Protein AF-0000000074163434 (afdb_homodimer)

Sequence (1754 aa):
MLLLLCVSVALCVSASDHQNKAKYEFKAETTNLLDIIVHSLYSDREIFLRELISNAVDALEKLRYISLTDAKVLGEGDTPMEINISVDTQKKLIIIEDTGIGMNKEEMITNLGTIAESGTSRFRQTKKVGLNSQDEDSAKPTSASGLIGMFGVGFFSSYLVAEKVDFYSRRAHDKADNYSTPHVVKWSSDASSYYTVEDVDEALEPEACPHRGSRVVLHLRENSEEFLDTALLKHVILKYSGFVGFPVNLEMVNKRREEYTPSADEEDDDVFDAPLVVEDGATGEKKASTASGPKVYDDVDADGKKDPQSFQDAEKAVKKRYRYVESREWLDVTKEATSIWLRNPQTITKEEYVDFYLGTLYKPDPALSFDSSIASLAKEMAPPLTWIHFRGEGGEADFRALIFVPGFPSLNYYEKYHDERATLNLYINRVFVTNETGSILPQWMQFVKGIVDSDSIRINLSREFIQESKLLKKIGERIARAMVRKLTDLYKQAKDSEKEYDNYVSELIKDGITEPTKEQIEKAPSKDATFYKIHHWYKRSFFMGAIEDKKNKEEIMHLLLFPTTRTMVNSPEVQEKFRLHQVSHEELPHFYTLQEYVDAMPSYQKDIYMISCTFIDECLASPYTEAANTRGLEVIFLTDVNEDLLLSTYLNEFRANSGKVYKIKNIAKLETKLPDKPKDDVSNEEEKEKERPDTDIPDRTEDKLLARYHLKLLRAYMRQATPTVHGVERSTKLPASTPALAASNKHSHTPLQEKAMQHSKNAGEADYHRKQRTLEVNFEHNLIKKFIAELVNLNPPMKPANSTDPNDDYVIPKPVVSTPEMDERAVLLADIATYFAGYEIENKKSFAKALFMVLDTQLEGTSSQESSNSTAFKDELMLLLLCVSVALCVSASDHQNKAKYEFKAETTNLLDIIVHSLYSDREIFLRELISNAVDALEKLRYISLTDAKVLGEGDTPMEINISVDTQKKLIIIEDTGIGMNKEEMITNLGTIAESGTSRFRQTKKVGLNSQDEDSAKPTSASGLIGMFGVGFFSSYLVAEKVDFYSRRAHDKADNYSTPHVVKWSSDASSYYTVEDVDEALEPEACPHRGSRVVLHLRENSEEFLDTALLKHVILKYSGFVGFPVNLEMVNKRREEYTPSADEEDDDVFDAPLVVEDGATGEKKASTASGPKVYDDVDADGKKDPQSFQDAEKAVKKRYRYVESREWLDVTKEATSIWLRNPQTITKEEYVDFYLGTLYKPDPALSFDSSIASLAKEMAPPLTWIHFRGEGGEADFRALIFVPGFPSLNYYEKYHDERATLNLYINRVFVTNETGSILPQWMQFVKGIVDSDSIRINLSREFIQESKLLKKIGERIARAMVRKLTDLYKQAKDSEKEYDNYVSELIKDGITEPTKEQIEKAPSKDATFYKIHHWYKRSFFMGAIEDKKNKEEIMHLLLFPTTRTMVNSPEVQEKFRLHQVSHEELPHFYTLQEYVDAMPSYQKDIYMISCTFIDECLASPYTEAANTRGLEVIFLTDVNEDLLLSTYLNEFRANSGKVYKIKNIAKLETKLPDKPKDDVSNEEEKEKERPDTDIPDRTEDKLLARYHLKLLRAYMRQATPTVHGVERSTKLPASTPALAASNKHSHTPLQEKAMQHSKNAGEADYHRKQRTLEVNFEHNLIKKFIAELVNLNPPMKPANSTDPNDDYVIPKPVVSTPEMDERAVLLADIATYFAGYEIENKKSFAKALFMVLDTQLEGTSSQESSNSTAFKDEL

Secondary structure (DSSP, 8-state):
---------------SSSS-EEEEE-EE-HHHHHHHHHHHS-S-TTHHHHHHHHHHHHHHHHHHHHHTT-GGGG-SS-----EEEEEETTTTEEEEEE-SS---HHHIIIIISEET--HHHHHHHHHHHHTT-------S--S-TT----SS-GGGGGGGTEEEEEEEEE----GGGTT--PPPEEEEE-SSSEEEEEE--TTT-TTS-SSSEEEEEEEE-GGGGGGG-HHHHHHHHHHHHTT-SS-EEEEEEEEEEEEE---TT----S----------SSS------------------------SGGGG--------EEEEEEEEEEEEGGGG---GGGS-GGG--HHHHHHHIIIII----GGGGGSHHHHHHHHHT-S-SEEEEEEE-STT--EEEEEEE-SSPPTTTTTTTTS----EEEEETTEEEES--TTTS-GGGTT-EEEEEESSS-S---HHHHHH-HHHHHHHHHHHHHHHHHHHHHHHHHHHHHHHHHHHHHHHHHTT-SS--HHHHHTSPPPP-HHHHHHHHHHHHHHHHHHH-GGGHHHHHTT-EE-BHHHHHH-HHHHHHHHTT---GGGGGGSEEHHHHHHHS-TT--SEEEEE-SSHHHHHH-HHHHHHHHTT--EEEE--HHHHHHHHHT--EEE-TTS-EEEEEETTBTTPPPPPPPPS--S-SSSGGG--TT-------HHHHHHHHHHHHHHHHHHHH-SSEEEEEE-SS--TT--EEEEB-TTS--HHHHHHHHTSTTHHHHHHHHTSEEEEE-TTSHHHHHHHHHHHHHS-----TT---TTSPPPPPSSPP--HHHHHHHHHHHHHHHHHHTPPPS-HHHHHHHHHHHHHHHHHHHHHHHHHHGGGTTS--/---------------SSSS-EEEEE-EE-HHHHHHHHHHHS-S-TTHHHHHHHHHHHHHHHHHHHHHHH-GGGG-SS-----EEEEEETTTTEEEEEE-SS---HHHIIIIISEET--HHHHHHHHHHHHTT-------S--S-TT----SS-GGGGGGGTEEEEEEEEE----GGGTT--PPEEEEEE-SSSEEEEEE--TTT-TTS-SSSEEEEEEEE-GGGGGGG-HHHHHHHHHHHHTT-SS-EEEEEEEEEEEEE---TT---------------SSS------------------------SGGGG--------EEEEEEEEEEEEGGGG---GGGS-GGG--HHHHHHHIIIII----GGGGGSHHHHHHHHHT-S-SEEEEEEE-STT--EEEEEEE-SSPPTTTTTTTTS----EEEEETTEEEES--TTTS-GGGTT-EEEEEESSS-S---HHHHHH-HHHHHHHHHHHHHHHHHHHHHHHHHHHHHHHHHHHHHHHHHTT-SS--HHHHHTSPPPP-HHHHHHHHHHHHHHHHHHH-GGGHHHHHTT-EE-BHHHHHH-HHHHHHHHTT---TTTGGGSEEHHHHHHHS-TT--SEEEEE-SSHHHHHH-HHHHHHHHTT--EEEE--HHHHHHHHHT--EEE-TTS-EEEEEETTBTTPPPPPPPPS--S-SSSGGG--TT-------HHHHHHHHHHHHHHHHHHHH-SSEEEEEE-SS--TT--EEEEB-TTS--HHHHHHHHTSTTHHHHHHHHTSEEEEE-TTSHHHHHHHHHHHHHS-----TT---TTSPPPPPSSPP--HHHHHHHHHHHHHHHHHHTPPPS-HHHHHHHHHHHHHHHHHHHHHHHHHHGGGGGTT-

Foldseek 3Di:
DPPPPPPPPFPQPPDDDDDPDTDGDDDDDQLVVLVCLQPPVDPDLLLLLLLVVLVLLLQALVQVLVCVVPVCLLPDDDDAFAWEWEADLVQLKIKIWGQGQWDDPVCCCQQVVDAFDHPSQVVQVVVVVVPVPPPPDDPPPNHSLLRDDHGSHSNSNLLNFAQKKKKKFWGGQDVVVPRPGGFIKIWMDSSHSDIDIDTDDCVVVVPQHVHGTMMMMGRGDPVRSVVNQQVVVLVSCCQFPLERPHWYKYKHKDKDWDFDDDDPPDDPDDDPPPPPPPPPPPDPDPPPPPPVPPPPPPPPVPPDPPPPPDPPCPDPPPRGDIDIDIDIDMDRSSVQAHPCLPPDPVPDDPVNLQSNCVVHWFDDDPVQVVDPVSVVVCVVLAGFLDWDWDWDDDDQWTKIKIKTQGSAFDVCCVVCLPDQDQAEFEAASSGTQDSRQSQLAPSLPSRMHIYMYTPRDDRPDDPVNNNPPPVSNVVRVVVVVRVLVVLLVLVVQLVVQVVQQVVLVVVCVVVVNPDDDPVSVVPGRDGRLSNLSSCQRRVVSLLVCLQRPVVCNQSSLQSHWFDKPCLCVVCVVQLVCQQVVNDHSVSRVSTDRPQRLVVPFDPPDQAAEEAEALGPVLVCPALLVVLCVVQPGMYTYHNDLVVVCSCLPPVQWHQYPVRDIHGYYYSLAQPDDDDHHDDPPPPDPPPPVVPPVPPPPQPLPPVSLVVVVLQVQVQLQLVVLAQAENAEDEDPRGDQVDFKAWGHYPPDDQQSNLVVCCPPPNVVVSVVNRRHTYMHGHCNHPVNVVLSVVQCVQPPWDCDPPDPDSSGHTDHDVVRDDDPVSSVVSHLSHQCNHVSSNHDDPDPPVNVVVVVVVVVVVVVVVVVVVVVVPVVPVPDD/DCPPPPPPPFPFPPDDDDDPDTDGDDDDDQLVVLVCLQPPVDPDLLLLLLLVVLVLLLQALVQVLVCVVPVCLLPDDDDAFAWEWEADLVQLKIKIWGQGQWDDPVRCCQQVVDAFDDPSQVVQVVVVVVPVPPPPDDPDPNHSLLRDDHGSHSNSNLLNFAQKKKKKFWGTQDVVVVRPGGFIKIWMDSSHSDIDIDTDDCVVVVPQDVHGTMMMMGRGDPVRSVVSQQVVVLVSCCQFPLERPHWYKYKHKDKDWDFDDDDPPDPPPFPQCPPPPPPPPPDPDPPPPPPVDPPPPPPPVPPDDPPPPDPPCPDPPPRGTIDIDIDIDMDRSSVQAHPCLPDDPVPDDPVNLQSNCVVHWFDDDPVQVPDPVSVVVCVVLAGFLDWDWDWDDDDQWTKIKIKTQGSAFDVCCVVCLPDQDQAEFEAASSGTQDSRQSQLADSLPSRMHIYMYTPRDDRPQDPVNSNPPPVSNVVRVVVVVSVLVVLLVLVVQLVVQVVQQVVLVVVCVVVVCPDDDPVSVVPGRDGRLSNLSSCQRRVVSLLVCLQRPVVCNQSSLQSHWFDKPCLCVVCVVQLVCQQVVNDHSVSRVSTDRPQRLVVPFDPPDQAAEEAEALGPVLVCPALLVVLCVVQPGMYTYHNDLVVVCSCLPPVQWHQYPVRDIHGYYYSLAQPDDDDHHDDPPPPDPPPPVVPPVPPPPQPLPPVSLVVVVLQVQVQLQLVVLAQAENAEDEDPRGDQVDFKAWGHYPPGDQQSNLVVCCPPPNVVVSVVNRRHIYMHGHCNHPVNVVLSVVQCVQPPWDDDPPDPDSSDHTDHDVVRDDDPVSSVVSHLSHQVNHVSSRHDDPDVPVNVVVVVVVVVVVVVVVVVVVVVVPVVPPPPD

InterPro domains:
  IPR001404 Heat shock protein Hsp90 family [NF003555] (23-852)
  IPR001404 Heat shock protein Hsp90 family [PF00183] (226-871)
  IPR001404 Heat shock protein Hsp90 family [PIRSF002583] (18-868)
  IPR001404 Heat shock protein Hsp90 family [PTHR11528] (18-860)
  IPR019805 Heat shock protein Hsp90, conserved site [PS00298] (42-51)
  IPR020568 Ribosomal protein uS5 domain 2-type superfamily [SSF54211] (338-649)
  IPR020575 Heat shock protein Hsp90, N-terminal [PR00775] (22-42)
  IPR020575 Heat shock protein Hsp90, N-terminal [PR00775] (43-65)
  IPR020575 Heat shock protein Hsp90, N-terminal [PR00775] (148-170)
  IPR020575 Heat shock protein Hsp90, N-terminal [PR00775] (212-229)
  IPR020575 Heat shock protein Hsp90, N-terminal [PR00775] (230-248)
  IPR020575 Heat shock protein Hsp90, N-terminal [cd16927] (32-244)
  IPR036890 Histidine kinase/HSP90-like ATPase superfamily [G3DSA:3.30.565.10] (15-266)
  IPR036890 Histidine kinase/HSP90-like ATPase superfamily [SSF55874] (23-250)
  IPR037196 HSP90, C-terminal domain [G3DSA:1.20.120.790] (707-864)
  IPR037196 HSP90, C-terminal domain [SSF110942] (723-852)

Organism: Giardia intestinalis (strain ATCC 50803 / WB clone C6) (NCBI:txid184922)

pLDDT: mean 77.53, std 21.91, range [19.53, 98.19]

Structure (mmCIF, N/CA/C/O backbone):
data_AF-0000000074163434-model_v1
#
loop_
_entity.id
_entity.type
_entity.pdbx_description
1 polymer 'Glucose regulated protein 94 / Heat shock protein 90'
#
loop_
_atom_site.group_PDB
_atom_site.id
_atom_site.type_symbol
_atom_site.label_atom_id
_atom_site.label_alt_id
_atom_site.label_comp_id
_atom_site.label_asym_id
_atom_site.label_entity_id
_atom_site.label_seq_id
_atom_site.pdbx_PDB_ins_code
_atom_site.Cartn_x
_atom_site.Cartn_y
_atom_site.Cartn_z
_atom_site.occupancy
_atom_site.B_iso_or_equiv
_atom_site.auth_seq_id
_atom_site.auth_comp_id
_atom_site.auth_asym_id
_atom_site.auth_atom_id
_atom_site.pdbx_PDB_model_num
ATOM 1 N N . MET A 1 1 ? -17.047 -47.406 -35.25 1 20.03 1 MET A N 1
ATOM 2 C CA . MET A 1 1 ? -16.844 -47.062 -33.844 1 20.03 1 MET A CA 1
ATOM 3 C C . MET A 1 1 ? -15.844 -48.031 -33.188 1 20.03 1 MET A C 1
ATOM 5 O O . MET A 1 1 ? -16.219 -48.906 -32.406 1 20.03 1 MET A O 1
ATOM 9 N N . LEU A 1 2 ? -14.859 -48.438 -34 1 21.28 2 LEU A N 1
ATOM 10 C CA . LEU A 1 2 ? -13.852 -49.469 -33.875 1 21.28 2 LEU A CA 1
ATOM 11 C C . LEU A 1 2 ? -12.867 -49.188 -32.75 1 21.28 2 LEU A C 1
ATOM 13 O O . LEU A 1 2 ? -12.125 -48.188 -32.812 1 21.28 2 LEU A O 1
ATOM 17 N N . LEU A 1 3 ? -13.344 -49.5 -31.484 1 22.08 3 LEU A N 1
ATOM 18 C CA . LEU A 1 3 ? -12.633 -49.438 -30.219 1 22.08 3 LEU A CA 1
ATOM 19 C C . LEU A 1 3 ? -11.297 -50.188 -30.312 1 22.08 3 LEU A C 1
ATOM 21 O O . LEU A 1 3 ? -11.266 -51.406 -30.453 1 22.08 3 LEU A O 1
ATOM 25 N N . LEU A 1 4 ? -10.422 -49.594 -31.094 1 21.14 4 LEU A N 1
ATOM 26 C CA . LEU A 1 4 ? -9.102 -50.188 -31.234 1 21.14 4 LEU A CA 1
ATOM 27 C C . LEU A 1 4 ? -8.422 -50.312 -29.875 1 21.14 4 LEU A C 1
ATOM 29 O O . LEU A 1 4 ? -8.109 -49.312 -29.234 1 21.14 4 LEU A O 1
ATOM 33 N N . LEU A 1 5 ? -8.781 -51.406 -29.109 1 22.44 5 LEU A N 1
ATOM 34 C CA . LEU A 1 5 ? -8.227 -51.906 -27.859 1 22.44 5 LEU A CA 1
ATOM 35 C C . LEU A 1 5 ? -6.75 -52.25 -28.016 1 22.44 5 LEU A C 1
ATOM 37 O O . LEU A 1 5 ? -6.395 -53.188 -28.734 1 22.44 5 LEU A O 1
ATOM 41 N N . CYS A 1 6 ? -5.93 -51.281 -28.172 1 23.03 6 CYS A N 1
ATOM 42 C CA . CYS A 1 6 ? -4.508 -51.594 -28.219 1 23.03 6 CYS A CA 1
ATOM 43 C C . CYS A 1 6 ? -4.062 -52.25 -26.906 1 23.03 6 CYS A C 1
ATOM 45 O O . CYS A 1 6 ? -4.105 -51.594 -25.844 1 23.03 6 CYS A O 1
ATOM 47 N N . VAL A 1 7 ? -4.234 -53.594 -26.75 1 23.91 7 VAL A N 1
ATOM 48 C CA . VAL A 1 7 ? -3.887 -54.469 -25.625 1 23.91 7 VAL A CA 1
ATOM 49 C C . VAL A 1 7 ? -2.369 -54.562 -25.516 1 23.91 7 VAL A C 1
ATOM 51 O O . VAL A 1 7 ? -1.716 -55.094 -26.422 1 23.91 7 VAL A O 1
ATOM 54 N N . SER A 1 8 ? -1.684 -53.594 -25.094 1 26.19 8 SER A N 1
ATOM 55 C CA . SER A 1 8 ? -0.266 -53.812 -24.844 1 26.19 8 SER A CA 1
ATOM 56 C C . SER A 1 8 ? -0.062 -54.938 -23.812 1 26.19 8 SER A C 1
ATOM 58 O O . SER A 1 8 ? -0.73 -54.969 -22.781 1 26.19 8 SER A O 1
ATOM 60 N N . VAL A 1 9 ? 0.406 -56.031 -24.266 1 26.23 9 VAL A N 1
ATOM 61 C CA . VAL A 1 9 ? 0.74 -57.25 -23.5 1 26.23 9 VAL A CA 1
ATOM 62 C C . VAL A 1 9 ? 1.844 -56.906 -22.5 1 26.23 9 VAL A C 1
ATOM 64 O O . VAL A 1 9 ? 2.949 -56.531 -22.891 1 26.23 9 VAL A O 1
ATOM 67 N N . ALA A 1 10 ? 1.507 -56.469 -21.297 1 31.03 10 ALA A N 1
ATOM 68 C CA . ALA A 1 10 ? 2.398 -56.375 -20.141 1 31.03 10 ALA A CA 1
ATOM 69 C C . ALA A 1 10 ? 3.08 -57.719 -19.875 1 31.03 10 ALA A C 1
ATOM 71 O O . ALA A 1 10 ? 2.412 -58.75 -19.703 1 31.03 10 ALA A O 1
ATOM 72 N N . LEU A 1 11 ? 4.242 -57.844 -20.406 1 29.22 11 LEU A N 1
ATOM 73 C CA . LEU A 1 11 ? 5.043 -59 -20.031 1 29.22 11 LEU A CA 1
ATOM 74 C C . LEU A 1 11 ? 5.168 -59.094 -18.516 1 29.22 11 LEU A C 1
ATOM 76 O O . LEU A 1 11 ? 5.699 -58.219 -17.859 1 29.22 11 LEU A O 1
ATOM 80 N N . CYS A 1 12 ? 4.277 -59.844 -17.906 1 30.7 12 CYS A N 1
ATOM 81 C CA . CYS A 1 12 ? 4.344 -60.312 -16.531 1 30.7 12 CYS A CA 1
ATOM 82 C C . CYS A 1 12 ? 5.598 -61.156 -16.297 1 30.7 12 CYS A C 1
ATOM 84 O O . CYS A 1 12 ? 5.781 -62.188 -16.906 1 30.7 12 CYS A O 1
ATOM 86 N N . VAL A 1 13 ? 6.719 -60.5 -16.125 1 32.97 13 VAL A N 1
ATOM 87 C CA . VAL A 1 13 ? 7.812 -61.375 -15.727 1 32.97 13 VAL A CA 1
ATOM 88 C C . VAL A 1 13 ? 7.48 -62.062 -14.398 1 32.97 13 VAL A C 1
ATOM 90 O O . VAL A 1 13 ? 7.316 -61.375 -13.383 1 32.97 13 VAL A O 1
ATOM 93 N N . SER A 1 14 ? 6.879 -63.219 -14.461 1 32.03 14 SER A N 1
ATOM 94 C CA . SER A 1 14 ? 6.582 -64.062 -13.328 1 32.03 14 SER A CA 1
ATOM 95 C C . SER A 1 14 ? 7.855 -64.5 -12.594 1 32.03 14 SER A C 1
ATOM 97 O O . SER A 1 14 ? 8.68 -65.25 -13.125 1 32.03 14 SER A O 1
ATOM 99 N N . ALA A 1 15 ? 8.539 -63.719 -11.797 1 33.28 15 ALA A N 1
ATOM 100 C CA . ALA A 1 15 ? 9.547 -64.375 -11 1 33.28 15 ALA A CA 1
ATOM 101 C C . ALA A 1 15 ? 8.914 -65.5 -10.164 1 33.28 15 ALA A C 1
ATOM 103 O O . ALA A 1 15 ? 7.727 -65.438 -9.852 1 33.28 15 ALA A O 1
ATOM 104 N N . SER A 1 16 ? 9.609 -66.625 -9.742 1 32 16 SER A N 1
ATOM 105 C CA . SER A 1 16 ? 9.305 -67.938 -9.172 1 32 16 SER A CA 1
ATOM 106 C C . SER A 1 16 ? 8.43 -67.812 -7.93 1 32 16 SER A C 1
ATOM 108 O O . SER A 1 16 ? 7.555 -68.625 -7.688 1 32 16 SER A O 1
ATOM 110 N N . ASP A 1 17 ? 8.914 -67.312 -6.715 1 36.31 17 ASP A N 1
ATOM 111 C CA . ASP A 1 17 ? 8.438 -67.812 -5.445 1 36.31 17 ASP A CA 1
ATOM 112 C C . ASP A 1 17 ? 6.977 -67.438 -5.203 1 36.31 17 ASP A C 1
ATOM 114 O O . ASP A 1 17 ? 6.461 -66.5 -5.816 1 36.31 17 ASP A O 1
ATOM 118 N N . HIS A 1 18 ? 6.16 -67.938 -4 1 39 18 HIS A N 1
ATOM 119 C CA . HIS A 1 18 ? 4.75 -68.062 -3.633 1 39 18 HIS A CA 1
ATOM 120 C C . HIS A 1 18 ? 4.047 -66.688 -3.803 1 39 18 HIS A C 1
ATOM 122 O O . HIS A 1 18 ? 2.816 -66.625 -3.795 1 39 18 HIS A O 1
ATOM 128 N N . GLN A 1 19 ? 4.406 -65.625 -3.021 1 48.75 19 GLN A N 1
ATOM 129 C CA . GLN A 1 19 ? 3.521 -64.438 -2.863 1 48.75 19 GLN A CA 1
ATOM 130 C C . GLN A 1 19 ? 3.328 -63.75 -4.191 1 48.75 19 GLN A C 1
ATOM 132 O O . GLN A 1 19 ? 4.301 -63.344 -4.836 1 48.75 19 GLN A O 1
ATOM 137 N N . ASN A 1 20 ? 2.186 -63.906 -4.938 1 65.31 20 ASN A N 1
ATOM 138 C CA . ASN A 1 20 ? 1.746 -63.469 -6.25 1 65.31 20 ASN A CA 1
ATOM 139 C C . ASN A 1 20 ? 1.901 -61.938 -6.402 1 65.31 20 ASN A C 1
ATOM 141 O O . ASN A 1 20 ? 0.934 -61.188 -6.25 1 65.31 20 ASN A O 1
ATOM 145 N N . LYS A 1 21 ? 2.867 -61.438 -6.035 1 81.81 21 LYS A N 1
ATOM 146 C CA . LYS A 1 21 ? 3.244 -60.062 -6.281 1 81.81 21 LYS A CA 1
ATOM 147 C C . LYS A 1 21 ? 3.727 -59.875 -7.715 1 81.81 21 LYS A C 1
ATOM 149 O O . LYS A 1 21 ? 4.656 -60.531 -8.164 1 81.81 21 LYS A O 1
ATOM 154 N N . ALA A 1 22 ? 2.912 -59.125 -8.461 1 89.19 22 ALA A N 1
ATOM 155 C CA . ALA A 1 22 ? 3.281 -58.844 -9.844 1 89.19 22 ALA A CA 1
ATOM 156 C C . ALA A 1 22 ? 3.803 -57.406 -9.977 1 89.19 22 ALA A C 1
ATOM 158 O O . ALA A 1 22 ? 3.281 -56.5 -9.344 1 89.19 22 ALA A O 1
ATOM 159 N N . LYS A 1 23 ? 4.891 -57.219 -10.602 1 91.06 23 LYS A N 1
ATOM 160 C CA . LYS A 1 23 ? 5.516 -55.938 -10.852 1 91.06 23 LYS A CA 1
ATOM 161 C C . LYS A 1 23 ? 5.109 -55.375 -12.219 1 91.06 23 LYS A C 1
ATOM 163 O O . LYS A 1 23 ? 5.113 -56.125 -13.211 1 91.06 23 LYS A O 1
ATOM 168 N N . TYR A 1 24 ? 4.645 -54.156 -12.148 1 92.31 24 TYR A N 1
ATOM 169 C CA . TYR A 1 24 ? 4.195 -53.5 -13.375 1 92.31 24 TYR A CA 1
ATOM 170 C C . TYR A 1 24 ? 4.93 -52.156 -13.586 1 92.31 24 TYR A C 1
ATOM 172 O O . TYR A 1 24 ? 5.387 -51.531 -12.625 1 92.31 24 TYR A O 1
ATOM 180 N N . GLU A 1 25 ? 5.039 -51.781 -14.844 1 89.81 25 GLU A N 1
ATOM 181 C CA . GLU A 1 25 ? 5.543 -50.438 -15.18 1 89.81 25 GLU A CA 1
ATOM 182 C C . GLU A 1 25 ? 4.402 -49.438 -15.344 1 89.81 25 GLU A C 1
ATOM 184 O O . GLU A 1 25 ? 3.332 -49.812 -15.844 1 89.81 25 GLU A O 1
ATOM 189 N N . PHE A 1 26 ? 4.648 -48.25 -14.945 1 90.75 26 PHE A N 1
ATOM 190 C CA . PHE A 1 26 ? 3.639 -47.219 -15.133 1 90.75 26 PHE A CA 1
ATOM 191 C C . PHE A 1 26 ? 3.396 -46.969 -16.625 1 90.75 26 PHE A C 1
ATOM 193 O O . PHE A 1 26 ? 4.328 -47.031 -17.422 1 90.75 26 PHE A O 1
ATOM 200 N N . LYS A 1 27 ? 2.09 -46.656 -16.906 1 87.44 27 LYS A N 1
ATOM 201 C CA . LYS A 1 27 ? 1.688 -46.219 -18.234 1 87.44 27 LYS A CA 1
ATOM 202 C C . LYS A 1 27 ? 1.156 -44.781 -18.188 1 87.44 27 LYS A C 1
ATOM 204 O O . LYS A 1 27 ? 1.026 -44.188 -17.109 1 87.44 27 LYS A O 1
ATOM 209 N N . ALA A 1 28 ? 1.099 -44.188 -19.297 1 87.81 28 ALA A N 1
ATOM 210 C CA . ALA A 1 28 ? 0.561 -42.812 -19.359 1 87.81 28 ALA A CA 1
ATOM 211 C C . ALA A 1 28 ? -0.448 -42.688 -20.5 1 87.81 28 ALA A C 1
ATOM 213 O O . ALA A 1 28 ? -0.251 -43.25 -21.578 1 87.81 28 ALA A O 1
ATOM 214 N N . GLU A 1 29 ? -1.575 -42.062 -20.156 1 85.38 29 GLU A N 1
ATOM 215 C CA . GLU A 1 29 ? -2.486 -41.656 -21.219 1 85.38 29 GLU A CA 1
ATOM 216 C C . GLU A 1 29 ? -2.014 -40.344 -21.859 1 85.38 29 GLU A C 1
ATOM 218 O O . GLU A 1 29 ? -2.215 -39.25 -21.312 1 85.38 29 GLU A O 1
ATOM 223 N N . THR A 1 30 ? -1.563 -40.469 -22.953 1 85.19 30 THR A N 1
ATOM 224 C CA . THR A 1 30 ? -0.729 -39.438 -23.531 1 85.19 30 THR A CA 1
ATOM 225 C C . THR A 1 30 ? -1.575 -38.219 -23.953 1 85.19 30 THR A C 1
ATOM 227 O O . THR A 1 30 ? -1.13 -37.094 -23.859 1 85.19 30 THR A O 1
ATOM 230 N N . THR A 1 31 ? -2.814 -38.469 -24.406 1 82.5 31 THR A N 1
ATOM 231 C CA . THR A 1 31 ? -3.646 -37.344 -24.844 1 82.5 31 THR A CA 1
ATOM 232 C C . THR A 1 31 ? -3.984 -36.438 -23.656 1 82.5 31 THR A C 1
ATOM 234 O O . THR A 1 31 ? -3.842 -35.219 -23.734 1 82.5 31 THR A O 1
ATOM 237 N N . ASN A 1 32 ? -4.383 -37.031 -22.641 1 83 32 ASN A N 1
ATOM 238 C CA . ASN A 1 32 ? -4.711 -36.281 -21.438 1 83 32 ASN A CA 1
ATOM 239 C C . ASN A 1 32 ? -3.475 -35.625 -20.828 1 83 32 ASN A C 1
ATOM 241 O O . ASN A 1 32 ? -3.547 -34.5 -20.328 1 83 32 ASN A O 1
ATOM 245 N N . LEU A 1 33 ? -2.475 -36.375 -20.922 1 85.38 33 LEU A N 1
ATOM 246 C CA . LEU A 1 33 ? -1.217 -35.875 -20.375 1 85.38 33 LEU A CA 1
ATOM 247 C C . LEU A 1 33 ? -0.779 -34.594 -21.109 1 85.38 33 LEU A C 1
ATOM 249 O O . LEU A 1 33 ? -0.35 -33.625 -20.469 1 85.38 33 LEU A O 1
ATOM 253 N N . LEU A 1 34 ? -0.859 -34.656 -22.359 1 85 34 LEU A N 1
ATOM 254 C CA . LEU A 1 34 ? -0.468 -33.469 -23.141 1 85 34 LEU A CA 1
ATOM 255 C C . LEU A 1 34 ? -1.354 -32.281 -22.797 1 85 34 LEU A C 1
ATOM 257 O O . LEU A 1 34 ? -0.87 -31.156 -22.719 1 85 34 LEU A O 1
ATOM 261 N N . ASP A 1 35 ? -2.541 -32.594 -22.594 1 81.44 35 ASP A N 1
ATOM 262 C CA . ASP A 1 35 ? -3.479 -31.516 -22.234 1 81.44 35 ASP A CA 1
ATOM 263 C C . ASP A 1 35 ? -3.107 -30.906 -20.891 1 81.44 35 ASP A C 1
ATOM 265 O O . ASP A 1 35 ? -3.17 -29.688 -20.719 1 81.44 35 ASP A O 1
ATOM 269 N N . ILE A 1 36 ? -2.686 -31.656 -20 1 78.75 36 ILE A N 1
ATOM 270 C CA . ILE A 1 36 ? -2.307 -31.188 -18.656 1 78.75 36 ILE A CA 1
ATOM 271 C C . ILE A 1 36 ? -1.014 -30.391 -18.75 1 78.75 36 ILE A C 1
ATOM 273 O O . ILE A 1 36 ? -0.902 -29.312 -18.141 1 78.75 36 ILE A O 1
ATOM 277 N N . ILE A 1 37 ? -0.104 -30.922 -19.406 1 79.06 37 ILE A N 1
ATOM 278 C CA . ILE A 1 37 ? 1.195 -30.266 -19.516 1 79.06 37 ILE A CA 1
ATOM 279 C C . ILE A 1 37 ? 1.023 -28.891 -20.156 1 79.06 37 ILE A C 1
ATOM 281 O O . ILE A 1 37 ? 1.604 -27.906 -19.688 1 79.06 37 ILE A O 1
ATOM 285 N N . VAL A 1 38 ? 0.182 -28.812 -21.078 1 76.94 38 VAL A N 1
ATOM 286 C CA . VAL A 1 38 ? 0.034 -27.578 -21.844 1 76.94 38 VAL A CA 1
ATOM 287 C C . VAL A 1 38 ? -0.789 -26.578 -21.047 1 76.94 38 VAL A C 1
ATOM 289 O O . VAL A 1 38 ? -0.452 -25.391 -21 1 76.94 38 VAL A O 1
ATOM 292 N N . HIS A 1 39 ? -1.722 -27 -20.391 1 73 39 HIS A N 1
ATOM 293 C CA . HIS A 1 39 ? -2.678 -26.031 -19.875 1 73 39 HIS A CA 1
ATOM 294 C C . HIS A 1 39 ? -2.531 -25.891 -18.359 1 73 39 HIS A C 1
ATOM 296 O O . HIS A 1 39 ? -3.09 -24.953 -17.766 1 73 39 HIS A O 1
ATOM 302 N N . SER A 1 40 ? -1.809 -26.688 -17.781 1 72.88 40 SER A N 1
ATOM 303 C CA . SER A 1 40 ? -1.741 -26.609 -16.328 1 72.88 40 SER A CA 1
ATOM 304 C C . SER A 1 40 ? -0.327 -26.297 -15.852 1 72.88 40 SER A C 1
ATOM 306 O O . SER A 1 40 ? -0.141 -25.719 -14.773 1 72.88 40 SER A O 1
ATOM 308 N N . LEU A 1 41 ? 0.537 -26.719 -16.594 1 73.12 41 LEU A N 1
ATOM 309 C CA . LEU A 1 41 ? 1.927 -26.547 -16.188 1 73.12 41 LEU A CA 1
ATOM 310 C C . LEU A 1 41 ? 2.369 -25.094 -16.406 1 73.12 41 LEU A C 1
ATOM 312 O O . LEU A 1 41 ? 3.184 -24.578 -15.648 1 73.12 41 LEU A O 1
ATOM 316 N N . TYR A 1 42 ? 1.822 -24.516 -17.453 1 73 42 TYR A N 1
ATOM 317 C CA . TYR A 1 42 ? 2.275 -23.172 -17.812 1 73 42 TYR A CA 1
ATOM 318 C C . TYR A 1 42 ? 1.19 -22.141 -17.547 1 73 42 TYR A C 1
ATOM 320 O O . TYR A 1 42 ? 0.032 -22.328 -17.922 1 73 42 TYR A O 1
ATOM 328 N N . SER A 1 43 ? 1.589 -21.047 -16.844 1 68.56 43 SER A N 1
ATOM 329 C CA . SER A 1 43 ? 0.624 -20.016 -16.469 1 68.56 43 SER A CA 1
ATOM 330 C C . SER A 1 43 ? 0.542 -18.922 -17.531 1 68.56 43 SER A C 1
ATOM 332 O O . SER A 1 43 ? -0.429 -18.156 -17.578 1 68.56 43 SER A O 1
ATOM 334 N N . ASP A 1 44 ? 1.527 -18.797 -18.422 1 76.31 44 ASP A N 1
ATOM 335 C CA . ASP A 1 44 ? 1.607 -17.75 -19.438 1 76.31 44 ASP A CA 1
ATOM 336 C C . ASP A 1 44 ? 1.873 -18.344 -20.812 1 76.31 44 ASP A C 1
ATOM 338 O O . ASP A 1 44 ? 2.775 -19.172 -20.984 1 76.31 44 ASP A O 1
ATOM 342 N N . ARG A 1 45 ? 1.118 -17.953 -21.797 1 85.56 45 ARG A N 1
ATOM 343 C CA . ARG A 1 45 ? 1.232 -18.516 -23.141 1 85.56 45 ARG A CA 1
ATOM 344 C C . ARG A 1 45 ? 2.545 -18.094 -23.797 1 85.56 45 ARG A C 1
ATOM 346 O O . ARG A 1 45 ? 3.021 -18.75 -24.719 1 85.56 45 ARG A O 1
ATOM 353 N N . GLU A 1 46 ? 3.125 -16.984 -23.297 1 88.88 46 GLU A N 1
ATOM 354 C CA . GLU A 1 46 ? 4.371 -16.5 -23.875 1 88.88 46 GLU A CA 1
ATOM 355 C C . GLU A 1 46 ? 5.496 -17.516 -23.703 1 88.88 46 GLU A C 1
ATOM 357 O O . GLU A 1 46 ? 6.488 -17.469 -24.438 1 88.88 46 GLU A O 1
ATOM 362 N N . ILE A 1 47 ? 5.27 -18.469 -22.844 1 88.5 47 ILE A N 1
ATOM 363 C CA . ILE A 1 47 ? 6.336 -19.391 -22.438 1 88.5 47 ILE A CA 1
ATOM 364 C C . ILE A 1 47 ? 6.664 -20.328 -23.594 1 88.5 47 ILE A C 1
ATOM 366 O O . ILE A 1 47 ? 7.754 -20.906 -23.641 1 88.5 47 ILE A O 1
ATOM 370 N N . PHE A 1 48 ? 5.777 -20.5 -24.562 1 93.44 48 PHE A N 1
ATOM 371 C CA . PHE A 1 48 ? 6.051 -21.406 -25.672 1 93.44 48 PHE A CA 1
ATOM 372 C C . PHE A 1 48 ? 7.332 -21.016 -26.406 1 93.44 48 PHE A C 1
ATOM 374 O O . PHE A 1 48 ? 8.133 -21.859 -26.781 1 93.44 48 PHE A O 1
ATOM 381 N N . LEU A 1 49 ? 7.473 -19.734 -26.5 1 95 49 LEU A N 1
ATOM 382 C CA . LEU A 1 49 ? 8.625 -19.219 -27.25 1 95 49 LEU A CA 1
ATOM 383 C C . LEU A 1 49 ? 9.906 -19.391 -26.438 1 95 49 LEU A C 1
ATOM 385 O O . LEU A 1 49 ? 10.953 -19.719 -26.984 1 95 49 LEU A O 1
ATOM 389 N N . ARG A 1 50 ? 9.805 -19.172 -25.156 1 91.19 50 ARG A N 1
ATOM 390 C CA . ARG A 1 50 ? 10.938 -19.422 -24.281 1 91.19 50 ARG A CA 1
ATOM 391 C C . ARG A 1 50 ? 11.438 -20.844 -24.406 1 91.19 50 ARG A C 1
ATOM 393 O O . ARG A 1 50 ? 12.633 -21.094 -24.578 1 91.19 50 ARG A O 1
ATOM 400 N N . GLU A 1 51 ? 10.492 -21.781 -24.344 1 91.31 51 GLU A N 1
ATOM 401 C CA . GLU A 1 51 ? 10.82 -23.203 -24.375 1 91.31 51 GLU A CA 1
ATOM 402 C C . GLU A 1 51 ? 11.414 -23.609 -25.719 1 91.31 51 GLU A C 1
ATOM 404 O O . GLU A 1 51 ? 12.383 -24.359 -25.781 1 91.31 51 GLU A O 1
ATOM 409 N N . LEU A 1 52 ? 10.875 -23.109 -26.766 1 95.88 52 LEU A N 1
ATOM 410 C CA . LEU A 1 52 ? 11.328 -23.516 -28.109 1 95.88 52 LEU A CA 1
ATOM 411 C C . LEU A 1 52 ? 12.703 -22.922 -28.406 1 95.88 52 LEU A C 1
ATOM 413 O O . LEU A 1 52 ? 13.539 -23.578 -29.016 1 95.88 52 LEU A O 1
ATOM 417 N N . ILE A 1 53 ? 12.867 -21.703 -27.984 1 95 53 ILE A N 1
ATOM 418 C CA . ILE A 1 53 ? 14.188 -21.094 -28.156 1 95 53 ILE A CA 1
ATOM 419 C C . ILE A 1 53 ? 15.211 -21.828 -27.297 1 95 53 ILE A C 1
ATOM 421 O O . ILE A 1 53 ? 16.328 -22.078 -27.734 1 95 53 ILE A O 1
ATOM 425 N N . SER A 1 54 ? 14.836 -22.156 -26.078 1 91.62 54 SER A N 1
ATOM 426 C CA . SER A 1 54 ? 15.727 -22.938 -25.219 1 91.62 54 SER A CA 1
ATOM 427 C C . SER A 1 54 ? 16.125 -24.25 -25.875 1 91.62 54 SER A C 1
ATOM 429 O O . SER A 1 54 ? 17.281 -24.656 -25.812 1 91.62 54 SER A O 1
ATOM 431 N N . ASN A 1 55 ? 15.188 -24.938 -26.516 1 93.75 55 ASN A N 1
ATOM 432 C CA . ASN A 1 55 ? 15.477 -26.188 -27.234 1 93.75 55 ASN A CA 1
ATOM 433 C C . ASN A 1 55 ? 16.469 -25.953 -28.359 1 93.75 55 ASN A C 1
ATOM 435 O O . ASN A 1 55 ? 17.359 -26.766 -28.594 1 93.75 55 ASN A O 1
ATOM 439 N N . ALA A 1 56 ? 16.234 -24.875 -29.047 1 95.62 56 ALA A N 1
ATOM 440 C CA . ALA A 1 56 ? 17.156 -24.516 -30.125 1 95.62 56 ALA A CA 1
ATOM 441 C C . ALA A 1 56 ? 18.562 -24.266 -29.594 1 95.62 56 ALA A C 1
ATOM 443 O O . ALA A 1 56 ? 19.547 -24.703 -30.203 1 95.62 56 ALA A O 1
ATOM 444 N N . VAL A 1 57 ? 18.641 -23.562 -28.531 1 92.81 57 VAL A N 1
ATOM 445 C CA . VAL A 1 57 ? 19.922 -23.266 -27.906 1 92.81 57 VAL A CA 1
ATOM 446 C C . VAL A 1 57 ? 20.609 -24.562 -27.516 1 92.81 57 VAL A C 1
ATOM 448 O O . VAL A 1 57 ? 21.812 -24.719 -27.734 1 92.81 57 VAL A O 1
ATOM 451 N N . ASP A 1 58 ? 19.891 -25.484 -26.953 1 92.44 58 ASP A N 1
ATOM 452 C CA . ASP A 1 58 ? 20.453 -26.781 -26.578 1 92.44 58 ASP A CA 1
ATOM 453 C C . ASP A 1 58 ? 21.031 -27.5 -27.797 1 92.44 58 ASP A C 1
ATOM 455 O O . ASP A 1 58 ? 22.094 -28.125 -27.703 1 92.44 58 ASP A O 1
ATOM 459 N N . ALA A 1 59 ? 20.312 -27.484 -28.891 1 94.19 59 ALA A N 1
ATOM 460 C CA . ALA A 1 59 ? 20.766 -28.125 -30.125 1 94.19 59 ALA A CA 1
ATOM 461 C C . ALA A 1 59 ? 22.078 -27.5 -30.609 1 94.19 59 ALA A C 1
ATOM 463 O O . ALA A 1 59 ? 22.984 -28.219 -31.047 1 94.19 59 ALA A O 1
ATOM 464 N N . LEU A 1 60 ? 22.172 -26.234 -30.531 1 93.75 60 LEU A N 1
ATOM 465 C CA . LEU A 1 60 ? 23.375 -25.516 -30.953 1 93.75 60 LEU A CA 1
ATOM 466 C C . LEU A 1 60 ? 24.547 -25.828 -30 1 93.75 60 LEU A C 1
ATOM 468 O O . LEU A 1 60 ? 25.672 -26.016 -30.453 1 93.75 60 LEU A O 1
ATOM 472 N N . GLU A 1 61 ? 24.203 -25.844 -28.781 1 90.62 61 GLU A N 1
ATOM 473 C CA . GLU A 1 61 ? 25.234 -26.156 -27.781 1 90.62 61 GLU A CA 1
ATOM 474 C C . GLU A 1 61 ? 25.797 -27.562 -27.984 1 90.62 61 GLU A C 1
ATOM 476 O O . GLU A 1 61 ? 26.984 -27.781 -27.812 1 90.62 61 GLU A O 1
ATOM 481 N N . LYS A 1 62 ? 24.953 -28.5 -28.234 1 89.56 62 LYS A N 1
ATOM 482 C CA . LYS A 1 62 ? 25.391 -29.875 -28.5 1 89.56 62 LYS A CA 1
ATOM 483 C C . LYS A 1 62 ? 26.328 -29.922 -29.703 1 89.56 62 LYS A C 1
ATOM 485 O O . LYS A 1 62 ? 27.359 -30.594 -29.672 1 89.56 62 LYS A O 1
ATOM 490 N N . LEU A 1 63 ? 25.906 -29.25 -30.75 1 91 63 LEU A N 1
ATOM 491 C CA . LEU A 1 63 ? 26.734 -29.188 -31.938 1 91 63 LEU A CA 1
ATOM 492 C C . LEU A 1 63 ? 28.109 -28.594 -31.609 1 91 63 LEU A C 1
ATOM 494 O O . LEU A 1 63 ? 29.141 -29.125 -32.031 1 91 63 LEU A O 1
ATOM 498 N N . ARG A 1 64 ? 28.078 -27.5 -30.922 1 89.81 64 ARG A N 1
ATOM 499 C CA . ARG A 1 64 ? 29.312 -26.828 -30.531 1 89.81 64 ARG A CA 1
ATOM 500 C C . ARG A 1 64 ? 30.219 -27.75 -29.734 1 89.81 64 ARG A C 1
ATOM 502 O O . ARG A 1 64 ? 31.422 -27.844 -30 1 89.81 64 ARG A O 1
ATOM 509 N N . TYR A 1 65 ? 29.641 -28.422 -28.859 1 86.38 65 TYR A N 1
ATOM 510 C CA . TYR A 1 65 ? 30.391 -29.328 -28 1 86.38 65 TYR A CA 1
ATOM 511 C C . TYR A 1 65 ? 31.047 -30.438 -28.828 1 86.38 65 TYR A C 1
ATOM 513 O O . TYR A 1 65 ? 32.219 -30.719 -28.672 1 86.38 65 TYR A O 1
ATOM 521 N N . ILE A 1 66 ? 30.266 -31.047 -29.672 1 85.44 66 ILE A N 1
ATOM 522 C CA . ILE A 1 66 ? 30.75 -32.156 -30.469 1 85.44 66 ILE A CA 1
ATOM 523 C C . ILE A 1 66 ? 31.812 -31.656 -31.453 1 85.44 66 ILE A C 1
ATOM 525 O O . ILE A 1 66 ? 32.781 -32.375 -31.734 1 85.44 66 ILE A O 1
ATOM 529 N N . SER A 1 67 ? 31.672 -30.469 -31.938 1 87.88 67 SER A N 1
ATOM 530 C CA . SER A 1 67 ? 32.562 -29.906 -32.938 1 87.88 67 SER A CA 1
ATOM 531 C C . SER A 1 67 ? 33.969 -29.656 -32.344 1 87.88 67 SER A C 1
ATOM 533 O O . SER A 1 67 ? 34.938 -29.547 -33.062 1 87.88 67 SER A O 1
ATOM 535 N N . LEU A 1 68 ? 33.969 -29.547 -31.078 1 84.5 68 LEU A N 1
ATOM 536 C CA . LEU A 1 68 ? 35.25 -29.328 -30.422 1 84.5 68 LEU A CA 1
ATOM 537 C C . LEU A 1 68 ? 36.156 -30.547 -30.594 1 84.5 68 LEU A C 1
ATOM 539 O O . LEU A 1 68 ? 37.375 -30.406 -30.641 1 84.5 68 LEU A O 1
ATOM 543 N N . THR A 1 69 ? 35.562 -31.734 -30.719 1 81.5 69 THR A N 1
ATOM 544 C CA . THR A 1 69 ? 36.375 -32.938 -30.891 1 81.5 69 THR A CA 1
ATOM 545 C C . THR A 1 69 ? 36.281 -33.469 -32.312 1 81.5 69 THR A C 1
ATOM 547 O O . THR A 1 69 ? 37.125 -34.25 -32.75 1 81.5 69 THR A O 1
ATOM 550 N N . ASP A 1 70 ? 35.219 -33.062 -32.969 1 85.44 70 ASP A N 1
ATOM 551 C CA . ASP A 1 70 ? 35.031 -33.5 -34.344 1 85.44 70 ASP A CA 1
ATOM 552 C C . ASP A 1 70 ? 34.531 -32.344 -35.219 1 85.44 70 ASP A C 1
ATOM 554 O O . ASP A 1 70 ? 33.312 -32.156 -35.375 1 85.44 70 ASP A O 1
ATOM 558 N N . ALA A 1 71 ? 35.281 -31.688 -35.844 1 83.25 71 ALA A N 1
ATOM 559 C CA . ALA A 1 71 ? 34.969 -30.5 -36.594 1 83.25 71 ALA A CA 1
ATOM 560 C C . ALA A 1 71 ? 34.156 -30.844 -37.844 1 83.25 71 ALA A C 1
ATOM 562 O O . ALA A 1 71 ? 33.438 -29.984 -38.375 1 83.25 71 ALA A O 1
ATOM 563 N N . LYS A 1 72 ? 34.219 -32.031 -38.312 1 81.75 72 LYS A N 1
ATOM 564 C CA . LYS A 1 72 ? 33.531 -32.438 -39.531 1 81.75 72 LYS A CA 1
ATOM 565 C C . LYS A 1 72 ? 32.031 -32.375 -39.344 1 81.75 72 LYS A C 1
ATOM 567 O O . LYS A 1 72 ? 31.281 -32.344 -40.344 1 81.75 72 LYS A O 1
ATOM 572 N N . VAL A 1 73 ? 31.625 -32.375 -38.125 1 85.19 73 VAL A N 1
ATOM 573 C CA . VAL A 1 73 ? 30.188 -32.375 -37.844 1 85.19 73 VAL A CA 1
ATOM 574 C C . VAL A 1 73 ? 29.578 -31.047 -38.281 1 85.19 73 VAL A C 1
ATOM 576 O O . VAL A 1 73 ? 28.359 -30.969 -38.531 1 85.19 73 VAL A O 1
ATOM 579 N N . LEU A 1 74 ? 30.359 -30.031 -38.438 1 86.81 74 LEU A N 1
ATOM 580 C CA . LEU A 1 74 ? 29.891 -28.719 -38.875 1 86.81 74 LEU A CA 1
ATOM 581 C C . LEU A 1 74 ? 29.531 -28.703 -40.344 1 86.81 74 LEU A C 1
ATOM 583 O O . LEU A 1 74 ? 28.812 -27.812 -40.812 1 86.81 74 LEU A O 1
ATOM 587 N N . GLY A 1 75 ? 29.797 -29.844 -41.062 1 76.56 75 GLY A N 1
ATOM 588 C CA . GLY A 1 75 ? 29.5 -29.969 -42.469 1 76.56 75 GLY A CA 1
ATOM 589 C C . GLY A 1 75 ? 30.344 -29.047 -43.344 1 76.56 75 GLY A C 1
ATOM 590 O O . GLY A 1 75 ? 31.219 -28.328 -42.812 1 76.56 75 GLY A O 1
ATOM 591 N N . GLU A 1 76 ? 29.969 -29.281 -44.656 1 64.81 76 GLU A N 1
ATOM 592 C CA . GLU A 1 76 ? 30.656 -28.453 -45.656 1 64.81 76 GLU A CA 1
ATOM 593 C C . GLU A 1 76 ? 29.984 -27.094 -45.812 1 64.81 76 GLU A C 1
ATOM 595 O O . GLU A 1 76 ? 28.75 -27.016 -45.844 1 64.81 76 GLU A O 1
ATOM 600 N N . GLY A 1 77 ? 30.625 -25.984 -45.469 1 67.5 77 GLY A N 1
ATOM 601 C CA . GLY A 1 77 ? 30.109 -24.641 -45.656 1 67.5 77 GLY A CA 1
ATOM 602 C C . GLY A 1 77 ? 30.172 -23.812 -44.375 1 67.5 77 GLY A C 1
ATOM 603 O O . GLY A 1 77 ? 30.562 -24.312 -43.312 1 67.5 77 GLY A O 1
ATOM 604 N N . ASP A 1 78 ? 29.922 -22.609 -44.438 1 77.94 78 ASP A N 1
ATOM 605 C CA . ASP A 1 78 ? 30.016 -21.625 -43.344 1 77.94 78 ASP A CA 1
ATOM 606 C C . ASP A 1 78 ? 28.641 -21.281 -42.781 1 77.94 78 ASP A C 1
ATOM 608 O O . ASP A 1 78 ? 28.25 -20.125 -42.75 1 77.94 78 ASP A O 1
ATOM 612 N N . THR A 1 79 ? 27.828 -22.5 -42.375 1 87.31 79 THR A N 1
ATOM 613 C CA . THR A 1 79 ? 26.531 -22.234 -41.75 1 87.31 79 THR A CA 1
ATOM 614 C C . THR A 1 79 ? 26.688 -21.688 -40.344 1 87.31 79 THR A C 1
ATOM 616 O O . THR A 1 79 ? 27.219 -22.375 -39.469 1 87.31 79 THR A O 1
ATOM 619 N N . PRO A 1 80 ? 26.266 -20.5 -40.125 1 91.75 80 PRO A N 1
ATOM 620 C CA . PRO A 1 80 ? 26.406 -19.906 -38.781 1 91.75 80 PRO A CA 1
ATOM 621 C C . PRO A 1 80 ? 25.547 -20.609 -37.75 1 91.75 80 PRO A C 1
ATOM 623 O O . PRO A 1 80 ? 24.484 -21.141 -38.062 1 91.75 80 PRO A O 1
ATOM 626 N N . MET A 1 81 ? 25.969 -20.688 -36.531 1 94.12 81 MET A N 1
ATOM 627 C CA . MET A 1 81 ? 25.172 -21.188 -35.406 1 94.12 81 MET A CA 1
ATOM 628 C C . MET A 1 81 ? 24.203 -20.109 -34.938 1 94.12 81 MET A C 1
ATOM 630 O O . MET A 1 81 ? 24.594 -19.203 -34.188 1 94.12 81 MET A O 1
ATOM 634 N N . GLU A 1 82 ? 22.938 -20.266 -35.281 1 96.31 82 GLU A N 1
ATOM 635 C CA . GLU A 1 82 ? 21.953 -19.234 -34.969 1 96.31 82 GLU A CA 1
ATOM 636 C C . GLU A 1 82 ? 20.547 -19.781 -34.969 1 96.31 82 GLU A C 1
ATOM 638 O O . GLU A 1 82 ? 20.312 -20.938 -35.344 1 96.31 82 GLU A O 1
ATOM 643 N N . ILE A 1 83 ? 19.625 -19.062 -34.5 1 97.19 83 ILE A N 1
ATOM 644 C CA . ILE A 1 83 ? 18.188 -19.344 -34.469 1 97.19 83 ILE A CA 1
ATOM 645 C C . ILE A 1 83 ? 17.438 -18.297 -35.281 1 97.19 83 ILE A C 1
ATOM 647 O O . ILE A 1 83 ? 17.625 -17.094 -35.094 1 97.19 83 ILE A O 1
ATOM 651 N N . ASN A 1 84 ? 16.641 -18.703 -36.25 1 97.06 84 ASN A N 1
ATOM 652 C CA . ASN A 1 84 ? 15.852 -17.812 -37.094 1 97.06 84 ASN A CA 1
ATOM 653 C C . ASN A 1 84 ? 14.352 -18 -36.844 1 97.06 84 ASN A C 1
ATOM 655 O O . ASN A 1 84 ? 13.852 -19.125 -36.875 1 97.06 84 ASN A O 1
ATOM 659 N N . ILE A 1 85 ? 13.633 -16.938 -36.562 1 97.88 85 ILE A N 1
ATOM 660 C CA . ILE A 1 85 ? 12.203 -16.969 -36.312 1 97.88 85 ILE A CA 1
ATOM 661 C C . ILE A 1 85 ? 11.477 -16.094 -37.344 1 97.88 85 ILE A C 1
ATOM 663 O O . ILE A 1 85 ? 11.883 -14.953 -37.594 1 97.88 85 ILE A O 1
ATOM 667 N N . SER A 1 86 ? 10.445 -16.562 -38 1 96.75 86 SER A N 1
ATOM 668 C CA . SER A 1 86 ? 9.633 -15.812 -38.969 1 96.75 86 SER A CA 1
ATOM 669 C C . SER A 1 86 ? 8.156 -16.141 -38.812 1 96.75 86 SER A C 1
ATOM 671 O O . SER A 1 86 ? 7.789 -17.094 -38.125 1 96.75 86 SER A O 1
ATOM 673 N N . VAL A 1 87 ? 7.289 -15.258 -39.406 1 96.19 87 VAL A N 1
ATOM 674 C CA . VAL A 1 87 ? 5.848 -15.477 -39.375 1 96.19 87 VAL A CA 1
ATOM 675 C C . VAL A 1 87 ? 5.262 -15.445 -40.781 1 96.19 87 VAL A C 1
ATOM 677 O O . VAL A 1 87 ? 5.801 -14.781 -41.656 1 96.19 87 VAL A O 1
ATOM 680 N N . ASP A 1 88 ? 4.289 -16.297 -41.062 1 94.69 88 ASP A N 1
ATOM 681 C CA . ASP A 1 88 ? 3.426 -16.234 -42.25 1 94.69 88 ASP A CA 1
ATOM 682 C C . ASP A 1 88 ? 2.01 -15.805 -41.844 1 94.69 88 ASP A C 1
ATOM 684 O O . ASP A 1 88 ? 1.193 -16.641 -41.438 1 94.69 88 ASP A O 1
ATOM 688 N N . THR A 1 89 ? 1.716 -14.594 -42.062 1 90.5 89 THR A N 1
ATOM 689 C CA . THR A 1 89 ? 0.462 -14.023 -41.562 1 90.5 89 THR A CA 1
ATOM 690 C C . THR A 1 89 ? -0.723 -14.594 -42.344 1 90.5 89 THR A C 1
ATOM 692 O O . THR A 1 89 ? -1.818 -14.734 -41.781 1 90.5 89 THR A O 1
ATOM 695 N N . GLN A 1 90 ? -0.491 -14.898 -43.625 1 89.38 90 GLN A N 1
ATOM 696 C CA . GLN A 1 90 ? -1.574 -15.43 -44.438 1 89.38 90 GLN A CA 1
ATOM 697 C C . GLN A 1 90 ? -1.941 -16.844 -44 1 89.38 90 GLN A C 1
ATOM 699 O O . GLN A 1 90 ? -3.119 -17.156 -43.812 1 89.38 90 GLN A O 1
ATOM 704 N N . LYS A 1 91 ? -0.934 -17.641 -43.812 1 94.31 91 LYS A N 1
ATOM 705 C CA . LYS A 1 91 ? -1.175 -19.031 -43.406 1 94.31 91 LYS A CA 1
ATOM 706 C C . LYS A 1 91 ? -1.279 -19.172 -41.906 1 94.31 91 LYS A C 1
ATOM 708 O O . LYS A 1 91 ? -1.555 -20.25 -41.375 1 94.31 91 LYS A O 1
ATOM 713 N N . LYS A 1 92 ? -1.034 -18.078 -41.125 1 96 92 LYS A N 1
ATOM 714 C CA . LYS A 1 92 ? -1.08 -18.031 -39.688 1 96 92 LYS A CA 1
ATOM 715 C C . LYS A 1 92 ? -0.075 -19 -39.062 1 96 92 LYS A C 1
ATOM 717 O O . LYS A 1 92 ? -0.433 -19.828 -38.219 1 96 92 LYS A O 1
ATOM 722 N N . LEU A 1 93 ? 1.226 -18.859 -39.531 1 97.31 93 LEU A N 1
ATOM 723 C CA . LEU A 1 93 ? 2.311 -19.719 -39.094 1 97.31 93 LEU A CA 1
ATOM 724 C C . LEU A 1 93 ? 3.373 -18.922 -38.344 1 97.31 93 LEU A C 1
ATOM 726 O O . LEU A 1 93 ? 3.631 -17.766 -38.688 1 97.31 93 LEU A O 1
ATOM 730 N N . ILE A 1 94 ? 3.949 -19.484 -37.312 1 97.88 94 ILE A N 1
ATOM 731 C CA . ILE A 1 94 ? 5.23 -19.062 -36.75 1 97.88 94 ILE A CA 1
ATOM 732 C C . ILE A 1 94 ? 6.281 -20.141 -37.031 1 97.88 94 ILE A C 1
ATOM 734 O O . ILE A 1 94 ? 6.035 -21.328 -36.812 1 97.88 94 ILE A O 1
ATOM 738 N N . ILE A 1 95 ? 7.414 -19.812 -37.531 1 97.44 95 ILE A N 1
ATOM 739 C CA . ILE A 1 95 ? 8.461 -20.75 -37.906 1 97.44 95 ILE A CA 1
ATOM 740 C C . ILE A 1 95 ? 9.727 -20.469 -37.094 1 97.44 95 ILE A C 1
ATOM 742 O O . ILE A 1 95 ? 10.211 -19.328 -37.062 1 97.44 95 ILE A O 1
ATOM 746 N N . ILE A 1 96 ? 10.227 -21.406 -36.344 1 97.88 96 ILE A N 1
ATOM 747 C CA . ILE A 1 96 ? 11.461 -21.312 -35.594 1 97.88 96 ILE A CA 1
ATOM 748 C C . ILE A 1 96 ? 12.484 -22.312 -36.125 1 97.88 96 ILE A C 1
ATOM 750 O O . ILE A 1 96 ? 12.234 -23.516 -36.156 1 97.88 96 ILE A O 1
ATOM 754 N N . GLU A 1 97 ? 13.641 -21.828 -36.562 1 97 97 GLU A N 1
ATOM 755 C CA . GLU A 1 97 ? 14.656 -22.672 -37.219 1 97 97 GLU A CA 1
ATOM 756 C C . GLU A 1 97 ? 16 -22.516 -36.5 1 97 97 GLU A C 1
ATOM 758 O O . GLU A 1 97 ? 16.453 -21.391 -36.25 1 97 97 GLU A O 1
ATOM 763 N N . ASP A 1 98 ? 16.625 -23.609 -36.188 1 97 98 ASP A N 1
ATOM 764 C CA . ASP A 1 98 ? 18 -23.562 -35.656 1 97 98 ASP A CA 1
ATOM 765 C C . ASP A 1 98 ? 18.953 -24.297 -36.594 1 97 98 ASP A C 1
ATOM 767 O O . ASP A 1 98 ? 18.531 -25.109 -37.406 1 97 98 ASP A O 1
ATOM 771 N N . THR A 1 99 ? 20.219 -23.984 -36.531 1 95.31 99 THR A N 1
ATOM 772 C CA . THR A 1 99 ? 21.25 -24.656 -37.312 1 95.31 99 THR A CA 1
ATOM 773 C C . THR A 1 99 ? 22.094 -25.578 -36.438 1 95.31 99 THR A C 1
ATOM 775 O O . THR A 1 99 ? 23.328 -25.625 -36.562 1 95.31 99 THR A O 1
ATOM 778 N N . GLY A 1 100 ? 21.469 -26.172 -35.5 1 94.25 100 GLY A N 1
ATOM 779 C CA . GLY A 1 100 ? 22.172 -27.016 -34.562 1 94.25 100 GLY A CA 1
ATOM 780 C C . GLY A 1 100 ? 22.391 -28.438 -35.062 1 94.25 100 GLY A C 1
ATOM 781 O O . GLY A 1 100 ? 22.547 -28.641 -36.25 1 94.25 100 GLY A O 1
ATOM 782 N N . ILE A 1 101 ? 22.422 -29.375 -34.156 1 91.44 101 ILE A N 1
ATOM 783 C CA . ILE A 1 101 ? 22.859 -30.734 -34.406 1 91.44 101 ILE A CA 1
ATOM 784 C C . ILE A 1 101 ? 21.781 -31.484 -35.188 1 91.44 101 ILE A C 1
ATOM 786 O O . ILE A 1 101 ? 22.078 -32.469 -35.906 1 91.44 101 ILE A O 1
ATOM 790 N N . GLY A 1 102 ? 20.516 -31.047 -35.094 1 93 102 GLY A N 1
ATOM 791 C CA . GLY A 1 102 ? 19.422 -31.734 -35.719 1 93 102 GLY A CA 1
ATOM 792 C C . GLY A 1 102 ? 19.141 -33.094 -35.125 1 93 102 GLY A C 1
ATOM 793 O O . GLY A 1 102 ? 19.75 -33.469 -34.125 1 93 102 GLY A O 1
ATOM 794 N N . MET A 1 103 ? 18.094 -33.75 -35.781 1 91.94 103 MET A N 1
ATOM 795 C CA . MET A 1 103 ? 17.688 -35.094 -35.344 1 91.94 103 MET A CA 1
ATOM 796 C C . MET A 1 103 ? 17.438 -36.031 -36.5 1 91.94 103 MET A C 1
ATOM 798 O O . MET A 1 103 ? 16.969 -35.594 -37.562 1 91.94 103 MET A O 1
ATOM 802 N N . ASN A 1 104 ? 17.734 -37.219 -36.312 1 89.5 104 ASN A N 1
ATOM 803 C CA . ASN A 1 104 ? 17.328 -38.25 -37.281 1 89.5 104 ASN A CA 1
ATOM 804 C C . ASN A 1 104 ? 15.977 -38.875 -36.906 1 89.5 104 ASN A C 1
ATOM 806 O O . ASN A 1 104 ? 15.367 -38.469 -35.906 1 89.5 104 ASN A O 1
ATOM 810 N N . LYS A 1 105 ? 15.508 -39.719 -37.719 1 89.94 105 LYS A N 1
ATOM 811 C CA . LYS A 1 105 ? 14.188 -40.312 -37.531 1 89.94 105 LYS A CA 1
ATOM 812 C C . LYS A 1 105 ? 14.07 -41 -36.188 1 89.94 105 LYS A C 1
ATOM 814 O O . LYS A 1 105 ? 13.086 -40.781 -35.469 1 89.94 105 LYS A O 1
ATOM 819 N N . GLU A 1 106 ? 15.062 -41.719 -35.781 1 88.19 106 GLU A N 1
ATOM 820 C CA . GLU A 1 106 ? 15.047 -42.438 -34.531 1 88.19 106 GLU A CA 1
ATOM 821 C C . GLU A 1 106 ? 15.031 -41.5 -33.344 1 88.19 106 GLU A C 1
ATOM 823 O O . GLU A 1 106 ? 14.312 -41.688 -32.375 1 88.19 106 GLU A O 1
ATOM 828 N N . GLU A 1 107 ? 15.781 -40.469 -33.469 1 89.81 107 GLU A N 1
ATOM 829 C CA . GLU A 1 107 ? 15.844 -39.469 -32.406 1 89.81 107 GLU A CA 1
ATOM 830 C C . GLU A 1 107 ? 14.516 -38.75 -32.281 1 89.81 107 GLU A C 1
ATOM 832 O O . GLU A 1 107 ? 14.109 -38.375 -31.156 1 89.81 107 GLU A O 1
ATOM 837 N N . MET A 1 108 ? 13.883 -38.469 -33.344 1 92.38 108 MET A N 1
ATOM 838 C CA . MET A 1 108 ? 12.586 -37.781 -33.312 1 92.38 108 MET A CA 1
ATOM 839 C C . MET A 1 108 ? 11.555 -38.656 -32.594 1 92.38 108 MET A C 1
ATOM 841 O O . MET A 1 108 ? 10.766 -38.125 -31.797 1 92.38 108 MET A O 1
ATOM 845 N N . ILE A 1 109 ? 11.617 -39.875 -32.906 1 91.75 109 ILE A N 1
ATOM 846 C CA . ILE A 1 109 ? 10.68 -40.781 -32.281 1 91.75 109 ILE A CA 1
ATOM 847 C C . ILE A 1 109 ? 10.961 -40.875 -30.781 1 91.75 109 ILE A C 1
ATOM 849 O O . ILE A 1 109 ? 10.039 -40.875 -29.969 1 91.75 109 ILE A O 1
ATOM 853 N N . THR A 1 110 ? 12.188 -40.812 -30.438 1 89.94 110 THR A N 1
ATOM 854 C CA . THR A 1 110 ? 12.586 -41 -29.047 1 89.94 110 THR A CA 1
ATOM 855 C C . THR A 1 110 ? 12.383 -39.719 -28.25 1 89.94 110 THR A C 1
ATOM 857 O O . THR A 1 110 ? 11.914 -39.75 -27.109 1 89.94 110 THR A O 1
ATOM 860 N N . ASN A 1 111 ? 12.719 -38.594 -28.844 1 90.25 111 ASN A N 1
ATOM 861 C CA . ASN A 1 111 ? 12.742 -37.344 -28.109 1 90.25 111 ASN A CA 1
ATOM 862 C C . ASN A 1 111 ? 11.422 -36.594 -28.234 1 90.25 111 ASN A C 1
ATOM 864 O O . ASN A 1 111 ? 10.914 -36.062 -27.25 1 90.25 111 ASN A O 1
ATOM 868 N N . LEU A 1 112 ? 10.844 -36.531 -29.438 1 92.56 112 LEU A N 1
ATOM 869 C CA . LEU A 1 112 ? 9.609 -35.781 -29.656 1 92.56 112 LEU A CA 1
ATOM 870 C C . LEU A 1 112 ? 8.398 -36.688 -29.484 1 92.56 112 LEU A C 1
ATOM 872 O O . LEU A 1 112 ? 7.285 -36.219 -29.266 1 92.56 112 LEU A O 1
ATOM 876 N N . GLY A 1 113 ? 8.656 -37.938 -29.641 1 91.62 113 GLY A N 1
ATOM 877 C CA . GLY A 1 113 ? 7.562 -38.875 -29.531 1 91.62 113 GLY A CA 1
ATOM 878 C C . GLY A 1 113 ? 7.34 -39.406 -28.125 1 91.62 113 GLY A C 1
ATOM 879 O O . GLY A 1 113 ? 6.363 -40.094 -27.844 1 91.62 113 GLY A O 1
ATOM 880 N N . THR A 1 114 ? 8.219 -39.031 -27.281 1 89.12 114 THR A N 1
ATOM 881 C CA . THR A 1 114 ? 8.117 -39.5 -25.891 1 89.12 114 THR A CA 1
ATOM 882 C C . THR A 1 114 ? 8.031 -38.312 -24.938 1 89.12 114 THR A C 1
ATOM 884 O O . THR A 1 114 ? 8.953 -37.5 -24.875 1 89.12 114 THR A O 1
ATOM 887 N N . ILE A 1 115 ? 6.961 -38.219 -24.234 1 88.25 115 ILE A N 1
ATOM 888 C CA . ILE A 1 115 ? 6.734 -37.125 -23.281 1 88.25 115 ILE A CA 1
ATOM 889 C C . ILE A 1 115 ? 7.637 -37.312 -22.062 1 88.25 115 ILE A C 1
ATOM 891 O O . ILE A 1 115 ? 7.773 -38.438 -21.562 1 88.25 115 ILE A O 1
ATOM 895 N N . ALA A 1 116 ? 8.344 -36.25 -21.609 1 85.5 116 ALA A N 1
ATOM 896 C CA . ALA A 1 116 ? 9.203 -36.188 -20.438 1 85.5 116 ALA A CA 1
ATOM 897 C C . ALA A 1 116 ? 10.523 -36.906 -20.688 1 85.5 116 ALA A C 1
ATOM 899 O O . ALA A 1 116 ? 11.086 -37.531 -19.781 1 85.5 116 ALA A O 1
ATOM 900 N N . GLU A 1 117 ? 10.828 -37.031 -21.844 1 83.88 117 GLU A N 1
ATOM 901 C CA . GLU A 1 117 ? 12.156 -37.531 -22.234 1 83.88 117 GLU A CA 1
ATOM 902 C C . GLU A 1 117 ? 12.992 -36.375 -22.828 1 83.88 117 GLU A C 1
ATOM 904 O O . GLU A 1 117 ? 12.602 -35.75 -23.797 1 83.88 117 GLU A O 1
ATOM 909 N N . SER A 1 118 ? 14.102 -36.219 -22.109 1 79.38 118 SER A N 1
ATOM 910 C CA . SER A 1 118 ? 14.938 -35.094 -22.562 1 79.38 118 SER A CA 1
ATOM 911 C C . SER A 1 118 ? 16.234 -35.594 -23.188 1 79.38 118 SER A C 1
ATOM 913 O O . SER A 1 118 ? 17.078 -36.156 -22.484 1 79.38 118 SER A O 1
ATOM 915 N N . GLY A 1 119 ? 16.359 -35.438 -24.422 1 78.62 119 GLY A N 1
ATOM 916 C CA . GLY A 1 119 ? 17.625 -35.719 -25.078 1 78.62 119 GLY A CA 1
ATOM 917 C C . GLY A 1 119 ? 18.781 -34.906 -24.516 1 78.62 119 GLY A C 1
ATOM 918 O O . GLY A 1 119 ? 19.891 -35.438 -24.406 1 78.62 119 GLY A O 1
ATOM 919 N N . THR A 1 120 ? 18.484 -33.75 -24.062 1 81.5 120 THR A N 1
ATOM 920 C CA . THR A 1 120 ? 19.5 -32.875 -23.469 1 81.5 120 THR A CA 1
ATOM 921 C C . THR A 1 120 ? 19.969 -33.406 -22.125 1 81.5 120 THR A C 1
ATOM 923 O O . THR A 1 120 ? 21.172 -33.438 -21.844 1 81.5 120 THR A O 1
ATOM 926 N N . SER A 1 121 ? 19.062 -33.781 -21.344 1 79.44 121 SER A N 1
ATOM 927 C CA . SER A 1 121 ? 19.422 -34.375 -20.062 1 79.44 121 SER A CA 1
ATOM 928 C C . SER A 1 121 ? 20.312 -35.594 -20.25 1 79.44 121 SER A C 1
ATOM 930 O O . SER A 1 121 ? 21.297 -35.781 -19.547 1 79.44 121 SER A O 1
ATOM 932 N N . ARG A 1 122 ? 20 -36.375 -21.172 1 79.5 122 ARG A N 1
ATOM 933 C CA . ARG A 1 122 ? 20.781 -37.594 -21.469 1 79.5 122 ARG A CA 1
ATOM 934 C C . ARG A 1 122 ? 22.188 -37.219 -21.938 1 79.5 122 ARG A C 1
ATOM 936 O O . ARG A 1 122 ? 23.156 -37.844 -21.547 1 79.5 122 ARG A O 1
ATOM 943 N N . PHE A 1 123 ? 22.219 -36.281 -22.75 1 79.12 123 PHE A N 1
ATOM 944 C CA . PHE A 1 123 ? 23.5 -35.812 -23.25 1 79.12 123 PHE A CA 1
ATOM 945 C C . PHE A 1 123 ? 24.375 -35.312 -22.109 1 79.12 123 PHE A C 1
ATOM 947 O O . PHE A 1 123 ? 25.578 -35.625 -22.062 1 79.12 123 PHE A O 1
ATOM 954 N N . ARG A 1 124 ? 23.781 -34.594 -21.219 1 77.19 124 ARG A N 1
ATOM 955 C CA . ARG A 1 124 ? 24.5 -34.062 -20.062 1 77.19 124 ARG A CA 1
ATOM 956 C C . ARG A 1 124 ? 25.062 -35.188 -19.188 1 77.19 124 ARG A C 1
ATOM 958 O O . ARG A 1 124 ? 26.188 -35.094 -18.703 1 77.19 124 ARG A O 1
ATOM 965 N N . GLN A 1 125 ? 24.266 -36.188 -18.969 1 72.62 125 GLN A N 1
ATOM 966 C CA . GLN A 1 125 ? 24.672 -37.312 -18.109 1 72.62 125 GLN A CA 1
ATOM 967 C C . GLN A 1 125 ? 25.797 -38.094 -18.75 1 72.62 125 GLN A C 1
ATOM 969 O O . GLN A 1 125 ? 26.703 -38.562 -18.062 1 72.62 125 GLN A O 1
ATOM 974 N N . THR A 1 126 ? 25.688 -38.188 -19.984 1 66.88 126 THR A N 1
ATOM 975 C CA . THR A 1 126 ? 26.688 -39 -20.688 1 66.88 126 THR A CA 1
ATOM 976 C C . THR A 1 126 ? 28.031 -38.25 -20.719 1 66.88 126 THR A C 1
ATOM 978 O O . THR A 1 126 ? 29.078 -38.875 -20.609 1 66.88 126 THR A O 1
ATOM 981 N N . LYS A 1 127 ? 27.984 -37 -20.766 1 62.03 127 LYS A N 1
ATOM 982 C CA . LYS A 1 127 ? 29.219 -36.25 -20.906 1 62.03 127 LYS A CA 1
ATOM 983 C C . LYS A 1 127 ? 29.781 -35.875 -19.531 1 62.03 127 LYS A C 1
ATOM 985 O O . LYS A 1 127 ? 30.969 -35.562 -19.406 1 62.03 127 LYS A O 1
ATOM 990 N N . LYS A 1 128 ? 28.922 -35.531 -18.625 1 53.62 128 LYS A N 1
ATOM 991 C CA . LYS A 1 128 ? 29.484 -35.375 -17.281 1 53.62 128 LYS A CA 1
ATOM 992 C C . LYS A 1 128 ? 30.359 -36.562 -16.922 1 53.62 128 LYS A C 1
ATOM 994 O O . LYS A 1 128 ? 31.375 -36.406 -16.219 1 53.62 128 LYS A O 1
ATOM 999 N N . VAL A 1 129 ? 30.141 -37.844 -17.219 1 42.81 129 VAL A N 1
ATOM 1000 C CA . VAL A 1 129 ? 30.891 -39.062 -16.938 1 42.81 129 VAL A CA 1
ATOM 1001 C C . VAL A 1 129 ? 32.188 -39.062 -17.719 1 42.81 129 VAL A C 1
ATOM 1003 O O . VAL A 1 129 ? 33.219 -39.531 -17.234 1 42.81 129 VAL A O 1
ATOM 1006 N N . GLY A 1 130 ? 32.25 -38.5 -18.859 1 36.88 130 GLY A N 1
ATOM 1007 C CA . GLY A 1 130 ? 33.5 -38.531 -19.578 1 36.88 130 GLY A CA 1
ATOM 1008 C C . GLY A 1 130 ? 34.5 -37.531 -19.047 1 36.88 130 GLY A C 1
ATOM 1009 O O . GLY A 1 130 ? 35.688 -37.531 -19.438 1 36.88 130 GLY A O 1
ATOM 1010 N N . LEU A 1 131 ? 34 -36.438 -18.562 1 37.75 131 LEU A N 1
ATOM 1011 C CA . LEU A 1 131 ? 34.969 -35.438 -18.188 1 37.75 131 LEU A CA 1
ATOM 1012 C C . LEU A 1 131 ? 35.594 -35.781 -16.844 1 37.75 131 LEU A C 1
ATOM 1014 O O . LEU A 1 131 ? 36.219 -34.906 -16.203 1 37.75 131 LEU A O 1
ATOM 1018 N N . ASN A 1 132 ? 35.375 -36.875 -16.25 1 32.59 132 ASN A N 1
ATOM 1019 C CA . ASN A 1 132 ? 36.312 -37.094 -15.141 1 32.59 132 ASN A CA 1
ATOM 1020 C C . ASN A 1 132 ? 37.75 -37.031 -15.609 1 32.59 132 ASN A C 1
ATOM 1022 O O . ASN A 1 132 ? 38.656 -37.562 -14.953 1 32.59 132 ASN A O 1
ATOM 1026 N N . SER A 1 133 ? 38.031 -36.844 -16.922 1 30.28 133 SER A N 1
ATOM 1027 C CA . SER A 1 133 ? 39.5 -36.75 -17.031 1 30.28 133 SER A CA 1
ATOM 1028 C C . SER A 1 133 ? 40.031 -35.5 -16.344 1 30.28 133 SER A C 1
ATOM 1030 O O . SER A 1 133 ? 39.344 -34.469 -16.312 1 30.28 133 SER A O 1
ATOM 1032 N N . GLN A 1 134 ? 41.062 -35.562 -15.438 1 31.25 134 GLN A N 1
ATOM 1033 C CA . GLN A 1 134 ? 42 -34.781 -14.609 1 31.25 134 GLN A CA 1
ATOM 1034 C C . GLN A 1 134 ? 42.438 -33.531 -15.328 1 31.25 134 GLN A C 1
ATOM 1036 O O . GLN A 1 134 ? 43.312 -32.812 -14.828 1 31.25 134 GLN A O 1
ATOM 1041 N N . ASP A 1 135 ? 42.5 -33.438 -16.719 1 31.31 135 ASP A N 1
ATOM 1042 C CA . ASP A 1 135 ? 43.406 -32.344 -17.094 1 31.31 135 ASP A CA 1
ATOM 1043 C C . ASP A 1 135 ? 42.875 -31 -16.672 1 31.31 135 ASP A C 1
ATOM 1045 O O . ASP A 1 135 ? 41.812 -30.562 -17.156 1 31.31 135 ASP A O 1
ATOM 1049 N N . GLU A 1 136 ? 43.125 -30.391 -15.484 1 33.31 136 GLU A N 1
ATOM 1050 C CA . GLU A 1 136 ? 43.094 -29.109 -14.773 1 33.31 136 GLU A CA 1
ATOM 1051 C C . GLU A 1 136 ? 43.25 -27.938 -15.727 1 33.31 136 GLU A C 1
ATOM 1053 O O . GLU A 1 136 ? 42.844 -26.812 -15.422 1 33.31 136 GLU A O 1
ATOM 1058 N N . ASP A 1 137 ? 44.312 -27.938 -16.672 1 31.14 137 ASP A N 1
ATOM 1059 C CA . ASP A 1 137 ? 45.031 -26.781 -17.25 1 31.14 137 ASP A CA 1
ATOM 1060 C C . ASP A 1 137 ? 44.156 -26.078 -18.281 1 31.14 137 ASP A C 1
ATOM 1062 O O . ASP A 1 137 ? 44.5 -25.016 -18.781 1 31.14 137 ASP A O 1
ATOM 1066 N N . SER A 1 138 ? 43.562 -26.75 -19.344 1 33.72 138 SER A N 1
ATOM 1067 C CA . SER A 1 138 ? 43.25 -25.906 -20.5 1 33.72 138 SER A CA 1
ATOM 1068 C C . SER A 1 138 ? 42.031 -25.062 -20.234 1 33.72 138 SER A C 1
ATOM 1070 O O . SER A 1 138 ? 41.062 -25.516 -19.594 1 33.72 138 SER A O 1
ATOM 1072 N N . ALA A 1 139 ? 42.094 -23.766 -20.297 1 34.97 139 ALA A N 1
ATOM 1073 C CA . ALA A 1 139 ? 41.312 -22.531 -20.281 1 34.97 139 ALA A CA 1
ATOM 1074 C C . ALA A 1 139 ? 40.031 -22.656 -21.094 1 34.97 139 ALA A C 1
ATOM 1076 O O . ALA A 1 139 ? 39.312 -21.672 -21.297 1 34.97 139 ALA A O 1
ATOM 1077 N N . LYS A 1 140 ? 39.906 -23.688 -21.984 1 38.47 140 LYS A N 1
ATOM 1078 C CA . LYS A 1 140 ? 38.719 -23.688 -22.812 1 38.47 140 LYS A CA 1
ATOM 1079 C C . LYS A 1 140 ? 37.5 -24.156 -22.031 1 38.47 140 LYS A C 1
ATOM 1081 O O . LYS A 1 140 ? 37.531 -25.188 -21.375 1 38.47 140 LYS A O 1
ATOM 1086 N N . PRO A 1 141 ? 36.5 -23.328 -21.766 1 40.44 141 PRO A N 1
ATOM 1087 C CA . PRO A 1 141 ? 35.25 -23.703 -21.078 1 40.44 141 PRO A CA 1
ATOM 1088 C C . PRO A 1 141 ? 34.656 -25.016 -21.562 1 40.44 141 PRO A C 1
ATOM 1090 O O . PRO A 1 141 ? 34.188 -25.109 -22.703 1 40.44 141 PRO A O 1
ATOM 1093 N N . THR A 1 142 ? 35.25 -26.203 -21.469 1 43.75 142 THR A N 1
ATOM 1094 C CA . THR A 1 142 ? 34.906 -27.562 -21.844 1 43.75 142 THR A CA 1
ATOM 1095 C C . THR A 1 142 ? 33.562 -27.969 -21.25 1 43.75 142 THR A C 1
ATOM 1097 O O . THR A 1 142 ? 33.094 -29.109 -21.422 1 43.75 142 THR A O 1
ATOM 1100 N N . SER A 1 143 ? 32.906 -27.344 -20.297 1 50.81 143 SER A N 1
ATOM 1101 C CA . SER A 1 143 ? 31.781 -27.969 -19.625 1 50.81 143 SER A CA 1
ATOM 1102 C C . SER A 1 143 ? 30.469 -27.641 -20.344 1 50.81 143 SER A C 1
ATOM 1104 O O . SER A 1 143 ? 30.359 -26.594 -20.969 1 50.81 143 SER A O 1
ATOM 1106 N N . ALA A 1 144 ? 29.719 -28.703 -20.734 1 57.56 144 ALA A N 1
ATOM 1107 C CA . ALA A 1 144 ? 28.344 -28.609 -21.234 1 57.56 144 ALA A CA 1
ATOM 1108 C C . ALA A 1 144 ? 27.484 -27.75 -20.312 1 57.56 144 ALA A C 1
ATOM 1110 O O . ALA A 1 144 ? 26.312 -28.078 -20.078 1 57.56 144 ALA A O 1
ATOM 1111 N N . SER A 1 145 ? 28.031 -26.688 -19.828 1 62.03 145 SER A N 1
ATOM 1112 C CA . SER A 1 145 ? 27.391 -25.875 -18.812 1 62.03 145 SER A CA 1
ATOM 1113 C C . SER A 1 145 ? 26.281 -25.016 -19.406 1 62.03 145 SER A C 1
ATOM 1115 O O . SER A 1 145 ? 25.391 -24.578 -18.688 1 62.03 145 SER A O 1
ATOM 1117 N N . GLY A 1 146 ? 26.078 -25.016 -20.781 1 66.06 146 GLY A N 1
ATOM 1118 C CA . GLY A 1 146 ? 25.109 -24.109 -21.375 1 66.06 146 GLY A CA 1
ATOM 1119 C C . GLY A 1 146 ? 23.781 -24.766 -21.656 1 66.06 146 GLY A C 1
ATOM 1120 O O . GLY A 1 146 ? 22.859 -24.109 -22.172 1 66.06 146 GLY A O 1
ATOM 1121 N N . LEU A 1 147 ? 23.719 -26.016 -21.344 1 75.56 147 LEU A N 1
ATOM 1122 C CA . LEU A 1 147 ? 22.484 -26.734 -21.609 1 75.56 147 LEU A CA 1
ATOM 1123 C C . LEU A 1 147 ? 21.375 -26.281 -20.672 1 75.56 147 LEU A C 1
ATOM 1125 O O . LEU A 1 147 ? 21.609 -26.062 -19.484 1 75.56 147 LEU A O 1
ATOM 1129 N N . ILE A 1 148 ? 20.125 -26.078 -21.203 1 73.69 148 ILE A N 1
ATOM 1130 C CA . ILE A 1 148 ? 19.031 -25.453 -20.469 1 73.69 148 ILE A CA 1
ATOM 1131 C C . ILE A 1 148 ? 17.984 -26.516 -20.125 1 73.69 148 ILE A C 1
ATOM 1133 O O . ILE A 1 148 ? 17.594 -26.656 -18.969 1 73.69 148 ILE A O 1
ATOM 1137 N N . GLY A 1 149 ? 17.531 -27.297 -21.141 1 76.25 149 GLY A N 1
ATOM 1138 C CA . GLY A 1 149 ? 16.391 -28.172 -21.016 1 76.25 149 GLY A CA 1
ATOM 1139 C C . GLY A 1 149 ? 16.672 -29.406 -20.156 1 76.25 149 GLY A C 1
ATOM 1140 O O . GLY A 1 149 ? 17.703 -30.047 -20.328 1 76.25 149 GLY A O 1
ATOM 1141 N N . MET A 1 150 ? 15.766 -29.641 -19.219 1 73.5 150 MET A N 1
ATOM 1142 C CA . MET A 1 150 ? 16.047 -30.766 -18.328 1 73.5 150 MET A CA 1
ATOM 1143 C C . MET A 1 150 ? 14.852 -31.703 -18.234 1 73.5 150 MET A C 1
ATOM 1145 O O . MET A 1 150 ? 15.008 -32.906 -18.047 1 73.5 150 MET A O 1
ATOM 1149 N N . PHE A 1 151 ? 13.617 -31.25 -18.688 1 74.62 151 PHE A N 1
ATOM 1150 C CA . PHE A 1 151 ? 12.453 -31.984 -18.203 1 74.62 151 PHE A CA 1
ATOM 1151 C C . PHE A 1 151 ? 11.773 -32.719 -19.359 1 74.62 151 PHE A C 1
ATOM 1153 O O . PHE A 1 151 ? 11.008 -33.656 -19.125 1 74.62 151 PHE A O 1
ATOM 1160 N N . GLY A 1 152 ? 12.023 -32.312 -20.594 1 83.81 152 GLY A N 1
ATOM 1161 C CA . GLY A 1 152 ? 11.469 -33 -21.734 1 83.81 152 GLY A CA 1
ATOM 1162 C C . GLY A 1 152 ? 10 -32.688 -21.969 1 83.81 152 GLY A C 1
ATOM 1163 O O . GLY A 1 152 ? 9.25 -33.531 -22.469 1 83.81 152 GLY A O 1
ATOM 1164 N N . VAL A 1 153 ? 9.57 -31.625 -21.516 1 86.31 153 VAL A N 1
ATOM 1165 C CA . VAL A 1 153 ? 8.172 -31.266 -21.719 1 86.31 153 VAL A CA 1
ATOM 1166 C C . VAL A 1 153 ? 8.078 -29.906 -22.422 1 86.31 153 VAL A C 1
ATOM 1168 O O . VAL A 1 153 ? 7.02 -29.531 -22.922 1 86.31 153 VAL A O 1
ATOM 1171 N N . GLY A 1 154 ? 9.164 -29.219 -22.562 1 88.81 154 GLY A N 1
ATOM 1172 C CA . GLY A 1 154 ? 9.188 -27.859 -23.078 1 88.81 154 GLY A CA 1
ATOM 1173 C C . GLY A 1 154 ? 8.664 -27.75 -24.5 1 88.81 154 GLY A C 1
ATOM 1174 O O . GLY A 1 154 ? 7.945 -26.797 -24.828 1 88.81 154 GLY A O 1
ATOM 1175 N N . PHE A 1 155 ? 8.914 -28.781 -25.359 1 92 155 PHE A N 1
ATOM 1176 C CA . PHE A 1 155 ? 8.492 -28.766 -26.75 1 92 155 PHE A CA 1
ATOM 1177 C C . PHE A 1 155 ? 6.973 -28.656 -26.859 1 92 155 PHE A C 1
ATOM 1179 O O . PHE A 1 155 ? 6.453 -27.984 -27.734 1 92 155 PHE A O 1
ATOM 1186 N N . PHE A 1 156 ? 6.352 -29.25 -25.984 1 90.88 156 PHE A N 1
ATOM 1187 C CA . PHE A 1 156 ? 4.902 -29.359 -26.078 1 90.88 156 PHE A CA 1
ATOM 1188 C C . PHE A 1 156 ? 4.227 -28.078 -25.625 1 90.88 156 PHE A C 1
ATOM 1190 O O . PHE A 1 156 ? 3.02 -27.906 -25.812 1 90.88 156 PHE A O 1
ATOM 1197 N N . SER A 1 157 ? 5.004 -27.156 -25.047 1 90.5 157 SER A N 1
ATOM 1198 C CA . SER A 1 157 ? 4.461 -25.828 -24.781 1 90.5 157 SER A CA 1
ATOM 1199 C C . SER A 1 157 ? 4.008 -25.141 -26.062 1 90.5 157 SER A C 1
ATOM 1201 O O . SER A 1 157 ? 3.26 -24.172 -26.031 1 90.5 157 SER A O 1
ATOM 1203 N N . SER A 1 158 ? 4.426 -25.641 -27.219 1 95 158 SER A N 1
ATOM 1204 C CA . SER A 1 158 ? 4.02 -25.109 -28.516 1 95 158 SER A CA 1
ATOM 1205 C C . SER A 1 158 ? 2.5 -25.141 -28.672 1 95 158 SER A C 1
ATOM 1207 O O . SER A 1 158 ? 1.923 -24.266 -29.312 1 95 158 SER A O 1
ATOM 1209 N N . TYR A 1 159 ? 1.868 -26.078 -28.062 1 92.75 159 TYR A N 1
ATOM 1210 C CA . TYR A 1 159 ? 0.434 -26.266 -28.234 1 92.75 159 TYR A CA 1
ATOM 1211 C C . TYR A 1 159 ? -0.36 -25.281 -27.406 1 92.75 159 TYR A C 1
ATOM 1213 O O . TYR A 1 159 ? -1.59 -25.234 -27.484 1 92.75 159 TYR A O 1
ATOM 1221 N N . LEU A 1 160 ? 0.361 -24.484 -26.578 1 88.62 160 LEU A N 1
ATOM 1222 C CA . LEU A 1 160 ? -0.291 -23.359 -25.922 1 88.62 160 LEU A CA 1
ATOM 1223 C C . LEU A 1 160 ? -0.884 -22.391 -26.938 1 88.62 160 LEU A C 1
ATOM 1225 O O . LEU A 1 160 ? -1.907 -21.75 -26.688 1 88.62 160 LEU A O 1
ATOM 1229 N N . VAL A 1 161 ? -0.224 -22.344 -28.125 1 93.62 161 VAL A N 1
ATOM 1230 C CA . VAL A 1 161 ? -0.636 -21.328 -29.094 1 93.62 161 VAL A CA 1
ATOM 1231 C C . VAL A 1 161 ? -0.961 -22 -30.438 1 93.62 161 VAL A C 1
ATOM 1233 O O . VAL A 1 161 ? -1.563 -21.375 -31.312 1 93.62 161 VAL A O 1
ATOM 1236 N N . ALA A 1 162 ? -0.585 -23.297 -30.641 1 95.88 162 ALA A N 1
ATOM 1237 C CA . ALA A 1 162 ? -0.701 -23.938 -31.938 1 95.88 162 ALA A CA 1
ATOM 1238 C C . ALA A 1 162 ? -1.719 -25.078 -31.906 1 95.88 162 ALA A C 1
ATOM 1240 O O . ALA A 1 162 ? -1.8 -25.812 -30.922 1 95.88 162 ALA A O 1
ATOM 1241 N N . GLU A 1 163 ? -2.434 -25.266 -32.969 1 94.38 163 GLU A N 1
ATOM 1242 C CA . GLU A 1 163 ? -3.332 -26.406 -33.125 1 94.38 163 GLU A CA 1
ATOM 1243 C C . GLU A 1 163 ? -2.605 -27.609 -33.75 1 94.38 163 GLU A C 1
ATOM 1245 O O . GLU A 1 163 ? -2.994 -28.75 -33.531 1 94.38 163 GLU A O 1
ATOM 1250 N N . LYS A 1 164 ? -1.575 -27.312 -34.531 1 96.38 164 LYS A N 1
ATOM 1251 C CA . LYS A 1 164 ? -0.738 -28.312 -35.156 1 96.38 164 LYS A CA 1
ATOM 1252 C C . LYS A 1 164 ? 0.718 -27.859 -35.219 1 96.38 164 LYS A C 1
ATOM 1254 O O . LYS A 1 164 ? 0.996 -26.672 -35.406 1 96.38 164 LYS A O 1
ATOM 1259 N N . VAL A 1 165 ? 1.627 -28.844 -35.062 1 97.12 165 VAL A N 1
ATOM 1260 C CA . VAL A 1 165 ? 3.055 -28.531 -35.125 1 97.12 165 VAL A CA 1
ATOM 1261 C C . VAL A 1 165 ? 3.748 -29.469 -36.094 1 97.12 165 VAL A C 1
ATOM 1263 O O . VAL A 1 165 ? 3.531 -30.688 -36.094 1 97.12 165 VAL A O 1
ATOM 1266 N N . ASP A 1 166 ? 4.496 -28.875 -37.031 1 96.62 166 ASP A N 1
ATOM 1267 C CA . ASP A 1 166 ? 5.391 -29.625 -37.938 1 96.62 166 ASP A CA 1
ATOM 1268 C C . ASP A 1 166 ? 6.852 -29.375 -37.562 1 96.62 166 ASP A C 1
ATOM 1270 O O . ASP A 1 166 ? 7.266 -28.234 -37.344 1 96.62 166 ASP A O 1
ATOM 1274 N N . PHE A 1 167 ? 7.578 -30.469 -37.375 1 97.25 167 PHE A N 1
ATOM 1275 C CA . PHE A 1 167 ? 8.992 -30.406 -37.031 1 97.25 167 PHE A CA 1
ATOM 1276 C C . PHE A 1 167 ? 9.844 -31.062 -38.125 1 97.25 167 PHE A C 1
ATOM 1278 O O . PHE A 1 167 ? 9.719 -32.25 -38.375 1 97.25 167 PHE A O 1
ATOM 1285 N N . TYR A 1 168 ? 10.672 -30.266 -38.781 1 95.69 168 TYR A N 1
ATOM 1286 C CA . TYR A 1 168 ? 11.625 -30.734 -39.781 1 95.69 168 TYR A CA 1
ATOM 1287 C C . TYR A 1 168 ? 13.047 -30.75 -39.219 1 95.69 168 TYR A C 1
ATOM 1289 O O . TYR A 1 168 ? 13.43 -29.844 -38.469 1 95.69 168 TYR A O 1
ATOM 1297 N N . SER A 1 169 ? 13.773 -31.75 -39.562 1 94.88 169 SER A N 1
ATOM 1298 C CA . SER A 1 169 ? 15.141 -31.734 -39.031 1 94.88 169 SER A CA 1
ATOM 1299 C C . SER A 1 169 ? 16.094 -32.469 -40 1 94.88 169 SER A C 1
ATOM 1301 O O . SER A 1 169 ? 15.695 -33.438 -40.656 1 94.88 169 SER A O 1
ATOM 1303 N N . ARG A 1 170 ? 17.234 -31.969 -40.094 1 91.25 170 ARG A N 1
ATOM 1304 C CA . ARG A 1 170 ? 18.375 -32.594 -40.781 1 91.25 170 ARG A CA 1
ATOM 1305 C C . ARG A 1 170 ? 19.547 -32.781 -39.812 1 91.25 170 ARG A C 1
ATOM 1307 O O . ARG A 1 170 ? 20.109 -31.812 -39.312 1 91.25 170 ARG A O 1
ATOM 1314 N N . ARG A 1 171 ? 19.828 -34.031 -39.531 1 91 171 ARG A N 1
ATOM 1315 C CA . ARG A 1 171 ? 20.891 -34.344 -38.594 1 91 171 ARG A CA 1
ATOM 1316 C C . ARG A 1 171 ? 22.266 -33.969 -39.156 1 91 171 ARG A C 1
ATOM 1318 O O . ARG A 1 171 ? 22.5 -34.156 -40.375 1 91 171 ARG A O 1
ATOM 1325 N N . ALA A 1 172 ? 23.125 -33.438 -38.312 1 88.06 172 ALA A N 1
ATOM 1326 C CA . ALA A 1 172 ? 24.5 -33.156 -38.719 1 88.06 172 ALA A CA 1
ATOM 1327 C C . ALA A 1 172 ? 25.25 -34.406 -39.094 1 88.06 172 ALA A C 1
ATOM 1329 O O . ALA A 1 172 ? 24.922 -35.5 -38.625 1 88.06 172 ALA A O 1
ATOM 1330 N N . HIS A 1 173 ? 26.234 -34.188 -39.969 1 76.06 173 HIS A N 1
ATOM 1331 C CA . HIS A 1 173 ? 27.062 -35.281 -40.469 1 76.06 173 HIS A CA 1
ATOM 1332 C C . HIS A 1 173 ? 27.875 -35.906 -39.344 1 76.06 173 HIS A C 1
ATOM 1334 O O . HIS A 1 173 ? 28.578 -35.219 -38.594 1 76.06 173 HIS A O 1
ATOM 1340 N N . ASP A 1 174 ? 27.391 -37.125 -38.969 1 65.06 174 ASP A N 1
ATOM 1341 C CA . ASP A 1 174 ? 28.281 -37.625 -37.938 1 65.06 174 ASP A CA 1
ATOM 1342 C C . ASP A 1 174 ? 29.016 -38.875 -38.438 1 65.06 174 ASP A C 1
ATOM 1344 O O . ASP A 1 174 ? 28.766 -39.375 -39.531 1 65.06 174 ASP A O 1
ATOM 1348 N N . LYS A 1 175 ? 29.938 -39.188 -37.719 1 61.41 175 LYS A N 1
ATOM 1349 C CA . LYS A 1 175 ? 30.859 -40.281 -38.062 1 61.41 175 LYS A CA 1
ATOM 1350 C C . LYS A 1 175 ? 30.094 -41.562 -38.281 1 61.41 175 LYS A C 1
ATOM 1352 O O . LYS A 1 175 ? 30.516 -42.406 -39.094 1 61.41 175 LYS A O 1
ATOM 1357 N N . ALA A 1 176 ? 29.016 -41.594 -37.594 1 57.88 176 ALA A N 1
ATOM 1358 C CA . ALA A 1 176 ? 28.281 -42.875 -37.625 1 57.88 176 ALA A CA 1
ATOM 1359 C C . ALA A 1 176 ? 27.719 -43.156 -39 1 57.88 176 ALA A C 1
ATOM 1361 O O . ALA A 1 176 ? 27.594 -44.312 -39.406 1 57.88 176 ALA A O 1
ATOM 1362 N N . ASP A 1 177 ? 27.438 -42.156 -39.75 1 60.16 177 ASP A N 1
ATOM 1363 C CA . ASP A 1 177 ? 26.922 -42.344 -41.094 1 60.16 177 ASP A CA 1
ATOM 1364 C C . ASP A 1 177 ? 27.938 -41.938 -42.156 1 60.16 177 ASP A C 1
ATOM 1366 O O . ASP A 1 177 ? 27.578 -41.5 -43.25 1 60.16 177 ASP A O 1
ATOM 1370 N N . ASN A 1 178 ? 29.266 -42.125 -41.719 1 57.44 178 ASN A N 1
ATOM 1371 C CA . ASN A 1 178 ? 30.375 -41.781 -42.594 1 57.44 178 ASN A CA 1
ATOM 1372 C C . ASN A 1 178 ? 30.219 -40.406 -43.219 1 57.44 178 ASN A C 1
ATOM 1374 O O . ASN A 1 178 ? 30.562 -40.188 -44.375 1 57.44 178 ASN A O 1
ATOM 1378 N N . TYR A 1 179 ? 29.547 -39.531 -42.438 1 57.81 179 TYR A N 1
ATOM 1379 C CA . TYR A 1 179 ? 29.375 -38.125 -42.688 1 57.81 179 TYR A CA 1
ATOM 1380 C C . TYR A 1 179 ? 28.562 -37.906 -43.969 1 57.81 179 TYR A C 1
ATOM 1382 O O . TYR A 1 179 ? 28.781 -36.906 -44.688 1 57.81 179 TYR A O 1
ATOM 1390 N N . SER A 1 180 ? 27.703 -38.969 -44.406 1 62.22 180 SER A N 1
ATOM 1391 C CA . SER A 1 180 ? 26.781 -38.781 -45.531 1 62.22 180 SER A CA 1
ATOM 1392 C C . SER A 1 180 ? 25.688 -37.781 -45.188 1 62.22 180 SER A C 1
ATOM 1394 O O . SER A 1 180 ? 25.391 -37.562 -44 1 62.22 180 SER A O 1
ATOM 1396 N N . THR A 1 181 ? 25.266 -36.969 -46.281 1 61.84 181 THR A N 1
ATOM 1397 C CA . THR A 1 181 ? 24.25 -35.938 -46.062 1 61.84 181 THR A CA 1
ATOM 1398 C C . THR A 1 181 ? 22.953 -36.594 -45.594 1 61.84 181 THR A C 1
ATOM 1400 O O . THR A 1 181 ? 22.344 -37.375 -46.312 1 61.84 181 THR A O 1
ATOM 1403 N N . PRO A 1 182 ? 22.609 -36.312 -44.312 1 67.19 182 PRO A N 1
ATOM 1404 C CA . PRO A 1 182 ? 21.406 -36.969 -43.812 1 67.19 182 PRO A CA 1
ATOM 1405 C C . PRO A 1 182 ? 20.125 -36.438 -44.438 1 67.19 182 PRO A C 1
ATOM 1407 O O . PRO A 1 182 ? 20.062 -35.281 -44.812 1 67.19 182 PRO A O 1
ATOM 1410 N N . HIS A 1 183 ? 19.125 -37.188 -44.719 1 81.38 183 HIS A N 1
ATOM 1411 C CA . HIS A 1 183 ? 17.812 -36.844 -45.25 1 81.38 183 HIS A CA 1
ATOM 1412 C C . HIS A 1 183 ? 17 -36.031 -44.219 1 81.38 183 HIS A C 1
ATOM 1414 O O . HIS A 1 183 ? 17.234 -36.156 -43.031 1 81.38 183 HIS A O 1
ATOM 1420 N N . VAL A 1 184 ? 16.203 -35.125 -44.781 1 91.44 184 VAL A N 1
ATOM 1421 C CA . VAL A 1 184 ? 15.281 -34.375 -43.969 1 91.44 184 VAL A CA 1
ATOM 1422 C C . VAL A 1 184 ? 14.117 -35.25 -43.531 1 91.44 184 VAL A C 1
ATOM 1424 O O . VAL A 1 184 ? 13.555 -36 -44.312 1 91.44 184 VAL A O 1
ATOM 1427 N N . VAL A 1 185 ? 13.852 -35.219 -42.281 1 93.38 185 VAL A N 1
ATOM 1428 C CA . VAL A 1 185 ? 12.734 -35.969 -41.688 1 93.38 185 VAL A CA 1
ATOM 1429 C C . VAL A 1 185 ? 11.695 -35 -41.156 1 93.38 185 VAL A C 1
ATOM 1431 O O . VAL A 1 185 ? 12.039 -33.938 -40.625 1 93.38 185 VAL A O 1
ATOM 1434 N N . LYS A 1 186 ? 10.414 -35.312 -41.344 1 94.81 186 LYS A N 1
ATOM 1435 C CA . LYS A 1 186 ? 9.312 -34.469 -40.875 1 94.81 186 LYS A CA 1
ATOM 1436 C C . LYS A 1 186 ? 8.516 -35.188 -39.781 1 94.81 186 LYS A C 1
ATOM 1438 O O . LYS A 1 186 ? 8.109 -36.344 -39.969 1 94.81 186 LYS A O 1
ATOM 1443 N N . TRP A 1 187 ? 8.383 -34.594 -38.656 1 95.75 187 TRP A N 1
ATOM 1444 C CA . TRP A 1 187 ? 7.488 -34.969 -37.594 1 95.75 187 TRP A CA 1
ATOM 1445 C C . TRP A 1 187 ? 6.281 -34.031 -37.5 1 95.75 187 TRP A C 1
ATOM 1447 O O . TRP A 1 187 ? 6.422 -32.812 -37.656 1 95.75 187 TRP A O 1
ATOM 1457 N N . SER A 1 188 ? 4.996 -34.594 -37.406 1 96.06 188 SER A N 1
ATOM 1458 C CA . SER A 1 188 ? 3.803 -33.75 -37.375 1 96.06 188 SER A CA 1
ATOM 1459 C C . SER A 1 188 ? 2.766 -34.281 -36.406 1 96.06 188 SER A C 1
ATOM 1461 O O . SER A 1 188 ? 2.568 -35.5 -36.281 1 96.06 188 SER A O 1
ATOM 1463 N N . SER A 1 189 ? 2.17 -33.312 -35.656 1 95.06 189 SER A N 1
ATOM 1464 C CA . SER A 1 189 ? 1.122 -33.719 -34.719 1 95.06 189 SER A CA 1
ATOM 1465 C C . SER A 1 189 ? 0.203 -32.531 -34.406 1 95.06 189 SER A C 1
ATOM 1467 O O . SER A 1 189 ? 0.636 -31.375 -34.406 1 95.06 189 SER A O 1
ATOM 1469 N N . ASP A 1 190 ? -1.097 -32.781 -34.156 1 92.06 190 ASP A N 1
ATOM 1470 C CA . ASP A 1 190 ? -2.061 -31.812 -33.656 1 92.06 190 ASP A CA 1
ATOM 1471 C C . ASP A 1 190 ? -2.324 -32 -32.156 1 92.06 190 ASP A C 1
ATOM 1473 O O . ASP A 1 190 ? -3.396 -31.641 -31.672 1 92.06 190 ASP A O 1
ATOM 1477 N N . ALA A 1 191 ? -1.326 -32.5 -31.562 1 81.69 191 ALA A N 1
ATOM 1478 C CA . ALA A 1 191 ? -1.383 -32.812 -30.141 1 81.69 191 ALA A CA 1
ATOM 1479 C C . ALA A 1 191 ? -2.471 -33.812 -29.828 1 81.69 191 ALA A C 1
ATOM 1481 O O . ALA A 1 191 ? -3.018 -33.844 -28.719 1 81.69 191 ALA A O 1
ATOM 1482 N N . SER A 1 192 ? -2.773 -34.531 -30.859 1 81.62 192 SER A N 1
ATOM 1483 C CA . SER A 1 192 ? -3.621 -35.719 -30.641 1 81.62 192 SER A CA 1
ATOM 1484 C C . SER A 1 192 ? -2.82 -36.875 -30.062 1 81.62 192 SER A C 1
ATOM 1486 O O . SER A 1 192 ? -1.666 -36.688 -29.656 1 81.62 192 SER A O 1
ATOM 1488 N N . SER A 1 193 ? -3.34 -38.031 -30.016 1 80.19 193 SER A N 1
ATOM 1489 C CA . SER A 1 193 ? -2.662 -39.188 -29.438 1 80.19 193 SER A CA 1
ATOM 1490 C C . SER A 1 193 ? -1.598 -39.719 -30.391 1 80.19 193 SER A C 1
ATOM 1492 O O . SER A 1 193 ? -0.792 -40.562 -30 1 80.19 193 SER A O 1
ATOM 1494 N N . TYR A 1 194 ? -1.581 -39.094 -31.594 1 89.88 194 TYR A N 1
ATOM 1495 C CA . TYR A 1 194 ? -0.669 -39.656 -32.594 1 89.88 194 TYR A CA 1
ATOM 1496 C C . TYR A 1 194 ? 0.15 -38.562 -33.25 1 89.88 194 TYR A C 1
ATOM 1498 O O . TYR A 1 194 ? -0.182 -37.375 -33.156 1 89.88 194 TYR A O 1
ATOM 1506 N N . TYR A 1 195 ? 1.287 -38.969 -33.75 1 93.56 195 TYR A N 1
ATOM 1507 C CA . TYR A 1 195 ? 2.113 -38.125 -34.625 1 93.56 195 TYR A CA 1
ATOM 1508 C C . TYR A 1 195 ? 2.605 -38.906 -35.844 1 93.56 195 TYR A C 1
ATOM 1510 O O . TYR A 1 195 ? 2.492 -40.125 -35.875 1 93.56 195 TYR A O 1
ATOM 1518 N N . THR A 1 196 ? 3.068 -38.25 -36.812 1 94.5 196 THR A N 1
ATOM 1519 C CA . THR A 1 196 ? 3.59 -38.875 -38.031 1 94.5 196 THR A CA 1
ATOM 1520 C C . THR A 1 196 ? 5.047 -38.5 -38.25 1 94.5 196 THR A C 1
ATOM 1522 O O . THR A 1 196 ? 5.473 -37.406 -37.844 1 94.5 196 THR A O 1
ATOM 1525 N N . VAL A 1 197 ? 5.785 -39.469 -38.75 1 94.81 197 VAL A N 1
ATOM 1526 C CA . VAL A 1 197 ? 7.156 -39.219 -39.156 1 94.81 197 VAL A CA 1
ATOM 1527 C C . VAL A 1 197 ? 7.32 -39.656 -40.625 1 94.81 197 VAL A C 1
ATOM 1529 O O . VAL A 1 197 ? 6.883 -40.719 -41.031 1 94.81 197 VAL A O 1
ATOM 1532 N N . GLU A 1 198 ? 7.914 -38.781 -41.438 1 92.25 198 GLU A N 1
ATOM 1533 C CA . GLU A 1 198 ? 8.094 -39.094 -42.844 1 92.25 198 GLU A CA 1
ATOM 1534 C C . GLU A 1 198 ? 9.398 -38.531 -43.406 1 92.25 198 GLU A C 1
ATOM 1536 O O . GLU A 1 198 ? 9.875 -37.5 -42.906 1 92.25 198 GLU A O 1
ATOM 1541 N N . ASP A 1 199 ? 9.945 -39.25 -44.344 1 89.56 199 ASP A N 1
ATOM 1542 C CA . ASP A 1 199 ? 11.062 -38.688 -45.094 1 89.56 199 ASP A CA 1
ATOM 1543 C C . ASP A 1 199 ? 10.586 -37.625 -46.094 1 89.56 199 ASP A C 1
ATOM 1545 O O . ASP A 1 199 ? 9.602 -37.844 -46.812 1 89.56 199 ASP A O 1
ATOM 1549 N N . VAL A 1 200 ? 11.297 -36.594 -46.031 1 90.56 200 VAL A N 1
ATOM 1550 C CA . VAL A 1 200 ? 10.883 -35.5 -46.875 1 90.56 200 VAL A CA 1
ATOM 1551 C C . VAL A 1 200 ? 11.578 -35.594 -48.25 1 90.56 200 VAL A C 1
ATOM 1553 O O . VAL A 1 200 ? 12.781 -35.844 -48.312 1 90.56 200 VAL A O 1
ATOM 1556 N N . ASP A 1 201 ? 10.727 -35.531 -49.25 1 82.31 201 ASP A N 1
ATOM 1557 C CA . ASP A 1 201 ? 11.297 -35.375 -50.594 1 82.31 201 ASP A CA 1
ATOM 1558 C C . ASP A 1 201 ? 11.82 -33.969 -50.812 1 82.31 201 ASP A C 1
ATOM 1560 O O . ASP A 1 201 ? 11.039 -33.031 -51.031 1 82.31 201 ASP A O 1
ATOM 1564 N N . GLU A 1 202 ? 13.102 -33.875 -50.75 1 80.5 202 GLU A N 1
ATOM 1565 C CA . GLU A 1 202 ? 13.742 -32.562 -50.781 1 80.5 202 GLU A CA 1
ATOM 1566 C C . GLU A 1 202 ? 13.516 -31.859 -52.125 1 80.5 202 GLU A C 1
ATOM 1568 O O . GLU A 1 202 ? 13.602 -30.641 -52.25 1 80.5 202 GLU A O 1
ATOM 1573 N N . ALA A 1 203 ? 13.219 -32.656 -53.156 1 74.5 203 ALA A N 1
ATOM 1574 C CA . ALA A 1 203 ? 12.906 -32.062 -54.438 1 74.5 203 ALA A CA 1
ATOM 1575 C C . ALA A 1 203 ? 11.547 -31.375 -54.438 1 74.5 203 ALA A C 1
ATOM 1577 O O . ALA A 1 203 ? 11.367 -30.328 -55.062 1 74.5 203 ALA A O 1
ATOM 1578 N N . LEU A 1 204 ? 10.711 -31.891 -53.656 1 73.62 204 LEU A N 1
ATOM 1579 C CA . LEU A 1 204 ? 9.352 -31.375 -53.562 1 73.62 204 LEU A CA 1
ATOM 1580 C C . LEU A 1 204 ? 9.258 -30.266 -52.531 1 73.62 204 LEU A C 1
ATOM 1582 O O . LEU A 1 204 ? 8.422 -29.375 -52.625 1 73.62 204 LEU A O 1
ATOM 1586 N N . GLU A 1 205 ? 10.148 -30.359 -51.469 1 81.38 205 GLU A N 1
ATOM 1587 C CA . GLU A 1 205 ? 10.117 -29.391 -50.375 1 81.38 205 GLU A CA 1
ATOM 1588 C C . GLU A 1 205 ? 11.516 -28.859 -50.062 1 81.38 205 GLU A C 1
ATOM 1590 O O . GLU A 1 205 ? 12.039 -29.078 -48.969 1 81.38 205 GLU A O 1
ATOM 1595 N N . PRO A 1 206 ? 11.961 -28.141 -50.969 1 73.62 206 PRO A N 1
ATOM 1596 C CA . PRO A 1 206 ? 13.344 -27.688 -50.781 1 73.62 206 PRO A CA 1
ATOM 1597 C C . PRO A 1 206 ? 13.523 -26.781 -49.562 1 73.62 206 PRO A C 1
ATOM 1599 O O . PRO A 1 206 ? 14.625 -26.703 -49 1 73.62 206 PRO A O 1
ATOM 1602 N N . GLU A 1 207 ? 12.406 -26.234 -49.125 1 77.56 207 GLU A N 1
ATOM 1603 C CA . GLU A 1 207 ? 12.508 -25.281 -48 1 77.56 207 GLU A CA 1
ATOM 1604 C C . GLU A 1 207 ? 12.32 -25.969 -46.656 1 77.56 207 GLU A C 1
ATOM 1606 O O . GLU A 1 207 ? 12.367 -25.328 -45.625 1 77.56 207 GLU A O 1
ATOM 1611 N N . ALA A 1 208 ? 12.234 -27.188 -46.625 1 81.25 208 ALA A N 1
ATOM 1612 C CA . ALA A 1 208 ? 11.914 -27.906 -45.375 1 81.25 208 ALA A CA 1
ATOM 1613 C C . ALA A 1 208 ? 13.047 -27.781 -44.375 1 81.25 208 ALA A C 1
ATOM 1615 O O . ALA A 1 208 ? 12.812 -27.422 -43.219 1 81.25 208 ALA A O 1
ATOM 1616 N N . CYS A 1 209 ? 14.281 -28.047 -44.688 1 84.62 209 CYS A N 1
ATOM 1617 C CA . CYS A 1 209 ? 15.461 -27.906 -43.844 1 84.62 209 CYS A CA 1
ATOM 1618 C C . CYS A 1 209 ? 16.734 -27.922 -44.688 1 84.62 209 CYS A C 1
ATOM 1620 O O . CYS A 1 209 ? 17.438 -28.938 -44.719 1 84.62 209 CYS A O 1
ATOM 1622 N N . PRO A 1 210 ? 17.094 -26.781 -45.25 1 80.38 210 PRO A N 1
ATOM 1623 C CA . PRO A 1 210 ? 18.172 -26.75 -46.25 1 80.38 210 PRO A CA 1
ATOM 1624 C C . PRO A 1 210 ? 19.547 -27 -45.625 1 80.38 210 PRO A C 1
ATOM 1626 O O . PRO A 1 210 ? 20.484 -27.359 -46.344 1 80.38 210 PRO A O 1
ATOM 1629 N N . HIS A 1 211 ? 19.734 -26.766 -44.406 1 84.5 211 HIS A N 1
ATOM 1630 C CA . HIS A 1 211 ? 20.984 -26.984 -43.688 1 84.5 211 HIS A CA 1
ATOM 1631 C C . HIS A 1 211 ? 20.75 -27.891 -42.469 1 84.5 211 HIS A C 1
ATOM 1633 O O . HIS A 1 211 ? 19.609 -28.234 -42.156 1 84.5 211 HIS A O 1
ATOM 1639 N N . ARG A 1 212 ? 21.906 -28.297 -41.812 1 89.69 212 ARG A N 1
ATOM 1640 C CA . ARG A 1 212 ? 21.766 -29.031 -40.562 1 89.69 212 ARG A CA 1
ATOM 1641 C C . ARG A 1 212 ? 20.938 -28.25 -39.562 1 89.69 212 ARG A C 1
ATOM 1643 O O . ARG A 1 212 ? 21.016 -27.016 -39.531 1 89.69 212 ARG A O 1
ATOM 1650 N N . GLY A 1 213 ? 20.203 -28.891 -38.781 1 93.94 213 GLY A N 1
ATOM 1651 C CA . GLY A 1 213 ? 19.406 -28.234 -37.781 1 93.94 213 GLY A CA 1
ATOM 1652 C C . GLY A 1 213 ? 17.938 -28.672 -37.812 1 93.94 213 GLY A C 1
ATOM 1653 O O . GLY A 1 213 ? 17.625 -29.781 -38.219 1 93.94 213 GLY A O 1
ATOM 1654 N N . SER A 1 214 ? 17.094 -27.859 -37.25 1 96.06 214 SER A N 1
ATOM 1655 C CA . SER A 1 214 ? 15.672 -28.188 -37.125 1 96.06 214 SER A CA 1
ATOM 1656 C C . SER A 1 214 ? 14.805 -26.969 -37.438 1 96.06 214 SER A C 1
ATOM 1658 O O . SER A 1 214 ? 15.234 -25.828 -37.25 1 96.06 214 SER A O 1
ATOM 1660 N N . ARG A 1 215 ? 13.617 -27.234 -37.938 1 96.31 215 ARG A N 1
ATOM 1661 C CA . ARG A 1 215 ? 12.602 -26.234 -38.281 1 96.31 215 ARG A CA 1
ATOM 1662 C C . ARG A 1 215 ? 11.258 -26.609 -37.656 1 96.31 215 ARG A C 1
ATOM 1664 O O . ARG A 1 215 ? 10.688 -27.656 -38 1 96.31 215 ARG A O 1
ATOM 1671 N N . VAL A 1 216 ? 10.789 -25.766 -36.719 1 97.62 216 VAL A N 1
ATOM 1672 C CA . VAL A 1 216 ? 9.484 -25.969 -36.094 1 97.62 216 VAL A CA 1
ATOM 1673 C C . VAL A 1 216 ? 8.453 -25.031 -36.719 1 97.62 216 VAL A C 1
ATOM 1675 O O . VAL A 1 216 ? 8.648 -23.812 -36.75 1 97.62 216 VAL A O 1
ATOM 1678 N N . VAL A 1 217 ? 7.383 -25.547 -37.25 1 97.44 217 VAL A N 1
ATOM 1679 C CA . VAL A 1 217 ? 6.301 -24.766 -37.844 1 97.44 217 VAL A CA 1
ATOM 1680 C C . VAL A 1 217 ? 5.051 -24.875 -36.969 1 97.44 217 VAL A C 1
ATOM 1682 O O . VAL A 1 217 ? 4.477 -25.953 -36.812 1 97.44 217 VAL A O 1
ATOM 1685 N N . LEU A 1 218 ? 4.625 -23.797 -36.406 1 98.19 218 LEU A N 1
ATOM 1686 C CA . LEU A 1 218 ? 3.445 -23.734 -35.562 1 98.19 218 LEU A CA 1
ATOM 1687 C C . LEU A 1 218 ? 2.232 -23.234 -36.344 1 98.19 218 LEU A C 1
ATOM 1689 O O . LEU A 1 218 ? 2.223 -22.109 -36.844 1 98.19 218 LEU A O 1
ATOM 1693 N N . HIS A 1 219 ? 1.229 -24.078 -36.469 1 97.44 219 HIS A N 1
ATOM 1694 C CA . HIS A 1 219 ? -0.063 -23.656 -37 1 97.44 219 HIS A CA 1
ATOM 1695 C C . HIS A 1 219 ? -0.942 -23.078 -35.875 1 97.44 219 HIS A C 1
ATOM 1697 O O . HIS A 1 219 ? -1.534 -23.812 -35.094 1 97.44 219 HIS A O 1
ATOM 1703 N N . LEU A 1 220 ? -1.113 -21.75 -35.906 1 96.81 220 LEU A N 1
ATOM 1704 C CA . LEU A 1 220 ? -1.672 -21.047 -34.75 1 96.81 220 LEU A CA 1
ATOM 1705 C C . LEU A 1 220 ? -3.164 -21.328 -34.625 1 96.81 220 LEU A C 1
ATOM 1707 O O . LEU A 1 220 ? -3.869 -21.453 -35.625 1 96.81 220 LEU A O 1
ATOM 1711 N N . ARG A 1 221 ? -3.555 -21.406 -33.375 1 92.38 221 ARG A N 1
ATOM 1712 C CA . ARG A 1 221 ? -4.977 -21.453 -33.062 1 92.38 221 ARG A CA 1
ATOM 1713 C C . ARG A 1 221 ? -5.641 -20.109 -33.344 1 92.38 221 ARG A C 1
ATOM 1715 O O . ARG A 1 221 ? -4.965 -19.078 -33.438 1 92.38 221 ARG A O 1
ATOM 1722 N N . GLU A 1 222 ? -6.902 -20.109 -33.406 1 86.38 222 GLU A N 1
ATOM 1723 C CA . GLU A 1 222 ? -7.664 -18.922 -33.719 1 86.38 222 GLU A CA 1
ATOM 1724 C C . GLU A 1 222 ? -7.473 -17.828 -32.656 1 86.38 222 GLU A C 1
ATOM 1726 O O . GLU A 1 222 ? -7.352 -16.656 -33 1 86.38 222 GLU A O 1
ATOM 1731 N N . ASN A 1 223 ? -7.32 -18.219 -31.5 1 82.94 223 ASN A N 1
ATOM 1732 C CA . ASN A 1 223 ? -7.23 -17.234 -30.422 1 82.94 223 ASN A CA 1
ATOM 1733 C C . ASN A 1 223 ? -5.781 -16.859 -30.125 1 82.94 223 ASN A C 1
ATOM 1735 O O . ASN A 1 223 ? -5.5 -16.188 -29.125 1 82.94 223 ASN A O 1
ATOM 1739 N N . SER A 1 224 ? -4.828 -17.219 -30.922 1 91.31 224 SER A N 1
ATOM 1740 C CA . SER A 1 224 ? -3.42 -16.953 -30.656 1 91.31 224 SER A CA 1
ATOM 1741 C C . SER A 1 224 ? -2.787 -16.141 -31.781 1 91.31 224 SER A C 1
ATOM 1743 O O . SER A 1 224 ? -1.563 -16.109 -31.922 1 91.31 224 SER A O 1
ATOM 1745 N N . GLU A 1 225 ? -3.617 -15.461 -32.469 1 92.75 225 GLU A N 1
ATOM 1746 C CA . GLU A 1 225 ? -3.139 -14.734 -33.656 1 92.75 225 GLU A CA 1
ATOM 1747 C C . GLU A 1 225 ? -2.383 -13.477 -33.25 1 92.75 225 GLU A C 1
ATOM 1749 O O . GLU A 1 225 ? -1.677 -12.883 -34.062 1 92.75 225 GLU A O 1
ATOM 1754 N N . GLU A 1 226 ? -2.434 -13.117 -31.984 1 91.38 226 GLU A N 1
ATOM 1755 C CA . GLU A 1 226 ? -1.683 -11.961 -31.5 1 91.38 226 GLU A CA 1
ATOM 1756 C C . GLU A 1 226 ? -0.179 -12.18 -31.656 1 91.38 226 GLU A C 1
ATOM 1758 O O . GLU A 1 226 ? 0.58 -11.219 -31.797 1 91.38 226 GLU A O 1
ATOM 1763 N N . PHE A 1 227 ? 0.186 -13.398 -31.719 1 94.75 227 PHE A N 1
ATOM 1764 C CA . PHE A 1 227 ? 1.609 -13.711 -31.781 1 94.75 227 PHE A CA 1
ATOM 1765 C C . PHE A 1 227 ? 2.135 -13.578 -33.219 1 94.75 227 PHE A C 1
ATOM 1767 O O . PHE A 1 227 ? 3.332 -13.742 -33.438 1 94.75 227 PHE A O 1
ATOM 1774 N N . LEU A 1 228 ? 1.237 -13.25 -34.125 1 94.31 228 LEU A N 1
ATOM 1775 C CA . LEU A 1 228 ? 1.689 -12.938 -35.469 1 94.31 228 LEU A CA 1
ATOM 1776 C C . LEU A 1 228 ? 2.26 -11.531 -35.562 1 94.31 228 LEU A C 1
ATOM 1778 O O . LEU A 1 228 ? 2.916 -11.164 -36.531 1 94.31 228 LEU A O 1
ATOM 1782 N N . ASP A 1 229 ? 2.045 -10.836 -34.5 1 92.88 229 ASP A N 1
ATOM 1783 C CA . ASP A 1 229 ? 2.662 -9.523 -34.344 1 92.88 229 ASP A CA 1
ATOM 1784 C C . ASP A 1 229 ? 4.137 -9.648 -33.969 1 92.88 229 ASP A C 1
ATOM 1786 O O . ASP A 1 229 ? 4.461 -10.016 -32.844 1 92.88 229 ASP A O 1
ATOM 1790 N N . THR A 1 230 ? 5 -9.273 -34.906 1 94.38 230 THR A N 1
ATOM 1791 C CA . THR A 1 230 ? 6.43 -9.492 -34.688 1 94.38 230 THR A CA 1
ATOM 1792 C C . THR A 1 230 ? 6.961 -8.555 -33.594 1 94.38 230 THR A C 1
ATOM 1794 O O . THR A 1 230 ? 7.992 -8.836 -32.969 1 94.38 230 THR A O 1
ATOM 1797 N N . ALA A 1 231 ? 6.289 -7.5 -33.344 1 90.56 231 ALA A N 1
ATOM 1798 C CA . ALA A 1 231 ? 6.68 -6.656 -32.219 1 90.56 231 ALA A CA 1
ATOM 1799 C C . ALA A 1 231 ? 6.477 -7.387 -30.891 1 90.56 231 ALA A C 1
ATOM 1801 O O . ALA A 1 231 ? 7.309 -7.285 -30 1 90.56 231 ALA A O 1
ATOM 1802 N N . LEU A 1 232 ? 5.379 -8.062 -30.844 1 92.69 232 LEU A N 1
ATOM 1803 C CA . LEU A 1 232 ? 5.113 -8.859 -29.656 1 92.69 232 LEU A CA 1
ATOM 1804 C C . LEU A 1 232 ? 6.148 -9.969 -29.5 1 92.69 232 LEU A C 1
ATOM 1806 O O . LEU A 1 232 ? 6.652 -10.203 -28.391 1 92.69 232 LEU A O 1
ATOM 1810 N N . LEU A 1 233 ? 6.453 -10.648 -30.578 1 95.56 233 LEU A N 1
ATOM 1811 C CA . LEU A 1 233 ? 7.445 -11.711 -30.531 1 95.56 233 LEU A CA 1
ATOM 1812 C C . LEU A 1 233 ? 8.805 -11.172 -30.078 1 95.56 233 LEU A C 1
ATOM 1814 O O . LEU A 1 233 ? 9.508 -11.82 -29.297 1 95.56 233 LEU A O 1
ATOM 1818 N N . LYS A 1 234 ? 9.125 -10.062 -30.609 1 93.19 234 LYS A N 1
ATOM 1819 C CA . LYS A 1 234 ? 10.375 -9.438 -30.203 1 93.19 234 LYS A CA 1
ATOM 1820 C C . LYS A 1 234 ? 10.414 -9.211 -28.703 1 93.19 234 LYS A C 1
ATOM 1822 O O . LYS A 1 234 ? 11.414 -9.523 -28.047 1 93.19 234 LYS A O 1
ATOM 1827 N N . HIS A 1 235 ? 9.297 -8.727 -28.234 1 89.75 235 HIS A N 1
ATOM 1828 C CA . HIS A 1 235 ? 9.188 -8.477 -26.812 1 89.75 235 HIS A CA 1
ATOM 1829 C C . HIS A 1 235 ? 9.352 -9.766 -26.016 1 89.75 235 HIS A C 1
ATOM 1831 O O . HIS A 1 235 ? 10.07 -9.789 -25 1 89.75 235 HIS A O 1
ATOM 1837 N N . VAL A 1 236 ? 8.742 -10.773 -26.422 1 91.88 236 VAL A N 1
ATOM 1838 C CA . VAL A 1 236 ? 8.766 -12.055 -25.719 1 91.88 236 VAL A CA 1
ATOM 1839 C C . VAL A 1 236 ? 10.18 -12.633 -25.75 1 91.88 236 VAL A C 1
ATOM 1841 O O . VAL A 1 236 ? 10.68 -13.133 -24.734 1 91.88 236 VAL A O 1
ATOM 1844 N N . ILE A 1 237 ? 10.828 -12.578 -26.844 1 93.56 237 ILE A N 1
ATOM 1845 C CA . ILE A 1 237 ? 12.188 -13.086 -26.984 1 93.56 237 ILE A CA 1
ATOM 1846 C C . ILE A 1 237 ? 13.125 -12.32 -26.047 1 93.56 237 ILE A C 1
ATOM 1848 O O . ILE A 1 237 ? 13.914 -12.93 -25.328 1 93.56 237 ILE A O 1
ATOM 1852 N N . LEU A 1 238 ? 12.984 -11.086 -26.062 1 87.5 238 LEU A N 1
ATOM 1853 C CA . LEU A 1 238 ? 13.844 -10.266 -25.219 1 87.5 238 LEU A CA 1
ATOM 1854 C C . LEU A 1 238 ? 13.617 -10.586 -23.734 1 87.5 238 LEU A C 1
ATOM 1856 O O . LEU A 1 238 ? 14.57 -10.648 -22.953 1 87.5 238 LEU A O 1
ATOM 1860 N N . LYS A 1 239 ? 12.383 -10.766 -23.438 1 84.38 239 LYS A N 1
ATOM 1861 C CA . LYS A 1 239 ? 12.008 -11.039 -22.047 1 84.38 239 LYS A CA 1
ATOM 1862 C C . LYS A 1 239 ? 12.594 -12.359 -21.562 1 84.38 239 LYS A C 1
ATOM 1864 O O . LYS A 1 239 ? 13.18 -12.43 -20.484 1 84.38 239 LYS A O 1
ATOM 1869 N N . TYR A 1 240 ? 12.539 -13.398 -22.359 1 86.44 240 TYR A N 1
ATOM 1870 C CA . TYR A 1 240 ? 12.828 -14.75 -21.875 1 86.44 240 TYR A CA 1
ATOM 1871 C C . TYR A 1 240 ? 14.195 -15.219 -22.359 1 86.44 240 TYR A C 1
ATOM 1873 O O . TYR A 1 240 ? 14.844 -16.031 -21.688 1 86.44 240 TYR A O 1
ATOM 1881 N N . SER A 1 241 ? 14.625 -14.75 -23.547 1 87.94 241 SER A N 1
ATOM 1882 C CA . SER A 1 241 ? 15.766 -15.375 -24.203 1 87.94 241 SER A CA 1
ATOM 1883 C C . SER A 1 241 ? 16.734 -14.32 -24.75 1 87.94 241 SER A C 1
ATOM 1885 O O . SER A 1 241 ? 17.516 -14.602 -25.656 1 87.94 241 SER A O 1
ATOM 1887 N N . GLY A 1 242 ? 16.609 -13.211 -24.25 1 83.44 242 GLY A N 1
ATOM 1888 C CA . GLY A 1 242 ? 17.422 -12.125 -24.75 1 83.44 242 GLY A CA 1
ATOM 1889 C C . GLY A 1 242 ? 18.906 -12.336 -24.5 1 83.44 242 GLY A C 1
ATOM 1890 O O . GLY A 1 242 ? 19.75 -11.781 -25.203 1 83.44 242 GLY A O 1
ATOM 1891 N N . PHE A 1 243 ? 19.234 -13.266 -23.656 1 82.69 243 PHE A N 1
ATOM 1892 C CA . PHE A 1 243 ? 20.625 -13.359 -23.234 1 82.69 243 PHE A CA 1
ATOM 1893 C C . PHE A 1 243 ? 21.188 -14.742 -23.516 1 82.69 243 PHE A C 1
ATOM 1895 O O . PHE A 1 243 ? 22.25 -15.109 -23 1 82.69 243 PHE A O 1
ATOM 1902 N N . VAL A 1 244 ? 20.547 -15.469 -24.344 1 85.94 244 VAL A N 1
ATOM 1903 C CA . VAL A 1 244 ? 21.016 -16.812 -24.641 1 85.94 244 VAL A CA 1
ATOM 1904 C C . VAL A 1 244 ? 22.312 -16.734 -25.438 1 85.94 244 VAL A C 1
ATOM 1906 O O . VAL A 1 244 ? 22.641 -15.695 -26.016 1 85.94 244 VAL A O 1
ATOM 1909 N N . GLY A 1 245 ? 23.125 -17.766 -25.453 1 82.62 245 GLY A N 1
ATOM 1910 C CA . GLY A 1 245 ? 24.5 -17.781 -25.922 1 82.62 245 GLY A CA 1
ATOM 1911 C C . GLY A 1 245 ? 24.609 -17.812 -27.438 1 82.62 245 GLY A C 1
ATOM 1912 O O . GLY A 1 245 ? 25.719 -17.906 -27.984 1 82.62 245 GLY A O 1
ATOM 1913 N N . PHE A 1 246 ? 23.516 -17.734 -28.234 1 91.44 246 PHE A N 1
ATOM 1914 C CA . PHE A 1 246 ? 23.531 -17.781 -29.688 1 91.44 246 PHE A CA 1
ATOM 1915 C C . PHE A 1 246 ? 22.609 -16.719 -30.266 1 91.44 246 PHE A C 1
ATOM 1917 O O . PHE A 1 246 ? 21.625 -16.312 -29.641 1 91.44 246 PHE A O 1
ATOM 1924 N N . PRO A 1 247 ? 22.891 -16.188 -31.453 1 93.94 247 PRO A N 1
ATOM 1925 C CA . PRO A 1 247 ? 22.016 -15.188 -32.062 1 93.94 247 PRO A CA 1
ATOM 1926 C C . PRO A 1 247 ? 20.594 -15.695 -32.312 1 93.94 247 PRO A C 1
ATOM 1928 O O . PRO A 1 247 ? 20.422 -16.812 -32.781 1 93.94 247 PRO A O 1
ATOM 1931 N N . VAL A 1 248 ? 19.641 -14.961 -31.922 1 95.56 248 VAL A N 1
ATOM 1932 C CA . VAL A 1 248 ? 18.234 -15.203 -32.25 1 95.56 248 VAL A CA 1
ATOM 1933 C C . VAL A 1 248 ? 17.75 -14.133 -33.219 1 95.56 248 VAL A C 1
ATOM 1935 O O . VAL A 1 248 ? 17.516 -12.984 -32.812 1 95.56 248 VAL A O 1
ATOM 1938 N N . ASN A 1 249 ? 17.5 -14.523 -34.469 1 96.62 249 ASN A N 1
ATOM 1939 C CA . ASN A 1 249 ? 17.062 -13.609 -35.531 1 96.62 249 ASN A CA 1
ATOM 1940 C C . ASN A 1 249 ? 15.555 -13.672 -35.75 1 96.62 249 ASN A C 1
ATOM 1942 O O . ASN A 1 249 ? 14.992 -14.758 -35.906 1 96.62 249 ASN A O 1
ATOM 1946 N N . LEU A 1 250 ? 14.867 -12.531 -35.688 1 96.94 250 LEU A N 1
ATOM 1947 C CA . LEU A 1 250 ? 13.438 -12.422 -35.938 1 96.94 250 LEU A CA 1
ATOM 1948 C C . LEU A 1 250 ? 13.164 -11.641 -37.219 1 96.94 250 LEU A C 1
ATOM 1950 O O . LEU A 1 250 ? 13.695 -10.547 -37.406 1 96.94 250 LEU A O 1
ATOM 1954 N N . GLU A 1 251 ? 12.422 -12.242 -38.125 1 96.12 251 GLU A N 1
ATOM 1955 C CA . GLU A 1 251 ? 12 -11.516 -39.312 1 96.12 251 GLU A CA 1
ATOM 1956 C C . GLU A 1 251 ? 10.883 -10.523 -39 1 96.12 251 GLU A C 1
ATOM 1958 O O . GLU A 1 251 ? 9.719 -10.898 -38.906 1 96.12 251 GLU A O 1
ATOM 1963 N N . MET A 1 252 ? 11.227 -9.32 -38.938 1 93.88 252 MET A N 1
ATOM 1964 C CA . MET A 1 252 ? 10.273 -8.273 -38.562 1 93.88 252 MET A CA 1
ATOM 1965 C C . MET A 1 252 ? 9.352 -7.953 -39.75 1 93.88 252 MET A C 1
ATOM 1967 O O . MET A 1 252 ? 9.812 -7.773 -40.875 1 93.88 252 MET A O 1
ATOM 1971 N N . VAL A 1 253 ? 8.062 -7.961 -39.5 1 90.56 253 VAL A N 1
ATOM 1972 C CA . VAL A 1 253 ? 7.074 -7.59 -40.5 1 90.56 253 VAL A CA 1
ATOM 1973 C C . VAL A 1 253 ? 6.52 -6.203 -40.188 1 90.56 253 VAL A C 1
ATOM 1975 O O . VAL A 1 253 ? 5.883 -5.996 -39.156 1 90.56 253 VAL A O 1
ATOM 1978 N N . ASN A 1 254 ? 6.852 -5.266 -40.938 1 83 254 ASN A N 1
ATOM 1979 C CA . ASN A 1 254 ? 6.355 -3.904 -40.75 1 83 254 ASN A CA 1
ATOM 1980 C C . ASN A 1 254 ? 5.305 -3.547 -41.812 1 83 254 ASN A C 1
ATOM 1982 O O . ASN A 1 254 ? 5.465 -3.865 -43 1 83 254 ASN A O 1
ATOM 1986 N N . LYS A 1 255 ? 4.121 -3.102 -41.406 1 75.38 255 LYS A N 1
ATOM 1987 C CA . LYS A 1 255 ? 3.053 -2.68 -42.312 1 75.38 255 LYS A CA 1
ATOM 1988 C C . LYS A 1 255 ? 2.988 -1.159 -42.438 1 75.38 255 LYS A C 1
ATOM 1990 O O . LYS A 1 255 ? 2.971 -0.463 -41.406 1 75.38 255 LYS A O 1
ATOM 1995 N N . ARG A 1 256 ? 3.246 -0.652 -43.562 1 71.5 256 ARG A N 1
ATOM 1996 C CA . ARG A 1 256 ? 3.129 0.784 -43.781 1 71.5 256 ARG A CA 1
ATOM 1997 C C . ARG A 1 256 ? 1.979 1.092 -44.75 1 71.5 256 ARG A C 1
ATOM 1999 O O . ARG A 1 256 ? 1.7 0.316 -45.656 1 71.5 256 ARG A O 1
ATOM 2006 N N . ARG A 1 257 ? 1.181 2.16 -44.406 1 70.25 257 ARG A N 1
ATOM 2007 C CA . ARG A 1 257 ? 0.116 2.658 -45.281 1 70.25 257 ARG A CA 1
ATOM 2008 C C . ARG A 1 257 ? 0.686 3.473 -46.438 1 70.25 257 ARG A C 1
ATOM 2010 O O . ARG A 1 257 ? 1.497 4.375 -46.219 1 70.25 257 ARG A O 1
ATOM 2017 N N . GLU A 1 258 ? 0.541 2.932 -47.594 1 65.44 258 GLU A N 1
ATOM 2018 C CA . GLU A 1 258 ? 0.96 3.703 -48.75 1 65.44 258 GLU A CA 1
ATOM 2019 C C . GLU A 1 258 ? -0.242 4.176 -49.562 1 65.44 258 GLU A C 1
ATOM 2021 O O . GLU A 1 258 ? -1.233 3.453 -49.688 1 65.44 258 GLU A O 1
ATOM 2026 N N . GLU A 1 259 ? -0.338 5.438 -49.938 1 67.25 259 GLU A N 1
ATOM 2027 C CA . GLU A 1 259 ? -1.365 6.027 -50.781 1 67.25 259 GLU A CA 1
ATOM 2028 C C . GLU A 1 259 ? -1.346 5.406 -52.156 1 67.25 259 GLU A C 1
ATOM 2030 O O . GLU A 1 259 ? -0.276 5.16 -52.719 1 67.25 259 GLU A O 1
ATOM 2035 N N . TYR A 1 260 ? -2.506 4.746 -52.438 1 63.19 260 TYR A N 1
ATOM 2036 C CA . TYR A 1 260 ? -2.508 4.234 -53.812 1 63.19 260 TYR A CA 1
ATOM 2037 C C . TYR A 1 260 ? -3.676 4.812 -54.594 1 63.19 260 TYR A C 1
ATOM 2039 O O . TYR A 1 260 ? -4.676 5.238 -54.031 1 63.19 260 TYR A O 1
ATOM 2047 N N . THR A 1 261 ? -3.68 5.227 -55.938 1 59.62 261 THR A N 1
ATOM 2048 C CA . THR A 1 261 ? -4.711 5.66 -56.875 1 59.62 261 THR A CA 1
ATOM 2049 C C . THR A 1 261 ? -5.375 4.457 -57.531 1 59.62 261 THR A C 1
ATOM 2051 O O . THR A 1 261 ? -4.719 3.684 -58.219 1 59.62 261 THR A O 1
ATOM 2054 N N . PRO A 1 262 ? -6.68 4.191 -57.062 1 53.78 262 PRO A N 1
ATOM 2055 C CA . PRO A 1 262 ? -7.316 3.006 -57.625 1 53.78 262 PRO A CA 1
ATOM 2056 C C . PRO A 1 262 ? -7.422 3.07 -59.156 1 53.78 262 PRO A C 1
ATOM 2058 O O . PRO A 1 262 ? -7.547 4.156 -59.719 1 53.78 262 PRO A O 1
ATOM 2061 N N . SER A 1 263 ? -7.082 1.92 -59.781 1 48.16 263 SER A N 1
ATOM 2062 C CA . SER A 1 263 ? -7.406 1.861 -61.188 1 48.16 263 SER A CA 1
ATOM 2063 C C . SER A 1 263 ? -8.914 1.762 -61.406 1 48.16 263 SER A C 1
ATOM 2065 O O . SER A 1 263 ? -9.656 1.374 -60.5 1 48.16 263 SER A O 1
ATOM 2067 N N . ALA A 1 264 ? -9.484 2.168 -62.562 1 48.72 264 ALA A N 1
ATOM 2068 C CA . ALA A 1 264 ? -10.891 2.236 -62.938 1 48.72 264 ALA A CA 1
ATOM 2069 C C . ALA A 1 264 ? -11.648 1.003 -62.469 1 48.72 264 ALA A C 1
ATOM 2071 O O . ALA A 1 264 ? -12.82 1.093 -62.094 1 48.72 264 ALA A O 1
ATOM 2072 N N . ASP A 1 265 ? -11.273 -0.211 -62.75 1 42.34 265 ASP A N 1
ATOM 2073 C CA . ASP A 1 265 ? -12.016 -1.455 -62.594 1 42.34 265 ASP A CA 1
ATOM 2074 C C . ASP A 1 265 ? -11.867 -2.002 -61.156 1 42.34 265 ASP A C 1
ATOM 2076 O O . ASP A 1 265 ? -12.328 -3.107 -60.875 1 42.34 265 ASP A O 1
ATOM 2080 N N . GLU A 1 266 ? -11.094 -1.468 -60.375 1 43.34 266 GLU A N 1
ATOM 2081 C CA . GLU A 1 266 ? -10.844 -2.133 -59.094 1 43.34 266 GLU A CA 1
ATOM 2082 C C . GLU A 1 266 ? -11.977 -1.871 -58.094 1 43.34 266 GLU A C 1
ATOM 2084 O O . GLU A 1 266 ? -12.344 -0.719 -57.875 1 43.34 266 GLU A O 1
ATOM 2089 N N . GLU A 1 267 ? -12.93 -2.846 -58 1 40.84 267 GLU A N 1
ATOM 2090 C CA . GLU A 1 267 ? -14 -2.928 -57 1 40.84 267 GLU A CA 1
ATOM 2091 C C . GLU A 1 267 ? -13.5 -2.559 -55.625 1 40.84 267 GLU A C 1
ATOM 2093 O O . GLU A 1 267 ? -12.367 -2.891 -55.25 1 40.84 267 GLU A O 1
ATOM 2098 N N . ASP A 1 268 ? -14.156 -1.653 -54.875 1 38.84 268 ASP A N 1
ATOM 2099 C CA . ASP A 1 268 ? -14.016 -0.768 -53.75 1 38.84 268 ASP A CA 1
ATOM 2100 C C . ASP A 1 268 ? -13.914 -1.567 -52.438 1 38.84 268 ASP A C 1
ATOM 2102 O O . ASP A 1 268 ? -14.656 -1.321 -51.5 1 38.84 268 ASP A O 1
ATOM 2106 N N . ASP A 1 269 ? -13.578 -2.828 -52.375 1 34.91 269 ASP A N 1
ATOM 2107 C CA . ASP A 1 269 ? -13.969 -3.299 -51.031 1 34.91 269 ASP A CA 1
ATOM 2108 C C . ASP A 1 269 ? -13.25 -2.512 -49.938 1 34.91 269 ASP A C 1
ATOM 2110 O O . ASP A 1 269 ? -13.75 -2.404 -48.812 1 34.91 269 ASP A O 1
ATOM 2114 N N . ASP A 1 270 ? -11.977 -2.697 -49.938 1 35.22 270 ASP A N 1
ATOM 2115 C CA . ASP A 1 270 ? -11.492 -2.762 -48.562 1 35.22 270 ASP A CA 1
ATOM 2116 C C . ASP A 1 270 ? -11.641 -1.412 -47.844 1 35.22 270 ASP A C 1
ATOM 2118 O O . ASP A 1 270 ? -12.367 -1.298 -46.875 1 35.22 270 ASP A O 1
ATOM 2122 N N . VAL A 1 271 ? -10.445 -0.99 -47.25 1 36.69 271 VAL A N 1
ATOM 2123 C CA . VAL A 1 271 ? -10.258 -0.313 -45.969 1 36.69 271 VAL A CA 1
ATOM 2124 C C . VAL A 1 271 ? -10.523 1.182 -46.125 1 36.69 271 VAL A C 1
ATOM 2126 O O . VAL A 1 271 ? -9.859 1.854 -46.906 1 36.69 271 VAL A O 1
ATOM 2129 N N . PHE A 1 272 ? -11.781 1.561 -46.062 1 33.22 272 PHE A N 1
ATOM 2130 C CA . PHE A 1 272 ? -12.125 2.959 -45.844 1 33.22 272 PHE A CA 1
ATOM 2131 C C . PHE A 1 272 ? -11.172 3.6 -44.844 1 33.22 272 PHE A C 1
ATOM 2133 O O . PHE A 1 272 ? -10.594 2.91 -44 1 33.22 272 PHE A O 1
ATOM 2140 N N . ASP A 1 273 ? -10.93 4.895 -45 1 34.97 273 ASP A N 1
ATOM 2141 C CA . ASP A 1 273 ? -10.117 5.93 -44.375 1 34.97 273 ASP A CA 1
ATOM 2142 C C . ASP A 1 273 ? -10.508 6.129 -42.906 1 34.97 273 ASP A C 1
ATOM 2144 O O . ASP A 1 273 ? -11.281 7.035 -42.594 1 34.97 273 ASP A O 1
ATOM 2148 N N . ALA A 1 274 ? -11.211 5.164 -42.25 1 31.58 274 ALA A N 1
ATOM 2149 C CA . ALA A 1 274 ? -11.359 5.852 -40.969 1 31.58 274 ALA A CA 1
ATOM 2150 C C . ALA A 1 274 ? -10.016 6.391 -40.5 1 31.58 274 ALA A C 1
ATOM 2152 O O . ALA A 1 274 ? -8.984 5.742 -40.656 1 31.58 274 ALA A O 1
ATOM 2153 N N . PRO A 1 275 ? -9.906 7.684 -40.438 1 28.77 275 PRO A N 1
ATOM 2154 C CA . PRO A 1 275 ? -8.672 8.242 -39.875 1 28.77 275 PRO A CA 1
ATOM 2155 C C . PRO A 1 275 ? -8.086 7.371 -38.75 1 28.77 275 PRO A C 1
ATOM 2157 O O . PRO A 1 275 ? -8.82 6.914 -37.875 1 28.77 275 PRO A O 1
ATOM 2160 N N . LEU A 1 276 ? -7.164 6.57 -39.156 1 28.61 276 LEU A N 1
ATOM 2161 C CA . LEU A 1 276 ? -6.379 5.859 -38.156 1 28.61 276 LEU A CA 1
ATOM 2162 C C . LEU A 1 276 ? -6 6.789 -37 1 28.61 276 LEU A C 1
ATOM 2164 O O . LEU A 1 276 ? -5.363 7.824 -37.219 1 28.61 276 LEU A O 1
ATOM 2168 N N . VAL A 1 277 ? -6.969 7.039 -36.094 1 26.62 277 VAL A N 1
ATOM 2169 C CA . VAL A 1 277 ? -6.422 7.531 -34.812 1 26.62 277 VAL A CA 1
ATOM 2170 C C . VAL A 1 277 ? -5.113 6.809 -34.5 1 26.62 277 VAL A C 1
ATOM 2172 O O . VAL A 1 277 ? -5.09 5.582 -34.375 1 26.62 277 VAL A O 1
ATOM 2175 N N . VAL A 1 278 ? -4.117 7.227 -35.156 1 25.27 278 VAL A N 1
ATOM 2176 C CA . VAL A 1 278 ? -2.766 6.824 -34.781 1 25.27 278 VAL A CA 1
ATOM 2177 C C . VAL A 1 278 ? -2.656 6.727 -33.25 1 25.27 278 VAL A C 1
ATOM 2179 O O . VAL A 1 278 ? -2.861 7.715 -32.562 1 25.27 278 VAL A O 1
ATOM 2182 N N . GLU A 1 279 ? -3.174 5.578 -32.812 1 23.67 279 GLU A N 1
ATOM 2183 C CA . GLU A 1 279 ? -2.826 5.246 -31.422 1 23.67 279 GLU A CA 1
ATOM 2184 C C . GLU A 1 279 ? -1.342 5.473 -31.156 1 23.67 279 GLU A C 1
ATOM 2186 O O . GLU A 1 279 ? -0.489 4.938 -31.875 1 23.67 279 GLU A O 1
ATOM 2191 N N . ASP A 1 280 ? -1.021 6.684 -30.859 1 24.2 280 ASP A N 1
ATOM 2192 C CA . ASP A 1 280 ? 0.329 6.832 -30.328 1 24.2 280 ASP A CA 1
ATOM 2193 C C . ASP A 1 280 ? 0.693 5.664 -29.422 1 24.2 280 ASP A C 1
ATOM 2195 O O . ASP A 1 280 ? -0.142 5.188 -28.656 1 24.2 280 ASP A O 1
ATOM 2199 N N . GLY A 1 281 ? 1.603 4.836 -29.938 1 23.23 281 GLY A N 1
ATOM 2200 C CA . GLY A 1 281 ? 2.131 3.607 -29.359 1 23.23 281 GLY A CA 1
ATOM 2201 C C . GLY A 1 281 ? 2.219 3.643 -27.844 1 23.23 281 GLY A C 1
ATOM 2202 O O . GLY A 1 281 ? 2.752 2.719 -27.234 1 23.23 281 GLY A O 1
ATOM 2203 N N . ALA A 1 282 ? 2.496 4.852 -27.266 1 23.19 282 ALA A N 1
ATOM 2204 C CA . ALA A 1 282 ? 2.926 4.539 -25.906 1 23.19 282 ALA A CA 1
ATOM 2205 C C . ALA A 1 282 ? 1.805 3.875 -25.125 1 23.19 282 ALA A C 1
ATOM 2207 O O . ALA A 1 282 ? 2.02 2.852 -24.469 1 23.19 282 ALA A O 1
ATOM 2208 N N . THR A 1 283 ? 0.792 4.711 -24.578 1 22.97 283 THR A N 1
ATOM 2209 C CA . THR A 1 283 ? -0.059 4.191 -23.5 1 22.97 283 THR A CA 1
ATOM 2210 C C . THR A 1 283 ? -1.255 3.441 -24.094 1 22.97 283 THR A C 1
ATOM 2212 O O . THR A 1 283 ? -1.761 3.799 -25.156 1 22.97 283 THR A O 1
ATOM 2215 N N . GLY A 1 284 ? -1.338 2.104 -24.031 1 21.55 284 GLY A N 1
ATOM 2216 C CA . GLY A 1 284 ? -2.293 1.086 -24.453 1 21.55 284 GLY A CA 1
ATOM 2217 C C . GLY A 1 284 ? -3.732 1.562 -24.391 1 21.55 284 GLY A C 1
ATOM 2218 O O . GLY A 1 284 ? -4.66 0.758 -24.484 1 21.55 284 GLY A O 1
ATOM 2219 N N . GLU A 1 285 ? -4.113 2.666 -23.688 1 21 285 GLU A N 1
ATOM 2220 C CA . GLU A 1 285 ? -5.562 2.713 -23.5 1 21 285 GLU A CA 1
ATOM 2221 C C . GLU A 1 285 ? -6.266 3.133 -24.781 1 21 285 GLU A C 1
ATOM 2223 O O . GLU A 1 285 ? -5.895 4.133 -25.406 1 21 285 GLU A O 1
ATOM 2228 N N . LYS A 1 286 ? -6.832 2.168 -25.438 1 24.11 286 LYS A N 1
ATOM 2229 C CA . LYS A 1 286 ? -7.766 2.379 -26.547 1 24.11 286 LYS A CA 1
ATOM 2230 C C . LYS A 1 286 ? -8.844 3.387 -26.156 1 24.11 286 LYS A C 1
ATOM 2232 O O . LYS A 1 286 ? -9.68 3.117 -25.297 1 24.11 286 LYS A O 1
ATOM 2237 N N . LYS A 1 287 ? -8.641 4.699 -26.094 1 21.25 287 LYS A N 1
ATOM 2238 C CA . LYS A 1 287 ? -9.805 5.566 -25.938 1 21.25 287 LYS A CA 1
ATOM 2239 C C . LYS A 1 287 ? -10.734 5.445 -27.141 1 21.25 287 LYS A C 1
ATOM 2241 O O . LYS A 1 287 ? -10.336 5.746 -28.281 1 21.25 287 LYS A O 1
ATOM 2246 N N . ALA A 1 288 ? -11.695 4.43 -27.078 1 20.7 288 ALA A N 1
ATOM 2247 C CA . ALA A 1 288 ? -12.828 4.406 -28 1 20.7 288 ALA A CA 1
ATOM 2248 C C . ALA A 1 288 ? -13.492 5.777 -28.078 1 20.7 288 ALA A C 1
ATOM 2250 O O . ALA A 1 288 ? -13.828 6.375 -27.062 1 20.7 288 ALA A O 1
ATOM 2251 N N . SER A 1 289 ? -13.305 6.629 -28.984 1 21.56 289 SER A N 1
ATOM 2252 C CA . SER A 1 289 ? -13.906 7.918 -29.312 1 21.56 289 SER A CA 1
ATOM 2253 C C . SER A 1 289 ? -15.422 7.805 -29.453 1 21.56 289 SER A C 1
ATOM 2255 O O . SER A 1 289 ? -15.93 7.293 -30.453 1 21.56 289 SER A O 1
ATOM 2257 N N . THR A 1 290 ? -16.203 7.199 -28.453 1 20.73 290 THR A N 1
ATOM 2258 C CA . THR A 1 290 ? -17.641 7.234 -28.688 1 20.73 290 THR A CA 1
ATOM 2259 C C . THR A 1 290 ? -18.141 8.672 -28.781 1 20.73 290 THR A C 1
ATOM 2261 O O . THR A 1 290 ? -18.141 9.391 -27.781 1 20.73 290 THR A O 1
ATOM 2264 N N . ALA A 1 291 ? -17.859 9.406 -29.719 1 22.52 291 ALA A N 1
ATOM 2265 C CA . ALA A 1 291 ? -18.391 10.734 -30.016 1 22.52 291 ALA A CA 1
ATOM 2266 C C . ALA A 1 291 ? -19.922 10.703 -30.109 1 22.52 291 ALA A C 1
ATOM 2268 O O . ALA A 1 291 ? -20.531 11.695 -30.516 1 22.52 291 ALA A O 1
ATOM 2269 N N . SER A 1 292 ? -20.656 9.578 -29.922 1 21.72 292 SER A N 1
ATOM 2270 C CA . SER A 1 292 ? -21.984 9.852 -30.469 1 21.72 292 SER A CA 1
ATOM 2271 C C . SER A 1 292 ? -22.75 10.812 -29.562 1 21.72 292 SER A C 1
ATOM 2273 O O . SER A 1 292 ? -23.391 10.391 -28.594 1 21.72 292 SER A O 1
ATOM 2275 N N . GLY A 1 293 ? -22.031 11.68 -28.812 1 20.83 293 GLY A N 1
ATOM 2276 C CA . GLY A 1 293 ? -23 12.531 -28.125 1 20.83 293 GLY A CA 1
ATOM 2277 C C . GLY A 1 293 ? -24.047 13.117 -29.047 1 20.83 293 GLY A C 1
ATOM 2278 O O . GLY A 1 293 ? -23.844 13.188 -30.266 1 20.83 293 GLY A O 1
ATOM 2279 N N . PRO A 1 294 ? -25.328 13.078 -28.641 1 20.98 294 PRO A N 1
ATOM 2280 C CA . PRO A 1 294 ? -26.391 13.664 -29.469 1 20.98 294 PRO A CA 1
ATOM 2281 C C . PRO A 1 294 ? -26.031 15.055 -29.984 1 20.98 294 PRO A C 1
ATOM 2283 O O . PRO A 1 294 ? -25.266 15.781 -29.344 1 20.98 294 PRO A O 1
ATOM 2286 N N . LYS A 1 295 ? -25.859 15.07 -31.266 1 23.84 295 LYS A N 1
ATOM 2287 C CA . LYS A 1 295 ? -25.812 16.328 -32 1 23.84 295 LYS A CA 1
ATOM 2288 C C . LYS A 1 295 ? -26.844 17.312 -31.484 1 23.84 295 LYS A C 1
ATOM 2290 O O . LYS A 1 295 ? -28.047 17.141 -31.703 1 23.84 295 LYS A O 1
ATOM 2295 N N . VAL A 1 296 ? -26.797 17.609 -30.203 1 20.47 296 VAL A N 1
ATOM 2296 C CA . VAL A 1 296 ? -27.75 18.656 -29.859 1 20.47 296 VAL A CA 1
ATOM 2297 C C . VAL A 1 296 ? -27.625 19.812 -30.844 1 20.47 296 VAL A C 1
ATOM 2299 O O . VAL A 1 296 ? -26.562 20.453 -30.922 1 20.47 296 VAL A O 1
ATOM 2302 N N . TYR A 1 297 ? -28.297 19.609 -32.062 1 22.08 297 TYR A N 1
ATOM 2303 C CA . TYR A 1 297 ? -28.703 20.625 -33.031 1 22.08 297 TYR A CA 1
ATOM 2304 C C . TYR A 1 297 ? -29.328 21.828 -32.312 1 22.08 297 TYR A C 1
ATOM 2306 O O . TYR A 1 297 ? -30.391 21.703 -31.719 1 22.08 297 TYR A O 1
ATOM 2314 N N . ASP A 1 298 ? -28.547 22.359 -31.391 1 20.17 298 ASP A N 1
ATOM 2315 C CA . ASP A 1 298 ? -29.094 23.656 -31.031 1 20.17 298 ASP A CA 1
ATOM 2316 C C . ASP A 1 298 ? -29.5 24.453 -32.281 1 20.17 298 ASP A C 1
ATOM 2318 O O . ASP A 1 298 ? -28.688 24.672 -33.156 1 20.17 298 ASP A O 1
ATOM 2322 N N . ASP A 1 299 ? -30.797 24.219 -32.656 1 20.55 299 ASP A N 1
ATOM 2323 C CA . ASP A 1 299 ? -31.656 24.906 -33.594 1 20.55 299 ASP A CA 1
ATOM 2324 C C . ASP A 1 299 ? -31.547 26.422 -33.469 1 20.55 299 ASP A C 1
ATOM 2326 O O . ASP A 1 299 ? -32.188 27.016 -32.562 1 20.55 299 ASP A O 1
ATOM 2330 N N . VAL A 1 300 ? -30.266 26.938 -33.25 1 22.2 300 VAL A N 1
ATOM 2331 C CA . VAL A 1 300 ? -30.25 28.391 -33.375 1 22.2 300 VAL A CA 1
ATOM 2332 C C . VAL A 1 300 ? -30.922 28.812 -34.688 1 22.2 300 VAL A C 1
ATOM 2334 O O . VAL A 1 300 ? -30.516 28.375 -35.75 1 22.2 300 VAL A O 1
ATOM 2337 N N . ASP A 1 301 ? -32.219 29.094 -34.531 1 20.14 301 ASP A N 1
ATOM 2338 C CA . ASP A 1 301 ? -33.219 29.609 -35.469 1 20.14 301 ASP A CA 1
ATOM 2339 C C . ASP A 1 301 ? -32.75 30.906 -36.125 1 20.14 301 ASP A C 1
ATOM 2341 O O . ASP A 1 301 ? -33.469 31.922 -36.062 1 20.14 301 ASP A O 1
ATOM 2345 N N . ALA A 1 302 ? -31.391 31.156 -36.219 1 21.09 302 ALA A N 1
ATOM 2346 C CA . ALA A 1 302 ? -31.203 32.438 -36.906 1 21.09 302 ALA A CA 1
ATOM 2347 C C . ALA A 1 302 ? -31.891 32.406 -38.281 1 21.09 302 ALA A C 1
ATOM 2349 O O . ALA A 1 302 ? -31.766 31.453 -39.031 1 21.09 302 ALA A O 1
ATOM 2350 N N . ASP A 1 303 ? -32.969 33.094 -38.531 1 21.81 303 ASP A N 1
ATOM 2351 C CA . ASP A 1 303 ? -33.906 33.375 -39.594 1 21.81 303 ASP A CA 1
ATOM 2352 C C . ASP A 1 303 ? -33.188 33.812 -40.875 1 21.81 303 ASP A C 1
ATOM 2354 O O . ASP A 1 303 ? -33.844 34.125 -41.875 1 21.81 303 ASP A O 1
ATOM 2358 N N . GLY A 1 304 ? -31.859 34.156 -40.781 1 21.97 304 GLY A N 1
ATOM 2359 C CA . GLY A 1 304 ? -31.641 34.938 -42 1 21.97 304 GLY A CA 1
ATOM 2360 C C . GLY A 1 304 ? -31.812 34.156 -43.281 1 21.97 304 GLY A C 1
ATOM 2361 O O . GLY A 1 304 ? -31.812 32.938 -43.25 1 21.97 304 GLY A O 1
ATOM 2362 N N . LYS A 1 305 ? -32.188 34.812 -44.438 1 22.81 305 LYS A N 1
ATOM 2363 C CA . LYS A 1 305 ? -32.5 34.469 -45.812 1 22.81 305 LYS A CA 1
ATOM 2364 C C . LYS A 1 305 ? -31.344 33.75 -46.5 1 22.81 305 LYS A C 1
ATOM 2366 O O . LYS A 1 305 ? -30.312 34.375 -46.781 1 22.81 305 LYS A O 1
ATOM 2371 N N . LYS A 1 306 ? -30.938 32.562 -45.938 1 23.88 306 LYS A N 1
ATOM 2372 C CA . LYS A 1 306 ? -29.812 31.906 -46.594 1 23.88 306 LYS A CA 1
ATOM 2373 C C . LYS A 1 306 ? -30.125 31.609 -48.062 1 23.88 306 LYS A C 1
ATOM 2375 O O . LYS A 1 306 ? -31.109 30.953 -48.344 1 23.88 306 LYS A O 1
ATOM 2380 N N . ASP A 1 307 ? -29.656 32.5 -48.906 1 22.98 307 ASP A N 1
ATOM 2381 C CA . ASP A 1 307 ? -29.828 32.344 -50.344 1 22.98 307 ASP A CA 1
ATOM 2382 C C . ASP A 1 307 ? -29.281 31.016 -50.812 1 22.98 307 ASP A C 1
ATOM 2384 O O . ASP A 1 307 ? -28.281 30.516 -50.281 1 22.98 307 ASP A O 1
ATOM 2388 N N . PRO A 1 308 ? -30.094 30.031 -51.5 1 25.5 308 PRO A N 1
ATOM 2389 C CA . PRO A 1 308 ? -30.031 28.625 -51.938 1 25.5 308 PRO A CA 1
ATOM 2390 C C . PRO A 1 308 ? -28.781 28.312 -52.75 1 25.5 308 PRO A C 1
ATOM 2392 O O . PRO A 1 308 ? -28.422 27.141 -52.906 1 25.5 308 PRO A O 1
ATOM 2395 N N . GLN A 1 309 ? -28.266 29.266 -53.5 1 23.34 309 GLN A N 1
ATOM 2396 C CA . GLN A 1 309 ? -27.734 28.875 -54.781 1 23.34 309 GLN A CA 1
ATOM 2397 C C . GLN A 1 309 ? -26.406 28.141 -54.656 1 23.34 309 GLN A C 1
ATOM 2399 O O . GLN A 1 309 ? -26.141 27.172 -55.375 1 23.34 309 GLN A O 1
ATOM 2404 N N . SER A 1 310 ? -25.328 28.719 -53.938 1 24.03 310 SER A N 1
ATOM 2405 C CA . SER A 1 310 ? -24 28.516 -54.5 1 24.03 310 SER A CA 1
ATOM 2406 C C . SER A 1 310 ? -23.391 27.219 -54.031 1 24.03 310 SER A C 1
ATOM 2408 O O . SER A 1 310 ? -22.188 27 -54.188 1 24.03 310 SER A O 1
ATOM 2410 N N . PHE A 1 311 ? -24.109 26.297 -53.375 1 26.5 311 PHE A N 1
ATOM 2411 C CA . PHE A 1 311 ? -23.469 25.188 -52.688 1 26.5 311 PHE A CA 1
ATOM 2412 C C . PHE A 1 311 ? -22.906 24.188 -53.688 1 26.5 311 PHE A C 1
ATOM 2414 O O . PHE A 1 311 ? -22.484 23.094 -53.312 1 26.5 311 PHE A O 1
ATOM 2421 N N . GLN A 1 312 ? -23.078 24.391 -54.969 1 23.09 312 GLN A N 1
ATOM 2422 C CA . GLN A 1 312 ? -22.922 23.266 -55.906 1 23.09 312 GLN A CA 1
ATOM 2423 C C . GLN A 1 312 ? -21.469 22.781 -55.938 1 23.09 312 GLN A C 1
ATOM 2425 O O . GLN A 1 312 ? -21.203 21.594 -56.156 1 23.09 312 GLN A O 1
ATOM 2430 N N . ASP A 1 313 ? -20.438 23.625 -56.188 1 24.08 313 ASP A N 1
ATOM 2431 C CA . ASP A 1 313 ? -19.219 23.141 -56.812 1 24.08 313 ASP A CA 1
ATOM 2432 C C . ASP A 1 313 ? -18.328 22.438 -55.781 1 24.08 313 ASP A C 1
ATOM 2434 O O . ASP A 1 313 ? -17.422 23.047 -55.219 1 24.08 313 ASP A O 1
ATOM 2438 N N . ALA A 1 314 ? -18.891 21.812 -54.719 1 27.09 314 ALA A N 1
ATOM 2439 C CA . ALA A 1 314 ? -17.984 21.141 -53.781 1 27.09 314 ALA A CA 1
ATOM 2440 C C . ALA A 1 314 ? -17.094 20.156 -54.531 1 27.09 314 ALA A C 1
ATOM 2442 O O . ALA A 1 314 ? -17.578 19.266 -55.219 1 27.09 314 ALA A O 1
ATOM 2443 N N . GLU A 1 315 ? -15.797 20.547 -54.875 1 27.36 315 GLU A N 1
ATOM 2444 C CA . GLU A 1 315 ? -14.703 19.797 -55.5 1 27.36 315 GLU A CA 1
ATOM 2445 C C . GLU A 1 315 ? -14.602 18.391 -54.938 1 27.36 315 GLU A C 1
ATOM 2447 O O . GLU A 1 315 ? -14.711 18.188 -53.719 1 27.36 315 GLU A O 1
ATOM 2452 N N . LYS A 1 316 ? -14.859 17.328 -55.688 1 31.17 316 LYS A N 1
ATOM 2453 C CA . LYS A 1 316 ? -14.617 15.898 -55.531 1 31.17 316 LYS A CA 1
ATOM 2454 C C . LYS A 1 316 ? -13.25 15.633 -54.906 1 31.17 316 LYS A C 1
ATOM 2456 O O . LYS A 1 316 ? -12.227 15.695 -55.594 1 31.17 316 LYS A O 1
ATOM 2461 N N . ALA A 1 317 ? -12.891 16.156 -53.781 1 32.09 317 ALA A N 1
ATOM 2462 C CA . ALA A 1 317 ? -11.656 15.734 -53.125 1 32.09 317 ALA A CA 1
ATOM 2463 C C . ALA A 1 317 ? -11.438 14.227 -53.281 1 32.09 317 ALA A C 1
ATOM 2465 O O . ALA A 1 317 ? -12.305 13.43 -52.906 1 32.09 317 ALA A O 1
ATOM 2466 N N . VAL A 1 318 ? -10.688 13.836 -54.281 1 33.69 318 VAL A N 1
ATOM 2467 C CA . VAL A 1 318 ? -10.211 12.477 -54.531 1 33.69 318 VAL A CA 1
ATOM 2468 C C . VAL A 1 318 ? -9.758 11.836 -53.219 1 33.69 318 VAL A C 1
ATOM 2470 O O . VAL A 1 318 ? -8.836 12.328 -52.562 1 33.69 318 VAL A O 1
ATOM 2473 N N . LYS A 1 319 ? -10.562 11.203 -52.469 1 40.25 319 LYS A N 1
ATOM 2474 C CA . LYS A 1 319 ? -10.297 10.414 -51.281 1 40.25 319 LYS A CA 1
ATOM 2475 C C . LYS A 1 319 ? -9.078 9.516 -51.469 1 40.25 319 LYS A C 1
ATOM 2477 O O . LYS A 1 319 ? -9.023 8.719 -52.375 1 40.25 319 LYS A O 1
ATOM 2482 N N . LYS A 1 320 ? -7.891 9.938 -51.094 1 48.44 320 LYS A N 1
ATOM 2483 C CA . LYS A 1 320 ? -6.648 9.172 -51.031 1 48.44 320 LYS A CA 1
ATOM 2484 C C . LYS A 1 320 ? -6.887 7.789 -50.438 1 48.44 320 LYS A C 1
ATOM 2486 O O . LYS A 1 320 ? -7.59 7.648 -49.438 1 48.44 320 LYS A O 1
ATOM 2491 N N . ARG A 1 321 ? -6.754 6.812 -51.25 1 54.72 321 ARG A N 1
ATOM 2492 C CA . ARG A 1 321 ? -6.895 5.438 -50.781 1 54.72 321 ARG A CA 1
ATOM 2493 C C . ARG A 1 321 ? -5.566 4.895 -50.281 1 54.72 321 ARG A C 1
ATOM 2495 O O . ARG A 1 321 ? -4.5 5.285 -50.75 1 54.72 321 ARG A O 1
ATOM 2502 N N . TYR A 1 322 ? -5.469 4.344 -49.219 1 61.88 322 TYR A N 1
ATOM 2503 C CA . TYR A 1 322 ? -4.273 3.803 -48.594 1 61.88 322 TYR A CA 1
ATOM 2504 C C . TYR A 1 322 ? -4.297 2.279 -48.594 1 61.88 322 TYR A C 1
ATOM 2506 O O . TYR A 1 322 ? -5.367 1.669 -48.531 1 61.88 322 TYR A O 1
ATOM 2514 N N . ARG A 1 323 ? -3.191 1.64 -49.094 1 65.62 323 ARG A N 1
ATOM 2515 C CA . ARG A 1 323 ? -3.033 0.199 -48.906 1 65.62 323 ARG A CA 1
ATOM 2516 C C . ARG A 1 323 ? -1.883 -0.118 -47.969 1 65.62 323 ARG A C 1
ATOM 2518 O O . ARG A 1 323 ? -0.958 0.682 -47.812 1 65.62 323 ARG A O 1
ATOM 2525 N N . TYR A 1 324 ? -2.016 -1.258 -47.312 1 71.19 324 TYR A N 1
ATOM 2526 C CA . TYR A 1 324 ? -0.938 -1.705 -46.438 1 71.19 324 TYR A CA 1
ATOM 2527 C C . TYR A 1 324 ? 0.113 -2.482 -47.219 1 71.19 324 TYR A C 1
ATOM 2529 O O . TYR A 1 324 ? -0.222 -3.371 -48 1 71.19 324 TYR A O 1
ATOM 2537 N N . VAL A 1 325 ? 1.286 -1.887 -47.281 1 76.69 325 VAL A N 1
ATOM 2538 C CA . VAL A 1 325 ? 2.42 -2.607 -47.875 1 76.69 325 VAL A CA 1
ATOM 2539 C C . VAL A 1 325 ? 3.275 -3.191 -46.75 1 76.69 325 VAL A C 1
ATOM 2541 O O . VAL A 1 325 ? 3.602 -2.498 -45.781 1 76.69 325 VAL A O 1
ATOM 2544 N N . GLU A 1 326 ? 3.531 -4.602 -46.906 1 80.81 326 GLU A N 1
ATOM 2545 C CA . GLU A 1 326 ? 4.316 -5.316 -45.906 1 80.81 326 GLU A CA 1
ATOM 2546 C C . GLU A 1 326 ? 5.793 -5.348 -46.281 1 80.81 326 GLU A C 1
ATOM 2548 O O . GLU A 1 326 ? 6.141 -5.559 -47.469 1 80.81 326 GLU A O 1
ATOM 2553 N N . SER A 1 327 ? 6.66 -4.844 -45.469 1 85.94 327 SER A N 1
ATOM 2554 C CA . SER A 1 327 ? 8.102 -5.016 -45.594 1 85.94 327 SER A CA 1
ATOM 2555 C C . SER A 1 327 ? 8.641 -5.969 -44.531 1 85.94 327 SER A C 1
ATOM 2557 O O . SER A 1 327 ? 8.125 -6.02 -43.406 1 85.94 327 SER A O 1
ATOM 2559 N N . ARG A 1 328 ? 9.688 -6.867 -45 1 91.5 328 ARG A N 1
ATOM 2560 C CA . ARG A 1 328 ? 10.273 -7.867 -44.094 1 91.5 328 ARG A CA 1
ATOM 2561 C C . ARG A 1 328 ? 11.773 -7.641 -43.938 1 91.5 328 ARG A C 1
ATOM 2563 O O . ARG A 1 328 ? 12.469 -7.34 -44.938 1 91.5 328 ARG A O 1
ATOM 2570 N N . GLU A 1 329 ? 12.25 -7.656 -42.719 1 92.06 329 GLU A N 1
ATOM 2571 C CA . GLU A 1 329 ? 13.672 -7.492 -42.406 1 92.06 329 GLU A CA 1
ATOM 2572 C C . GLU A 1 329 ? 14.078 -8.352 -41.219 1 92.06 329 GLU A C 1
ATOM 2574 O O . GLU A 1 329 ? 13.328 -8.469 -40.219 1 92.06 329 GLU A O 1
ATOM 2579 N N . TRP A 1 330 ? 15.234 -9.016 -41.375 1 93.75 330 TRP A N 1
ATOM 2580 C CA . TRP A 1 330 ? 15.75 -9.844 -40.281 1 93.75 330 TRP A CA 1
ATOM 2581 C C . TRP A 1 330 ? 16.438 -8.977 -39.219 1 93.75 330 TRP A C 1
ATOM 2583 O O . TRP A 1 330 ? 17.172 -8.047 -39.531 1 93.75 330 TRP A O 1
ATOM 2593 N N . LEU A 1 331 ? 16.125 -9.25 -37.938 1 92.25 331 LEU A N 1
ATOM 2594 C CA . LEU A 1 331 ? 16.703 -8.562 -36.812 1 92.25 331 LEU A CA 1
ATOM 2595 C C . LEU A 1 331 ? 17.281 -9.57 -35.812 1 92.25 331 LEU A C 1
ATOM 2597 O O . LEU A 1 331 ? 16.578 -10.484 -35.375 1 92.25 331 LEU A O 1
ATOM 2601 N N . ASP A 1 332 ? 18.562 -9.5 -35.5 1 92.75 332 ASP A N 1
ATOM 2602 C CA . ASP A 1 332 ? 19.125 -10.25 -34.375 1 92.75 332 ASP A CA 1
ATOM 2603 C C . ASP A 1 332 ? 18.688 -9.656 -33.031 1 92.75 332 ASP A C 1
ATOM 2605 O O . ASP A 1 332 ? 19.281 -8.688 -32.562 1 92.75 332 ASP A O 1
ATOM 2609 N N . VAL A 1 333 ? 17.766 -10.297 -32.469 1 90.38 333 VAL A N 1
ATOM 2610 C CA . VAL A 1 333 ? 17.125 -9.773 -31.25 1 90.38 333 VAL A CA 1
ATOM 2611 C C . VAL A 1 333 ? 18.109 -9.812 -30.078 1 90.38 333 VAL A C 1
ATOM 2613 O O . VAL A 1 333 ? 18.062 -8.969 -29.188 1 90.38 333 VAL A O 1
ATOM 2616 N N . THR A 1 334 ? 19.047 -10.773 -30.094 1 86.88 334 THR A N 1
ATOM 2617 C CA . THR A 1 334 ? 19.969 -10.945 -28.984 1 86.88 334 THR A CA 1
ATOM 2618 C C . THR A 1 334 ? 20.984 -9.812 -28.953 1 86.88 334 THR A C 1
ATOM 2620 O O . THR A 1 334 ? 21.656 -9.594 -27.938 1 86.88 334 THR A O 1
ATOM 2623 N N . LYS A 1 335 ? 21.156 -9.242 -30.062 1 81 335 LYS A N 1
ATOM 2624 C CA . LYS A 1 335 ? 22.062 -8.102 -30.094 1 81 335 LYS A CA 1
ATOM 2625 C C . LYS A 1 335 ? 21.469 -6.898 -29.375 1 81 335 LYS A C 1
ATOM 2627 O O . LYS A 1 335 ? 22.172 -5.961 -29.016 1 81 335 LYS A O 1
ATOM 2632 N N . GLU A 1 336 ? 20.203 -7.133 -29.219 1 76.62 336 GLU A N 1
ATOM 2633 C CA . GLU A 1 336 ? 19.531 -6.051 -28.516 1 76.62 336 GLU A CA 1
ATOM 2634 C C . GLU A 1 336 ? 19.656 -6.215 -27 1 76.62 336 GLU A C 1
ATOM 2636 O O . GLU A 1 336 ? 19.375 -5.281 -26.25 1 76.62 336 GLU A O 1
ATOM 2641 N N . ALA A 1 337 ? 19.953 -7.449 -26.641 1 74.62 337 ALA A N 1
ATOM 2642 C CA . ALA A 1 337 ? 20.078 -7.707 -25.219 1 74.62 337 ALA A CA 1
ATOM 2643 C C . ALA A 1 337 ? 21.484 -8.172 -24.859 1 74.62 337 ALA A C 1
ATOM 2645 O O . ALA A 1 337 ? 22.047 -9.031 -25.547 1 74.62 337 ALA A O 1
ATOM 2646 N N . THR A 1 338 ? 22.172 -7.488 -24.109 1 76 338 THR A N 1
ATOM 2647 C CA . THR A 1 338 ? 23.531 -7.906 -23.75 1 76 338 THR A CA 1
ATOM 2648 C C . THR A 1 338 ? 23.562 -8.352 -22.281 1 76 338 THR A C 1
ATOM 2650 O O . THR A 1 338 ? 23.109 -7.633 -21.391 1 76 338 THR A O 1
ATOM 2653 N N . SER A 1 339 ? 24.031 -9.664 -22.078 1 81.19 339 SER A N 1
ATOM 2654 C CA . SER A 1 339 ? 24.172 -10.203 -20.719 1 81.19 339 SER A CA 1
ATOM 2655 C C . SER A 1 339 ? 25.422 -9.664 -20.047 1 81.19 339 SER A C 1
ATOM 2657 O O . SER A 1 339 ? 26.344 -10.43 -19.734 1 81.19 339 SER A O 1
ATOM 2659 N N . ILE A 1 340 ? 25.312 -8.539 -19.625 1 86.81 340 ILE A N 1
ATOM 2660 C CA . ILE A 1 340 ? 26.531 -7.887 -19.141 1 86.81 340 ILE A CA 1
ATOM 2661 C C . ILE A 1 340 ? 26.906 -8.461 -17.781 1 86.81 340 ILE A C 1
ATOM 2663 O O . ILE A 1 340 ? 28.062 -8.344 -17.344 1 86.81 340 ILE A O 1
ATOM 2667 N N . TRP A 1 341 ? 25.953 -9.164 -17.062 1 88.31 341 TRP A N 1
ATOM 2668 C CA . TRP A 1 341 ? 26.25 -9.672 -15.727 1 88.31 341 TRP A CA 1
ATOM 2669 C C . TRP A 1 341 ? 27.188 -10.867 -15.797 1 88.31 341 TRP A C 1
ATOM 2671 O O . TRP A 1 341 ? 27.781 -11.266 -14.789 1 88.31 341 TRP A O 1
ATOM 2681 N N . LEU A 1 342 ? 27.375 -11.453 -16.984 1 86.56 342 LEU A N 1
ATOM 2682 C CA . LEU A 1 342 ? 28.266 -12.594 -17.156 1 86.56 342 LEU A CA 1
ATOM 2683 C C . LEU A 1 342 ? 29.688 -12.133 -17.484 1 86.56 342 LEU A C 1
ATOM 2685 O O . LEU A 1 342 ? 30.625 -12.922 -17.422 1 86.56 342 LEU A O 1
ATOM 2689 N N . ARG A 1 343 ? 29.812 -10.906 -17.781 1 87.81 343 ARG A N 1
ATOM 2690 C CA . ARG A 1 343 ? 31.109 -10.359 -18.172 1 87.81 343 ARG A CA 1
ATOM 2691 C C . ARG A 1 343 ? 31.875 -9.828 -16.953 1 87.81 343 ARG A C 1
ATOM 2693 O O . ARG A 1 343 ? 31.281 -9.539 -15.922 1 87.81 343 ARG A O 1
ATOM 2700 N N . ASN A 1 344 ? 33.125 -9.836 -17.109 1 88.5 344 ASN A N 1
ATOM 2701 C CA . ASN A 1 344 ? 33.938 -9.18 -16.094 1 88.5 344 ASN A CA 1
ATOM 2702 C C . ASN A 1 344 ? 33.594 -7.699 -15.977 1 88.5 344 ASN A C 1
ATOM 2704 O O . ASN A 1 344 ? 33.625 -6.969 -16.969 1 88.5 344 ASN A O 1
ATOM 2708 N N . PRO A 1 345 ? 33.281 -7.359 -14.742 1 92.12 345 PRO A N 1
ATOM 2709 C CA . PRO A 1 345 ? 32.875 -5.965 -14.523 1 92.12 345 PRO A CA 1
ATOM 2710 C C . PRO A 1 345 ? 33.875 -4.973 -15.102 1 92.12 345 PRO A C 1
ATOM 2712 O O . PRO A 1 345 ? 33.5 -3.893 -15.555 1 92.12 345 PRO A O 1
ATOM 2715 N N . GLN A 1 346 ? 35.094 -5.301 -15.219 1 90.81 346 GLN A N 1
ATOM 2716 C CA . GLN A 1 346 ? 36.125 -4.402 -15.68 1 90.81 346 GLN A CA 1
ATOM 2717 C C . GLN A 1 346 ? 36 -4.133 -17.172 1 90.81 346 GLN A C 1
ATOM 2719 O O . GLN A 1 346 ? 36.531 -3.15 -17.688 1 90.81 346 GLN A O 1
ATOM 2724 N N . THR A 1 347 ? 35.281 -4.98 -17.844 1 91.81 347 THR A N 1
ATOM 2725 C CA . THR A 1 347 ? 35.156 -4.867 -19.297 1 91.81 347 THR A CA 1
ATOM 2726 C C . THR A 1 347 ? 33.875 -4.172 -19.672 1 91.81 347 THR A C 1
ATOM 2728 O O . THR A 1 347 ? 33.562 -3.996 -20.859 1 91.81 347 THR A O 1
ATOM 2731 N N . ILE A 1 348 ? 33.125 -3.826 -18.75 1 93.75 348 ILE A N 1
ATOM 2732 C CA . ILE A 1 348 ? 31.797 -3.254 -19.016 1 93.75 348 ILE A CA 1
ATOM 2733 C C . ILE A 1 348 ? 31.844 -1.744 -18.781 1 93.75 348 ILE A C 1
ATOM 2735 O O . ILE A 1 348 ? 32.344 -1.28 -17.75 1 93.75 348 ILE A O 1
ATOM 2739 N N . THR A 1 349 ? 31.375 -1.077 -19.734 1 93.5 349 THR A N 1
ATOM 2740 C CA . THR A 1 349 ? 31.359 0.376 -19.609 1 93.5 349 THR A CA 1
ATOM 2741 C C . THR A 1 349 ? 30.125 0.845 -18.828 1 93.5 349 THR A C 1
ATOM 2743 O O . THR A 1 349 ? 29.156 0.102 -18.703 1 93.5 349 THR A O 1
ATOM 2746 N N . LYS A 1 350 ? 30.156 2.043 -18.406 1 93.94 350 LYS A N 1
ATOM 2747 C CA . LYS A 1 350 ? 29.016 2.641 -17.703 1 93.94 350 LYS A CA 1
ATOM 2748 C C . LYS A 1 350 ? 27.781 2.684 -18.594 1 93.94 350 LYS A C 1
ATOM 2750 O O . LYS A 1 350 ? 26.672 2.428 -18.125 1 93.94 350 LYS A O 1
ATOM 2755 N N . GLU A 1 351 ? 28 3.047 -19.781 1 92.81 351 GLU A N 1
ATOM 2756 C CA . GLU A 1 351 ? 26.906 3.143 -20.734 1 92.81 351 GLU A CA 1
ATOM 2757 C C . GLU A 1 351 ? 26.203 1.795 -20.922 1 92.81 351 GLU A C 1
ATOM 2759 O O . GLU A 1 351 ? 24.984 1.729 -21.016 1 92.81 351 GLU A O 1
ATOM 2764 N N . GLU A 1 352 ? 27.031 0.783 -20.906 1 92.31 352 GLU A N 1
ATOM 2765 C CA . GLU A 1 352 ? 26.469 -0.559 -21.047 1 92.31 352 GLU A CA 1
ATOM 2766 C C . GLU A 1 352 ? 25.609 -0.928 -19.844 1 92.31 352 GLU A C 1
ATOM 2768 O O . GLU A 1 352 ? 24.547 -1.541 -19.984 1 92.31 352 GLU A O 1
ATOM 2773 N N . TYR A 1 353 ? 26.062 -0.565 -18.688 1 94.62 353 TYR A N 1
ATOM 2774 C CA . TYR A 1 353 ? 25.281 -0.813 -17.484 1 94.62 353 TYR A CA 1
ATOM 2775 C C . TYR A 1 353 ? 23.938 -0.076 -17.531 1 94.62 353 TYR A C 1
ATOM 2777 O O . TYR A 1 353 ? 22.891 -0.651 -17.234 1 94.62 353 TYR A O 1
ATOM 2785 N N . VAL A 1 354 ? 24 1.134 -17.969 1 93.56 354 VAL A N 1
ATOM 2786 C CA . VAL A 1 354 ? 22.812 1.976 -18.016 1 93.56 354 VAL A CA 1
ATOM 2787 C C . VAL A 1 354 ? 21.828 1.437 -19.062 1 93.56 354 VAL A C 1
ATOM 2789 O O . VAL A 1 354 ? 20.625 1.351 -18.812 1 93.56 354 VAL A O 1
ATOM 2792 N N . ASP A 1 355 ? 22.438 1.083 -20.156 1 89.81 355 ASP A N 1
ATOM 2793 C CA . ASP A 1 355 ? 21.625 0.539 -21.234 1 89.81 355 ASP A CA 1
ATOM 2794 C C . ASP A 1 355 ? 20.938 -0.758 -20.797 1 89.81 355 ASP A C 1
ATOM 2796 O O . ASP A 1 355 ? 19.766 -0.987 -21.109 1 89.81 355 ASP A O 1
ATOM 2800 N N . PHE A 1 356 ? 21.672 -1.525 -20.141 1 91.5 356 PHE A N 1
ATOM 2801 C CA . PHE A 1 356 ? 21.094 -2.777 -19.641 1 91.5 356 PHE A CA 1
ATOM 2802 C C . PHE A 1 356 ? 19.938 -2.514 -18.688 1 91.5 356 PHE A C 1
ATOM 2804 O O . PHE A 1 356 ? 18.875 -3.129 -18.812 1 91.5 356 PHE A O 1
ATOM 2811 N N . TYR A 1 357 ? 20.125 -1.653 -17.75 1 93.44 357 TYR A N 1
ATOM 2812 C CA . TYR A 1 357 ? 19.109 -1.321 -16.766 1 93.44 357 TYR A CA 1
ATOM 2813 C C . TYR A 1 357 ? 17.844 -0.804 -17.438 1 93.44 357 TYR A C 1
ATOM 2815 O O . TYR A 1 357 ? 16.734 -1.277 -17.156 1 93.44 357 TYR A O 1
ATOM 2823 N N . LEU A 1 358 ? 17.984 0.151 -18.328 1 87.44 358 LEU A N 1
ATOM 2824 C CA . LEU A 1 358 ? 16.859 0.813 -18.969 1 87.44 358 LEU A CA 1
ATOM 2825 C C . LEU A 1 358 ? 16.109 -0.155 -19.875 1 87.44 358 LEU A C 1
ATOM 2827 O O . LEU A 1 358 ? 14.883 -0.062 -20.016 1 87.44 358 LEU A O 1
ATOM 2831 N N . GLY A 1 359 ? 16.859 -1.02 -20.453 1 82.25 359 GLY A N 1
ATOM 2832 C CA . GLY A 1 359 ? 16.25 -1.948 -21.391 1 82.25 359 GLY A CA 1
ATOM 2833 C C . GLY A 1 359 ? 15.633 -3.16 -20.719 1 82.25 359 GLY A C 1
ATOM 2834 O O . GLY A 1 359 ? 14.672 -3.734 -21.234 1 82.25 359 GLY A O 1
ATOM 2835 N N . THR A 1 360 ? 16.156 -3.549 -19.547 1 84.94 360 THR A N 1
ATOM 2836 C CA . THR A 1 360 ? 15.797 -4.852 -18.984 1 84.94 360 THR A CA 1
ATOM 2837 C C . THR A 1 360 ? 15.031 -4.688 -17.672 1 84.94 360 THR A C 1
ATOM 2839 O O . THR A 1 360 ? 14.117 -5.461 -17.391 1 84.94 360 THR A O 1
ATOM 2842 N N . LEU A 1 361 ? 15.359 -3.762 -16.875 1 87.44 361 LEU A N 1
ATOM 2843 C CA . LEU A 1 361 ? 14.867 -3.74 -15.5 1 87.44 361 LEU A CA 1
ATOM 2844 C C . LEU A 1 361 ? 13.922 -2.564 -15.281 1 87.44 361 LEU A C 1
ATOM 2846 O O . LEU A 1 361 ? 13.039 -2.627 -14.43 1 87.44 361 LEU A O 1
ATOM 2850 N N . TYR A 1 362 ? 14.125 -1.545 -16 1 86.69 362 TYR A N 1
ATOM 2851 C CA . TYR A 1 362 ? 13.328 -0.342 -15.789 1 86.69 362 TYR A CA 1
ATOM 2852 C C . TYR A 1 362 ? 11.945 -0.483 -16.406 1 86.69 362 TYR A C 1
ATOM 2854 O O . TYR A 1 362 ? 11.82 -0.836 -17.578 1 86.69 362 TYR A O 1
ATOM 2862 N N . LYS A 1 363 ? 10.914 -0.34 -15.609 1 76.06 363 LYS A N 1
ATOM 2863 C CA . LYS A 1 363 ? 9.531 -0.28 -16.078 1 76.06 363 LYS A CA 1
ATOM 2864 C C . LYS A 1 363 ? 8.883 1.054 -15.719 1 76.06 363 LYS A C 1
ATOM 2866 O O . LYS A 1 363 ? 8.695 1.356 -14.539 1 76.06 363 LYS A O 1
ATOM 2871 N N . PRO A 1 364 ? 8.617 1.823 -16.734 1 70.25 364 PRO A N 1
ATOM 2872 C CA . PRO A 1 364 ? 7.988 3.105 -16.406 1 70.25 364 PRO A CA 1
ATOM 2873 C C . PRO A 1 364 ? 6.645 2.939 -15.695 1 70.25 364 PRO A C 1
ATOM 2875 O O . PRO A 1 364 ? 5.871 2.039 -16.031 1 70.25 364 PRO A O 1
ATOM 2878 N N . ASP A 1 365 ? 6.516 3.553 -14.602 1 64.81 365 ASP A N 1
ATOM 2879 C CA . ASP A 1 365 ? 5.227 3.578 -13.922 1 64.81 365 ASP A CA 1
ATOM 2880 C C . ASP A 1 365 ? 4.137 4.152 -14.828 1 64.81 365 ASP A C 1
ATOM 2882 O O . ASP A 1 365 ? 4.281 5.258 -15.352 1 64.81 365 ASP A O 1
ATOM 2886 N N . PRO A 1 366 ? 3.139 3.385 -15.016 1 58.03 366 PRO A N 1
ATOM 2887 C CA . PRO A 1 366 ? 2.074 3.873 -15.898 1 58.03 366 PRO A CA 1
ATOM 2888 C C . PRO A 1 366 ? 1.486 5.203 -15.43 1 58.03 366 PRO A C 1
ATOM 2890 O O . PRO A 1 366 ? 1.025 6 -16.25 1 58.03 366 PRO A O 1
ATOM 2893 N N . ALA A 1 367 ? 1.536 5.426 -14.148 1 52.97 367 ALA A N 1
ATOM 2894 C CA . ALA A 1 367 ? 0.958 6.645 -13.594 1 52.97 367 ALA A CA 1
ATOM 2895 C C . ALA A 1 367 ? 1.729 7.879 -14.055 1 52.97 367 ALA A C 1
ATOM 2897 O O . ALA A 1 367 ? 1.193 8.992 -14.047 1 52.97 367 ALA A O 1
ATOM 2898 N N . LEU A 1 368 ? 2.949 7.688 -14.43 1 57.44 368 LEU A N 1
ATOM 2899 C CA . LEU A 1 368 ? 3.801 8.812 -14.812 1 57.44 368 LEU A CA 1
ATOM 2900 C C . LEU A 1 368 ? 3.605 9.172 -16.281 1 57.44 368 LEU A C 1
ATOM 2902 O O . LEU A 1 368 ? 4.098 10.203 -16.75 1 57.44 368 LEU A O 1
ATOM 2906 N N . SER A 1 369 ? 2.902 8.312 -17.016 1 53.09 369 SER A N 1
ATOM 2907 C CA . SER A 1 369 ? 2.777 8.516 -18.453 1 53.09 369 SER A CA 1
ATOM 2908 C C . SER A 1 369 ? 1.613 9.438 -18.797 1 53.09 369 SER A C 1
ATOM 2910 O O . SER A 1 369 ? 1.422 9.812 -19.953 1 53.09 369 SER A O 1
ATOM 2912 N N . PHE A 1 370 ? 0.904 9.867 -17.75 1 47.16 370 PHE A N 1
ATOM 2913 C CA . PHE A 1 370 ? -0.285 10.672 -18 1 47.16 370 PHE A CA 1
ATOM 2914 C C . PHE A 1 370 ? 0.098 12.078 -18.438 1 47.16 370 PHE A C 1
ATOM 2916 O O . PHE A 1 370 ? -0.671 12.758 -19.109 1 47.16 370 PHE A O 1
ATOM 2923 N N . ASP A 1 371 ? 1.242 12.586 -18 1 49.22 371 ASP A N 1
ATOM 2924 C CA . ASP A 1 371 ? 1.76 13.914 -18.312 1 49.22 371 ASP A CA 1
ATOM 2925 C C . ASP A 1 371 ? 3.121 13.828 -19 1 49.22 371 ASP A C 1
ATOM 2927 O O . ASP A 1 371 ? 4.055 13.227 -18.469 1 49.22 371 ASP A O 1
ATOM 2931 N N . SER A 1 372 ? 3.111 14.266 -20.266 1 57.75 372 SER A N 1
ATOM 2932 C CA . SER A 1 372 ? 4.312 14.195 -21.094 1 57.75 372 SER A CA 1
ATOM 2933 C C . SER A 1 372 ? 5.516 14.789 -20.375 1 57.75 372 SER A C 1
ATOM 2935 O O . SER A 1 372 ? 6.633 14.281 -20.484 1 57.75 372 SER A O 1
ATOM 2937 N N . SER A 1 373 ? 5.305 15.891 -19.625 1 58.88 373 SER A N 1
ATOM 2938 C CA . SER A 1 373 ? 6.406 16.516 -18.891 1 58.88 373 SER A CA 1
ATOM 2939 C C . SER A 1 373 ? 6.934 15.594 -17.797 1 58.88 373 SER A C 1
ATOM 2941 O O . SER A 1 373 ? 8.148 15.461 -17.609 1 58.88 373 SER A O 1
ATOM 2943 N N . ILE A 1 374 ? 5.984 14.938 -17.219 1 61.22 374 ILE A N 1
ATOM 2944 C CA . ILE A 1 374 ? 6.367 14.031 -16.141 1 61.22 374 ILE A CA 1
ATOM 2945 C C . ILE A 1 374 ? 7.023 12.781 -16.734 1 61.22 374 ILE A C 1
ATOM 2947 O O . ILE A 1 374 ? 8.008 12.281 -16.188 1 61.22 374 ILE A O 1
ATOM 2951 N N . ALA A 1 375 ? 6.52 12.445 -17.891 1 62.28 375 ALA A N 1
ATOM 2952 C CA . ALA A 1 375 ? 7.082 11.273 -18.562 1 62.28 375 ALA A CA 1
ATOM 2953 C C . ALA A 1 375 ? 8.516 11.531 -19.016 1 62.28 375 ALA A C 1
ATOM 2955 O O . ALA A 1 375 ? 9.383 10.664 -18.875 1 62.28 375 ALA A O 1
ATOM 2956 N N . SER A 1 376 ? 8.758 12.758 -19.469 1 68.56 376 SER A N 1
ATOM 2957 C CA . SER A 1 376 ? 10.102 13.133 -19.906 1 68.56 376 SER A CA 1
ATOM 2958 C C . SER A 1 376 ? 11.062 13.188 -18.734 1 68.56 376 SER A C 1
ATOM 2960 O O . SER A 1 376 ? 12.203 12.711 -18.828 1 68.56 376 SER A O 1
ATOM 2962 N N . LEU A 1 377 ? 10.617 13.742 -17.672 1 69.56 377 LEU A N 1
ATOM 2963 C CA . LEU A 1 377 ? 11.438 13.82 -16.469 1 69.56 377 LEU A CA 1
ATOM 2964 C C . LEU A 1 377 ? 11.75 12.43 -15.938 1 69.56 377 LEU A C 1
ATOM 2966 O O . LEU A 1 377 ? 12.875 12.156 -15.5 1 69.56 377 LEU A O 1
ATOM 2970 N N . ALA A 1 378 ? 10.719 11.625 -16.016 1 70.75 378 ALA A N 1
ATOM 2971 C CA . ALA A 1 378 ? 10.898 10.258 -15.547 1 70.75 378 ALA A CA 1
ATOM 2972 C C . ALA A 1 378 ? 11.945 9.523 -16.391 1 70.75 378 ALA A C 1
ATOM 2974 O O . ALA A 1 378 ? 12.75 8.766 -15.852 1 70.75 378 ALA A O 1
ATOM 2975 N N . LYS A 1 379 ? 11.961 9.82 -17.641 1 74.88 379 LYS A N 1
ATOM 2976 C CA . LYS A 1 379 ? 12.93 9.195 -18.531 1 74.88 379 LYS A CA 1
ATOM 2977 C C . LYS A 1 379 ? 14.344 9.68 -18.25 1 74.88 379 LYS A C 1
ATOM 2979 O O . LYS A 1 379 ? 15.297 8.898 -18.297 1 74.88 379 LYS A O 1
ATOM 2984 N N . GLU A 1 380 ? 14.406 10.938 -17.938 1 76.88 380 GLU A N 1
ATOM 2985 C CA . GLU A 1 380 ? 15.703 11.523 -17.625 1 76.88 380 GLU A CA 1
ATOM 2986 C C . GLU A 1 380 ? 16.266 10.953 -16.328 1 76.88 380 GLU A C 1
ATOM 2988 O O . GLU A 1 380 ? 17.484 10.812 -16.172 1 76.88 380 GLU A O 1
ATOM 2993 N N . MET A 1 381 ? 15.414 10.602 -15.492 1 81.75 381 MET A N 1
ATOM 2994 C CA . MET A 1 381 ? 15.836 10.133 -14.18 1 81.75 381 MET A CA 1
ATOM 2995 C C . MET A 1 381 ? 15.891 8.609 -14.133 1 81.75 381 MET A C 1
ATOM 2997 O O . MET A 1 381 ? 16.266 8.023 -13.117 1 81.75 381 MET A O 1
ATOM 3001 N N . ALA A 1 382 ? 15.57 8.055 -15.266 1 85.19 382 ALA A N 1
ATOM 3002 C CA . ALA A 1 382 ? 15.391 6.609 -15.328 1 85.19 382 ALA A CA 1
ATOM 3003 C C . ALA A 1 382 ? 16.719 5.879 -15.125 1 85.19 382 ALA A C 1
ATOM 3005 O O . ALA A 1 382 ? 16.75 4.828 -14.477 1 85.19 382 ALA A O 1
ATOM 3006 N N . PRO A 1 383 ? 17.828 6.445 -15.594 1 91.44 383 PRO A N 1
ATOM 3007 C CA . PRO A 1 383 ? 19.078 5.707 -15.414 1 91.44 383 PRO A CA 1
ATOM 3008 C C . PRO A 1 383 ? 19.391 5.43 -13.945 1 91.44 383 PRO A C 1
ATOM 3010 O O . PRO A 1 383 ? 19.078 6.242 -13.078 1 91.44 383 PRO A O 1
ATOM 3013 N N . PRO A 1 384 ? 20.031 4.262 -13.688 1 95.62 384 PRO A N 1
ATOM 3014 C CA . PRO A 1 384 ? 20.375 3.934 -12.305 1 95.62 384 PRO A CA 1
ATOM 3015 C C . PRO A 1 384 ? 21.484 4.828 -11.75 1 95.62 384 PRO A C 1
ATOM 3017 O O . PRO A 1 384 ? 22.297 5.352 -12.508 1 95.62 384 PRO A O 1
ATOM 3020 N N . LEU A 1 385 ? 21.469 4.98 -10.453 1 95.94 385 LEU A N 1
ATOM 3021 C CA . LEU A 1 385 ? 22.453 5.82 -9.789 1 95.94 385 LEU A CA 1
ATOM 3022 C C . LEU A 1 385 ? 23.766 5.07 -9.594 1 95.94 385 LEU A C 1
ATOM 3024 O O . LEU A 1 385 ? 24.844 5.672 -9.609 1 95.94 385 LEU A O 1
ATOM 3028 N N . THR A 1 386 ? 23.719 3.846 -9.32 1 96.69 386 THR A N 1
ATOM 3029 C CA . THR A 1 386 ? 24.875 2.979 -9.125 1 96.69 386 THR A CA 1
ATOM 3030 C C . THR A 1 386 ? 24.469 1.511 -9.234 1 96.69 386 THR A C 1
ATOM 3032 O O . THR A 1 386 ? 23.312 1.197 -9.508 1 96.69 386 THR A O 1
ATOM 3035 N N . TRP A 1 387 ? 25.438 0.643 -9.18 1 97.44 387 TRP A N 1
ATOM 3036 C CA . TRP A 1 387 ? 25.172 -0.791 -9.234 1 97.44 387 TRP A CA 1
ATOM 3037 C C . TRP A 1 387 ? 26.281 -1.575 -8.539 1 97.44 387 TRP A C 1
ATOM 3039 O O . TRP A 1 387 ? 27.359 -1.042 -8.297 1 97.44 387 TRP A O 1
ATOM 3049 N N . ILE A 1 388 ? 25.984 -2.73 -8.094 1 96.56 388 ILE A N 1
ATOM 3050 C CA . ILE A 1 388 ? 26.969 -3.721 -7.688 1 96.56 388 ILE A CA 1
ATOM 3051 C C . ILE A 1 388 ? 26.906 -4.926 -8.625 1 96.56 388 ILE A C 1
ATOM 3053 O O . ILE A 1 388 ? 25.828 -5.309 -9.086 1 96.56 388 ILE A O 1
ATOM 3057 N N . HIS A 1 389 ? 28.047 -5.383 -9.023 1 96.44 389 HIS A N 1
ATOM 3058 C CA . HIS A 1 389 ? 28.234 -6.508 -9.93 1 96.44 389 HIS A CA 1
ATOM 3059 C C . HIS A 1 389 ? 29.312 -7.457 -9.422 1 96.44 389 HIS A C 1
ATOM 3061 O O . HIS A 1 389 ? 30.5 -7.098 -9.391 1 96.44 389 HIS A O 1
ATOM 3067 N N . PHE A 1 390 ? 28.844 -8.648 -8.945 1 93.06 390 PHE A N 1
ATOM 3068 C CA . PHE A 1 390 ? 29.859 -9.555 -8.414 1 93.06 390 PHE A CA 1
ATOM 3069 C C . PHE A 1 390 ? 29.438 -11.008 -8.594 1 93.06 390 PHE A C 1
ATOM 3071 O O . PHE A 1 390 ? 28.281 -11.289 -8.914 1 93.06 390 PHE A O 1
ATOM 3078 N N . ARG A 1 391 ? 30.406 -11.852 -8.57 1 89.88 391 ARG A N 1
ATOM 3079 C CA . ARG A 1 391 ? 30.203 -13.297 -8.594 1 89.88 391 ARG A CA 1
ATOM 3080 C C . ARG A 1 391 ? 30.375 -13.898 -7.199 1 89.88 391 ARG A C 1
ATOM 3082 O O . ARG A 1 391 ? 31.297 -13.539 -6.473 1 89.88 391 ARG A O 1
ATOM 3089 N N . GLY A 1 392 ? 29.328 -14.469 -6.801 1 83.12 392 GLY A N 1
ATOM 3090 C CA . GLY A 1 392 ? 29.422 -15.203 -5.551 1 83.12 392 GLY A CA 1
ATOM 3091 C C . GLY A 1 392 ? 29.844 -16.641 -5.738 1 83.12 392 GLY A C 1
ATOM 3092 O O . GLY A 1 392 ? 29.297 -17.344 -6.605 1 83.12 392 GLY A O 1
ATOM 3093 N N . GLU A 1 393 ? 31.266 -16.797 -5.285 1 72.31 393 GLU A N 1
ATOM 3094 C CA . GLU A 1 393 ? 31.797 -18.156 -5.34 1 72.31 393 GLU A CA 1
ATOM 3095 C C . GLU A 1 393 ? 31.875 -18.781 -3.947 1 72.31 393 GLU A C 1
ATOM 3097 O O . GLU A 1 393 ? 32.031 -18.062 -2.953 1 72.31 393 GLU A O 1
ATOM 3102 N N . GLY A 1 394 ? 31.281 -19.891 -3.758 1 57.84 394 GLY A N 1
ATOM 3103 C CA . GLY A 1 394 ? 31.562 -20.609 -2.521 1 57.84 394 GLY A CA 1
ATOM 3104 C C . GLY A 1 394 ? 30.312 -21.219 -1.899 1 57.84 394 GLY A C 1
ATOM 3105 O O . GLY A 1 394 ? 29.234 -20.625 -1.946 1 57.84 394 GLY A O 1
ATOM 3106 N N . GLY A 1 395 ? 30.453 -22.5 -1.6 1 53.88 395 GLY A N 1
ATOM 3107 C CA . GLY A 1 395 ? 29.562 -23.453 -0.962 1 53.88 395 GLY A CA 1
ATOM 3108 C C . GLY A 1 395 ? 28.672 -24.203 -1.948 1 53.88 395 GLY A C 1
ATOM 3109 O O . GLY A 1 395 ? 29.156 -24.75 -2.934 1 53.88 395 GLY A O 1
ATOM 3110 N N . GLU A 1 396 ? 27.344 -23.984 -1.767 1 57.84 396 GLU A N 1
ATOM 3111 C CA . GLU A 1 396 ? 26.375 -24.844 -2.443 1 57.84 396 GLU A CA 1
ATOM 3112 C C . GLU A 1 396 ? 25.891 -24.203 -3.74 1 57.84 396 GLU A C 1
ATOM 3114 O O . GLU A 1 396 ? 25.25 -24.859 -4.559 1 57.84 396 GLU A O 1
ATOM 3119 N N . ALA A 1 397 ? 26.156 -22.812 -4.035 1 64.88 397 ALA A N 1
ATOM 3120 C CA . ALA A 1 397 ? 25.594 -22.344 -5.297 1 64.88 397 ALA A CA 1
ATOM 3121 C C . ALA A 1 397 ? 26.375 -21.172 -5.859 1 64.88 397 ALA A C 1
ATOM 3123 O O . ALA A 1 397 ? 26.703 -20.234 -5.133 1 64.88 397 ALA A O 1
ATOM 3124 N N . ASP A 1 398 ? 27.016 -21.344 -7.062 1 80.38 398 ASP A N 1
ATOM 3125 C CA . ASP A 1 398 ? 27.578 -20.234 -7.82 1 80.38 398 ASP A CA 1
ATOM 3126 C C . ASP A 1 398 ? 26.484 -19.344 -8.383 1 80.38 398 ASP A C 1
ATOM 3128 O O . ASP A 1 398 ? 25.453 -19.828 -8.875 1 80.38 398 ASP A O 1
ATOM 3132 N N . PHE A 1 399 ? 26.625 -18.047 -8.062 1 87.94 399 PHE A N 1
ATOM 3133 C CA . PHE A 1 399 ? 25.656 -17.125 -8.625 1 87.94 399 PHE A CA 1
ATOM 3134 C C . PHE A 1 399 ? 26.312 -15.82 -9.047 1 87.94 399 PHE A C 1
ATOM 3136 O O . PHE A 1 399 ? 27.453 -15.547 -8.656 1 87.94 399 PHE A O 1
ATOM 3143 N N . ARG A 1 400 ? 25.812 -15.125 -9.891 1 91.56 400 ARG A N 1
ATOM 3144 C CA . ARG A 1 400 ? 26.172 -13.766 -10.289 1 91.56 400 ARG A CA 1
ATOM 3145 C C . ARG A 1 400 ? 25.047 -12.781 -9.961 1 91.56 400 ARG A C 1
ATOM 3147 O O . ARG A 1 400 ? 23.859 -13.109 -10.102 1 91.56 400 ARG A O 1
ATOM 3154 N N . ALA A 1 401 ? 25.469 -11.734 -9.398 1 94.06 401 ALA A N 1
ATOM 3155 C CA . ALA A 1 401 ? 24.484 -10.719 -9.039 1 94.06 401 ALA A CA 1
ATOM 3156 C C . ALA A 1 401 ? 24.844 -9.375 -9.664 1 94.06 401 ALA A C 1
ATOM 3158 O O . ALA A 1 401 ? 26 -8.961 -9.648 1 94.06 401 ALA A O 1
ATOM 3159 N N . LEU A 1 402 ? 23.969 -8.797 -10.32 1 96.38 402 LEU A N 1
ATOM 3160 C CA . LEU A 1 402 ? 24 -7.422 -10.805 1 96.38 402 LEU A CA 1
ATOM 3161 C C . LEU A 1 402 ? 22.812 -6.629 -10.297 1 96.38 402 LEU A C 1
ATOM 3163 O O . LEU A 1 402 ? 21.672 -6.836 -10.75 1 96.38 402 LEU A O 1
ATOM 3167 N N . ILE A 1 403 ? 23.094 -5.777 -9.297 1 96.88 403 ILE A N 1
ATOM 3168 C CA . ILE A 1 403 ? 22.031 -5.066 -8.594 1 96.88 403 ILE A CA 1
ATOM 3169 C C . ILE A 1 403 ? 22.188 -3.562 -8.797 1 96.88 403 ILE A C 1
ATOM 3171 O O . ILE A 1 403 ? 23.281 -3.012 -8.586 1 96.88 403 ILE A O 1
ATOM 3175 N N . PHE A 1 404 ? 21.109 -2.93 -9.203 1 97.25 404 PHE A N 1
ATOM 3176 C CA . PHE A 1 404 ? 21.125 -1.5 -9.492 1 97.25 404 PHE A CA 1
ATOM 3177 C C . PHE A 1 404 ? 20.328 -0.733 -8.445 1 97.25 404 PHE A C 1
ATOM 3179 O O . PHE A 1 404 ? 19.328 -1.247 -7.914 1 97.25 404 PHE A O 1
ATOM 3186 N N . VAL A 1 405 ? 20.688 0.449 -8.133 1 96.75 405 VAL A N 1
ATOM 3187 C CA . VAL A 1 405 ? 19.875 1.418 -7.41 1 96.75 405 VAL A CA 1
ATOM 3188 C C . VAL A 1 405 ? 19.156 2.332 -8.398 1 96.75 405 VAL A C 1
ATOM 3190 O O . VAL A 1 405 ? 19.797 3.145 -9.078 1 96.75 405 VAL A O 1
ATOM 3193 N N . PRO A 1 406 ? 17.859 2.236 -8.461 1 94.06 406 PRO A N 1
ATOM 3194 C CA . PRO A 1 406 ? 17.109 3.037 -9.43 1 94.06 406 PRO A CA 1
ATOM 3195 C C . PRO A 1 406 ? 17.328 4.539 -9.258 1 94.06 406 PRO A C 1
ATOM 3197 O O . PRO A 1 406 ? 17.578 5 -8.141 1 94.06 406 PRO A O 1
ATOM 3200 N N . GLY A 1 407 ? 17.25 5.289 -10.367 1 91.38 407 GLY A N 1
ATOM 3201 C CA . GLY A 1 407 ? 17.438 6.73 -10.359 1 91.38 407 GLY A CA 1
ATOM 3202 C C . GLY A 1 407 ? 16.391 7.461 -9.539 1 91.38 407 GLY A C 1
ATOM 3203 O O . GLY A 1 407 ? 16.625 8.586 -9.086 1 91.38 407 GLY A O 1
ATOM 3204 N N . PHE A 1 408 ? 15.297 6.844 -9.336 1 86.44 408 PHE A N 1
ATOM 3205 C CA . PHE A 1 408 ? 14.211 7.328 -8.484 1 86.44 408 PHE A CA 1
ATOM 3206 C C . PHE A 1 408 ? 13.297 6.184 -8.07 1 86.44 408 PHE A C 1
ATOM 3208 O O . PHE A 1 408 ? 13.203 5.176 -8.773 1 86.44 408 PHE A O 1
ATOM 3215 N N . PRO A 1 409 ? 12.727 6.305 -6.914 1 83.44 409 PRO A N 1
ATOM 3216 C CA . PRO A 1 409 ? 11.852 5.227 -6.445 1 83.44 409 PRO A CA 1
ATOM 3217 C C . PRO A 1 409 ? 10.539 5.156 -7.223 1 83.44 409 PRO A C 1
ATOM 3219 O O . PRO A 1 409 ? 10.086 6.16 -7.777 1 83.44 409 PRO A O 1
ATOM 3222 N N . SER A 1 410 ? 10 3.92 -7.223 1 76.12 410 SER A N 1
ATOM 3223 C CA . SER A 1 410 ? 8.672 3.746 -7.805 1 76.12 410 SER A CA 1
ATOM 3224 C C . SER A 1 410 ? 7.633 4.598 -7.078 1 76.12 410 SER A C 1
ATOM 3226 O O . SER A 1 410 ? 7.785 4.891 -5.891 1 76.12 410 SER A O 1
ATOM 3228 N N . LEU A 1 411 ? 6.641 4.98 -7.836 1 66.62 411 LEU A N 1
ATOM 3229 C CA . LEU A 1 411 ? 5.574 5.762 -7.215 1 66.62 411 LEU A CA 1
ATOM 3230 C C . LEU A 1 411 ? 4.945 4.996 -6.059 1 66.62 411 LEU A C 1
ATOM 3232 O O . LEU A 1 411 ? 4.703 3.791 -6.164 1 66.62 411 LEU A O 1
ATOM 3236 N N . ASN A 1 412 ? 4.812 5.48 -4.949 1 63.03 412 ASN A N 1
ATOM 3237 C CA . ASN A 1 412 ? 4.156 4.941 -3.764 1 63.03 412 ASN A CA 1
ATOM 3238 C C . ASN A 1 412 ? 5.012 3.879 -3.082 1 63.03 412 ASN A C 1
ATOM 3240 O O . ASN A 1 412 ? 4.488 2.982 -2.42 1 63.03 412 ASN A O 1
ATOM 3244 N N . TYR A 1 413 ? 6.297 3.791 -3.385 1 79.69 413 TYR A N 1
ATOM 3245 C CA . TYR A 1 413 ? 7.191 2.793 -2.811 1 79.69 413 TYR A CA 1
ATOM 3246 C C . TYR A 1 413 ? 7.031 2.721 -1.298 1 79.69 413 TYR A C 1
ATOM 3248 O O . TYR A 1 413 ? 6.879 1.635 -0.734 1 79.69 413 TYR A O 1
ATOM 3256 N N . TYR A 1 414 ? 6.938 3.771 -0.638 1 76.12 414 TYR A N 1
ATOM 3257 C CA . TYR A 1 414 ? 6.961 3.752 0.82 1 76.12 414 TYR A CA 1
ATOM 3258 C C . TYR A 1 414 ? 5.559 3.576 1.387 1 76.12 414 TYR A C 1
ATOM 3260 O O . TYR A 1 414 ? 5.391 3.115 2.52 1 76.12 414 TYR A O 1
ATOM 3268 N N . GLU A 1 415 ? 4.629 3.967 0.577 1 65.62 415 GLU A N 1
ATOM 3269 C CA . GLU A 1 415 ? 3.26 3.664 0.984 1 65.62 415 GLU A CA 1
ATOM 3270 C C . GLU A 1 415 ? 2.998 2.16 0.965 1 65.62 415 GLU A C 1
ATOM 3272 O O . GLU A 1 415 ? 2.217 1.651 1.771 1 65.62 415 GLU A O 1
ATOM 3277 N N . LYS A 1 416 ? 3.727 1.515 0.061 1 66.56 416 LYS A N 1
ATOM 3278 C CA . LYS A 1 416 ? 3.6 0.068 -0.091 1 66.56 416 LYS A CA 1
ATOM 3279 C C . LYS A 1 416 ? 4.852 -0.649 0.405 1 66.56 416 LYS A C 1
ATOM 3281 O O . LYS A 1 416 ? 5.312 -1.609 -0.217 1 66.56 416 LYS A O 1
ATOM 3286 N N . TYR A 1 417 ? 5.305 -0.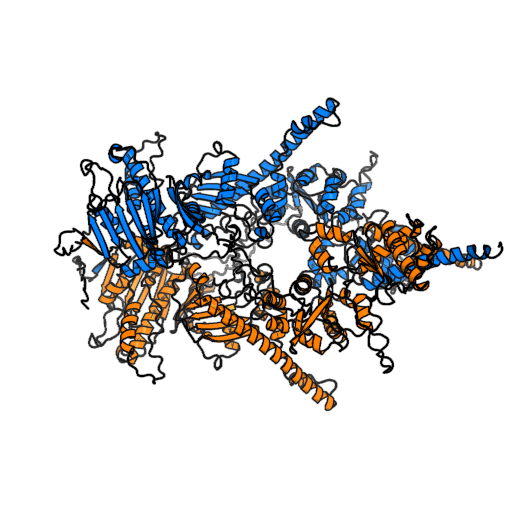215 1.502 1 73.94 417 TYR A N 1
ATOM 3287 C CA . TYR A 1 417 ? 6.605 -0.684 1.971 1 73.94 417 TYR A CA 1
ATOM 3288 C C . TYR A 1 417 ? 6.582 -2.186 2.232 1 73.94 417 TYR A C 1
ATOM 3290 O O . TYR A 1 417 ? 7.562 -2.883 1.966 1 73.94 417 TYR A O 1
ATOM 3298 N N . HIS A 1 418 ? 5.469 -2.795 2.607 1 63.47 418 HIS A N 1
ATOM 3299 C CA . HIS A 1 418 ? 5.453 -4.184 3.047 1 63.47 418 HIS A CA 1
ATOM 3300 C C . HIS A 1 418 ? 4.941 -5.105 1.942 1 63.47 418 HIS A C 1
ATOM 3302 O O . HIS A 1 418 ? 4.906 -6.324 2.113 1 63.47 418 HIS A O 1
ATOM 3308 N N . ASP A 1 419 ? 4.648 -4.555 0.847 1 64.62 419 ASP A N 1
ATOM 3309 C CA . ASP A 1 419 ? 4.191 -5.367 -0.275 1 64.62 419 ASP A CA 1
ATOM 3310 C C . ASP A 1 419 ? 5.355 -6.125 -0.912 1 64.62 419 ASP A C 1
ATOM 3312 O O . ASP A 1 419 ? 6.492 -5.648 -0.908 1 64.62 419 ASP A O 1
ATOM 3316 N N . GLU A 1 420 ? 4.969 -7.383 -1.331 1 64.81 420 GLU A N 1
ATOM 3317 C CA . GLU A 1 420 ? 5.977 -8.117 -2.09 1 64.81 420 GLU A CA 1
ATOM 3318 C C . GLU A 1 420 ? 6.207 -7.484 -3.461 1 64.81 420 GLU A C 1
ATOM 3320 O O . GLU A 1 420 ? 5.25 -7.121 -4.148 1 64.81 420 GLU A O 1
ATOM 3325 N N . ARG A 1 421 ? 7.512 -7.18 -3.691 1 68.56 421 ARG A N 1
ATOM 3326 C CA . ARG A 1 421 ? 7.859 -6.527 -4.949 1 68.56 421 ARG A CA 1
ATOM 3327 C C . ARG A 1 421 ? 8.766 -7.414 -5.793 1 68.56 421 ARG A C 1
ATOM 3329 O O . ARG A 1 421 ? 9.508 -8.234 -5.258 1 68.56 421 ARG A O 1
ATOM 3336 N N . ALA A 1 422 ? 8.539 -7.23 -7.082 1 68.12 422 ALA A N 1
ATOM 3337 C CA . ALA A 1 422 ? 9.445 -7.855 -8.039 1 68.12 422 ALA A CA 1
ATOM 3338 C C . ALA A 1 422 ? 10.758 -7.078 -8.141 1 68.12 422 ALA A C 1
ATOM 3340 O O . ALA A 1 422 ? 10.93 -6.254 -9.039 1 68.12 422 ALA A O 1
ATOM 3341 N N . THR A 1 423 ? 11.625 -7.348 -7.266 1 82.94 423 THR A N 1
ATOM 3342 C CA . THR A 1 423 ? 12.859 -6.586 -7.164 1 82.94 423 THR A CA 1
ATOM 3343 C C . THR A 1 423 ? 13.977 -7.254 -7.965 1 82.94 423 THR A C 1
ATOM 3345 O O . THR A 1 423 ? 14.758 -6.578 -8.641 1 82.94 423 THR A O 1
ATOM 3348 N N . LEU A 1 424 ? 13.953 -8.523 -7.953 1 89.69 424 LEU A N 1
ATOM 3349 C CA . LEU A 1 424 ? 15.031 -9.258 -8.609 1 89.69 424 LEU A CA 1
ATOM 3350 C C . LEU A 1 424 ? 14.477 -10.188 -9.688 1 89.69 424 LEU A C 1
ATOM 3352 O O . LEU A 1 424 ? 13.461 -10.852 -9.477 1 89.69 424 LEU A O 1
ATOM 3356 N N . ASN A 1 425 ? 15.07 -10.102 -10.875 1 89.12 425 ASN A N 1
ATOM 3357 C CA . ASN A 1 425 ? 14.852 -11.156 -11.859 1 89.12 425 ASN A CA 1
ATOM 3358 C C . ASN A 1 425 ? 15.766 -12.359 -11.609 1 89.12 425 ASN A C 1
ATOM 3360 O O . ASN A 1 425 ? 16.984 -12.219 -11.602 1 89.12 425 ASN A O 1
ATOM 3364 N N . LEU A 1 426 ? 15.156 -13.391 -11.391 1 86.94 426 LEU A N 1
ATOM 3365 C CA . LEU A 1 426 ? 15.922 -14.609 -11.172 1 86.94 426 LEU A CA 1
ATOM 3366 C C . LEU A 1 426 ? 16.125 -15.367 -12.484 1 86.94 426 LEU A C 1
ATOM 3368 O O . LEU A 1 426 ? 15.148 -15.672 -13.18 1 86.94 426 LEU A O 1
ATOM 3372 N N . TYR A 1 427 ? 17.328 -15.562 -12.859 1 85.44 427 TYR A N 1
ATOM 3373 C CA . TYR A 1 427 ? 17.703 -16.328 -14.039 1 85.44 427 TYR A CA 1
ATOM 3374 C C . TYR A 1 427 ? 18.422 -17.609 -13.648 1 85.44 427 TYR A C 1
ATOM 3376 O O . TYR A 1 427 ? 19.156 -17.656 -12.664 1 85.44 427 TYR A O 1
ATOM 3384 N N . ILE A 1 428 ? 18.172 -18.625 -14.438 1 79.69 428 ILE A N 1
ATOM 3385 C CA . ILE A 1 428 ? 18.938 -19.859 -14.375 1 79.69 428 ILE A CA 1
ATOM 3386 C C . ILE A 1 428 ? 19.531 -20.188 -15.742 1 79.69 428 ILE A C 1
ATOM 3388 O O . ILE A 1 428 ? 18.797 -20.344 -16.719 1 79.69 428 ILE A O 1
ATOM 3392 N N . ASN A 1 429 ? 20.766 -20.172 -15.875 1 78.94 429 ASN A N 1
ATOM 3393 C CA . ASN A 1 429 ? 21.469 -20.375 -17.141 1 78.94 429 ASN A CA 1
ATOM 3394 C C . ASN A 1 429 ? 20.984 -19.375 -18.203 1 78.94 429 ASN A C 1
ATOM 3396 O O . ASN A 1 429 ? 20.641 -19.766 -19.312 1 78.94 429 ASN A O 1
ATOM 3400 N N . ARG A 1 430 ? 20.797 -18.172 -17.719 1 80.25 430 ARG A N 1
ATOM 3401 C CA . ARG A 1 430 ? 20.516 -17.016 -18.578 1 80.25 430 ARG A CA 1
ATOM 3402 C C . ARG A 1 430 ? 19.062 -17.047 -19.062 1 80.25 430 ARG A C 1
ATOM 3404 O O . ARG A 1 430 ? 18.703 -16.312 -19.969 1 80.25 430 ARG A O 1
ATOM 3411 N N . VAL A 1 431 ? 18.359 -17.969 -18.469 1 80.25 431 VAL A N 1
ATOM 3412 C CA . VAL A 1 431 ? 16.938 -18.031 -18.797 1 80.25 431 VAL A CA 1
ATOM 3413 C C . VAL A 1 431 ? 16.109 -17.453 -17.656 1 80.25 431 VAL A C 1
ATOM 3415 O O . VAL A 1 431 ? 16.312 -17.828 -16.484 1 80.25 431 VAL A O 1
ATOM 3418 N N . PHE A 1 432 ? 15.234 -16.562 -17.953 1 83.56 432 PHE A N 1
ATOM 3419 C CA . PHE A 1 432 ? 14.391 -15.914 -16.953 1 83.56 432 PHE A CA 1
ATOM 3420 C C . PHE A 1 432 ? 13.453 -16.938 -16.312 1 83.56 432 PHE A C 1
ATOM 3422 O O . PHE A 1 432 ? 12.766 -17.688 -17.016 1 83.56 432 PHE A O 1
ATOM 3429 N N . VAL A 1 433 ? 13.391 -16.953 -15.016 1 78.19 433 VAL A N 1
ATOM 3430 C CA . VAL A 1 433 ? 12.531 -17.859 -14.273 1 78.19 433 VAL A CA 1
ATOM 3431 C C . VAL A 1 433 ? 11.359 -17.094 -13.656 1 78.19 433 VAL A C 1
ATOM 3433 O O . VAL A 1 433 ? 10.203 -17.406 -13.938 1 78.19 433 VAL A O 1
ATOM 3436 N N . THR A 1 434 ? 11.703 -16.125 -12.789 1 79 434 THR A N 1
ATOM 3437 C CA . THR A 1 434 ? 10.656 -15.359 -12.125 1 79 434 THR A CA 1
ATOM 3438 C C . THR A 1 434 ? 11.188 -14.031 -11.609 1 79 434 THR A C 1
ATOM 3440 O O . THR A 1 434 ? 12.398 -13.859 -11.461 1 79 434 THR A O 1
ATOM 3443 N N . ASN A 1 435 ? 10.219 -13.172 -11.352 1 82.56 435 ASN A N 1
ATOM 3444 C CA . ASN A 1 435 ? 10.562 -11.93 -10.664 1 82.56 435 ASN A CA 1
ATOM 3445 C C . ASN A 1 435 ? 9.812 -11.805 -9.336 1 82.56 435 ASN A C 1
ATOM 3447 O O . ASN A 1 435 ? 9.898 -10.773 -8.664 1 82.56 435 ASN A O 1
ATOM 3451 N N . GLU A 1 436 ? 9.078 -12.781 -8.969 1 76.19 436 GLU A N 1
ATOM 3452 C CA . GLU A 1 436 ? 8.43 -12.812 -7.664 1 76.19 436 GLU A CA 1
ATOM 3453 C C . GLU A 1 436 ? 9.406 -13.266 -6.578 1 76.19 436 GLU A C 1
ATOM 3455 O O . GLU A 1 436 ? 9.273 -14.367 -6.035 1 76.19 436 GLU A O 1
ATOM 3460 N N . THR A 1 437 ? 10.258 -12.406 -6.18 1 76.69 437 THR A N 1
ATOM 3461 C CA . THR A 1 437 ? 11.406 -12.75 -5.355 1 76.69 437 THR A CA 1
ATOM 3462 C C . THR A 1 437 ? 11.422 -11.93 -4.07 1 76.69 437 THR A C 1
ATOM 3464 O O . THR A 1 437 ? 12.484 -11.664 -3.506 1 76.69 437 THR A O 1
ATOM 3467 N N . GLY A 1 438 ? 10.289 -11.484 -3.641 1 73.12 438 GLY A N 1
ATOM 3468 C CA . GLY A 1 438 ? 10.188 -10.562 -2.523 1 73.12 438 GLY A CA 1
ATOM 3469 C C . GLY A 1 438 ? 10.867 -11.07 -1.265 1 73.12 438 GLY A C 1
ATOM 3470 O O . GLY A 1 438 ? 11.281 -10.281 -0.413 1 73.12 438 GLY A O 1
ATOM 3471 N N . SER A 1 439 ? 11.172 -12.273 -1.119 1 75.56 439 SER A N 1
ATOM 3472 C CA . SER A 1 439 ? 11.688 -12.828 0.131 1 75.56 439 SER A CA 1
ATOM 3473 C C . SER A 1 439 ? 13.203 -12.953 0.099 1 75.56 439 SER A C 1
ATOM 3475 O O . SER A 1 439 ? 13.828 -13.25 1.118 1 75.56 439 SER A O 1
ATOM 3477 N N . ILE A 1 440 ? 13.742 -12.656 -0.978 1 84.56 440 ILE A N 1
ATOM 3478 C CA . ILE A 1 440 ? 15.18 -12.859 -1.097 1 84.56 440 ILE A CA 1
ATOM 3479 C C . ILE A 1 440 ? 15.922 -11.719 -0.394 1 84.56 440 ILE A C 1
ATOM 3481 O O . ILE A 1 440 ? 16.812 -11.969 0.416 1 84.56 440 ILE A O 1
ATOM 3485 N N . LEU A 1 441 ? 15.531 -10.516 -0.57 1 90.5 441 LEU A N 1
ATOM 3486 C CA . LEU A 1 441 ? 16.188 -9.352 0.021 1 90.5 441 LEU A CA 1
ATOM 3487 C C . LEU A 1 441 ? 15.469 -8.898 1.284 1 90.5 441 LEU A C 1
ATOM 3489 O O . LEU A 1 441 ? 14.258 -9.102 1.415 1 90.5 441 LEU A O 1
ATOM 3493 N N . PRO A 1 442 ? 16.281 -8.258 2.221 1 88.81 442 PRO A N 1
ATOM 3494 C CA . PRO A 1 442 ? 15.57 -7.613 3.33 1 88.81 442 PRO A CA 1
ATOM 3495 C C . PRO A 1 442 ? 14.562 -6.566 2.857 1 88.81 442 PRO A C 1
ATOM 3497 O O . PRO A 1 442 ? 14.789 -5.902 1.844 1 88.81 442 PRO A O 1
ATOM 3500 N N . GLN A 1 443 ? 13.578 -6.344 3.65 1 87.44 443 GLN A N 1
ATOM 3501 C CA . GLN A 1 443 ? 12.484 -5.465 3.262 1 87.44 443 GLN A CA 1
ATOM 3502 C C . GLN A 1 443 ? 12.984 -4.055 2.965 1 87.44 443 GLN A C 1
ATOM 3504 O O . GLN A 1 443 ? 12.547 -3.424 2 1 87.44 443 GLN A O 1
ATOM 3509 N N . TRP A 1 444 ? 13.898 -3.508 3.752 1 91.44 444 TRP A N 1
ATOM 3510 C CA . TRP A 1 444 ? 14.359 -2.127 3.625 1 91.44 444 TRP A CA 1
ATOM 3511 C C . TRP A 1 444 ? 15.109 -1.921 2.312 1 91.44 444 TRP A C 1
ATOM 3513 O O . TRP A 1 444 ? 15.242 -0.791 1.838 1 91.44 444 TRP A O 1
ATOM 3523 N N . MET A 1 445 ? 15.539 -2.994 1.682 1 92.38 445 MET A N 1
ATOM 3524 C CA . MET A 1 445 ? 16.375 -2.898 0.488 1 92.38 445 MET A CA 1
ATOM 3525 C C . MET A 1 445 ? 15.562 -3.193 -0.77 1 92.38 445 MET A C 1
ATOM 3527 O O . MET A 1 445 ? 16.125 -3.264 -1.868 1 92.38 445 MET A O 1
ATOM 3531 N N . GLN A 1 446 ? 14.344 -3.301 -0.708 1 90.12 446 GLN A N 1
ATOM 3532 C CA . GLN A 1 446 ? 13.5 -3.705 -1.832 1 90.12 446 GLN A CA 1
ATOM 3533 C C . GLN A 1 446 ? 13.312 -2.559 -2.82 1 90.12 446 GLN A C 1
ATOM 3535 O O . GLN A 1 446 ? 12.555 -2.68 -3.785 1 90.12 446 GLN A O 1
ATOM 3540 N N . PHE A 1 447 ? 14.094 -1.463 -2.605 1 91.44 447 PHE A N 1
ATOM 3541 C CA . PHE A 1 447 ? 14.07 -0.376 -3.578 1 91.44 447 PHE A CA 1
ATOM 3542 C C . PHE A 1 447 ? 15.023 -0.668 -4.734 1 91.44 447 PHE A C 1
ATOM 3544 O O . PHE A 1 447 ? 14.953 -0.016 -5.777 1 91.44 447 PHE A O 1
ATOM 3551 N N . VAL A 1 448 ? 15.844 -1.66 -4.625 1 94.62 448 VAL A N 1
ATOM 3552 C CA . VAL A 1 448 ? 16.812 -1.96 -5.672 1 94.62 448 VAL A CA 1
ATOM 3553 C C . VAL A 1 448 ? 16.156 -2.814 -6.754 1 94.62 448 VAL A C 1
ATOM 3555 O O . VAL A 1 448 ? 15.07 -3.355 -6.555 1 94.62 448 VAL A O 1
ATOM 3558 N N . LYS A 1 449 ? 16.797 -2.891 -7.926 1 93.81 449 LYS A N 1
ATOM 3559 C CA . LYS A 1 449 ? 16.422 -3.775 -9.031 1 93.81 449 LYS A CA 1
ATOM 3560 C C . LYS A 1 449 ? 17.656 -4.508 -9.578 1 93.81 449 LYS A C 1
ATOM 3562 O O . LYS A 1 449 ? 18.75 -3.947 -9.625 1 93.81 449 LYS A O 1
ATOM 3567 N N . GLY A 1 450 ? 17.406 -5.75 -9.922 1 94.81 450 GLY A N 1
ATOM 3568 C CA . GLY A 1 450 ? 18.578 -6.422 -10.477 1 94.81 450 GLY A CA 1
ATOM 3569 C C . GLY A 1 450 ? 18.281 -7.844 -10.914 1 94.81 450 GLY A C 1
ATOM 3570 O O . GLY A 1 450 ? 17.125 -8.211 -11.133 1 94.81 450 GLY A O 1
ATOM 3571 N N . ILE A 1 451 ? 19.438 -8.5 -11.234 1 93.12 451 ILE A N 1
ATOM 3572 C CA . ILE A 1 451 ? 19.406 -9.883 -11.711 1 93.12 451 ILE A CA 1
ATOM 3573 C C . ILE A 1 451 ? 20.281 -10.75 -10.82 1 93.12 451 ILE A C 1
ATOM 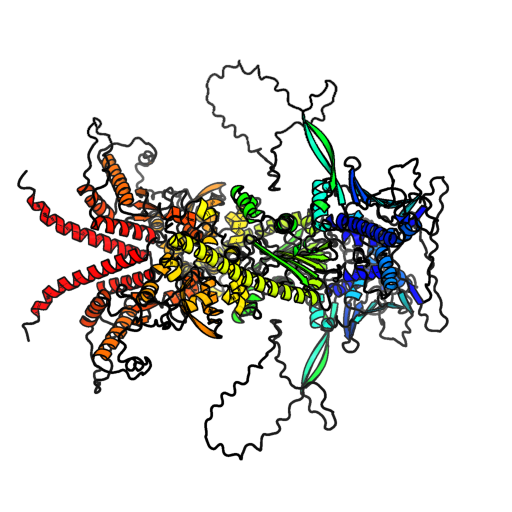3575 O O . ILE A 1 451 ? 21.359 -10.32 -10.375 1 93.12 451 ILE A O 1
ATOM 3579 N N . VAL A 1 452 ? 19.703 -11.852 -10.539 1 90.38 452 VAL A N 1
ATOM 3580 C CA . VAL A 1 452 ? 20.484 -12.93 -9.961 1 90.38 452 VAL A CA 1
ATOM 3581 C C . VAL A 1 452 ? 20.453 -14.148 -10.883 1 90.38 452 VAL A C 1
ATOM 3583 O O . VAL A 1 452 ? 19.375 -14.594 -11.281 1 90.38 452 VAL A O 1
ATOM 3586 N N . ASP A 1 453 ? 21.562 -14.562 -11.352 1 89.12 453 ASP A N 1
ATOM 3587 C CA . ASP A 1 453 ? 21.688 -15.719 -12.242 1 89.12 453 ASP A CA 1
ATOM 3588 C C . ASP A 1 453 ? 22.5 -16.828 -11.594 1 89.12 453 ASP A C 1
ATOM 3590 O O . ASP A 1 453 ? 23.594 -16.594 -11.078 1 89.12 453 ASP A O 1
ATOM 3594 N N . SER A 1 454 ? 21.875 -17.938 -11.586 1 82.62 454 SER A N 1
ATOM 3595 C CA . SER A 1 454 ? 22.578 -19.078 -11.016 1 82.62 454 SER A CA 1
ATOM 3596 C C . SER A 1 454 ? 22.547 -20.281 -11.969 1 82.62 454 SER A C 1
ATOM 3598 O O . SER A 1 454 ? 21.578 -20.469 -12.711 1 82.62 454 SER A O 1
ATOM 3600 N N . ASP A 1 455 ? 23.609 -21 -12.023 1 72.94 455 ASP A N 1
ATOM 3601 C CA . ASP A 1 455 ? 23.688 -22.219 -12.805 1 72.94 455 ASP A CA 1
ATOM 3602 C C . ASP A 1 455 ? 23.406 -23.453 -11.938 1 72.94 455 ASP A C 1
ATOM 3604 O O . ASP A 1 455 ? 23.375 -24.578 -12.438 1 72.94 455 ASP A O 1
ATOM 3608 N N . SER A 1 456 ? 23.156 -23.141 -10.672 1 66.44 456 SER A N 1
ATOM 3609 C CA . SER A 1 456 ? 23.078 -24.25 -9.727 1 66.44 456 SER A CA 1
ATOM 3610 C C . SER A 1 456 ? 21.656 -24.453 -9.227 1 66.44 456 SER A C 1
ATOM 3612 O O . SER A 1 456 ? 21.344 -25.484 -8.617 1 66.44 456 SER A O 1
ATOM 3614 N N . ILE A 1 457 ? 20.812 -23.5 -9.5 1 67.31 457 ILE A N 1
ATOM 3615 C CA . ILE A 1 457 ? 19.469 -23.578 -8.961 1 67.31 457 ILE A CA 1
ATOM 3616 C C . ILE A 1 457 ? 18.562 -24.297 -9.953 1 67.31 457 ILE A C 1
ATOM 3618 O O . ILE A 1 457 ? 18.641 -24.062 -11.164 1 67.31 457 ILE A O 1
ATOM 3622 N N . ARG A 1 458 ? 17.906 -25.328 -9.461 1 61.22 458 ARG A N 1
ATOM 3623 C CA . ARG A 1 458 ? 16.969 -26.047 -10.312 1 61.22 458 ARG A CA 1
ATOM 3624 C C . ARG A 1 458 ? 15.703 -25.219 -10.555 1 61.22 458 ARG A C 1
ATOM 3626 O O . ARG A 1 458 ? 15.266 -24.469 -9.68 1 61.22 458 ARG A O 1
ATOM 3633 N N . ILE A 1 459 ? 15.273 -25.016 -11.742 1 55.06 459 ILE A N 1
ATOM 3634 C CA . ILE A 1 459 ? 14.219 -24.156 -12.273 1 55.06 459 ILE A CA 1
ATOM 3635 C C . ILE A 1 459 ? 12.891 -24.516 -11.602 1 55.06 459 ILE A C 1
ATOM 3637 O O . ILE A 1 459 ? 12 -23.656 -11.484 1 55.06 459 ILE A O 1
ATOM 3641 N N . ASN A 1 460 ? 12.562 -25.781 -11.164 1 50.72 460 ASN A N 1
ATOM 3642 C CA . ASN A 1 460 ? 11.188 -26.031 -10.75 1 50.72 460 ASN A CA 1
ATOM 3643 C C . ASN A 1 460 ? 10.797 -25.188 -9.547 1 50.72 460 ASN A C 1
ATOM 3645 O O . ASN A 1 460 ? 10.891 -25.641 -8.406 1 50.72 460 ASN A O 1
ATOM 3649 N N . LEU A 1 461 ? 10.789 -23.812 -9.844 1 53.38 461 LEU A N 1
ATOM 3650 C CA . LEU A 1 461 ? 10.734 -23.031 -8.609 1 53.38 461 LEU A CA 1
ATOM 3651 C C . LEU A 1 461 ? 9.305 -22.625 -8.289 1 53.38 461 LEU A C 1
ATOM 3653 O O . LEU A 1 461 ? 8.68 -21.891 -9.062 1 53.38 461 LEU A O 1
ATOM 3657 N N . SER A 1 462 ? 8.578 -23.547 -7.5 1 55.66 462 SER A N 1
ATOM 3658 C CA . SER A 1 462 ? 7.359 -23.031 -6.887 1 55.66 462 SER A CA 1
ATOM 3659 C C . SER A 1 462 ? 7.652 -21.812 -6.016 1 55.66 462 SER A C 1
ATOM 3661 O O . SER A 1 462 ? 8.805 -21.547 -5.672 1 55.66 462 SER A O 1
ATOM 3663 N N . ARG A 1 463 ? 6.719 -20.859 -5.953 1 53.88 463 ARG A N 1
ATOM 3664 C CA . ARG A 1 463 ? 6.832 -19.734 -5.035 1 53.88 463 ARG A CA 1
ATOM 3665 C C . ARG A 1 463 ? 7.316 -20.203 -3.664 1 53.88 463 ARG A C 1
ATOM 3667 O O . ARG A 1 463 ? 8.148 -19.531 -3.037 1 53.88 463 ARG A O 1
ATOM 3674 N N . GLU A 1 464 ? 6.82 -21.312 -3.25 1 56.09 464 GLU A N 1
ATOM 3675 C CA . GLU A 1 464 ? 7.176 -21.859 -1.942 1 56.09 464 GLU A CA 1
ATOM 3676 C C . GLU A 1 464 ? 8.656 -22.234 -1.887 1 56.09 464 GLU A C 1
ATOM 3678 O O . GLU A 1 464 ? 9.312 -22.047 -0.862 1 56.09 464 GLU A O 1
ATOM 3683 N N . PHE A 1 465 ? 9.109 -22.672 -3.012 1 60.59 465 PHE A N 1
ATOM 3684 C CA . PHE A 1 465 ? 10.523 -23.031 -3.047 1 60.59 465 PHE A CA 1
ATOM 3685 C C . PHE A 1 465 ? 11.406 -21.797 -2.854 1 60.59 465 PHE A C 1
ATOM 3687 O O . PHE A 1 465 ? 12.383 -21.844 -2.104 1 60.59 465 PHE A O 1
ATOM 3694 N N . ILE A 1 466 ? 10.984 -20.797 -3.455 1 64.38 466 ILE A N 1
ATOM 3695 C CA . ILE A 1 466 ? 11.773 -19.578 -3.381 1 64.38 466 ILE A CA 1
ATOM 3696 C C . ILE A 1 466 ? 11.828 -19.094 -1.938 1 64.38 466 ILE A C 1
ATOM 3698 O O . ILE A 1 466 ? 12.883 -18.688 -1.451 1 64.38 466 ILE A O 1
ATOM 3702 N N . GLN A 1 467 ? 10.711 -19.141 -1.316 1 62.88 467 GLN A N 1
ATOM 3703 C CA . GLN A 1 467 ? 10.617 -18.641 0.052 1 62.88 467 GLN A CA 1
ATOM 3704 C C . GLN A 1 467 ? 11.406 -19.516 1.014 1 62.88 467 GLN A C 1
ATOM 3706 O O . GLN A 1 467 ? 11.969 -19.031 1.996 1 62.88 467 GLN A O 1
ATOM 3711 N N . GLU A 1 468 ? 11.516 -20.75 0.665 1 63.47 468 GLU A N 1
ATOM 3712 C CA . GLU A 1 468 ? 12.078 -21.688 1.642 1 63.47 468 GLU A CA 1
ATOM 3713 C C . GLU A 1 468 ? 13.531 -22.016 1.314 1 63.47 468 GLU A C 1
ATOM 3715 O O . GLU A 1 468 ? 14.234 -22.609 2.131 1 63.47 468 GLU A O 1
ATOM 3720 N N . SER A 1 469 ? 13.914 -21.422 0.309 1 73.06 469 SER A N 1
ATOM 3721 C CA . SER A 1 469 ? 15.258 -21.797 -0.117 1 73.06 469 SER A CA 1
ATOM 3722 C C . SER A 1 469 ? 16.312 -21.141 0.756 1 73.06 469 SER A C 1
ATOM 3724 O O . SER A 1 469 ? 16.438 -19.906 0.782 1 73.06 469 SER A O 1
ATOM 3726 N N . LYS A 1 470 ? 17.031 -21.906 1.51 1 74.94 470 LYS A N 1
ATOM 3727 C CA . LYS A 1 470 ? 18.141 -21.406 2.309 1 74.94 470 LYS A CA 1
ATOM 3728 C C . LYS A 1 470 ? 19.188 -20.75 1.428 1 74.94 470 LYS A C 1
ATOM 3730 O O . LYS A 1 470 ? 19.812 -19.75 1.823 1 74.94 470 LYS A O 1
ATOM 3735 N N . LEU A 1 471 ? 19.312 -21.312 0.346 1 79.44 471 LEU A N 1
ATOM 3736 C CA . LEU A 1 471 ? 20.297 -20.781 -0.59 1 79.44 471 LEU A CA 1
ATOM 3737 C C . LEU A 1 471 ? 19.922 -19.375 -1.021 1 79.44 471 LEU A C 1
ATOM 3739 O O . LEU A 1 471 ? 20.766 -18.469 -1.036 1 79.44 471 LEU A O 1
ATOM 3743 N N . LEU A 1 472 ? 18.75 -19.156 -1.257 1 83.12 472 LEU A N 1
ATOM 3744 C CA . LEU A 1 472 ? 18.312 -17.844 -1.721 1 83.12 472 LEU A CA 1
ATOM 3745 C C . LEU A 1 472 ? 18.391 -16.812 -0.6 1 83.12 472 LEU A C 1
ATOM 3747 O O . LEU A 1 472 ? 18.719 -15.648 -0.846 1 83.12 472 LEU A O 1
ATOM 3751 N N . LYS A 1 473 ? 18.203 -17.156 0.59 1 83.62 473 LYS A N 1
ATOM 3752 C CA . LYS A 1 473 ? 18.328 -16.25 1.732 1 83.62 473 LYS A CA 1
ATOM 3753 C C . LYS A 1 473 ? 19.781 -15.82 1.924 1 83.62 473 LYS A C 1
ATOM 3755 O O . LYS A 1 473 ? 20.047 -14.648 2.205 1 83.62 473 LYS A O 1
ATOM 3760 N N . LYS A 1 474 ? 20.625 -16.75 1.767 1 85.88 474 LYS A N 1
ATOM 3761 C CA . LYS A 1 474 ? 22.047 -16.438 1.889 1 85.88 474 LYS A CA 1
ATOM 3762 C C . LYS A 1 474 ? 22.5 -15.477 0.786 1 85.88 474 LYS A C 1
ATOM 3764 O O . LYS A 1 474 ? 23.328 -14.594 1.024 1 85.88 474 LYS A O 1
ATOM 3769 N N . ILE A 1 475 ? 22.016 -15.727 -0.293 1 88.31 475 ILE A N 1
ATOM 3770 C CA . ILE A 1 475 ? 22.328 -14.844 -1.413 1 88.31 475 ILE A CA 1
ATOM 3771 C C . ILE A 1 475 ? 21.828 -13.43 -1.104 1 88.31 475 ILE A C 1
ATOM 3773 O O . ILE A 1 475 ? 22.547 -12.453 -1.32 1 88.31 475 ILE A O 1
ATOM 3777 N N . GLY A 1 476 ? 20.656 -13.328 -0.516 1 90.31 476 GLY A N 1
ATOM 3778 C CA . GLY A 1 476 ? 20.109 -12.031 -0.137 1 90.31 476 GLY A CA 1
ATOM 3779 C C . GLY A 1 476 ? 20.969 -11.297 0.874 1 90.31 476 GLY A C 1
ATOM 3780 O O . GLY A 1 476 ? 21.188 -10.094 0.746 1 90.31 476 GLY A O 1
ATOM 3781 N N . GLU A 1 477 ? 21.484 -11.945 1.787 1 90.06 477 GLU A N 1
ATOM 3782 C CA . GLU A 1 477 ? 22.328 -11.344 2.811 1 90.06 477 GLU A CA 1
ATOM 3783 C C . GLU A 1 477 ? 23.641 -10.828 2.211 1 90.06 477 GLU A C 1
ATOM 3785 O O . GLU A 1 477 ? 24.125 -9.766 2.605 1 90.06 477 GLU A O 1
ATOM 3790 N N . ARG A 1 478 ? 24.109 -11.602 1.366 1 91 478 ARG A N 1
ATOM 3791 C CA . ARG A 1 478 ? 25.359 -11.195 0.715 1 91 478 ARG A CA 1
ATOM 3792 C C . ARG A 1 478 ? 25.141 -9.945 -0.135 1 91 478 ARG A C 1
ATOM 3794 O O . ARG A 1 478 ? 26 -9.055 -0.161 1 91 478 ARG A O 1
ATOM 3801 N N . ILE A 1 479 ? 24.094 -9.969 -0.758 1 94 479 ILE A N 1
ATOM 3802 C CA . ILE A 1 479 ? 23.766 -8.812 -1.586 1 94 479 ILE A CA 1
ATOM 3803 C C . ILE A 1 479 ? 23.578 -7.578 -0.703 1 94 479 ILE A C 1
ATOM 3805 O O . ILE A 1 479 ? 24.094 -6.5 -1.023 1 94 479 ILE A O 1
ATOM 3809 N N . ALA A 1 480 ? 22.906 -7.727 0.462 1 94.19 480 ALA A N 1
ATOM 3810 C CA . ALA A 1 480 ? 22.688 -6.613 1.381 1 94.19 480 ALA A CA 1
ATOM 3811 C C . ALA A 1 480 ? 24.016 -6.059 1.899 1 94.19 480 ALA A C 1
ATOM 3813 O O . ALA A 1 480 ? 24.219 -4.844 1.923 1 94.19 480 ALA A O 1
ATOM 3814 N N . ARG A 1 481 ? 24.875 -6.895 2.219 1 94.12 481 ARG A N 1
ATOM 3815 C CA . ARG A 1 481 ? 26.188 -6.477 2.719 1 94.12 481 ARG A CA 1
ATOM 3816 C C . ARG A 1 481 ? 26.984 -5.754 1.639 1 94.12 481 ARG A C 1
ATOM 3818 O O . ARG A 1 481 ? 27.625 -4.742 1.911 1 94.12 481 ARG A O 1
ATOM 3825 N N . ALA A 1 482 ? 26.938 -6.316 0.498 1 95.5 482 ALA A N 1
ATOM 3826 C CA . ALA A 1 482 ? 27.641 -5.699 -0.62 1 95.5 482 ALA A CA 1
ATOM 3827 C C . ALA A 1 482 ? 27.094 -4.312 -0.923 1 95.5 482 ALA A C 1
ATOM 3829 O O . ALA A 1 482 ? 27.844 -3.389 -1.236 1 95.5 482 ALA A O 1
ATOM 3830 N N . MET A 1 483 ? 25.844 -4.18 -0.789 1 96.44 483 MET A N 1
ATOM 3831 C CA . MET A 1 483 ? 25.203 -2.898 -1.076 1 96.44 483 MET A CA 1
ATOM 3832 C C . MET A 1 483 ? 25.562 -1.861 -0.018 1 96.44 483 MET A C 1
ATOM 3834 O O . MET A 1 483 ? 25.844 -0.709 -0.344 1 96.44 483 MET A O 1
ATOM 3838 N N . VAL A 1 484 ? 25.547 -2.205 1.246 1 97 484 VAL A N 1
ATOM 3839 C CA . VAL A 1 484 ? 25.906 -1.293 2.326 1 97 484 VAL A CA 1
ATOM 3840 C C . VAL A 1 484 ? 27.344 -0.826 2.148 1 97 484 VAL A C 1
ATOM 3842 O O . VAL A 1 484 ? 27.641 0.358 2.316 1 97 484 VAL A O 1
ATOM 3845 N N . ARG A 1 485 ? 28.188 -1.716 1.741 1 96.44 485 ARG A N 1
ATOM 3846 C CA . ARG A 1 485 ? 29.578 -1.358 1.476 1 96.44 485 ARG A CA 1
ATOM 3847 C C . ARG A 1 485 ? 29.672 -0.372 0.318 1 96.44 485 ARG A C 1
ATOM 3849 O O . ARG A 1 485 ? 30.438 0.598 0.385 1 96.44 485 ARG A O 1
ATOM 3856 N N . LYS A 1 486 ? 28.938 -0.712 -0.696 1 97.31 486 LYS A N 1
ATOM 3857 C CA . LYS A 1 486 ? 28.922 0.18 -1.852 1 97.31 486 LYS A CA 1
ATOM 3858 C C . LYS A 1 486 ? 28.469 1.584 -1.454 1 97.31 486 LYS A C 1
ATOM 3860 O O . LYS A 1 486 ? 29.062 2.574 -1.887 1 97.31 486 LYS A O 1
ATOM 3865 N N . LEU A 1 487 ? 27.469 1.703 -0.643 1 97.44 487 LEU A N 1
ATOM 3866 C CA . LEU A 1 487 ? 26.953 2.992 -0.198 1 97.44 487 LEU A CA 1
ATOM 3867 C C . LEU A 1 487 ? 27.984 3.73 0.646 1 97.44 487 LEU A C 1
ATOM 3869 O O . LEU A 1 487 ? 28.156 4.945 0.509 1 97.44 487 LEU A O 1
ATOM 3873 N N . THR A 1 488 ? 28.656 3.031 1.469 1 97 488 THR A N 1
ATOM 3874 C CA . THR A 1 488 ? 29.719 3.602 2.291 1 97 488 THR A CA 1
ATOM 3875 C C . THR A 1 488 ? 30.844 4.137 1.417 1 97 488 THR A C 1
ATOM 3877 O O . THR A 1 488 ? 31.359 5.234 1.652 1 97 488 THR A O 1
ATOM 3880 N N . ASP A 1 489 ? 31.188 3.377 0.422 1 96.94 489 ASP A N 1
ATOM 3881 C CA . ASP A 1 489 ? 32.25 3.787 -0.496 1 96.94 489 ASP A CA 1
ATOM 3882 C C . ASP A 1 489 ? 31.828 5.023 -1.291 1 96.94 489 ASP A C 1
ATOM 3884 O O . ASP A 1 489 ? 32.656 5.902 -1.552 1 96.94 489 ASP A O 1
ATOM 3888 N N . LEU A 1 490 ? 30.625 5.008 -1.685 1 97.25 490 LEU A N 1
ATOM 3889 C CA . LEU A 1 490 ? 30.109 6.148 -2.438 1 97.25 490 LEU A CA 1
ATOM 3890 C C . LEU A 1 490 ? 30.141 7.418 -1.59 1 97.25 490 LEU A C 1
ATOM 3892 O O . LEU A 1 490 ? 30.422 8.5 -2.1 1 97.25 490 LEU A O 1
ATOM 3896 N N . TYR A 1 491 ? 29.781 7.277 -0.345 1 96.75 491 TYR A N 1
ATOM 3897 C CA . TYR A 1 491 ? 29.859 8.422 0.553 1 96.75 491 TYR A CA 1
ATOM 3898 C C . TYR A 1 491 ? 31.297 8.953 0.647 1 96.75 491 TYR A C 1
ATOM 3900 O O . TYR A 1 491 ? 31.516 10.156 0.542 1 96.75 491 TYR A O 1
ATOM 3908 N N . LYS A 1 492 ? 32.219 8.094 0.792 1 95.94 492 LYS A N 1
ATOM 3909 C CA . LYS A 1 492 ? 33.625 8.469 0.861 1 95.94 492 LYS A CA 1
ATOM 3910 C C . LYS A 1 492 ? 34.094 9.133 -0.434 1 95.94 492 LYS A C 1
ATOM 3912 O O . LYS A 1 492 ? 34.812 10.133 -0.403 1 95.94 492 LYS A O 1
ATOM 3917 N N . GLN A 1 493 ? 33.625 8.578 -1.457 1 95.44 493 GLN A N 1
ATOM 3918 C CA . GLN A 1 493 ? 33.969 9.141 -2.76 1 95.44 493 GLN A CA 1
ATOM 3919 C C . GLN A 1 493 ? 33.406 10.539 -2.93 1 95.44 493 GLN A C 1
ATOM 3921 O O . GLN A 1 493 ? 34.062 11.422 -3.49 1 95.44 493 GLN A O 1
ATOM 3926 N N . ALA A 1 494 ? 32.156 10.68 -2.543 1 95.56 494 ALA A N 1
ATOM 3927 C CA . ALA A 1 494 ? 31.547 12 -2.605 1 95.56 494 ALA A CA 1
ATOM 3928 C C . ALA A 1 494 ? 32.344 13.023 -1.798 1 95.56 494 ALA A C 1
ATOM 3930 O O . ALA A 1 494 ? 32.656 14.109 -2.289 1 95.56 494 ALA A O 1
ATOM 3931 N N . LYS A 1 495 ? 32.781 12.688 -0.634 1 94.19 495 LYS A N 1
ATOM 3932 C CA . LYS A 1 495 ? 33.562 13.57 0.239 1 94.19 495 LYS A CA 1
ATOM 3933 C C . LYS A 1 495 ? 34.938 13.867 -0.348 1 94.19 495 LYS A C 1
ATOM 3935 O O . LYS A 1 495 ? 35.406 15.008 -0.31 1 94.19 495 LYS A O 1
ATOM 3940 N N . ASP A 1 496 ? 35.531 12.867 -0.858 1 94 496 ASP A N 1
ATOM 3941 C CA . ASP A 1 496 ? 36.844 13.039 -1.474 1 94 496 ASP A CA 1
ATOM 3942 C C . ASP A 1 496 ? 36.75 13.961 -2.688 1 94 496 ASP A C 1
ATOM 3944 O O . ASP A 1 496 ? 37.625 14.805 -2.885 1 94 496 ASP A O 1
ATOM 3948 N N . SER A 1 497 ? 35.75 13.789 -3.445 1 93.81 497 SER A N 1
ATOM 3949 C CA . SER A 1 497 ? 35.594 14.633 -4.625 1 93.81 497 SER A CA 1
ATOM 3950 C C . SER A 1 497 ? 35.344 16.078 -4.238 1 93.81 497 SER A C 1
ATOM 3952 O O . SER A 1 497 ? 35.781 17 -4.934 1 93.81 497 SER A O 1
ATOM 3954 N N . GLU A 1 498 ? 34.625 16.297 -3.23 1 90.81 498 GLU A N 1
ATOM 3955 C CA . GLU A 1 498 ? 34.406 17.641 -2.715 1 90.81 498 GLU A CA 1
ATOM 3956 C C . GLU A 1 498 ? 35.719 18.281 -2.268 1 90.81 498 GLU A C 1
ATOM 3958 O O . GLU A 1 498 ? 35.969 19.453 -2.543 1 90.81 498 GLU A O 1
ATOM 3963 N N . LYS A 1 499 ? 36.438 17.5 -1.61 1 90.62 499 LYS A N 1
ATOM 3964 C CA . LYS A 1 499 ? 37.75 17.984 -1.15 1 90.62 499 LYS A CA 1
ATOM 3965 C C . LYS A 1 499 ? 38.625 18.375 -2.328 1 90.62 499 LYS A C 1
ATOM 3967 O O . LYS A 1 499 ? 39.344 19.375 -2.268 1 90.62 499 LYS A O 1
ATOM 3972 N N . GLU A 1 500 ? 38.594 17.625 -3.297 1 91.31 500 GLU A N 1
ATOM 3973 C CA . GLU A 1 500 ? 39.375 17.906 -4.492 1 91.31 500 GLU A CA 1
ATOM 3974 C C . GLU A 1 500 ? 38.906 19.203 -5.156 1 91.31 500 GLU A C 1
ATOM 3976 O O . GLU A 1 500 ? 39.75 20.016 -5.594 1 91.31 500 GLU A O 1
ATOM 3981 N N . TYR A 1 501 ? 37.688 19.297 -5.23 1 89.56 501 TYR A N 1
ATOM 3982 C CA . TYR A 1 501 ? 37.125 20.516 -5.793 1 89.56 501 TYR A CA 1
ATOM 3983 C C . TYR A 1 501 ? 37.5 21.734 -4.969 1 89.56 501 TYR A C 1
ATOM 3985 O O . TYR A 1 501 ? 37.938 22.75 -5.52 1 89.56 501 TYR A O 1
ATOM 3993 N N . ASP A 1 502 ? 37.406 21.672 -3.686 1 86.25 502 ASP A N 1
ATOM 3994 C CA . ASP A 1 502 ? 37.75 22.766 -2.777 1 86.25 502 ASP A CA 1
ATOM 3995 C C . ASP A 1 502 ? 39.219 23.125 -2.879 1 86.25 502 ASP A C 1
ATOM 3997 O O . ASP A 1 502 ? 39.562 24.297 -2.816 1 86.25 502 ASP A O 1
ATOM 4001 N N . ASN A 1 503 ? 39.969 22.109 -2.982 1 89.12 503 ASN A N 1
ATOM 4002 C CA . ASN A 1 503 ? 41.375 22.344 -3.152 1 89.12 503 ASN A CA 1
ATOM 4003 C C . ASN A 1 503 ? 41.688 23.094 -4.445 1 89.12 503 ASN A C 1
ATOM 4005 O O . ASN A 1 503 ? 42.531 24 -4.469 1 89.12 503 ASN A O 1
ATOM 4009 N N . TYR A 1 504 ? 41 22.734 -5.457 1 90.5 504 TYR A N 1
ATOM 4010 C CA . TYR A 1 504 ? 41.156 23.422 -6.734 1 90.5 504 TYR A CA 1
ATOM 4011 C C . TYR A 1 504 ? 40.75 24.891 -6.621 1 90.5 504 TYR A C 1
ATOM 4013 O O . TYR A 1 504 ? 41.5 25.781 -7.074 1 90.5 504 TYR A O 1
ATOM 4021 N N . VAL A 1 505 ? 39.688 25.125 -6.031 1 85.06 505 VAL A N 1
ATOM 4022 C CA . VAL A 1 505 ? 39.188 26.484 -5.867 1 85.06 505 VAL A CA 1
ATOM 4023 C C . VAL A 1 505 ? 40.156 27.281 -4.98 1 85.06 505 VAL A C 1
ATOM 4025 O O . VAL A 1 505 ? 40.406 28.453 -5.25 1 85.06 505 VAL A O 1
ATOM 4028 N N . SER A 1 506 ? 40.562 26.641 -3.928 1 86.69 506 SER A N 1
ATOM 4029 C CA . SER A 1 506 ? 41.5 27.297 -3.021 1 86.69 506 SER A CA 1
ATOM 4030 C C . SER A 1 506 ? 42.781 27.703 -3.752 1 86.69 506 SER A C 1
ATOM 4032 O O . SER A 1 506 ? 43.344 28.766 -3.477 1 86.69 506 SER A O 1
ATOM 4034 N N . GLU A 1 507 ? 43.156 26.906 -4.641 1 87.88 507 GLU A N 1
ATOM 4035 C CA . GLU A 1 507 ? 44.344 27.203 -5.426 1 87.88 507 GLU A CA 1
ATOM 4036 C C . GLU A 1 507 ? 44.125 28.391 -6.352 1 87.88 507 GLU A C 1
ATOM 4038 O O . GLU A 1 507 ? 45 29.234 -6.539 1 87.88 507 GLU A O 1
ATOM 4043 N N . LEU A 1 508 ? 42.969 28.453 -6.844 1 88.06 508 LEU A N 1
ATOM 4044 C CA . LEU A 1 508 ? 42.594 29.594 -7.688 1 88.06 508 LEU A CA 1
ATOM 4045 C C . LEU A 1 508 ? 42.594 30.891 -6.879 1 88.06 508 LEU A C 1
ATOM 4047 O O . LEU A 1 508 ? 43.062 31.922 -7.355 1 88.06 508 LEU A O 1
ATOM 4051 N N . ILE A 1 509 ? 42.031 30.797 -5.734 1 85.56 509 ILE A N 1
ATOM 4052 C CA . ILE A 1 509 ? 41.969 31.969 -4.863 1 85.56 509 ILE A CA 1
ATOM 4053 C C . ILE A 1 509 ? 43.375 32.406 -4.488 1 85.56 509 ILE A C 1
ATOM 4055 O O . ILE A 1 509 ? 43.656 33.625 -4.461 1 85.56 509 ILE A O 1
ATOM 4059 N N . LYS A 1 510 ? 44.219 31.484 -4.219 1 87 510 LYS A N 1
ATOM 4060 C CA . LYS A 1 510 ? 45.594 31.797 -3.896 1 87 510 LYS A CA 1
ATOM 4061 C C . LYS A 1 510 ? 46.281 32.5 -5.062 1 87 510 LYS A C 1
ATOM 4063 O O . LYS A 1 510 ? 47.156 33.344 -4.855 1 87 510 LYS A O 1
ATOM 4068 N N . ASP A 1 511 ? 45.812 32.156 -6.25 1 85.88 511 ASP A N 1
ATOM 4069 C CA . ASP A 1 511 ? 46.406 32.75 -7.453 1 85.88 511 ASP A CA 1
ATOM 4070 C C . ASP A 1 511 ? 45.75 34.094 -7.75 1 85.88 511 ASP A C 1
ATOM 4072 O O . ASP A 1 511 ? 46.031 34.719 -8.773 1 85.88 511 ASP A O 1
ATOM 4076 N N . GLY A 1 512 ? 44.781 34.562 -6.832 1 80.81 512 GLY A N 1
ATOM 4077 C CA . GLY A 1 512 ? 44.219 35.875 -6.922 1 80.81 512 GLY A CA 1
ATOM 4078 C C . GLY A 1 512 ? 42.906 35.906 -7.707 1 80.81 512 GLY A C 1
ATOM 4079 O O . GLY A 1 512 ? 42.406 37 -8.031 1 80.81 512 GLY A O 1
ATOM 4080 N N . ILE A 1 513 ? 42.5 34.688 -8.133 1 82.88 513 ILE A N 1
ATOM 4081 C CA . ILE A 1 513 ? 41.25 34.625 -8.898 1 82.88 513 ILE A CA 1
ATOM 4082 C C . ILE A 1 513 ? 40.062 34.5 -7.957 1 82.88 513 ILE A C 1
ATOM 4084 O O . ILE A 1 513 ? 39.844 33.438 -7.359 1 82.88 513 ILE A O 1
ATOM 4088 N N . THR A 1 514 ? 39.25 35.531 -7.629 1 76.81 514 THR A N 1
ATOM 4089 C CA . THR A 1 514 ? 38.156 35.5 -6.695 1 76.81 514 THR A CA 1
ATOM 4090 C C . THR A 1 514 ? 36.875 35.094 -7.402 1 76.81 514 THR A C 1
ATOM 4092 O O . THR A 1 514 ? 35.938 34.562 -6.773 1 76.81 514 THR A O 1
ATOM 4095 N N . GLU A 1 515 ? 36.781 35.344 -8.664 1 78 515 GLU A N 1
ATOM 4096 C CA . GLU A 1 515 ? 35.656 34.938 -9.492 1 78 515 GLU A CA 1
ATOM 4097 C C . GLU A 1 515 ? 36.094 34.094 -10.68 1 78 515 GLU A C 1
ATOM 4099 O O . GLU A 1 515 ? 36.5 34.625 -11.711 1 78 515 GLU A O 1
ATOM 4104 N N . PRO A 1 516 ? 36.094 32.781 -10.32 1 74.88 516 PRO A N 1
ATOM 4105 C CA . PRO A 1 516 ? 36.594 31.922 -11.391 1 74.88 516 PRO A CA 1
ATOM 4106 C C . PRO A 1 516 ? 35.812 32.094 -12.688 1 74.88 516 PRO A C 1
ATOM 4108 O O . PRO A 1 516 ? 34.594 32.281 -12.656 1 74.88 516 PRO A O 1
ATOM 4111 N N . THR A 1 517 ? 36.469 32.219 -13.773 1 76.5 517 THR A N 1
ATOM 4112 C CA . THR A 1 517 ? 35.844 32.25 -15.086 1 76.5 517 THR A CA 1
ATOM 4113 C C . THR A 1 517 ? 35.094 30.953 -15.391 1 76.5 517 THR A C 1
ATOM 4115 O O . THR A 1 517 ? 35.25 29.969 -14.68 1 76.5 517 THR A O 1
ATOM 4118 N N . LYS A 1 518 ? 34.125 31.016 -16.266 1 74.31 518 LYS A N 1
ATOM 4119 C CA . LYS A 1 518 ? 33.406 29.812 -16.703 1 74.31 518 LYS A CA 1
ATOM 4120 C C . LYS A 1 518 ? 34.375 28.703 -17.094 1 74.31 518 LYS A C 1
ATOM 4122 O O . LYS A 1 518 ? 34.125 27.531 -16.812 1 74.31 518 LYS A O 1
ATOM 4127 N N . GLU A 1 519 ? 35.469 29.141 -17.766 1 76.25 519 GLU A N 1
ATOM 4128 C CA . GLU A 1 519 ? 36.469 28.172 -18.188 1 76.25 519 GLU A CA 1
ATOM 4129 C C . GLU A 1 519 ? 37.156 27.5 -16.984 1 76.25 519 GLU A C 1
ATOM 4131 O O . GLU A 1 519 ? 37.406 26.297 -17 1 76.25 519 GLU A O 1
ATOM 4136 N N . GLN A 1 520 ? 37.406 28.266 -15.945 1 78.25 520 GLN A N 1
ATOM 4137 C CA . GLN A 1 520 ? 38.031 27.734 -14.734 1 78.25 520 GLN A CA 1
ATOM 4138 C C . GLN A 1 520 ? 37.094 26.797 -13.984 1 78.25 520 GLN A C 1
ATOM 4140 O O . GLN A 1 520 ? 37.531 25.781 -13.43 1 78.25 520 GLN A O 1
ATOM 4145 N N . ILE A 1 521 ? 35.906 27.125 -13.992 1 76.69 521 ILE A N 1
ATOM 4146 C CA . ILE A 1 521 ? 34.906 26.297 -13.344 1 76.69 521 ILE A CA 1
ATOM 4147 C C . ILE A 1 521 ? 34.719 24.984 -14.117 1 76.69 521 ILE A C 1
ATOM 4149 O O . ILE A 1 521 ? 34.562 23.922 -13.523 1 76.69 521 ILE A O 1
ATOM 4153 N N . GLU A 1 522 ? 34.75 25.094 -15.43 1 76.56 522 GLU A N 1
ATOM 4154 C CA . GLU A 1 522 ? 34.625 23.922 -16.281 1 76.56 522 GLU A CA 1
ATOM 4155 C C . GLU A 1 522 ? 35.812 22.969 -16.062 1 76.56 522 GLU A C 1
ATOM 4157 O O . GLU A 1 522 ? 35.656 21.75 -16.203 1 76.56 522 GLU A O 1
ATOM 4162 N N . LYS A 1 523 ? 37.031 23.562 -15.633 1 80.25 523 LYS A N 1
ATOM 4163 C CA . LYS A 1 523 ? 38.219 22.75 -15.422 1 80.25 523 LYS A CA 1
ATOM 4164 C C . LYS A 1 523 ? 38.25 22.172 -14.008 1 80.25 523 LYS A C 1
ATOM 4166 O O . LYS A 1 523 ? 39.125 21.375 -13.68 1 80.25 523 LYS A O 1
ATOM 4171 N N . ALA A 1 524 ? 37.344 22.578 -13.195 1 83.38 524 ALA A N 1
ATOM 4172 C CA . ALA A 1 524 ? 37.281 22.062 -11.836 1 83.38 524 ALA A CA 1
ATOM 4173 C C . ALA A 1 524 ? 36.906 20.594 -11.82 1 83.38 524 ALA A C 1
ATOM 4175 O O . ALA A 1 524 ? 36.156 20.125 -12.672 1 83.38 524 ALA A O 1
ATOM 4176 N N . PRO A 1 525 ? 37.594 19.797 -10.883 1 86.19 525 PRO A N 1
ATOM 4177 C CA . PRO A 1 525 ? 37.156 18.406 -10.742 1 86.19 525 PRO A CA 1
ATOM 4178 C C . PRO A 1 525 ? 35.656 18.281 -10.43 1 86.19 525 PRO A C 1
ATOM 4180 O O . PRO A 1 525 ? 35.094 19.109 -9.703 1 86.19 525 PRO A O 1
ATOM 4183 N N . SER A 1 526 ? 35.031 17.312 -11.047 1 86.44 526 SER A N 1
ATOM 4184 C CA . SER A 1 526 ? 33.594 17.125 -10.867 1 86.44 526 SER A CA 1
ATOM 4185 C C . SER A 1 526 ? 33.281 16.547 -9.492 1 86.44 526 SER A C 1
ATOM 4187 O O . SER A 1 526 ? 34 15.656 -9.008 1 86.44 526 SER A O 1
ATOM 4189 N N . LYS A 1 527 ? 32.281 17.078 -8.82 1 88.44 527 LYS A N 1
ATOM 4190 C CA . LYS A 1 527 ? 31.781 16.516 -7.57 1 88.44 527 LYS A CA 1
ATOM 4191 C C . LYS A 1 527 ? 30.875 15.32 -7.832 1 88.44 527 LYS A C 1
ATOM 4193 O O . LYS A 1 527 ? 29.984 15.383 -8.672 1 88.44 527 LYS A O 1
ATOM 4198 N N . ASP A 1 528 ? 31.234 14.25 -7.148 1 92.88 528 ASP A N 1
ATOM 4199 C CA . ASP A 1 528 ? 30.391 13.07 -7.254 1 92.88 528 ASP A CA 1
ATOM 4200 C C . ASP A 1 528 ? 29.109 13.234 -6.422 1 92.88 528 ASP A C 1
ATOM 4202 O O . ASP A 1 528 ? 29.172 13.344 -5.195 1 92.88 528 ASP A O 1
ATOM 4206 N N . ALA A 1 529 ? 27.984 13.203 -7.008 1 93.81 529 ALA A N 1
ATOM 4207 C CA . ALA A 1 529 ? 26.719 13.453 -6.32 1 93.81 529 ALA A CA 1
ATOM 4208 C C . ALA A 1 529 ? 25.922 12.164 -6.16 1 93.81 529 ALA A C 1
ATOM 4210 O O . ALA A 1 529 ? 24.781 12.188 -5.695 1 93.81 529 ALA A O 1
ATOM 4211 N N . THR A 1 530 ? 26.516 11.016 -6.473 1 95.62 530 THR A N 1
ATOM 4212 C CA . THR A 1 530 ? 25.781 9.758 -6.539 1 95.62 530 THR A CA 1
ATOM 4213 C C . THR A 1 530 ? 25.203 9.398 -5.18 1 95.62 530 THR A C 1
ATOM 4215 O O . THR A 1 530 ? 24.016 9.086 -5.07 1 95.62 530 THR A O 1
ATOM 4218 N N . PHE A 1 531 ? 26.016 9.539 -4.191 1 97.12 531 PHE A N 1
ATOM 4219 C CA . PHE A 1 531 ? 25.547 9.195 -2.854 1 97.12 531 PHE A CA 1
ATOM 4220 C C . PHE A 1 531 ? 24.391 10.094 -2.439 1 97.12 531 PHE A C 1
ATOM 4222 O O . PHE A 1 531 ? 23.406 9.625 -1.878 1 97.12 531 PHE A O 1
ATOM 4229 N N . TYR A 1 532 ? 24.516 11.328 -2.688 1 95.94 532 TYR A N 1
ATOM 4230 C CA . TYR A 1 532 ? 23.516 12.297 -2.271 1 95.94 532 TYR A CA 1
ATOM 4231 C C . TYR A 1 532 ? 22.203 12.07 -3.002 1 95.94 532 TYR A C 1
ATOM 4233 O O . TYR A 1 532 ? 21.125 12.227 -2.422 1 95.94 532 TYR A O 1
ATOM 4241 N N . LYS A 1 533 ? 22.297 11.688 -4.223 1 94.5 533 LYS A N 1
ATOM 4242 C CA . LYS A 1 533 ? 21.094 11.352 -4.973 1 94.5 533 LYS A CA 1
ATOM 4243 C C . LYS A 1 533 ? 20.391 10.141 -4.363 1 94.5 533 LYS A C 1
ATOM 4245 O O . LYS A 1 533 ? 19.172 10.141 -4.215 1 94.5 533 LYS A O 1
ATOM 4250 N N . ILE A 1 534 ? 21.188 9.148 -3.986 1 96.12 534 ILE A N 1
ATOM 4251 C CA . ILE A 1 534 ? 20.625 7.949 -3.373 1 96.12 534 ILE A CA 1
ATOM 4252 C C . ILE A 1 534 ? 19.984 8.305 -2.039 1 96.12 534 ILE A C 1
ATOM 4254 O O . ILE A 1 534 ? 18.844 7.906 -1.767 1 96.12 534 ILE A O 1
ATOM 4258 N N . HIS A 1 535 ? 20.688 9.047 -1.27 1 95.81 535 HIS A N 1
ATOM 4259 C CA . HIS A 1 535 ? 20.172 9.422 0.044 1 95.81 535 HIS A CA 1
ATOM 4260 C C . HIS A 1 535 ? 18.875 10.227 -0.076 1 95.81 535 HIS A C 1
ATOM 4262 O O . HIS A 1 535 ? 17.953 10.055 0.729 1 95.81 535 HIS A O 1
ATOM 4268 N N . HIS A 1 536 ? 18.859 11.078 -1.004 1 92.5 536 HIS A N 1
ATOM 4269 C CA . HIS A 1 536 ? 17.672 11.906 -1.214 1 92.5 536 HIS A CA 1
ATOM 4270 C C . HIS A 1 536 ? 16.438 11.055 -1.446 1 92.5 536 HIS A C 1
ATOM 4272 O O . HIS A 1 536 ? 15.383 11.297 -0.841 1 92.5 536 HIS A O 1
ATOM 4278 N N . TRP A 1 537 ? 16.578 10.008 -2.205 1 90 537 TRP A N 1
ATOM 4279 C CA . TRP A 1 537 ? 15.414 9.211 -2.594 1 90 537 TRP A CA 1
ATOM 4280 C C . TRP A 1 537 ? 15.125 8.133 -1.554 1 90 537 TRP A C 1
ATOM 4282 O O . TRP A 1 537 ? 13.969 7.77 -1.336 1 90 537 TRP A O 1
ATOM 4292 N N . TYR A 1 538 ? 16.141 7.645 -0.953 1 93.56 538 TYR A N 1
ATOM 4293 C CA . TYR A 1 538 ? 15.938 6.398 -0.227 1 93.56 538 TYR A CA 1
ATOM 4294 C C . TYR A 1 538 ? 16.297 6.559 1.245 1 93.56 538 TYR A C 1
ATOM 4296 O O . TYR A 1 538 ? 16.562 5.57 1.938 1 93.56 538 TYR A O 1
ATOM 4304 N N . LYS A 1 539 ? 16.375 7.734 1.734 1 93.75 539 LYS A N 1
ATOM 4305 C CA . LYS A 1 539 ? 16.688 8.008 3.131 1 93.75 539 LYS A CA 1
ATOM 4306 C C . LYS A 1 539 ? 15.797 7.207 4.07 1 93.75 539 LYS A C 1
ATOM 4308 O O . LYS A 1 539 ? 16.266 6.68 5.082 1 93.75 539 LYS A O 1
ATOM 4313 N N . ARG A 1 540 ? 14.523 7.176 3.793 1 90.88 540 ARG A N 1
ATOM 4314 C CA . ARG A 1 540 ? 13.586 6.434 4.637 1 90.88 540 ARG A CA 1
ATOM 4315 C C . ARG A 1 540 ? 13.977 4.961 4.711 1 90.88 540 ARG A C 1
ATOM 4317 O O . ARG A 1 540 ? 13.836 4.332 5.766 1 90.88 540 ARG A O 1
ATOM 4324 N N . SER A 1 541 ? 14.383 4.445 3.594 1 93.56 541 SER A N 1
ATOM 4325 C CA . SER A 1 541 ? 14.844 3.061 3.596 1 93.56 541 SER A CA 1
ATOM 4326 C C . SER A 1 541 ? 16.047 2.883 4.508 1 93.56 541 SER A C 1
ATOM 4328 O O . SER A 1 541 ? 16.203 1.847 5.16 1 93.56 541 SER A O 1
ATOM 4330 N N . PHE A 1 542 ? 16.922 3.883 4.551 1 95.44 542 PHE A N 1
ATOM 4331 C CA . PHE A 1 542 ? 18.062 3.824 5.457 1 95.44 542 PHE A CA 1
ATOM 4332 C C . PHE A 1 542 ? 17.609 3.779 6.906 1 95.44 542 PHE A C 1
ATOM 4334 O O . PHE A 1 542 ? 18.109 2.975 7.699 1 95.44 542 PHE A O 1
ATOM 4341 N N . PHE A 1 543 ? 16.625 4.633 7.25 1 93.94 543 PHE A N 1
ATOM 4342 C CA . PHE A 1 543 ? 16.094 4.617 8.602 1 93.94 543 PHE A CA 1
ATOM 4343 C C . PHE A 1 543 ? 15.547 3.232 8.945 1 93.94 543 PHE A C 1
ATOM 4345 O O . PHE A 1 543 ? 15.859 2.688 10.008 1 93.94 543 PHE A O 1
ATOM 4352 N N . MET A 1 544 ? 14.828 2.676 8.031 1 92.31 544 MET A N 1
ATOM 4353 C CA . MET A 1 544 ? 14.234 1.361 8.258 1 92.31 544 MET A CA 1
ATOM 4354 C C . MET A 1 544 ? 15.312 0.287 8.344 1 92.31 544 MET A C 1
ATOM 4356 O O . MET A 1 544 ? 15.203 -0.645 9.141 1 92.31 544 MET A O 1
ATOM 4360 N N . GLY A 1 545 ? 16.234 0.417 7.496 1 94.12 545 GLY A N 1
ATOM 4361 C CA . GLY A 1 545 ? 17.344 -0.517 7.547 1 94.12 545 GLY A CA 1
ATOM 4362 C C . GLY A 1 545 ? 18.062 -0.525 8.883 1 94.12 545 GLY A C 1
ATOM 4363 O O . GLY A 1 545 ? 18.422 -1.587 9.391 1 94.12 545 GLY A O 1
ATOM 4364 N N . ALA A 1 546 ? 18.203 0.635 9.469 1 94.19 546 ALA A N 1
ATOM 4365 C CA . ALA A 1 546 ? 18.875 0.747 10.766 1 94.19 546 ALA A CA 1
ATOM 4366 C C . ALA A 1 546 ? 18.062 0.074 11.867 1 94.19 546 ALA A C 1
ATOM 4368 O O . ALA A 1 546 ? 18.594 -0.29 12.914 1 94.19 546 ALA A O 1
ATOM 4369 N N . ILE A 1 547 ? 16.859 -0.04 11.633 1 91.06 547 ILE A N 1
ATOM 4370 C CA . ILE A 1 547 ? 15.984 -0.663 12.609 1 91.06 547 ILE A CA 1
ATOM 4371 C C . ILE A 1 547 ? 15.883 -2.16 12.336 1 91.06 547 ILE A C 1
ATOM 4373 O O . ILE A 1 547 ? 16 -2.977 13.258 1 91.06 547 ILE A O 1
ATOM 4377 N N . GLU A 1 548 ? 15.742 -2.613 11 1 89.31 548 GLU A N 1
ATOM 4378 C CA . GLU A 1 548 ? 15.422 -3.977 10.594 1 89.31 548 GLU A CA 1
ATOM 4379 C C . GLU A 1 548 ? 16.688 -4.82 10.453 1 89.31 548 GLU A C 1
ATOM 4381 O O . GLU A 1 548 ? 16.641 -6.039 10.641 1 89.31 548 GLU A O 1
ATOM 4386 N N . ASP A 1 549 ? 17.703 -4.188 10.07 1 91.56 549 ASP A N 1
ATOM 4387 C CA . ASP A 1 549 ? 18.953 -4.891 9.75 1 91.56 549 ASP A CA 1
ATOM 4388 C C . ASP A 1 549 ? 19.984 -4.703 10.852 1 91.56 549 ASP A C 1
ATOM 4390 O O . ASP A 1 549 ? 20.922 -3.906 10.703 1 91.56 549 ASP A O 1
ATOM 4394 N N . LYS A 1 550 ? 19.969 -5.523 11.797 1 89.88 550 LYS A N 1
ATOM 4395 C CA . LYS A 1 550 ? 20.812 -5.41 12.977 1 89.88 550 LYS A CA 1
ATOM 4396 C C . LYS A 1 550 ? 22.281 -5.57 12.617 1 89.88 550 LYS A C 1
ATOM 4398 O O . LYS A 1 550 ? 23.141 -4.91 13.195 1 89.88 550 LYS A O 1
ATOM 4403 N N . LYS A 1 551 ? 22.469 -6.445 11.625 1 91.88 551 LYS A N 1
ATOM 4404 C CA . LYS A 1 551 ? 23.859 -6.746 11.242 1 91.88 551 LYS A CA 1
ATOM 4405 C C . LYS A 1 551 ? 24.531 -5.523 10.633 1 91.88 551 LYS A C 1
ATOM 4407 O O . LYS A 1 551 ? 25.75 -5.344 10.781 1 91.88 551 LYS A O 1
ATOM 4412 N N . ASN A 1 552 ? 23.766 -4.648 10.016 1 93.75 552 ASN A N 1
ATOM 4413 C CA . ASN A 1 552 ? 24.344 -3.5 9.32 1 93.75 552 ASN A CA 1
ATOM 4414 C C . ASN A 1 552 ? 23.891 -2.186 9.945 1 93.75 552 ASN A C 1
ATOM 4416 O O . ASN A 1 552 ? 24.062 -1.117 9.359 1 93.75 552 ASN A O 1
ATOM 4420 N N . LYS A 1 553 ? 23.312 -2.182 11.133 1 94.88 553 LYS A N 1
ATOM 4421 C CA . LYS A 1 553 ? 22.688 -1.019 11.773 1 94.88 553 LYS A CA 1
ATOM 4422 C C . LYS A 1 553 ? 23.688 0.126 11.906 1 94.88 553 LYS A C 1
ATOM 4424 O O . LYS A 1 553 ? 23.406 1.255 11.5 1 94.88 553 LYS A O 1
ATOM 4429 N N . GLU A 1 554 ? 24.828 -0.155 12.406 1 95 554 GLU A N 1
ATOM 4430 C CA . GLU A 1 554 ? 25.828 0.876 12.695 1 95 554 GLU A CA 1
ATOM 4431 C C . GLU A 1 554 ? 26.297 1.56 11.422 1 95 554 GLU A C 1
ATOM 4433 O O . GLU A 1 554 ? 26.391 2.787 11.359 1 95 554 GLU A O 1
ATOM 4438 N N . GLU A 1 555 ? 26.531 0.746 10.469 1 95.88 555 GLU A N 1
ATOM 4439 C CA . GLU A 1 555 ? 27 1.308 9.203 1 95.88 555 GLU A CA 1
ATOM 4440 C C . GLU A 1 555 ? 25.922 2.184 8.57 1 95.88 555 GLU A C 1
ATOM 4442 O O . GLU A 1 555 ? 26.219 3.25 8.023 1 95.88 555 GLU A O 1
ATOM 4447 N N . ILE A 1 556 ? 24.719 1.772 8.672 1 97.12 556 ILE A N 1
ATOM 4448 C CA . ILE A 1 556 ? 23.609 2.51 8.078 1 97.12 556 ILE A CA 1
ATOM 4449 C C . ILE A 1 556 ? 23.422 3.832 8.82 1 97.12 556 ILE A C 1
ATOM 4451 O O . ILE A 1 556 ? 23.203 4.875 8.195 1 97.12 556 ILE A O 1
ATOM 4455 N N . MET A 1 557 ? 23.547 3.832 10.109 1 97.19 557 MET A N 1
ATOM 4456 C CA . MET A 1 557 ? 23.391 5.039 10.922 1 97.19 557 MET A CA 1
ATOM 4457 C C . MET A 1 557 ? 24.422 6.09 10.539 1 97.19 557 MET A C 1
ATOM 4459 O O . MET A 1 557 ? 24.125 7.285 10.539 1 97.19 557 MET A O 1
ATOM 4463 N N . HIS A 1 558 ? 25.594 5.637 10.172 1 97.62 558 HIS A N 1
ATOM 4464 C CA . HIS A 1 558 ? 26.672 6.539 9.805 1 97.62 558 HIS A CA 1
ATOM 4465 C C . HIS A 1 558 ? 26.422 7.199 8.453 1 97.62 558 HIS A C 1
ATOM 4467 O O . HIS A 1 558 ? 27.078 8.18 8.102 1 97.62 558 HIS A O 1
ATOM 4473 N N . LEU A 1 559 ? 25.422 6.688 7.754 1 97.5 559 LEU A N 1
ATOM 4474 C CA . LEU A 1 559 ? 25.156 7.184 6.406 1 97.5 559 LEU A CA 1
ATOM 4475 C C . LEU A 1 559 ? 24.016 8.188 6.41 1 97.5 559 LEU A C 1
ATOM 4477 O O . LEU A 1 559 ? 23.734 8.828 5.391 1 97.5 559 LEU A O 1
ATOM 4481 N N . LEU A 1 560 ? 23.328 8.391 7.543 1 97.31 560 LEU A N 1
ATOM 4482 C CA . LEU A 1 560 ? 22.172 9.281 7.602 1 97.31 560 LEU A CA 1
ATOM 4483 C C . LEU A 1 560 ? 22.609 10.742 7.605 1 97.31 560 LEU A C 1
ATOM 4485 O O . LEU A 1 560 ? 23.469 11.133 8.391 1 97.31 560 LEU A O 1
ATOM 4489 N N . LEU A 1 561 ? 22.047 11.562 6.711 1 96.62 561 LEU A N 1
ATOM 4490 C CA . LEU A 1 561 ? 22.344 12.984 6.586 1 96.62 561 LEU A CA 1
ATOM 4491 C C . LEU A 1 561 ? 21.219 13.828 7.176 1 96.62 561 LEU A C 1
ATOM 4493 O O . LEU A 1 561 ? 20.047 13.508 7.004 1 96.62 561 LEU A O 1
ATOM 4497 N N . PHE A 1 562 ? 21.625 14.906 7.895 1 95.88 562 PHE A N 1
ATOM 4498 C CA . PHE A 1 562 ? 20.641 15.781 8.523 1 95.88 562 PHE A CA 1
ATOM 4499 C C . PHE A 1 562 ? 21.016 17.25 8.32 1 95.88 562 PHE A C 1
ATOM 4501 O O . PHE A 1 562 ? 22.188 17.609 8.367 1 95.88 562 PHE A O 1
ATOM 4508 N N . PRO A 1 563 ? 20 18.094 8.047 1 94.38 563 PRO A N 1
ATOM 4509 C CA . PRO A 1 563 ? 20.234 19.531 8.148 1 94.38 563 PRO A CA 1
ATOM 4510 C C . PRO A 1 563 ? 20.453 20 9.594 1 94.38 563 PRO A C 1
ATOM 4512 O O . PRO A 1 563 ? 19.766 19.531 10.5 1 94.38 563 PRO A O 1
ATOM 4515 N N . THR A 1 564 ? 21.438 20.844 9.812 1 94.62 564 THR A N 1
ATOM 4516 C CA . THR A 1 564 ? 21.766 21.328 11.148 1 94.62 564 THR A CA 1
ATOM 4517 C C . THR A 1 564 ? 21.828 22.859 11.156 1 94.62 564 THR A C 1
ATOM 4519 O O . THR A 1 564 ? 21.672 23.5 10.117 1 94.62 564 THR A O 1
ATOM 4522 N N . THR A 1 565 ? 21.984 23.438 12.336 1 92.12 565 THR A N 1
ATOM 4523 C CA . THR A 1 565 ? 22.125 24.875 12.5 1 92.12 565 THR A CA 1
ATOM 4524 C C . THR A 1 565 ? 23.266 25.406 11.625 1 92.12 565 THR A C 1
ATOM 4526 O O . THR A 1 565 ? 23.125 26.422 10.938 1 92.12 565 THR A O 1
ATOM 4529 N N . ARG A 1 566 ? 24.344 24.734 11.617 1 87.38 566 ARG A N 1
ATOM 4530 C CA . ARG A 1 566 ? 25.5 25.156 10.836 1 87.38 566 ARG A CA 1
ATOM 4531 C C . ARG A 1 566 ? 25.219 25.078 9.336 1 87.38 566 ARG A C 1
ATOM 4533 O O . ARG A 1 566 ? 25.625 25.938 8.57 1 87.38 566 ARG A O 1
ATOM 4540 N N . THR A 1 567 ? 24.516 23.969 8.922 1 85.75 567 THR A N 1
ATOM 4541 C CA . THR A 1 567 ? 24.141 23.797 7.523 1 85.75 567 THR A CA 1
ATOM 4542 C C . THR A 1 567 ? 23.266 24.953 7.051 1 85.75 567 THR A C 1
ATOM 4544 O O . THR A 1 567 ? 23.438 25.469 5.945 1 85.75 567 THR A O 1
ATOM 4547 N N . MET A 1 568 ? 22.359 25.391 7.891 1 83.81 568 MET A N 1
ATOM 4548 C CA . MET A 1 568 ? 21.391 26.406 7.523 1 83.81 568 MET A CA 1
ATOM 4549 C C . MET A 1 568 ? 22.016 27.797 7.551 1 83.81 568 MET A C 1
ATOM 4551 O O . MET A 1 568 ? 21.688 28.656 6.73 1 83.81 568 MET A O 1
ATOM 4555 N N . VAL A 1 569 ? 22.922 28.031 8.453 1 78.19 569 VAL A N 1
ATOM 4556 C CA . VAL A 1 569 ? 23.547 29.344 8.602 1 78.19 569 VAL A CA 1
ATOM 4557 C C . VAL A 1 569 ? 24.578 29.531 7.492 1 78.19 569 VAL A C 1
ATOM 4559 O O . VAL A 1 569 ? 24.672 30.609 6.898 1 78.19 569 VAL A O 1
ATOM 4562 N N . ASN A 1 570 ? 25.266 28.453 7.215 1 76.81 570 ASN A N 1
ATOM 4563 C CA . ASN A 1 570 ? 26.375 28.562 6.273 1 76.81 570 ASN A CA 1
ATOM 4564 C C . ASN A 1 570 ? 25.891 28.516 4.828 1 76.81 570 ASN A C 1
ATOM 4566 O O . ASN A 1 570 ? 26.625 28.906 3.914 1 76.81 570 ASN A O 1
ATOM 4570 N N . SER A 1 571 ? 24.641 28.109 4.648 1 84.56 571 SER A N 1
ATOM 4571 C CA . SER A 1 571 ? 24.141 27.953 3.289 1 84.56 571 SER A CA 1
ATOM 4572 C C . SER A 1 571 ? 22.719 28.5 3.166 1 84.56 571 SER A C 1
ATOM 4574 O O . SER A 1 571 ? 21.75 27.719 3.082 1 84.56 571 SER A O 1
ATOM 4576 N N . PRO A 1 572 ? 22.594 29.812 3.008 1 80.38 572 PRO A N 1
ATOM 4577 C CA . PRO A 1 572 ? 21.266 30.406 2.918 1 80.38 572 PRO A CA 1
ATOM 4578 C C . PRO A 1 572 ? 20.453 29.875 1.746 1 80.38 572 PRO A C 1
ATOM 4580 O O . PRO A 1 572 ? 19.219 29.781 1.833 1 80.38 572 PRO A O 1
ATOM 4583 N N . GLU A 1 573 ? 21.156 29.516 0.791 1 81.44 573 GLU A N 1
ATOM 4584 C CA . GLU A 1 573 ? 20.469 28.953 -0.37 1 81.44 573 GLU A CA 1
ATOM 4585 C C . GLU A 1 573 ? 19.781 27.641 -0.026 1 81.44 573 GLU A C 1
ATOM 4587 O O . GLU A 1 573 ? 18.672 27.359 -0.502 1 81.44 573 GLU A O 1
ATOM 4592 N N . VAL A 1 574 ? 20.453 26.891 0.805 1 84.94 574 VAL A N 1
ATOM 4593 C CA . VAL A 1 574 ? 19.891 25.609 1.236 1 84.94 574 VAL A CA 1
ATOM 4594 C C . VAL A 1 574 ? 18.641 25.859 2.086 1 84.94 574 VAL A C 1
ATOM 4596 O O . VAL A 1 574 ? 17.641 25.156 1.948 1 84.94 574 VAL A O 1
ATOM 4599 N N . GLN A 1 575 ? 18.672 26.859 2.863 1 81.81 575 GLN A N 1
ATOM 4600 C CA . GLN A 1 575 ? 17.531 27.203 3.693 1 81.81 575 GLN A CA 1
ATOM 4601 C C . GLN A 1 575 ? 16.312 27.578 2.836 1 81.81 575 GLN A C 1
ATOM 4603 O O . GLN A 1 575 ? 15.195 27.156 3.129 1 81.81 575 GLN A O 1
ATOM 4608 N N . GLU A 1 576 ? 16.641 28.312 1.854 1 78.75 576 GLU A N 1
ATOM 4609 C CA . GLU A 1 576 ? 15.57 28.734 0.96 1 78.75 576 GLU A CA 1
ATOM 4610 C C . GLU A 1 576 ? 14.938 27.531 0.246 1 78.75 576 GLU A C 1
ATOM 4612 O O . GLU A 1 576 ? 13.719 27.469 0.1 1 78.75 576 GLU A O 1
ATOM 4617 N N . LYS A 1 577 ? 15.812 26.672 -0.128 1 81.06 577 LYS A N 1
ATOM 4618 C CA . LYS A 1 577 ? 15.312 25.469 -0.79 1 81.06 577 LYS A CA 1
ATOM 4619 C C . LYS A 1 577 ? 14.469 24.625 0.161 1 81.06 577 LYS A C 1
ATOM 4621 O O . LYS A 1 577 ? 13.484 24.016 -0.256 1 81.06 577 LYS A O 1
ATOM 4626 N N . PHE A 1 578 ? 14.859 24.547 1.334 1 78.56 578 PHE A N 1
ATOM 4627 C CA . PHE A 1 578 ? 14.094 23.828 2.344 1 78.56 578 PHE A CA 1
ATOM 4628 C C . PHE A 1 578 ? 12.719 24.469 2.537 1 78.56 578 PHE A C 1
ATOM 4630 O O . PHE A 1 578 ? 11.711 23.75 2.613 1 78.56 578 PHE A O 1
ATOM 4637 N N . ARG A 1 579 ? 12.727 25.781 2.605 1 70.19 579 ARG A N 1
ATOM 4638 C CA . ARG A 1 579 ? 11.492 26.531 2.811 1 70.19 579 ARG A CA 1
ATOM 4639 C C . ARG A 1 579 ? 10.5 26.266 1.681 1 70.19 579 ARG A C 1
ATOM 4641 O O . ARG A 1 579 ? 9.297 26.188 1.912 1 70.19 579 ARG A O 1
ATOM 4648 N N . LEU A 1 580 ? 11.141 26.141 0.583 1 64.62 580 LEU A N 1
ATOM 4649 C CA . LEU A 1 580 ? 10.312 25.969 -0.607 1 64.62 580 LEU A CA 1
ATOM 4650 C C . LEU A 1 580 ? 10.023 24.484 -0.853 1 64.62 580 LEU A C 1
ATOM 4652 O O . LEU A 1 580 ? 9.461 24.125 -1.887 1 64.62 580 LEU A O 1
ATOM 4656 N N . HIS A 1 581 ? 10.469 23.641 0.119 1 70.94 581 HIS A N 1
ATOM 4657 C CA . HIS A 1 581 ? 10.32 22.203 -0.024 1 70.94 581 HIS A CA 1
ATOM 4658 C C . HIS A 1 581 ? 10.93 21.719 -1.331 1 70.94 581 HIS A C 1
ATOM 4660 O O . HIS A 1 581 ? 10.32 20.906 -2.045 1 70.94 581 HIS A O 1
ATOM 4666 N N . GLN A 1 582 ? 12.039 22.297 -1.658 1 73.19 582 GLN A N 1
ATOM 4667 C CA . GLN A 1 582 ? 12.711 21.984 -2.912 1 73.19 582 GLN A CA 1
ATOM 4668 C C . GLN A 1 582 ? 14.086 21.375 -2.654 1 73.19 582 GLN A C 1
ATOM 4670 O O . GLN A 1 582 ? 14.984 21.453 -3.502 1 73.19 582 GLN A O 1
ATOM 4675 N N . VAL A 1 583 ? 14.227 20.906 -1.489 1 82.69 583 VAL A N 1
ATOM 4676 C CA . VAL A 1 583 ? 15.508 20.266 -1.198 1 82.69 583 VAL A CA 1
ATOM 4677 C C . VAL A 1 583 ? 15.68 19.031 -2.07 1 82.69 583 VAL A C 1
ATOM 4679 O O . VAL A 1 583 ? 14.766 18.203 -2.182 1 82.69 583 VAL A O 1
ATOM 4682 N N . SER A 1 584 ? 16.766 19 -2.768 1 86.25 584 SER A N 1
ATOM 4683 C CA . SER A 1 584 ? 17.141 17.859 -3.596 1 86.25 584 SER A CA 1
ATOM 4684 C C . SER A 1 584 ? 18.516 17.328 -3.205 1 86.25 584 SER A C 1
ATOM 4686 O O . SER A 1 584 ? 19.078 17.703 -2.17 1 86.25 584 SER A O 1
ATOM 4688 N N . HIS A 1 585 ? 19.031 16.484 -4.012 1 91.12 585 HIS A N 1
ATOM 4689 C CA . HIS A 1 585 ? 20.344 15.914 -3.76 1 91.12 585 HIS A CA 1
ATOM 4690 C C . HIS A 1 585 ? 21.422 16.984 -3.781 1 91.12 585 HIS A C 1
ATOM 4692 O O . HIS A 1 585 ? 22.484 16.828 -3.176 1 91.12 585 HIS A O 1
ATOM 4698 N N . GLU A 1 586 ? 21.141 18.125 -4.375 1 88.69 586 GLU A N 1
ATOM 4699 C CA . GLU A 1 586 ? 22.109 19.188 -4.559 1 88.69 586 GLU A CA 1
ATOM 4700 C C . GLU A 1 586 ? 22.422 19.891 -3.234 1 88.69 586 GLU A C 1
ATOM 4702 O O . GLU A 1 586 ? 23.516 20.438 -3.061 1 88.69 586 GLU A O 1
ATOM 4707 N N . GLU A 1 587 ? 21.516 19.859 -2.34 1 90.44 587 GLU A N 1
ATOM 4708 C CA . GLU A 1 587 ? 21.703 20.516 -1.055 1 90.44 587 GLU A CA 1
ATOM 4709 C C . GLU A 1 587 ? 22.312 19.578 -0.024 1 90.44 587 GLU A C 1
ATOM 4711 O O . GLU A 1 587 ? 22.828 20.016 0.999 1 90.44 587 GLU A O 1
ATOM 4716 N N . LEU A 1 588 ? 22.328 18.328 -0.27 1 93.19 588 LEU A N 1
ATOM 4717 C CA . LEU A 1 588 ? 22.656 17.312 0.727 1 93.19 588 LEU A CA 1
ATOM 4718 C C . LEU A 1 588 ? 24.141 17.359 1.084 1 93.19 588 LEU A C 1
ATOM 4720 O O . LEU A 1 588 ? 24.531 17 2.195 1 93.19 588 LEU A O 1
ATOM 4724 N N . PRO A 1 589 ? 25 17.828 0.146 1 91.88 589 PRO A N 1
ATOM 4725 C CA . PRO A 1 589 ? 26.406 17.938 0.539 1 91.88 589 PRO A CA 1
ATOM 4726 C C . PRO A 1 589 ? 26.609 18.891 1.722 1 91.88 589 PRO A C 1
ATOM 4728 O O . PRO A 1 589 ? 27.641 18.797 2.412 1 91.88 589 PRO A O 1
ATOM 4731 N N . HIS A 1 590 ? 25.672 19.75 1.926 1 91.81 590 HIS A N 1
ATOM 4732 C CA . HIS A 1 590 ? 25.781 20.688 3.035 1 91.81 590 HIS A CA 1
ATOM 4733 C C . HIS A 1 590 ? 25.281 20.062 4.336 1 91.81 590 HIS A C 1
ATOM 4735 O O . HIS A 1 590 ? 25.5 20.609 5.418 1 91.81 590 HIS A O 1
ATOM 4741 N N . PHE A 1 591 ? 24.641 18.938 4.254 1 94.62 591 PHE A N 1
ATOM 4742 C CA . PHE A 1 591 ? 24.094 18.266 5.438 1 94.62 591 PHE A CA 1
ATOM 4743 C C . PHE A 1 591 ? 25.188 17.469 6.156 1 94.62 591 PHE A C 1
ATOM 4745 O O . PHE A 1 591 ? 26.234 17.203 5.578 1 94.62 591 PHE A O 1
ATOM 4752 N N . TYR A 1 592 ? 24.953 17.156 7.422 1 95.38 592 TYR A N 1
ATOM 4753 C CA . TYR A 1 592 ? 25.906 16.406 8.227 1 95.38 592 TYR A CA 1
ATOM 4754 C C . TYR A 1 592 ? 25.438 14.984 8.461 1 95.38 592 TYR A C 1
ATOM 4756 O O . TYR A 1 592 ? 24.234 14.75 8.68 1 95.38 592 TYR A O 1
ATOM 4764 N N . THR A 1 593 ? 26.328 14.062 8.336 1 96.75 593 THR A N 1
ATOM 4765 C CA . THR A 1 593 ? 26.094 12.773 8.984 1 96.75 593 THR A CA 1
ATOM 4766 C C . THR A 1 593 ? 26.141 12.914 10.5 1 96.75 593 THR A C 1
ATOM 4768 O O . THR A 1 593 ? 26.547 13.961 11.016 1 96.75 593 THR A O 1
ATOM 4771 N N . LEU A 1 594 ? 25.688 11.891 11.195 1 97.5 594 LEU A N 1
ATOM 4772 C CA . LEU A 1 594 ? 25.781 11.938 12.648 1 97.5 594 LEU A CA 1
ATOM 4773 C C . LEU A 1 594 ? 27.234 12.031 13.109 1 97.5 594 LEU A C 1
ATOM 4775 O O . LEU A 1 594 ? 27.531 12.719 14.094 1 97.5 594 LEU A O 1
ATOM 4779 N N . GLN A 1 595 ? 28.125 11.375 12.391 1 97 595 GLN A N 1
ATOM 4780 C CA . GLN A 1 595 ? 29.547 11.477 12.727 1 97 595 GLN A CA 1
ATOM 4781 C C . GLN A 1 595 ? 30.062 12.898 12.5 1 97 595 GLN A C 1
ATOM 4783 O O . GLN A 1 595 ? 30.781 13.438 13.344 1 97 595 GLN A O 1
ATOM 4788 N N . GLU A 1 596 ? 29.719 13.477 11.383 1 95.44 596 GLU A N 1
ATOM 4789 C CA . GLU A 1 596 ? 30.125 14.852 11.102 1 95.44 596 GLU A CA 1
ATOM 4790 C C . GLU A 1 596 ? 29.562 15.82 12.133 1 95.44 596 GLU A C 1
ATOM 4792 O O . GLU A 1 596 ? 30.219 16.781 12.508 1 95.44 596 GLU A O 1
ATOM 4797 N N . TYR A 1 597 ? 28.344 15.617 12.492 1 97.06 597 TYR A N 1
ATOM 4798 C CA . TYR A 1 597 ? 27.734 16.391 13.562 1 97.06 597 TYR A CA 1
ATOM 4799 C C . TYR A 1 597 ? 28.578 16.328 14.828 1 97.06 597 TYR A C 1
ATOM 4801 O O . TYR A 1 597 ? 28.891 17.375 15.414 1 97.06 597 TYR A O 1
ATOM 4809 N N . VAL A 1 598 ? 28.938 15.156 15.227 1 96.56 598 VAL A N 1
ATOM 4810 C CA . VAL A 1 598 ? 29.719 14.945 16.438 1 96.56 598 VAL A CA 1
ATOM 4811 C C . VAL A 1 598 ? 31.078 15.625 16.312 1 96.56 598 VAL A C 1
ATOM 4813 O O . VAL A 1 598 ? 31.594 16.203 17.281 1 96.56 598 VAL A O 1
ATOM 4816 N N . ASP A 1 599 ? 31.609 15.602 15.164 1 94.94 599 ASP A N 1
ATOM 4817 C CA . ASP A 1 599 ? 32.906 16.219 14.938 1 94.94 599 ASP A CA 1
ATOM 4818 C C . ASP A 1 599 ? 32.812 17.75 14.984 1 94.94 599 ASP A C 1
ATOM 4820 O O . ASP A 1 599 ? 33.781 18.422 15.344 1 94.94 599 ASP A O 1
ATOM 4824 N N . ALA A 1 600 ? 31.672 18.234 14.594 1 92.44 600 ALA A N 1
ATOM 4825 C CA . ALA A 1 600 ? 31.5 19.672 14.461 1 92.44 600 ALA A CA 1
ATOM 4826 C C . ALA A 1 600 ? 30.984 20.297 15.758 1 92.44 600 ALA A C 1
ATOM 4828 O O . ALA A 1 600 ? 31.156 21.5 15.984 1 92.44 600 ALA A O 1
ATOM 4829 N N . MET A 1 601 ? 30.375 19.562 16.625 1 93.81 601 MET A N 1
ATOM 4830 C CA . MET A 1 601 ? 29.766 20.156 17.812 1 93.81 601 MET A CA 1
ATOM 4831 C C . MET A 1 601 ? 30.828 20.594 18.812 1 93.81 601 MET A C 1
ATOM 4833 O O . MET A 1 601 ? 31.953 20.062 18.812 1 93.81 601 MET A O 1
ATOM 4837 N N . PRO A 1 602 ? 30.516 21.625 19.562 1 93.75 602 PRO A N 1
ATOM 4838 C CA . PRO A 1 602 ? 31.5 22.047 20.547 1 93.75 602 PRO A CA 1
ATOM 4839 C C . PRO A 1 602 ? 31.781 20.969 21.609 1 93.75 602 PRO A C 1
ATOM 4841 O O . PRO A 1 602 ? 30.922 20.125 21.875 1 93.75 602 PRO A O 1
ATOM 4844 N N . SER A 1 603 ? 32.875 21.062 22.219 1 92.44 603 SER A N 1
ATOM 4845 C CA . SER A 1 603 ? 33.344 20.031 23.141 1 92.44 603 SER A CA 1
ATOM 4846 C C . SER A 1 603 ? 32.469 19.938 24.375 1 92.44 603 SER A C 1
ATOM 4848 O O . SER A 1 603 ? 32.344 18.891 24.984 1 92.44 603 SER A O 1
ATOM 4850 N N . TYR A 1 604 ? 31.812 21.094 24.719 1 93.69 604 TYR A N 1
ATOM 4851 C CA . TYR A 1 604 ? 31 21.109 25.922 1 93.69 604 TYR A CA 1
ATOM 4852 C C . TYR A 1 604 ? 29.609 20.547 25.625 1 93.69 604 TYR A C 1
ATOM 4854 O O . TYR A 1 604 ? 28.828 20.312 26.547 1 93.69 604 TYR A O 1
ATOM 4862 N N . GLN A 1 605 ? 29.266 20.328 24.422 1 95.25 605 GLN A N 1
ATOM 4863 C CA . GLN A 1 605 ? 28.016 19.656 24.062 1 95.25 605 GLN A CA 1
ATOM 4864 C C . GLN A 1 605 ? 28.172 18.141 24.203 1 95.25 605 GLN A C 1
ATOM 4866 O O . GLN A 1 605 ? 28.969 17.516 23.5 1 95.25 605 GLN A O 1
ATOM 4871 N N . LYS A 1 606 ? 27.344 17.547 25 1 93 606 LYS A N 1
ATOM 4872 C CA . LYS A 1 606 ? 27.531 16.141 25.344 1 93 606 LYS A CA 1
ATOM 4873 C C . LYS A 1 606 ? 26.516 15.25 24.625 1 93 606 LYS A C 1
ATOM 4875 O O . LYS A 1 606 ? 26.688 14.031 24.547 1 93 606 LYS A O 1
ATOM 4880 N N . ASP A 1 607 ? 25.453 15.82 24.156 1 96.44 607 ASP A N 1
ATOM 4881 C CA . ASP A 1 607 ? 24.406 15.078 23.469 1 96.44 607 ASP A CA 1
ATOM 4882 C C . ASP A 1 607 ? 24.219 15.602 22.047 1 96.44 607 ASP A C 1
ATOM 4884 O O . ASP A 1 607 ? 24.656 16.703 21.719 1 96.44 607 ASP A O 1
ATOM 4888 N N . ILE A 1 608 ? 23.609 14.75 21.203 1 97.75 608 ILE A N 1
ATOM 4889 C CA . ILE A 1 608 ? 23.125 15.219 19.906 1 97.75 608 ILE A CA 1
ATOM 4890 C C . ILE A 1 608 ? 21.734 15.82 20.047 1 97.75 608 ILE A C 1
ATOM 4892 O O . ILE A 1 608 ? 20.828 15.172 20.578 1 97.75 608 ILE A O 1
ATOM 4896 N N . TYR A 1 609 ? 21.641 17.062 19.688 1 97.5 609 TYR A N 1
ATOM 4897 C CA . TYR A 1 609 ? 20.375 17.766 19.875 1 97.5 609 TYR A CA 1
ATOM 4898 C C . TYR A 1 609 ? 19.594 17.828 18.578 1 97.5 609 TYR A C 1
ATOM 4900 O O . TYR A 1 609 ? 20.172 17.953 17.5 1 97.5 609 TYR A O 1
ATOM 4908 N N . MET A 1 610 ? 18.297 17.734 18.656 1 96.62 610 MET A N 1
ATOM 4909 C CA . MET A 1 610 ? 17.406 17.891 17.5 1 96.62 610 MET A CA 1
ATOM 4910 C C . MET A 1 610 ? 16.156 18.672 17.875 1 96.62 610 MET A C 1
ATOM 4912 O O . MET A 1 610 ? 15.859 18.859 19.062 1 96.62 610 MET A O 1
ATOM 4916 N N . ILE A 1 611 ? 15.484 19.203 16.906 1 95 611 ILE A N 1
ATOM 4917 C CA . ILE A 1 611 ? 14.156 19.797 17.062 1 95 611 ILE A CA 1
ATOM 4918 C C . ILE A 1 611 ? 13.305 19.484 15.836 1 95 611 ILE A C 1
ATOM 4920 O O . ILE A 1 611 ? 13.82 19.422 14.711 1 95 611 ILE A O 1
ATOM 4924 N N . SER A 1 612 ? 12.117 19.141 16.047 1 92.5 612 SER A N 1
ATOM 4925 C CA . SER A 1 612 ? 11.211 18.797 14.953 1 92.5 612 SER A CA 1
ATOM 4926 C C . SER A 1 612 ? 10.102 19.828 14.812 1 92.5 612 SER A C 1
ATOM 4928 O O . SER A 1 612 ? 9.547 20.297 15.812 1 92.5 612 SER A O 1
ATOM 4930 N N . CYS A 1 613 ? 9.859 20.281 13.609 1 88.25 613 CYS A N 1
ATOM 4931 C CA . CYS A 1 613 ? 8.82 21.266 13.297 1 88.25 613 CYS A CA 1
ATOM 4932 C C . CYS A 1 613 ? 8.117 20.906 11.992 1 88.25 613 CYS A C 1
ATOM 4934 O O . CYS A 1 613 ? 8.602 20.062 11.227 1 88.25 613 CYS A O 1
ATOM 4936 N N . THR A 1 614 ? 7.039 21.453 11.727 1 76.81 614 THR A N 1
ATOM 4937 C CA . THR A 1 614 ? 6.301 21.203 10.492 1 76.81 614 THR A CA 1
ATOM 4938 C C . THR A 1 614 ? 7.07 21.734 9.289 1 76.81 614 THR A C 1
ATOM 4940 O O . THR A 1 614 ? 7.109 21.094 8.234 1 76.81 614 THR A O 1
ATOM 4943 N N . PHE A 1 615 ? 7.609 23 9.547 1 76.88 615 PHE A N 1
ATOM 4944 C CA . PHE A 1 615 ? 8.398 23.641 8.5 1 76.88 615 PHE A CA 1
ATOM 4945 C C . PHE A 1 615 ? 9.766 24.062 9.031 1 76.88 615 PHE A C 1
ATOM 4947 O O . PHE A 1 615 ? 9.922 24.328 10.219 1 76.88 615 PHE A O 1
ATOM 4954 N N . ILE A 1 616 ? 10.703 24.094 8.094 1 84.19 616 ILE A N 1
ATOM 4955 C CA . ILE A 1 616 ? 12.07 24.422 8.477 1 84.19 616 ILE A CA 1
ATOM 4956 C C . ILE A 1 616 ? 12.125 25.828 9.07 1 84.19 616 ILE A C 1
ATOM 4958 O O . ILE A 1 616 ? 12.898 26.094 10 1 84.19 616 ILE A O 1
ATOM 4962 N N . ASP A 1 617 ? 11.25 26.719 8.57 1 80.12 617 ASP A N 1
ATOM 4963 C CA . ASP A 1 617 ? 11.234 28.094 9.086 1 80.12 617 ASP A CA 1
ATOM 4964 C C . ASP A 1 617 ? 10.812 28.109 10.555 1 80.12 617 ASP A C 1
ATOM 4966 O O . ASP A 1 617 ? 11.305 28.938 11.328 1 80.12 617 ASP A O 1
ATOM 4970 N N . GLU A 1 618 ? 9.953 27.266 10.852 1 84.81 618 GLU A N 1
ATOM 4971 C CA . GLU A 1 618 ? 9.508 27.172 12.242 1 84.81 618 GLU A CA 1
ATOM 4972 C C . GLU A 1 618 ? 10.625 26.672 13.148 1 84.81 618 GLU A C 1
ATOM 4974 O O . GLU A 1 618 ? 10.758 27.125 14.289 1 84.81 618 GLU A O 1
ATOM 4979 N N . CYS A 1 619 ? 11.414 25.781 12.625 1 90.44 619 CYS A N 1
ATOM 4980 C CA . CYS A 1 619 ? 12.547 25.281 13.398 1 90.44 619 CYS A CA 1
ATOM 4981 C C . CYS A 1 619 ? 13.586 26.359 13.617 1 90.44 619 CYS A C 1
ATOM 4983 O O . CYS A 1 619 ? 14.078 26.547 14.734 1 90.44 619 CYS A O 1
ATOM 4985 N N . LEU A 1 620 ? 13.852 27.047 12.555 1 88.69 620 LEU A N 1
ATOM 4986 C CA . LEU A 1 620 ? 14.883 28.078 12.602 1 88.69 620 LEU A CA 1
ATOM 4987 C C . LEU A 1 620 ? 14.453 29.25 13.5 1 88.69 620 LEU A C 1
ATOM 4989 O O . LEU A 1 620 ? 15.281 29.859 14.172 1 88.69 620 LEU A O 1
ATOM 4993 N N . ALA A 1 621 ? 13.156 29.484 13.477 1 87.38 621 ALA A N 1
ATOM 4994 C CA . ALA A 1 621 ? 12.641 30.625 14.219 1 87.38 621 ALA A CA 1
ATOM 4995 C C . ALA A 1 621 ? 12.234 30.219 15.633 1 87.38 621 ALA A C 1
ATOM 4997 O O . ALA A 1 621 ? 11.82 31.062 16.438 1 87.38 621 ALA A O 1
ATOM 4998 N N . SER A 1 622 ? 12.391 28.984 15.969 1 90.56 622 SER A N 1
ATOM 4999 C CA . SER A 1 622 ? 11.961 28.5 17.281 1 90.56 622 SER A CA 1
ATOM 5000 C C . SER A 1 622 ? 12.758 29.156 18.406 1 90.56 622 SER A C 1
ATOM 5002 O O . SER A 1 622 ? 13.969 29.344 18.281 1 90.56 622 SER A O 1
ATOM 5004 N N . PRO A 1 623 ? 12.078 29.531 19.516 1 91.25 623 PRO A N 1
ATOM 5005 C CA . PRO A 1 623 ? 12.805 30.031 20.688 1 91.25 623 PRO A CA 1
ATOM 5006 C C . PRO A 1 623 ? 13.844 29.047 21.219 1 91.25 623 PRO A C 1
ATOM 5008 O O . PRO A 1 623 ? 14.883 29.453 21.734 1 91.25 623 PRO A O 1
ATOM 5011 N N . TYR A 1 624 ? 13.555 27.828 21.047 1 93.12 624 TYR A N 1
ATOM 5012 C CA . TYR A 1 624 ? 14.516 26.812 21.469 1 93.12 624 TYR A CA 1
ATOM 5013 C C . TYR A 1 624 ? 15.766 26.844 20.609 1 93.12 624 TYR A C 1
ATOM 5015 O O . TYR A 1 624 ? 16.875 26.703 21.109 1 93.12 624 TYR A O 1
ATOM 5023 N N . THR A 1 625 ? 15.531 26.953 19.344 1 94 625 THR A N 1
ATOM 5024 C CA . THR A 1 625 ? 16.672 27.062 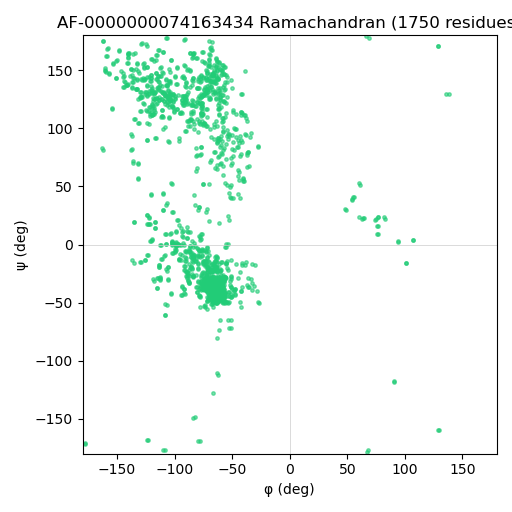18.438 1 94 625 THR A CA 1
ATOM 5025 C C . THR A 1 625 ? 17.469 28.328 18.734 1 94 625 THR A C 1
ATOM 5027 O O . THR A 1 625 ? 18.703 28.328 18.703 1 94 625 THR A O 1
ATOM 5030 N N . GLU A 1 626 ? 16.734 29.422 19 1 92.06 626 GLU A N 1
ATOM 5031 C CA . GLU A 1 626 ? 17.406 30.656 19.406 1 92.06 626 GLU A CA 1
ATOM 5032 C C . GLU A 1 626 ? 18.266 30.438 20.656 1 92.06 626 GLU A C 1
ATOM 5034 O O . GLU A 1 626 ? 19.391 30.922 20.734 1 92.06 626 GLU A O 1
ATOM 5039 N N . ALA A 1 627 ? 17.75 29.75 21.625 1 92.81 627 ALA A N 1
ATOM 5040 C CA . ALA A 1 627 ? 18.469 29.422 22.859 1 92.81 627 ALA A CA 1
ATOM 5041 C C . ALA A 1 627 ? 19.734 28.625 22.578 1 92.81 627 ALA A C 1
ATOM 5043 O O . ALA A 1 627 ? 20.781 28.875 23.156 1 92.81 627 ALA A O 1
ATOM 5044 N N . ALA A 1 628 ? 19.625 27.641 21.734 1 94.69 628 ALA A N 1
ATOM 5045 C CA . ALA A 1 628 ? 20.766 26.812 21.375 1 94.69 628 ALA A CA 1
ATOM 5046 C C . ALA A 1 628 ? 21.828 27.641 20.641 1 94.69 628 ALA A C 1
ATOM 5048 O O . ALA A 1 628 ? 23.031 27.516 20.922 1 94.69 628 ALA A O 1
ATOM 5049 N N . ASN A 1 629 ? 21.375 28.484 19.734 1 92.94 629 ASN A N 1
ATOM 5050 C CA . ASN A 1 629 ? 22.297 29.312 18.953 1 92.94 629 ASN A CA 1
ATOM 5051 C C . ASN A 1 629 ? 23.078 30.266 19.859 1 92.94 629 ASN A C 1
ATOM 5053 O O . ASN A 1 629 ? 24.281 30.453 19.656 1 92.94 629 ASN A O 1
ATOM 5057 N N . THR A 1 630 ? 22.391 30.906 20.797 1 90.88 630 THR A N 1
ATOM 5058 C CA . THR A 1 630 ? 23.031 31.828 21.719 1 90.88 630 THR A CA 1
ATOM 5059 C C . THR A 1 630 ? 24.125 31.125 22.531 1 90.88 630 THR A C 1
ATOM 5061 O O . THR A 1 630 ? 25.125 31.734 22.906 1 90.88 630 THR A O 1
ATOM 5064 N N . ARG A 1 631 ? 23.953 29.875 22.719 1 92.88 631 ARG A N 1
ATOM 5065 C CA . ARG A 1 631 ? 24.906 29.078 23.5 1 92.88 631 ARG A CA 1
ATOM 5066 C C . ARG A 1 631 ? 25.953 28.438 22.594 1 92.88 631 ARG A C 1
ATOM 5068 O O . ARG A 1 631 ? 26.859 27.75 23.062 1 92.88 631 ARG A O 1
ATOM 5075 N N . GLY A 1 632 ? 25.766 28.516 21.328 1 92.56 632 GLY A N 1
ATOM 5076 C CA . GLY A 1 632 ? 26.703 27.984 20.359 1 92.56 632 GLY A CA 1
ATOM 5077 C C . GLY A 1 632 ? 26.531 26.484 20.141 1 92.56 632 GLY A C 1
ATOM 5078 O O . GLY A 1 632 ? 27.484 25.797 19.75 1 92.56 632 GLY A O 1
ATOM 5079 N N . LEU A 1 633 ? 25.422 25.938 20.391 1 95.81 633 LEU A N 1
ATOM 5080 C CA . LEU A 1 633 ? 25.188 24.5 20.266 1 95.81 633 LEU A CA 1
ATOM 5081 C C . LEU A 1 633 ? 24.719 24.141 18.859 1 95.81 633 LEU A C 1
ATOM 5083 O O . LEU A 1 633 ? 24.094 24.953 18.188 1 95.81 633 LEU A O 1
ATOM 5087 N N . GLU A 1 634 ? 25.078 22.922 18.484 1 96.06 634 GLU A N 1
ATOM 5088 C CA . GLU A 1 634 ? 24.609 22.391 17.219 1 96.06 634 GLU A CA 1
ATOM 5089 C C . GLU A 1 634 ? 23.281 21.641 17.375 1 96.06 634 GLU A C 1
ATOM 5091 O O . GLU A 1 634 ? 23.094 20.906 18.344 1 96.06 634 GLU A O 1
ATOM 5096 N N . VAL A 1 635 ? 22.328 21.891 16.438 1 97.31 635 VAL A N 1
ATOM 5097 C CA . VAL A 1 635 ? 21.016 21.281 16.516 1 97.31 635 VAL A CA 1
ATOM 5098 C C . VAL A 1 635 ? 20.609 20.703 15.164 1 97.31 635 VAL A C 1
ATOM 5100 O O . VAL A 1 635 ? 20.797 21.344 14.133 1 97.31 635 VAL A O 1
ATOM 5103 N N . ILE A 1 636 ? 20.078 19.438 15.109 1 97 636 ILE A N 1
ATOM 5104 C CA . ILE A 1 636 ? 19.5 18.812 13.93 1 97 636 ILE A CA 1
ATOM 5105 C C . ILE A 1 636 ? 18.062 19.297 13.727 1 97 636 ILE A C 1
ATOM 5107 O O . ILE A 1 636 ? 17.297 19.406 14.688 1 97 636 ILE A O 1
ATOM 5111 N N . PHE A 1 637 ? 17.719 19.641 12.5 1 95 637 PHE A N 1
ATOM 5112 C CA . PHE A 1 637 ? 16.359 20.047 12.18 1 95 637 PHE A CA 1
ATOM 5113 C C . PHE A 1 637 ? 15.617 18.922 11.461 1 95 637 PHE A C 1
ATOM 5115 O O . PHE A 1 637 ? 16.094 18.406 10.438 1 95 637 PHE A O 1
ATOM 5122 N N . LEU A 1 638 ? 14.461 18.5 12 1 93.12 638 LEU A N 1
ATOM 5123 C CA . LEU A 1 638 ? 13.625 17.469 11.398 1 93.12 638 LEU A CA 1
ATOM 5124 C C . LEU A 1 638 ? 12.266 18.031 11.016 1 93.12 638 LEU A C 1
ATOM 5126 O O . LEU A 1 638 ? 11.617 18.719 11.812 1 93.12 638 LEU A O 1
ATOM 5130 N N . THR A 1 639 ? 11.812 17.781 9.797 1 87.88 639 THR A N 1
ATOM 5131 C CA . THR A 1 639 ? 10.492 18.219 9.367 1 87.88 639 THR A CA 1
ATOM 5132 C C . THR A 1 639 ? 9.625 17.047 8.953 1 87.88 639 THR A C 1
ATOM 5134 O O . THR A 1 639 ? 8.492 17.219 8.5 1 87.88 639 THR A O 1
ATOM 5137 N N . ASP A 1 640 ? 10.156 15.828 9.102 1 86.69 640 ASP A N 1
ATOM 5138 C CA . ASP A 1 640 ? 9.414 14.602 8.812 1 86.69 640 ASP A CA 1
ATOM 5139 C C . ASP A 1 640 ? 9.023 13.883 10.109 1 86.69 640 ASP A C 1
ATOM 5141 O O . ASP A 1 640 ? 9.891 13.523 10.906 1 86.69 640 ASP A O 1
ATOM 5145 N N . VAL A 1 641 ? 7.746 13.664 10.25 1 85.94 641 VAL A N 1
ATOM 5146 C CA . VAL A 1 641 ? 7.23 13.094 11.492 1 85.94 641 VAL A CA 1
ATOM 5147 C C . VAL A 1 641 ? 7.781 11.688 11.688 1 85.94 641 VAL A C 1
ATOM 5149 O O . VAL A 1 641 ? 8.039 11.266 12.812 1 85.94 641 VAL A O 1
ATOM 5152 N N . ASN A 1 642 ? 7.938 10.961 10.594 1 84.44 642 ASN A N 1
ATOM 5153 C CA . ASN A 1 642 ? 8.477 9.609 10.703 1 84.44 642 ASN A CA 1
ATOM 5154 C C . ASN A 1 642 ? 9.914 9.617 11.227 1 84.44 642 ASN A C 1
ATOM 5156 O O . ASN A 1 642 ? 10.273 8.812 12.086 1 84.44 642 ASN A O 1
ATOM 5160 N N . GLU A 1 643 ? 10.648 10.555 10.727 1 90.38 643 GLU A N 1
ATOM 5161 C CA . GLU A 1 643 ? 12.023 10.672 11.188 1 90.38 643 GLU A CA 1
ATOM 5162 C C . GLU A 1 643 ? 12.086 11.039 12.672 1 90.38 643 GLU A C 1
ATOM 5164 O O . GLU A 1 643 ? 12.891 10.484 13.422 1 90.38 643 GLU A O 1
ATOM 5169 N N . ASP A 1 644 ? 11.203 12 12.992 1 90.5 644 ASP A N 1
ATOM 5170 C CA . ASP A 1 644 ? 11.133 12.406 14.391 1 90.5 644 ASP A CA 1
ATOM 5171 C C . ASP A 1 644 ? 10.82 11.211 15.289 1 90.5 644 ASP A C 1
ATOM 5173 O O . ASP A 1 644 ? 11.508 10.984 16.281 1 90.5 644 ASP A O 1
ATOM 5177 N N . LEU A 1 645 ? 9.898 10.492 14.883 1 85.81 645 LEU A N 1
ATOM 5178 C CA . LEU A 1 645 ? 9.438 9.352 15.664 1 85.81 645 LEU A CA 1
ATOM 5179 C C . LEU A 1 645 ? 10.508 8.258 15.703 1 85.81 645 LEU A C 1
ATOM 5181 O O . LEU A 1 645 ? 10.781 7.695 16.766 1 85.81 645 LEU A O 1
ATOM 5185 N N . LEU A 1 646 ? 11.117 7.934 14.562 1 89.44 646 LEU A N 1
ATOM 5186 C CA . LEU A 1 646 ? 12.094 6.855 14.477 1 89.44 646 LEU A CA 1
ATOM 5187 C C . LEU A 1 646 ? 13.344 7.195 15.281 1 89.44 646 LEU A C 1
ATOM 5189 O O . LEU A 1 646 ? 13.875 6.344 16 1 89.44 646 LEU A O 1
ATOM 5193 N N . LEU A 1 647 ? 13.75 8.414 15.211 1 91.62 647 LEU A N 1
ATOM 5194 C CA . LEU A 1 647 ? 14.945 8.828 15.938 1 91.62 647 LEU A CA 1
ATOM 5195 C C . LEU A 1 647 ? 14.68 8.875 17.438 1 91.62 647 LEU A C 1
ATOM 5197 O O . LEU A 1 647 ? 15.539 8.477 18.234 1 91.62 647 LEU A O 1
ATOM 5201 N N . SER A 1 648 ? 13.523 9.352 17.797 1 87.44 648 SER A N 1
ATOM 5202 C CA . SER A 1 648 ? 13.219 9.531 19.219 1 87.44 648 SER A CA 1
ATOM 5203 C C . SER A 1 648 ? 12.938 8.188 19.891 1 87.44 648 SER A C 1
ATOM 5205 O O . SER A 1 648 ? 13.289 7.996 21.062 1 87.44 648 SER A O 1
ATOM 5207 N N . THR A 1 649 ? 12.422 7.238 19.156 1 84.94 649 THR A N 1
ATOM 5208 C CA . THR A 1 649 ? 11.93 6.016 19.781 1 84.94 649 THR A CA 1
ATOM 5209 C C . THR A 1 649 ? 12.922 4.875 19.594 1 84.94 649 THR A C 1
ATOM 5211 O O . THR A 1 649 ? 13.195 4.117 20.531 1 84.94 649 THR A O 1
ATOM 5214 N N . TYR A 1 650 ? 13.523 4.715 18.359 1 88.38 650 TYR A N 1
ATOM 5215 C CA . TYR A 1 650 ? 14.266 3.502 18.047 1 88.38 650 TYR A CA 1
ATOM 5216 C C . TYR A 1 650 ? 15.742 3.803 17.844 1 88.38 650 TYR A C 1
ATOM 5218 O O . TYR A 1 650 ? 16.594 2.939 18.078 1 88.38 650 TYR A O 1
ATOM 5226 N N . LEU A 1 651 ? 16.016 4.969 17.406 1 94.81 651 LEU A N 1
ATOM 5227 C CA . LEU A 1 651 ? 17.375 5.312 17.016 1 94.81 651 LEU A CA 1
ATOM 5228 C C . LEU A 1 651 ? 17.891 6.484 17.844 1 94.81 651 LEU A C 1
ATOM 5230 O O . LEU A 1 651 ? 18.469 7.426 17.281 1 94.81 651 LEU A O 1
ATOM 5234 N N . ASN A 1 652 ? 17.641 6.488 19.141 1 93.75 652 ASN A N 1
ATOM 5235 C CA . ASN A 1 652 ? 17.922 7.637 20 1 93.75 652 ASN A CA 1
ATOM 5236 C C . ASN A 1 652 ? 19.344 7.598 20.547 1 93.75 652 ASN A C 1
ATOM 5238 O O . ASN A 1 652 ? 19.672 8.328 21.484 1 93.75 652 ASN A O 1
ATOM 5242 N N . GLU A 1 653 ? 20.203 6.672 20 1 95.56 653 GLU A N 1
ATOM 5243 C CA . GLU A 1 653 ? 21.625 6.586 20.344 1 95.56 653 GLU A CA 1
ATOM 5244 C C . GLU A 1 653 ? 22.484 6.418 19.094 1 95.56 653 GLU A C 1
ATOM 5246 O O . GLU A 1 653 ? 22.078 5.766 18.141 1 95.56 653 GLU A O 1
ATOM 5251 N N . PHE A 1 654 ? 23.641 7.047 19.125 1 97.19 654 PHE A N 1
ATOM 5252 C CA . PHE A 1 654 ? 24.578 6.957 18.031 1 97.19 654 PHE A CA 1
ATOM 5253 C C . PHE A 1 654 ? 25.969 6.598 18.531 1 97.19 654 PHE A C 1
ATOM 5255 O O . PHE A 1 654 ? 26.5 7.254 19.438 1 97.19 654 PHE A O 1
ATOM 5262 N N . ARG A 1 655 ? 26.5 5.566 17.938 1 96.31 655 ARG A N 1
ATOM 5263 C CA . ARG A 1 655 ? 27.859 5.176 18.25 1 96.31 655 ARG A CA 1
ATOM 5264 C C . ARG A 1 655 ? 28.844 5.793 17.25 1 96.31 655 ARG A C 1
ATOM 5266 O O . ARG A 1 655 ? 28.891 5.398 16.078 1 96.31 655 ARG A O 1
ATOM 5273 N N . ALA A 1 656 ? 29.672 6.68 17.75 1 96.62 656 ALA A N 1
ATOM 5274 C CA . ALA A 1 656 ? 30.656 7.352 16.906 1 96.62 656 ALA A CA 1
ATOM 5275 C C . ALA A 1 656 ? 31.828 6.43 16.594 1 96.62 656 ALA A C 1
ATOM 5277 O O . ALA A 1 656 ? 31.953 5.348 17.172 1 96.62 656 ALA A O 1
ATOM 5278 N N . ASN A 1 657 ? 32.625 6.832 15.602 1 94.62 657 ASN A N 1
ATOM 5279 C CA . ASN A 1 657 ? 33.812 6.062 15.211 1 94.62 657 ASN A CA 1
ATOM 5280 C C . ASN A 1 657 ? 34.75 5.844 16.391 1 94.62 657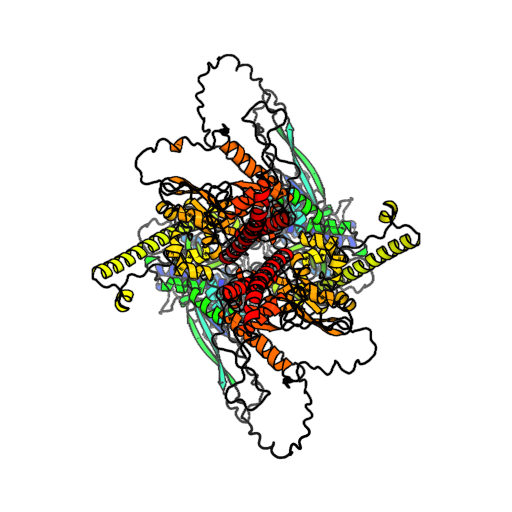 ASN A C 1
ATOM 5282 O O . ASN A 1 657 ? 35.438 4.832 16.453 1 94.62 657 ASN A O 1
ATOM 5286 N N . SER A 1 658 ? 34.719 6.727 17.297 1 93.56 658 SER A N 1
ATOM 5287 C CA . SER A 1 658 ? 35.562 6.637 18.484 1 93.56 658 SER A CA 1
ATOM 5288 C C . SER A 1 658 ? 35.062 5.562 19.438 1 93.56 658 SER A C 1
ATOM 5290 O O . SER A 1 658 ? 35.781 5.168 20.359 1 93.56 658 SER A O 1
ATOM 5292 N N . GLY A 1 659 ? 33.844 5.145 19.266 1 92.94 659 GLY A N 1
ATOM 5293 C CA . GLY A 1 659 ? 33.219 4.176 20.172 1 92.94 659 GLY A CA 1
ATOM 5294 C C . GLY A 1 659 ? 32.281 4.809 21.188 1 92.94 659 GLY A C 1
ATOM 5295 O O . GLY A 1 659 ? 31.484 4.117 21.812 1 92.94 659 GLY A O 1
ATOM 5296 N N . LYS A 1 660 ? 32.406 6.102 21.328 1 95.25 660 LYS A N 1
ATOM 5297 C CA . LYS A 1 660 ? 31.562 6.801 22.281 1 95.25 660 LYS A CA 1
ATOM 5298 C C . LYS A 1 660 ? 30.109 6.82 21.797 1 95.25 660 LYS A C 1
ATOM 5300 O O . LYS A 1 660 ? 29.844 7.027 20.625 1 95.25 660 LYS A O 1
ATOM 5305 N N . VAL A 1 661 ? 29.234 6.648 22.766 1 96.38 661 VAL A N 1
ATOM 5306 C CA . VAL A 1 661 ? 27.797 6.625 22.438 1 96.38 661 VAL A CA 1
ATOM 5307 C C . VAL A 1 661 ? 27.156 7.953 22.844 1 96.38 661 VAL A C 1
ATOM 5309 O O . VAL A 1 661 ? 27.344 8.43 23.969 1 96.38 661 VAL A O 1
ATOM 5312 N N . TYR A 1 662 ? 26.5 8.625 21.938 1 96.88 662 TYR A N 1
ATOM 5313 C CA . TYR A 1 662 ? 25.797 9.883 22.156 1 96.88 662 TYR A CA 1
ATOM 5314 C C . TYR A 1 662 ? 24.297 9.672 22.156 1 96.88 662 TYR A C 1
ATOM 5316 O O . TYR A 1 662 ? 23.766 8.93 21.328 1 96.88 662 TYR A O 1
ATOM 5324 N N . LYS A 1 663 ? 23.625 10.32 23.109 1 96.19 663 LYS A N 1
ATOM 5325 C CA . LYS A 1 663 ? 22.172 10.312 23.094 1 96.19 663 LYS A CA 1
ATOM 5326 C C . LYS A 1 663 ? 21.625 11.398 22.172 1 96.19 663 LYS A C 1
ATOM 5328 O O . LYS A 1 663 ? 22.203 12.484 22.062 1 96.19 663 LYS A O 1
ATOM 5333 N N . ILE A 1 664 ? 20.547 11.133 21.484 1 96.38 664 ILE A N 1
ATOM 5334 C CA . ILE A 1 664 ? 19.859 12.102 20.641 1 96.38 664 ILE A CA 1
ATOM 5335 C C . ILE A 1 664 ? 18.625 12.641 21.375 1 96.38 664 ILE A C 1
ATOM 5337 O O . ILE A 1 664 ? 17.719 11.875 21.688 1 96.38 664 ILE A O 1
ATOM 5341 N N . LYS A 1 665 ? 18.625 13.977 21.641 1 93.75 665 LYS A N 1
ATOM 5342 C CA . LYS A 1 665 ? 17.578 14.562 22.469 1 93.75 665 LYS A CA 1
ATOM 5343 C C . LYS A 1 665 ? 16.906 15.727 21.75 1 93.75 665 LYS A C 1
ATOM 5345 O O . LYS A 1 665 ? 17.562 16.5 21.062 1 93.75 665 LYS A O 1
ATOM 5350 N N . ASN A 1 666 ? 15.641 15.852 21.922 1 93.62 666 ASN A N 1
ATOM 5351 C CA . ASN A 1 666 ? 14.883 16.984 21.391 1 93.62 666 ASN A CA 1
ATOM 5352 C C . ASN A 1 666 ? 14.938 18.172 22.344 1 93.62 666 ASN A C 1
ATOM 5354 O O . ASN A 1 666 ? 14.523 18.062 23.5 1 93.62 666 ASN A O 1
ATOM 5358 N N . ILE A 1 667 ? 15.367 19.297 21.891 1 93.38 667 ILE A N 1
ATOM 5359 C CA . ILE A 1 667 ? 15.625 20.453 22.75 1 93.38 667 ILE A CA 1
ATOM 5360 C C . ILE A 1 667 ? 14.297 21.094 23.156 1 93.38 667 ILE A C 1
ATOM 5362 O O . ILE A 1 667 ? 14.258 21.938 24.047 1 93.38 667 ILE A O 1
ATOM 5366 N N . ALA A 1 668 ? 13.234 20.766 22.484 1 90.56 668 ALA A N 1
ATOM 5367 C CA . ALA A 1 668 ? 11.922 21.312 22.844 1 90.56 668 ALA A CA 1
ATOM 5368 C C . ALA A 1 668 ? 11.32 20.562 24.031 1 90.56 668 ALA A C 1
ATOM 5370 O O . ALA A 1 668 ? 10.32 21 24.594 1 90.56 668 ALA A O 1
ATOM 5371 N N . LYS A 1 669 ? 11.969 19.547 24.5 1 89.94 669 LYS A N 1
ATOM 5372 C CA . LYS A 1 669 ? 11.492 18.781 25.656 1 89.94 669 LYS A CA 1
ATOM 5373 C C . LYS A 1 669 ? 11.93 19.438 26.969 1 89.94 669 LYS A C 1
ATOM 5375 O O . LYS A 1 669 ? 13.047 19.938 27.062 1 89.94 669 LYS A O 1
ATOM 5380 N N . LEU A 1 670 ? 11.039 19.406 27.938 1 88.88 670 LEU A N 1
ATOM 5381 C CA . LEU A 1 670 ? 11.266 20.047 29.219 1 88.88 670 LEU A CA 1
ATOM 5382 C C . LEU A 1 670 ? 12.492 19.453 29.906 1 88.88 670 LEU A C 1
ATOM 5384 O O . LEU A 1 670 ? 13.227 20.172 30.594 1 88.88 670 LEU A O 1
ATOM 5388 N N . GLU A 1 671 ? 12.719 18.203 29.672 1 86.94 671 GLU A N 1
ATOM 5389 C CA . GLU A 1 671 ? 13.773 17.5 30.391 1 86.94 671 GLU A CA 1
ATOM 5390 C C . GLU A 1 671 ? 15.148 17.797 29.797 1 86.94 671 GLU A C 1
ATOM 5392 O O . GLU A 1 671 ? 16.172 17.547 30.438 1 86.94 671 GLU A O 1
ATOM 5397 N N . THR A 1 672 ? 15.148 18.234 28.594 1 91.25 672 THR A N 1
ATOM 5398 C CA . THR A 1 672 ? 16.422 18.484 27.938 1 91.25 672 THR A CA 1
ATOM 5399 C C . THR A 1 672 ? 17.031 19.781 28.438 1 91.25 672 THR A C 1
ATOM 5401 O O . THR A 1 672 ? 16.469 20.859 28.234 1 91.25 672 THR A O 1
ATOM 5404 N N . LYS A 1 673 ? 18.125 19.688 29.031 1 89.81 673 LYS A N 1
ATOM 5405 C CA . LYS A 1 673 ? 18.875 20.844 29.484 1 89.81 673 LYS A CA 1
ATOM 5406 C C . LYS A 1 673 ? 19.984 21.203 28.5 1 89.81 673 LYS A C 1
ATOM 5408 O O . LYS A 1 673 ? 20.625 20.312 27.938 1 89.81 673 LYS A O 1
ATOM 5413 N N . LEU A 1 674 ? 20.125 22.453 28.266 1 94.12 674 LEU A N 1
ATOM 5414 C CA . LEU A 1 674 ? 21.156 22.922 27.344 1 94.12 674 LEU A CA 1
ATOM 5415 C C . LEU A 1 674 ? 22.359 23.469 28.125 1 94.12 674 LEU A C 1
ATOM 5417 O O . LEU A 1 674 ? 22.203 24.281 29.031 1 94.12 674 LEU A O 1
ATOM 5421 N N . PRO A 1 675 ? 23.531 22.984 27.766 1 92.56 675 PRO A N 1
ATOM 5422 C CA . PRO A 1 675 ? 24.719 23.484 28.438 1 92.56 675 PRO A CA 1
ATOM 5423 C C . PRO A 1 675 ? 25.062 24.922 28.031 1 92.56 675 PRO A C 1
ATOM 5425 O O . PRO A 1 675 ? 24.844 25.312 26.891 1 92.56 675 PRO A O 1
ATOM 5428 N N . ASP A 1 676 ? 25.641 25.703 28.969 1 88.19 676 ASP A N 1
ATOM 5429 C CA . ASP A 1 676 ? 26.094 27.062 28.688 1 88.19 676 ASP A CA 1
ATOM 5430 C C . ASP A 1 676 ? 27.516 27.078 28.125 1 88.19 676 ASP A C 1
ATOM 5432 O O . ASP A 1 676 ? 28.297 26.172 28.406 1 88.19 676 ASP A O 1
ATOM 5436 N N . LYS A 1 677 ? 27.812 28.109 27.266 1 88.12 677 LYS A N 1
ATOM 5437 C CA . LYS A 1 677 ? 29.172 28.297 26.766 1 88.12 677 LYS A CA 1
ATOM 5438 C C . LYS A 1 677 ? 30.141 28.578 27.906 1 88.12 677 LYS A C 1
ATOM 5440 O O . LYS A 1 677 ? 29.859 29.391 28.797 1 88.12 677 LYS A O 1
ATOM 5445 N N . PRO A 1 678 ? 31.297 27.781 27.906 1 81.81 678 PRO A N 1
ATOM 5446 C CA . PRO A 1 678 ? 32.25 28.047 28.969 1 81.81 678 PRO A CA 1
ATOM 5447 C C . PRO A 1 678 ? 32.812 29.469 28.938 1 81.81 678 PRO A C 1
ATOM 5449 O O . PRO A 1 678 ? 33.031 30.031 27.875 1 81.81 678 PRO A O 1
ATOM 5452 N N . LYS A 1 679 ? 32.719 30.344 29.922 1 69.62 679 LYS A N 1
ATOM 5453 C CA . LYS A 1 679 ? 33.281 31.672 30.031 1 69.62 679 LYS A CA 1
ATOM 5454 C C . LYS A 1 679 ? 34.812 31.641 29.984 1 69.62 679 LYS A C 1
ATOM 5456 O O . LYS A 1 679 ? 35.438 30.688 30.422 1 69.62 679 LYS A O 1
ATOM 5461 N N . ASP A 1 680 ? 35.562 32.312 28.906 1 55.16 680 ASP A N 1
ATOM 5462 C CA . ASP A 1 680 ? 37 32.406 28.781 1 55.16 680 ASP A CA 1
ATOM 5463 C C . ASP A 1 680 ? 37.656 32.594 30.156 1 55.16 680 ASP A C 1
ATOM 5465 O O . ASP A 1 680 ? 38.875 32.75 30.25 1 55.16 680 ASP A O 1
ATOM 5469 N N . ASP A 1 681 ? 37.125 33.281 31.141 1 43.59 681 ASP A N 1
ATOM 5470 C CA . ASP A 1 681 ? 37.969 33.5 32.312 1 43.59 681 ASP A CA 1
ATOM 5471 C C . ASP A 1 681 ? 38.438 32.188 32.938 1 43.59 681 ASP A C 1
ATOM 5473 O O . ASP A 1 681 ? 37.625 31.297 33.156 1 43.59 681 ASP A O 1
ATOM 5477 N N . VAL A 1 682 ? 39.781 31.828 32.75 1 42.12 682 VAL A N 1
ATOM 5478 C CA . VAL A 1 682 ? 40.656 30.828 33.344 1 42.12 682 VAL A CA 1
ATOM 5479 C C . VAL A 1 682 ? 40.188 30.531 34.781 1 42.12 682 VAL A C 1
ATOM 5481 O O . VAL A 1 682 ? 40.719 29.641 35.438 1 42.12 682 VAL A O 1
ATOM 5484 N N . SER A 1 683 ? 39.75 31.641 35.562 1 36.34 683 SER A N 1
ATOM 5485 C CA . SER A 1 683 ? 39.938 31.344 37 1 36.34 683 SER A CA 1
ATOM 5486 C C . SER A 1 683 ? 39.094 30.141 37.406 1 36.34 683 SER A C 1
ATOM 5488 O O . SER A 1 683 ? 39.625 29.172 37.969 1 36.34 683 SER A O 1
ATOM 5490 N N . ASN A 1 684 ? 37.969 30.297 38.312 1 32.78 684 ASN A N 1
ATOM 5491 C CA . ASN A 1 684 ? 37.531 29.312 39.312 1 32.78 684 ASN A CA 1
ATOM 5492 C C . ASN A 1 684 ? 36.688 28.219 38.688 1 32.78 684 ASN A C 1
ATOM 5494 O O . ASN A 1 684 ? 35.5 28.422 38.438 1 32.78 684 ASN A O 1
ATOM 5498 N N . GLU A 1 685 ? 37.188 27.422 37.875 1 36.28 685 GLU A N 1
ATOM 5499 C CA . GLU A 1 685 ? 36.656 26.156 37.406 1 36.28 685 GLU A CA 1
ATOM 5500 C C . GLU A 1 685 ? 35.844 25.469 38.531 1 36.28 685 GLU A C 1
ATOM 5502 O O . GLU A 1 685 ? 35.062 24.562 38.25 1 36.28 685 GLU A O 1
ATOM 5507 N N . GLU A 1 686 ? 36.406 25.594 39.812 1 32.97 686 GLU A N 1
ATOM 5508 C CA . GLU A 1 686 ? 35.969 24.766 40.906 1 32.97 686 GLU A CA 1
ATOM 5509 C C . GLU A 1 686 ? 34.5 25.047 41.281 1 32.97 686 GLU A C 1
ATOM 5511 O O . GLU A 1 686 ? 33.875 24.25 41.969 1 32.97 686 GLU A O 1
ATOM 5516 N N . GLU A 1 687 ? 34.094 26.328 41.188 1 31.25 687 GLU A N 1
ATOM 5517 C CA . GLU A 1 687 ? 32.875 26.594 41.969 1 31.25 687 GLU A CA 1
ATOM 5518 C C . GLU A 1 687 ? 31.656 26.031 41.25 1 31.25 687 GLU A C 1
ATOM 5520 O O . GLU A 1 687 ? 30.625 25.781 41.906 1 31.25 687 GLU A O 1
ATOM 5525 N N . LYS A 1 688 ? 31.672 26.062 39.938 1 34.34 688 LYS A N 1
ATOM 5526 C CA . LYS A 1 688 ? 30.328 25.828 39.406 1 34.34 688 LYS A CA 1
ATOM 5527 C C . LYS A 1 688 ? 30.016 24.344 39.312 1 34.34 688 LYS A C 1
ATOM 5529 O O . LYS A 1 688 ? 28.953 23.953 38.844 1 34.34 688 LYS A O 1
ATOM 5534 N N . GLU A 1 689 ? 30.969 23.484 39.406 1 32.41 689 GLU A N 1
ATOM 5535 C CA . GLU A 1 689 ? 30.484 22.109 39.406 1 32.41 689 GLU A CA 1
ATOM 5536 C C . GLU A 1 689 ? 29.562 21.859 40.594 1 32.41 689 GLU A C 1
ATOM 5538 O O . GLU A 1 689 ? 28.953 20.781 40.688 1 32.41 689 GLU A O 1
ATOM 5543 N N . LYS A 1 690 ? 29.859 22.578 41.781 1 31.78 690 LYS A N 1
ATOM 5544 C CA . LYS A 1 690 ? 29.109 22.172 42.969 1 31.78 690 LYS A CA 1
ATOM 5545 C C . LYS A 1 690 ? 27.641 22.531 42.812 1 31.78 690 LYS A C 1
ATOM 5547 O O . LYS A 1 690 ? 26.859 22.375 43.781 1 31.78 690 LYS A O 1
ATOM 5552 N N . GLU A 1 691 ? 27.266 23.391 41.906 1 31.42 691 GLU A N 1
ATOM 5553 C CA . GLU A 1 691 ? 25.797 23.5 41.938 1 31.42 691 GLU A CA 1
ATOM 5554 C C . GLU A 1 691 ? 25.156 22.281 41.281 1 31.42 691 GLU A C 1
ATOM 5556 O O . GLU A 1 691 ? 25.062 22.203 40.031 1 31.42 691 GLU A O 1
ATOM 5561 N N . ARG A 1 692 ? 25.516 21.141 41.688 1 29.89 692 ARG A N 1
ATOM 5562 C CA . ARG A 1 692 ? 24.688 19.969 41.406 1 29.89 692 ARG A CA 1
ATOM 5563 C C . ARG A 1 692 ? 23.219 20.297 41.531 1 29.89 692 ARG A C 1
ATOM 5565 O O . ARG A 1 692 ? 22.781 20.875 42.531 1 29.89 692 ARG A O 1
ATOM 5572 N N . PRO A 1 693 ? 22.547 20.281 40.375 1 32 693 PRO A N 1
ATOM 5573 C CA . PRO A 1 693 ? 21.094 20.5 40.469 1 32 693 PRO A CA 1
ATOM 5574 C C . PRO A 1 693 ? 20.469 19.75 41.656 1 32 693 PRO A C 1
ATOM 5576 O O . PRO A 1 693 ? 19.375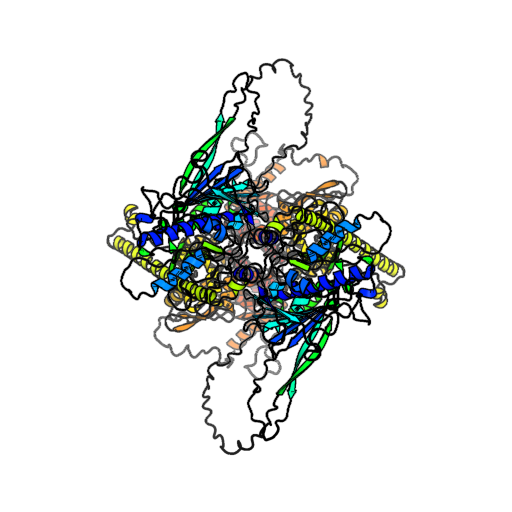 20.109 42.094 1 32 693 PRO A O 1
ATOM 5579 N N . ASP A 1 694 ? 21.031 18.531 41.906 1 29.69 694 ASP A N 1
ATOM 5580 C CA . ASP A 1 694 ? 20.156 17.641 42.656 1 29.69 694 ASP A CA 1
ATOM 5581 C C . ASP A 1 694 ? 20.125 18.016 44.156 1 29.69 694 ASP A C 1
ATOM 5583 O O . ASP A 1 694 ? 19.656 17.25 45 1 29.69 694 ASP A O 1
ATOM 5587 N N . THR A 1 695 ? 21.219 18.641 44.625 1 31.45 695 THR A N 1
ATOM 5588 C CA . THR A 1 695 ? 21.016 18.609 46.062 1 31.45 695 THR A CA 1
ATOM 5589 C C . THR A 1 695 ? 19.703 19.297 46.438 1 31.45 695 THR A C 1
ATOM 5591 O O . THR A 1 695 ? 19.484 20.453 46.094 1 31.45 695 THR A O 1
ATOM 5594 N N . ASP A 1 696 ? 18.719 18.578 46.688 1 33.09 696 ASP A N 1
ATOM 5595 C CA . ASP A 1 696 ? 17.406 18.812 47.281 1 33.09 696 ASP A CA 1
ATOM 5596 C C . ASP A 1 696 ? 17.5 19.781 48.438 1 33.09 696 ASP A C 1
ATOM 5598 O O . ASP A 1 696 ? 16.609 19.844 49.281 1 33.09 696 ASP A O 1
ATOM 5602 N N . ILE A 1 697 ? 18.719 20.016 49 1 36.28 697 ILE A N 1
ATOM 5603 C CA . ILE A 1 697 ? 18.5 20.906 50.125 1 36.28 697 ILE A CA 1
ATOM 5604 C C . ILE A 1 697 ? 17.922 22.234 49.656 1 36.28 697 ILE A C 1
ATOM 5606 O O . ILE A 1 697 ? 18.562 22.953 48.906 1 36.28 697 ILE A O 1
ATOM 5610 N N . PRO A 1 698 ? 16.562 22.375 49.625 1 43.59 698 PRO A N 1
ATOM 5611 C CA . PRO A 1 698 ? 15.984 23.688 49.312 1 43.59 698 PRO A CA 1
ATOM 5612 C C . PRO A 1 698 ? 16.797 24.844 49.875 1 43.59 698 PRO A C 1
ATOM 5614 O O . PRO A 1 698 ? 17 24.922 51.094 1 43.59 698 PRO A O 1
ATOM 5617 N N . ASP A 1 699 ? 17.875 25.125 49.5 1 48.66 699 ASP A N 1
ATOM 5618 C CA . ASP A 1 699 ? 18.469 26.391 49.906 1 48.66 699 ASP A CA 1
ATOM 5619 C C . ASP A 1 699 ? 17.391 27.438 50.188 1 48.66 699 ASP A C 1
ATOM 5621 O O . ASP A 1 699 ? 16.641 27.828 49.281 1 48.66 699 ASP A O 1
ATOM 5625 N N . ARG A 1 700 ? 16.719 27.516 51.469 1 60.22 700 ARG A N 1
ATOM 5626 C CA . ARG A 1 700 ? 15.562 28.141 52.062 1 60.22 700 ARG A CA 1
ATOM 5627 C C . ARG A 1 700 ? 15.836 29.609 52.375 1 60.22 700 ARG A C 1
ATOM 5629 O O . ARG A 1 700 ? 15.336 30.141 53.375 1 60.22 700 ARG A O 1
ATOM 5636 N N . THR A 1 701 ? 16.719 30.219 51.469 1 77.31 701 THR A N 1
ATOM 5637 C CA . THR A 1 701 ? 16.781 31.672 51.594 1 77.31 701 THR A CA 1
ATOM 5638 C C . THR A 1 701 ? 15.445 32.312 51.219 1 77.31 701 THR A C 1
ATOM 5640 O O . THR A 1 701 ? 14.617 31.672 50.562 1 77.31 701 THR A O 1
ATOM 5643 N N . GLU A 1 702 ? 15.258 33.375 51.844 1 79.12 702 GLU A N 1
ATOM 5644 C CA . GLU A 1 702 ? 13.992 34.062 51.594 1 79.12 702 GLU A CA 1
ATOM 5645 C C . GLU A 1 702 ? 13.75 34.281 50.125 1 79.12 702 GLU A C 1
ATOM 5647 O O . GLU A 1 702 ? 12.625 34.125 49.625 1 79.12 702 GLU A O 1
ATOM 5652 N N . ASP A 1 703 ? 14.828 34.531 49.344 1 81.75 703 ASP A N 1
ATOM 5653 C CA . ASP A 1 703 ? 14.719 34.75 47.906 1 81.75 703 ASP A CA 1
ATOM 5654 C C . ASP A 1 703 ? 14.25 33.469 47.188 1 81.75 703 ASP A C 1
ATOM 5656 O O . ASP A 1 703 ? 13.438 33.562 46.281 1 81.75 703 ASP A O 1
ATOM 5660 N N . LYS A 1 704 ? 14.695 32.406 47.625 1 86.31 704 LYS A N 1
ATOM 5661 C CA . LYS A 1 704 ? 14.32 31.125 47.031 1 86.31 704 LYS A CA 1
ATOM 5662 C C . LYS A 1 704 ? 12.891 30.75 47.406 1 86.31 704 LYS A C 1
ATOM 5664 O O . LYS A 1 704 ? 12.172 30.141 46.594 1 86.31 704 LYS A O 1
ATOM 5669 N N . LEU A 1 705 ? 12.555 31.062 48.656 1 87.12 705 LEU A N 1
ATOM 5670 C CA . LEU A 1 705 ? 11.188 30.797 49.094 1 87.12 705 LEU A CA 1
ATOM 5671 C C . LEU A 1 705 ? 10.195 31.625 48.281 1 87.12 705 LEU A C 1
ATOM 5673 O O . LEU A 1 705 ? 9.133 31.125 47.875 1 87.12 705 LEU A O 1
ATOM 5677 N N . LEU A 1 706 ? 10.602 32.844 48 1 88.94 706 LEU A N 1
ATOM 5678 C CA . LEU A 1 706 ? 9.742 33.719 47.219 1 88.94 706 LEU A CA 1
ATOM 5679 C C . LEU A 1 706 ? 9.664 33.25 45.781 1 88.94 706 LEU A C 1
ATOM 5681 O O . LEU A 1 706 ? 8.594 33.281 45.156 1 88.94 706 LEU A O 1
ATOM 5685 N N . ALA A 1 707 ? 10.742 32.812 45.25 1 89.38 707 ALA A N 1
ATOM 5686 C CA . ALA A 1 707 ? 10.773 32.312 43.875 1 89.38 707 ALA A CA 1
ATOM 5687 C C . ALA A 1 707 ? 9.875 31.078 43.719 1 89.38 707 ALA A C 1
ATOM 5689 O O . ALA A 1 707 ? 9.172 30.938 42.719 1 89.38 707 ALA A O 1
ATOM 5690 N N . ARG A 1 708 ? 9.922 30.266 44.688 1 90.75 708 ARG A N 1
ATOM 5691 C CA . ARG A 1 708 ? 9.07 29.078 44.688 1 90.75 708 ARG A CA 1
ATOM 5692 C C . ARG A 1 708 ? 7.598 29.469 44.781 1 90.75 708 ARG A C 1
ATOM 5694 O O . ARG A 1 708 ? 6.738 28.844 44.156 1 90.75 708 ARG A O 1
ATOM 5701 N N . TYR A 1 709 ? 7.41 30.469 45.656 1 92.75 709 TYR A N 1
ATOM 5702 C CA . TYR A 1 709 ? 6.043 30.953 45.812 1 92.75 709 TYR A CA 1
ATOM 5703 C C . TYR A 1 709 ? 5.512 31.5 44.469 1 92.75 709 TYR A C 1
ATOM 5705 O O . TYR A 1 709 ? 4.387 31.188 44.094 1 92.75 709 TYR A O 1
ATOM 5713 N N . HIS A 1 710 ? 6.312 32.312 43.812 1 94.06 710 HIS A N 1
ATOM 5714 C CA . HIS A 1 710 ? 5.91 32.906 42.531 1 94.06 710 HIS A CA 1
ATOM 5715 C C . HIS A 1 710 ? 5.555 31.812 41.5 1 94.06 710 HIS A C 1
ATOM 5717 O O . HIS A 1 710 ? 4.543 31.922 40.812 1 94.06 710 HIS A O 1
ATOM 5723 N N . LEU A 1 711 ? 6.348 30.781 41.406 1 94.69 711 LEU A N 1
ATOM 5724 C CA . LEU A 1 711 ? 6.133 29.703 40.438 1 94.69 711 LEU A CA 1
ATOM 5725 C C . LEU A 1 711 ? 4.863 28.938 40.75 1 94.69 711 LEU A C 1
ATOM 5727 O O . LEU A 1 711 ? 4.039 28.672 39.875 1 94.69 711 LEU A O 1
ATOM 5731 N N . LYS A 1 712 ? 4.75 28.594 42 1 94.56 712 LYS A N 1
ATOM 5732 C CA . LYS A 1 712 ? 3.59 27.812 42.438 1 94.56 712 LYS A CA 1
ATOM 5733 C C . LYS A 1 712 ? 2.303 28.625 42.281 1 94.56 712 LYS A C 1
ATOM 5735 O O . LYS A 1 712 ? 1.263 28.062 41.906 1 94.56 712 LYS A O 1
ATOM 5740 N N . LEU A 1 713 ? 2.449 29.938 42.625 1 95.19 713 LEU A N 1
ATOM 5741 C CA . LEU A 1 713 ? 1.291 30.812 42.469 1 95.19 713 LEU A CA 1
ATOM 5742 C C . LEU A 1 713 ? 0.876 30.938 41 1 95.19 713 LEU A C 1
ATOM 5744 O O . LEU A 1 713 ? -0.311 30.844 40.688 1 95.19 713 LEU A O 1
ATOM 5748 N N . LEU A 1 714 ? 1.833 31.188 40.188 1 95.62 714 LEU A N 1
ATOM 5749 C CA . LEU A 1 714 ? 1.548 31.281 38.75 1 95.62 714 LEU A CA 1
ATOM 5750 C C . LEU A 1 714 ? 0.927 30 38.25 1 95.62 714 LEU A C 1
ATOM 5752 O O . LEU A 1 714 ? -0.02 30.031 37.438 1 95.62 714 LEU A O 1
ATOM 5756 N N . ARG A 1 715 ? 1.457 28.859 38.562 1 95.19 715 ARG A N 1
ATOM 5757 C CA . ARG A 1 715 ? 0.936 27.562 38.156 1 95.19 715 ARG A CA 1
ATOM 5758 C C . ARG A 1 715 ? -0.524 27.406 38.562 1 95.19 715 ARG A C 1
ATOM 5760 O O . ARG A 1 715 ? -1.366 27.016 37.75 1 95.19 715 ARG A O 1
ATOM 5767 N N . ALA A 1 716 ? -0.771 27.719 39.875 1 95.44 716 ALA A N 1
ATOM 5768 C CA . ALA A 1 716 ? -2.133 27.609 40.375 1 95.44 716 ALA A CA 1
ATOM 5769 C C . ALA A 1 716 ? -3.084 28.531 39.625 1 95.44 716 ALA A C 1
ATOM 5771 O O . ALA A 1 716 ? -4.215 28.156 39.312 1 95.44 716 ALA A O 1
ATOM 5772 N N . TYR A 1 717 ? -2.584 29.75 39.406 1 96.06 717 TYR A N 1
ATOM 5773 C CA . TYR A 1 717 ? -3.396 30.75 38.719 1 96.06 717 TYR A CA 1
ATOM 5774 C C . TYR A 1 717 ? -3.701 30.312 37.312 1 96.06 717 TYR A C 1
ATOM 5776 O O . TYR A 1 717 ? -4.852 30.375 36.844 1 96.06 717 TYR A O 1
ATOM 5784 N N . MET A 1 718 ? -2.699 29.906 36.562 1 95.12 718 MET A N 1
ATOM 5785 C CA . MET A 1 718 ? -2.881 29.531 35.156 1 95.12 718 MET A CA 1
ATOM 5786 C C . MET A 1 718 ? -3.822 28.328 35.031 1 95.12 718 MET A C 1
ATOM 5788 O O . MET A 1 718 ? -4.629 28.266 34.094 1 95.12 718 MET A O 1
ATOM 5792 N N . ARG A 1 719 ? -3.76 27.391 35.906 1 93.38 719 ARG A N 1
ATOM 5793 C CA . ARG A 1 719 ? -4.656 26.25 35.938 1 93.38 719 ARG A CA 1
ATOM 5794 C C . ARG A 1 719 ? -6.105 26.688 36.125 1 93.38 719 ARG A C 1
ATOM 5796 O O . ARG A 1 719 ? -7.023 26.078 35.562 1 93.38 719 ARG A O 1
ATOM 5803 N N . GLN A 1 720 ? -6.199 27.75 36.906 1 94.12 720 GLN A N 1
ATOM 5804 C CA . GLN A 1 720 ? -7.527 28.266 37.219 1 94.12 720 GLN A CA 1
ATOM 5805 C C . GLN A 1 720 ? -8.086 29.078 36.062 1 94.12 720 GLN A C 1
ATOM 5807 O O . GLN A 1 720 ? -9.266 28.953 35.719 1 94.12 720 GLN A O 1
ATOM 5812 N N . ALA A 1 721 ? -7.254 29.906 35.531 1 93.88 721 ALA A N 1
ATOM 5813 C CA . ALA A 1 721 ? -7.707 30.953 34.594 1 93.88 721 ALA A CA 1
ATOM 5814 C C . ALA A 1 721 ? -7.805 30.406 33.156 1 93.88 721 ALA A C 1
ATOM 5816 O O . ALA A 1 721 ? -8.5 30.984 32.312 1 93.88 721 ALA A O 1
ATOM 5817 N N . THR A 1 722 ? -7.102 29.312 32.875 1 91.88 722 THR A N 1
ATOM 5818 C CA . THR A 1 722 ? -7.047 28.812 31.5 1 91.88 722 THR A CA 1
ATOM 5819 C C . THR A 1 722 ? -7.594 27.391 31.422 1 91.88 722 THR A C 1
ATOM 5821 O O . THR A 1 722 ? -7.398 26.594 32.344 1 91.88 722 THR A O 1
ATOM 5824 N N . PRO A 1 723 ? -8.234 27.047 30.344 1 86.44 723 PRO A N 1
ATOM 5825 C CA . PRO A 1 723 ? -8.781 25.688 30.203 1 86.44 723 PRO A CA 1
ATOM 5826 C C . PRO A 1 723 ? -7.719 24.672 29.797 1 86.44 723 PRO A C 1
ATOM 5828 O O . PRO A 1 723 ? -7.914 23.469 29.984 1 86.44 723 PRO A O 1
ATOM 5831 N N . THR A 1 724 ? -6.578 25.094 29.312 1 87.94 724 THR A N 1
ATOM 5832 C CA . THR A 1 724 ? -5.684 24.156 28.641 1 87.94 724 THR A CA 1
ATOM 5833 C C . THR A 1 724 ? -4.398 23.953 29.438 1 87.94 724 THR A C 1
ATOM 5835 O O . THR A 1 724 ? -3.678 22.984 29.25 1 87.94 724 THR A O 1
ATOM 5838 N N . VAL A 1 725 ? -4.055 24.844 30.391 1 91.94 725 VAL A N 1
ATOM 5839 C CA . VAL A 1 725 ? -2.762 24.797 31.062 1 91.94 725 VAL A CA 1
ATOM 5840 C C . VAL A 1 725 ? -2.887 24 32.344 1 91.94 725 VAL A C 1
ATOM 5842 O O . VAL A 1 725 ? -3.709 24.328 33.219 1 91.94 725 VAL A O 1
ATOM 5845 N N . HIS A 1 726 ? -2.074 22.984 32.5 1 89.31 726 HIS A N 1
ATOM 5846 C CA . HIS A 1 726 ? -2.064 22.172 33.688 1 89.31 726 HIS A CA 1
ATOM 5847 C C . HIS A 1 726 ? -0.768 22.344 34.469 1 89.31 726 HIS A C 1
ATOM 5849 O O . HIS A 1 726 ? -0.74 22.156 35.688 1 89.31 726 HIS A O 1
ATOM 5855 N N . GLY A 1 727 ? 0.253 22.625 33.719 1 90.62 727 GLY A N 1
ATOM 5856 C CA . GLY A 1 727 ? 1.542 22.781 34.375 1 90.62 727 GLY A CA 1
ATOM 5857 C C . GLY A 1 727 ? 2.271 24.047 33.938 1 90.62 727 GLY A C 1
ATOM 5858 O O . GLY A 1 727 ? 2.033 24.562 32.844 1 90.62 727 GLY A O 1
ATOM 5859 N N . VAL A 1 728 ? 3.049 24.578 34.875 1 94.06 728 VAL A N 1
ATOM 5860 C CA . VAL A 1 728 ? 3.947 25.703 34.594 1 94.06 728 VAL A CA 1
ATOM 5861 C C . VAL A 1 728 ? 5.336 25.391 35.156 1 94.06 728 VAL A C 1
ATOM 5863 O O . VAL A 1 728 ? 5.473 24.969 36.281 1 94.06 728 VAL A O 1
ATOM 5866 N N . GLU A 1 729 ? 6.25 25.469 34.312 1 93.56 729 GLU A N 1
ATOM 5867 C CA . GLU A 1 729 ? 7.629 25.234 34.719 1 93.56 729 GLU A CA 1
ATOM 5868 C C . GLU A 1 729 ? 8.516 26.438 34.406 1 93.56 729 GLU A C 1
ATOM 5870 O O . GLU A 1 729 ? 8.312 27.109 33.375 1 93.56 729 GLU A O 1
ATOM 5875 N N . ARG A 1 730 ? 9.445 26.672 35.281 1 93.19 730 ARG A N 1
ATOM 5876 C CA . ARG A 1 730 ? 10.414 27.734 35.062 1 93.19 730 ARG A CA 1
ATOM 5877 C C . ARG A 1 730 ? 11.43 27.297 34 1 93.19 730 ARG A C 1
ATOM 5879 O O . ARG A 1 730 ? 12.008 26.219 34.094 1 93.19 730 ARG A O 1
ATOM 5886 N N . SER A 1 731 ? 11.602 28.141 33.031 1 92.62 731 SER A N 1
ATOM 5887 C CA . SER A 1 731 ? 12.523 27.812 31.938 1 92.62 731 SER A CA 1
ATOM 5888 C C . SER A 1 731 ? 13.969 28.062 32.344 1 92.62 731 SER A C 1
ATOM 5890 O O . SER A 1 731 ? 14.273 29.031 33.031 1 92.62 731 SER A O 1
ATOM 5892 N N . THR A 1 732 ? 14.781 27.125 31.891 1 87.06 732 THR A N 1
ATOM 5893 C CA . THR A 1 732 ? 16.219 27.328 32 1 87.06 732 THR A CA 1
ATOM 5894 C C . THR A 1 732 ? 16.844 27.625 30.656 1 87.06 732 THR A C 1
ATOM 5896 O O . THR A 1 732 ? 18.047 27.828 30.547 1 87.06 732 THR A O 1
ATOM 5899 N N . LYS A 1 733 ? 16.047 27.672 29.641 1 89.94 733 LYS A N 1
ATOM 5900 C CA . LYS A 1 733 ? 16.703 27.719 28.328 1 89.94 733 LYS A CA 1
ATOM 5901 C C . LYS A 1 733 ? 16.016 28.734 27.422 1 89.94 733 LYS A C 1
ATOM 5903 O O . LYS A 1 733 ? 16.594 29.141 26.406 1 89.94 733 LYS A O 1
ATOM 5908 N N . LEU A 1 734 ? 14.828 29.25 27.719 1 90.62 734 LEU A N 1
ATOM 5909 C CA . LEU A 1 734 ? 14.156 30.172 26.812 1 90.62 734 LEU A CA 1
ATOM 5910 C C . LEU A 1 734 ? 14.945 31.484 26.688 1 90.62 734 LEU A C 1
ATOM 5912 O O . LEU A 1 734 ? 15.492 31.969 27.672 1 90.62 734 LEU A O 1
ATOM 5916 N N . PRO A 1 735 ? 15 31.984 25.469 1 88.06 735 PRO A N 1
ATOM 5917 C CA . PRO A 1 735 ? 15.703 33.25 25.297 1 88.06 735 PRO A CA 1
ATOM 5918 C C . PRO A 1 735 ? 14.969 34.438 25.938 1 88.06 735 PRO A C 1
ATOM 5920 O O . PRO A 1 735 ? 13.797 34.312 26.297 1 88.06 735 PRO A O 1
ATOM 5923 N N . ALA A 1 736 ? 15.617 35.5 26 1 84.25 736 ALA A N 1
ATOM 5924 C CA . ALA A 1 736 ? 15.109 36.688 26.688 1 84.25 736 ALA A CA 1
ATOM 5925 C C . ALA A 1 736 ? 13.875 37.25 25.984 1 84.25 736 ALA A C 1
ATOM 5927 O O . ALA A 1 736 ? 13.031 37.906 26.609 1 84.25 736 ALA A O 1
ATOM 5928 N N . SER A 1 737 ? 13.766 36.906 24.766 1 83.56 737 SER A N 1
ATOM 5929 C CA . SER A 1 737 ? 12.711 37.5 23.938 1 83.56 737 SER A CA 1
ATOM 5930 C C . SER A 1 737 ? 11.414 36.719 24.078 1 83.56 737 SER A C 1
ATOM 5932 O O . SER A 1 737 ? 10.367 37.156 23.578 1 83.56 737 SER A O 1
ATOM 5934 N N . THR A 1 738 ? 11.461 35.594 24.797 1 90.12 738 THR A N 1
ATOM 5935 C CA . THR A 1 738 ? 10.297 34.719 24.812 1 90.12 738 THR A CA 1
ATOM 5936 C C . THR A 1 738 ? 9.773 34.562 26.234 1 90.12 738 THR A C 1
ATOM 5938 O O . THR A 1 738 ? 10.422 33.938 27.062 1 90.12 738 THR A O 1
ATOM 5941 N N . PRO A 1 739 ? 8.641 35.094 26.469 1 92 739 PRO A N 1
ATOM 5942 C CA . PRO A 1 739 ? 8.133 35 27.828 1 92 739 PRO A CA 1
ATOM 5943 C C . PRO A 1 739 ? 7.695 33.594 28.234 1 92 739 PRO A C 1
ATOM 5945 O O . PRO A 1 739 ? 7.934 33.188 29.359 1 92 739 PRO A O 1
ATOM 5948 N N . ALA A 1 740 ? 7.078 32.938 27.281 1 89.69 740 ALA A N 1
ATOM 5949 C CA . ALA A 1 740 ? 6.555 31.625 27.625 1 89.69 740 ALA A CA 1
ATOM 5950 C C . ALA A 1 740 ? 6.309 30.797 26.359 1 89.69 740 ALA A C 1
ATOM 5952 O O . ALA A 1 740 ? 6.047 31.359 25.281 1 89.69 740 ALA A O 1
ATOM 5953 N N . LEU A 1 741 ? 6.434 29.438 26.516 1 92.25 741 LEU A N 1
ATOM 5954 C CA . LEU A 1 741 ? 6.137 28.5 25.438 1 92.25 741 LEU A CA 1
ATOM 5955 C C . LEU A 1 741 ? 5.477 27.234 26 1 92.25 741 LEU A C 1
ATOM 5957 O O . LEU A 1 741 ? 5.828 26.766 27.078 1 92.25 741 LEU A O 1
ATOM 5961 N N . ALA A 1 742 ? 4.492 26.797 25.234 1 88.81 742 ALA A N 1
ATOM 5962 C CA . ALA A 1 742 ? 4.008 25.453 25.562 1 88.81 742 ALA A CA 1
ATOM 5963 C C . ALA A 1 742 ? 5.086 24.406 25.312 1 88.81 742 ALA A C 1
ATOM 5965 O O . ALA A 1 742 ? 5.77 24.438 24.281 1 88.81 742 ALA A O 1
ATOM 5966 N N . ALA A 1 743 ? 5.277 23.562 26.25 1 86.12 743 ALA A N 1
ATOM 5967 C CA . ALA A 1 743 ? 6.367 22.594 26.141 1 86.12 743 ALA A CA 1
ATOM 5968 C C . ALA A 1 743 ? 5.852 21.172 26.328 1 86.12 743 ALA A C 1
ATOM 5970 O O . ALA A 1 743 ? 4.727 20.969 26.797 1 86.12 743 ALA A O 1
ATOM 5971 N N . SER A 1 744 ? 6.645 20.281 25.766 1 81.56 744 SER A N 1
ATOM 5972 C CA . SER A 1 744 ? 6.363 18.859 25.938 1 81.56 744 SER A CA 1
ATOM 5973 C C . SER A 1 744 ? 7.324 18.219 26.938 1 81.56 744 SER A C 1
ATOM 5975 O O . SER A 1 744 ? 8.406 18.75 27.188 1 81.56 744 SER A O 1
ATOM 5977 N N . ASN A 1 745 ? 6.77 17.172 27.594 1 78.06 745 ASN A N 1
ATOM 5978 C CA . ASN A 1 745 ? 7.617 16.359 28.453 1 78.06 745 ASN A CA 1
ATOM 5979 C C . ASN A 1 745 ? 7.855 14.969 27.875 1 78.06 745 ASN A C 1
ATOM 5981 O O . ASN A 1 745 ? 7.551 14.727 26.703 1 78.06 745 ASN A O 1
ATOM 5985 N N . LYS A 1 746 ? 8.531 14.109 28.547 1 72.88 746 LYS A N 1
ATOM 5986 C CA . LYS A 1 746 ? 8.922 12.781 28.094 1 72.88 746 LYS A CA 1
ATOM 5987 C C . LYS A 1 746 ? 7.707 11.984 27.609 1 72.88 746 LYS A C 1
ATOM 5989 O O . LYS A 1 746 ? 7.824 11.133 26.719 1 72.88 746 LYS A O 1
ATOM 5994 N N . HIS A 1 747 ? 6.613 12.398 28.062 1 72.5 747 HIS A N 1
ATOM 5995 C CA . HIS A 1 747 ? 5.438 11.578 27.781 1 72.5 747 HIS A CA 1
ATOM 5996 C C . HIS A 1 747 ? 4.48 12.289 26.844 1 72.5 747 HIS A C 1
ATOM 5998 O O . HIS A 1 747 ? 3.395 11.781 26.547 1 72.5 747 HIS A O 1
ATOM 6004 N N . SER A 1 748 ? 4.934 13.461 26.516 1 77.69 748 SER A N 1
ATOM 6005 C CA . SER A 1 748 ? 4.031 14.195 25.641 1 77.69 748 SER A CA 1
ATOM 6006 C C . SER A 1 748 ? 4.602 14.32 24.234 1 77.69 748 SER A C 1
ATOM 6008 O O . SER A 1 748 ? 5.801 14.125 24.016 1 77.69 748 SER A O 1
ATOM 6010 N N . HIS A 1 749 ? 3.781 14.688 23.328 1 82.31 749 HIS A N 1
ATOM 6011 C CA . HIS A 1 749 ? 4.137 14.727 21.922 1 82.31 749 HIS A CA 1
ATOM 6012 C C . HIS A 1 749 ? 4.676 16.094 21.516 1 82.31 749 HIS A C 1
ATOM 6014 O O . HIS A 1 749 ? 4.262 17.109 22.078 1 82.31 749 HIS A O 1
ATOM 6020 N N . THR A 1 750 ? 5.648 16.078 20.641 1 83.75 750 THR A N 1
ATOM 6021 C CA . THR A 1 750 ? 6.066 17.297 19.984 1 83.75 750 THR A CA 1
ATOM 6022 C C . THR A 1 750 ? 4.941 17.859 19.109 1 83.75 750 THR A C 1
ATOM 6024 O O . THR A 1 750 ? 3.967 17.172 18.828 1 83.75 750 THR A O 1
ATOM 6027 N N . PRO A 1 751 ? 5.043 19.109 18.797 1 83.19 751 PRO A N 1
ATOM 6028 C CA . PRO A 1 751 ? 4.004 19.688 17.938 1 83.19 751 PRO A CA 1
ATOM 6029 C C . PRO A 1 751 ? 3.812 18.906 16.641 1 83.19 751 PRO A C 1
ATOM 6031 O O . PRO A 1 751 ? 2.68 18.703 16.203 1 83.19 751 PRO A O 1
ATOM 6034 N N . LEU A 1 752 ? 4.934 18.5 16.109 1 82.5 752 LEU A N 1
ATOM 6035 C CA . LEU A 1 752 ? 4.887 17.734 14.867 1 82.5 752 LEU A CA 1
ATOM 6036 C C . LEU A 1 752 ? 4.172 16.406 15.078 1 82.5 752 LEU A C 1
ATOM 6038 O O . LEU A 1 752 ? 3.338 16 14.266 1 82.5 752 LEU A O 1
ATOM 6042 N N . GLN A 1 753 ? 4.477 15.742 16.125 1 82.25 753 GLN A N 1
ATOM 6043 C CA . GLN A 1 753 ? 3.859 14.469 16.453 1 82.25 753 GLN A CA 1
ATOM 6044 C C . GLN A 1 753 ? 2.371 14.633 16.75 1 82.25 753 GLN A C 1
ATOM 6046 O O . GLN A 1 753 ? 1.552 13.82 16.312 1 82.25 753 GLN A O 1
ATOM 6051 N N . GLU A 1 754 ? 2.062 15.617 17.5 1 80.81 754 GLU A N 1
ATOM 6052 C CA . GLU A 1 754 ? 0.666 15.859 17.859 1 80.81 754 GLU A CA 1
ATOM 6053 C C . GLU A 1 754 ? -0.182 16.094 16.609 1 80.81 754 GLU A C 1
ATOM 6055 O O . GLU A 1 754 ? -1.306 15.602 16.516 1 80.81 754 GLU A O 1
ATOM 6060 N N . LYS A 1 755 ? 0.349 16.844 15.742 1 76.44 755 LYS A N 1
ATOM 6061 C CA . LYS A 1 755 ? -0.353 17.125 14.492 1 76.44 755 LYS A CA 1
ATOM 6062 C C . LYS A 1 755 ? -0.616 15.852 13.703 1 76.44 755 LYS A C 1
ATOM 6064 O O . LYS A 1 755 ? -1.703 15.672 13.156 1 76.44 755 LYS A O 1
ATOM 6069 N N . ALA A 1 756 ? 0.405 15.055 13.664 1 73.5 756 ALA A N 1
ATOM 6070 C CA . ALA A 1 756 ? 0.271 13.789 12.953 1 73.5 756 ALA A CA 1
ATOM 6071 C C . ALA A 1 756 ? -0.755 12.883 13.625 1 73.5 756 ALA A C 1
ATOM 6073 O O . ALA A 1 756 ? -1.497 12.164 12.953 1 73.5 756 ALA A O 1
ATOM 6074 N N . MET A 1 757 ? -0.792 12.938 14.883 1 73.19 757 MET A N 1
ATOM 6075 C CA . MET A 1 757 ? -1.682 12.086 15.664 1 73.19 757 MET A CA 1
ATOM 6076 C C . MET A 1 757 ? -3.135 12.516 15.5 1 73.19 757 MET A C 1
ATOM 6078 O O . MET A 1 757 ? -4.047 11.695 15.594 1 73.19 757 MET A O 1
ATOM 6082 N N . GLN A 1 758 ? -3.314 13.82 15.328 1 66.38 758 GLN A N 1
ATOM 6083 C CA . GLN A 1 758 ? -4.664 14.352 15.18 1 66.38 758 GLN A CA 1
ATOM 6084 C C . GLN A 1 758 ? -5.352 13.758 13.953 1 66.38 758 GLN A C 1
ATOM 6086 O O . GLN A 1 758 ? -6.582 13.656 13.906 1 66.38 758 GLN A O 1
ATOM 6091 N N . HIS A 1 759 ? -4.539 13.32 13.062 1 60.22 759 HIS A N 1
ATOM 6092 C CA . HIS A 1 759 ? -5.09 12.789 11.82 1 60.22 759 HIS A CA 1
ATOM 6093 C C . HIS A 1 759 ? -5.086 11.266 11.828 1 60.22 759 HIS A C 1
ATOM 6095 O O . HIS A 1 759 ? -5.43 10.641 10.82 1 60.22 759 HIS A O 1
ATOM 6101 N N . SER A 1 760 ? -4.645 10.875 12.977 1 59.06 760 SER A N 1
ATOM 6102 C CA . SER A 1 760 ? -4.578 9.422 13.094 1 59.06 760 SER A CA 1
ATOM 6103 C C . SER A 1 760 ? -5.676 8.891 14.016 1 59.06 760 SER A C 1
ATOM 6105 O O . SER A 1 760 ? -6.445 9.664 14.586 1 59.06 760 SER A O 1
ATOM 6107 N N . LYS A 1 761 ? -5.777 7.605 14.195 1 50.78 761 LYS A N 1
ATOM 6108 C CA . LYS A 1 761 ? -6.734 6.93 15.07 1 50.78 761 LYS A CA 1
ATOM 6109 C C . LYS A 1 761 ? -6.512 7.305 16.531 1 50.78 761 LYS A C 1
ATOM 6111 O O . LYS A 1 761 ? -7.402 7.133 17.359 1 50.78 761 LYS A O 1
ATOM 6116 N N . ASN A 1 762 ? -5.406 7.941 16.75 1 51.12 762 ASN A N 1
ATOM 6117 C CA . ASN A 1 762 ? -5.051 8.305 18.109 1 51.12 762 ASN A CA 1
ATOM 6118 C C . ASN A 1 762 ? -5.441 9.742 18.438 1 51.12 762 ASN A C 1
ATOM 6120 O O . ASN A 1 762 ? -4.848 10.367 19.312 1 51.12 762 ASN A O 1
ATOM 6124 N N . ALA A 1 763 ? -6.352 10.25 17.688 1 57.72 763 ALA A N 1
ATOM 6125 C CA . ALA A 1 763 ? -6.781 11.633 17.859 1 57.72 763 ALA A CA 1
ATOM 6126 C C . ALA A 1 763 ? -7.25 11.898 19.281 1 57.72 763 ALA A C 1
ATOM 6128 O O . ALA A 1 763 ? -7.039 12.984 19.828 1 57.72 763 ALA A O 1
ATOM 6129 N N . GLY A 1 764 ? -7.766 10.789 19.938 1 57.81 764 GLY A N 1
ATOM 6130 C CA . GLY A 1 764 ? -8.203 10.945 21.312 1 57.81 764 GLY A CA 1
ATOM 6131 C C . GLY A 1 764 ? -7.066 11.258 22.266 1 57.81 764 GLY A C 1
ATOM 6132 O O . GLY A 1 764 ? -7.203 12.117 23.141 1 57.81 764 GLY A O 1
ATOM 6133 N N . GLU A 1 765 ? -5.977 10.602 22.047 1 60.59 765 GLU A N 1
ATOM 6134 C CA . GLU A 1 765 ? -4.805 10.859 22.891 1 60.59 765 GLU A CA 1
ATOM 6135 C C . GLU A 1 765 ? -4.266 12.273 22.656 1 60.59 765 GLU A C 1
ATOM 6137 O O . GLU A 1 765 ? -3.855 12.945 23.609 1 60.59 765 GLU A O 1
ATOM 6142 N N . ALA A 1 766 ? -4.375 12.633 21.469 1 63.41 766 ALA A N 1
ATOM 6143 C CA . ALA A 1 766 ? -3.918 13.984 21.141 1 63.41 766 ALA A CA 1
ATOM 6144 C C . ALA A 1 766 ? -4.773 15.039 21.844 1 63.41 766 ALA A C 1
ATOM 6146 O O . ALA A 1 766 ? -4.262 16.062 22.281 1 63.41 766 ALA A O 1
ATOM 6147 N N . ASP A 1 767 ? -5.973 14.695 22.047 1 63.53 767 ASP A N 1
ATOM 6148 C CA . ASP A 1 767 ? -6.887 15.633 22.688 1 63.53 767 ASP A CA 1
ATOM 6149 C C . ASP A 1 767 ? -6.586 15.758 24.188 1 63.53 767 ASP A C 1
ATOM 6151 O O . ASP A 1 767 ? -6.652 16.844 24.75 1 63.53 767 ASP A O 1
ATOM 6155 N N . TYR A 1 768 ? -6.219 14.648 24.766 1 65.94 768 TYR A N 1
ATOM 6156 C CA . TYR A 1 768 ? -5.871 14.656 26.188 1 65.94 768 TYR A CA 1
ATOM 6157 C C . TYR A 1 768 ? -4.652 15.531 26.453 1 65.94 768 TYR A C 1
ATOM 6159 O O . TYR A 1 768 ? -4.668 16.375 27.344 1 65.94 768 TYR A O 1
ATOM 6167 N N . HIS A 1 769 ? -3.744 15.398 25.625 1 71.5 769 HIS A N 1
ATOM 6168 C CA . HIS A 1 769 ? -2.516 16.156 25.812 1 71.5 769 HIS A CA 1
ATOM 6169 C C . HIS A 1 769 ? -2.73 17.641 25.516 1 71.5 769 HIS A C 1
ATOM 6171 O O . HIS A 1 769 ? -2.086 18.5 26.109 1 71.5 769 HIS A O 1
ATOM 6177 N N . ARG A 1 770 ? -3.701 17.828 24.656 1 74.62 770 ARG A N 1
ATOM 6178 C CA . ARG A 1 770 ? -4.004 19.203 24.297 1 74.62 770 ARG A CA 1
ATOM 6179 C C . ARG A 1 770 ? -4.602 19.953 25.484 1 74.62 770 ARG A C 1
ATOM 6181 O O . ARG A 1 770 ? -4.434 21.172 25.594 1 74.62 770 ARG A O 1
ATOM 6188 N N . LYS A 1 771 ? -5.176 19.219 26.422 1 73.81 771 LYS A N 1
ATOM 6189 C CA . LYS A 1 771 ? -5.836 19.844 27.562 1 73.81 771 LYS A CA 1
ATOM 6190 C C . LYS A 1 771 ? -4.93 19.844 28.781 1 73.81 771 LYS A C 1
ATOM 6192 O O . LYS A 1 771 ? -5.332 20.281 29.859 1 73.81 771 LYS A O 1
ATOM 6197 N N . GLN A 1 772 ? -3.732 19.359 28.672 1 80.19 772 GLN A N 1
ATOM 6198 C CA . GLN A 1 772 ? -2.797 19.297 29.797 1 80.19 772 GLN A CA 1
ATOM 6199 C C . GLN A 1 772 ? -1.428 19.844 29.391 1 80.19 772 GLN A C 1
ATOM 6201 O O . GLN A 1 772 ? -0.406 19.188 29.625 1 80.19 772 GLN A O 1
ATOM 6206 N N . ARG A 1 773 ? -1.583 21.062 28.938 1 87.38 773 ARG A N 1
ATOM 6207 C CA . ARG A 1 773 ? -0.339 21.656 28.469 1 87.38 773 ARG A CA 1
ATOM 6208 C C . ARG A 1 773 ? 0.504 22.156 29.641 1 87.38 773 ARG A C 1
ATOM 6210 O O . ARG A 1 773 ? -0.034 22.562 30.672 1 87.38 773 ARG A O 1
ATOM 6217 N N . THR A 1 774 ? 1.771 22.016 29.484 1 91.5 774 THR A N 1
ATOM 6218 C CA . THR A 1 774 ? 2.713 22.641 30.406 1 91.5 774 THR A CA 1
ATOM 6219 C C . THR A 1 774 ? 3.387 23.844 29.75 1 91.5 774 THR A C 1
ATOM 6221 O O . THR A 1 774 ? 3.877 23.766 28.625 1 91.5 774 THR A O 1
ATOM 6224 N N . LEU A 1 775 ? 3.311 24.984 30.422 1 93.5 775 LEU A N 1
ATOM 6225 C CA . LEU A 1 775 ? 3.992 26.172 29.953 1 93.5 775 LEU A CA 1
ATOM 6226 C C . LEU A 1 775 ? 5.398 26.281 30.531 1 93.5 775 LEU A C 1
ATOM 6228 O O . LEU A 1 775 ? 5.582 26.125 31.734 1 93.5 775 LEU A O 1
ATOM 6232 N N . GLU A 1 776 ? 6.301 26.344 29.688 1 94.81 776 GLU A N 1
ATOM 6233 C CA . GLU A 1 776 ? 7.637 26.766 30.078 1 94.81 776 GLU A CA 1
ATOM 6234 C C . GLU A 1 776 ? 7.746 28.297 30.094 1 94.81 776 GLU A C 1
ATOM 6236 O O . GLU A 1 776 ? 7.566 28.938 29.062 1 94.81 776 GLU A O 1
ATOM 6241 N N . VAL A 1 777 ? 8.07 28.859 31.266 1 95.56 777 VAL A N 1
ATOM 6242 C CA . VAL A 1 777 ? 7.941 30.297 31.438 1 95.56 777 VAL A CA 1
ATOM 6243 C C . VAL A 1 777 ? 9.297 30.906 31.781 1 95.56 777 VAL A C 1
ATOM 6245 O O . VAL A 1 777 ? 10.039 30.359 32.594 1 95.56 777 VAL A O 1
ATOM 6248 N N . ASN A 1 778 ? 9.633 32.062 31.141 1 93.56 778 ASN A N 1
ATOM 6249 C CA . ASN A 1 778 ? 10.836 32.844 31.375 1 93.56 778 ASN A CA 1
ATOM 6250 C C . ASN A 1 778 ? 10.602 33.906 32.438 1 93.56 778 ASN A C 1
ATOM 6252 O O . ASN A 1 778 ? 10.195 35.031 32.125 1 93.56 778 ASN A O 1
ATOM 6256 N N . PHE A 1 779 ? 10.977 33.656 33.656 1 92.88 779 PHE A N 1
ATOM 6257 C CA . PHE A 1 779 ? 10.695 34.531 34.812 1 92.88 779 PHE A CA 1
ATOM 6258 C C . PHE A 1 779 ? 11.531 35.781 34.719 1 92.88 779 PHE A C 1
ATOM 6260 O O . PHE A 1 779 ? 11.273 36.75 35.438 1 92.88 779 PHE A O 1
ATOM 6267 N N . GLU A 1 780 ? 12.398 35.812 33.75 1 89.62 780 GLU A N 1
ATOM 6268 C CA . GLU A 1 780 ? 13.234 37 33.562 1 89.62 780 GLU A CA 1
ATOM 6269 C C . GLU A 1 780 ? 12.625 37.969 32.531 1 89.62 780 GLU A C 1
ATOM 6271 O O . GLU A 1 780 ? 13.055 39.125 32.438 1 89.62 780 GLU A O 1
ATOM 6276 N N . HIS A 1 781 ? 11.703 37.5 31.859 1 91.81 781 HIS A N 1
ATOM 6277 C CA . HIS A 1 781 ? 11.062 38.344 30.859 1 91.81 781 HIS A CA 1
ATOM 6278 C C . HIS A 1 781 ? 10.18 39.406 31.5 1 91.81 781 HIS A C 1
ATOM 6280 O O . HIS A 1 781 ? 9.469 39.125 32.469 1 91.81 781 HIS A O 1
ATOM 6286 N N . ASN A 1 782 ? 10.172 40.594 30.938 1 89.31 782 ASN A N 1
ATOM 6287 C CA . ASN A 1 782 ? 9.469 41.75 31.516 1 89.31 782 ASN A CA 1
ATOM 6288 C C . ASN A 1 782 ? 7.969 41.5 31.594 1 89.31 782 ASN A C 1
ATOM 6290 O O . ASN A 1 782 ? 7.324 41.844 32.594 1 89.31 782 ASN A O 1
ATOM 6294 N N . LEU A 1 783 ? 7.438 40.906 30.516 1 91.06 783 LEU A N 1
ATOM 6295 C CA . LEU A 1 783 ? 6.012 40.594 30.484 1 91.06 783 LEU A CA 1
ATOM 6296 C C . LEU A 1 783 ? 5.617 39.719 31.656 1 91.06 783 LEU A C 1
ATOM 6298 O O . LEU A 1 783 ? 4.605 39.969 32.312 1 91.06 783 LEU A O 1
ATOM 6302 N N . ILE A 1 784 ? 6.461 38.719 31.969 1 93.5 784 ILE A N 1
ATOM 6303 C CA . ILE A 1 784 ? 6.168 37.719 33 1 93.5 784 ILE A CA 1
ATOM 6304 C C . ILE A 1 784 ? 6.355 38.375 34.375 1 93.5 784 ILE A C 1
ATOM 6306 O O . ILE A 1 784 ? 5.574 38.125 35.312 1 93.5 784 ILE A O 1
ATOM 6310 N N . LYS A 1 785 ? 7.363 39.219 34.469 1 90.81 785 LYS A N 1
ATOM 6311 C CA . LYS A 1 785 ? 7.586 39.938 35.719 1 90.81 785 LYS A CA 1
ATOM 6312 C C . LYS A 1 785 ? 6.379 40.781 36.094 1 90.81 785 LYS A C 1
ATOM 6314 O O . LYS A 1 785 ? 5.926 40.781 37.25 1 90.81 785 LYS A O 1
ATOM 6319 N N . LYS A 1 786 ? 5.855 41.469 35.094 1 90.81 786 LYS A N 1
ATOM 6320 C CA . LYS A 1 786 ? 4.688 42.312 35.312 1 90.81 786 LYS A CA 1
ATOM 6321 C C . LYS A 1 786 ? 3.465 41.5 35.688 1 90.81 786 LYS A C 1
ATOM 6323 O O . LYS A 1 786 ? 2.699 41.844 36.562 1 90.81 786 LYS A O 1
ATOM 6328 N N . PHE A 1 787 ? 3.352 40.438 34.969 1 91.5 787 PHE A N 1
ATOM 6329 C CA . PHE A 1 787 ? 2.236 39.531 35.219 1 91.5 787 PHE A CA 1
ATOM 6330 C C . PHE A 1 787 ? 2.27 38.969 36.625 1 91.5 787 PHE A C 1
ATOM 6332 O O . PHE A 1 787 ? 1.251 38.969 37.312 1 91.5 787 PHE A O 1
ATOM 6339 N N . ILE A 1 788 ? 3.447 38.562 37.062 1 92.06 788 ILE A N 1
ATOM 6340 C CA . ILE A 1 788 ? 3.641 38 38.375 1 92.06 788 ILE A CA 1
ATOM 6341 C C . ILE A 1 788 ? 3.432 39.094 39.438 1 92.06 788 ILE A C 1
ATOM 6343 O O . ILE A 1 788 ? 2.838 38.844 40.5 1 92.06 788 ILE A O 1
ATOM 6347 N N . ALA A 1 789 ? 3.904 40.281 39.125 1 91.38 789 ALA A N 1
ATOM 6348 C CA . ALA A 1 789 ? 3.744 41.406 40.062 1 91.38 789 ALA A CA 1
ATOM 6349 C C . ALA A 1 789 ? 2.268 41.688 40.344 1 91.38 789 ALA A C 1
ATOM 6351 O O . ALA A 1 789 ? 1.858 41.875 41.469 1 91.38 789 ALA A O 1
ATOM 6352 N N . GLU A 1 790 ? 1.527 41.719 39.25 1 92.06 790 GLU A N 1
ATOM 6353 C CA . GLU A 1 790 ? 0.092 41.938 39.406 1 92.06 790 GLU A CA 1
ATOM 6354 C C . GLU A 1 790 ? -0.574 40.844 40.188 1 92.06 790 GLU A C 1
ATOM 6356 O O . GLU A 1 790 ? -1.42 41.094 41.062 1 92.06 790 GLU A O 1
ATOM 6361 N N . LEU A 1 791 ? -0.145 39.656 40 1 93.62 791 LEU A N 1
ATOM 6362 C CA . LEU A 1 791 ? -0.706 38.5 40.656 1 93.62 791 LEU A CA 1
ATOM 6363 C C . LEU A 1 791 ? -0.353 38.5 42.156 1 93.62 791 LEU A C 1
ATOM 6365 O O . LEU A 1 791 ? -1.203 38.219 43 1 93.62 791 LEU A O 1
ATOM 6369 N N . VAL A 1 792 ? 0.865 38.844 42.406 1 93.31 792 VAL A N 1
ATOM 6370 C CA . VAL A 1 792 ? 1.355 38.875 43.781 1 93.31 792 VAL A CA 1
ATOM 6371 C C . VAL A 1 792 ? 0.697 40 44.562 1 93.31 792 VAL A C 1
ATOM 6373 O O . VAL A 1 792 ? 0.407 39.875 45.75 1 93.31 792 VAL A O 1
ATOM 6376 N N . ASN A 1 793 ? 0.487 41.156 43.875 1 92.94 793 ASN A N 1
ATOM 6377 C CA . ASN A 1 793 ? -0.191 42.281 44.5 1 92.94 793 ASN A CA 1
ATOM 6378 C C . ASN A 1 793 ? -1.586 41.875 45 1 92.94 793 ASN A C 1
ATOM 6380 O O . ASN A 1 793 ? -2.033 42.344 46.031 1 92.94 793 ASN A O 1
ATOM 6384 N N . LEU A 1 794 ? -2.211 41 44.25 1 94.5 794 LEU A N 1
ATOM 6385 C CA . LEU A 1 794 ? -3.551 40.562 44.625 1 94.5 794 LEU A CA 1
ATOM 6386 C C . LEU A 1 794 ? -3.486 39.375 45.594 1 94.5 794 LEU A C 1
ATOM 6388 O O . LEU A 1 794 ? -4.465 39.094 46.281 1 94.5 794 LEU A O 1
ATOM 6392 N N . ASN A 1 795 ? -2.271 38.75 45.625 1 95.44 795 ASN A N 1
ATOM 6393 C CA . ASN A 1 795 ? -2.051 37.594 46.469 1 95.44 795 ASN A CA 1
ATOM 6394 C C . ASN A 1 795 ? -0.723 37.656 47.219 1 95.44 795 ASN A C 1
ATOM 6396 O O . ASN A 1 795 ? 0.192 36.875 46.969 1 95.44 795 ASN A O 1
ATOM 6400 N N . PRO A 1 796 ? -0.579 38.5 48.156 1 94.38 796 PRO A N 1
ATOM 6401 C CA . PRO A 1 796 ? 0.7 38.625 48.875 1 94.38 796 PRO A CA 1
ATOM 6402 C C . PRO A 1 796 ? 1.095 37.375 49.625 1 94.38 796 PRO A C 1
ATOM 6404 O O . PRO A 1 796 ? 0.23 36.656 50.156 1 94.38 796 PRO A O 1
ATOM 6407 N N . PRO A 1 797 ? 2.449 37.094 49.625 1 92.88 797 PRO A N 1
ATOM 6408 C CA . PRO A 1 797 ? 2.92 35.875 50.312 1 92.88 797 PRO A CA 1
ATOM 6409 C C . PRO A 1 797 ? 2.619 35.906 51.812 1 92.88 797 PRO A C 1
ATOM 6411 O O . PRO A 1 797 ? 2.887 36.906 52.469 1 92.88 797 PRO A O 1
ATOM 6414 N N . MET A 1 798 ? 2.115 34.781 52.312 1 91.06 798 MET A N 1
ATOM 6415 C CA . MET A 1 798 ? 1.814 34.625 53.75 1 91.06 798 MET A CA 1
ATOM 6416 C C . MET A 1 798 ? 2.277 33.25 54.25 1 91.06 798 MET A C 1
ATOM 6418 O O . MET A 1 798 ? 2.133 32.25 53.562 1 91.06 798 MET A O 1
ATOM 6422 N N . LYS A 1 799 ? 2.871 33.312 55.344 1 87.19 799 LYS A N 1
ATOM 6423 C CA . LYS A 1 799 ? 3.264 32.062 55.969 1 87.19 799 LYS A CA 1
ATOM 6424 C C . LYS A 1 799 ? 2.062 31.359 56.625 1 87.19 799 LYS A C 1
ATOM 6426 O O . LYS A 1 799 ? 1.061 32 56.938 1 87.19 799 LYS A O 1
ATOM 6431 N N . PRO A 1 800 ? 2.283 30.031 56.781 1 86.31 800 PRO A N 1
ATOM 6432 C CA . PRO A 1 800 ? 1.183 29.344 57.469 1 86.31 800 PRO A CA 1
ATOM 6433 C C . PRO A 1 800 ? 0.964 29.859 58.875 1 86.31 800 PRO A C 1
ATOM 6435 O O . PRO A 1 800 ? 1.916 30.281 59.531 1 86.31 800 PRO A O 1
ATOM 6438 N N . ALA A 1 801 ? -0.227 29.953 59.312 1 78.62 801 ALA A N 1
ATOM 6439 C CA . ALA A 1 801 ? -0.608 30.484 60.625 1 78.62 801 ALA A CA 1
ATOM 6440 C C . ALA A 1 801 ? 0.196 29.812 61.75 1 78.62 801 ALA A C 1
ATOM 6442 O O . ALA A 1 801 ? 0.626 30.484 62.688 1 78.62 801 ALA A O 1
ATOM 6443 N N . ASN A 1 802 ? 0.388 28.516 61.719 1 75.5 802 ASN A N 1
ATOM 6444 C CA . ASN A 1 802 ? 1.062 27.797 62.781 1 75.5 802 ASN A CA 1
ATOM 6445 C C . ASN A 1 802 ? 2.541 27.578 62.5 1 75.5 802 ASN A C 1
ATOM 6447 O O . ASN A 1 802 ? 3.188 26.719 63.062 1 75.5 802 ASN A O 1
ATOM 6451 N N . SER A 1 803 ? 3.061 28.406 61.5 1 71.5 803 SER A N 1
ATOM 6452 C CA . SER A 1 803 ? 4.441 28.156 61.125 1 71.5 803 SER A CA 1
ATOM 6453 C C . SER A 1 803 ? 5.422 28.734 62.125 1 71.5 803 SER A C 1
ATOM 6455 O O . SER A 1 803 ? 5.297 29.891 62.531 1 71.5 803 SER A O 1
ATOM 6457 N N . THR A 1 804 ? 6.289 27.984 62.75 1 73.88 804 THR A N 1
ATOM 6458 C CA . THR A 1 804 ? 7.359 28.438 63.656 1 73.88 804 THR A CA 1
ATOM 6459 C C . THR A 1 804 ? 8.703 28.422 62.938 1 73.88 804 THR A C 1
ATOM 6461 O O . THR A 1 804 ? 9.703 28.891 63.469 1 73.88 804 THR A O 1
ATOM 6464 N N . ASP A 1 805 ? 8.688 27.859 61.688 1 75.88 805 ASP A N 1
ATOM 6465 C CA . ASP A 1 805 ? 9.922 27.719 60.906 1 75.88 805 ASP A CA 1
ATOM 6466 C C . ASP A 1 805 ? 9.984 28.766 59.781 1 75.88 805 ASP A C 1
ATOM 6468 O O . ASP A 1 805 ? 9.109 28.828 58.938 1 75.88 805 ASP A O 1
ATOM 6472 N N . PRO A 1 806 ? 10.961 29.578 59.844 1 74.19 806 PRO A N 1
ATOM 6473 C CA . PRO A 1 806 ? 11.109 30.594 58.781 1 74.19 806 PRO A CA 1
ATOM 6474 C C . PRO A 1 806 ? 11.367 30 57.406 1 74.19 806 PRO A C 1
ATOM 6476 O O . PRO A 1 806 ? 11.203 30.672 56.406 1 74.19 806 PRO A O 1
ATOM 6479 N N . ASN A 1 807 ? 11.609 28.719 57.438 1 77.5 807 ASN A N 1
ATOM 6480 C CA . ASN A 1 807 ? 11.938 28.062 56.188 1 77.5 807 ASN A CA 1
ATOM 6481 C C . ASN A 1 807 ? 10.719 27.359 55.594 1 77.5 807 ASN A C 1
ATOM 6483 O O . ASN A 1 807 ? 10.828 26.688 54.562 1 77.5 807 ASN A O 1
ATOM 6487 N N . ASP A 1 808 ? 9.68 27.672 56.156 1 81.62 808 ASP A N 1
ATOM 6488 C CA . ASP A 1 808 ? 8.453 27.078 55.625 1 81.62 808 ASP A CA 1
ATOM 6489 C C . ASP A 1 808 ? 8.016 27.766 54.344 1 81.62 808 ASP A C 1
ATOM 6491 O O . ASP A 1 808 ? 8.141 28.984 54.219 1 81.62 808 ASP A O 1
ATOM 6495 N N . ASP A 1 809 ? 7.449 27.047 53.406 1 86.31 809 ASP A N 1
ATOM 6496 C CA . ASP A 1 809 ? 6.953 27.594 52.156 1 86.31 809 ASP A CA 1
ATOM 6497 C C . ASP A 1 809 ? 5.734 28.484 52.375 1 86.31 809 ASP A C 1
ATOM 6499 O O . ASP A 1 809 ? 4.984 28.297 53.344 1 86.31 809 ASP A O 1
ATOM 6503 N N . TYR A 1 810 ? 5.625 29.5 51.594 1 90.88 810 TYR A N 1
ATOM 6504 C CA . TYR A 1 810 ? 4.43 30.344 51.594 1 90.88 810 TYR A CA 1
ATOM 6505 C C . TYR A 1 810 ? 3.207 29.547 51.156 1 90.88 810 TYR A C 1
ATOM 6507 O O . TYR A 1 810 ? 3.32 28.625 50.344 1 90.88 810 TYR A O 1
ATOM 6515 N N . VAL A 1 811 ? 2.039 29.953 51.688 1 91.44 811 VAL A N 1
ATOM 6516 C CA . VAL A 1 811 ? 0.796 29.25 51.375 1 91.44 811 VAL A CA 1
ATOM 6517 C C . VAL A 1 811 ? 0.203 29.812 50.094 1 91.44 811 VAL A C 1
ATOM 6519 O O . VAL A 1 811 ? 0.196 31.031 49.875 1 91.44 811 VAL A O 1
ATOM 6522 N N . ILE A 1 812 ? -0.265 29 49.188 1 92.75 812 ILE A N 1
ATOM 6523 C CA . ILE A 1 812 ? -0.943 29.406 47.969 1 92.75 812 ILE A CA 1
ATOM 6524 C C . ILE A 1 812 ? -2.441 29.547 48.25 1 92.75 812 ILE A C 1
ATOM 6526 O O . ILE A 1 812 ? -3.096 28.594 48.656 1 92.75 812 ILE A O 1
ATOM 6530 N N . PRO A 1 813 ? -2.936 30.656 48.031 1 93.19 813 PRO A N 1
ATOM 6531 C CA . PRO A 1 813 ? -4.379 30.828 48.219 1 93.19 813 PRO A CA 1
ATOM 6532 C C . PRO A 1 813 ? -5.207 29.969 47.281 1 93.19 813 PRO A C 1
ATOM 6534 O O . PRO A 1 813 ? -4.844 29.812 46.094 1 93.19 813 PRO A O 1
ATOM 6537 N N . LYS A 1 814 ? -6.363 29.406 47.719 1 90.62 814 LYS A N 1
ATOM 6538 C CA . LYS A 1 814 ? -7.32 28.641 46.938 1 90.62 814 LYS A CA 1
ATOM 6539 C C . LYS A 1 814 ? -8.742 29.141 47.188 1 90.62 814 LYS A C 1
ATOM 6541 O O . LYS A 1 814 ? -9.305 28.953 48.25 1 90.62 814 LYS A O 1
ATOM 6546 N N . PRO A 1 815 ? -9.328 29.906 46.219 1 93.06 815 PRO A N 1
ATOM 6547 C CA . PRO A 1 815 ? -8.828 30.172 44.875 1 93.06 815 PRO A CA 1
ATOM 6548 C C . PRO A 1 815 ? -7.828 31.328 44.844 1 93.06 815 PRO A C 1
ATOM 6550 O O . PRO A 1 815 ? -7.781 32.156 45.75 1 93.06 815 PRO A O 1
ATOM 6553 N N . VAL A 1 816 ? -7.082 31.375 43.812 1 96.44 816 VAL A N 1
ATOM 6554 C CA . VAL A 1 816 ? -6.199 32.5 43.562 1 96.44 816 VAL A CA 1
ATOM 6555 C C . VAL A 1 816 ? -7.031 33.75 43.219 1 96.44 816 VAL A C 1
ATOM 6557 O O . VAL A 1 816 ? -7.953 33.656 42.406 1 96.44 816 VAL A O 1
ATOM 6560 N N . VAL A 1 817 ? -6.734 34.875 43.812 1 96.25 817 VAL A N 1
ATOM 6561 C CA . VAL A 1 817 ? -7.488 36.094 43.562 1 96.25 817 VAL A CA 1
ATOM 6562 C C . VAL A 1 817 ? -7.027 36.719 42.25 1 96.25 817 VAL A C 1
ATOM 6564 O O . VAL A 1 817 ? -5.832 36.906 42.031 1 96.25 817 VAL A O 1
ATOM 6567 N N . SER A 1 818 ? -8.016 37 41.281 1 94 818 SER A N 1
ATOM 6568 C CA . SER A 1 818 ? -7.711 37.594 40 1 94 818 SER A CA 1
ATOM 6569 C C . SER A 1 818 ? -8.867 38.469 39.5 1 94 818 SER A C 1
ATOM 6571 O O . SER A 1 818 ? -9.945 38.469 40.094 1 94 818 SER A O 1
ATOM 6573 N N . THR A 1 819 ? -8.695 39.344 38.438 1 92.88 819 THR A N 1
ATOM 6574 C CA . THR A 1 819 ? -9.727 40.125 37.781 1 92.88 819 THR A CA 1
ATOM 6575 C C . THR A 1 819 ? -10.102 39.5 36.438 1 92.88 819 THR A C 1
ATOM 6577 O O . THR A 1 819 ? -9.328 38.719 35.875 1 92.88 819 THR A O 1
ATOM 6580 N N . PRO A 1 820 ? -11.266 39.812 35.938 1 91 820 PRO A N 1
ATOM 6581 C CA . PRO A 1 820 ? -11.664 39.25 34.625 1 91 820 PRO A CA 1
ATOM 6582 C C . PRO A 1 820 ? -10.703 39.656 33.5 1 91 820 PRO A C 1
ATOM 6584 O O . PRO A 1 820 ? -10.461 38.844 32.594 1 91 820 PRO A O 1
ATOM 6587 N N . GLU A 1 821 ? -10.219 40.812 33.594 1 86.31 821 GLU A N 1
ATOM 6588 C CA . GLU A 1 821 ? -9.258 41.281 32.594 1 86.31 821 GLU A CA 1
ATOM 6589 C C . GLU A 1 821 ? -7.969 40.469 32.656 1 86.31 821 GLU A C 1
ATOM 6591 O O . GLU A 1 821 ? -7.391 40.125 31.625 1 86.31 821 GLU A O 1
ATOM 6596 N N . MET A 1 822 ? -7.594 40.156 33.906 1 90.75 822 MET A N 1
ATOM 6597 C CA . MET A 1 822 ? -6.398 39.312 34.094 1 90.75 822 MET A CA 1
ATOM 6598 C C . MET A 1 822 ? -6.605 37.938 33.531 1 90.75 822 MET A C 1
ATOM 6600 O O . MET A 1 822 ? -5.703 37.375 32.906 1 90.75 822 MET A O 1
ATOM 6604 N N . ASP A 1 823 ? -7.766 37.469 33.719 1 93.38 823 ASP A N 1
ATOM 6605 C CA . ASP A 1 823 ? -8.086 36.125 33.25 1 93.38 823 ASP A CA 1
ATOM 6606 C C . ASP A 1 823 ? -8.078 36.062 31.734 1 93.38 823 ASP A C 1
ATOM 6608 O O . ASP A 1 823 ? -7.602 35.094 31.156 1 93.38 823 ASP A O 1
ATOM 6612 N N . GLU A 1 824 ? -8.578 37.094 31.094 1 89.06 824 GLU A N 1
ATOM 6613 C CA . GLU A 1 824 ? -8.57 37.156 29.625 1 89.06 824 GLU A CA 1
ATOM 6614 C C . GLU A 1 824 ? -7.141 37.219 29.094 1 89.06 824 GLU A C 1
ATOM 6616 O O . GLU A 1 824 ? -6.832 36.562 28.078 1 89.06 824 GLU A O 1
ATOM 6621 N N . ARG A 1 825 ? -6.332 37.938 29.75 1 90.06 825 ARG A N 1
ATOM 6622 C CA . ARG A 1 825 ? -4.938 38.031 29.344 1 90.06 825 ARG A CA 1
ATOM 6623 C C . ARG A 1 825 ? -4.211 36.719 29.531 1 90.06 825 ARG A C 1
ATOM 6625 O O . ARG A 1 825 ? -3.334 36.344 28.75 1 90.06 825 ARG A O 1
ATOM 6632 N N . ALA A 1 826 ? -4.57 36.031 30.594 1 93.31 826 ALA A N 1
ATOM 6633 C CA . ALA A 1 826 ? -3.951 34.75 30.859 1 93.31 826 ALA A CA 1
ATOM 6634 C C . ALA A 1 826 ? -4.277 33.75 29.766 1 93.31 826 ALA A C 1
ATOM 6636 O O . ALA A 1 826 ? -3.408 33 29.312 1 93.31 826 ALA A O 1
ATOM 6637 N N . VAL A 1 827 ? -5.512 33.781 29.328 1 92.06 827 VAL A N 1
ATOM 6638 C CA . VAL A 1 827 ? -5.938 32.875 28.25 1 92.06 827 VAL A CA 1
ATOM 6639 C C . VAL A 1 827 ? -5.191 33.25 26.969 1 92.06 827 VAL A C 1
ATOM 6641 O O . VAL A 1 827 ? -4.727 32.344 26.25 1 92.06 827 VAL A O 1
ATOM 6644 N N . LEU A 1 828 ? -5.113 34.5 26.719 1 90.75 828 LEU A N 1
ATOM 6645 C CA . LEU A 1 828 ? -4.418 34.969 25.531 1 90.75 828 LEU A CA 1
ATOM 6646 C C . LEU A 1 828 ? -2.943 34.594 25.578 1 90.75 828 LEU A C 1
ATOM 6648 O O . LEU A 1 828 ? -2.377 34.156 24.562 1 90.75 828 LEU A O 1
ATOM 6652 N N . LEU A 1 829 ? -2.303 34.781 26.766 1 92.44 829 LEU A N 1
ATOM 6653 C CA . LEU A 1 829 ? -0.903 34.406 26.938 1 92.44 829 LEU A CA 1
ATOM 6654 C C . LEU A 1 829 ? -0.7 32.906 26.656 1 92.44 829 LEU A C 1
ATOM 6656 O O . LEU A 1 829 ? 0.237 32.531 25.938 1 92.44 829 LEU A O 1
ATOM 6660 N N . ALA A 1 830 ? -1.567 32.156 27.188 1 92.94 830 ALA A N 1
ATOM 6661 C CA . ALA A 1 830 ? -1.488 30.719 27 1 92.94 830 ALA A CA 1
ATOM 6662 C C . ALA A 1 830 ? -1.661 30.344 25.531 1 92.94 830 ALA A C 1
ATOM 6664 O O . ALA A 1 830 ? -0.945 29.484 25.016 1 92.94 830 ALA A O 1
ATOM 6665 N N . ASP A 1 831 ? -2.557 30.984 24.844 1 91.81 831 ASP A N 1
ATOM 6666 C CA . ASP A 1 831 ? -2.824 30.703 23.438 1 91.81 831 ASP A CA 1
ATOM 6667 C C . ASP A 1 831 ? -1.645 31.109 22.562 1 91.81 831 ASP A C 1
ATOM 6669 O O . ASP A 1 831 ? -1.272 30.375 21.641 1 91.81 831 ASP A O 1
ATOM 6673 N N . ILE A 1 832 ? -1.09 32.219 22.828 1 90.94 832 ILE A N 1
ATOM 6674 C CA . ILE A 1 832 ? 0.065 32.688 22.062 1 90.94 832 ILE A CA 1
ATOM 6675 C C . ILE A 1 832 ? 1.232 31.719 22.266 1 90.94 832 ILE A C 1
ATOM 6677 O O . ILE A 1 832 ? 1.886 31.328 21.297 1 90.94 832 ILE A O 1
ATOM 6681 N N . ALA A 1 833 ? 1.447 31.328 23.562 1 92.75 833 ALA A N 1
ATOM 6682 C CA . ALA A 1 833 ? 2.537 30.406 23.875 1 92.75 833 ALA A CA 1
ATOM 6683 C C . ALA A 1 833 ? 2.348 29.062 23.156 1 92.75 833 ALA A C 1
ATOM 6685 O O . ALA A 1 833 ? 3.318 28.453 22.688 1 92.75 833 ALA A O 1
ATOM 6686 N N . THR A 1 834 ? 1.146 28.625 23.109 1 90.69 834 THR A N 1
ATOM 6687 C CA . THR A 1 834 ? 0.807 27.375 22.469 1 90.69 834 THR A CA 1
ATOM 6688 C C . THR A 1 834 ? 1.038 27.453 20.969 1 90.69 834 THR A C 1
ATOM 6690 O O . THR A 1 834 ? 1.693 26.578 20.375 1 90.69 834 THR A O 1
ATOM 6693 N N . TYR A 1 835 ? 0.551 28.453 20.375 1 88.75 835 TYR A N 1
ATOM 6694 C CA . TYR A 1 835 ? 0.688 28.641 18.938 1 88.75 835 TYR A CA 1
ATOM 6695 C C . TYR A 1 835 ? 2.15 28.844 18.547 1 88.75 835 TYR A C 1
ATOM 6697 O O . TYR A 1 835 ? 2.613 28.281 17.547 1 88.75 835 TYR A O 1
ATOM 6705 N N . PHE A 1 836 ? 2.842 29.641 19.344 1 88.44 836 PHE A N 1
ATOM 6706 C CA . PHE A 1 836 ? 4.238 29.953 19.062 1 88.44 836 PHE A CA 1
ATOM 6707 C C . PHE A 1 836 ? 5.102 28.703 19.141 1 88.44 836 PHE A C 1
ATOM 6709 O O . PHE A 1 836 ? 6.098 28.578 18.438 1 88.44 836 PHE A O 1
ATOM 6716 N N . ALA A 1 837 ? 4.719 27.797 19.984 1 89.38 837 ALA A N 1
ATOM 6717 C CA . ALA A 1 837 ? 5.461 26.547 20.156 1 89.38 837 ALA A CA 1
ATOM 6718 C C . ALA A 1 837 ? 5.207 25.594 18.984 1 89.38 837 ALA A C 1
ATOM 6720 O O . ALA A 1 837 ? 5.949 24.641 18.781 1 89.38 837 ALA A O 1
ATOM 6721 N N . GLY A 1 838 ? 4.215 25.875 18.219 1 85.19 838 GLY A N 1
ATOM 6722 C CA . GLY A 1 838 ? 3.926 25.047 17.062 1 85.19 838 GLY A CA 1
ATOM 6723 C C . GLY A 1 838 ? 2.699 24.172 17.234 1 85.19 838 GLY A C 1
ATOM 6724 O O . GLY A 1 838 ? 2.328 23.422 16.328 1 85.19 838 GLY A O 1
ATOM 6725 N N . TYR A 1 839 ? 1.991 24.297 18.344 1 85 839 TYR A N 1
ATOM 6726 C CA . TYR A 1 839 ? 0.791 23.516 18.609 1 85 839 TYR A CA 1
ATOM 6727 C C . TYR A 1 839 ? -0.443 24.188 18.031 1 85 839 TYR A C 1
ATOM 6729 O O . TYR A 1 839 ? -0.409 25.375 17.703 1 85 839 TYR A O 1
ATOM 6737 N N . GLU A 1 840 ? -1.505 23.469 17.922 1 79.62 840 GLU A N 1
ATOM 6738 C CA . GLU A 1 840 ? -2.777 24.047 17.484 1 79.62 840 GLU A CA 1
ATOM 6739 C C . GLU A 1 840 ? -3.592 24.547 18.672 1 79.62 840 GLU A C 1
ATOM 6741 O O . GLU A 1 840 ? -3.6 23.938 19.734 1 79.62 840 GLU A O 1
ATOM 6746 N N . ILE A 1 841 ? -4.203 25.703 18.422 1 82.81 841 ILE A N 1
ATOM 6747 C CA . ILE A 1 841 ? -5.055 26.297 19.453 1 82.81 841 ILE A CA 1
ATOM 6748 C C . ILE A 1 841 ? -6.406 25.578 19.469 1 82.81 841 ILE A C 1
ATOM 6750 O O . ILE A 1 841 ? -6.957 25.266 18.406 1 82.81 841 ILE A O 1
ATOM 6754 N N . GLU A 1 842 ? -6.918 25.406 20.641 1 74.31 842 GLU A N 1
ATOM 6755 C CA . GLU A 1 842 ? -8.172 24.688 20.812 1 74.31 842 GLU A CA 1
ATOM 6756 C C . GLU A 1 842 ? -9.344 25.484 20.25 1 74.31 842 GLU A C 1
ATOM 6758 O O . GLU A 1 842 ? -10.172 24.938 19.516 1 74.31 842 GLU A O 1
ATOM 6763 N N . ASN A 1 843 ? -9.422 26.766 20.594 1 79.19 843 ASN A N 1
ATOM 6764 C CA . ASN A 1 843 ? -10.516 27.625 20.156 1 79.19 843 ASN A CA 1
ATOM 6765 C C . ASN A 1 843 ? -10.016 28.766 19.281 1 79.19 843 ASN A C 1
ATOM 6767 O O . ASN A 1 843 ? -9.859 29.906 19.75 1 79.19 843 ASN A O 1
ATOM 6771 N N . LYS A 1 844 ? -10 28.578 18.062 1 83.12 844 LYS A N 1
ATOM 6772 C CA . LYS A 1 844 ? -9.461 29.531 17.109 1 83.12 844 LYS A CA 1
ATOM 6773 C C . LYS A 1 844 ? -10.367 30.766 16.984 1 83.12 844 LYS A C 1
ATOM 6775 O O . LYS A 1 844 ? -9.883 31.875 16.797 1 83.12 844 LYS A O 1
ATOM 6780 N N . LYS A 1 845 ? -11.633 30.484 17.094 1 83.06 845 LYS A N 1
ATOM 6781 C CA . LYS A 1 845 ? -12.594 31.578 16.953 1 83.06 845 LYS A CA 1
ATOM 6782 C C . LYS A 1 845 ? -12.414 32.594 18.078 1 83.06 845 LYS A C 1
ATOM 6784 O O . LYS A 1 845 ? -12.305 33.812 17.828 1 83.06 845 LYS A O 1
ATOM 6789 N N . SER A 1 846 ? -12.391 32.031 19.297 1 84.81 846 SER A N 1
ATOM 6790 C CA . SER A 1 846 ? -12.227 32.906 20.438 1 84.81 846 SER A CA 1
ATOM 6791 C C . SER A 1 846 ? -10.891 33.656 20.391 1 84.81 846 SER A C 1
ATOM 6793 O O . SER A 1 846 ? -10.805 34.812 20.734 1 84.81 846 SER A O 1
ATOM 6795 N N . PHE A 1 847 ? -9.93 33.031 19.969 1 87.62 847 PHE A N 1
ATOM 6796 C CA . PHE A 1 847 ? -8.602 33.594 19.859 1 87.62 847 PHE A CA 1
ATOM 6797 C C . PHE A 1 847 ? -8.594 34.719 18.828 1 87.62 847 PHE A C 1
ATOM 6799 O O . PHE A 1 847 ? -8.102 35.812 19.109 1 87.62 847 PHE A O 1
ATOM 6806 N N . ALA A 1 848 ? -9.164 34.469 17.672 1 85.19 848 ALA A N 1
ATOM 6807 C CA . ALA A 1 848 ? -9.211 35.469 16.609 1 85.19 848 ALA A CA 1
ATOM 6808 C C . ALA A 1 848 ? -10.023 36.688 17.047 1 85.19 848 ALA A C 1
ATOM 6810 O O . ALA A 1 848 ? -9.625 37.812 16.797 1 85.19 848 ALA A O 1
ATOM 6811 N N . LYS A 1 849 ? -11.102 36.469 17.641 1 84.31 849 LYS A N 1
ATOM 6812 C CA . LYS A 1 849 ? -11.953 37.531 18.109 1 84.31 849 LYS A CA 1
ATOM 6813 C C . LYS A 1 849 ? -11.211 38.406 19.125 1 84.31 849 LYS A C 1
ATOM 6815 O O . LYS A 1 849 ? -11.32 39.656 19.078 1 84.31 849 LYS A O 1
ATOM 6820 N N . ALA A 1 850 ? -10.531 37.688 20 1 84.56 850 ALA A N 1
ATOM 6821 C CA . ALA A 1 850 ? -9.75 38.438 21 1 84.56 850 ALA A CA 1
ATOM 6822 C C . ALA A 1 850 ? -8.703 39.312 20.312 1 84.56 850 ALA A C 1
ATOM 6824 O O . ALA A 1 850 ? -8.477 40.438 20.719 1 84.56 850 ALA A O 1
ATOM 6825 N N . LEU A 1 851 ? -8.164 38.844 19.312 1 87.12 851 LEU A N 1
ATOM 6826 C CA . LEU A 1 851 ? -7.113 39.594 18.609 1 87.12 851 LEU A CA 1
ATOM 6827 C C . LEU A 1 851 ? -7.695 40.75 17.828 1 87.12 851 LEU A C 1
ATOM 6829 O O . LEU A 1 851 ? -7.102 41.844 17.781 1 87.12 851 LEU A O 1
ATOM 6833 N N . PHE A 1 852 ? -8.906 40.531 17.234 1 84.19 852 PHE A N 1
ATOM 6834 C CA . PHE A 1 852 ? -9.578 41.625 16.562 1 84.19 852 PHE A CA 1
ATOM 6835 C C . PHE A 1 852 ? -9.938 42.75 17.531 1 84.19 852 PHE A C 1
ATOM 6837 O O . PHE A 1 852 ? -9.836 43.938 17.203 1 84.19 852 PHE A O 1
ATOM 6844 N N . MET A 1 853 ? -10.297 42.312 18.656 1 81.44 853 MET A N 1
ATOM 6845 C CA . MET A 1 853 ? -10.664 43.281 19.688 1 81.44 853 MET A CA 1
ATOM 6846 C C . MET A 1 853 ? -9.438 44.094 20.125 1 81.44 853 MET A C 1
ATOM 6848 O O . MET A 1 853 ? -9.539 45.281 20.359 1 81.44 853 MET A O 1
ATOM 6852 N N . VAL A 1 854 ? -8.391 43.344 20.234 1 79.88 854 VAL A N 1
ATOM 6853 C CA . VAL A 1 854 ? -7.145 44.031 20.594 1 79.88 854 VAL A CA 1
ATOM 6854 C C . VAL A 1 854 ? -6.785 45.062 19.531 1 79.88 854 VAL A C 1
ATOM 6856 O O . VAL A 1 854 ? -6.383 46.188 19.844 1 79.88 854 VAL A O 1
ATOM 6859 N N . LEU A 1 855 ? -6.977 44.75 18.266 1 82.88 855 LEU A N 1
ATOM 6860 C CA . LEU A 1 855 ? -6.695 45.656 17.156 1 82.88 855 LEU A CA 1
ATOM 6861 C C . LEU A 1 855 ? -7.641 46.875 17.188 1 82.88 855 LEU A C 1
ATOM 6863 O O . LEU A 1 855 ? -7.227 48 16.906 1 82.88 855 LEU A O 1
ATOM 6867 N N . ASP A 1 856 ? -8.859 46.562 17.5 1 80.81 856 ASP A N 1
ATOM 6868 C CA . ASP A 1 856 ? -9.875 47.594 17.578 1 80.81 856 ASP A CA 1
ATOM 6869 C C . ASP A 1 856 ? -9.523 48.625 18.672 1 80.81 856 ASP A C 1
ATOM 6871 O O . ASP A 1 856 ? -9.648 49.844 18.453 1 80.81 856 ASP A O 1
ATOM 6875 N N . THR A 1 857 ? -9.039 48.094 19.75 1 77.69 857 THR A N 1
ATOM 6876 C CA . THR A 1 857 ? -8.672 48.969 20.875 1 77.69 857 THR A CA 1
ATOM 6877 C C . THR A 1 857 ? -7.457 49.812 20.531 1 77.69 857 THR A C 1
ATOM 6879 O O . THR A 1 857 ? -7.363 50.969 20.938 1 77.69 857 THR A O 1
ATOM 6882 N N . GLN A 1 858 ? -6.574 49.281 19.781 1 76.44 858 GLN A N 1
ATOM 6883 C CA . GLN A 1 858 ? -5.387 50.031 19.359 1 76.44 858 GLN A CA 1
ATOM 6884 C C . GLN A 1 858 ? -5.762 51.188 18.438 1 76.44 858 GLN A C 1
ATOM 6886 O O . GLN A 1 858 ? -5.109 52.219 18.438 1 76.44 858 GLN A O 1
ATOM 6891 N N . LEU A 1 859 ? -6.805 51 17.672 1 77.38 859 LEU A N 1
ATOM 6892 C CA . LEU A 1 859 ? -7.234 52 16.734 1 77.38 859 LEU A CA 1
ATOM 6893 C C . LEU A 1 859 ? -8.016 53.094 17.438 1 77.38 859 LEU A C 1
ATOM 6895 O O . LEU A 1 859 ? -8.023 54.25 16.984 1 77.38 859 LEU A O 1
ATOM 6899 N N . GLU A 1 860 ? -8.734 52.781 18.484 1 69 860 GLU A N 1
ATOM 6900 C CA . GLU A 1 860 ? -9.453 53.781 19.281 1 69 860 GLU A CA 1
ATOM 6901 C C . GLU A 1 860 ? -8.484 54.688 20.016 1 69 860 GLU A C 1
ATOM 6903 O O . GLU A 1 860 ? -8.727 55.906 20.125 1 69 860 GLU A O 1
ATOM 6908 N N . GLY A 1 861 ? -7.488 54.094 20.578 1 56.78 861 GLY A N 1
ATOM 6909 C CA . GLY A 1 861 ? -6.516 54.938 21.266 1 56.78 861 GLY A CA 1
ATOM 6910 C C . GLY A 1 861 ? -5.809 55.906 20.359 1 56.78 861 GLY A C 1
ATOM 6911 O O . GLY A 1 861 ? -5.441 57.031 20.797 1 56.78 861 GLY A O 1
ATOM 6912 N N . THR A 1 862 ? -5.695 55.562 19.109 1 51.75 862 THR A N 1
ATOM 6913 C CA . THR A 1 862 ? -5.094 56.5 18.156 1 51.75 862 THR A CA 1
ATOM 6914 C C . THR A 1 862 ? -6.082 57.594 17.766 1 51.75 862 THR A C 1
ATOM 6916 O O . THR A 1 862 ? -5.684 58.75 17.531 1 51.75 862 THR A O 1
ATOM 6919 N N . SER A 1 863 ? -7.426 57.25 17.75 1 48.66 863 SER A N 1
ATOM 6920 C CA . SER A 1 863 ? -8.422 58.25 17.391 1 48.66 863 SER A CA 1
ATOM 6921 C C . SER A 1 863 ? -8.602 59.281 18.531 1 48.66 863 SER A C 1
ATOM 6923 O O . SER A 1 863 ? -8.859 60.438 18.281 1 48.66 863 SER A O 1
ATOM 6925 N N . SER A 1 864 ? -8.555 58.844 19.797 1 43.38 864 SER A N 1
ATOM 6926 C CA . SER A 1 864 ? -8.688 59.812 20.891 1 43.38 864 SER A CA 1
ATOM 6927 C C . SER A 1 864 ? -7.484 60.75 20.953 1 43.38 864 SER A C 1
ATOM 6929 O O . SER A 1 864 ? -7.594 61.844 21.453 1 43.38 864 SER A O 1
ATOM 6931 N N . GLN A 1 865 ? -6.391 60.281 20.531 1 38.16 865 GLN A N 1
ATOM 6932 C CA . GLN A 1 865 ? -5.281 61.219 20.531 1 38.16 865 GLN A CA 1
ATOM 6933 C C . GLN A 1 865 ? -5.453 62.25 19.406 1 38.16 865 GLN A C 1
ATOM 6935 O O . GLN A 1 865 ? -5.047 63.406 19.562 1 38.16 865 GLN A O 1
ATOM 6940 N N . GLU A 1 866 ? -6.09 61.875 18.328 1 38.22 866 GLU A N 1
ATOM 6941 C CA . GLU A 1 866 ? -6.211 62.844 17.266 1 38.22 866 GLU A CA 1
ATOM 6942 C C . GLU A 1 866 ? -7.402 63.781 17.5 1 38.22 866 GLU A C 1
ATOM 6944 O O . GLU A 1 866 ? -7.488 64.875 16.906 1 38.22 866 GLU A O 1
ATOM 6949 N N . SER A 1 867 ? -8.516 63.406 18.203 1 36.12 867 SER A N 1
ATOM 6950 C CA . SER A 1 867 ? -9.547 64.375 18.438 1 36.12 867 SER A CA 1
ATOM 6951 C C . SER A 1 867 ? -9 65.562 19.234 1 36.12 867 SER A C 1
ATOM 6953 O O . SER A 1 867 ? -9.617 66.625 19.281 1 36.12 867 SER A O 1
ATOM 6955 N N . SER A 1 868 ? -8.039 65.375 20.047 1 33.06 868 SER A N 1
ATOM 6956 C CA . SER A 1 868 ? -7.555 66.562 20.719 1 33.06 868 SER A CA 1
ATOM 6957 C C . SER A 1 868 ? -6.895 67.5 19.734 1 33.06 868 SER A C 1
ATOM 6959 O O . SER A 1 868 ? -6.805 68.688 20 1 33.06 868 SER A O 1
ATOM 6961 N N . ASN A 1 869 ? -6.305 67 18.703 1 30.02 869 ASN A N 1
ATOM 6962 C CA . ASN A 1 869 ? -5.594 67.938 17.891 1 30.02 869 ASN A CA 1
ATOM 6963 C C . ASN A 1 869 ? -6.516 68.625 16.859 1 30.02 869 ASN A C 1
ATOM 6965 O O . ASN A 1 869 ? -6.133 69.562 16.172 1 30.02 869 ASN A O 1
ATOM 6969 N N . SER A 1 870 ? -7.664 67.938 16.453 1 30.98 870 SER A N 1
ATOM 6970 C CA . SER A 1 870 ? -8.391 68.562 15.352 1 30.98 870 SER A CA 1
ATOM 6971 C C . SER A 1 870 ? -9.281 69.688 15.836 1 30.98 870 SER A C 1
ATOM 6973 O O . SER A 1 870 ? -9.992 70.312 15.039 1 30.98 870 SER A O 1
ATOM 6975 N N . THR A 1 871 ? -9.547 69.875 17.062 1 30.59 871 THR A N 1
ATOM 6976 C CA . THR A 1 871 ? -10.344 71.062 17.375 1 30.59 871 THR A CA 1
ATOM 6977 C C . THR A 1 871 ? -9.617 72.312 16.953 1 30.59 871 THR A C 1
ATOM 6979 O O . THR A 1 871 ? -10.188 73.438 17.031 1 30.59 871 THR A O 1
ATOM 6982 N N . ALA A 1 872 ? -8.328 72.312 16.688 1 30.92 872 ALA A N 1
ATOM 6983 C CA . ALA A 1 872 ? -7.715 73.562 16.422 1 30.92 872 ALA A CA 1
ATOM 6984 C C . ALA A 1 872 ? -8.047 74.062 15.008 1 30.92 872 ALA A C 1
ATOM 6986 O O . ALA A 1 872 ? -7.855 75.25 14.68 1 30.92 872 ALA A O 1
ATOM 6987 N N . PHE A 1 873 ? -8.398 73.125 14.031 1 25.36 873 PHE A N 1
ATOM 6988 C CA . PHE A 1 873 ? -8.414 73.625 12.664 1 25.36 873 PHE A CA 1
ATOM 6989 C C . PHE A 1 873 ? -9.75 74.312 12.359 1 25.36 873 PHE A C 1
ATOM 6991 O O . PHE A 1 873 ? -9.984 74.75 11.234 1 25.36 873 PHE A O 1
ATOM 6998 N N . LYS A 1 874 ? -10.812 74.25 13.141 1 30.11 874 LYS A N 1
ATOM 6999 C CA . LYS A 1 874 ? -12.008 75 12.719 1 30.11 874 LYS A CA 1
ATOM 7000 C C . LYS A 1 874 ? -11.719 76.5 12.617 1 30.11 874 LYS A C 1
ATOM 7002 O O . LYS A 1 874 ? -12.492 77.25 12 1 30.11 874 LYS A O 1
ATOM 7007 N N . ASP A 1 875 ? -10.805 77.125 13.391 1 26.28 875 ASP A N 1
ATOM 7008 C CA . ASP A 1 875 ? -10.836 78.625 13.383 1 26.28 875 ASP A CA 1
ATOM 7009 C C . ASP A 1 875 ? -10.32 79.188 12.062 1 26.28 875 ASP A C 1
ATOM 7011 O O . ASP A 1 875 ? -10.789 80.188 11.586 1 26.28 875 ASP A O 1
ATOM 7015 N N . GLU A 1 876 ? -9.008 78.875 11.508 1 24.06 876 GLU A N 1
ATOM 7016 C CA . GLU A 1 876 ? -8.492 79.75 10.508 1 24.06 876 GLU A CA 1
ATOM 7017 C C . GLU A 1 876 ? -9.008 79.438 9.117 1 24.06 876 GLU A C 1
ATOM 7019 O O . GLU A 1 876 ? -8.586 80.062 8.125 1 24.06 876 GLU A O 1
ATOM 7024 N N . LEU A 1 877 ? -10.242 79.125 8.75 1 19.53 877 LEU A N 1
ATOM 7025 C CA . LEU A 1 877 ? -10.578 79.875 7.547 1 19.53 877 LEU A CA 1
ATOM 7026 C C . LEU A 1 877 ? -10.875 81.312 7.887 1 19.53 877 LEU A C 1
ATOM 7028 O O . LEU A 1 877 ? -11.586 81.625 8.852 1 19.53 877 LEU A O 1
ATOM 7032 N N . MET B 1 1 ? 25.016 -53.688 -14.57 1 20.09 1 MET B N 1
ATOM 7033 C CA . MET B 1 1 ? 24.5 -52.406 -15.07 1 20.09 1 MET B CA 1
ATOM 7034 C C . MET B 1 1 ? 23.594 -52.625 -16.281 1 20.09 1 MET B C 1
ATOM 7036 O O . MET B 1 1 ? 24.047 -52.594 -17.422 1 20.09 1 MET B O 1
ATOM 7040 N N . LEU B 1 2 ? 22.75 -53.625 -16.156 1 21.17 2 LEU B N 1
ATOM 7041 C CA . LEU B 1 2 ? 21.891 -54.312 -17.125 1 21.17 2 LEU B CA 1
ATOM 7042 C C . LEU B 1 2 ? 20.812 -53.375 -17.641 1 21.17 2 LEU B C 1
ATOM 7044 O O . LEU B 1 2 ? 19.938 -52.969 -16.891 1 21.17 2 LEU B O 1
ATOM 7048 N N . LEU B 1 3 ? 21.234 -52.5 -18.609 1 22.09 3 LEU B N 1
ATOM 7049 C CA . LEU B 1 3 ? 20.406 -51.562 -19.391 1 22.09 3 LEU B CA 1
ATOM 7050 C C . LEU B 1 3 ? 19.219 -52.281 -20 1 22.09 3 LEU B C 1
ATOM 7052 O O . LEU B 1 3 ? 19.391 -53.156 -20.875 1 22.09 3 LEU B O 1
ATOM 7056 N N . LEU B 1 4 ? 18.328 -52.656 -19.125 1 21.25 4 LEU B N 1
ATOM 7057 C CA . LEU B 1 4 ? 17.125 -53.312 -19.609 1 21.25 4 LEU B CA 1
ATOM 7058 C C . LEU B 1 4 ? 16.391 -52.438 -20.609 1 21.25 4 LEU B C 1
ATOM 7060 O O . LEU B 1 4 ? 15.891 -51.375 -20.266 1 21.25 4 LEU B O 1
ATOM 7064 N N . LEU B 1 5 ? 16.828 -52.469 -21.906 1 22.52 5 LEU B N 1
ATOM 7065 C CA . LEU B 1 5 ? 16.281 -51.906 -23.125 1 22.52 5 LEU B CA 1
ATOM 7066 C C . LEU B 1 5 ? 14.867 -52.406 -23.391 1 22.52 5 LEU B C 1
ATOM 7068 O O . LEU B 1 5 ? 14.672 -53.594 -23.656 1 22.52 5 LEU B O 1
ATOM 7072 N N . CYS B 1 6 ? 13.93 -52.031 -22.594 1 23.09 6 CYS B N 1
ATOM 7073 C CA . CYS B 1 6 ? 12.57 -52.438 -22.906 1 23.09 6 CYS B CA 1
ATOM 7074 C C . CYS B 1 6 ? 12.141 -51.906 -24.266 1 23.09 6 CYS B C 1
ATOM 7076 O O . CYS B 1 6 ? 12.062 -50.688 -24.453 1 23.09 6 CYS B O 1
ATOM 7078 N N . VAL B 1 7 ? 12.461 -52.625 -25.375 1 24.02 7 VAL B N 1
ATOM 7079 C CA . VAL B 1 7 ? 12.18 -52.375 -26.781 1 24.02 7 VAL B CA 1
ATOM 7080 C C . VAL B 1 7 ? 10.688 -52.531 -27.047 1 24.02 7 VAL B C 1
ATOM 7082 O O . VAL B 1 7 ? 10.141 -53.625 -26.906 1 24.02 7 VAL B O 1
ATOM 7085 N N . SER B 1 8 ? 9.859 -51.656 -26.609 1 26.22 8 SER B N 1
ATOM 7086 C CA . SER B 1 8 ? 8.469 -51.781 -27.047 1 26.22 8 SER B CA 1
ATOM 7087 C C . SER B 1 8 ? 8.359 -51.719 -28.562 1 26.22 8 SER B C 1
ATOM 7089 O O . SER B 1 8 ? 8.977 -50.844 -29.203 1 26.22 8 SER B O 1
ATOM 7091 N N . VAL B 1 9 ? 8.07 -52.812 -29.172 1 26.14 9 VAL B N 1
ATOM 7092 C CA . VAL B 1 9 ? 7.855 -53 -30.594 1 26.14 9 VAL B CA 1
ATOM 7093 C C . VAL B 1 9 ? 6.66 -52.188 -31.062 1 26.14 9 VAL B C 1
ATOM 7095 O O . VAL B 1 9 ? 5.539 -52.375 -30.594 1 26.14 9 VAL B O 1
ATOM 7098 N N . ALA B 1 10 ? 6.867 -50.938 -31.484 1 30.92 10 ALA B N 1
ATOM 7099 C CA . ALA B 1 10 ? 5.902 -50.125 -32.219 1 30.92 10 ALA B CA 1
ATOM 7100 C C . ALA B 1 10 ? 5.391 -50.844 -33.438 1 30.92 10 ALA B C 1
ATOM 7102 O O . ALA B 1 10 ? 6.176 -51.25 -34.312 1 30.92 10 ALA B O 1
ATOM 7103 N N . LEU B 1 11 ? 4.289 -51.469 -33.281 1 29.27 11 LEU B N 1
ATOM 7104 C CA . LEU B 1 11 ? 3.633 -52 -34.469 1 29.27 11 LEU B CA 1
ATOM 7105 C C . LEU B 1 11 ? 3.422 -50.906 -35.5 1 29.27 11 LEU B C 1
ATOM 7107 O O . LEU B 1 11 ? 2.736 -49.938 -35.25 1 29.27 11 LEU B O 1
ATOM 7111 N N . CYS B 1 12 ? 4.371 -50.781 -36.406 1 30.47 12 CYS B N 1
ATOM 7112 C CA . CYS B 1 12 ? 4.277 -50 -37.656 1 30.47 12 CYS B CA 1
ATOM 7113 C C . CYS B 1 12 ? 3.131 -50.5 -38.531 1 30.47 12 CYS B C 1
ATOM 7115 O O . CYS B 1 12 ? 3.133 -51.656 -38.969 1 30.47 12 CYS B O 1
ATOM 7117 N N . VAL B 1 13 ? 1.918 -50.125 -38.188 1 32.81 13 VAL B N 1
ATOM 7118 C CA . VAL B 1 13 ? 0.928 -50.5 -39.219 1 32.81 13 VAL B CA 1
ATOM 7119 C C . VAL B 1 13 ? 1.269 -49.844 -40.531 1 32.81 13 VAL B C 1
ATOM 7121 O O . VAL B 1 13 ? 1.284 -48.625 -40.625 1 32.81 13 VAL B O 1
ATOM 7124 N N . SER B 1 14 ? 2.01 -50.562 -41.375 1 31.91 14 SER B N 1
ATOM 7125 C CA . SER B 1 14 ? 2.352 -50.156 -42.719 1 31.91 14 SER B CA 1
ATOM 7126 C C . SER B 1 14 ? 1.102 -50 -43.594 1 31.91 14 SER B C 1
ATOM 7128 O O . SER B 1 14 ? 0.417 -50.969 -43.875 1 31.91 14 SER B O 1
ATOM 7130 N N . ALA B 1 15 ? 0.27 -49 -43.531 1 33.12 15 ALA B N 1
ATOM 7131 C CA . ALA B 1 15 ? -0.69 -48.938 -44.625 1 33.12 15 ALA B CA 1
ATOM 7132 C C . ALA B 1 15 ? 0.022 -48.875 -45.969 1 33.12 15 ALA B C 1
ATOM 7134 O O . ALA B 1 15 ? 1.168 -48.438 -46.062 1 33.12 15 ALA B O 1
ATOM 7135 N N . SER B 1 16 ? -0.516 -49.344 -47.156 1 31.92 16 SER B N 1
ATOM 7136 C CA . SER B 1 16 ? -0.079 -49.625 -48.5 1 31.92 16 SER B CA 1
ATOM 7137 C C . SER B 1 16 ? 0.665 -48.469 -49.125 1 31.92 16 SER B C 1
ATOM 7139 O O . SER B 1 16 ? 1.626 -48.656 -49.875 1 31.92 16 SER B O 1
ATOM 7141 N N . ASP B 1 17 ? 0.011 -47.281 -49.531 1 36 17 ASP B N 1
ATOM 7142 C CA . ASP B 1 17 ? 0.471 -46.562 -50.719 1 36 17 ASP B CA 1
ATOM 7143 C C . ASP B 1 17 ? 1.835 -45.906 -50.469 1 36 17 ASP B C 1
ATOM 7145 O O . ASP B 1 17 ? 2.246 -45.719 -49.312 1 36 17 ASP B O 1
ATOM 7149 N N . HIS B 1 18 ? 2.641 -45.156 -51.562 1 38.75 18 HIS B N 1
ATOM 7150 C CA . HIS B 1 18 ? 4.023 -44.719 -51.75 1 38.75 18 HIS B CA 1
ATOM 7151 C C . HIS B 1 18 ? 4.523 -43.938 -50.531 1 38.75 18 HIS B C 1
ATOM 7153 O O . HIS B 1 18 ? 5.727 -43.719 -50.406 1 38.75 18 HIS B O 1
ATOM 7159 N N . GLN B 1 19 ? 3.947 -42.719 -50.188 1 48.5 19 GLN B N 1
ATOM 7160 C CA . GLN B 1 19 ? 4.641 -41.75 -49.344 1 48.5 19 GLN B CA 1
ATOM 7161 C C . GLN B 1 19 ? 4.824 -42.312 -47.938 1 48.5 19 GLN B C 1
ATOM 7163 O O . GLN B 1 19 ? 3.855 -42.719 -47.281 1 48.5 19 GLN B O 1
ATOM 7168 N N . ASN B 1 20 ? 6.035 -42.844 -47.531 1 65.44 20 ASN B N 1
ATOM 7169 C CA . ASN B 1 20 ? 6.504 -43.531 -46.312 1 65.44 20 ASN B CA 1
ATOM 7170 C C . ASN B 1 20 ? 6.16 -42.75 -45.062 1 65.44 20 ASN B C 1
ATOM 7172 O O . ASN B 1 20 ? 7.012 -42.031 -44.5 1 65.44 20 ASN B O 1
ATOM 7176 N N . LYS B 1 21 ? 5.141 -42.25 -45 1 82 21 LYS B N 1
ATOM 7177 C CA . LYS B 1 21 ? 4.605 -41.656 -43.781 1 82 21 LYS B CA 1
ATOM 7178 C C . LYS B 1 21 ? 4.191 -42.719 -42.75 1 82 21 LYS B C 1
ATOM 7180 O O . LYS B 1 21 ? 3.375 -43.594 -43.062 1 82 21 LYS B O 1
ATOM 7185 N N . ALA B 1 22 ? 4.953 -42.781 -41.688 1 89.38 22 ALA B N 1
ATOM 7186 C CA . ALA B 1 22 ? 4.637 -43.719 -40.625 1 89.38 22 ALA B CA 1
ATOM 7187 C C . ALA B 1 22 ? 3.951 -43.031 -39.438 1 89.38 22 ALA B C 1
ATOM 7189 O O . ALA B 1 22 ? 4.312 -41.906 -39.094 1 89.38 22 ALA B O 1
ATOM 7190 N N . LYS B 1 23 ? 2.896 -43.531 -39 1 91.12 23 LYS B N 1
ATOM 7191 C CA . LYS B 1 23 ? 2.131 -43.031 -37.875 1 91.12 23 LYS B CA 1
ATOM 7192 C C . LYS B 1 23 ? 2.547 -43.719 -36.562 1 91.12 23 LYS B C 1
ATOM 7194 O O . LYS B 1 23 ? 2.701 -44.938 -36.531 1 91.12 23 LYS B O 1
ATOM 7199 N N . TYR B 1 24 ? 2.85 -42.844 -35.594 1 92.38 24 TYR B N 1
ATOM 7200 C CA . TYR B 1 24 ? 3.287 -43.344 -34.312 1 92.38 24 TYR B CA 1
ATOM 7201 C C . TYR B 1 24 ? 2.406 -42.812 -33.188 1 92.38 24 TYR B C 1
ATOM 7203 O O . TYR B 1 24 ? 1.814 -41.719 -33.312 1 92.38 24 TYR B O 1
ATOM 7211 N N . GLU B 1 25 ? 2.314 -43.562 -32.125 1 89.88 25 GLU B N 1
ATOM 7212 C CA . GLU B 1 25 ? 1.669 -43.062 -30.891 1 89.88 25 GLU B CA 1
ATOM 7213 C C . GLU B 1 25 ? 2.684 -42.469 -29.938 1 89.88 25 GLU B C 1
ATOM 7215 O O . GLU B 1 25 ? 3.82 -42.938 -29.844 1 89.88 25 GLU B O 1
ATOM 7220 N N . PHE B 1 26 ? 2.27 -41.438 -29.266 1 90.75 26 PHE B N 1
ATOM 7221 C CA . PHE B 1 26 ? 3.15 -40.844 -28.281 1 90.75 26 PHE B CA 1
ATOM 7222 C C . PHE B 1 26 ? 3.447 -41.812 -27.141 1 90.75 26 PHE B C 1
ATOM 7224 O O . PHE B 1 26 ? 2.58 -42.594 -26.75 1 90.75 26 PHE B O 1
ATOM 7231 N N . LYS B 1 27 ? 4.723 -41.688 -26.656 1 87.56 27 LYS B N 1
ATOM 7232 C CA . LYS B 1 27 ? 5.145 -42.406 -25.453 1 87.56 27 LYS B CA 1
ATOM 7233 C C . LYS B 1 27 ? 5.488 -41.438 -24.328 1 87.56 27 LYS B C 1
ATOM 7235 O O . LYS B 1 27 ? 5.477 -40.219 -24.531 1 87.56 27 LYS B O 1
ATOM 7240 N N . ALA B 1 28 ? 5.547 -41.938 -23.172 1 87.88 28 ALA B N 1
ATOM 7241 C CA . ALA B 1 28 ? 5.91 -41.094 -22.047 1 87.88 28 ALA B CA 1
ATOM 7242 C C . ALA B 1 28 ? 6.965 -41.781 -21.172 1 87.88 28 ALA B C 1
ATOM 7244 O O . ALA B 1 28 ? 6.91 -43 -20.953 1 87.88 28 ALA B O 1
ATOM 7245 N N . GLU B 1 29 ? 7.98 -41 -20.828 1 85.44 29 GLU B N 1
ATOM 7246 C CA . GLU B 1 29 ? 8.898 -41.438 -19.781 1 85.44 29 GLU B CA 1
ATOM 7247 C C . GLU B 1 29 ? 8.305 -41.219 -18.391 1 85.44 29 GLU B C 1
ATOM 7249 O O . GLU B 1 29 ? 8.336 -40.125 -17.875 1 85.44 29 GLU B O 1
ATOM 7254 N N . THR B 1 30 ? 7.949 -42.219 -17.844 1 85.19 30 THR B N 1
ATOM 7255 C CA . THR B 1 30 ? 7.027 -42.156 -16.719 1 85.19 30 THR B CA 1
ATOM 7256 C C . THR B 1 30 ? 7.746 -41.656 -15.469 1 85.19 30 THR B C 1
ATOM 7258 O O . THR B 1 30 ? 7.156 -40.938 -14.656 1 85.19 30 THR B O 1
ATOM 7261 N N . THR B 1 31 ? 9.031 -42 -15.297 1 82.56 31 THR B N 1
ATOM 7262 C CA . THR B 1 31 ? 9.742 -41.531 -14.102 1 82.56 31 THR B CA 1
ATOM 7263 C C . THR B 1 31 ? 9.891 -40 -14.109 1 82.56 31 THR B C 1
ATOM 7265 O O . THR B 1 31 ? 9.594 -39.344 -13.109 1 82.56 31 THR B O 1
ATOM 7268 N N . ASN B 1 32 ? 10.289 -39.531 -15.172 1 83.06 32 ASN B N 1
ATOM 7269 C CA . ASN B 1 32 ? 10.445 -38.062 -15.305 1 83.06 32 ASN B CA 1
ATOM 7270 C C . ASN B 1 32 ? 9.102 -37.375 -15.234 1 83.06 32 ASN B C 1
ATOM 7272 O O . ASN B 1 32 ? 9 -36.281 -14.648 1 83.06 32 ASN B O 1
ATOM 7276 N N . LEU B 1 33 ? 8.211 -38.031 -15.82 1 85.25 33 LEU B N 1
ATOM 7277 C CA . LEU B 1 33 ? 6.871 -37.469 -15.844 1 85.25 33 LEU B CA 1
ATOM 7278 C C . LEU B 1 33 ? 6.324 -37.312 -14.43 1 85.25 33 LEU B C 1
ATOM 7280 O O . LEU B 1 33 ? 5.738 -36.281 -14.086 1 85.25 33 LEU B O 1
ATOM 7284 N N . LEU B 1 34 ? 6.484 -38.312 -13.695 1 85.12 34 LEU B N 1
ATOM 7285 C CA . LEU B 1 34 ? 6 -38.25 -12.32 1 85.12 34 LEU B CA 1
ATOM 7286 C C . LEU B 1 34 ? 6.707 -37.156 -11.531 1 85.12 34 LEU B C 1
ATOM 7288 O O . LEU B 1 34 ? 6.082 -36.469 -10.727 1 85.12 34 LEU B O 1
ATOM 7292 N N . ASP B 1 35 ? 7.91 -37.031 -11.812 1 81.62 35 ASP B N 1
ATOM 7293 C CA . ASP B 1 35 ? 8.688 -35.969 -11.148 1 81.62 35 ASP B CA 1
ATOM 7294 C C . ASP B 1 35 ? 8.156 -34.594 -11.516 1 81.62 35 ASP B C 1
ATOM 7296 O O . ASP B 1 35 ? 8.047 -33.719 -10.656 1 81.62 35 ASP B O 1
ATOM 7300 N N . ILE B 1 36 ? 7.77 -34.406 -12.68 1 78.88 36 ILE B N 1
ATOM 7301 C CA . ILE B 1 36 ? 7.25 -33.125 -13.164 1 78.88 36 ILE B CA 1
ATOM 7302 C C . ILE B 1 36 ? 5.875 -32.875 -12.562 1 78.88 36 ILE B C 1
ATOM 7304 O O . ILE B 1 36 ? 5.594 -31.766 -12.102 1 78.88 36 ILE B O 1
ATOM 7308 N N . ILE B 1 37 ? 5.09 -33.812 -12.633 1 79 37 ILE B N 1
ATOM 7309 C CA . ILE B 1 37 ? 3.729 -33.688 -12.125 1 79 37 ILE B CA 1
ATOM 7310 C C . ILE B 1 37 ? 3.764 -33.312 -10.641 1 79 37 ILE B C 1
ATOM 7312 O O . ILE B 1 37 ? 3.035 -32.438 -10.195 1 79 37 ILE B O 1
ATOM 7316 N N . VAL B 1 38 ? 4.648 -33.906 -9.961 1 77.06 38 VAL B N 1
ATOM 7317 C CA . VAL B 1 38 ? 4.684 -33.719 -8.508 1 77.06 38 VAL B CA 1
ATOM 7318 C C . VAL B 1 38 ? 5.324 -32.375 -8.164 1 77.06 38 VAL B C 1
ATOM 7320 O O . VAL B 1 38 ? 4.836 -31.672 -7.285 1 77.06 38 VAL B O 1
ATOM 7323 N N . HIS B 1 39 ? 6.254 -32 -8.852 1 73.12 39 HIS B N 1
ATOM 7324 C CA . HIS B 1 39 ? 7.051 -30.891 -8.359 1 73.12 39 HIS B CA 1
ATOM 7325 C C . HIS B 1 39 ? 6.797 -29.641 -9.18 1 73.12 39 HIS B C 1
ATOM 7327 O O . HIS B 1 39 ? 7.203 -28.531 -8.789 1 73.12 39 HIS B O 1
ATOM 7333 N N . SER B 1 40 ? 6.145 -29.766 -10.219 1 72.88 40 SER B N 1
ATOM 7334 C CA . SER B 1 40 ? 5.98 -28.594 -11.062 1 72.88 40 SER B CA 1
ATOM 7335 C C . SER B 1 40 ? 4.512 -28.203 -11.188 1 72.88 40 SER B C 1
ATOM 7337 O O . SER B 1 40 ? 4.191 -27.031 -11.391 1 72.88 40 SER B O 1
ATOM 7339 N N . LEU B 1 41 ? 3.752 -29.156 -11.125 1 73.19 41 LEU B N 1
ATOM 7340 C CA . LEU B 1 41 ? 2.328 -28.891 -11.312 1 73.19 41 LEU B CA 1
ATOM 7341 C C . LEU B 1 41 ? 1.724 -28.25 -10.078 1 73.19 41 LEU B C 1
ATOM 7343 O O . LEU B 1 41 ? 0.802 -27.438 -10.18 1 73.19 41 LEU B O 1
ATOM 7347 N N . TYR B 1 42 ? 2.25 -28.656 -8.945 1 73.12 42 TYR B N 1
ATOM 7348 C CA . TYR B 1 42 ? 1.658 -28.188 -7.695 1 73.12 42 TYR B CA 1
ATOM 7349 C C . TYR B 1 42 ? 2.586 -27.203 -6.98 1 73.12 42 TYR B C 1
ATOM 7351 O O . TYR B 1 42 ? 3.781 -27.484 -6.828 1 73.12 42 TYR B O 1
ATOM 7359 N N . SER B 1 43 ? 2.006 -26.031 -6.566 1 68.5 43 SER B N 1
ATOM 7360 C CA . SER B 1 43 ? 2.812 -24.984 -5.93 1 68.5 43 SER B CA 1
ATOM 7361 C C . SER B 1 43 ? 2.818 -25.156 -4.414 1 68.5 43 SER B C 1
ATOM 7363 O O . SER B 1 43 ? 3.691 -24.609 -3.73 1 68.5 43 SER B O 1
ATOM 7365 N N . ASP B 1 44 ? 1.884 -25.891 -3.834 1 76.5 44 ASP B N 1
ATOM 7366 C CA . ASP B 1 44 ? 1.731 -26.062 -2.391 1 76.5 44 ASP B CA 1
ATOM 7367 C C . ASP B 1 44 ? 1.629 -27.547 -2.021 1 76.5 44 ASP B C 1
ATOM 7369 O O . ASP B 1 44 ? 0.852 -28.281 -2.623 1 76.5 44 ASP B O 1
ATOM 7373 N N . ARG B 1 45 ? 2.385 -27.984 -1.052 1 85.69 45 ARG B N 1
ATOM 7374 C CA . ARG B 1 45 ? 2.424 -29.391 -0.661 1 85.69 45 ARG B CA 1
ATOM 7375 C C . ARG B 1 45 ? 1.112 -29.812 -0.008 1 85.69 45 ARG B C 1
ATOM 7377 O O . ARG B 1 45 ? 0.778 -31 0.014 1 85.69 45 ARG B O 1
ATOM 7384 N N . GLU B 1 46 ? 0.363 -28.812 0.497 1 88.94 46 GLU B N 1
ATOM 7385 C CA . GLU B 1 46 ? -0.894 -29.141 1.166 1 88.94 46 GLU B CA 1
ATOM 7386 C C . GLU B 1 46 ? -1.893 -29.766 0.195 1 88.94 46 GLU B C 1
ATOM 7388 O O . GLU B 1 46 ? -2.836 -30.438 0.615 1 88.94 46 GLU B O 1
ATOM 7393 N N . ILE B 1 47 ? -1.611 -29.641 -1.073 1 88.5 47 ILE B N 1
ATOM 7394 C CA . ILE B 1 47 ? -2.576 -30 -2.102 1 88.5 47 ILE B CA 1
ATOM 7395 C C . ILE B 1 47 ? -2.713 -31.531 -2.16 1 88.5 47 ILE B C 1
ATOM 7397 O O . ILE B 1 47 ? -3.719 -32.031 -2.648 1 88.5 47 ILE B O 1
ATOM 7401 N N . PHE B 1 48 ? -1.747 -32.281 -1.637 1 93.5 48 PHE B N 1
ATOM 7402 C CA . PHE B 1 48 ? -1.837 -33.75 -1.683 1 93.5 48 PHE B CA 1
ATOM 7403 C C . PHE B 1 48 ? -3.109 -34.219 -0.998 1 93.5 48 PHE B C 1
ATOM 7405 O O . PHE B 1 48 ? -3.773 -35.125 -1.489 1 93.5 48 PHE B O 1
ATOM 7412 N N . LEU B 1 49 ? -3.4 -33.562 0.061 1 95 49 LEU B N 1
ATOM 7413 C CA . LEU B 1 49 ? -4.559 -33.969 0.839 1 95 49 LEU B CA 1
ATOM 7414 C C . LEU B 1 49 ? -5.855 -33.594 0.129 1 95 49 LEU B C 1
ATOM 7416 O O . LEU B 1 49 ? -6.816 -34.375 0.133 1 95 49 LEU B O 1
ATOM 7420 N N . ARG B 1 50 ? -5.859 -32.438 -0.48 1 91.19 50 ARG B N 1
ATOM 7421 C CA . ARG B 1 50 ? -7.008 -32.031 -1.288 1 91.19 50 ARG B CA 1
ATOM 7422 C C . ARG B 1 50 ? -7.309 -33.094 -2.365 1 91.19 50 ARG B C 1
ATOM 7424 O O . ARG B 1 50 ? -8.453 -33.5 -2.518 1 91.19 50 ARG B O 1
ATOM 7431 N N . GLU B 1 51 ? -6.258 -33.469 -3.064 1 91.25 51 GLU B N 1
ATOM 7432 C CA . GLU B 1 51 ? -6.406 -34.406 -4.184 1 91.25 51 GLU B CA 1
ATOM 7433 C C . GLU B 1 51 ? -6.859 -35.781 -3.705 1 91.25 51 GLU B C 1
ATOM 7435 O O . GLU B 1 51 ? -7.73 -36.406 -4.316 1 91.25 51 GLU B O 1
ATOM 7440 N N . LEU B 1 52 ? -6.328 -36.25 -2.645 1 95.94 52 LEU B N 1
ATOM 7441 C CA . LEU B 1 52 ? -6.648 -37.594 -2.162 1 95.94 52 LEU B CA 1
ATOM 7442 C C . LEU B 1 52 ? -8.062 -37.625 -1.599 1 95.94 52 LEU B C 1
ATOM 7444 O O . LEU B 1 52 ? -8.773 -38.625 -1.796 1 95.94 52 LEU B O 1
ATOM 7448 N N . ILE B 1 53 ? -8.406 -36.562 -0.917 1 95 53 ILE B N 1
ATOM 7449 C CA . ILE B 1 53 ? -9.773 -36.5 -0.422 1 95 53 ILE B CA 1
ATOM 7450 C C . ILE B 1 53 ? -10.742 -36.406 -1.597 1 95 53 ILE B C 1
ATOM 7452 O O . ILE B 1 53 ? -11.805 -37.062 -1.591 1 95 53 ILE B O 1
ATOM 7456 N N . SER B 1 54 ? -10.414 -35.625 -2.576 1 91.56 54 SER B N 1
ATOM 7457 C CA . SER B 1 54 ? -11.25 -35.531 -3.77 1 91.56 54 SER B CA 1
ATOM 7458 C C . SER B 1 54 ? -11.43 -36.906 -4.422 1 91.56 54 SER B C 1
ATOM 7460 O O . SER B 1 54 ? -12.531 -37.25 -4.852 1 91.56 54 SER B O 1
ATOM 7462 N N . ASN B 1 55 ? -10.391 -37.688 -4.508 1 93.81 55 ASN B N 1
ATOM 7463 C CA . ASN B 1 55 ? -10.477 -39.062 -5.055 1 93.81 55 ASN B CA 1
ATOM 7464 C C . ASN B 1 55 ? -11.422 -39.938 -4.234 1 93.81 55 ASN B C 1
ATOM 7466 O O . ASN B 1 55 ? -12.195 -40.719 -4.793 1 93.81 55 ASN B O 1
ATOM 7470 N N . ALA B 1 56 ? -11.289 -39.781 -2.969 1 95.62 56 ALA B N 1
ATOM 7471 C CA . ALA B 1 56 ? -12.172 -40.531 -2.08 1 95.62 56 ALA B CA 1
ATOM 7472 C C . ALA B 1 56 ? -13.625 -40.125 -2.295 1 95.62 56 ALA B C 1
ATOM 7474 O O . ALA B 1 56 ? -14.508 -40.969 -2.33 1 95.62 56 ALA B O 1
ATOM 7475 N N . VAL B 1 57 ? -13.852 -38.875 -2.396 1 92.81 57 VAL B N 1
ATOM 7476 C CA . VAL B 1 57 ? -15.195 -38.344 -2.637 1 92.81 57 VAL B CA 1
ATOM 7477 C C . VAL B 1 57 ? -15.742 -38.906 -3.941 1 92.81 57 VAL B C 1
ATOM 7479 O O . VAL B 1 57 ? -16.906 -39.344 -4.004 1 92.81 57 VAL B O 1
ATOM 7482 N N . ASP B 1 58 ? -14.945 -38.938 -4.961 1 92.44 58 ASP B N 1
ATOM 7483 C CA . ASP B 1 58 ? -15.359 -39.5 -6.242 1 92.44 58 ASP B CA 1
ATOM 7484 C C . ASP B 1 58 ? -15.758 -40.969 -6.094 1 92.44 58 ASP B C 1
ATOM 7486 O O . ASP B 1 58 ? -16.75 -41.406 -6.691 1 92.44 58 ASP B O 1
ATOM 7490 N N . ALA B 1 59 ? -14.984 -41.75 -5.352 1 94.19 59 ALA B N 1
ATOM 7491 C CA . ALA B 1 59 ? -15.289 -43.156 -5.117 1 94.19 59 ALA B CA 1
ATOM 7492 C C . ALA B 1 59 ? -16.641 -43.312 -4.422 1 94.19 59 ALA B C 1
ATOM 7494 O O . ALA B 1 59 ? -17.422 -44.219 -4.766 1 94.19 59 ALA B O 1
ATOM 7495 N N . LEU B 1 60 ? -16.891 -42.5 -3.477 1 93.75 60 LEU B N 1
ATOM 7496 C CA . LEU B 1 60 ? -18.156 -42.531 -2.734 1 93.75 60 LEU B CA 1
ATOM 7497 C C . LEU B 1 60 ? -19.328 -42.125 -3.627 1 93.75 60 LEU B C 1
ATOM 7499 O O . LEU B 1 60 ? -20.391 -42.75 -3.574 1 93.75 60 LEU B O 1
ATOM 7503 N N . GLU B 1 61 ? -19.078 -41.125 -4.387 1 90.56 61 GLU B N 1
ATOM 7504 C CA . GLU B 1 61 ? -20.109 -40.656 -5.301 1 90.56 61 GLU B CA 1
ATOM 7505 C C . GLU B 1 61 ? -20.469 -41.75 -6.32 1 90.56 61 GLU B C 1
ATOM 7507 O O . GLU B 1 61 ? -21.641 -41.906 -6.664 1 90.56 61 GLU B O 1
ATOM 7512 N N . LYS B 1 62 ? -19.516 -42.438 -6.844 1 89.56 62 LYS B N 1
ATOM 7513 C CA . LYS B 1 62 ? -19.75 -43.531 -7.781 1 89.56 62 LYS B CA 1
ATOM 7514 C C . LYS B 1 62 ? -20.594 -44.625 -7.137 1 89.56 62 LYS B C 1
ATOM 7516 O O . LYS B 1 62 ? -21.531 -45.125 -7.75 1 89.56 62 LYS B O 1
ATOM 7521 N N . LEU B 1 63 ? -20.203 -44.969 -5.941 1 90.94 63 LEU B N 1
ATOM 7522 C CA . LEU B 1 63 ? -20.969 -45.969 -5.207 1 90.94 63 LEU B CA 1
ATOM 7523 C C . LEU B 1 63 ? -22.406 -45.531 -5.02 1 90.94 63 LEU B C 1
ATOM 7525 O O . LEU B 1 63 ? -23.344 -46.312 -5.254 1 90.94 63 LEU B O 1
ATOM 7529 N N . ARG B 1 64 ? -22.562 -44.312 -4.605 1 89.75 64 ARG B N 1
ATOM 7530 C CA . ARG B 1 64 ? -23.906 -43.75 -4.391 1 89.75 64 ARG B CA 1
ATOM 7531 C C . ARG B 1 64 ? -24.719 -43.781 -5.672 1 89.75 64 ARG B C 1
ATOM 7533 O O . ARG B 1 64 ? -25.891 -44.219 -5.652 1 89.75 64 ARG B O 1
ATOM 7540 N N . TYR B 1 65 ? -24.109 -43.438 -6.695 1 86.19 65 TYR B N 1
ATOM 7541 C CA . TYR B 1 65 ? -24.797 -43.438 -7.984 1 86.19 65 TYR B CA 1
ATOM 7542 C C . TYR B 1 65 ? -25.25 -44.844 -8.383 1 86.19 65 TYR B C 1
ATOM 7544 O O . TYR B 1 65 ? -26.406 -45.031 -8.766 1 86.19 65 TYR B O 1
ATOM 7552 N N . ILE B 1 66 ? -24.359 -45.75 -8.297 1 85.5 66 ILE B N 1
ATOM 7553 C CA . ILE B 1 66 ? -24.656 -47.125 -8.703 1 85.5 66 ILE B CA 1
ATOM 7554 C C . ILE B 1 66 ? -25.703 -47.719 -7.77 1 85.5 66 ILE B C 1
ATOM 7556 O O . ILE B 1 66 ? -26.562 -48.5 -8.203 1 85.5 66 ILE B O 1
ATOM 7560 N N . SER B 1 67 ? -25.672 -47.344 -6.535 1 87.75 67 SER B N 1
ATOM 7561 C CA . SER B 1 67 ? -26.578 -47.906 -5.535 1 87.75 67 SER B CA 1
ATOM 7562 C C . SER B 1 67 ? -28.016 -47.469 -5.801 1 87.75 67 SER B C 1
ATOM 7564 O O . SER B 1 67 ? -28.969 -48.094 -5.32 1 87.75 67 SER B O 1
ATOM 7566 N N . LEU B 1 68 ? -28.125 -46.406 -6.492 1 84.31 68 LEU B N 1
ATOM 7567 C CA . LEU B 1 68 ? -29.453 -45.938 -6.816 1 84.31 68 LEU B CA 1
ATOM 7568 C C . LEU B 1 68 ? -30.203 -46.906 -7.707 1 84.31 68 LEU B C 1
ATOM 7570 O O . LEU B 1 68 ? -31.422 -47.031 -7.645 1 84.31 68 LEU B O 1
ATOM 7574 N N . THR B 1 69 ? -29.453 -47.656 -8.531 1 81.38 69 THR B N 1
ATOM 7575 C CA . THR B 1 69 ? -30.078 -48.625 -9.43 1 81.38 69 THR B CA 1
ATOM 7576 C C . THR B 1 69 ? -29.844 -50.062 -8.93 1 81.38 69 THR B C 1
ATOM 7578 O O . THR B 1 69 ? -30.578 -50.969 -9.297 1 81.38 69 THR B O 1
ATOM 7581 N N . ASP B 1 70 ? -28.812 -50.188 -8.156 1 85.38 70 ASP B N 1
ATOM 7582 C CA . ASP B 1 70 ? -28.469 -51.5 -7.625 1 85.38 70 ASP B CA 1
ATOM 7583 C C . ASP B 1 70 ? -28.078 -51.438 -6.152 1 85.38 70 ASP B C 1
ATOM 7585 O O . ASP B 1 70 ? -26.891 -51.281 -5.832 1 85.38 70 ASP B O 1
ATOM 7589 N N . ALA B 1 71 ? -28.875 -51.625 -5.32 1 83.19 71 ALA B N 1
ATOM 7590 C CA . ALA B 1 71 ? -28.672 -51.469 -3.885 1 83.19 71 ALA B CA 1
ATOM 7591 C C . ALA B 1 71 ? -27.75 -52.531 -3.334 1 83.19 71 ALA B C 1
ATOM 7593 O O . ALA B 1 71 ? -27.141 -52.344 -2.277 1 83.19 71 ALA B O 1
ATOM 7594 N N . LYS B 1 72 ? -27.641 -53.625 -3.979 1 81.75 72 LYS B N 1
ATOM 7595 C CA . LYS B 1 72 ? -26.828 -54.75 -3.5 1 81.75 72 LYS B CA 1
ATOM 7596 C C . LYS B 1 72 ? -25.344 -54.406 -3.473 1 81.75 72 LYS B C 1
ATOM 7598 O O . LYS B 1 72 ? -24.562 -55.031 -2.775 1 81.75 72 LYS B O 1
ATOM 7603 N N . VAL B 1 73 ? -25.016 -53.344 -4.195 1 85.31 73 VAL B N 1
ATOM 7604 C CA . VAL B 1 73 ? -23.625 -52.938 -4.277 1 85.31 73 VAL B CA 1
ATOM 7605 C C . VAL B 1 73 ? -23.156 -52.438 -2.92 1 85.31 73 VAL B C 1
ATOM 7607 O O . VAL B 1 73 ? -21.953 -52.406 -2.635 1 85.31 73 VAL B O 1
ATOM 7610 N N . LEU B 1 74 ? -24.047 -52.031 -2.082 1 86.75 74 LEU B N 1
ATOM 7611 C CA . LEU B 1 74 ? -23.734 -51.5 -0.766 1 86.75 74 LEU B CA 1
ATOM 7612 C C . LEU B 1 74 ? -23.281 -52.594 0.183 1 86.75 74 LEU B C 1
ATOM 7614 O O . LEU B 1 74 ? -22.656 -52.344 1.214 1 86.75 74 LEU B O 1
ATOM 7618 N N . GLY B 1 75 ? -23.375 -53.906 -0.294 1 76.56 75 GLY B N 1
ATOM 7619 C CA . GLY B 1 75 ? -22.969 -55.031 0.512 1 76.56 75 GLY B CA 1
ATOM 7620 C C . GLY B 1 75 ? -23.875 -55.281 1.707 1 76.56 75 GLY B C 1
ATOM 7621 O O . GLY B 1 75 ? -24.859 -54.562 1.895 1 76.56 75 GLY B O 1
ATOM 7622 N N . GLU B 1 76 ? -23.406 -56.406 2.365 1 64.75 76 GLU B N 1
ATOM 7623 C CA . GLU B 1 76 ? -24.141 -56.781 3.57 1 64.75 76 GLU B CA 1
ATOM 7624 C C . GLU B 1 76 ? -23.641 -56 4.781 1 64.75 76 GLU B C 1
ATOM 7626 O O . GLU B 1 76 ? -22.422 -55.812 4.957 1 64.75 76 GLU B O 1
ATOM 7631 N N . GLY B 1 77 ? -24.406 -55.125 5.391 1 67.69 77 GLY B N 1
ATOM 7632 C CA . GLY B 1 77 ? -24.062 -54.344 6.586 1 67.69 77 GLY B CA 1
ATOM 7633 C C . GLY B 1 77 ? -24.297 -52.875 6.445 1 67.69 77 GLY B C 1
ATOM 7634 O O . GLY B 1 77 ? -24.672 -52.406 5.367 1 67.69 77 GLY B O 1
ATOM 7635 N N . ASP B 1 78 ? -24.203 -52.156 7.449 1 78.38 78 ASP B N 1
ATOM 7636 C CA . ASP B 1 78 ? -24.484 -50.719 7.547 1 78.38 78 ASP B CA 1
ATOM 7637 C C . ASP B 1 78 ? -23.203 -49.906 7.551 1 78.38 78 ASP B C 1
ATOM 7639 O O . ASP B 1 78 ? -22.969 -49.125 8.461 1 78.38 78 ASP B O 1
ATOM 7643 N N . THR B 1 79 ? -22.266 -50.219 6.402 1 87.5 79 THR B N 1
ATOM 7644 C CA . THR B 1 79 ? -21.047 -49.406 6.316 1 87.5 79 THR B CA 1
ATOM 7645 C C . THR B 1 79 ? -21.359 -48 5.855 1 87.5 79 THR B C 1
ATOM 7647 O O . THR B 1 79 ? -21.859 -47.781 4.746 1 87.5 79 THR B O 1
ATOM 7650 N N . PRO B 1 80 ? -21.109 -47.031 6.691 1 91.88 80 PRO B N 1
ATOM 7651 C CA . PRO B 1 80 ? -21.391 -45.656 6.32 1 91.88 80 PRO B CA 1
ATOM 7652 C C . PRO B 1 80 ? -20.5 -45.156 5.184 1 91.88 80 PRO B C 1
ATOM 7654 O O . PRO B 1 80 ? -19.375 -45.625 5.031 1 91.88 80 PRO B O 1
ATOM 7657 N N . MET B 1 81 ? -21 -44.312 4.348 1 94.12 81 MET B N 1
ATOM 7658 C CA . MET B 1 81 ? -20.219 -43.625 3.318 1 94.12 81 MET B CA 1
ATOM 7659 C C . MET B 1 81 ? -19.422 -42.469 3.912 1 94.12 81 MET B C 1
ATOM 7661 O O . MET B 1 81 ? -19.969 -41.406 4.156 1 94.12 81 MET B O 1
ATOM 7665 N N . GLU B 1 82 ? -18.125 -42.688 4.086 1 96.31 82 GLU B N 1
ATOM 7666 C CA . GLU B 1 82 ? -17.312 -41.688 4.77 1 96.31 82 GLU B CA 1
ATOM 7667 C C . GLU B 1 82 ? -15.836 -41.844 4.41 1 96.31 82 GLU B C 1
ATOM 7669 O O . GLU B 1 82 ? -15.445 -42.812 3.762 1 96.31 82 GLU B O 1
ATOM 7674 N N . ILE B 1 83 ? -15.047 -40.938 4.754 1 97.19 83 ILE B N 1
ATOM 7675 C CA . ILE B 1 83 ? -13.602 -40.906 4.602 1 97.19 83 ILE B CA 1
ATOM 7676 C C . ILE B 1 83 ? -12.938 -40.812 5.977 1 97.19 83 ILE B C 1
ATOM 7678 O O . ILE B 1 83 ? -13.289 -39.969 6.793 1 97.19 83 ILE B O 1
ATOM 7682 N N . ASN B 1 84 ? -12.031 -41.688 6.305 1 97.06 84 ASN B N 1
ATOM 7683 C CA . ASN B 1 84 ? -11.305 -41.719 7.57 1 97.06 84 ASN B CA 1
ATOM 7684 C C . ASN B 1 84 ? -9.82 -41.469 7.371 1 97.06 84 ASN B C 1
ATOM 7686 O O . ASN B 1 84 ? -9.18 -42.094 6.539 1 97.06 84 ASN B O 1
ATOM 7690 N N . ILE B 1 85 ? -9.258 -40.5 8.062 1 97.88 85 ILE B N 1
ATOM 7691 C CA . ILE B 1 85 ? -7.848 -40.156 7.973 1 97.88 85 ILE B CA 1
ATOM 7692 C C . ILE B 1 85 ? -7.18 -40.344 9.336 1 97.88 85 ILE B C 1
ATOM 7694 O O . ILE B 1 85 ? -7.715 -39.906 10.352 1 97.88 85 ILE B O 1
ATOM 7698 N N . SER B 1 86 ? -6.055 -41 9.445 1 96.75 86 SER B N 1
ATOM 7699 C CA . SER B 1 86 ? -5.293 -41.219 10.68 1 96.75 86 SER B CA 1
ATOM 7700 C C . SER B 1 86 ? -3.795 -41.094 10.422 1 96.75 86 SER B C 1
ATOM 7702 O O . SER B 1 86 ? -3.355 -41.094 9.273 1 96.75 86 SER B O 1
ATOM 7704 N N . VAL B 1 87 ? -3.016 -40.938 11.539 1 96.19 87 VAL B N 1
ATOM 7705 C CA . VAL B 1 87 ? -1.564 -40.844 11.422 1 96.19 87 VAL B CA 1
ATOM 7706 C C . VAL B 1 87 ? -0.905 -41.875 12.352 1 96.19 87 VAL B C 1
ATOM 7708 O O . VAL B 1 87 ? -1.469 -42.219 13.391 1 96.19 87 VAL B O 1
ATOM 7711 N N . ASP B 1 88 ? 0.186 -42.469 11.93 1 94.69 88 ASP B N 1
ATOM 7712 C CA . ASP B 1 88 ? 1.105 -43.25 12.758 1 94.69 88 ASP B CA 1
ATOM 7713 C C . ASP B 1 88 ? 2.43 -42.531 12.945 1 94.69 88 ASP B C 1
ATOM 7715 O O . ASP B 1 88 ? 3.314 -42.594 12.086 1 94.69 88 ASP B O 1
ATOM 7719 N N . THR B 1 89 ? 2.582 -41.906 14.039 1 90.5 89 THR B N 1
ATOM 7720 C CA . THR B 1 89 ? 3.723 -41.031 14.273 1 90.5 89 THR B CA 1
ATOM 7721 C C . THR B 1 89 ? 5.016 -41.812 14.367 1 90.5 89 THR B C 1
ATOM 7723 O O . THR B 1 89 ? 6.082 -41.344 13.984 1 90.5 89 THR B O 1
ATOM 7726 N N . GLN B 1 90 ? 4.91 -43.031 14.891 1 89.25 90 GLN B N 1
ATOM 7727 C CA . GLN B 1 90 ? 6.098 -43.844 15.039 1 89.25 90 GLN B CA 1
ATOM 7728 C C . GLN B 1 90 ? 6.613 -44.344 13.688 1 89.25 90 GLN B C 1
ATOM 7730 O O . GLN B 1 90 ? 7.809 -44.219 13.398 1 89.25 90 GLN B O 1
ATOM 7735 N N . LYS B 1 91 ? 5.699 -44.812 12.883 1 94.38 91 LYS B N 1
ATOM 7736 C CA . LYS B 1 91 ? 6.09 -45.312 11.57 1 94.38 91 LYS B CA 1
ATOM 7737 C C . LYS B 1 91 ? 6.117 -44.188 10.531 1 94.38 91 LYS B C 1
ATOM 7739 O O . LYS B 1 91 ? 6.496 -44.406 9.383 1 94.38 91 LYS B O 1
ATOM 7744 N N . LYS B 1 92 ? 5.691 -42.969 10.906 1 96 92 LYS B N 1
ATOM 7745 C CA . LYS B 1 92 ? 5.645 -41.781 10.047 1 96 92 LYS B CA 1
ATOM 7746 C C . LYS B 1 92 ? 4.73 -42 8.844 1 96 92 LYS B C 1
ATOM 7748 O O . LYS B 1 92 ? 5.137 -41.781 7.703 1 96 92 LYS B O 1
ATOM 7753 N N . LEU B 1 93 ? 3.451 -42.469 9.164 1 97.31 93 LEU B N 1
ATOM 7754 C CA . LEU B 1 93 ? 2.459 -42.781 8.141 1 97.31 93 LEU B CA 1
ATOM 7755 C C . LEU B 1 93 ? 1.262 -41.844 8.258 1 97.31 93 LEU B C 1
ATOM 7757 O O . LEU B 1 93 ? 0.879 -41.438 9.359 1 97.31 93 LEU B O 1
ATOM 7761 N N . ILE B 1 94 ? 0.698 -41.438 7.148 1 97.88 94 ILE B N 1
ATOM 7762 C CA . ILE B 1 94 ? -0.658 -40.906 7.047 1 97.88 94 ILE B CA 1
ATOM 7763 C C . ILE B 1 94 ? -1.547 -41.906 6.305 1 97.88 94 ILE B C 1
ATOM 7765 O O . ILE B 1 94 ? -1.168 -42.406 5.25 1 97.88 94 ILE B O 1
ATOM 7769 N N . ILE B 1 95 ? -2.672 -42.25 6.801 1 97.5 95 ILE B N 1
ATOM 7770 C CA . ILE B 1 95 ? -3.572 -43.219 6.219 1 97.5 95 ILE B CA 1
ATOM 7771 C C . ILE B 1 95 ? -4.906 -42.562 5.875 1 97.5 95 ILE B C 1
ATOM 7773 O O . ILE B 1 95 ? -5.531 -41.938 6.723 1 97.5 95 ILE B O 1
ATOM 7777 N N . ILE B 1 96 ? -5.336 -42.625 4.648 1 97.88 96 ILE B N 1
ATOM 7778 C CA . ILE B 1 96 ? -6.621 -42.125 4.176 1 97.88 96 ILE B CA 1
ATOM 7779 C C . ILE B 1 96 ? -7.473 -43.281 3.672 1 97.88 96 ILE B C 1
ATOM 7781 O O . ILE B 1 96 ? -7.074 -44 2.756 1 97.88 96 ILE B O 1
ATOM 7785 N N . GLU B 1 97 ? -8.641 -43.5 4.234 1 97 97 GLU B N 1
ATOM 7786 C CA . GLU B 1 97 ? -9.516 -44.625 3.908 1 97 97 GLU B CA 1
ATOM 7787 C C . GLU B 1 97 ? -10.906 -44.156 3.518 1 97 97 GLU B C 1
ATOM 7789 O O . GLU B 1 97 ? -11.5 -43.312 4.199 1 97 97 GLU B O 1
ATOM 7794 N N . ASP B 1 98 ? -11.406 -44.625 2.42 1 96.94 98 ASP B N 1
ATOM 7795 C CA . ASP B 1 98 ? -12.797 -44.375 2.049 1 96.94 98 ASP B CA 1
ATOM 7796 C C . ASP B 1 98 ? -13.594 -45.656 1.987 1 96.94 98 ASP B C 1
ATOM 7798 O O . ASP B 1 98 ? -13.023 -46.75 1.886 1 96.94 98 ASP B O 1
ATOM 7802 N N . THR B 1 99 ? -14.891 -45.562 2.094 1 95.31 99 THR B N 1
ATOM 7803 C CA . THR B 1 99 ? -15.789 -46.719 2.002 1 95.31 99 THR B CA 1
ATOM 7804 C C . THR B 1 99 ? -16.562 -46.719 0.685 1 95.31 99 THR B C 1
ATOM 7806 O O . THR B 1 99 ? -17.75 -47 0.655 1 95.31 99 THR B O 1
ATOM 7809 N N . GLY B 1 100 ? -15.914 -46.25 -0.321 1 94.25 100 GLY B N 1
ATOM 7810 C CA . GLY B 1 100 ? -16.562 -46.125 -1.616 1 94.25 100 GLY B CA 1
ATOM 7811 C C . GLY B 1 100 ? -16.578 -47.406 -2.424 1 94.25 100 GLY B C 1
ATOM 7812 O O . GLY B 1 100 ? -16.625 -48.5 -1.859 1 94.25 100 GLY B O 1
ATOM 7813 N N . ILE B 1 101 ? -16.531 -47.281 -3.723 1 91.5 101 ILE B N 1
ATOM 7814 C CA . ILE B 1 101 ? -16.766 -48.375 -4.66 1 91.5 101 ILE B CA 1
ATOM 7815 C C . ILE B 1 101 ? -15.562 -49.281 -4.688 1 91.5 101 ILE B C 1
ATOM 7817 O O . ILE B 1 101 ? -15.688 -50.469 -5.047 1 91.5 101 ILE B O 1
ATOM 7821 N N . GLY B 1 102 ? -14.375 -48.781 -4.328 1 93.06 102 GLY B N 1
ATOM 7822 C CA . GLY B 1 102 ? -13.156 -49.562 -4.406 1 93.06 102 GLY B CA 1
ATOM 7823 C C . GLY B 1 102 ? -12.742 -49.875 -5.832 1 93.06 102 GLY B C 1
ATOM 7824 O O . GLY B 1 102 ? -13.359 -49.406 -6.785 1 93.06 102 GLY B O 1
ATOM 7825 N N . MET B 1 103 ? -11.594 -50.688 -5.867 1 92.06 103 MET B N 1
ATOM 7826 C CA . MET B 1 103 ? -11.039 -51.062 -7.16 1 92.06 103 MET B CA 1
ATOM 7827 C C . MET B 1 103 ? -10.602 -52.531 -7.145 1 92.06 103 MET B C 1
ATOM 7829 O O . MET B 1 103 ? -10.133 -53.031 -6.121 1 92.06 103 MET B O 1
ATOM 7833 N N . ASN B 1 104 ? -10.758 -53.188 -8.227 1 89.69 104 ASN B N 1
ATOM 7834 C CA . ASN B 1 104 ? -10.156 -54.5 -8.406 1 89.69 104 ASN B CA 1
ATOM 7835 C C . ASN B 1 104 ? -8.773 -54.406 -9.039 1 89.69 104 ASN B C 1
ATOM 7837 O O . ASN B 1 104 ? -8.289 -53.281 -9.305 1 89.69 104 ASN B O 1
ATOM 7841 N N . LYS B 1 105 ? -8.148 -55.5 -9.18 1 90.12 105 LYS B N 1
ATOM 7842 C CA . LYS B 1 105 ? -6.773 -55.531 -9.68 1 90.12 105 LYS B CA 1
ATOM 7843 C C . LYS B 1 105 ? -6.66 -54.875 -11.039 1 90.12 105 LYS B C 1
ATOM 7845 O O . LYS B 1 105 ? -5.758 -54.062 -11.266 1 90.12 105 LYS B O 1
ATOM 7850 N N . GLU B 1 106 ? -7.574 -55.156 -11.922 1 88.31 106 GLU B N 1
ATOM 7851 C CA . GLU B 1 106 ? -7.551 -54.594 -13.273 1 88.31 106 GLU B CA 1
ATOM 7852 C C . GLU B 1 106 ? -7.734 -53.062 -13.25 1 88.31 106 GLU B C 1
ATOM 7854 O O . GLU B 1 106 ? -7.051 -52.344 -13.977 1 88.31 106 GLU B O 1
ATOM 7859 N N . GLU B 1 107 ? -8.594 -52.656 -12.422 1 90 107 GLU B N 1
ATOM 7860 C CA . GLU B 1 107 ? -8.844 -51.219 -12.297 1 90 107 GLU B CA 1
ATOM 7861 C C . GLU B 1 107 ? -7.629 -50.5 -11.727 1 90 107 GLU B C 1
ATOM 7863 O O . GLU B 1 107 ? -7.336 -49.375 -12.109 1 90 107 GLU B O 1
ATOM 7868 N N . MET B 1 108 ? -6.961 -51.094 -10.797 1 92.44 108 MET B N 1
ATOM 7869 C CA . MET B 1 108 ? -5.762 -50.5 -10.219 1 92.44 108 MET B CA 1
ATOM 7870 C C . MET B 1 108 ? -4.68 -50.312 -11.281 1 92.44 108 MET B C 1
ATOM 7872 O O . MET B 1 108 ? -4.012 -49.281 -11.312 1 92.44 108 MET B O 1
ATOM 7876 N N . ILE B 1 109 ? -4.57 -51.312 -12.047 1 91.88 109 ILE B N 1
ATOM 7877 C CA . ILE B 1 109 ? -3.566 -51.281 -13.109 1 91.88 109 ILE B CA 1
ATOM 7878 C C . ILE B 1 109 ? -3.934 -50.188 -14.117 1 91.88 109 ILE B C 1
ATOM 7880 O O . ILE B 1 109 ? -3.07 -49.438 -14.562 1 91.88 109 ILE B O 1
ATOM 7884 N N . THR B 1 110 ? -5.176 -50.031 -14.367 1 90 110 THR B N 1
ATOM 7885 C CA . THR B 1 110 ? -5.637 -49.094 -15.391 1 90 110 THR B CA 1
ATOM 7886 C C . THR B 1 110 ? -5.648 -47.688 -14.859 1 90 110 THR B C 1
ATOM 7888 O O . THR B 1 110 ? -5.266 -46.75 -15.562 1 90 110 THR B O 1
ATOM 7891 N N . ASN B 1 111 ? -6.078 -47.5 -13.625 1 90.31 111 ASN B N 1
ATOM 7892 C CA . ASN B 1 111 ? -6.301 -46.156 -13.109 1 90.31 111 ASN B CA 1
ATOM 7893 C C . ASN B 1 111 ? -5.078 -45.625 -12.359 1 90.31 111 ASN B C 1
ATOM 7895 O O . ASN B 1 111 ? -4.684 -44.469 -12.523 1 90.31 111 ASN B O 1
ATOM 7899 N N . LEU B 1 112 ? -4.449 -46.469 -11.516 1 92.62 112 LEU B N 1
ATOM 7900 C CA . LEU B 1 112 ? -3.305 -46.062 -10.727 1 92.62 112 LEU B CA 1
ATOM 7901 C C . LEU B 1 112 ? -1.998 -46.312 -11.469 1 92.62 112 LEU B C 1
ATOM 7903 O O . LEU B 1 112 ? -0.971 -45.688 -11.156 1 92.62 112 LEU B O 1
ATOM 7907 N N . GLY B 1 113 ? -2.084 -47.219 -12.359 1 91.62 113 GLY B N 1
ATOM 7908 C CA . GLY B 1 113 ? -0.887 -47.562 -13.102 1 91.62 113 GLY B CA 1
ATOM 7909 C C . GLY B 1 113 ? -0.694 -46.75 -14.359 1 91.62 113 GLY B C 1
ATOM 7910 O O . GLY B 1 113 ? 0.342 -46.844 -15.023 1 91.62 113 GLY B O 1
ATOM 7911 N N . THR B 1 114 ? -1.656 -45.969 -14.664 1 89.19 114 THR B N 1
ATOM 7912 C CA . THR B 1 114 ? -1.588 -45.156 -15.867 1 89.19 114 THR B CA 1
ATOM 7913 C C . THR B 1 114 ? -1.713 -43.688 -15.516 1 89.19 114 THR B C 1
ATOM 7915 O O . THR B 1 114 ? -2.736 -43.25 -14.977 1 89.19 114 THR B O 1
ATOM 7918 N N . ILE B 1 115 ? -0.706 -42.938 -15.812 1 88.31 115 ILE B N 1
ATOM 7919 C CA . ILE B 1 115 ? -0.678 -41.5 -15.531 1 88.31 115 ILE B CA 1
ATOM 7920 C C . ILE B 1 115 ? -1.619 -40.781 -16.484 1 88.31 115 ILE B C 1
ATOM 7922 O O . ILE B 1 115 ? -1.644 -41.062 -17.688 1 88.31 115 ILE B O 1
ATOM 7926 N N . ALA B 1 116 ? -2.48 -39.844 -15.969 1 85.44 116 ALA B N 1
ATOM 7927 C CA . ALA B 1 116 ? -3.412 -39 -16.719 1 85.44 116 ALA B CA 1
ATOM 7928 C C . ALA B 1 116 ? -4.613 -39.812 -17.203 1 85.44 116 ALA B C 1
ATOM 7930 O O . ALA B 1 116 ? -5.145 -39.531 -18.281 1 85.44 116 ALA B O 1
ATOM 7931 N N . GLU B 1 117 ? -4.836 -40.844 -16.609 1 83.94 117 GLU B N 1
ATOM 7932 C CA . GLU B 1 117 ? -6.062 -41.594 -16.812 1 83.94 117 GLU B CA 1
ATOM 7933 C C . GLU B 1 117 ? -7.004 -41.469 -15.625 1 83.94 117 GLU B C 1
ATOM 7935 O O . GLU B 1 117 ? -6.637 -41.812 -14.5 1 83.94 117 GLU B O 1
ATOM 7940 N N . SER B 1 118 ? -8.164 -40.938 -15.992 1 79.75 118 SER B N 1
ATOM 7941 C CA . SER B 1 118 ? -9.094 -40.719 -14.891 1 79.75 118 SER B CA 1
ATOM 7942 C C . SER B 1 118 ? -10.281 -41.656 -14.984 1 79.75 118 SER B C 1
ATOM 7944 O O . SER B 1 118 ? -11.094 -41.562 -15.906 1 79.75 118 SER B O 1
ATOM 7946 N N . GLY B 1 119 ? -10.336 -42.562 -14.086 1 78.81 119 GLY B N 1
ATOM 7947 C CA . GLY B 1 119 ? -11.516 -43.406 -13.984 1 78.81 119 GLY B CA 1
ATOM 7948 C C . GLY B 1 119 ? -12.797 -42.625 -13.781 1 78.81 119 GLY B C 1
ATOM 7949 O O . GLY B 1 119 ? -13.844 -43 -14.305 1 78.81 119 GLY B O 1
ATOM 7950 N N . THR B 1 120 ? -12.68 -41.531 -13.125 1 81.81 120 THR B N 1
ATOM 7951 C CA . THR B 1 120 ? -13.828 -40.656 -12.867 1 81.81 120 THR B CA 1
ATOM 7952 C C . THR B 1 120 ? -14.312 -40 -14.156 1 81.81 120 THR B C 1
ATOM 7954 O O . THR B 1 120 ? -15.516 -39.938 -14.414 1 81.81 120 THR B O 1
ATOM 7957 N N . SER B 1 121 ? -13.414 -39.5 -14.867 1 79.5 121 SER B N 1
ATOM 7958 C CA . SER B 1 121 ? -13.789 -38.875 -16.141 1 79.5 121 SER B CA 1
ATOM 7959 C C . SER B 1 121 ? -14.484 -39.906 -17.047 1 79.5 121 SER B C 1
ATOM 7961 O O . SER B 1 121 ? -15.492 -39.562 -17.688 1 79.5 121 SER B O 1
ATOM 7963 N N . ARG B 1 122 ? -14.031 -41.062 -17.062 1 79.62 122 ARG B N 1
ATOM 7964 C CA . ARG B 1 122 ? -14.633 -42.125 -17.875 1 79.62 122 ARG B CA 1
ATOM 7965 C C . ARG B 1 122 ? -16.031 -42.438 -17.375 1 79.62 122 ARG B C 1
ATOM 7967 O O . ARG B 1 122 ? -16.953 -42.625 -18.188 1 79.62 122 ARG B O 1
ATOM 7974 N N . PHE B 1 123 ? -16.141 -42.5 -16.156 1 79.19 123 PHE B N 1
ATOM 7975 C CA . PHE B 1 123 ? -17.438 -42.781 -15.539 1 79.19 123 PHE B CA 1
ATOM 7976 C C . PHE B 1 123 ? -18.438 -41.688 -15.922 1 79.19 123 PHE B C 1
ATOM 7978 O O . PHE B 1 123 ? -19.578 -42 -16.266 1 79.19 123 PHE B O 1
ATOM 7985 N N . ARG B 1 124 ? -18 -40.469 -15.883 1 77.31 124 ARG B N 1
ATOM 7986 C CA . ARG B 1 124 ? -18.859 -39.344 -16.219 1 77.31 124 ARG B CA 1
ATOM 7987 C C . ARG B 1 124 ? -19.312 -39.406 -17.672 1 77.31 124 ARG B C 1
ATOM 7989 O O . ARG B 1 124 ? -20.469 -39.125 -17.984 1 77.31 124 ARG B O 1
ATOM 7996 N N . GLN B 1 125 ? -18.406 -39.75 -18.547 1 72.62 125 GLN B N 1
ATOM 7997 C CA . GLN B 1 125 ? -18.719 -39.812 -19.984 1 72.62 125 GLN B CA 1
ATOM 7998 C C . GLN B 1 125 ? -19.703 -40.938 -20.281 1 72.62 125 GLN B C 1
ATOM 8000 O O . GLN B 1 125 ? -20.578 -40.781 -21.125 1 72.62 125 GLN B O 1
ATOM 8005 N N . THR B 1 126 ? -19.5 -41.938 -19.578 1 66.81 126 THR B N 1
ATOM 8006 C CA . THR B 1 126 ? -20.359 -43.094 -19.828 1 66.81 126 THR B CA 1
ATOM 8007 C C . THR B 1 126 ? -21.766 -42.844 -19.312 1 66.81 126 THR B C 1
ATOM 8009 O O . THR B 1 126 ? -22.75 -43.281 -19.938 1 66.81 126 THR B O 1
ATOM 8012 N N . LYS B 1 127 ? -21.875 -42.125 -18.297 1 61.94 127 LYS B N 1
ATOM 8013 C CA . LYS B 1 127 ? -23.188 -41.938 -17.688 1 61.94 127 LYS B CA 1
ATOM 8014 C C . LYS B 1 127 ? -23.875 -40.688 -18.266 1 61.94 127 LYS B C 1
ATOM 8016 O O . LYS B 1 127 ? -25.094 -40.562 -18.172 1 61.94 127 LYS B O 1
ATOM 8021 N N . LYS B 1 128 ? -23.109 -39.656 -18.5 1 53.59 128 LYS B N 1
ATOM 8022 C CA . LYS B 1 128 ? -23.781 -38.594 -19.234 1 53.59 128 LYS B CA 1
ATOM 8023 C C . LYS B 1 128 ? -24.531 -39.125 -20.438 1 53.59 128 LYS B C 1
ATOM 8025 O O . LYS B 1 128 ? -25.578 -38.625 -20.812 1 53.59 128 LYS B O 1
ATOM 8030 N N . VAL B 1 129 ? -24.141 -40.094 -21.266 1 42.62 129 VAL B N 1
ATOM 8031 C CA . VAL B 1 129 ? -24.766 -40.719 -22.438 1 42.62 129 VAL B CA 1
ATOM 8032 C C . VAL B 1 129 ? -26.016 -41.469 -22.016 1 42.62 129 VAL B C 1
ATOM 8034 O O . VAL B 1 129 ? -27.016 -41.5 -22.75 1 42.62 129 VAL B O 1
ATOM 8037 N N . GLY B 1 130 ? -26.062 -42.031 -20.875 1 36.84 130 GLY B N 1
ATOM 8038 C CA . GLY B 1 130 ? -27.266 -42.75 -20.516 1 36.84 130 GLY B CA 1
ATOM 8039 C C . GLY B 1 130 ? -28.422 -41.844 -20.125 1 36.84 130 GLY B C 1
ATOM 8040 O O . GLY B 1 130 ? -29.547 -42.281 -19.969 1 36.84 130 GLY B O 1
ATOM 8041 N N . LEU B 1 131 ? -28.047 -40.75 -19.516 1 37.47 131 LEU B N 1
ATOM 8042 C CA . LEU B 1 131 ? -29.172 -39.969 -19.016 1 37.47 131 LEU B CA 1
ATOM 8043 C C . LEU B 1 131 ? -29.844 -39.188 -20.156 1 37.47 131 LEU B C 1
ATOM 8045 O O . LEU B 1 131 ? -30.625 -38.25 -19.906 1 37.47 131 LEU B O 1
ATOM 8049 N N . ASN B 1 132 ? -29.5 -39.344 -21.375 1 32.66 132 ASN B N 1
ATOM 8050 C CA . ASN B 1 132 ? -30.453 -38.719 -22.281 1 32.66 132 ASN B CA 1
ATOM 8051 C C . ASN B 1 132 ? -31.875 -39.219 -22.062 1 32.66 132 ASN B C 1
ATOM 8053 O O . ASN B 1 132 ? -32.719 -39.125 -22.938 1 32.66 132 ASN B O 1
ATOM 8057 N N . SER B 1 133 ? -32.094 -40.188 -21.125 1 30.19 133 SER B N 1
ATOM 8058 C CA . SER B 1 133 ? -33.531 -40.406 -21.094 1 30.19 133 SER B CA 1
ATOM 8059 C C . SER B 1 133 ? -34.25 -39.156 -20.547 1 30.19 133 SER B C 1
ATOM 8061 O O . SER B 1 133 ? -33.719 -38.438 -19.703 1 30.19 133 SER B O 1
ATOM 8063 N N . GLN B 1 134 ? -35.344 -38.625 -21.219 1 31.23 134 GLN B N 1
ATOM 8064 C CA . GLN B 1 134 ? -36.375 -37.594 -21.172 1 31.23 134 GLN B CA 1
ATOM 8065 C C . GLN B 1 134 ? -36.969 -37.469 -19.781 1 31.23 134 GLN B C 1
ATOM 8067 O O . GLN B 1 134 ? -37.938 -36.719 -19.578 1 31.23 134 GLN B O 1
ATOM 8072 N N . ASP B 1 135 ? -36.938 -38.5 -18.844 1 31.33 135 ASP B N 1
ATOM 8073 C CA . ASP B 1 135 ? -37.969 -38.25 -17.844 1 31.33 135 ASP B CA 1
ATOM 8074 C C . ASP B 1 135 ? -37.625 -37.031 -17 1 31.33 135 ASP B C 1
ATOM 8076 O O . ASP B 1 135 ? -36.625 -37 -16.297 1 31.33 135 ASP B O 1
ATOM 8080 N N . GLU B 1 136 ? -38.031 -35.75 -17.266 1 33.28 136 GLU B N 1
ATOM 8081 C CA . GLU B 1 136 ? -38.219 -34.438 -16.703 1 33.28 136 GLU B CA 1
ATOM 8082 C C . GLU B 1 136 ? -38.5 -34.469 -15.211 1 33.28 136 GLU B C 1
ATOM 8084 O O . GLU B 1 136 ? -38.25 -33.5 -14.492 1 33.28 136 GLU B O 1
ATOM 8089 N N . ASP B 1 137 ? -39.5 -35.344 -14.719 1 31.22 137 ASP B N 1
ATOM 8090 C CA . ASP B 1 137 ? -40.281 -35.188 -13.508 1 31.22 137 ASP B CA 1
ATOM 8091 C C . ASP B 1 137 ? -39.469 -35.469 -12.258 1 31.22 137 ASP B C 1
ATOM 8093 O O . ASP B 1 137 ? -39.938 -35.281 -11.133 1 31.22 137 ASP B O 1
ATOM 8097 N N . SER B 1 138 ? -38.719 -36.656 -12.102 1 33.62 138 SER B N 1
ATOM 8098 C CA . SER B 1 138 ? -38.469 -37 -10.711 1 33.62 138 SER B CA 1
ATOM 8099 C C . SER B 1 138 ? -37.375 -36.125 -10.117 1 33.62 138 SER B C 1
ATOM 8101 O O . SER B 1 138 ? -36.406 -35.75 -10.805 1 33.62 138 SER B O 1
ATOM 8103 N N . ALA B 1 139 ? -37.625 -35.406 -9.07 1 34.91 139 ALA B N 1
ATOM 8104 C CA . ALA B 1 139 ? -37.031 -34.531 -8.055 1 34.91 139 ALA B CA 1
ATOM 8105 C C . ALA B 1 139 ? -35.688 -35.094 -7.57 1 34.91 139 ALA B C 1
ATOM 8107 O O . ALA B 1 139 ? -35.094 -34.562 -6.625 1 34.91 139 ALA B O 1
ATOM 8108 N N . LYS B 1 140 ? -35.406 -36.406 -7.82 1 38.81 140 LYS B N 1
ATOM 8109 C CA . LYS B 1 140 ? -34.188 -36.906 -7.227 1 38.81 140 LYS B CA 1
ATOM 8110 C C . LYS B 1 140 ? -32.938 -36.438 -8 1 38.81 140 LYS B C 1
ATOM 8112 O O . LYS B 1 140 ? -32.875 -36.562 -9.227 1 38.81 140 LYS B O 1
ATOM 8117 N N . PRO B 1 141 ? -32.031 -35.625 -7.477 1 40.34 141 PRO B N 1
ATOM 8118 C CA . PRO B 1 141 ? -30.797 -35.156 -8.102 1 40.34 141 PRO B CA 1
ATOM 8119 C C . PRO B 1 141 ? -30.031 -36.281 -8.805 1 40.34 141 PRO B C 1
ATOM 8121 O O . PRO B 1 141 ? -29.5 -37.188 -8.141 1 40.34 141 PRO B O 1
ATOM 8124 N N . THR B 1 142 ? -30.453 -36.969 -9.836 1 43.59 142 THR B N 1
ATOM 8125 C CA . THR B 1 142 ? -29.922 -38.031 -10.664 1 43.59 142 THR B CA 1
ATOM 8126 C C . THR B 1 142 ? -28.578 -37.656 -11.258 1 43.59 142 THR B C 1
ATOM 8128 O O . THR B 1 142 ? -27.984 -38.438 -12.008 1 43.59 142 THR B O 1
ATOM 8131 N N . SER B 1 143 ? -28.078 -36.469 -11.32 1 50.78 143 SER B N 1
ATOM 8132 C CA . SER B 1 143 ? -26.906 -36.188 -12.148 1 50.78 143 SER B CA 1
ATOM 8133 C C . SER B 1 143 ? -25.609 -36.375 -11.367 1 50.78 143 SER B C 1
ATOM 8135 O O . SER B 1 143 ? -25.594 -36.188 -10.148 1 50.78 143 SER B O 1
ATOM 8137 N N . ALA B 1 144 ? -24.703 -37.219 -11.906 1 57.47 144 ALA B N 1
ATOM 8138 C CA . ALA B 1 144 ? -23.328 -37.406 -11.43 1 57.47 144 ALA B CA 1
ATOM 8139 C C . ALA B 1 144 ? -22.625 -36.062 -11.281 1 57.47 144 ALA B C 1
ATOM 8141 O O . ALA B 1 144 ? -21.438 -35.938 -11.609 1 57.47 144 ALA B O 1
ATOM 8142 N N . SER B 1 145 ? -23.312 -35.094 -10.797 1 62 145 SER B N 1
ATOM 8143 C CA . SER B 1 145 ? -22.828 -33.719 -10.758 1 62 145 SER B CA 1
ATOM 8144 C C . SER B 1 145 ? -21.797 -33.531 -9.648 1 62 145 SER B C 1
ATOM 8146 O O . SER B 1 145 ? -21.016 -32.594 -9.688 1 62 145 SER B O 1
ATOM 8148 N N . GLY B 1 146 ? -21.516 -34.594 -8.789 1 66.19 146 GLY B N 1
ATOM 8149 C CA . GLY B 1 146 ? -20.641 -34.375 -7.648 1 66.19 146 GLY B CA 1
ATOM 8150 C C . GLY B 1 146 ? -19.219 -34.844 -7.902 1 66.19 146 GLY B C 1
ATOM 8151 O O . GLY B 1 146 ? -18.359 -34.75 -7.02 1 66.19 146 GLY B O 1
ATOM 8152 N N . LEU B 1 147 ? -19.016 -35.344 -9.07 1 75.62 147 LEU B N 1
ATOM 8153 C CA . LEU B 1 147 ? -17.688 -35.844 -9.383 1 75.62 147 LEU B CA 1
ATOM 8154 C C . LEU B 1 147 ? -16.703 -34.688 -9.547 1 75.62 147 LEU B C 1
ATOM 8156 O O . LEU B 1 147 ? -17.047 -33.656 -10.125 1 75.62 147 LEU B O 1
ATOM 8160 N N . ILE B 1 148 ? -15.469 -34.812 -8.977 1 73.69 148 ILE B N 1
ATOM 8161 C CA . ILE B 1 148 ? -14.5 -33.75 -8.875 1 73.69 148 ILE B CA 1
ATOM 8162 C C . ILE B 1 148 ? -13.352 -33.969 -9.852 1 73.69 148 ILE B C 1
ATOM 8164 O O . ILE B 1 148 ? -13.023 -33.094 -10.664 1 73.69 148 ILE B O 1
ATOM 8168 N N . GLY B 1 149 ? -12.734 -35.188 -9.812 1 76.44 149 GLY B N 1
ATOM 8169 C CA . GLY B 1 149 ? -11.5 -35.5 -10.523 1 76.44 149 GLY B CA 1
ATOM 8170 C C . GLY B 1 149 ? -11.688 -35.594 -12.023 1 76.44 149 GLY B C 1
ATOM 8171 O O . GLY B 1 149 ? -12.633 -36.219 -12.5 1 76.44 149 GLY B O 1
ATOM 8172 N N . MET B 1 150 ? -10.812 -34.906 -12.734 1 73.62 150 MET B N 1
ATOM 8173 C CA . MET B 1 150 ? -11.008 -34.906 -14.18 1 73.62 150 MET B CA 1
ATOM 8174 C C . MET B 1 150 ? -9.711 -35.25 -14.906 1 73.62 150 MET B C 1
ATOM 8176 O O . MET B 1 150 ? -9.727 -35.844 -15.977 1 73.62 150 MET B O 1
ATOM 8180 N N . PHE B 1 151 ? -8.516 -35.188 -14.188 1 74.81 151 PHE B N 1
ATOM 8181 C CA . PHE B 1 151 ? -7.301 -35.125 -14.992 1 74.81 151 PHE B CA 1
ATOM 8182 C C . PHE B 1 151 ? -6.465 -36.375 -14.828 1 74.81 151 PHE B C 1
ATOM 8184 O O . PHE B 1 151 ? -5.598 -36.656 -15.648 1 74.81 151 PHE B O 1
ATOM 8191 N N . GLY B 1 152 ? -6.695 -37.125 -13.758 1 84 152 GLY B N 1
ATOM 8192 C CA . GLY B 1 152 ? -5.98 -38.375 -13.562 1 84 152 GLY B CA 1
ATOM 8193 C C . GLY B 1 152 ? -4.559 -38.188 -13.078 1 84 152 GLY B C 1
ATOM 8194 O O . GLY B 1 152 ? -3.68 -39 -13.375 1 84 152 GLY B O 1
ATOM 8195 N N . VAL B 1 153 ? -4.289 -37.125 -12.477 1 86.44 153 VAL B N 1
ATOM 8196 C CA . VAL B 1 153 ? -2.938 -36.875 -11.984 1 86.44 153 VAL B CA 1
ATOM 8197 C C . VAL B 1 153 ? -2.975 -36.594 -10.484 1 86.44 153 VAL B C 1
ATOM 8199 O O . VAL B 1 153 ? -1.938 -36.625 -9.812 1 86.44 153 VAL B O 1
ATOM 8202 N N . GLY B 1 154 ? -4.125 -36.438 -9.922 1 88.75 154 GLY B N 1
ATOM 8203 C CA . GLY B 1 154 ? -4.281 -36 -8.539 1 88.75 154 GLY B CA 1
ATOM 8204 C C . GLY B 1 154 ? -3.695 -37 -7.543 1 88.75 154 GLY B C 1
ATOM 8205 O O . GLY B 1 154 ? -3.086 -36.594 -6.551 1 88.75 154 GLY B O 1
ATOM 8206 N N . PHE B 1 155 ? -3.758 -38.312 -7.844 1 91.94 155 PHE B N 1
ATOM 8207 C CA . PHE B 1 155 ? -3.256 -39.344 -6.949 1 91.94 155 PHE B CA 1
ATOM 8208 C C . PHE B 1 155 ? -1.76 -39.188 -6.711 1 91.94 155 PHE B C 1
ATOM 8210 O O . PHE B 1 155 ? -1.275 -39.406 -5.598 1 91.94 155 PHE B O 1
ATOM 8217 N N . PHE B 1 156 ? -1.128 -38.781 -7.664 1 90.88 156 PHE B N 1
ATOM 8218 C CA . PHE B 1 156 ? 0.329 -38.75 -7.617 1 90.88 156 PHE B CA 1
ATOM 8219 C C . PHE B 1 156 ? 0.808 -37.531 -6.84 1 90.88 156 PHE B C 1
ATOM 8221 O O . PHE B 1 156 ? 1.992 -37.406 -6.512 1 90.88 156 PHE B O 1
ATOM 8228 N N . SER B 1 157 ? -0.11 -36.594 -6.52 1 90.56 157 SER B N 1
ATOM 8229 C CA . SER B 1 157 ? 0.242 -35.531 -5.609 1 90.56 157 SER B CA 1
ATOM 8230 C C . SER B 1 157 ? 0.68 -36.062 -4.25 1 90.56 157 SER B C 1
ATOM 8232 O O . SER B 1 157 ? 1.296 -35.344 -3.461 1 90.56 157 SER B O 1
ATOM 8234 N N . SER B 1 158 ? 0.404 -37.312 -3.959 1 95.06 158 SER B N 1
ATOM 8235 C CA . SER B 1 158 ? 0.82 -37.969 -2.719 1 95.06 158 SER B CA 1
ATOM 8236 C C . SER B 1 158 ? 2.334 -37.906 -2.545 1 95.06 158 SER B C 1
ATOM 8238 O O . SER B 1 158 ? 2.832 -37.812 -1.423 1 95.06 158 SER B O 1
ATOM 8240 N N . TYR B 1 159 ? 3.043 -37.938 -3.611 1 92.81 159 TYR B N 1
ATOM 8241 C CA . TYR B 1 159 ? 4.5 -38 -3.568 1 92.81 159 TYR B CA 1
ATOM 8242 C C . TYR B 1 159 ? 5.109 -36.656 -3.258 1 92.81 159 TYR B C 1
ATOM 8244 O O . TYR B 1 159 ? 6.324 -36.531 -3.088 1 92.81 159 TYR B O 1
ATOM 8252 N N . LEU B 1 160 ? 4.234 -35.594 -3.193 1 88.75 160 LEU B N 1
ATOM 8253 C CA . LEU B 1 160 ? 4.695 -34.312 -2.672 1 88.75 160 LEU B CA 1
ATOM 8254 C C . LEU B 1 160 ? 5.223 -34.469 -1.248 1 88.75 160 LEU B C 1
ATOM 8256 O O . LEU B 1 160 ? 6.141 -33.75 -0.843 1 88.75 160 LEU B O 1
ATOM 8260 N N . VAL B 1 161 ? 4.645 -35.438 -0.515 1 93.62 161 VAL B N 1
ATOM 8261 C CA . VAL B 1 161 ? 4.984 -35.531 0.902 1 93.62 161 VAL B CA 1
ATOM 8262 C C . VAL B 1 161 ? 5.473 -36.938 1.227 1 93.62 161 VAL B C 1
ATOM 8264 O O . VAL B 1 161 ? 6.035 -37.188 2.297 1 93.62 161 VAL B O 1
ATOM 8267 N N . ALA B 1 162 ? 5.277 -37.938 0.312 1 95.88 162 ALA B N 1
ATOM 8268 C CA . ALA B 1 162 ? 5.555 -39.344 0.619 1 95.88 162 ALA B CA 1
ATOM 8269 C C . ALA B 1 162 ? 6.699 -39.875 -0.235 1 95.88 162 ALA B C 1
ATOM 8271 O O . ALA B 1 162 ? 6.812 -39.531 -1.416 1 95.88 162 ALA B O 1
ATOM 8272 N N . GLU B 1 163 ? 7.504 -40.75 0.315 1 94.38 163 GLU B N 1
ATOM 8273 C CA . GLU B 1 163 ? 8.547 -41.438 -0.43 1 94.38 163 GLU B CA 1
ATOM 8274 C C . GLU B 1 163 ? 8.016 -42.75 -1.033 1 94.38 163 GLU B C 1
ATOM 8276 O O . GLU B 1 163 ? 8.531 -43.219 -2.043 1 94.38 163 GLU B O 1
ATOM 8281 N N . LYS B 1 164 ? 7 -43.312 -0.388 1 96.38 164 LYS B N 1
ATOM 8282 C CA . LYS B 1 164 ? 6.332 -44.531 -0.824 1 96.38 164 LYS B CA 1
ATOM 8283 C C . LYS B 1 164 ? 4.84 -44.469 -0.519 1 96.38 164 LYS B C 1
ATOM 8285 O O . LYS B 1 164 ? 4.426 -43.938 0.507 1 96.38 164 LYS B O 1
ATOM 8290 N N . VAL B 1 165 ? 4.047 -45.062 -1.447 1 97.19 165 VAL B N 1
ATOM 8291 C CA . VAL B 1 165 ? 2.598 -45.094 -1.269 1 97.19 165 VAL B CA 1
ATOM 8292 C C . VAL B 1 165 ? 2.086 -46.531 -1.427 1 97.19 165 VAL B C 1
ATOM 8294 O O . VAL B 1 165 ? 2.451 -47.219 -2.379 1 97.19 165 VAL B O 1
ATOM 8297 N N . ASP B 1 166 ? 1.334 -47 -0.439 1 96.62 166 ASP B N 1
ATOM 8298 C CA . ASP B 1 166 ? 0.595 -48.25 -0.523 1 96.62 166 ASP B CA 1
ATOM 8299 C C . ASP B 1 166 ? -0.905 -48 -0.655 1 96.62 166 ASP B C 1
ATOM 8301 O O . ASP B 1 166 ? -1.47 -47.188 0.082 1 96.62 166 ASP B O 1
ATOM 8305 N N . PHE B 1 167 ? -1.495 -48.594 -1.646 1 97.31 167 PHE B N 1
ATOM 8306 C CA . PHE B 1 167 ? -2.924 -48.469 -1.911 1 97.31 167 PHE B CA 1
ATOM 8307 C C . PHE B 1 167 ? -3.621 -49.812 -1.798 1 97.31 167 PHE B C 1
ATOM 8309 O O . PHE B 1 167 ? -3.328 -50.75 -2.562 1 97.31 167 PHE B O 1
ATOM 8316 N N . TYR B 1 168 ? -4.504 -49.969 -0.81 1 95.75 168 TYR B N 1
ATOM 8317 C CA . TYR B 1 168 ? -5.328 -51.156 -0.625 1 95.75 168 TYR B CA 1
ATOM 8318 C C . TYR B 1 168 ? -6.762 -50.906 -1.071 1 95.75 168 TYR B C 1
ATOM 8320 O O . TYR B 1 168 ? -7.305 -49.812 -0.838 1 95.75 168 TYR B O 1
ATOM 8328 N N . SER B 1 169 ? -7.34 -51.875 -1.694 1 95 169 SER B N 1
ATOM 8329 C CA . SER B 1 169 ? -8.727 -51.625 -2.086 1 95 169 SER B CA 1
ATOM 8330 C C . SER B 1 169 ? -9.516 -52.938 -2.137 1 95 169 SER B C 1
ATOM 8332 O O . SER B 1 169 ? -8.961 -54 -2.445 1 95 169 SER B O 1
ATOM 8334 N N . ARG B 1 170 ? -10.719 -52.875 -1.756 1 91.44 170 ARG B N 1
ATOM 8335 C CA . ARG B 1 170 ? -11.727 -53.906 -1.888 1 91.44 170 ARG B CA 1
ATOM 8336 C C . ARG B 1 170 ? -12.914 -53.438 -2.717 1 91.44 170 ARG B C 1
ATOM 8338 O O . ARG B 1 170 ? -13.617 -52.5 -2.316 1 91.44 170 ARG B O 1
ATOM 8345 N N . ARG B 1 171 ? -13.055 -54 -3.863 1 91.12 171 ARG B N 1
ATOM 8346 C CA . ARG B 1 171 ? -14.117 -53.594 -4.773 1 91.12 171 ARG B CA 1
ATOM 8347 C C . ARG B 1 171 ? -15.484 -54 -4.219 1 91.12 171 ARG B C 1
ATOM 8349 O O . ARG B 1 171 ? -15.641 -55.062 -3.625 1 91.12 171 ARG B O 1
ATOM 8356 N N . ALA B 1 172 ? -16.453 -53.094 -4.402 1 88.12 172 ALA B N 1
ATOM 8357 C CA . ALA B 1 172 ? -17.828 -53.406 -4.004 1 88.12 172 ALA B CA 1
ATOM 8358 C C . ALA B 1 172 ? -18.391 -54.562 -4.812 1 88.12 172 ALA B C 1
ATOM 8360 O O . ALA B 1 172 ? -17.969 -54.812 -5.945 1 88.12 172 ALA B O 1
ATOM 8361 N N . HIS B 1 173 ? -19.344 -55.219 -4.148 1 76.5 173 HIS B N 1
ATOM 8362 C CA . HIS B 1 173 ? -20 -56.375 -4.754 1 76.5 173 HIS B CA 1
ATOM 8363 C C . HIS B 1 173 ? -20.812 -56 -5.977 1 76.5 173 HIS B C 1
ATOM 8365 O O . HIS B 1 173 ? -21.672 -55.094 -5.891 1 76.5 173 HIS B O 1
ATOM 8371 N N . ASP B 1 174 ? -20.203 -56.344 -7.133 1 65.12 174 ASP B N 1
ATOM 8372 C CA . ASP B 1 174 ? -21.109 -55.938 -8.219 1 65.12 174 ASP B CA 1
ATOM 8373 C C . ASP B 1 174 ? -21.641 -57.156 -8.961 1 65.12 174 ASP B C 1
ATOM 8375 O O . ASP B 1 174 ? -21.25 -58.312 -8.656 1 65.12 174 ASP B O 1
ATOM 8379 N N . LYS B 1 175 ? -22.547 -56.906 -9.688 1 61.44 175 LYS B N 1
ATOM 8380 C CA . LYS B 1 175 ? -23.297 -57.938 -10.422 1 61.44 175 LYS B CA 1
ATOM 8381 C C . LYS B 1 175 ? -22.344 -58.781 -11.266 1 61.44 175 LYS B C 1
ATOM 8383 O O . LYS B 1 175 ? -22.594 -59.969 -11.469 1 61.44 175 LYS B O 1
ATOM 8388 N N . ALA B 1 176 ? -21.312 -58.125 -11.625 1 57.59 176 ALA B N 1
ATOM 8389 C CA . ALA B 1 176 ? -20.406 -58.781 -12.57 1 57.59 176 ALA B CA 1
ATOM 8390 C C . ALA B 1 176 ? -19.719 -59.969 -11.922 1 57.59 176 ALA B C 1
ATOM 8392 O O . ALA B 1 176 ? -19.422 -60.969 -12.602 1 57.59 176 ALA B O 1
ATOM 8393 N N . ASP B 1 177 ? -19.547 -59.906 -10.648 1 60.03 177 ASP B N 1
ATOM 8394 C CA . ASP B 1 177 ? -18.922 -61.031 -9.961 1 60.03 177 ASP B CA 1
ATOM 8395 C C . ASP B 1 177 ? -19.922 -61.781 -9.07 1 60.03 177 ASP B C 1
ATOM 8397 O O . ASP B 1 177 ? -19.531 -62.344 -8.055 1 60.03 177 ASP B O 1
ATOM 8401 N N . ASN B 1 178 ? -21.234 -61.719 -9.555 1 57.66 178 ASN B N 1
ATOM 8402 C CA . ASN B 1 178 ? -22.328 -62.375 -8.844 1 57.66 178 ASN B CA 1
ATOM 8403 C C . ASN B 1 178 ? -22.312 -62.031 -7.359 1 57.66 178 ASN B C 1
ATOM 8405 O O . ASN B 1 178 ? -22.594 -62.875 -6.516 1 57.66 178 ASN B O 1
ATOM 8409 N N . TYR B 1 179 ? -21.797 -60.812 -7.082 1 57.72 179 TYR B N 1
ATOM 8410 C CA . TYR B 1 179 ? -21.797 -60.188 -5.773 1 57.72 179 TYR B CA 1
ATOM 8411 C C . TYR B 1 179 ? -20.953 -60.969 -4.781 1 57.72 179 TYR B C 1
ATOM 8413 O O . TYR B 1 179 ? -21.234 -60.969 -3.582 1 57.72 179 TYR B O 1
ATOM 8421 N N . SER B 1 180 ? -19.938 -61.812 -5.309 1 62.22 180 SER B N 1
ATOM 8422 C CA . SER B 1 180 ? -18.984 -62.5 -4.438 1 62.22 180 SER B CA 1
ATOM 8423 C C . SER B 1 180 ? -18.062 -61.5 -3.744 1 62.22 180 SER B C 1
ATOM 8425 O O . SER B 1 180 ? -17.859 -60.375 -4.238 1 62.22 180 SER B O 1
ATOM 8427 N N . THR B 1 181 ? -17.672 -61.844 -2.414 1 62.16 181 THR B N 1
ATOM 8428 C CA . THR B 1 181 ? -16.828 -60.938 -1.652 1 62.16 181 THR B CA 1
ATOM 8429 C C . THR B 1 181 ? -15.477 -60.75 -2.346 1 62.16 181 THR B C 1
ATOM 8431 O O . THR B 1 181 ? -14.719 -61.688 -2.5 1 62.16 181 THR B O 1
ATOM 8434 N N . PRO B 1 182 ? -15.258 -59.531 -2.855 1 67.38 182 PRO B N 1
ATOM 8435 C CA . PRO B 1 182 ? -14.016 -59.344 -3.611 1 67.38 182 PRO B CA 1
ATOM 8436 C C . PRO B 1 182 ? -12.773 -59.344 -2.723 1 67.38 182 PRO B C 1
ATOM 8438 O O . PRO B 1 182 ? -12.844 -58.969 -1.552 1 67.38 182 PRO B O 1
ATOM 8441 N N . HIS B 1 183 ? -11.656 -59.875 -3.082 1 81.81 183 HIS B N 1
ATOM 8442 C CA . HIS B 1 183 ? -10.367 -59.906 -2.404 1 81.81 183 HIS B CA 1
ATOM 8443 C C . HIS B 1 183 ? -9.727 -58.531 -2.357 1 81.81 183 HIS B C 1
ATOM 8445 O O . HIS B 1 183 ? -10.016 -57.688 -3.203 1 81.81 183 HIS B O 1
ATOM 8451 N N . VAL B 1 184 ? -9.008 -58.344 -1.252 1 91.56 184 VAL B N 1
ATOM 8452 C CA . VAL B 1 184 ? -8.242 -57.125 -1.11 1 91.56 184 VAL B CA 1
ATOM 8453 C C . VAL B 1 184 ? -7.008 -57.156 -2.002 1 91.56 184 VAL B C 1
ATOM 8455 O O . VAL B 1 184 ? -6.309 -58.188 -2.053 1 91.56 184 VAL B O 1
ATOM 8458 N N . VAL B 1 185 ? -6.824 -56.125 -2.738 1 93.62 185 VAL B N 1
ATOM 8459 C CA . VAL B 1 185 ? -5.66 -56 -3.605 1 93.62 185 VAL B CA 1
ATOM 8460 C C . VAL B 1 185 ? -4.781 -54.844 -3.121 1 93.62 185 VAL B C 1
ATOM 8462 O O . VAL B 1 185 ? -5.293 -53.812 -2.654 1 93.62 185 VAL B O 1
ATOM 8465 N N . LYS B 1 186 ? -3.455 -55 -3.162 1 94.94 186 LYS B N 1
ATOM 8466 C CA . LYS B 1 186 ? -2.5 -54 -2.748 1 94.94 186 LYS B CA 1
ATOM 8467 C C . LYS B 1 186 ? -1.684 -53.469 -3.936 1 94.94 186 LYS B C 1
ATOM 8469 O O . LYS B 1 186 ? -1.127 -54.281 -4.695 1 94.94 186 LYS B O 1
ATOM 8474 N N . TRP B 1 187 ? -1.693 -52.219 -4.141 1 95.81 187 TRP B N 1
ATOM 8475 C CA . TRP B 1 187 ? -0.821 -51.5 -5.055 1 95.81 187 TRP B CA 1
ATOM 8476 C C . TRP B 1 187 ? 0.251 -50.719 -4.293 1 95.81 187 TRP B C 1
ATOM 8478 O O . TRP B 1 187 ? -0.033 -50.125 -3.262 1 95.81 187 TRP B O 1
ATOM 8488 N N . SER B 1 188 ? 1.583 -50.812 -4.711 1 96.12 188 SER B N 1
ATOM 8489 C CA . SER B 1 188 ? 2.656 -50.125 -3.988 1 96.12 188 SER B CA 1
ATOM 8490 C C . SER B 1 188 ? 3.693 -49.562 -4.945 1 96.12 188 SER B C 1
ATOM 8492 O O . SER B 1 188 ? 4.035 -50.188 -5.949 1 96.12 188 SER B O 1
ATOM 8494 N N . SER B 1 189 ? 4.117 -48.312 -4.625 1 95.12 189 SER B N 1
ATOM 8495 C CA . SER B 1 189 ? 5.148 -47.688 -5.445 1 95.12 189 SER B CA 1
ATOM 8496 C C . SER B 1 189 ? 5.891 -46.594 -4.672 1 95.12 189 SER B C 1
ATOM 8498 O O . SER B 1 189 ? 5.312 -45.969 -3.793 1 95.12 189 SER B O 1
ATOM 8500 N N . ASP B 1 190 ? 7.191 -46.406 -4.93 1 92.12 190 ASP B N 1
ATOM 8501 C CA . ASP B 1 190 ? 7.992 -45.281 -4.406 1 92.12 190 ASP B CA 1
ATOM 8502 C C . ASP B 1 190 ? 8.188 -44.219 -5.461 1 92.12 190 ASP B C 1
ATOM 8504 O O . ASP B 1 190 ? 9.172 -43.469 -5.418 1 92.12 190 ASP B O 1
ATOM 8508 N N . ALA B 1 191 ? 7.234 -44.188 -6.305 1 81.75 191 ALA B N 1
ATOM 8509 C CA . ALA B 1 191 ? 7.242 -43.219 -7.414 1 81.75 191 ALA B CA 1
ATOM 8510 C C . ALA B 1 191 ? 8.43 -43.469 -8.344 1 81.75 191 ALA B C 1
ATOM 8512 O O . ALA B 1 191 ? 8.906 -42.531 -9.008 1 81.75 191 ALA B O 1
ATOM 8513 N N . SER B 1 192 ? 8.883 -44.688 -8.242 1 81.69 192 SER B N 1
ATOM 8514 C CA . SER B 1 192 ? 9.852 -45.094 -9.25 1 81.69 192 SER B CA 1
ATOM 8515 C C . SER B 1 192 ? 9.164 -45.469 -10.562 1 81.69 192 SER B C 1
ATOM 8517 O O . SER B 1 192 ? 7.98 -45.188 -10.75 1 81.69 192 SER B O 1
ATOM 8519 N N . SER B 1 193 ? 9.82 -46.031 -11.461 1 80.19 193 SER B N 1
ATOM 8520 C CA . SER B 1 193 ? 9.258 -46.375 -12.766 1 80.19 193 SER B CA 1
ATOM 8521 C C . SER B 1 193 ? 8.328 -47.594 -12.672 1 80.19 193 SER B C 1
ATOM 8523 O O . SER B 1 193 ? 7.617 -47.906 -13.625 1 80.19 193 SER B O 1
ATOM 8525 N N . TYR B 1 194 ? 8.312 -48.156 -11.422 1 89.81 194 TYR B N 1
ATOM 8526 C CA . TYR B 1 194 ? 7.539 -49.406 -11.305 1 89.81 194 TYR B CA 1
ATOM 8527 C C . TYR B 1 194 ? 6.633 -49.344 -10.078 1 89.81 194 TYR B C 1
ATOM 8529 O O . TYR B 1 194 ? 6.805 -48.5 -9.195 1 89.81 194 TYR B O 1
ATOM 8537 N N . TYR B 1 195 ? 5.59 -50.156 -10.172 1 93.56 195 TYR B N 1
ATOM 8538 C CA . TYR B 1 195 ? 4.719 -50.406 -9.031 1 93.56 195 TYR B CA 1
ATOM 8539 C C . TYR B 1 195 ? 4.402 -51.906 -8.922 1 93.56 195 TYR B C 1
ATOM 8541 O O . TYR B 1 195 ? 4.672 -52.688 -9.852 1 93.56 195 TYR B O 1
ATOM 8549 N N . THR B 1 196 ? 3.922 -52.344 -7.816 1 94.56 196 THR B N 1
ATOM 8550 C CA . THR B 1 196 ? 3.557 -53.719 -7.609 1 94.56 196 THR B CA 1
ATOM 8551 C C . THR B 1 196 ? 2.082 -53.844 -7.242 1 94.56 196 THR B C 1
ATOM 8553 O O . THR B 1 196 ? 1.498 -52.938 -6.676 1 94.56 196 THR B O 1
ATOM 8556 N N . VAL B 1 197 ? 1.491 -54.906 -7.758 1 94.94 197 VAL B N 1
ATOM 8557 C CA . VAL B 1 197 ? 0.128 -55.281 -7.379 1 94.94 197 VAL B CA 1
ATOM 8558 C C . VAL B 1 197 ? 0.102 -56.688 -6.82 1 94.94 197 VAL B C 1
ATOM 8560 O O . VAL B 1 197 ? 0.69 -57.594 -7.402 1 94.94 197 VAL B O 1
ATOM 8563 N N . GLU B 1 198 ? -0.548 -56.875 -5.688 1 92.31 198 GLU B N 1
ATOM 8564 C CA . GLU B 1 198 ? -0.596 -58.219 -5.074 1 92.31 198 GLU B CA 1
ATOM 8565 C C . GLU B 1 198 ? -1.928 -58.438 -4.367 1 92.31 198 GLU B C 1
ATOM 8567 O O . GLU B 1 198 ? -2.559 -57.5 -3.893 1 92.31 198 GLU B O 1
ATOM 8572 N N . ASP B 1 199 ? -2.32 -59.688 -4.367 1 89.81 199 ASP B N 1
ATOM 8573 C CA . ASP B 1 199 ? -3.451 -60.094 -3.533 1 89.81 199 ASP B CA 1
ATOM 8574 C C . ASP B 1 199 ? -3.051 -60.156 -2.062 1 89.81 199 ASP B C 1
ATOM 8576 O O . ASP B 1 199 ? -2.006 -60.719 -1.727 1 89.81 199 ASP B O 1
ATOM 8580 N N . VAL B 1 200 ? -3.893 -59.594 -1.328 1 90.69 200 VAL B N 1
ATOM 8581 C CA . VAL B 1 200 ? -3.57 -59.531 0.094 1 90.69 200 VAL B CA 1
ATOM 8582 C C . VAL B 1 200 ? -4.164 -60.75 0.811 1 90.69 200 VAL B C 1
ATOM 8584 O O . VAL B 1 200 ? -5.316 -61.094 0.573 1 90.69 200 VAL B O 1
ATOM 8587 N N . ASP B 1 201 ? -3.275 -61.375 1.519 1 82.44 201 ASP B N 1
ATOM 8588 C CA . ASP B 1 201 ? -3.771 -62.406 2.418 1 82.44 201 ASP B CA 1
ATOM 8589 C C . ASP B 1 201 ? -4.457 -61.812 3.637 1 82.44 201 ASP B C 1
ATOM 8591 O O . ASP B 1 201 ? -3.789 -61.312 4.547 1 82.44 201 ASP B O 1
ATOM 8595 N N . GLU B 1 202 ? -5.75 -61.875 3.607 1 80.75 202 GLU B N 1
ATOM 8596 C CA . GLU B 1 202 ? -6.551 -61.188 4.617 1 80.75 202 GLU B CA 1
ATOM 8597 C C . GLU B 1 202 ? -6.336 -61.781 6 1 80.75 202 GLU B C 1
ATOM 8599 O O . GLU B 1 202 ? -6.578 -61.125 7.016 1 80.75 202 GLU B O 1
ATOM 8604 N N . ALA B 1 203 ? -5.891 -63 6.031 1 75 203 ALA B N 1
ATOM 8605 C CA . ALA B 1 203 ? -5.574 -63.656 7.305 1 75 203 ALA B CA 1
ATOM 8606 C C . ALA B 1 203 ? -4.324 -63.031 7.93 1 75 203 ALA B C 1
ATOM 8608 O O . ALA B 1 203 ? -4.242 -62.875 9.156 1 75 203 ALA B O 1
ATOM 8609 N N . LEU B 1 204 ? -3.463 -62.625 7.086 1 74 204 LEU B N 1
ATOM 8610 C CA . LEU B 1 204 ? -2.189 -62.094 7.539 1 74 204 LEU B CA 1
ATOM 8611 C C . LEU B 1 204 ? -2.295 -60.594 7.766 1 74 204 LEU B C 1
ATOM 8613 O O . LEU B 1 204 ? -1.577 -60.031 8.594 1 74 204 LEU B O 1
ATOM 8617 N N . GLU B 1 205 ? -3.227 -59.938 6.973 1 81.75 205 GLU B N 1
ATOM 8618 C CA . GLU B 1 205 ? -3.381 -58.469 7.074 1 81.75 205 GLU B CA 1
ATOM 8619 C C . GLU B 1 205 ? -4.852 -58.094 7.203 1 81.75 205 GLU B C 1
ATOM 8621 O O . GLU B 1 205 ? -5.406 -57.438 6.32 1 81.75 205 GLU B O 1
ATOM 8626 N N . PRO B 1 206 ? -5.344 -58.406 8.297 1 74.19 206 PRO B N 1
ATOM 8627 C CA . PRO B 1 206 ? -6.781 -58.156 8.453 1 74.19 206 PRO B CA 1
ATOM 8628 C C . PRO B 1 206 ? -7.145 -56.688 8.391 1 74.19 206 PRO B C 1
ATOM 8630 O O . PRO B 1 206 ? -8.273 -56.312 8.047 1 74.19 206 PRO B O 1
ATOM 8633 N N . GLU B 1 207 ? -6.125 -55.844 8.617 1 78.06 207 GLU B N 1
ATOM 8634 C CA . GLU B 1 207 ? -6.41 -54.406 8.68 1 78.06 207 GLU B CA 1
ATOM 8635 C C . GLU B 1 207 ? -6.207 -53.75 7.316 1 78.06 207 GLU B C 1
ATOM 8637 O O . GLU B 1 207 ? -6.391 -52.531 7.18 1 78.06 207 GLU B O 1
ATOM 8642 N N . ALA B 1 208 ? -5.988 -54.469 6.34 1 81.62 208 ALA B N 1
ATOM 8643 C CA . ALA B 1 208 ? -5.652 -53.875 5.039 1 81.62 208 ALA B CA 1
ATOM 8644 C C . ALA B 1 208 ? -6.844 -53.125 4.441 1 81.62 208 ALA B C 1
ATOM 8646 O O . ALA B 1 208 ? -6.723 -52 4.023 1 81.62 208 ALA B O 1
ATOM 8647 N N . CYS B 1 209 ? -8.016 -53.719 4.348 1 85.12 209 CYS B N 1
ATOM 8648 C CA . CYS B 1 209 ? -9.25 -53.125 3.865 1 85.12 209 CYS B CA 1
ATOM 8649 C C . CYS B 1 209 ? -10.461 -53.938 4.285 1 85.12 209 CYS B C 1
ATOM 8651 O O . CYS B 1 209 ? -11.016 -54.688 3.48 1 85.12 209 CYS B O 1
ATOM 8653 N N . PRO B 1 210 ? -10.922 -53.75 5.523 1 80.75 210 PRO B N 1
ATOM 8654 C CA . PRO B 1 210 ? -11.945 -54.625 6.082 1 80.75 210 PRO B CA 1
ATOM 8655 C C . PRO B 1 210 ? -13.305 -54.469 5.414 1 80.75 210 PRO B C 1
ATOM 8657 O O . PRO B 1 210 ? -14.156 -55.375 5.504 1 80.75 210 PRO B O 1
ATOM 8660 N N . HIS B 1 211 ? -13.602 -53.406 4.844 1 84.75 211 HIS B N 1
ATOM 8661 C CA . HIS B 1 211 ? -14.844 -53.125 4.133 1 84.75 211 HIS B CA 1
ATOM 8662 C C . HIS B 1 211 ? -14.57 -52.688 2.693 1 84.75 211 HIS B C 1
ATOM 8664 O O . HIS B 1 211 ? -13.414 -52.5 2.301 1 84.75 211 HIS B O 1
ATOM 8670 N N . ARG B 1 212 ? -15.703 -52.594 1.897 1 89.81 212 ARG B N 1
ATOM 8671 C CA . ARG B 1 212 ? -15.547 -52.031 0.555 1 89.81 212 ARG B CA 1
ATOM 8672 C C . ARG B 1 212 ? -14.891 -50.656 0.599 1 89.81 212 ARG B C 1
ATOM 8674 O O . ARG B 1 212 ? -15.133 -49.875 1.526 1 89.81 212 ARG B O 1
ATOM 8681 N N . GLY B 1 213 ? -14.109 -50.344 -0.328 1 93.94 213 GLY B N 1
ATOM 8682 C CA . GLY B 1 213 ? -13.461 -49.062 -0.403 1 93.94 213 GLY B CA 1
ATOM 8683 C C . GLY B 1 213 ? -11.961 -49.156 -0.623 1 93.94 213 GLY B C 1
ATOM 8684 O O . GLY B 1 213 ? -11.477 -50.125 -1.207 1 93.94 213 GLY B O 1
ATOM 8685 N N . SER B 1 214 ? -11.258 -48.125 -0.298 1 96.12 214 SER B N 1
ATOM 8686 C CA . SER B 1 214 ? -9.82 -48.062 -0.528 1 96.12 214 SER B CA 1
ATOM 8687 C C . SER B 1 214 ? -9.094 -47.438 0.663 1 96.12 214 SER B C 1
ATOM 8689 O O . SER B 1 214 ? -9.672 -46.656 1.409 1 96.12 214 SER B O 1
ATOM 8691 N N . ARG B 1 215 ? -7.852 -47.844 0.854 1 96.38 215 ARG B N 1
ATOM 8692 C CA . ARG B 1 215 ? -6.957 -47.375 1.901 1 96.38 215 ARG B CA 1
ATOM 8693 C C . ARG B 1 215 ? -5.609 -46.969 1.32 1 96.38 215 ARG B C 1
ATOM 8695 O O . ARG B 1 215 ? -4.895 -47.781 0.74 1 96.38 215 ARG B O 1
ATOM 8702 N N . VAL B 1 216 ? -5.305 -45.656 1.423 1 97.62 216 VAL B N 1
ATOM 8703 C CA . VAL B 1 216 ? -4.031 -45.125 0.953 1 97.62 216 VAL B CA 1
ATOM 8704 C C . VAL B 1 216 ? -3.09 -44.906 2.137 1 97.62 216 VAL B C 1
ATOM 8706 O O . VAL B 1 216 ? -3.432 -44.219 3.092 1 97.62 216 VAL B O 1
ATOM 8709 N N . VAL B 1 217 ? -1.934 -45.5 2.127 1 97.44 217 VAL B N 1
ATOM 8710 C CA . VAL B 1 217 ? -0.925 -45.344 3.172 1 97.44 217 VAL B CA 1
ATOM 8711 C C . VAL B 1 217 ? 0.274 -44.562 2.635 1 97.44 217 VAL B C 1
ATOM 8713 O O . VAL B 1 217 ? 0.97 -45.031 1.729 1 97.44 217 VAL B O 1
ATOM 8716 N N . LEU B 1 218 ? 0.523 -43.438 3.154 1 98.19 218 LEU B N 1
ATOM 8717 C CA . LEU B 1 218 ? 1.635 -42.562 2.748 1 98.19 218 LEU B CA 1
ATOM 8718 C C . LEU B 1 218 ? 2.82 -42.75 3.691 1 98.19 218 LEU B C 1
ATOM 8720 O O . LEU B 1 218 ? 2.719 -42.438 4.883 1 98.19 218 LEU B O 1
ATOM 8724 N N . HIS B 1 219 ? 3.93 -43.219 3.18 1 97.44 219 HIS B N 1
ATOM 8725 C CA . HIS B 1 219 ? 5.188 -43.219 3.918 1 97.44 219 HIS B CA 1
ATOM 8726 C C . HIS B 1 219 ? 5.918 -41.875 3.75 1 97.44 219 HIS B C 1
ATOM 8728 O O . HIS B 1 219 ? 6.543 -41.656 2.715 1 97.44 219 HIS B O 1
ATOM 8734 N N . LEU B 1 220 ? 5.914 -41.094 4.801 1 96.88 220 LEU B N 1
ATOM 8735 C CA . LEU B 1 220 ? 6.305 -39.688 4.684 1 96.88 220 LEU B CA 1
ATOM 8736 C C . LEU B 1 220 ? 7.812 -39.562 4.473 1 96.88 220 LEU B C 1
ATOM 8738 O O . LEU B 1 220 ? 8.586 -40.344 5.035 1 96.88 220 LEU B O 1
ATOM 8742 N N . ARG B 1 221 ? 8.141 -38.594 3.664 1 92.44 221 ARG B N 1
ATOM 8743 C CA . ARG B 1 221 ? 9.531 -38.188 3.52 1 92.44 221 ARG B CA 1
ATOM 8744 C C . ARG B 1 221 ? 10.047 -37.5 4.793 1 92.44 221 ARG B C 1
ATOM 8746 O O . ARG B 1 221 ? 9.25 -37.031 5.609 1 92.44 221 ARG B O 1
ATOM 8753 N N . GLU B 1 222 ? 11.305 -37.406 4.895 1 86.5 222 GLU B N 1
ATOM 8754 C CA . GLU B 1 222 ? 11.93 -36.844 6.082 1 86.5 222 GLU B CA 1
ATOM 8755 C C . GLU B 1 222 ? 11.539 -35.375 6.266 1 86.5 222 GLU B C 1
ATOM 8757 O O . GLU B 1 222 ? 11.297 -34.938 7.387 1 86.5 222 GLU B O 1
ATOM 8762 N N . ASN B 1 223 ? 11.352 -34.688 5.234 1 83 223 ASN B N 1
ATOM 8763 C CA . ASN B 1 223 ? 11.07 -33.25 5.336 1 83 223 ASN B CA 1
ATOM 8764 C C . ASN B 1 223 ? 9.57 -33 5.359 1 83 223 ASN B C 1
ATOM 8766 O O . ASN B 1 223 ? 9.148 -31.828 5.254 1 83 223 ASN B O 1
ATOM 8770 N N . SER B 1 224 ? 8.734 -33.969 5.508 1 91.44 224 SER B N 1
ATOM 8771 C CA . SER B 1 224 ? 7.289 -33.75 5.469 1 91.44 224 SER B CA 1
ATOM 8772 C C . SER B 1 224 ? 6.629 -34.219 6.758 1 91.44 224 SER B C 1
ATOM 8774 O O . SER B 1 224 ? 5.422 -34.469 6.793 1 91.44 224 SER B O 1
ATOM 8776 N N . GLU B 1 225 ? 7.406 -34.25 7.77 1 92.81 225 GLU B N 1
ATOM 8777 C CA . GLU B 1 225 ? 6.914 -34.812 9.031 1 92.81 225 GLU B CA 1
ATOM 8778 C C . GLU B 1 225 ? 5.977 -33.812 9.727 1 92.81 225 GLU B C 1
ATOM 8780 O O . GLU B 1 225 ? 5.262 -34.188 10.656 1 92.81 225 GLU B O 1
ATOM 8785 N N . GLU B 1 226 ? 5.902 -32.594 9.227 1 91.38 226 GLU B N 1
ATOM 8786 C CA . GLU B 1 226 ? 4.98 -31.609 9.789 1 91.38 226 GLU B CA 1
ATOM 8787 C C . GLU B 1 226 ? 3.529 -32.062 9.617 1 91.38 226 GLU B C 1
ATOM 8789 O O . GLU B 1 226 ? 2.664 -31.672 10.414 1 91.38 226 GLU B O 1
ATOM 8794 N N . PHE B 1 227 ? 3.324 -32.875 8.688 1 94.75 227 PHE B N 1
ATOM 8795 C CA . PHE B 1 227 ? 1.959 -33.312 8.391 1 94.75 227 PHE B CA 1
ATOM 8796 C C . PHE B 1 227 ? 1.509 -34.406 9.344 1 94.75 227 PHE B C 1
ATOM 8798 O O . PHE B 1 227 ? 0.361 -34.844 9.289 1 94.75 227 PHE B O 1
ATOM 8805 N N . LEU B 1 228 ? 2.412 -34.812 10.219 1 94.31 228 LEU B N 1
ATOM 8806 C CA . LEU B 1 228 ? 2.006 -35.75 11.273 1 94.31 228 LEU B CA 1
ATOM 8807 C C . LEU B 1 228 ? 1.266 -35.031 12.383 1 94.31 228 LEU B C 1
ATOM 8809 O O . LEU B 1 228 ? 0.636 -35.656 13.234 1 94.31 228 LEU B O 1
ATOM 8813 N N . ASP B 1 229 ? 1.325 -33.75 12.297 1 92.88 229 ASP B N 1
ATOM 8814 C CA . ASP B 1 229 ? 0.54 -32.906 13.195 1 92.88 229 ASP B CA 1
ATOM 8815 C C . ASP B 1 229 ? -0.926 -32.875 12.773 1 92.88 229 ASP B C 1
ATOM 8817 O O . ASP B 1 229 ? -1.268 -32.25 11.766 1 92.88 229 ASP B O 1
ATOM 8821 N N . THR B 1 230 ? -1.771 -33.469 13.578 1 94.38 230 THR B N 1
ATOM 8822 C CA . THR B 1 230 ? -3.17 -33.625 13.188 1 94.38 230 THR B CA 1
ATOM 8823 C C . THR B 1 230 ? -3.881 -32.281 13.227 1 94.38 230 THR B C 1
ATOM 8825 O O . THR B 1 230 ? -4.902 -32.094 12.562 1 94.38 230 THR B O 1
ATOM 8828 N N . ALA B 1 231 ? -3.371 -31.344 13.945 1 90.56 231 ALA B N 1
ATOM 8829 C CA . ALA B 1 231 ? -3.932 -30 13.891 1 90.56 231 ALA B CA 1
ATOM 8830 C C . ALA B 1 231 ? -3.717 -29.375 12.516 1 90.56 231 ALA B C 1
ATOM 8832 O O . ALA B 1 231 ? -4.613 -28.719 11.977 1 90.56 231 ALA B O 1
ATOM 8833 N N . LEU B 1 232 ? -2.545 -29.609 12.016 1 92.69 232 LEU B N 1
ATOM 8834 C CA . LEU B 1 232 ? -2.252 -29.125 10.672 1 92.69 232 LEU B CA 1
ATOM 8835 C C . LEU B 1 232 ? -3.145 -29.797 9.641 1 92.69 232 LEU B C 1
ATOM 8837 O O . LEU B 1 232 ? -3.688 -29.141 8.75 1 92.69 232 LEU B O 1
ATOM 8841 N N . LEU B 1 233 ? -3.299 -31.094 9.758 1 95.56 233 LEU B N 1
ATOM 8842 C CA . LEU B 1 233 ? -4.148 -31.828 8.82 1 95.56 233 LEU B CA 1
ATOM 8843 C C . LEU B 1 233 ? -5.586 -31.312 8.883 1 95.56 233 LEU B C 1
ATOM 8845 O O . LEU B 1 233 ? -6.246 -31.172 7.852 1 95.56 233 LEU B O 1
ATOM 8849 N N . LYS B 1 234 ? -6.012 -31.109 10.055 1 93.19 234 LYS B N 1
ATOM 8850 C CA . LYS B 1 234 ? -7.359 -30.562 10.219 1 93.19 234 LYS B CA 1
ATOM 8851 C C . LYS B 1 234 ? -7.516 -29.25 9.469 1 93.19 234 LYS B C 1
ATOM 8853 O O . LYS B 1 234 ? -8.492 -29.047 8.75 1 93.19 234 LYS B O 1
ATOM 8858 N N . HIS B 1 235 ? -6.504 -28.453 9.641 1 89.81 235 HIS B N 1
ATOM 8859 C CA . HIS B 1 235 ? -6.512 -27.156 8.961 1 89.81 235 HIS B CA 1
ATOM 8860 C C . HIS B 1 235 ? -6.559 -27.328 7.445 1 89.81 235 HIS B C 1
ATOM 8862 O O . HIS B 1 235 ? -7.324 -26.656 6.762 1 89.81 235 HIS B O 1
ATOM 8868 N N . VAL B 1 236 ? -5.793 -28.203 6.949 1 91.88 236 VAL B N 1
ATOM 8869 C CA . VAL B 1 236 ? -5.699 -28.438 5.512 1 91.88 236 VAL B CA 1
ATOM 8870 C C . VAL B 1 236 ? -7.027 -28.984 4.988 1 91.88 236 VAL B C 1
ATOM 8872 O O . VAL B 1 236 ? -7.52 -28.547 3.945 1 91.88 236 VAL B O 1
ATOM 8875 N N . ILE B 1 237 ? -7.613 -29.891 5.664 1 93.62 237 ILE B N 1
ATOM 8876 C CA . ILE B 1 237 ? -8.891 -30.484 5.273 1 93.62 237 ILE B CA 1
ATOM 8877 C C . ILE B 1 237 ? -9.969 -29.406 5.23 1 93.62 237 ILE B C 1
ATOM 8879 O O . ILE B 1 237 ? -10.719 -29.297 4.258 1 93.62 237 ILE B O 1
ATOM 8883 N N . LEU B 1 238 ? -9.984 -28.641 6.211 1 87.5 238 LEU B N 1
ATOM 8884 C CA . LEU B 1 238 ? -10.984 -27.578 6.273 1 87.5 238 LEU B CA 1
ATOM 8885 C C . LEU B 1 238 ? -10.805 -26.594 5.125 1 87.5 238 LEU B C 1
ATOM 8887 O O . LEU B 1 238 ? -11.789 -26.156 4.523 1 87.5 238 LEU B O 1
ATOM 8891 N N . LYS B 1 239 ? -9.586 -26.297 4.883 1 84.38 239 LYS B N 1
ATOM 8892 C CA . LYS B 1 239 ? -9.266 -25.328 3.838 1 84.38 239 LYS B CA 1
ATOM 8893 C C . LYS B 1 239 ? -9.711 -25.828 2.467 1 84.38 239 LYS B C 1
ATOM 8895 O O . LYS B 1 239 ? -10.352 -25.109 1.709 1 84.38 239 LYS B O 1
ATOM 8900 N N . TYR B 1 240 ? -9.469 -27.094 2.145 1 86.44 240 TYR B N 1
ATOM 8901 C CA . TYR B 1 240 ? -9.609 -27.562 0.771 1 86.44 240 TYR B CA 1
ATOM 8902 C C . TYR B 1 240 ? -10.867 -28.406 0.61 1 86.44 240 TYR B C 1
ATOM 8904 O O . TYR B 1 240 ? -11.453 -28.453 -0.475 1 86.44 240 TYR B O 1
ATOM 8912 N N . SER B 1 241 ? -11.289 -29.109 1.688 1 88 241 SER B N 1
ATOM 8913 C CA . SER B 1 241 ? -12.297 -30.141 1.531 1 88 241 SER B CA 1
ATOM 8914 C C . SER B 1 241 ? -13.359 -30.047 2.627 1 88 241 SER B C 1
ATOM 8916 O O . SER B 1 241 ? -14.047 -31.031 2.916 1 88 241 SER B O 1
ATOM 8918 N N . GLY B 1 242 ? -13.406 -28.953 3.18 1 83.31 242 GLY B N 1
ATOM 8919 C CA . GLY B 1 242 ? -14.336 -28.797 4.289 1 83.31 242 GLY B CA 1
ATOM 8920 C C . GLY B 1 242 ? -15.789 -28.922 3.873 1 83.31 242 GLY B C 1
ATOM 8921 O O . GLY B 1 242 ? -16.641 -29.234 4.695 1 83.31 242 GLY B O 1
ATOM 8922 N N . PHE B 1 243 ? -16.031 -28.859 2.609 1 82.25 243 PHE B N 1
ATOM 8923 C CA . PHE B 1 243 ? -17.422 -28.75 2.186 1 82.25 243 PHE B CA 1
ATOM 8924 C C . PHE B 1 243 ? -17.797 -29.891 1.24 1 82.25 243 PHE B C 1
ATOM 8926 O O . PHE B 1 243 ? -18.812 -29.844 0.565 1 82.25 243 PHE B O 1
ATOM 8933 N N . VAL B 1 244 ? -17.016 -30.906 1.235 1 85.88 244 VAL B N 1
ATOM 8934 C CA . VAL B 1 244 ? -17.297 -32 0.332 1 85.88 244 VAL B CA 1
ATOM 8935 C C . VAL B 1 244 ? -18.547 -32.75 0.8 1 85.88 244 VAL B C 1
ATOM 8937 O O . VAL B 1 244 ? -18.969 -32.625 1.951 1 85.88 244 VAL B O 1
ATOM 8940 N N . GLY B 1 245 ? -19.219 -33.5 -0.057 1 82.56 245 GLY B N 1
ATOM 8941 C CA . GLY B 1 245 ? -20.547 -34.031 0.14 1 82.56 245 GLY B CA 1
ATOM 8942 C C . GLY B 1 245 ? -20.562 -35.25 1.045 1 82.56 245 GLY B C 1
ATOM 8943 O O . GLY B 1 245 ? -21.609 -35.875 1.25 1 82.56 245 GLY B O 1
ATOM 8944 N N . PHE B 1 246 ? -19.453 -35.719 1.661 1 91.38 246 PHE B N 1
ATOM 8945 C CA . PHE B 1 246 ? -19.359 -36.875 2.527 1 91.38 246 PHE B CA 1
ATOM 8946 C C . PHE B 1 246 ? -18.562 -36.562 3.781 1 91.38 246 PHE B C 1
ATOM 8948 O O . PHE B 1 246 ? -17.672 -35.719 3.762 1 91.38 246 PHE B O 1
ATOM 8955 N N . PRO B 1 247 ? -18.828 -37.219 4.902 1 93.94 247 PRO B N 1
ATOM 8956 C CA . PRO B 1 247 ? -18.062 -36.969 6.129 1 93.94 247 PRO B CA 1
ATOM 8957 C C . PRO B 1 247 ? -16.578 -37.281 5.969 1 93.94 247 PRO B C 1
ATOM 8959 O O . PRO B 1 247 ? -16.219 -38.312 5.406 1 93.94 247 PRO B O 1
ATOM 8962 N N . VAL B 1 248 ? -15.742 -36.438 6.375 1 95.56 248 VAL B N 1
ATOM 8963 C CA . VAL B 1 248 ? -14.305 -36.656 6.473 1 95.56 248 VAL B CA 1
ATOM 8964 C C . VAL B 1 248 ? -13.883 -36.688 7.938 1 95.56 248 VAL B C 1
ATOM 8966 O O . VAL B 1 248 ? -13.844 -35.656 8.617 1 95.56 248 VAL B O 1
ATOM 8969 N N . ASN B 1 249 ? -13.508 -37.875 8.43 1 96.62 249 ASN B N 1
ATOM 8970 C CA . ASN B 1 249 ? -13.133 -38.094 9.82 1 96.62 249 ASN B CA 1
ATOM 8971 C C . ASN B 1 249 ? -11.617 -38.125 10 1 96.62 249 ASN B C 1
ATOM 8973 O O . ASN B 1 249 ? -10.914 -38.812 9.266 1 96.62 249 ASN B O 1
ATOM 8977 N N . LEU B 1 250 ? -11.094 -37.281 10.898 1 96.94 250 LEU B N 1
ATOM 8978 C CA . LEU B 1 250 ? -9.672 -37.25 11.227 1 96.94 250 LEU B CA 1
ATOM 8979 C C . LEU B 1 250 ? -9.422 -37.75 12.641 1 96.94 250 LEU B C 1
ATOM 8981 O O . LEU B 1 250 ? -10.086 -37.312 13.586 1 96.94 250 LEU B O 1
ATOM 8985 N N . GLU B 1 251 ? -8.547 -38.75 12.781 1 96.06 251 GLU B N 1
ATOM 8986 C CA . GLU B 1 251 ? -8.156 -39.188 14.109 1 96.06 251 GLU B CA 1
ATOM 8987 C C . GLU B 1 251 ? -7.195 -38.188 14.766 1 96.06 251 GLU B C 1
ATOM 8989 O O . GLU B 1 251 ? -5.996 -38.188 14.484 1 96.06 251 GLU B O 1
ATOM 8994 N N . MET B 1 252 ? -7.688 -37.469 15.641 1 93.88 252 MET B N 1
ATOM 8995 C CA . MET B 1 252 ? -6.898 -36.438 16.312 1 93.88 252 MET B CA 1
ATOM 8996 C C . MET B 1 252 ? -5.957 -37.031 17.328 1 93.88 252 MET B C 1
ATOM 8998 O O . MET B 1 252 ? -6.371 -37.875 18.141 1 93.88 252 MET B O 1
ATOM 9002 N N . VAL B 1 253 ? -4.695 -36.688 17.25 1 90.56 253 VAL B N 1
ATOM 9003 C CA . VAL B 1 253 ? -3.697 -37.125 18.234 1 90.56 253 VAL B CA 1
ATOM 9004 C C . VAL B 1 253 ? -3.336 -35.969 19.156 1 90.56 253 VAL B C 1
ATOM 9006 O O . VAL B 1 253 ? -2.799 -34.938 18.719 1 90.56 253 VAL B O 1
ATOM 9009 N N . ASN B 1 254 ? -3.734 -36.031 20.344 1 83.06 254 ASN B N 1
ATOM 9010 C CA . ASN B 1 254 ? -3.426 -35 21.328 1 83.06 254 ASN B CA 1
ATOM 9011 C C . ASN B 1 254 ? -2.365 -35.469 22.312 1 83.06 254 ASN B C 1
ATOM 9013 O O . ASN B 1 254 ? -2.414 -36.594 22.797 1 83.06 254 ASN B O 1
ATOM 9017 N N . LYS B 1 255 ? -1.265 -34.75 22.5 1 75.56 255 LYS B N 1
ATOM 9018 C CA . LYS B 1 255 ? -0.206 -35.062 23.453 1 75.56 255 LYS B CA 1
ATOM 9019 C C . LYS B 1 255 ? -0.329 -34.219 24.719 1 75.56 255 LYS B C 1
ATOM 9021 O O . LYS B 1 255 ? -0.464 -32.969 24.641 1 75.56 255 LYS B O 1
ATOM 9026 N N . ARG B 1 256 ? -0.592 -34.812 25.781 1 71.56 256 ARG B N 1
ATOM 9027 C CA . ARG B 1 256 ? -0.644 -34.125 27.062 1 71.56 256 ARG B CA 1
ATOM 9028 C C . ARG B 1 256 ? 0.513 -34.531 27.969 1 71.56 256 ARG B C 1
ATOM 9030 O O . ARG B 1 256 ? 0.949 -35.688 27.938 1 71.56 256 ARG B O 1
ATOM 9037 N N . ARG B 1 257 ? 1.141 -33.5 28.656 1 70.44 257 ARG B N 1
ATOM 9038 C CA . ARG B 1 257 ? 2.182 -33.75 29.641 1 70.44 257 ARG B CA 1
ATOM 9039 C C . ARG B 1 257 ? 1.581 -34.25 30.953 1 70.44 257 ARG B C 1
ATOM 9041 O O . ARG B 1 257 ? 0.653 -33.625 31.484 1 70.44 257 ARG B O 1
ATOM 9048 N N . GLU B 1 258 ? 1.854 -35.438 31.25 1 66.12 258 GLU B N 1
ATOM 9049 C CA . GLU B 1 258 ? 1.408 -35.938 32.531 1 66.12 258 GLU B CA 1
ATOM 9050 C C . GLU B 1 258 ? 2.588 -36.125 33.5 1 66.12 258 GLU B C 1
ATOM 9052 O O . GLU B 1 258 ? 3.666 -36.562 33.062 1 66.12 258 GLU B O 1
ATOM 9057 N N . GLU B 1 259 ? 2.525 -35.625 34.688 1 67.25 259 GLU B N 1
ATOM 9058 C CA . GLU B 1 259 ? 3.518 -35.812 35.75 1 67.25 259 GLU B CA 1
ATOM 9059 C C . GLU B 1 259 ? 3.654 -37.281 36.125 1 67.25 259 GLU B C 1
ATOM 9061 O O . GLU B 1 259 ? 2.656 -38 36.188 1 67.25 259 GLU B O 1
ATOM 9066 N N . TYR B 1 260 ? 4.902 -37.75 35.844 1 63.56 260 TYR B N 1
ATOM 9067 C CA . TYR B 1 260 ? 5.043 -39.125 36.281 1 63.56 260 TYR B CA 1
ATOM 9068 C C . TYR B 1 260 ? 6.176 -39.281 37.281 1 63.56 260 TYR B C 1
ATOM 9070 O O . TYR B 1 260 ? 7.09 -38.438 37.312 1 63.56 260 TYR B O 1
ATOM 9078 N N . THR B 1 261 ? 6.211 -40.062 38.406 1 60.12 261 THR B N 1
ATOM 9079 C CA . THR B 1 261 ? 7.238 -40.438 39.375 1 60.12 261 THR B CA 1
ATOM 9080 C C . THR B 1 261 ? 8.07 -41.594 38.875 1 60.12 261 THR B C 1
ATOM 9082 O O . THR B 1 261 ? 7.551 -42.688 38.656 1 60.12 261 THR B O 1
ATOM 9085 N N . PRO B 1 262 ? 9.367 -41.219 38.406 1 54.22 262 PRO B N 1
ATOM 9086 C CA . PRO B 1 262 ? 10.164 -42.312 37.844 1 54.22 262 PRO B CA 1
ATOM 9087 C C . PRO B 1 262 ? 10.352 -43.469 38.844 1 54.22 262 PRO B C 1
ATOM 9089 O O . PRO B 1 262 ? 10.391 -43.25 40.062 1 54.22 262 PRO B O 1
ATOM 9092 N N . SER B 1 263 ? 10.203 -44.719 38.25 1 49.34 263 SER B N 1
ATOM 9093 C CA . SER B 1 263 ? 10.633 -45.844 39.094 1 49.34 263 SER B CA 1
ATOM 9094 C C . SER B 1 263 ? 12.148 -45.906 39.188 1 49.34 263 SER B C 1
ATOM 9096 O O . SER B 1 263 ? 12.859 -45.312 38.375 1 49.34 263 SER B O 1
ATOM 9098 N N . ALA B 1 264 ? 12.75 -46.5 40.219 1 49.28 264 ALA B N 1
ATOM 9099 C CA . ALA B 1 264 ? 14.172 -46.594 40.562 1 49.28 264 ALA B CA 1
ATOM 9100 C C . ALA B 1 264 ? 15.008 -46.906 39.312 1 49.28 264 ALA B C 1
ATOM 9102 O O . ALA B 1 264 ? 16.141 -46.406 39.188 1 49.28 264 ALA B O 1
ATOM 9103 N N . ASP B 1 265 ? 14.781 -47.844 38.438 1 43 265 ASP B N 1
ATOM 9104 C CA . ASP B 1 265 ? 15.617 -48.375 37.375 1 43 265 ASP B CA 1
ATOM 9105 C C . ASP B 1 265 ? 15.383 -47.625 36.062 1 43 265 ASP B C 1
ATOM 9107 O O . ASP B 1 265 ? 15.922 -48.031 35.031 1 43 265 ASP B O 1
ATOM 9111 N N . GLU B 1 266 ? 14.492 -46.75 35.969 1 44.94 266 GLU B N 1
ATOM 9112 C CA . GLU B 1 266 ? 14.18 -46.25 34.625 1 44.94 266 GLU B CA 1
ATOM 9113 C C . GLU B 1 266 ? 15.164 -45.156 34.219 1 44.94 266 GLU B C 1
ATOM 9115 O O . GLU B 1 266 ? 15.406 -44.219 34.969 1 44.94 266 GLU B O 1
ATOM 9120 N N . GLU B 1 267 ? 16.203 -45.531 33.406 1 42.09 267 GLU B N 1
ATOM 9121 C CA . GLU B 1 267 ? 17.109 -44.625 32.719 1 42.09 267 GLU B CA 1
ATOM 9122 C C . GLU B 1 267 ? 16.344 -43.5 32.031 1 42.09 267 GLU B C 1
ATOM 9124 O O . GLU B 1 267 ? 15.414 -43.75 31.25 1 42.09 267 GLU B O 1
ATOM 9129 N N . ASP B 1 268 ? 16.25 -42.281 32.625 1 39.75 268 ASP B N 1
ATOM 9130 C CA . ASP B 1 268 ? 15.391 -41.125 32.531 1 39.75 268 ASP B CA 1
ATOM 9131 C C . ASP B 1 268 ? 15.578 -40.375 31.234 1 39.75 268 ASP B C 1
ATOM 9133 O O . ASP B 1 268 ? 16.609 -39.719 31.031 1 39.75 268 ASP B O 1
ATOM 9137 N N . ASP B 1 269 ? 15.523 -40.938 30 1 40.31 269 ASP B N 1
ATOM 9138 C CA . ASP B 1 269 ? 15.531 -39.906 28.953 1 40.31 269 ASP B CA 1
ATOM 9139 C C . ASP B 1 269 ? 14.484 -38.844 29.219 1 40.31 269 ASP B C 1
ATOM 9141 O O . ASP B 1 269 ? 13.344 -38.938 28.766 1 40.31 269 ASP B O 1
ATOM 9145 N N . ASP B 1 270 ? 14.461 -38.281 30.391 1 37.44 270 ASP B N 1
ATOM 9146 C CA . ASP B 1 270 ? 13.547 -37.344 31.016 1 37.44 270 ASP B CA 1
ATOM 9147 C C . ASP B 1 270 ? 13.633 -35.969 30.359 1 37.44 270 ASP B C 1
ATOM 9149 O O . ASP B 1 270 ? 14.734 -35.438 30.156 1 37.44 270 ASP B O 1
ATOM 9153 N N . VAL B 1 271 ? 12.68 -35.688 29.453 1 42.12 271 VAL B N 1
ATOM 9154 C CA . VAL B 1 271 ? 12.586 -34.281 29.094 1 42.12 271 VAL B CA 1
ATOM 9155 C C . VAL B 1 271 ? 12.297 -33.438 30.344 1 42.12 271 VAL B C 1
ATOM 9157 O O . VAL B 1 271 ? 11.367 -33.75 31.094 1 42.12 271 VAL B O 1
ATOM 9160 N N . PHE B 1 272 ? 13.336 -33 31.031 1 35.5 272 PHE B N 1
ATOM 9161 C CA . PHE B 1 272 ? 13.234 -32.031 32.125 1 35.5 272 PHE B CA 1
ATOM 9162 C C . PHE B 1 272 ? 12.516 -30.781 31.656 1 35.5 272 PHE B C 1
ATOM 9164 O O . PHE B 1 272 ? 12.609 -30.391 30.5 1 35.5 272 PHE B O 1
ATOM 9171 N N . ASP B 1 273 ? 11.5 -30.422 32.406 1 36.38 273 ASP B N 1
ATOM 9172 C CA . ASP B 1 273 ? 10.648 -29.234 32.25 1 36.38 273 ASP B CA 1
ATOM 9173 C C . ASP B 1 273 ? 11.492 -27.969 32.25 1 36.38 273 ASP B C 1
ATOM 9175 O O . ASP B 1 273 ? 12.039 -27.578 33.281 1 36.38 273 ASP B O 1
ATOM 9179 N N . ALA B 1 274 ? 12.523 -27.781 31.453 1 32.34 274 ALA B N 1
ATOM 9180 C CA . ALA B 1 274 ? 12.695 -26.328 31.531 1 32.34 274 ALA B CA 1
ATOM 9181 C C . ALA B 1 274 ? 11.352 -25.609 31.469 1 32.34 274 ALA B C 1
ATOM 9183 O O . ALA B 1 274 ? 10.398 -26.125 30.875 1 32.34 274 ALA B O 1
ATOM 9184 N N . PRO B 1 275 ? 11.109 -24.703 32.406 1 29.06 275 PRO B N 1
ATOM 9185 C CA . PRO B 1 275 ? 9.836 -23.984 32.312 1 29.06 275 PRO B CA 1
ATOM 9186 C C . PRO B 1 275 ? 9.398 -23.734 30.891 1 29.06 275 PRO B C 1
ATOM 9188 O O . PRO B 1 275 ? 10.188 -23.266 30.062 1 29.06 275 PRO B O 1
ATOM 9191 N N . LEU B 1 276 ? 8.625 -24.656 30.406 1 28.81 276 LEU B N 1
ATOM 9192 C CA . LEU B 1 276 ? 7.969 -24.406 29.125 1 28.81 276 LEU B CA 1
ATOM 9193 C C . LEU B 1 276 ? 7.422 -22.984 29.062 1 28.81 276 LEU B C 1
ATOM 9195 O O . LEU B 1 276 ? 6.598 -22.594 29.891 1 28.81 276 LEU B O 1
ATOM 9199 N N . VAL B 1 277 ? 8.32 -22 28.859 1 26.91 277 VAL B N 1
ATOM 9200 C CA . VAL B 1 277 ? 7.684 -20.766 28.391 1 26.91 277 VAL B CA 1
ATOM 9201 C C . VAL B 1 277 ? 6.539 -21.109 27.438 1 26.91 277 VAL B C 1
ATOM 9203 O O . VAL B 1 277 ? 6.754 -21.75 26.406 1 26.91 277 VAL B O 1
ATOM 9206 N N . VAL B 1 278 ? 5.48 -21.484 28.016 1 25.89 278 VAL B N 1
ATOM 9207 C CA . VAL B 1 278 ? 4.215 -21.609 27.297 1 25.89 278 VAL B CA 1
ATOM 9208 C C . VAL B 1 278 ? 4.102 -20.5 26.25 1 25.89 278 VAL B C 1
ATOM 9210 O O . VAL B 1 278 ? 4.113 -19.312 26.578 1 25.89 278 VAL B O 1
ATOM 9213 N N . GLU B 1 279 ? 4.801 -20.781 25.141 1 23.88 279 GLU B N 1
ATOM 9214 C CA . GLU B 1 279 ? 4.492 -19.969 23.969 1 23.88 279 GLU B CA 1
ATOM 9215 C C . GLU B 1 279 ? 2.982 -19.844 23.766 1 23.88 279 GLU B C 1
ATOM 9217 O O . GLU B 1 279 ? 2.283 -20.859 23.688 1 23.88 279 GLU B O 1
ATOM 9222 N N . ASP B 1 280 ? 2.408 -18.922 24.453 1 24.39 280 ASP B N 1
ATOM 9223 C CA . ASP B 1 280 ? 1.031 -18.625 24.062 1 24.39 280 ASP B CA 1
ATOM 9224 C C . ASP B 1 280 ? 0.852 -18.719 22.547 1 24.39 280 ASP B C 1
ATOM 9226 O O . ASP B 1 280 ? 1.708 -18.266 21.797 1 24.39 280 ASP B O 1
ATOM 9230 N N . GLY B 1 281 ? 0.183 -19.797 22.156 1 23.5 281 GLY B N 1
ATOM 9231 C CA . GLY B 1 281 ? -0.136 -20.219 20.797 1 23.5 281 GLY B CA 1
ATOM 9232 C C . GLY B 1 281 ? -0.38 -19.062 19.844 1 23.5 281 GLY B C 1
ATOM 9233 O O . GLY B 1 281 ? -0.823 -19.266 18.719 1 23.5 281 GLY B O 1
ATOM 9234 N N . ALA B 1 282 ? -0.888 -17.922 20.406 1 23.48 282 ALA B N 1
ATOM 9235 C CA . ALA B 1 282 ? -1.374 -17.141 19.266 1 23.48 282 ALA B CA 1
ATOM 9236 C C . ALA B 1 282 ? -0.236 -16.797 18.312 1 23.48 282 ALA B C 1
ATOM 9238 O O . ALA B 1 282 ? -0.382 -16.938 17.094 1 23.48 282 ALA B O 1
ATOM 9239 N N . THR B 1 283 ? 0.697 -15.797 18.719 1 22.91 283 THR B N 1
ATOM 9240 C CA . THR B 1 283 ? 1.554 -15.227 17.688 1 22.91 283 THR B CA 1
ATOM 9241 C C . THR B 1 283 ? 2.82 -16.062 17.5 1 22.91 283 THR B C 1
ATOM 9243 O O . THR B 1 283 ? 3.33 -16.641 18.469 1 22.91 283 THR B O 1
ATOM 9246 N N . GLY B 1 284 ? 3.018 -16.844 16.453 1 21.44 284 GLY B N 1
ATOM 9247 C CA . GLY B 1 284 ? 4.055 -17.734 15.961 1 21.44 284 GLY B CA 1
ATOM 9248 C C . GLY B 1 284 ? 5.453 -17.312 16.375 1 21.44 284 GLY B C 1
ATOM 9249 O O . GLY B 1 284 ? 6.445 -17.812 15.852 1 21.44 284 GLY B O 1
ATOM 9250 N N . GLU B 1 285 ? 5.754 -16.031 16.828 1 20.89 285 GLU B N 1
ATOM 9251 C CA . GLU B 1 285 ? 7.191 -15.773 16.828 1 20.89 285 GLU B CA 1
ATOM 9252 C C . GLU B 1 285 ? 7.883 -16.469 18 1 20.89 285 GLU B C 1
ATOM 9254 O O . GLU B 1 285 ? 7.441 -16.359 19.141 1 20.89 285 GLU B O 1
ATOM 9259 N N . LYS B 1 286 ? 8.57 -17.5 17.703 1 24 286 LYS B N 1
ATOM 9260 C CA . LYS B 1 286 ? 9.508 -18.156 18.609 1 24 286 LYS B CA 1
ATOM 9261 C C . LYS B 1 286 ? 10.484 -17.156 19.203 1 24 286 LYS B C 1
ATOM 9263 O O . LYS B 1 286 ? 11.32 -16.594 18.484 1 24 286 LYS B O 1
ATOM 9268 N N . LYS B 1 287 ? 10.172 -16.25 20.188 1 20.78 287 LYS B N 1
ATOM 9269 C CA . LYS B 1 287 ? 11.258 -15.5 20.812 1 20.78 287 LYS B CA 1
ATOM 9270 C C . LYS B 1 287 ? 12.219 -16.422 21.547 1 20.78 287 LYS B C 1
ATOM 9272 O O . LYS B 1 287 ? 11.82 -17.125 22.484 1 20.78 287 LYS B O 1
ATOM 9277 N N . ALA B 1 288 ? 13.273 -16.953 20.812 1 20.69 288 ALA B N 1
ATOM 9278 C CA . ALA B 1 288 ? 14.422 -17.578 21.469 1 20.69 288 ALA B CA 1
ATOM 9279 C C . ALA B 1 288 ? 14.953 -16.688 22.594 1 20.69 288 ALA B C 1
ATOM 9281 O O . ALA B 1 288 ? 15.195 -15.5 22.391 1 20.69 288 ALA B O 1
ATOM 9282 N N . SER B 1 289 ? 14.734 -16.812 23.844 1 21.39 289 SER B N 1
ATOM 9283 C CA . SER B 1 289 ? 15.227 -16.188 25.062 1 21.39 289 SER B CA 1
ATOM 9284 C C . SER B 1 289 ? 16.75 -16.203 25.125 1 21.39 289 SER B C 1
ATOM 9286 O O . SER B 1 289 ? 17.359 -17.234 25.422 1 21.39 289 SER B O 1
ATOM 9288 N N . THR B 1 290 ? 17.594 -15.773 24.078 1 20.75 290 THR B N 1
ATOM 9289 C CA . THR B 1 290 ? 19.016 -15.805 24.344 1 20.75 290 THR B CA 1
ATOM 9290 C C . THR B 1 290 ? 19.375 -14.852 25.484 1 20.75 290 THR B C 1
ATOM 9292 O O . THR B 1 290 ? 19.312 -13.633 25.328 1 20.75 290 THR B O 1
ATOM 9295 N N . ALA B 1 291 ? 19.031 -15.039 26.688 1 22.42 291 ALA B N 1
ATOM 9296 C CA . ALA B 1 291 ? 19.469 -14.32 27.875 1 22.42 291 ALA B CA 1
ATOM 9297 C C . ALA B 1 291 ? 21 -14.305 27.984 1 22.42 291 ALA B C 1
ATOM 9299 O O . ALA B 1 291 ? 21.547 -13.891 29.016 1 22.42 291 ALA B O 1
ATOM 9300 N N . SER B 1 292 ? 21.828 -14.859 27.109 1 21.48 292 SER B N 1
ATOM 9301 C CA . SER B 1 292 ? 23.156 -14.977 27.719 1 21.48 292 SER B CA 1
ATOM 9302 C C . SER B 1 292 ? 23.828 -13.609 27.844 1 21.48 292 SER B C 1
ATOM 9304 O O . SER B 1 292 ? 24.469 -13.141 26.906 1 21.48 292 SER B O 1
ATOM 9306 N N . GLY B 1 293 ? 23.031 -12.508 28.016 1 20.72 293 GLY B N 1
ATOM 9307 C CA . GLY B 1 293 ? 23.906 -11.383 28.266 1 20.72 293 GLY B CA 1
ATOM 9308 C C . GLY B 1 293 ? 24.922 -11.633 29.375 1 20.72 293 GLY B C 1
ATOM 9309 O O . GLY B 1 293 ? 24.734 -12.555 30.172 1 20.72 293 GLY B O 1
ATOM 9310 N N . PRO B 1 294 ? 26.172 -11.133 29.203 1 20.69 294 PRO B N 1
ATOM 9311 C CA . PRO B 1 294 ? 27.188 -11.305 30.266 1 20.69 294 PRO B CA 1
ATOM 9312 C C . PRO B 1 294 ? 26.656 -10.906 31.641 1 20.69 294 PRO B C 1
ATOM 9314 O O . PRO B 1 294 ? 25.781 -10.055 31.75 1 20.69 294 PRO B O 1
ATOM 9317 N N . LYS B 1 295 ? 26.594 -11.867 32.469 1 23.78 295 LYS B N 1
ATOM 9318 C CA . LYS B 1 295 ? 26.453 -11.711 33.906 1 23.78 295 LYS B CA 1
ATOM 9319 C C . LYS B 1 295 ? 27.312 -10.555 34.438 1 23.78 295 LYS B C 1
ATOM 9321 O O . LYS B 1 295 ? 28.547 -10.672 34.5 1 23.78 295 LYS B O 1
ATOM 9326 N N . VAL B 1 296 ? 27.141 -9.383 33.875 1 20.31 296 VAL B N 1
ATOM 9327 C CA . VAL B 1 296 ? 27.938 -8.359 34.562 1 20.31 296 VAL B CA 1
ATOM 9328 C C . VAL B 1 296 ? 27.688 -8.438 36.062 1 20.31 296 VAL B C 1
ATOM 9330 O O . VAL B 1 296 ? 26.562 -8.25 36.5 1 20.31 296 VAL B O 1
ATOM 9333 N N . TYR B 1 297 ? 28.438 -9.414 36.719 1 21.55 297 TYR B N 1
ATOM 9334 C CA . TYR B 1 297 ? 28.766 -9.469 38.125 1 21.55 297 TYR B CA 1
ATOM 9335 C C . TYR B 1 297 ? 29.219 -8.102 38.625 1 21.55 297 TYR B C 1
ATOM 9337 O O . TYR B 1 297 ? 30.234 -7.578 38.188 1 21.55 297 TYR B O 1
ATOM 9345 N N . ASP B 1 298 ? 28.328 -7.16 38.469 1 19.91 298 ASP B N 1
ATOM 9346 C CA . ASP B 1 298 ? 28.688 -6.035 39.344 1 19.91 298 ASP B CA 1
ATOM 9347 C C . ASP B 1 298 ? 29.094 -6.52 40.719 1 19.91 298 ASP B C 1
ATOM 9349 O O . ASP B 1 298 ? 28.312 -7.191 41.406 1 19.91 298 ASP B O 1
ATOM 9353 N N . ASP B 1 299 ? 30.422 -6.84 40.812 1 20.19 299 ASP B N 1
ATOM 9354 C CA . ASP B 1 299 ? 31.234 -7.059 42 1 20.19 299 ASP B CA 1
ATOM 9355 C C . ASP B 1 299 ? 30.984 -5.977 43.062 1 20.19 299 ASP B C 1
ATOM 9357 O O . ASP B 1 299 ? 31.516 -4.867 42.938 1 20.19 299 ASP B O 1
ATOM 9361 N N . VAL B 1 300 ? 29.656 -5.633 43.281 1 21.83 300 VAL B N 1
ATOM 9362 C CA . VAL B 1 300 ? 29.5 -4.852 44.5 1 21.83 300 VAL B CA 1
ATOM 9363 C C . VAL B 1 300 ? 30.234 -5.547 45.656 1 21.83 300 VAL B C 1
ATOM 9365 O O . VAL B 1 300 ? 29.922 -6.691 46 1 21.83 300 VAL B O 1
ATOM 9368 N N . ASP B 1 301 ? 31.531 -5.191 45.781 1 19.86 301 ASP B N 1
ATOM 9369 C CA . ASP B 1 301 ? 32.5 -5.484 46.812 1 19.86 301 ASP B CA 1
ATOM 9370 C C . ASP B 1 301 ? 31.969 -5.117 48.188 1 19.86 301 ASP B C 1
ATOM 9372 O O . ASP B 1 301 ? 32.688 -4.547 49.031 1 19.86 301 ASP B O 1
ATOM 9376 N N . ALA B 1 302 ? 30.609 -4.996 48.406 1 21.06 302 ALA B N 1
ATOM 9377 C CA . ALA B 1 302 ? 30.422 -4.719 49.812 1 21.06 302 ALA B CA 1
ATOM 9378 C C . ALA B 1 302 ? 31.078 -5.789 50.688 1 21.06 302 ALA B C 1
ATOM 9380 O O . ALA B 1 302 ? 30.984 -6.984 50.375 1 21.06 302 ALA B O 1
ATOM 9381 N N . ASP B 1 303 ? 32.125 -5.547 51.469 1 21.23 303 ASP B N 1
ATOM 9382 C CA . ASP B 1 303 ? 33.062 -6.109 52.438 1 21.23 303 ASP B CA 1
ATOM 9383 C C . ASP B 1 303 ? 32.312 -6.91 53.5 1 21.23 303 ASP B C 1
ATOM 9385 O O . ASP B 1 303 ? 32.938 -7.406 54.438 1 21.23 303 ASP B O 1
ATOM 9389 N N . GLY B 1 304 ? 30.953 -6.738 53.656 1 22.14 304 GLY B N 1
ATOM 9390 C CA . GLY B 1 304 ? 30.688 -7.227 55 1 22.14 304 GLY B CA 1
ATOM 9391 C C . GLY B 1 304 ? 30.938 -8.719 55.156 1 22.14 304 GLY B C 1
ATOM 9392 O O . GLY B 1 304 ? 31.047 -9.438 54.156 1 22.14 304 GLY B O 1
ATOM 9393 N N . LYS B 1 305 ? 31.25 -9.25 56.375 1 22.36 305 LYS B N 1
ATOM 9394 C CA . LYS B 1 305 ? 31.594 -10.547 56.969 1 22.36 305 LYS B CA 1
ATOM 9395 C C . LYS B 1 305 ? 30.516 -11.586 56.656 1 22.36 305 LYS B C 1
ATOM 9397 O O . LYS B 1 305 ? 29.375 -11.461 57.125 1 22.36 305 LYS B O 1
ATOM 9402 N N . LYS B 1 306 ? 30.484 -12.062 55.344 1 24.08 306 LYS B N 1
ATOM 9403 C CA . LYS B 1 306 ? 29.594 -13.148 54.969 1 24.08 306 LYS B CA 1
ATOM 9404 C C . LYS B 1 306 ? 29.812 -14.383 55.844 1 24.08 306 LYS B C 1
ATOM 9406 O O . LYS B 1 306 ? 30.906 -14.953 55.844 1 24.08 306 LYS B O 1
ATOM 9411 N N . ASP B 1 307 ? 29.109 -14.375 57 1 23.12 307 ASP B N 1
ATOM 9412 C CA . ASP B 1 307 ? 29.266 -15.578 57.812 1 23.12 307 ASP B CA 1
ATOM 9413 C C . ASP B 1 307 ? 28.859 -16.828 57.031 1 23.12 307 ASP B C 1
ATOM 9415 O O . ASP B 1 307 ? 27.938 -16.766 56.188 1 23.12 307 ASP B O 1
ATOM 9419 N N . PRO B 1 308 ? 29.734 -17.953 56.812 1 25.3 308 PRO B N 1
ATOM 9420 C CA . PRO B 1 308 ? 29.828 -19.203 56.031 1 25.3 308 PRO B CA 1
ATOM 9421 C C . PRO B 1 308 ? 28.594 -20.078 56.156 1 25.3 308 PRO B C 1
ATOM 9423 O O . PRO B 1 308 ? 28.375 -20.953 55.312 1 25.3 308 PRO B O 1
ATOM 9426 N N . GLN B 1 309 ? 27.875 -20.047 57.25 1 23.38 309 GLN B N 1
ATOM 9427 C CA . GLN B 1 309 ? 27.359 -21.312 57.719 1 23.38 309 GLN B CA 1
ATOM 9428 C C . GLN B 1 309 ? 26.125 -21.75 56.906 1 23.38 309 GLN B C 1
ATOM 9430 O O . GLN B 1 309 ? 25.953 -22.922 56.625 1 23.38 309 GLN B O 1
ATOM 9435 N N . SER B 1 310 ? 25 -20.906 56.75 1 23.97 310 SER B N 1
ATOM 9436 C CA . SER B 1 310 ? 23.703 -21.562 56.812 1 23.97 310 SER B CA 1
ATOM 9437 C C . SER B 1 310 ? 23.266 -22.047 55.406 1 23.97 310 SER B C 1
ATOM 9439 O O . SER B 1 310 ? 22.109 -22.375 55.219 1 23.97 310 SER B O 1
ATOM 9441 N N . PHE B 1 311 ? 24.125 -22.141 54.375 1 25.95 311 PHE B N 1
ATOM 9442 C CA . PHE B 1 311 ? 23.719 -22.406 53.031 1 25.95 311 PHE B CA 1
ATOM 9443 C C . PHE B 1 311 ? 23.219 -23.844 52.875 1 25.95 311 PHE B C 1
ATOM 9445 O O . PHE B 1 311 ? 22.938 -24.297 51.75 1 25.95 311 PHE B O 1
ATOM 9452 N N . GLN B 1 312 ? 23.359 -24.703 53.844 1 23.23 312 GLN B N 1
ATOM 9453 C CA . GLN B 1 312 ? 23.344 -26.141 53.531 1 23.23 312 GLN B CA 1
ATOM 9454 C C . GLN B 1 312 ? 21.953 -26.609 53.156 1 23.23 312 GLN B C 1
ATOM 9456 O O . GLN B 1 312 ? 21.812 -27.547 52.344 1 23.23 312 GLN B O 1
ATOM 9461 N N . ASP B 1 313 ? 20.844 -26.328 53.875 1 23.97 313 ASP B N 1
ATOM 9462 C CA . ASP B 1 313 ? 19.719 -27.25 53.812 1 23.97 313 ASP B CA 1
ATOM 9463 C C . ASP B 1 313 ? 18.859 -27 52.562 1 23.97 313 ASP B C 1
ATOM 9465 O O . ASP B 1 313 ? 17.891 -26.234 52.625 1 23.97 313 ASP B O 1
ATOM 9469 N N . ALA B 1 314 ? 19.484 -26.594 51.406 1 27.39 314 ALA B N 1
ATOM 9470 C CA . ALA B 1 314 ? 18.688 -26.438 50.188 1 27.39 314 ALA B CA 1
ATOM 9471 C C . ALA B 1 314 ? 17.891 -27.703 49.875 1 27.39 314 ALA B C 1
ATOM 9473 O O . ALA B 1 314 ? 18.469 -28.781 49.719 1 27.39 314 ALA B O 1
ATOM 9474 N N . GLU B 1 315 ? 16.609 -27.828 50.375 1 27.28 315 GLU B N 1
ATOM 9475 C CA . GLU B 1 315 ? 15.625 -28.891 50.188 1 27.28 315 GLU B CA 1
ATOM 9476 C C . GLU B 1 315 ? 15.602 -29.359 48.719 1 27.28 315 GLU B C 1
ATOM 9478 O O . GLU B 1 315 ? 15.633 -28.547 47.812 1 27.28 315 GLU B O 1
ATOM 9483 N N . LYS B 1 316 ? 15.984 -30.594 48.375 1 31.59 316 LYS B N 1
ATOM 9484 C CA . LYS B 1 316 ? 15.883 -31.406 47.188 1 31.59 316 LYS B CA 1
ATOM 9485 C C . LYS B 1 316 ? 14.516 -31.25 46.531 1 31.59 316 LYS B C 1
ATOM 9487 O O . LYS B 1 316 ? 13.531 -31.844 46.969 1 31.59 316 LYS B O 1
ATOM 9492 N N . ALA B 1 317 ? 14.047 -30.109 46.156 1 32.31 317 ALA B N 1
ATOM 9493 C CA . ALA B 1 317 ? 12.828 -30.016 45.344 1 32.31 317 ALA B CA 1
ATOM 9494 C C . ALA B 1 317 ? 12.781 -31.125 44.312 1 32.31 317 ALA B C 1
ATOM 9496 O O . ALA B 1 317 ? 13.703 -31.25 43.5 1 32.31 317 ALA B O 1
ATOM 9497 N N . VAL B 1 318 ? 12.125 -32.219 44.594 1 34.28 318 VAL B N 1
ATOM 9498 C CA . VAL B 1 318 ? 11.812 -33.344 43.719 1 34.28 318 VAL B CA 1
ATOM 9499 C C . VAL B 1 318 ? 11.367 -32.812 42.344 1 34.28 318 VAL B C 1
ATOM 9501 O O . VAL B 1 318 ? 10.359 -32.094 42.25 1 34.28 318 VAL B O 1
ATOM 9504 N N . LYS B 1 319 ? 12.188 -32.594 41.375 1 41.19 319 LYS B N 1
ATOM 9505 C CA . LYS B 1 319 ? 11.961 -32.219 40 1 41.19 319 LYS B CA 1
ATOM 9506 C C . LYS B 1 319 ? 10.867 -33.062 39.375 1 41.19 319 LYS B C 1
ATOM 9508 O O . LYS B 1 319 ? 10.953 -34.312 39.344 1 41.19 319 LYS B O 1
ATOM 9513 N N . LYS B 1 320 ? 9.609 -32.688 39.375 1 49.09 320 LYS B N 1
ATOM 9514 C CA . LYS B 1 320 ? 8.469 -33.281 38.656 1 49.09 320 LYS B CA 1
ATOM 9515 C C . LYS B 1 320 ? 8.844 -33.656 37.25 1 49.09 320 LYS B C 1
ATOM 9517 O O . LYS B 1 320 ? 9.508 -32.875 36.531 1 49.09 320 LYS B O 1
ATOM 9522 N N . ARG B 1 321 ? 8.836 -34.938 37 1 56.03 321 ARG B N 1
ATOM 9523 C CA . ARG B 1 321 ? 9.109 -35.438 35.656 1 56.03 321 ARG B CA 1
ATOM 9524 C C . ARG B 1 321 ? 7.832 -35.531 34.844 1 56.03 321 ARG B C 1
ATOM 9526 O O . ARG B 1 321 ? 6.758 -35.812 35.375 1 56.03 321 ARG B O 1
ATOM 9533 N N . TYR B 1 322 ? 7.746 -35.062 33.75 1 63.06 322 TYR B N 1
ATOM 9534 C CA . TYR B 1 322 ? 6.594 -35.062 32.844 1 63.06 322 TYR B CA 1
ATOM 9535 C C . TYR B 1 322 ? 6.824 -36 31.656 1 63.06 322 TYR B C 1
ATOM 9537 O O . TYR B 1 322 ? 7.965 -36.156 31.219 1 63.06 322 TYR B O 1
ATOM 9545 N N . ARG B 1 323 ? 5.836 -36.906 31.406 1 65.44 323 ARG B N 1
ATOM 9546 C CA . ARG B 1 323 ? 5.863 -37.688 30.156 1 65.44 323 ARG B CA 1
ATOM 9547 C C . ARG B 1 323 ? 4.707 -37.281 29.25 1 65.44 323 ARG B C 1
ATOM 9549 O O . ARG B 1 323 ? 3.676 -36.781 29.719 1 65.44 323 ARG B O 1
ATOM 9556 N N . TYR B 1 324 ? 4.93 -37.438 27.953 1 71.25 324 TYR B N 1
ATOM 9557 C CA . TYR B 1 324 ? 3.873 -37.156 26.984 1 71.25 324 TYR B CA 1
ATOM 9558 C C . TYR B 1 324 ? 2.975 -38.375 26.797 1 71.25 324 TYR B C 1
ATOM 9560 O O . TYR B 1 324 ? 3.465 -39.5 26.625 1 71.25 324 TYR B O 1
ATOM 9568 N N . VAL B 1 325 ? 1.735 -38.25 27.234 1 76.88 325 VAL B N 1
ATOM 9569 C CA . VAL B 1 325 ? 0.738 -39.25 26.953 1 76.88 325 VAL B CA 1
ATOM 9570 C C . VAL B 1 325 ? -0.103 -38.844 25.75 1 76.88 325 VAL B C 1
ATOM 9572 O O . VAL B 1 325 ? -0.566 -37.719 25.672 1 76.88 325 VAL B O 1
ATOM 9575 N N . GLU B 1 326 ? -0.184 -39.875 24.75 1 80.81 326 GLU B N 1
ATOM 9576 C CA . GLU B 1 326 ? -0.932 -39.625 23.516 1 80.81 326 GLU B CA 1
ATOM 9577 C C . GLU B 1 326 ? -2.369 -40.125 23.641 1 80.81 326 GLU B C 1
ATOM 9579 O O . GLU B 1 326 ? -2.613 -41.219 24.156 1 80.81 326 GLU B O 1
ATOM 9584 N N . SER B 1 327 ? -3.342 -39.281 23.469 1 85.94 327 SER B N 1
ATOM 9585 C CA . SER B 1 327 ? -4.742 -39.688 23.312 1 85.94 327 SER B CA 1
ATOM 9586 C C . SER B 1 327 ? -5.223 -39.5 21.875 1 85.94 327 SER B C 1
ATOM 9588 O O . SER B 1 327 ? -4.762 -38.594 21.188 1 85.94 327 SER B O 1
ATOM 9590 N N . ARG B 1 328 ? -6.113 -40.531 21.406 1 91.5 328 ARG B N 1
ATOM 9591 C CA . ARG B 1 328 ? -6.625 -40.5 20.031 1 91.5 328 ARG B CA 1
ATOM 9592 C C . ARG B 1 328 ? -8.148 -40.438 20.031 1 91.5 328 ARG B C 1
ATOM 9594 O O . ARG B 1 328 ? -8.812 -41.094 20.812 1 91.5 328 ARG B O 1
ATOM 9601 N N . GLU B 1 329 ? -8.703 -39.531 19.219 1 92 329 GLU B N 1
ATOM 9602 C CA . GLU B 1 329 ? -10.141 -39.375 19.062 1 92 329 GLU B CA 1
ATOM 9603 C C . GLU B 1 329 ? -10.508 -39 17.625 1 92 329 GLU B C 1
ATOM 9605 O O . GLU B 1 329 ? -9.812 -38.219 16.984 1 92 329 GLU B O 1
ATOM 9610 N N . TRP B 1 330 ? -11.562 -39.688 17.141 1 93.69 330 TRP B N 1
ATOM 9611 C CA . TRP B 1 330 ? -12.031 -39.375 15.789 1 93.69 330 TRP B CA 1
ATOM 9612 C C . TRP B 1 330 ? -12.875 -38.125 15.766 1 93.69 330 TRP B C 1
ATOM 9614 O O . TRP B 1 330 ? -13.703 -37.906 16.656 1 93.69 330 TRP B O 1
ATOM 9624 N N . LEU B 1 331 ? -12.617 -37.25 14.789 1 92.25 331 LEU B N 1
ATOM 9625 C CA . LEU B 1 331 ? -13.344 -36 14.578 1 92.25 331 LEU B CA 1
ATOM 9626 C C . LEU B 1 331 ? -13.852 -35.906 13.148 1 92.25 331 LEU B C 1
ATOM 9628 O O . LEU B 1 331 ? -13.07 -36.031 12.195 1 92.25 331 LEU B O 1
ATOM 9632 N N . ASP B 1 332 ? -15.148 -35.781 12.93 1 92.69 332 ASP B N 1
ATOM 9633 C CA . ASP B 1 332 ? -15.68 -35.438 11.617 1 92.69 332 ASP B CA 1
ATOM 9634 C C . ASP B 1 332 ? -15.406 -33.969 11.281 1 92.69 332 ASP B C 1
ATOM 9636 O O . ASP B 1 332 ? -16.141 -33.062 11.719 1 92.69 332 ASP B O 1
ATOM 9640 N N . VAL B 1 333 ? -14.43 -33.781 10.469 1 90.31 333 VAL B N 1
ATOM 9641 C CA . VAL B 1 333 ? -13.938 -32.438 10.18 1 90.31 333 VAL B CA 1
ATOM 9642 C C . VAL B 1 333 ? -14.977 -31.672 9.367 1 90.31 333 VAL B C 1
ATOM 9644 O O . VAL B 1 333 ? -15.078 -30.438 9.484 1 90.31 333 VAL B O 1
ATOM 9647 N N . THR B 1 334 ? -15.781 -32.375 8.57 1 86.88 334 THR B N 1
ATOM 9648 C CA . THR B 1 334 ? -16.75 -31.719 7.695 1 86.88 334 THR B CA 1
ATOM 9649 C C . THR B 1 334 ? -17.906 -31.125 8.508 1 86.88 334 THR B C 1
ATOM 9651 O O . THR B 1 334 ? -18.641 -30.281 8.008 1 86.88 334 THR B O 1
ATOM 9654 N N . LYS B 1 335 ? -18.062 -31.688 9.617 1 81.12 335 LYS B N 1
ATOM 9655 C CA . LYS B 1 335 ? -19.109 -31.125 10.477 1 81.12 335 LYS B CA 1
ATOM 9656 C C . LYS B 1 335 ? -18.703 -29.766 11.023 1 81.12 335 LYS B C 1
ATOM 9658 O O . LYS B 1 335 ? -19.547 -29 11.484 1 81.12 335 LYS B O 1
ATOM 9663 N N . GLU B 1 336 ? -17.438 -29.625 10.812 1 76.69 336 GLU B N 1
ATOM 9664 C CA . GLU B 1 336 ? -16.938 -28.328 11.266 1 76.69 336 GLU B CA 1
ATOM 9665 C C . GLU B 1 336 ? -17.125 -27.266 10.188 1 76.69 336 GLU B C 1
ATOM 9667 O O . GLU B 1 336 ? -17 -26.062 10.461 1 76.69 336 GLU B O 1
ATOM 9672 N N . ALA B 1 337 ? -17.312 -27.75 8.977 1 74.5 337 ALA B N 1
ATOM 9673 C CA . ALA B 1 337 ? -17.484 -26.812 7.879 1 74.5 337 ALA B CA 1
ATOM 9674 C C . ALA B 1 337 ? -18.844 -27 7.207 1 74.5 337 ALA B C 1
ATOM 9676 O O . ALA B 1 337 ? -19.266 -28.125 6.93 1 74.5 337 ALA B O 1
ATOM 9677 N N . THR B 1 338 ? -19.656 -26.094 7.219 1 75.88 338 THR B N 1
ATOM 9678 C CA . THR B 1 338 ? -20.953 -26.219 6.578 1 75.88 338 THR B CA 1
ATOM 9679 C C . THR B 1 338 ? -21.031 -25.344 5.324 1 75.88 338 THR B C 1
ATOM 9681 O O . THR B 1 338 ? -20.734 -24.156 5.375 1 75.88 338 THR B O 1
ATOM 9684 N N . SER B 1 339 ? -21.344 -26.031 4.145 1 80.94 339 SER B N 1
ATOM 9685 C CA . SER B 1 339 ? -21.5 -25.312 2.883 1 80.94 339 SER B CA 1
ATOM 9686 C C . SER B 1 339 ? -22.844 -24.609 2.801 1 80.94 339 SER B C 1
ATOM 9688 O O . SER B 1 339 ? -23.672 -24.953 1.957 1 80.94 339 SER B O 1
ATOM 9690 N N . ILE B 1 340 ? -22.906 -23.594 3.438 1 86.5 340 ILE B N 1
ATOM 9691 C CA . ILE B 1 340 ? -24.203 -22.953 3.57 1 86.5 340 ILE B CA 1
ATOM 9692 C C . ILE B 1 340 ? -24.594 -22.281 2.256 1 86.5 340 ILE B C 1
ATOM 9694 O O . ILE B 1 340 ? -25.766 -22.016 2.006 1 86.5 340 ILE B O 1
ATOM 9698 N N . TRP B 1 341 ? -23.609 -22.031 1.331 1 88.06 341 TRP B N 1
ATOM 9699 C CA . TRP B 1 341 ? -23.906 -21.328 0.091 1 88.06 341 TRP B CA 1
ATOM 9700 C C . TRP B 1 341 ? -24.688 -22.219 -0.869 1 88.06 341 TRP B C 1
ATOM 9702 O O . TRP B 1 341 ? -25.281 -21.734 -1.834 1 88.06 341 TRP B O 1
ATOM 9712 N N . LEU B 1 342 ? -24.734 -23.516 -0.624 1 86.31 342 LEU B N 1
ATOM 9713 C CA . LEU B 1 342 ? -25.453 -24.453 -1.477 1 86.31 342 LEU B CA 1
ATOM 9714 C C . LEU B 1 342 ? -26.891 -24.625 -0.999 1 86.31 342 LEU B C 1
ATOM 9716 O O . LEU B 1 342 ? -27.734 -25.156 -1.721 1 86.31 342 LEU B O 1
ATOM 9720 N N . ARG B 1 343 ? -27.172 -24.125 0.133 1 87.56 343 ARG B N 1
ATOM 9721 C CA . ARG B 1 343 ? -28.5 -24.266 0.717 1 87.56 343 ARG B CA 1
ATOM 9722 C C . ARG B 1 343 ? -29.391 -23.094 0.346 1 87.56 343 ARG B C 1
ATOM 9724 O O . ARG B 1 343 ? -28.906 -22.031 -0.031 1 87.56 343 ARG B O 1
ATOM 9731 N N . ASN B 1 344 ? -30.609 -23.375 0.359 1 88.25 344 ASN B N 1
ATOM 9732 C CA . ASN B 1 344 ? -31.578 -22.281 0.197 1 88.25 344 ASN B CA 1
ATOM 9733 C C . ASN B 1 344 ? -31.438 -21.25 1.31 1 88.25 344 ASN B C 1
ATOM 9735 O O . ASN B 1 344 ? -31.484 -21.594 2.492 1 88.25 344 ASN B O 1
ATOM 9739 N N . PRO B 1 345 ? -31.234 -20.031 0.848 1 92.06 345 PRO B N 1
ATOM 9740 C CA . PRO B 1 345 ? -31.031 -18.969 1.834 1 92.06 345 PRO B CA 1
ATOM 9741 C C . PRO B 1 345 ? -32.125 -18.953 2.908 1 92.06 345 PRO B C 1
ATOM 9743 O O . PRO B 1 345 ? -31.844 -18.609 4.062 1 92.06 345 PRO B O 1
ATOM 9746 N N . GLN B 1 346 ? -33.25 -19.375 2.637 1 90.69 346 GLN B N 1
ATOM 9747 C CA . GLN B 1 346 ? -34.375 -19.344 3.562 1 90.69 346 GLN B CA 1
ATOM 9748 C C . GLN B 1 346 ? -34.188 -20.344 4.699 1 90.69 346 GLN B C 1
ATOM 9750 O O . GLN B 1 346 ? -34.812 -20.219 5.754 1 90.69 346 GLN B O 1
ATOM 9755 N N . THR B 1 347 ? -33.344 -21.281 4.492 1 91.69 347 THR B N 1
ATOM 9756 C CA . THR B 1 347 ? -33.156 -22.328 5.477 1 91.69 347 THR B CA 1
ATOM 9757 C C . THR B 1 347 ? -31.922 -22.047 6.344 1 91.69 347 THR B C 1
ATOM 9759 O O . THR B 1 347 ? -31.578 -22.844 7.223 1 91.69 347 THR B O 1
ATOM 9762 N N . ILE B 1 348 ? -31.266 -21.031 6.086 1 93.62 348 ILE B N 1
ATOM 9763 C CA . ILE B 1 348 ? -30.031 -20.734 6.785 1 93.62 348 ILE B CA 1
ATOM 9764 C C . ILE B 1 348 ? -30.266 -19.641 7.828 1 93.62 348 ILE B C 1
ATOM 9766 O O . ILE B 1 348 ? -30.875 -18.609 7.527 1 93.62 348 ILE B O 1
ATOM 9770 N N . THR B 1 349 ? -29.844 -19.938 8.961 1 93.38 349 THR B N 1
ATOM 9771 C CA . THR B 1 349 ? -30.016 -18.953 10.023 1 93.38 349 THR B CA 1
ATOM 9772 C C . THR B 1 349 ? -28.906 -17.906 10 1 93.38 349 THR B C 1
ATOM 9774 O O . THR B 1 349 ? -27.859 -18.125 9.383 1 93.38 349 THR B O 1
ATOM 9777 N N . LYS B 1 350 ? -29.109 -16.844 10.672 1 93.94 350 LYS B N 1
ATOM 9778 C CA . LYS B 1 350 ? -28.109 -15.797 10.781 1 93.94 350 LYS B CA 1
ATOM 9779 C C . LYS B 1 350 ? -26.828 -16.312 11.445 1 93.94 350 LYS B C 1
ATOM 9781 O O . LYS B 1 350 ? -25.719 -15.969 11.023 1 93.94 350 LYS B O 1
ATOM 9786 N N . GLU B 1 351 ? -27.016 -17.047 12.438 1 92.75 351 GLU B N 1
ATOM 9787 C CA . GLU B 1 351 ? -25.875 -17.609 13.172 1 92.75 351 GLU B CA 1
ATOM 9788 C C . GLU B 1 351 ? -25.016 -18.484 12.273 1 92.75 351 GLU B C 1
ATOM 9790 O O . GLU B 1 351 ? -23.781 -18.453 12.359 1 92.75 351 GLU B O 1
ATOM 9795 N N . GLU B 1 352 ? -25.703 -19.188 11.406 1 92.19 352 GLU B N 1
ATOM 9796 C CA . GLU B 1 352 ? -24.969 -20.047 10.477 1 92.19 352 GLU B CA 1
ATOM 9797 C C . GLU B 1 352 ? -24.141 -19.219 9.5 1 92.19 352 GLU B C 1
ATOM 9799 O O . GLU B 1 352 ? -23 -19.562 9.18 1 92.19 352 GLU B O 1
ATOM 9804 N N . TYR B 1 353 ? -24.703 -18.141 9.047 1 94.62 353 TYR B N 1
ATOM 9805 C CA . TYR B 1 353 ? -23.953 -17.234 8.172 1 94.62 353 TYR B CA 1
ATOM 9806 C C . TYR B 1 353 ? -22.734 -16.672 8.867 1 94.62 353 TYR B C 1
ATOM 9808 O O . TYR B 1 353 ? -21.641 -16.656 8.305 1 94.62 353 TYR B O 1
ATOM 9816 N N . VAL B 1 354 ? -22.922 -16.297 10.078 1 93.56 354 VAL B N 1
ATOM 9817 C CA . VAL B 1 354 ? -21.844 -15.672 10.852 1 93.56 354 VAL B CA 1
ATOM 9818 C C . VAL B 1 354 ? -20.75 -16.703 11.133 1 93.56 354 VAL B C 1
ATOM 9820 O O . VAL B 1 354 ? -19.562 -16.406 10.984 1 93.56 354 VAL B O 1
ATOM 9823 N N . ASP B 1 355 ? -21.234 -17.844 11.492 1 89.69 355 ASP B N 1
ATOM 9824 C CA . ASP B 1 355 ? -20.297 -18.922 11.781 1 89.69 355 ASP B CA 1
ATOM 9825 C C . ASP B 1 355 ? -19.484 -19.281 10.539 1 89.69 355 ASP B C 1
ATOM 9827 O O . ASP B 1 355 ? -18.266 -19.516 10.625 1 89.69 355 ASP B O 1
ATOM 9831 N N . PHE B 1 356 ? -20.141 -19.312 9.477 1 91.44 356 PHE B N 1
ATOM 9832 C CA . PHE B 1 356 ? -19.453 -19.625 8.227 1 91.44 356 PHE B CA 1
ATOM 9833 C C . PHE B 1 356 ? -18.391 -18.562 7.922 1 91.44 356 PHE B C 1
ATOM 9835 O O . PHE B 1 356 ? -17.25 -18.906 7.594 1 91.44 356 PHE B O 1
ATOM 9842 N N . TYR B 1 357 ? -18.734 -17.312 8.008 1 93.5 357 TYR B N 1
ATOM 9843 C CA . TYR B 1 357 ? -17.828 -16.219 7.73 1 93.5 357 TYR B CA 1
ATOM 9844 C C . TYR B 1 357 ? -16.609 -16.281 8.633 1 93.5 357 TYR B C 1
ATOM 9846 O O . TYR B 1 357 ? -15.469 -16.203 8.156 1 93.5 357 TYR B O 1
ATOM 9854 N N . LEU B 1 358 ? -16.812 -16.438 9.93 1 87.44 358 LEU B N 1
ATOM 9855 C CA . LEU B 1 358 ? -15.742 -16.406 10.914 1 87.44 358 LEU B CA 1
ATOM 9856 C C . LEU B 1 358 ? -14.82 -17.609 10.758 1 87.44 358 LEU B C 1
ATOM 9858 O O . LEU B 1 358 ? -13.609 -17.5 10.977 1 87.44 358 LEU B O 1
ATOM 9862 N N . GLY B 1 359 ? -15.422 -18.672 10.383 1 82.25 359 GLY B N 1
ATOM 9863 C CA . GLY B 1 359 ? -14.648 -19.891 10.266 1 82.25 359 GLY B CA 1
ATOM 9864 C C . GLY B 1 359 ? -13.93 -20.016 8.938 1 82.25 359 GLY B C 1
ATOM 9865 O O . GLY B 1 359 ? -12.867 -20.656 8.859 1 82.25 359 GLY B O 1
ATOM 9866 N N . THR B 1 360 ? -14.461 -19.391 7.871 1 85 360 THR B N 1
ATOM 9867 C CA . THR B 1 360 ? -13.977 -19.703 6.527 1 85 360 THR B CA 1
ATOM 9868 C C . THR B 1 360 ? -13.312 -18.469 5.902 1 85 360 THR B C 1
ATOM 9870 O O . THR B 1 360 ? -12.32 -18.594 5.18 1 85 360 THR B O 1
ATOM 9873 N N . LEU B 1 361 ? -13.797 -17.312 6.121 1 87.44 361 LEU B N 1
ATOM 9874 C CA . LEU B 1 361 ? -13.391 -16.156 5.328 1 87.44 361 LEU B CA 1
ATOM 9875 C C . LEU B 1 361 ? -12.617 -15.164 6.18 1 87.44 361 LEU B C 1
ATOM 9877 O O . LEU B 1 361 ? -11.781 -14.414 5.664 1 87.44 361 LEU B O 1
ATOM 9881 N N . TYR B 1 362 ? -12.891 -15.141 7.418 1 86.56 362 TYR B N 1
ATOM 9882 C CA . TYR B 1 362 ? -12.266 -14.148 8.281 1 86.56 362 TYR B CA 1
ATOM 9883 C C . TYR B 1 362 ? -10.844 -14.555 8.641 1 86.56 362 TYR B C 1
ATOM 9885 O O . TYR B 1 362 ? -10.602 -15.68 9.086 1 86.56 362 TYR B O 1
ATOM 9893 N N . LYS B 1 363 ? -9.891 -13.719 8.32 1 76.12 363 LYS B N 1
ATOM 9894 C CA . LYS B 1 363 ? -8.5 -13.875 8.742 1 76.12 363 LYS B CA 1
ATOM 9895 C C . LYS B 1 363 ? -8.047 -12.703 9.609 1 76.12 363 LYS B C 1
ATOM 9897 O O . LYS B 1 363 ? -7.98 -11.57 9.141 1 76.12 363 LYS B O 1
ATOM 9902 N N . PRO B 1 364 ? -7.816 -13.016 10.852 1 70.62 364 PRO B N 1
ATOM 9903 C CA . PRO B 1 364 ? -7.379 -11.898 11.688 1 70.62 364 PRO B CA 1
ATOM 9904 C C . PRO B 1 364 ? -6.07 -11.273 11.211 1 70.62 364 PRO B C 1
ATOM 9906 O O . PRO B 1 364 ? -5.168 -11.984 10.758 1 70.62 364 PRO B O 1
ATOM 9909 N N . ASP B 1 365 ? -6.094 -10.023 11.031 1 64.94 365 ASP B N 1
ATOM 9910 C CA . ASP B 1 365 ? -4.859 -9.312 10.711 1 64.94 365 ASP B CA 1
ATOM 9911 C C . ASP B 1 365 ? -3.799 -9.539 11.789 1 64.94 365 ASP B C 1
ATOM 9913 O O . ASP B 1 365 ? -4.051 -9.305 12.969 1 64.94 365 ASP B O 1
ATOM 9917 N N . PRO B 1 366 ? -2.695 -10.039 11.359 1 58.59 366 PRO B N 1
ATOM 9918 C CA . PRO B 1 366 ? -1.65 -10.305 12.352 1 58.59 366 PRO B CA 1
ATOM 9919 C C . PRO B 1 366 ? -1.264 -9.055 13.148 1 58.59 366 PRO B C 1
ATOM 9921 O O . PRO B 1 366 ? -0.856 -9.164 14.305 1 58.59 366 PRO B O 1
ATOM 9924 N N . ALA B 1 367 ? -1.43 -7.926 12.539 1 53.16 367 ALA B N 1
ATOM 9925 C CA . ALA B 1 367 ? -1.047 -6.676 13.195 1 53.16 367 ALA B CA 1
ATOM 9926 C C . ALA B 1 367 ? -1.939 -6.387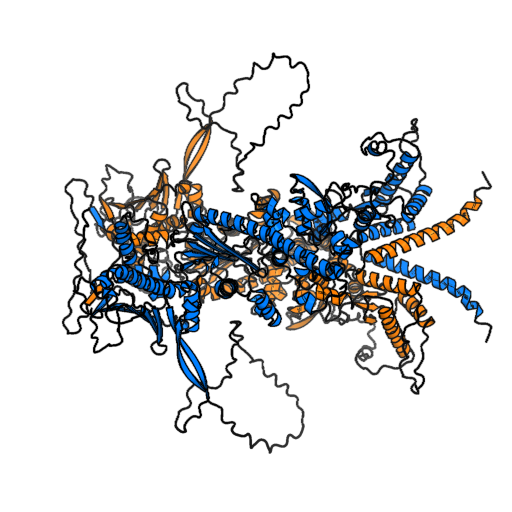 14.398 1 53.16 367 ALA B C 1
ATOM 9928 O O . ALA B 1 367 ? -1.554 -5.641 15.297 1 53.16 367 ALA B O 1
ATOM 9929 N N . LEU B 1 368 ? -3.105 -6.961 14.406 1 58 368 LEU B N 1
ATOM 9930 C CA . LEU B 1 368 ? -4.066 -6.695 15.469 1 58 368 LEU B CA 1
ATOM 9931 C C . LEU B 1 368 ? -3.828 -7.613 16.672 1 58 368 LEU B C 1
ATOM 9933 O O . LEU B 1 368 ? -4.414 -7.418 17.734 1 58 368 LEU B O 1
ATOM 9937 N N . SER B 1 369 ? -2.975 -8.625 16.484 1 53.56 369 SER B N 1
ATOM 9938 C CA . SER B 1 369 ? -2.785 -9.625 17.531 1 53.56 369 SER B CA 1
ATOM 9939 C C . SER B 1 369 ? -1.728 -9.18 18.531 1 53.56 369 SER B C 1
ATOM 9941 O O . SER B 1 369 ? -1.506 -9.852 19.547 1 53.56 369 SER B O 1
ATOM 9943 N N . PHE B 1 370 ? -1.145 -8.016 18.297 1 47.5 370 PHE B N 1
ATOM 9944 C CA . PHE B 1 370 ? -0.055 -7.578 19.156 1 47.5 370 PHE B CA 1
ATOM 9945 C C . PHE B 1 370 ? -0.585 -7.117 20.516 1 47.5 370 PHE B C 1
ATOM 9947 O O . PHE B 1 370 ? 0.138 -7.145 21.516 1 47.5 370 PHE B O 1
ATOM 9954 N N . ASP B 1 371 ? -1.811 -6.625 20.578 1 49.88 371 ASP B N 1
ATOM 9955 C CA . ASP B 1 371 ? -2.473 -6.145 21.797 1 49.88 371 ASP B CA 1
ATOM 9956 C C . ASP B 1 371 ? -3.77 -6.91 22.047 1 49.88 371 ASP B C 1
ATOM 9958 O O . ASP B 1 371 ? -4.652 -6.957 21.188 1 49.88 371 ASP B O 1
ATOM 9962 N N . SER B 1 372 ? -3.738 -7.66 23.172 1 58.75 372 SER B N 1
ATOM 9963 C CA . SER B 1 372 ? -4.871 -8.508 23.531 1 58.75 372 SER B CA 1
ATOM 9964 C C . SER B 1 372 ? -6.18 -7.723 23.5 1 58.75 372 SER B C 1
ATOM 9966 O O . SER B 1 372 ? -7.215 -8.258 23.094 1 58.75 372 SER B O 1
ATOM 9968 N N . SER B 1 373 ? -6.152 -6.438 23.906 1 59.41 373 SER B N 1
ATOM 9969 C CA . SER B 1 373 ? -7.367 -5.625 23.891 1 59.41 373 SER B CA 1
ATOM 9970 C C . SER B 1 373 ? -7.836 -5.375 22.469 1 59.41 373 SER B C 1
ATOM 9972 O O . SER B 1 373 ? -9.031 -5.453 22.172 1 59.41 373 SER B O 1
ATOM 9974 N N . ILE B 1 374 ? -6.848 -5.188 21.656 1 61.59 374 ILE B N 1
ATOM 9975 C CA . ILE B 1 374 ? -7.176 -4.93 20.266 1 61.59 374 ILE B CA 1
ATOM 9976 C C . ILE B 1 374 ? -7.637 -6.223 19.594 1 61.59 374 ILE B C 1
ATOM 9978 O O . ILE B 1 374 ? -8.586 -6.215 18.797 1 61.59 374 ILE B O 1
ATOM 9982 N N . ALA B 1 375 ? -7.023 -7.285 20.062 1 62.56 375 ALA B N 1
ATOM 9983 C CA . ALA B 1 375 ? -7.395 -8.586 19.5 1 62.56 375 ALA B CA 1
ATOM 9984 C C . ALA B 1 375 ? -8.82 -8.953 19.891 1 62.56 375 ALA B C 1
ATOM 9986 O O . ALA B 1 375 ? -9.578 -9.477 19.062 1 62.56 375 ALA B O 1
ATOM 9987 N N . SER B 1 376 ? -9.188 -8.617 21.125 1 69 376 SER B N 1
ATOM 9988 C CA . SER B 1 376 ? -10.539 -8.906 21.594 1 69 376 SER B CA 1
ATOM 9989 C C . SER B 1 376 ? -11.57 -8.055 20.859 1 69 376 SER B C 1
ATOM 9991 O O . SER B 1 376 ? -12.625 -8.555 20.469 1 69 376 SER B O 1
ATOM 9993 N N . LEU B 1 377 ? -11.258 -6.836 20.703 1 69.94 377 LEU B N 1
ATOM 9994 C CA . LEU B 1 377 ? -12.156 -5.938 19.969 1 69.94 377 LEU B CA 1
ATOM 9995 C C . LEU B 1 377 ? -12.32 -6.387 18.531 1 69.94 377 LEU B C 1
ATOM 9997 O O . LEU B 1 377 ? -13.43 -6.352 17.984 1 69.94 377 LEU B O 1
ATOM 10001 N N . ALA B 1 378 ? -11.195 -6.812 18 1 71.19 378 ALA B N 1
ATOM 10002 C CA . ALA B 1 378 ? -11.227 -7.289 16.625 1 71.19 378 ALA B CA 1
ATOM 10003 C C . ALA B 1 378 ? -12.125 -8.516 16.484 1 71.19 378 ALA B C 1
ATOM 10005 O O . ALA B 1 378 ? -12.867 -8.648 15.516 1 71.19 378 ALA B O 1
ATOM 10006 N N . LYS B 1 379 ? -12.102 -9.328 17.484 1 75 379 LYS B N 1
ATOM 10007 C CA . LYS B 1 379 ? -12.922 -10.539 17.484 1 75 379 LYS B CA 1
ATOM 10008 C C . LYS B 1 379 ? -14.406 -10.195 17.609 1 75 379 LYS B C 1
ATOM 10010 O O . LYS B 1 379 ? -15.242 -10.812 16.953 1 75 379 LYS B O 1
ATOM 10015 N N . GLU B 1 380 ? -14.641 -9.195 18.391 1 76.94 380 GLU B N 1
ATOM 10016 C CA . GLU B 1 380 ? -16.016 -8.75 18.594 1 76.94 380 GLU B CA 1
ATOM 10017 C C . GLU B 1 380 ? -16.578 -8.133 17.312 1 76.94 380 GLU B C 1
ATOM 10019 O O . GLU B 1 380 ? -17.766 -8.25 17.031 1 76.94 380 GLU B O 1
ATOM 10024 N N . MET B 1 381 ? -15.742 -7.586 16.578 1 81.88 381 MET B N 1
ATOM 10025 C CA . MET B 1 381 ? -16.172 -6.879 15.383 1 81.88 381 MET B CA 1
ATOM 10026 C C . MET B 1 381 ? -16.047 -7.77 14.148 1 81.88 381 MET B C 1
ATOM 10028 O O . MET B 1 381 ? -16.406 -7.363 13.039 1 81.88 381 MET B O 1
ATOM 10032 N N . ALA B 1 382 ? -15.594 -8.969 14.422 1 85.25 382 ALA B N 1
ATOM 10033 C CA . ALA B 1 382 ? -15.234 -9.867 13.328 1 85.25 382 ALA B CA 1
ATOM 10034 C C . ALA B 1 382 ? -16.469 -10.305 12.547 1 85.25 382 ALA B C 1
ATOM 10036 O O . ALA B 1 382 ? -16.422 -10.43 11.32 1 85.25 382 ALA B O 1
ATOM 10037 N N . PRO B 1 383 ? -17.609 -10.469 13.211 1 91.5 383 PRO B N 1
ATOM 10038 C CA . PRO B 1 383 ? -18.766 -10.922 12.438 1 91.5 383 PRO B CA 1
ATOM 10039 C C . PRO B 1 383 ? -19.141 -9.977 11.305 1 91.5 383 PRO B C 1
ATOM 10041 O O . PRO B 1 383 ? -18.969 -8.758 11.438 1 91.5 383 PRO B O 1
ATOM 10044 N N . PRO B 1 384 ? -19.625 -10.539 10.18 1 95.62 384 PRO B N 1
ATOM 10045 C CA . PRO B 1 384 ? -20.016 -9.688 9.055 1 95.62 384 PRO B CA 1
ATOM 10046 C C . PRO B 1 384 ? -21.25 -8.844 9.344 1 95.62 384 PRO B C 1
ATOM 10048 O O . PRO B 1 384 ? -22.078 -9.234 10.172 1 95.62 384 PRO B O 1
ATOM 10051 N N . LEU B 1 385 ? -21.312 -7.742 8.672 1 95.94 385 LEU B N 1
ATOM 10052 C CA . LEU B 1 385 ? -22.438 -6.828 8.859 1 95.94 385 LEU B CA 1
ATOM 10053 C C . LEU B 1 385 ? -23.656 -7.293 8.062 1 95.94 385 LEU B C 1
ATOM 10055 O O . LEU B 1 385 ? -24.797 -7.074 8.484 1 95.94 385 LEU B O 1
ATOM 10059 N N . THR B 1 386 ? -23.469 -7.805 6.949 1 96.69 386 THR B N 1
ATOM 10060 C CA . THR B 1 386 ? -24.516 -8.32 6.07 1 96.69 386 THR B CA 1
ATOM 10061 C C . THR B 1 386 ? -23.938 -9.242 5.008 1 96.69 386 THR B C 1
ATOM 10063 O O . THR B 1 386 ? -22.734 -9.5 5 1 96.69 386 THR B O 1
ATOM 10066 N N . TRP B 1 387 ? -24.781 -9.844 4.23 1 97.44 387 TRP B N 1
ATOM 10067 C CA . TRP B 1 387 ? -24.344 -10.719 3.15 1 97.44 387 TRP B CA 1
ATOM 10068 C C . TRP B 1 387 ? -25.375 -10.781 2.037 1 97.44 387 TRP B C 1
ATOM 10070 O O . TRP B 1 387 ? -26.531 -10.398 2.236 1 97.44 387 TRP B O 1
ATOM 10080 N N . ILE B 1 388 ? -24.969 -11.086 0.875 1 96.56 388 ILE B N 1
ATOM 10081 C CA . ILE B 1 388 ? -25.844 -11.484 -0.219 1 96.56 388 ILE B CA 1
ATOM 10082 C C . ILE B 1 388 ? -25.578 -12.945 -0.585 1 96.56 388 ILE B C 1
ATOM 10084 O O . ILE B 1 388 ? -24.438 -13.414 -0.534 1 96.56 388 ILE B O 1
ATOM 10088 N N . HIS B 1 389 ? -26.641 -13.672 -0.778 1 96.44 389 HIS B N 1
ATOM 10089 C CA . HIS B 1 389 ? -26.625 -15.086 -1.118 1 96.44 389 HIS B CA 1
ATOM 10090 C C . HIS B 1 389 ? -27.609 -15.398 -2.242 1 96.44 389 HIS B C 1
ATOM 10092 O O . HIS B 1 389 ? -28.812 -15.297 -2.055 1 96.44 389 HIS B O 1
ATOM 10098 N N . PHE B 1 390 ? -27.016 -15.688 -3.445 1 92.94 390 PHE B N 1
ATOM 10099 C CA . PHE B 1 390 ? -27.938 -15.938 -4.547 1 92.94 390 PHE B CA 1
ATOM 10100 C C . PHE B 1 390 ? -27.312 -16.906 -5.555 1 92.94 390 PHE B C 1
ATOM 10102 O O . PHE B 1 390 ? -26.125 -17.172 -5.504 1 92.94 390 PHE B O 1
ATOM 10109 N N . ARG B 1 391 ? -28.172 -17.516 -6.293 1 89.81 391 ARG B N 1
ATOM 10110 C CA . ARG B 1 391 ? -27.781 -18.375 -7.402 1 89.81 391 ARG B CA 1
ATOM 10111 C C . ARG B 1 391 ? -27.953 -17.672 -8.742 1 89.81 391 ARG B C 1
ATOM 10113 O O . ARG B 1 391 ? -28.969 -17.016 -8.969 1 89.81 391 ARG B O 1
ATOM 10120 N N . GLY B 1 392 ? -26.875 -17.562 -9.367 1 83.06 392 GLY B N 1
ATOM 10121 C CA . GLY B 1 392 ? -26.953 -17.047 -10.719 1 83.06 392 GLY B CA 1
ATOM 10122 C C . GLY B 1 392 ? -27.172 -18.109 -11.766 1 83.06 392 GLY B C 1
ATOM 10123 O O . GLY B 1 392 ? -26.516 -19.156 -11.75 1 83.06 392 GLY B O 1
ATOM 10124 N N . GLU B 1 393 ? -28.594 -18.031 -12.258 1 72.38 393 GLU B N 1
ATOM 10125 C CA . GLU B 1 393 ? -28.953 -18.969 -13.32 1 72.38 393 GLU B CA 1
ATOM 10126 C C . GLU B 1 393 ? -29.016 -18.25 -14.672 1 72.38 393 GLU B C 1
ATOM 10128 O O . GLU B 1 393 ? -29.312 -17.062 -14.734 1 72.38 393 GLU B O 1
ATOM 10133 N N . GLY B 1 394 ? -28.328 -18.719 -15.633 1 58.09 394 GLY B N 1
ATOM 10134 C CA . GLY B 1 394 ? -28.594 -18.219 -16.969 1 58.09 394 GLY B CA 1
ATOM 10135 C C . GLY B 1 394 ? -27.328 -17.922 -17.75 1 58.09 394 GLY B C 1
ATOM 10136 O O . GLY B 1 394 ? -26.328 -17.484 -17.188 1 58.09 394 GLY B O 1
ATOM 10137 N N . GLY B 1 395 ? -27.281 -18.469 -18.969 1 54.03 395 GLY B N 1
ATOM 10138 C CA . GLY B 1 395 ? -26.312 -18.422 -20.047 1 54.03 395 GLY B CA 1
ATOM 10139 C C . GLY B 1 395 ? -25.281 -19.531 -19.969 1 54.03 395 GLY B C 1
ATOM 10140 O O . GLY B 1 395 ? -25.641 -20.719 -19.859 1 54.03 395 GLY B O 1
ATOM 10141 N N . GLU B 1 396 ? -24.016 -19.109 -19.828 1 57.84 396 GLU B N 1
ATOM 10142 C CA . GLU B 1 396 ? -22.906 -20.047 -20.016 1 57.84 396 GLU B CA 1
ATOM 10143 C C . GLU B 1 396 ? -22.422 -20.625 -18.688 1 57.84 396 GLU B C 1
ATOM 10145 O O . GLU B 1 396 ? -21.656 -21.578 -18.672 1 57.84 396 GLU B O 1
ATOM 10150 N N . ALA B 1 397 ? -22.859 -20.047 -17.438 1 64.88 397 ALA B N 1
ATOM 10151 C CA . ALA B 1 397 ? -22.281 -20.703 -16.266 1 64.88 397 ALA B CA 1
ATOM 10152 C C . ALA B 1 397 ? -23.188 -20.531 -15.039 1 64.88 397 ALA B C 1
ATOM 10154 O O . ALA B 1 397 ? -23.656 -19.422 -14.758 1 64.88 397 ALA B O 1
ATOM 10155 N N . ASP B 1 398 ? -23.703 -21.641 -14.477 1 80.31 398 ASP B N 1
ATOM 10156 C CA . ASP B 1 398 ? -24.359 -21.641 -13.172 1 80.31 398 ASP B CA 1
ATOM 10157 C C . ASP B 1 398 ? -23.344 -21.406 -12.047 1 80.31 398 ASP B C 1
ATOM 10159 O O . ASP B 1 398 ? -22.25 -21.969 -12.07 1 80.31 398 ASP B O 1
ATOM 10163 N N . PHE B 1 399 ? -23.688 -20.391 -11.234 1 87.88 399 PHE B N 1
ATOM 10164 C CA . PHE B 1 399 ? -22.812 -20.156 -10.102 1 87.88 399 PHE B CA 1
ATOM 10165 C C . PHE B 1 399 ? -23.609 -19.781 -8.859 1 87.88 399 PHE B C 1
ATOM 10167 O O . PHE B 1 399 ? -24.797 -19.453 -8.953 1 87.88 399 PHE B O 1
ATOM 10174 N N . ARG B 1 400 ? -23.125 -19.969 -7.766 1 91.5 400 ARG B N 1
ATOM 10175 C CA . ARG B 1 400 ? -23.641 -19.5 -6.477 1 91.5 400 ARG B CA 1
ATOM 10176 C C . ARG B 1 400 ? -22.672 -18.516 -5.832 1 91.5 400 ARG B C 1
ATOM 10178 O O . ARG B 1 400 ? -21.453 -18.672 -5.926 1 91.5 400 ARG B O 1
ATOM 10185 N N . ALA B 1 401 ? -23.266 -17.5 -5.383 1 93.94 401 ALA B N 1
ATOM 10186 C CA . ALA B 1 401 ? -22.438 -16.484 -4.738 1 93.94 401 ALA B CA 1
ATOM 10187 C C . ALA B 1 401 ? -22.922 -16.203 -3.316 1 93.94 401 ALA B C 1
ATOM 10189 O O . ALA B 1 401 ? -24.125 -16.078 -3.072 1 93.94 401 ALA B O 1
ATOM 10190 N N . LEU B 1 402 ? -22.078 -16.25 -2.402 1 96.31 402 LEU B N 1
ATOM 10191 C CA . LEU B 1 402 ? -22.266 -15.812 -1.024 1 96.31 402 LEU B CA 1
ATOM 10192 C C . LEU B 1 402 ? -21.203 -14.781 -0.636 1 96.31 402 LEU B C 1
ATOM 10194 O O . LEU B 1 402 ? -20.031 -15.125 -0.453 1 96.31 402 LEU B O 1
ATOM 10198 N N . ILE B 1 403 ? -21.672 -13.516 -0.599 1 96.81 403 ILE B N 1
ATOM 10199 C CA . ILE B 1 403 ? -20.734 -12.406 -0.402 1 96.81 403 ILE B CA 1
ATOM 10200 C C . ILE B 1 403 ? -21.078 -11.68 0.9 1 96.81 403 ILE B C 1
ATOM 10202 O O . ILE B 1 403 ? -22.234 -11.32 1.138 1 96.81 403 ILE B O 1
ATOM 10206 N N . PHE B 1 404 ? -20.047 -11.492 1.705 1 97.25 404 PHE B N 1
ATOM 10207 C CA . PHE B 1 404 ? -20.234 -10.852 3.004 1 97.25 404 PHE B CA 1
ATOM 10208 C C . PHE B 1 404 ? -19.594 -9.469 3.018 1 97.25 404 PHE B C 1
ATOM 10210 O O . PHE B 1 404 ? -18.578 -9.242 2.35 1 97.25 404 PHE B O 1
ATOM 10217 N N . VAL B 1 405 ? -20.125 -8.555 3.738 1 96.75 405 VAL B N 1
ATOM 10218 C CA . VAL B 1 405 ? -19.484 -7.301 4.109 1 96.75 405 VAL B CA 1
ATOM 10219 C C . VAL B 1 405 ? -18.828 -7.438 5.477 1 96.75 405 VAL B C 1
ATOM 10221 O O . VAL B 1 405 ? -19.516 -7.566 6.496 1 96.75 405 VAL B O 1
ATOM 10224 N N . PRO B 1 406 ? -17.531 -7.383 5.52 1 94.12 406 PRO B N 1
ATOM 10225 C CA . PRO B 1 406 ? -16.828 -7.574 6.793 1 94.12 406 PRO B CA 1
ATOM 10226 C C . PRO B 1 406 ? -17.25 -6.559 7.855 1 94.12 406 PRO B C 1
ATOM 10228 O O . PRO B 1 406 ? -17.609 -5.43 7.52 1 94.12 406 PRO B O 1
ATOM 10231 N N . GLY B 1 407 ? -17.188 -6.973 9.133 1 91.44 407 GLY B N 1
ATOM 10232 C CA . GLY B 1 407 ? -17.547 -6.121 10.258 1 91.44 407 GLY B CA 1
ATOM 10233 C C . GLY B 1 407 ? -16.656 -4.902 10.391 1 91.44 407 GLY B C 1
ATOM 10234 O O . GLY B 1 407 ? -17.062 -3.9 10.992 1 91.44 407 GLY B O 1
ATOM 10235 N N . PHE B 1 408 ? -15.508 -4.98 9.867 1 86.56 408 PHE B N 1
ATOM 10236 C CA . PHE B 1 408 ? -14.547 -3.887 9.797 1 86.56 408 PHE B CA 1
ATOM 10237 C C . PHE B 1 408 ? -13.516 -4.141 8.703 1 86.56 408 PHE B C 1
ATOM 10239 O O . PHE B 1 408 ? -13.25 -5.289 8.344 1 86.56 408 PHE B O 1
ATOM 10246 N N . PRO B 1 409 ? -13.039 -3.086 8.109 1 83.38 409 PRO B N 1
ATOM 10247 C CA . PRO B 1 409 ? -12.062 -3.258 7.031 1 83.38 409 PRO B CA 1
ATOM 10248 C C . PRO B 1 409 ? -10.711 -3.748 7.535 1 83.38 409 PRO B C 1
ATOM 10250 O O . PRO B 1 409 ? -10.359 -3.521 8.695 1 83.38 409 PRO B O 1
ATOM 10253 N N . SER B 1 410 ? -10.008 -4.418 6.598 1 76.19 410 SER B N 1
ATOM 10254 C CA . SER B 1 410 ? -8.633 -4.809 6.902 1 76.19 410 SER B CA 1
ATOM 10255 C C . SER B 1 410 ? -7.762 -3.592 7.191 1 76.19 410 SER B C 1
ATOM 10257 O O . SER B 1 410 ? -8.031 -2.496 6.695 1 76.19 410 SER B O 1
ATOM 10259 N N . LEU B 1 411 ? -6.773 -3.832 8.008 1 66.56 411 LEU B N 1
ATOM 10260 C CA . LEU B 1 411 ? -5.859 -2.736 8.305 1 66.56 411 LEU B CA 1
ATOM 10261 C C . LEU B 1 411 ? -5.211 -2.203 7.031 1 66.56 411 LEU B C 1
ATOM 10263 O O . LEU B 1 411 ? -4.82 -2.98 6.16 1 66.56 411 LEU B O 1
ATOM 10267 N N . ASN B 1 412 ? -5.215 -1.024 6.758 1 63.06 412 ASN B N 1
ATOM 10268 C CA . ASN B 1 412 ? -4.574 -0.33 5.648 1 63.06 412 ASN B CA 1
ATOM 10269 C C . ASN B 1 412 ? -5.328 -0.544 4.34 1 63.06 412 ASN B C 1
ATOM 10271 O O . ASN B 1 412 ? -4.734 -0.501 3.262 1 63.06 412 ASN B O 1
ATOM 10275 N N . TYR B 1 413 ? -6.578 -1.004 4.367 1 79.69 413 TYR B N 1
ATOM 10276 C CA . TYR B 1 413 ? -7.375 -1.269 3.176 1 79.69 413 TYR B CA 1
ATOM 10277 C C . TYR B 1 413 ? -7.301 -0.1 2.199 1 79.69 413 TYR B C 1
ATOM 10279 O O . TYR B 1 413 ? -7.043 -0.293 1.009 1 79.69 413 TYR B O 1
ATOM 10287 N N . TYR B 1 414 ? -7.379 1.069 2.635 1 76.06 414 TYR B N 1
ATOM 10288 C CA . TYR B 1 414 ? -7.492 2.199 1.72 1 76.06 414 TYR B CA 1
ATOM 10289 C C . TYR B 1 414 ? -6.117 2.721 1.322 1 76.06 414 TYR B C 1
ATOM 10291 O O . TYR B 1 414 ? -5.965 3.357 0.276 1 76.06 414 TYR B O 1
ATOM 10299 N N . GLU B 1 415 ? -5.184 2.443 2.188 1 65.56 415 GLU B N 1
ATOM 10300 C CA . GLU B 1 415 ? -3.816 2.756 1.782 1 65.56 415 GLU B CA 1
ATOM 10301 C C . GLU B 1 415 ? -3.369 1.87 0.624 1 65.56 415 GLU B C 1
ATOM 10303 O O . GLU B 1 415 ? -2.584 2.299 -0.225 1 65.56 415 GLU B O 1
ATOM 10308 N N . LYS B 1 416 ? -3.951 0.673 0.614 1 66.69 416 LYS B N 1
ATOM 10309 C CA . LYS B 1 416 ? -3.633 -0.303 -0.424 1 66.69 416 LYS B CA 1
ATOM 10310 C C . LYS B 1 416 ? -4.812 -0.501 -1.372 1 66.69 416 LYS B C 1
ATOM 10312 O O . LYS B 1 416 ? -5.105 -1.627 -1.781 1 66.69 416 LYS B O 1
ATOM 10317 N N . TYR B 1 417 ? -5.406 0.573 -1.728 1 74.5 417 TYR B N 1
ATOM 10318 C CA . TYR B 1 417 ? -6.656 0.496 -2.469 1 74.5 417 TYR B CA 1
ATOM 10319 C C . TYR B 1 417 ? -6.457 -0.2 -3.811 1 74.5 417 TYR B C 1
ATOM 10321 O O . TYR B 1 417 ? -7.32 -0.955 -4.262 1 74.5 417 TYR B O 1
ATOM 10329 N N . HIS B 1 418 ? -5.301 -0.135 -4.43 1 64.19 418 HIS B N 1
ATOM 10330 C CA . HIS B 1 418 ? -5.133 -0.627 -5.793 1 64.19 418 HIS B CA 1
ATOM 10331 C C . HIS B 1 418 ? -4.441 -1.985 -5.809 1 64.19 418 HIS B C 1
ATOM 10333 O O . HIS B 1 418 ? -4.258 -2.584 -6.871 1 64.19 418 HIS B O 1
ATOM 10339 N N . ASP B 1 419 ? -4.16 -2.484 -4.676 1 65.06 419 ASP B N 1
ATOM 10340 C CA . ASP B 1 419 ? -3.541 -3.803 -4.602 1 65.06 419 ASP B CA 1
ATOM 10341 C C . ASP B 1 419 ? -4.559 -4.906 -4.879 1 65.06 419 ASP B C 1
ATOM 10343 O O . ASP B 1 419 ? -5.742 -4.758 -4.574 1 65.06 419 ASP B O 1
ATOM 10347 N N . GLU B 1 420 ? -3.994 -5.945 -5.578 1 65.12 420 GLU B N 1
ATOM 10348 C CA . GLU B 1 420 ? -4.855 -7.109 -5.758 1 65.12 420 GLU B CA 1
ATOM 10349 C C . GLU B 1 420 ? -5.078 -7.84 -4.434 1 65.12 420 GLU B C 1
ATOM 10351 O O . GLU B 1 420 ? -4.137 -8.047 -3.666 1 65.12 420 GLU B O 1
ATOM 10356 N N . ARG B 1 421 ? -6.391 -8 -4.141 1 69.25 421 ARG B N 1
ATOM 10357 C CA . ARG B 1 421 ? -6.738 -8.648 -2.877 1 69.25 421 ARG B CA 1
ATOM 10358 C C . ARG B 1 421 ? -7.477 -9.961 -3.115 1 69.25 421 ARG B C 1
ATOM 10360 O O . ARG B 1 421 ? -8.141 -10.125 -4.141 1 69.25 421 ARG B O 1
ATOM 10367 N N . ALA B 1 422 ? -7.195 -10.836 -2.162 1 68.62 422 ALA B N 1
ATOM 10368 C CA . ALA B 1 422 ? -7.953 -12.086 -2.127 1 68.62 422 ALA B CA 1
ATOM 10369 C C . ALA B 1 422 ? -9.344 -11.859 -1.543 1 68.62 422 ALA B C 1
ATOM 10371 O O . ALA B 1 422 ? -9.578 -12.117 -0.358 1 68.62 422 ALA B O 1
ATOM 10372 N N . THR B 1 423 ? -10.219 -11.445 -2.352 1 83.06 423 THR B N 1
ATOM 10373 C CA . THR B 1 423 ? -11.547 -11.062 -1.894 1 83.06 423 THR B CA 1
ATOM 10374 C C . THR B 1 423 ? -12.516 -12.234 -2.004 1 83.06 423 THR B C 1
ATOM 10376 O O . THR B 1 423 ? -13.328 -12.461 -1.105 1 83.06 423 THR B O 1
ATOM 10379 N N . LEU B 1 424 ? -12.344 -12.992 -3.008 1 89.69 424 LEU B N 1
ATOM 10380 C CA . LEU B 1 424 ? -13.281 -14.086 -3.256 1 89.69 424 LEU B CA 1
ATOM 10381 C C . LEU B 1 424 ? -12.547 -15.422 -3.289 1 89.69 424 LEU B C 1
ATOM 10383 O O . LEU B 1 424 ? -11.477 -15.539 -3.883 1 89.69 424 LEU B O 1
ATOM 10387 N N . ASN B 1 425 ? -13.07 -16.375 -2.529 1 89.12 425 ASN B N 1
ATOM 10388 C CA . ASN B 1 425 ? -12.664 -17.766 -2.738 1 89.12 425 ASN B CA 1
ATOM 10389 C C . ASN B 1 425 ? -13.43 -18.406 -3.893 1 89.12 425 ASN B C 1
ATOM 10391 O O . ASN B 1 425 ? -14.664 -18.469 -3.871 1 89.12 425 ASN B O 1
ATOM 10395 N N . LEU B 1 426 ? -12.711 -18.781 -4.797 1 87 426 LEU B N 1
ATOM 10396 C CA . LEU B 1 426 ? -13.336 -19.453 -5.938 1 87 426 LEU B CA 1
ATOM 10397 C C . LEU B 1 426 ? -13.352 -20.953 -5.742 1 87 426 LEU B C 1
ATOM 10399 O O . LEU B 1 426 ? -12.312 -21.578 -5.504 1 87 426 LEU B O 1
ATOM 10403 N N . TYR B 1 427 ? -14.508 -21.516 -5.734 1 85.44 427 TYR B N 1
ATOM 10404 C CA . TYR B 1 427 ? -14.719 -22.969 -5.633 1 85.44 427 TYR B CA 1
ATOM 10405 C C . TYR B 1 427 ? -15.281 -23.531 -6.934 1 85.44 427 TYR B C 1
ATOM 10407 O O . TYR B 1 427 ? -16.078 -22.859 -7.609 1 85.44 427 TYR B O 1
ATOM 10415 N N . ILE B 1 428 ? -14.859 -24.734 -7.219 1 79.56 428 ILE B N 1
ATOM 10416 C CA . ILE B 1 428 ? -15.469 -25.531 -8.289 1 79.56 428 ILE B CA 1
ATOM 10417 C C . ILE B 1 428 ? -15.93 -26.875 -7.73 1 79.56 428 ILE B C 1
ATOM 10419 O O . ILE B 1 428 ? -15.125 -27.641 -7.211 1 79.56 428 ILE B O 1
ATOM 10423 N N . ASN B 1 429 ? -17.141 -27.125 -7.727 1 78.69 429 ASN B N 1
ATOM 10424 C CA . ASN B 1 429 ? -17.734 -28.328 -7.141 1 78.69 429 ASN B CA 1
ATOM 10425 C C . ASN B 1 429 ? -17.328 -28.5 -5.68 1 78.69 429 ASN B C 1
ATOM 10427 O O . ASN B 1 429 ? -16.859 -29.562 -5.277 1 78.69 429 ASN B O 1
ATOM 10431 N N . ARG B 1 430 ? -17.328 -27.359 -5.016 1 80.12 430 ARG B N 1
ATOM 10432 C CA . ARG B 1 430 ? -17.125 -27.297 -3.57 1 80.12 430 ARG B CA 1
ATOM 10433 C C . ARG B 1 430 ? -15.664 -27.516 -3.201 1 80.12 430 ARG B C 1
ATOM 10435 O O . ARG B 1 430 ? -15.344 -27.75 -2.035 1 80.12 430 ARG B O 1
ATOM 10442 N N . VAL B 1 431 ? -14.883 -27.516 -4.242 1 80.12 431 VAL B N 1
ATOM 10443 C CA . VAL B 1 431 ? -13.453 -27.641 -4.008 1 80.12 431 VAL B CA 1
ATOM 10444 C C . VAL B 1 431 ? -12.781 -26.281 -4.195 1 80.12 431 VAL B C 1
ATOM 10446 O O . VAL B 1 431 ? -12.992 -25.625 -5.211 1 80.12 431 VAL B O 1
ATOM 10449 N N . PHE B 1 432 ? -12 -25.859 -3.256 1 83.31 432 PHE B N 1
ATOM 10450 C CA . PHE B 1 432 ? -11.297 -24.594 -3.312 1 83.31 432 PHE B CA 1
ATOM 10451 C C . PHE B 1 432 ? -10.273 -24.578 -4.441 1 83.31 432 PHE B C 1
ATOM 10453 O O . PHE B 1 432 ? -9.469 -25.5 -4.562 1 83.31 432 PHE B O 1
ATOM 10460 N N . VAL B 1 433 ? -10.289 -23.562 -5.25 1 78.19 433 VAL B N 1
ATOM 10461 C CA . VAL B 1 433 ? -9.375 -23.422 -6.375 1 78.19 433 VAL B CA 1
ATOM 10462 C C . VAL B 1 433 ? -8.352 -22.328 -6.074 1 78.19 433 VAL B C 1
ATOM 10464 O O . VAL B 1 433 ? -7.145 -22.594 -6.066 1 78.19 433 VAL B O 1
ATOM 10467 N N . THR B 1 434 ? -8.867 -21.094 -5.867 1 79 434 THR B N 1
ATOM 10468 C CA . THR B 1 434 ? -7.961 -19.984 -5.613 1 79 434 THR B CA 1
ATOM 10469 C C . THR B 1 434 ? -8.695 -18.844 -4.914 1 79 434 THR B C 1
ATOM 10471 O O . THR B 1 434 ? -9.922 -18.781 -4.941 1 79 434 THR B O 1
ATOM 10474 N N . ASN B 1 435 ? -7.852 -18 -4.332 1 82.62 435 ASN B N 1
ATOM 10475 C CA . ASN B 1 435 ? -8.383 -16.75 -3.809 1 82.62 435 ASN B CA 1
ATOM 10476 C C . ASN B 1 435 ? -7.738 -15.539 -4.477 1 82.62 435 ASN B C 1
ATOM 10478 O O . ASN B 1 435 ? -7.996 -14.398 -4.09 1 82.62 435 ASN B O 1
ATOM 10482 N N . GLU B 1 436 ? -6.918 -15.75 -5.426 1 76.25 436 GLU B N 1
ATOM 10483 C CA . GLU B 1 436 ? -6.344 -14.664 -6.215 1 76.25 436 GLU B CA 1
ATOM 10484 C C . GLU B 1 436 ? -7.312 -14.203 -7.297 1 76.25 436 GLU B C 1
ATOM 10486 O O . GLU B 1 436 ? -7.082 -14.422 -8.484 1 76.25 436 GLU B O 1
ATOM 10491 N N . THR B 1 437 ? -8.297 -13.477 -6.918 1 77 437 THR B N 1
ATOM 10492 C CA . THR B 1 437 ? -9.445 -13.18 -7.77 1 77 437 THR B CA 1
ATOM 10493 C C . THR B 1 437 ? -9.633 -11.672 -7.914 1 77 437 THR B C 1
ATOM 10495 O O . THR B 1 437 ? -10.758 -11.195 -8.109 1 77 437 THR B O 1
ATOM 10498 N N . GLY B 1 438 ? -8.594 -10.922 -7.75 1 73.25 438 GLY B N 1
ATOM 10499 C CA . GLY B 1 438 ? -8.68 -9.469 -7.699 1 73.25 438 GLY B CA 1
ATOM 10500 C C . GLY B 1 438 ? -9.359 -8.875 -8.914 1 73.25 438 GLY B C 1
ATOM 10501 O O . GLY B 1 438 ? -9.922 -7.777 -8.836 1 73.25 438 GLY B O 1
ATOM 10502 N N . SER B 1 439 ? -9.523 -9.531 -9.977 1 75.5 439 SER B N 1
ATOM 10503 C CA . SER B 1 439 ? -10.039 -8.938 -11.211 1 75.5 439 SER B CA 1
ATOM 10504 C C . SER B 1 439 ? -11.523 -9.234 -11.383 1 75.5 439 SER B C 1
ATOM 10506 O O . SER B 1 439 ? -12.164 -8.688 -12.281 1 75.5 439 SER B O 1
ATOM 10508 N N . ILE B 1 440 ? -12.023 -9.969 -10.523 1 84.44 440 ILE B N 1
ATOM 10509 C CA . ILE B 1 440 ? -13.414 -10.367 -10.703 1 84.44 440 ILE B CA 1
ATOM 10510 C C . ILE B 1 440 ? -14.336 -9.219 -10.289 1 84.44 440 ILE B C 1
ATOM 10512 O O . ILE B 1 440 ? -15.242 -8.836 -11.039 1 84.44 440 ILE B O 1
ATOM 10516 N N . LEU B 1 441 ? -14.094 -8.578 -9.211 1 90.5 441 LEU B N 1
ATOM 10517 C CA . LEU B 1 441 ? -14.922 -7.496 -8.703 1 90.5 441 LEU B CA 1
ATOM 10518 C C . LEU B 1 441 ? -14.344 -6.137 -9.078 1 90.5 441 LEU B C 1
ATOM 10520 O O . LEU B 1 441 ? -13.125 -6.004 -9.242 1 90.5 441 LEU B O 1
ATOM 10524 N N . PRO B 1 442 ? -15.281 -5.109 -9.188 1 88.88 442 PRO B N 1
ATOM 10525 C CA . PRO B 1 442 ? -14.727 -3.762 -9.32 1 88.88 442 PRO B CA 1
ATOM 10526 C C . PRO B 1 442 ? -13.836 -3.375 -8.141 1 88.88 442 PRO B C 1
ATOM 10528 O O . PRO B 1 442 ? -14.078 -3.803 -7.012 1 88.88 442 PRO B O 1
ATOM 10531 N N . GLN B 1 443 ? -12.945 -2.496 -8.391 1 87.56 443 GLN B N 1
ATOM 10532 C CA . GLN B 1 443 ? -11.945 -2.135 -7.395 1 87.56 443 GLN B CA 1
ATOM 10533 C C . GLN B 1 443 ? -12.602 -1.58 -6.133 1 87.56 443 GLN B C 1
ATOM 10535 O O . GLN B 1 443 ? -12.188 -1.904 -5.02 1 87.56 443 GLN B O 1
ATOM 10540 N N . TRP B 1 444 ? -13.617 -0.743 -6.246 1 91.56 444 TRP B N 1
ATOM 10541 C CA . TRP B 1 444 ? -14.234 -0.067 -5.109 1 91.56 444 TRP B CA 1
ATOM 10542 C C . TRP B 1 444 ? -14.93 -1.069 -4.188 1 91.56 444 TRP B C 1
ATOM 10544 O O . TRP B 1 444 ? -15.164 -0.779 -3.014 1 91.56 444 TRP B O 1
ATOM 10554 N N . MET B 1 445 ? -15.188 -2.266 -4.676 1 92.31 445 MET B N 1
ATOM 10555 C CA . MET B 1 445 ? -15.953 -3.25 -3.92 1 92.31 445 MET B CA 1
ATOM 10556 C C . MET B 1 445 ? -15.039 -4.316 -3.328 1 92.31 445 MET B C 1
ATOM 10558 O O . MET B 1 445 ? -15.516 -5.293 -2.744 1 92.31 445 MET B O 1
ATOM 10562 N N . GLN B 1 446 ? -13.82 -4.18 -3.363 1 90.06 446 GLN B N 1
ATOM 10563 C CA . GLN B 1 446 ? -12.867 -5.203 -2.939 1 90.06 446 GLN B CA 1
ATOM 10564 C C . GLN B 1 446 ? -12.773 -5.266 -1.417 1 90.06 446 GLN B C 1
ATOM 10566 O O . GLN B 1 446 ? -11.953 -6.008 -0.872 1 90.06 446 GLN B O 1
ATOM 10571 N N . PHE B 1 447 ? -13.688 -4.531 -0.74 1 91.5 447 PHE B N 1
ATOM 10572 C CA . PHE B 1 447 ? -13.75 -4.637 0.713 1 91.5 447 PHE B CA 1
ATOM 10573 C C . PHE B 1 447 ? -14.578 -5.844 1.133 1 91.5 447 PHE B C 1
ATOM 10575 O O . PHE B 1 447 ? -14.539 -6.262 2.293 1 91.5 447 PHE B O 1
ATOM 10582 N N . VAL B 1 448 ? -15.273 -6.461 0.229 1 94.62 448 VAL B N 1
ATOM 10583 C CA . VAL B 1 448 ? -16.141 -7.59 0.574 1 94.62 448 VAL B CA 1
ATOM 10584 C C . VAL B 1 448 ? -15.312 -8.875 0.609 1 94.62 448 VAL B C 1
ATOM 10586 O O . VAL B 1 448 ? -14.18 -8.906 0.131 1 94.62 448 VAL B O 1
ATOM 10589 N N . LYS B 1 449 ? -15.867 -9.93 1.229 1 93.81 449 LYS B N 1
ATOM 10590 C CA . LYS B 1 449 ? -15.328 -11.289 1.234 1 93.81 449 LYS B CA 1
ATOM 10591 C C . LYS B 1 449 ? -16.406 -12.312 0.915 1 93.81 449 LYS B C 1
ATOM 10593 O O . LYS B 1 449 ? -17.562 -12.148 1.324 1 93.81 449 LYS B O 1
ATOM 10598 N N . GLY B 1 450 ? -15.984 -13.289 0.167 1 94.81 450 GLY B N 1
ATOM 10599 C CA . GLY B 1 450 ? -17.016 -14.281 -0.098 1 94.81 450 GLY B CA 1
ATOM 10600 C C . GLY B 1 450 ? -16.531 -15.445 -0.932 1 94.81 450 GLY B C 1
ATOM 10601 O O . GLY B 1 450 ? -15.328 -15.695 -1.015 1 94.81 450 GLY B O 1
ATOM 10602 N N . ILE B 1 451 ? -17.578 -16.25 -1.314 1 93.06 451 ILE B N 1
ATOM 10603 C CA . ILE B 1 451 ? -17.328 -17.438 -2.111 1 93.06 451 ILE B CA 1
ATOM 10604 C C . ILE B 1 451 ? -18.156 -17.375 -3.4 1 93.06 451 ILE B C 1
ATOM 10606 O O . ILE B 1 451 ? -19.297 -16.906 -3.396 1 93.06 451 ILE B O 1
ATOM 10610 N N . VAL B 1 452 ? -17.453 -17.75 -4.398 1 90.38 452 VAL B N 1
ATOM 10611 C CA . VAL B 1 452 ? -18.141 -18.047 -5.652 1 90.38 452 VAL B CA 1
ATOM 10612 C C . VAL B 1 452 ? -17.891 -19.5 -6.039 1 90.38 452 VAL B C 1
ATOM 10614 O O . VAL B 1 452 ? -16.75 -19.953 -6.07 1 90.38 452 VAL B O 1
ATOM 10617 N N . ASP B 1 453 ? -18.906 -20.25 -6.148 1 89.06 453 ASP B N 1
ATOM 10618 C CA . ASP B 1 453 ? -18.828 -21.672 -6.512 1 89.06 453 ASP B CA 1
ATOM 10619 C C . ASP B 1 453 ? -19.531 -21.938 -7.84 1 89.06 453 ASP B C 1
ATOM 10621 O O . ASP B 1 453 ? -20.672 -21.516 -8.039 1 89.06 453 ASP B O 1
ATOM 10625 N N . SER B 1 454 ? -18.766 -22.516 -8.672 1 82.56 454 SER B N 1
ATOM 10626 C CA . SER B 1 454 ? -19.359 -22.859 -9.969 1 82.56 454 SER B CA 1
ATOM 10627 C C . SER B 1 454 ? -19.125 -24.312 -10.32 1 82.56 454 SER B C 1
ATOM 10629 O O . SER B 1 454 ? -18.094 -24.891 -9.953 1 82.56 454 SER B O 1
ATOM 10631 N N . ASP B 1 455 ? -20.094 -24.938 -10.914 1 72.94 455 ASP B N 1
ATOM 10632 C CA . ASP B 1 455 ? -19.984 -26.297 -11.398 1 72.94 455 ASP B CA 1
ATOM 10633 C C . ASP B 1 455 ? -19.594 -26.328 -12.883 1 72.94 455 ASP B C 1
ATOM 10635 O O . ASP B 1 455 ? -19.391 -27.406 -13.453 1 72.94 455 ASP B O 1
ATOM 10639 N N . SER B 1 456 ? -19.453 -25.109 -13.406 1 66.44 456 SER B N 1
ATOM 10640 C CA . SER B 1 456 ? -19.297 -25.047 -14.852 1 66.44 456 SER B CA 1
ATOM 10641 C C . SER B 1 456 ? -17.875 -24.594 -15.234 1 66.44 456 SER B C 1
ATOM 10643 O O . SER B 1 456 ? -17.484 -24.719 -16.391 1 66.44 456 SER B O 1
ATOM 10645 N N . ILE B 1 457 ? -17.156 -24.109 -14.25 1 67.38 457 ILE B N 1
ATOM 10646 C CA . ILE B 1 457 ? -15.836 -23.578 -14.562 1 67.38 457 ILE B CA 1
ATOM 10647 C C . ILE B 1 457 ? -14.789 -24.672 -14.445 1 67.38 457 ILE B C 1
ATOM 10649 O O . ILE B 1 457 ? -14.844 -25.5 -13.531 1 67.38 457 ILE B O 1
ATOM 10653 N N . ARG B 1 458 ? -14.008 -24.812 -15.492 1 61.59 458 ARG B N 1
ATOM 10654 C CA . ARG B 1 458 ? -12.938 -25.797 -15.461 1 61.59 458 ARG B CA 1
ATOM 10655 C C . ARG B 1 458 ? -11.812 -25.359 -14.539 1 61.59 458 ARG B C 1
ATOM 10657 O O . ARG B 1 458 ? -11.531 -24.172 -14.422 1 61.59 458 ARG B O 1
ATOM 10664 N N . ILE B 1 459 ? -11.344 -26.172 -13.664 1 55.47 459 ILE B N 1
ATOM 10665 C CA . ILE B 1 459 ? -10.406 -25.953 -12.562 1 55.47 459 ILE B CA 1
ATOM 10666 C C . ILE B 1 459 ? -9.078 -25.453 -13.117 1 55.47 459 ILE B C 1
ATOM 10668 O O . ILE B 1 459 ? -8.367 -24.703 -12.445 1 55.47 459 ILE B O 1
ATOM 10672 N N . ASN B 1 460 ? -8.586 -25.859 -14.328 1 51.09 460 ASN B N 1
ATOM 10673 C CA . ASN B 1 460 ? -7.215 -25.484 -14.688 1 51.09 460 ASN B CA 1
ATOM 10674 C C . ASN B 1 460 ? -7.062 -23.984 -14.836 1 51.09 460 ASN B C 1
ATOM 10676 O O . ASN B 1 460 ? -7.168 -23.453 -15.945 1 51.09 460 ASN B O 1
ATOM 10680 N N . LEU B 1 461 ? -7.242 -23.312 -13.617 1 53.72 461 LEU B N 1
ATOM 10681 C CA . LEU B 1 461 ? -7.355 -21.875 -13.82 1 53.72 461 LEU B CA 1
ATOM 10682 C C . LEU B 1 461 ? -6.012 -21.188 -13.609 1 53.72 461 LEU B C 1
ATOM 10684 O O . LEU B 1 461 ? -5.445 -21.25 -12.516 1 53.72 461 LEU B O 1
ATOM 10688 N N . SER B 1 462 ? -5.227 -21.047 -14.766 1 55.69 462 SER B N 1
ATOM 10689 C CA . SER B 1 462 ? -4.113 -20.109 -14.656 1 55.69 462 SER B CA 1
ATOM 10690 C C . SER B 1 462 ? -4.598 -18.719 -14.258 1 55.69 462 SER B C 1
ATOM 10692 O O . SER B 1 462 ? -5.789 -18.422 -14.336 1 55.69 462 SER B O 1
ATOM 10694 N N . ARG B 1 463 ? -3.789 -17.984 -13.5 1 53.94 463 ARG B N 1
ATOM 10695 C CA . ARG B 1 463 ? -4.09 -16.594 -13.195 1 53.94 463 ARG B CA 1
ATOM 10696 C C . ARG B 1 463 ? -4.594 -15.859 -14.43 1 53.94 463 ARG B C 1
ATOM 10698 O O . ARG B 1 463 ? -5.535 -15.062 -14.344 1 53.94 463 ARG B O 1
ATOM 10705 N N . GLU B 1 464 ? -3.992 -16.156 -15.531 1 56.19 464 GLU B N 1
ATOM 10706 C CA . GLU B 1 464 ? -4.352 -15.5 -16.781 1 56.19 464 GLU B CA 1
ATOM 10707 C C . GLU B 1 464 ? -5.77 -15.875 -17.203 1 56.19 464 GLU B C 1
ATOM 10709 O O . GLU B 1 464 ? -6.508 -15.031 -17.719 1 56.19 464 GLU B O 1
ATOM 10714 N N . PHE B 1 465 ? -6.102 -17.062 -16.875 1 60.88 465 PHE B N 1
ATOM 10715 C CA . PHE B 1 465 ? -7.453 -17.484 -17.234 1 60.88 465 PHE B CA 1
ATOM 10716 C C . PHE B 1 465 ? -8.492 -16.703 -16.438 1 60.88 465 PHE B C 1
ATOM 10718 O O . PHE B 1 465 ? -9.5 -16.266 -16.984 1 60.88 465 PHE B O 1
ATOM 10725 N N . ILE B 1 466 ? -8.148 -16.516 -15.266 1 64.5 466 ILE B N 1
ATOM 10726 C CA . ILE B 1 466 ? -9.086 -15.82 -14.391 1 64.5 466 ILE B CA 1
ATOM 10727 C C . ILE B 1 466 ? -9.289 -14.391 -14.898 1 64.5 466 ILE B C 1
ATOM 10729 O O . ILE B 1 466 ? -10.414 -13.898 -14.945 1 64.5 466 ILE B O 1
ATOM 10733 N N . GLN B 1 467 ? -8.211 -13.797 -15.25 1 63 467 GLN B N 1
ATOM 10734 C CA . GLN B 1 467 ? -8.258 -12.406 -15.695 1 63 467 GLN B CA 1
ATOM 10735 C C . GLN B 1 467 ? -8.992 -12.273 -17.031 1 63 467 GLN B C 1
ATOM 10737 O O . GLN B 1 467 ? -9.664 -11.273 -17.281 1 63 467 GLN B O 1
ATOM 10742 N N . GLU B 1 468 ? -8.922 -13.312 -17.781 1 63.5 468 GLU B N 1
ATOM 10743 C CA . GLU B 1 468 ? -9.422 -13.18 -19.156 1 63.5 468 GLU B CA 1
ATOM 10744 C C . GLU B 1 468 ? -10.797 -13.812 -19.297 1 63.5 468 GLU B C 1
ATOM 10746 O O . GLU B 1 468 ? -11.469 -13.617 -20.312 1 63.5 468 GLU B O 1
ATOM 10751 N N . SER B 1 469 ? -11.188 -14.297 -18.234 1 73.25 469 SER B N 1
ATOM 10752 C CA . SER B 1 469 ? -12.453 -15.023 -18.359 1 73.25 469 SER B CA 1
ATOM 10753 C C . SER B 1 469 ? -13.633 -14.07 -18.438 1 73.25 469 SER B C 1
ATOM 10755 O O . SER B 1 469 ? -13.898 -13.32 -17.5 1 73.25 469 SER B O 1
ATOM 10757 N N . LYS B 1 470 ? -14.281 -14.016 -19.562 1 74.88 470 LYS B N 1
ATOM 10758 C CA . LYS B 1 470 ? -15.492 -13.219 -19.719 1 74.88 470 LYS B CA 1
ATOM 10759 C C . LYS B 1 470 ? -16.562 -13.648 -18.734 1 74.88 470 LYS B C 1
ATOM 10761 O O . LYS B 1 470 ? -17.328 -12.812 -18.234 1 74.88 470 LYS B O 1
ATOM 10766 N N . LEU B 1 471 ? -16.547 -14.844 -18.516 1 79.31 471 LEU B N 1
ATOM 10767 C CA . LEU B 1 471 ? -17.516 -15.383 -17.594 1 79.31 471 LEU B CA 1
ATOM 10768 C C . LEU B 1 471 ? -17.312 -14.82 -16.188 1 79.31 471 LEU B C 1
ATOM 10770 O O . LEU B 1 471 ? -18.25 -14.391 -15.531 1 79.31 471 LEU B O 1
ATOM 10774 N N . LEU B 1 472 ? -16.156 -14.734 -15.797 1 83.12 472 LEU B N 1
ATOM 10775 C CA . LEU B 1 472 ? -15.859 -14.258 -14.453 1 83.12 472 LEU B CA 1
ATOM 10776 C C . LEU B 1 472 ? -16.141 -12.758 -14.336 1 83.12 472 LEU B C 1
ATOM 10778 O O . LEU B 1 472 ? -16.594 -12.289 -13.281 1 83.12 472 LEU B O 1
ATOM 10782 N N . LYS B 1 473 ? -15.984 -12.008 -15.328 1 83.62 473 LYS B N 1
ATOM 10783 C CA . LYS B 1 473 ? -16.297 -10.578 -15.328 1 83.62 473 LYS B CA 1
ATOM 10784 C C . LYS B 1 473 ? -17.797 -10.344 -15.188 1 83.62 473 LYS B C 1
ATOM 10786 O O . LYS B 1 473 ? -18.219 -9.453 -14.453 1 83.62 473 LYS B O 1
ATOM 10791 N N . LYS B 1 474 ? -18.5 -11.133 -15.867 1 85.88 474 LYS B N 1
ATOM 10792 C CA . LYS B 1 474 ? -19.969 -11.023 -15.789 1 85.88 474 LYS B CA 1
ATOM 10793 C C . LYS B 1 474 ? -20.453 -11.375 -14.391 1 85.88 474 LYS B C 1
ATOM 10795 O O . LYS B 1 474 ? -21.391 -10.75 -13.883 1 85.88 474 LYS B O 1
ATOM 10800 N N . ILE B 1 475 ? -19.875 -12.305 -13.898 1 88.31 475 ILE B N 1
ATOM 10801 C CA . ILE B 1 475 ? -20.219 -12.688 -12.531 1 88.31 475 ILE B CA 1
ATOM 10802 C C . ILE B 1 475 ? -19.922 -11.531 -11.578 1 88.31 475 ILE B C 1
ATOM 10804 O O . ILE B 1 475 ? -20.75 -11.203 -10.727 1 88.31 475 ILE B O 1
ATOM 10808 N N . GLY B 1 476 ? -18.828 -10.867 -11.781 1 90.38 476 GLY B N 1
ATOM 10809 C CA . GLY B 1 476 ? -18.469 -9.719 -10.969 1 90.38 476 GLY B CA 1
ATOM 10810 C C . GLY B 1 476 ? -19.469 -8.586 -11.055 1 90.38 476 GLY B C 1
ATOM 10811 O O . GLY B 1 476 ? -19.828 -7.984 -10.047 1 90.38 476 GLY B O 1
ATOM 10812 N N . GLU B 1 477 ? -19.953 -8.32 -12.156 1 90 477 GLU B N 1
ATOM 10813 C CA . GLU B 1 477 ? -20.922 -7.258 -12.367 1 90 477 GLU B CA 1
ATOM 10814 C C . GLU B 1 477 ? -22.25 -7.578 -11.672 1 90 477 GLU B C 1
ATOM 10816 O O . GLU B 1 477 ? -22.891 -6.688 -11.109 1 90 477 GLU B O 1
ATOM 10821 N N . ARG B 1 478 ? -22.578 -8.766 -11.797 1 91 478 ARG B N 1
ATOM 10822 C CA . ARG B 1 478 ? -23.812 -9.188 -11.156 1 91 478 ARG B CA 1
ATOM 10823 C C . ARG B 1 478 ? -23.703 -9.078 -9.633 1 91 478 ARG B C 1
ATOM 10825 O O . ARG B 1 478 ? -24.656 -8.664 -8.969 1 91 478 ARG B O 1
ATOM 10832 N N . ILE B 1 479 ? -22.625 -9.453 -9.211 1 94 479 ILE B N 1
ATOM 10833 C CA . ILE B 1 479 ? -22.391 -9.359 -7.77 1 94 479 ILE B CA 1
ATOM 10834 C C . ILE B 1 479 ? -22.422 -7.902 -7.328 1 94 479 ILE B C 1
ATOM 10836 O O . ILE B 1 479 ? -23.047 -7.566 -6.316 1 94 479 ILE B O 1
ATOM 10840 N N . ALA B 1 480 ? -21.812 -6.988 -8.109 1 94.19 480 ALA B N 1
ATOM 10841 C CA . ALA B 1 480 ? -21.797 -5.566 -7.785 1 94.19 480 ALA B CA 1
ATOM 10842 C C . ALA B 1 480 ? -23.203 -4.988 -7.75 1 94.19 480 ALA B C 1
ATOM 10844 O O . ALA B 1 480 ? -23.562 -4.262 -6.816 1 94.19 480 ALA B O 1
ATOM 10845 N N . ARG B 1 481 ? -23.969 -5.348 -8.656 1 94.06 481 ARG B N 1
ATOM 10846 C CA . ARG B 1 481 ? -25.344 -4.859 -8.719 1 94.06 481 ARG B CA 1
ATOM 10847 C C . ARG B 1 481 ? -26.156 -5.375 -7.535 1 94.06 481 ARG B C 1
ATOM 10849 O O . ARG B 1 481 ? -26.953 -4.629 -6.949 1 94.06 481 ARG B O 1
ATOM 10856 N N . ALA B 1 482 ? -25.984 -6.602 -7.285 1 95.5 482 ALA B N 1
ATOM 10857 C CA . ALA B 1 482 ? -26.688 -7.199 -6.16 1 95.5 482 ALA B CA 1
ATOM 10858 C C . ALA B 1 482 ? -26.297 -6.531 -4.844 1 95.5 482 ALA B C 1
ATOM 10860 O O . ALA B 1 482 ? -27.156 -6.312 -3.975 1 95.5 482 ALA B O 1
ATOM 10861 N N . MET B 1 483 ? -25.078 -6.195 -4.746 1 96.44 483 MET B N 1
ATOM 10862 C CA . MET B 1 483 ? -24.594 -5.57 -3.52 1 96.44 483 MET B CA 1
ATOM 10863 C C . MET B 1 483 ? -25.141 -4.156 -3.373 1 96.44 483 MET B C 1
ATOM 10865 O O . MET B 1 483 ? -25.562 -3.754 -2.283 1 96.44 483 MET B O 1
ATOM 10869 N N . VAL B 1 484 ? -25.156 -3.357 -4.406 1 97 484 VAL B N 1
ATOM 10870 C CA . VAL B 1 484 ? -25.703 -2.002 -4.375 1 97 484 VAL B CA 1
ATOM 10871 C C . VAL B 1 484 ? -27.172 -2.041 -3.986 1 97 484 VAL B C 1
ATOM 10873 O O . VAL B 1 484 ? -27.625 -1.233 -3.176 1 97 484 VAL B O 1
ATOM 10876 N N . ARG B 1 485 ? -27.859 -3.002 -4.496 1 96.44 485 ARG B N 1
ATOM 10877 C CA . ARG B 1 485 ? -29.266 -3.17 -4.137 1 96.44 485 ARG B CA 1
ATOM 10878 C C . ARG B 1 485 ? -29.422 -3.5 -2.656 1 96.44 485 ARG B C 1
ATOM 10880 O O . ARG B 1 485 ? -30.297 -2.955 -1.982 1 96.44 485 ARG B O 1
ATOM 10887 N N . LYS B 1 486 ? -28.594 -4.414 -2.26 1 97.31 486 LYS B N 1
ATOM 10888 C CA . LYS B 1 486 ? -28.625 -4.781 -0.848 1 97.31 486 LYS B CA 1
ATOM 10889 C C . LYS B 1 486 ? -28.375 -3.568 0.043 1 97.31 486 LYS B C 1
ATOM 10891 O O . LYS B 1 486 ? -29.062 -3.385 1.051 1 97.31 486 LYS B O 1
ATOM 10896 N N . LEU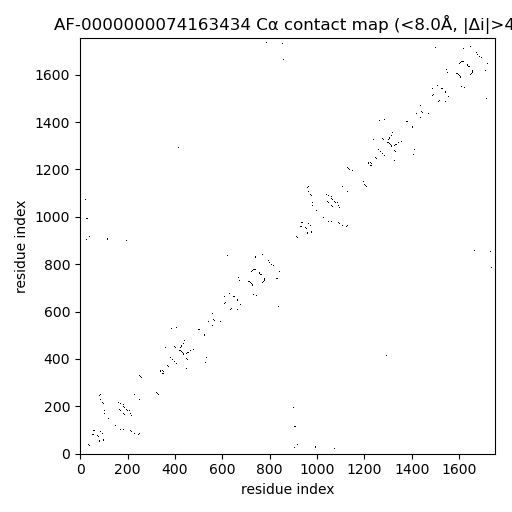 B 1 487 ? -27.438 -2.732 -0.302 1 97.44 487 LEU B N 1
ATOM 10897 C CA . LEU B 1 487 ? -27.125 -1.54 0.474 1 97.44 487 LEU B CA 1
ATOM 10898 C C . LEU B 1 487 ? -28.281 -0.56 0.473 1 97.44 487 LEU B C 1
ATOM 10900 O O . LEU B 1 487 ? -28.594 0.04 1.505 1 97.44 487 LEU B O 1
ATOM 10904 N N . THR B 1 488 ? -28.906 -0.415 -0.626 1 97.06 488 THR B N 1
ATOM 10905 C CA . THR B 1 488 ? -30.078 0.446 -0.749 1 97.06 488 THR B CA 1
ATOM 10906 C C . THR B 1 488 ? -31.219 -0.06 0.135 1 97.06 488 THR B C 1
ATOM 10908 O O . THR B 1 488 ? -31.875 0.725 0.827 1 97.06 488 THR B O 1
ATOM 10911 N N . ASP B 1 489 ? -31.391 -1.339 0.133 1 97 489 ASP B N 1
ATOM 10912 C CA . ASP B 1 489 ? -32.438 -1.947 0.951 1 97 489 ASP B CA 1
ATOM 10913 C C . ASP B 1 489 ? -32.156 -1.777 2.438 1 97 489 ASP B C 1
ATOM 10915 O O . ASP B 1 489 ? -33.062 -1.551 3.238 1 97 489 ASP B O 1
ATOM 10919 N N . LEU B 1 490 ? -30.922 -1.946 2.744 1 97.25 490 LEU B N 1
ATOM 10920 C CA . LEU B 1 490 ? -30.516 -1.788 4.137 1 97.25 490 LEU B CA 1
ATOM 10921 C C . LEU B 1 490 ? -30.75 -0.359 4.613 1 97.25 490 LEU B C 1
ATOM 10923 O O . LEU B 1 490 ? -31.141 -0.141 5.762 1 97.25 490 LEU B O 1
ATOM 10927 N N . TYR B 1 491 ? -30.453 0.584 3.766 1 96.81 491 TYR B N 1
ATOM 10928 C CA . TYR B 1 491 ? -30.734 1.975 4.113 1 96.81 491 TYR B CA 1
ATOM 10929 C C . TYR B 1 491 ? -32.219 2.189 4.379 1 96.81 491 TYR B C 1
ATOM 10931 O O . TYR B 1 491 ? -32.594 2.805 5.383 1 96.81 491 TYR B O 1
ATOM 10939 N N . LYS B 1 492 ? -33.031 1.662 3.551 1 95.94 492 LYS B N 1
ATOM 10940 C CA . LYS B 1 492 ? -34.5 1.771 3.713 1 95.94 492 LYS B CA 1
ATOM 10941 C C . LYS B 1 492 ? -34.938 1.098 5.004 1 95.94 492 LYS B C 1
ATOM 10943 O O . LYS B 1 492 ? -35.781 1.638 5.727 1 95.94 492 LYS B O 1
ATOM 10948 N N . GLN B 1 493 ? -34.375 0.018 5.223 1 95.5 493 GLN B N 1
ATOM 10949 C CA . GLN B 1 493 ? -34.688 -0.715 6.438 1 95.5 493 GLN B CA 1
ATOM 10950 C C . GLN B 1 493 ? -34.312 0.071 7.684 1 95.5 493 GLN B C 1
ATOM 10952 O O . GLN B 1 493 ? -35.031 0.079 8.68 1 95.5 493 GLN B O 1
ATOM 10957 N N . ALA B 1 494 ? -33.125 0.62 7.637 1 95.69 494 ALA B N 1
ATOM 10958 C CA . ALA B 1 494 ? -32.656 1.445 8.75 1 95.69 494 ALA B CA 1
ATOM 10959 C C . ALA B 1 494 ? -33.625 2.598 9.008 1 95.69 494 ALA B C 1
ATOM 10961 O O . ALA B 1 494 ? -34.031 2.824 10.148 1 95.69 494 ALA B O 1
ATOM 10962 N N . LYS B 1 495 ? -34.094 3.256 8.008 1 94.25 495 LYS B N 1
ATOM 10963 C CA . LYS B 1 495 ? -35 4.383 8.117 1 94.25 495 LYS B CA 1
ATOM 10964 C C . LYS B 1 495 ? -36.375 3.924 8.617 1 94.25 495 LYS B C 1
ATOM 10966 O O . LYS B 1 495 ? -36.969 4.582 9.469 1 94.25 495 LYS B O 1
ATOM 10971 N N . ASP B 1 496 ? -36.812 2.838 8.109 1 94.06 496 ASP B N 1
ATOM 10972 C CA . ASP B 1 496 ? -38.094 2.291 8.531 1 94.06 496 ASP B CA 1
ATOM 10973 C C . ASP B 1 496 ? -38.062 1.899 10.008 1 94.06 496 ASP B C 1
ATOM 10975 O O . ASP B 1 496 ? -39.031 2.148 10.742 1 94.06 496 ASP B O 1
ATOM 10979 N N . SER B 1 497 ? -37 1.329 10.406 1 93.94 497 SER B N 1
ATOM 10980 C CA . SER B 1 497 ? -36.875 0.925 11.805 1 93.94 497 SER B CA 1
ATOM 10981 C C . SER B 1 497 ? -36.844 2.137 12.727 1 93.94 497 SER B C 1
ATOM 10983 O O . SER B 1 497 ? -37.375 2.092 13.844 1 93.94 497 SER B O 1
ATOM 10985 N N . GLU B 1 498 ? -36.219 3.145 12.32 1 91 498 GLU B N 1
ATOM 10986 C CA . GLU B 1 498 ? -36.188 4.391 13.078 1 91 498 GLU B CA 1
ATOM 10987 C C . GLU B 1 498 ? -37.594 4.973 13.227 1 91 498 GLU B C 1
ATOM 10989 O O . GLU B 1 498 ? -37.969 5.43 14.305 1 91 498 GLU B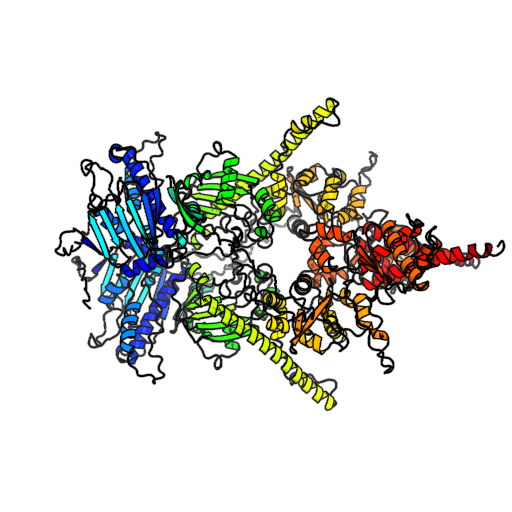 O 1
ATOM 10994 N N . LYS B 1 499 ? -38.25 4.945 12.156 1 90.81 499 LYS B N 1
ATOM 10995 C CA . LYS B 1 499 ? -39.625 5.438 12.172 1 90.81 499 LYS B CA 1
ATOM 10996 C C . LYS B 1 499 ? -40.5 4.637 13.141 1 90.81 499 LYS B C 1
ATOM 10998 O O . LYS B 1 499 ? -41.312 5.199 13.859 1 90.81 499 LYS B O 1
ATOM 11003 N N . GLU B 1 500 ? -40.312 3.408 13.133 1 91.56 500 GLU B N 1
ATOM 11004 C CA . GLU B 1 500 ? -41.062 2.543 14.039 1 91.56 500 GLU B CA 1
ATOM 11005 C C . GLU B 1 500 ? -40.719 2.855 15.5 1 91.56 500 GLU B C 1
ATOM 11007 O O . GLU B 1 500 ? -41.625 2.895 16.344 1 91.56 500 GLU B O 1
ATOM 11012 N N . TYR B 1 501 ? -39.5 3.004 15.703 1 89.75 501 TYR B N 1
ATOM 11013 C CA . TYR B 1 501 ? -39.062 3.365 17.047 1 89.75 501 TYR B CA 1
ATOM 11014 C C . TYR B 1 501 ? -39.656 4.699 17.469 1 89.75 501 TYR B C 1
ATOM 11016 O O . TYR B 1 501 ? -40.188 4.82 18.578 1 89.75 501 TYR B O 1
ATOM 11024 N N . ASP B 1 502 ? -39.594 5.688 16.641 1 86.5 502 ASP B N 1
ATOM 11025 C CA . ASP B 1 502 ? -40.125 7.02 16.922 1 86.5 502 ASP B CA 1
ATOM 11026 C C . ASP B 1 502 ? -41.625 6.98 17.188 1 86.5 502 ASP B C 1
ATOM 11028 O O . ASP B 1 502 ? -42.156 7.691 18.047 1 86.5 502 ASP B O 1
ATOM 11032 N N . ASN B 1 503 ? -42.25 6.191 16.391 1 89.19 503 ASN B N 1
ATOM 11033 C CA . ASN B 1 503 ? -43.688 6.023 16.578 1 89.19 503 ASN B CA 1
ATOM 11034 C C . ASN B 1 503 ? -44 5.422 17.953 1 89.19 503 ASN B C 1
ATOM 11036 O O . ASN B 1 503 ? -44.938 5.844 18.625 1 89.19 503 ASN B O 1
ATOM 11040 N N . TYR B 1 504 ? -43.219 4.5 18.328 1 90.56 504 TYR B N 1
ATOM 11041 C CA . TYR B 1 504 ? -43.375 3.881 19.641 1 90.56 504 TYR B CA 1
ATOM 11042 C C . TYR B 1 504 ? -43.156 4.898 20.75 1 90.56 504 TYR B C 1
ATOM 11044 O O . TYR B 1 504 ? -43.969 4.984 21.688 1 90.56 504 TYR B O 1
ATOM 11052 N N . VAL B 1 505 ? -42.188 5.637 20.641 1 85.31 505 VAL B N 1
ATOM 11053 C CA . VAL B 1 505 ? -41.844 6.645 21.641 1 85.31 505 VAL B CA 1
ATOM 11054 C C . VAL B 1 505 ? -42.938 7.707 21.672 1 85.31 505 VAL B C 1
ATOM 11056 O O . VAL B 1 505 ? -43.344 8.164 22.734 1 85.31 505 VAL B O 1
ATOM 11059 N N . SER B 1 506 ? -43.344 8.109 20.5 1 86.81 506 SER B N 1
ATOM 11060 C CA . SER B 1 506 ? -44.438 9.109 20.391 1 86.81 506 SER B CA 1
ATOM 11061 C C . SER B 1 506 ? -45.688 8.625 21.078 1 86.81 506 SER B C 1
ATOM 11063 O O . SER B 1 506 ? -46.406 9.414 21.719 1 86.81 506 SER B O 1
ATOM 11065 N N . GLU B 1 507 ? -45.906 7.395 20.969 1 88.19 507 GLU B N 1
ATOM 11066 C CA . GLU B 1 507 ? -47.094 6.809 21.609 1 88.19 507 GLU B CA 1
ATOM 11067 C C . GLU B 1 507 ? -46.938 6.82 23.125 1 88.19 507 GLU B C 1
ATOM 11069 O O . GLU B 1 507 ? -47.938 7.07 23.844 1 88.19 507 GLU B O 1
ATOM 11074 N N . LEU B 1 508 ? -45.781 6.605 23.547 1 88.25 508 LEU B N 1
ATOM 11075 C CA . LEU B 1 508 ? -45.531 6.664 24.984 1 88.25 508 LEU B CA 1
ATOM 11076 C C . LEU B 1 508 ? -45.75 8.078 25.516 1 88.25 508 LEU B C 1
ATOM 11078 O O . LEU B 1 508 ? -46.312 8.273 26.594 1 88.25 508 LEU B O 1
ATOM 11082 N N . ILE B 1 509 ? -45.25 9 24.781 1 85.69 509 ILE B N 1
ATOM 11083 C CA . ILE B 1 509 ? -45.344 10.398 25.172 1 85.69 509 ILE B CA 1
ATOM 11084 C C . ILE B 1 509 ? -46.844 10.797 25.203 1 85.69 509 ILE B C 1
ATOM 11086 O O . ILE B 1 509 ? -47.281 11.5 26.125 1 85.69 509 ILE B O 1
ATOM 11090 N N . LYS B 1 510 ? -47.562 10.352 24.25 1 87.06 510 LYS B N 1
ATOM 11091 C CA . LYS B 1 510 ? -49 10.625 24.203 1 87.06 510 LYS B CA 1
ATOM 11092 C C . LYS B 1 510 ? -49.688 10.039 25.422 1 87.06 510 LYS B C 1
ATOM 11094 O O . LYS B 1 510 ? -50.688 10.602 25.906 1 87.06 510 LYS B O 1
ATOM 11099 N N . ASP B 1 511 ? -49.125 8.953 25.922 1 86.06 511 ASP B N 1
ATOM 11100 C CA . ASP B 1 511 ? -49.688 8.289 27.094 1 86.06 511 ASP B CA 1
ATOM 11101 C C . ASP B 1 511 ? -49.219 8.945 28.375 1 86.06 511 ASP B C 1
ATOM 11103 O O . ASP B 1 511 ? -49.5 8.469 29.484 1 86.06 511 ASP B O 1
ATOM 11107 N N . GLY B 1 512 ? -48.375 10.055 28.234 1 81.12 512 GLY B N 1
ATOM 11108 C CA . GLY B 1 512 ? -47.969 10.852 29.375 1 81.12 512 GLY B CA 1
ATOM 11109 C C . GLY B 1 512 ? -46.625 10.398 29.969 1 81.12 512 GLY B C 1
ATOM 11110 O O . GLY B 1 512 ? -46.25 10.852 31.047 1 81.12 512 GLY B O 1
ATOM 11111 N N . ILE B 1 513 ? -46.031 9.391 29.281 1 83.44 513 ILE B N 1
ATOM 11112 C CA . ILE B 1 513 ? -44.75 8.883 29.781 1 83.44 513 ILE B CA 1
ATOM 11113 C C . ILE B 1 513 ? -43.625 9.695 29.172 1 83.44 513 ILE B C 1
ATOM 11115 O O . ILE B 1 513 ? -43.312 9.57 27.984 1 83.44 513 ILE B O 1
ATOM 11119 N N . THR B 1 514 ? -42.969 10.68 29.859 1 77 514 THR B N 1
ATOM 11120 C CA . THR B 1 514 ? -41.906 11.531 29.344 1 77 514 THR B CA 1
ATOM 11121 C C . THR B 1 514 ? -40.562 10.867 29.531 1 77 514 THR B C 1
ATOM 11123 O O . THR B 1 514 ? -39.625 11.164 28.797 1 77 514 THR B O 1
ATOM 11126 N N . GLU B 1 515 ? -40.438 10.031 30.5 1 78.25 515 GLU B N 1
ATOM 11127 C CA . GLU B 1 515 ? -39.219 9.266 30.766 1 78.25 515 GLU B CA 1
ATOM 11128 C C . GLU B 1 515 ? -39.5 7.77 30.797 1 78.25 515 GLU B C 1
ATOM 11130 O O . GLU B 1 515 ? -39.906 7.234 31.828 1 78.25 515 GLU B O 1
ATOM 11135 N N . PRO B 1 516 ? -39.344 7.273 29.562 1 75 516 PRO B N 1
ATOM 11136 C CA . PRO B 1 516 ? -39.688 5.848 29.484 1 75 516 PRO B CA 1
ATOM 11137 C C . PRO B 1 516 ? -38.875 5.004 30.453 1 75 516 PRO B C 1
ATOM 11139 O O . PRO B 1 516 ? -37.688 5.301 30.688 1 75 516 PRO B O 1
ATOM 11142 N N . THR B 1 517 ? -39.469 4.152 31.172 1 76.62 517 THR B N 1
ATOM 11143 C CA . THR B 1 517 ? -38.781 3.215 32.062 1 76.62 517 THR B CA 1
ATOM 11144 C C . THR B 1 517 ? -37.844 2.289 31.266 1 76.62 517 THR B C 1
ATOM 11146 O O . THR B 1 517 ? -37.938 2.234 30.047 1 76.62 517 THR B O 1
ATOM 11149 N N . LYS B 1 518 ? -36.844 1.739 31.922 1 74.12 518 LYS B N 1
ATOM 11150 C CA . LYS B 1 518 ? -35.969 0.757 31.312 1 74.12 518 LYS B CA 1
ATOM 11151 C C . LYS B 1 518 ? -36.75 -0.33 30.594 1 74.12 518 LYS B C 1
ATOM 11153 O O . LYS B 1 518 ? -36.375 -0.779 29.516 1 74.12 518 LYS B O 1
ATOM 11158 N N . GLU B 1 519 ? -37.875 -0.742 31.25 1 76.38 519 GLU B N 1
ATOM 11159 C CA . GLU B 1 519 ? -38.75 -1.776 30.672 1 76.38 519 GLU B CA 1
ATOM 11160 C C . GLU B 1 519 ? -39.375 -1.299 29.375 1 76.38 519 GLU B C 1
ATOM 11162 O O . GLU B 1 519 ? -39.469 -2.062 28.406 1 76.38 519 GLU B O 1
ATOM 11167 N N . GLN B 1 520 ? -39.781 -0.063 29.312 1 78.38 520 GLN B N 1
ATOM 11168 C CA . GLN B 1 520 ? -40.375 0.507 28.125 1 78.38 520 GLN B CA 1
ATOM 11169 C C . GLN B 1 520 ? -39.375 0.655 27 1 78.38 520 GLN B C 1
ATOM 11171 O O . GLN B 1 520 ? -39.688 0.439 25.828 1 78.38 520 GLN B O 1
ATOM 11176 N N . ILE B 1 521 ? -38.219 1 27.344 1 76.62 521 ILE B N 1
ATOM 11177 C CA . ILE B 1 521 ? -37.156 1.134 26.359 1 76.62 521 ILE B CA 1
ATOM 11178 C C . ILE B 1 521 ? -36.781 -0.243 25.812 1 76.62 521 ILE B C 1
ATOM 11180 O O . ILE B 1 521 ? -36.531 -0.392 24.609 1 76.62 521 ILE B O 1
ATOM 11184 N N . GLU B 1 522 ? -36.75 -1.212 26.703 1 76.56 522 GLU B N 1
ATOM 11185 C CA . GLU B 1 522 ? -36.438 -2.58 26.297 1 76.56 522 GLU B CA 1
ATOM 11186 C C . GLU B 1 522 ? -37.5 -3.119 25.328 1 76.56 522 GLU B C 1
ATOM 11188 O O . GLU B 1 522 ? -37.188 -3.941 24.469 1 76.56 522 GLU B O 1
ATOM 11193 N N . LYS B 1 523 ? -38.812 -2.59 25.453 1 80.25 523 LYS B N 1
ATOM 11194 C CA . LYS B 1 523 ? -39.906 -3.053 24.594 1 80.25 523 LYS B CA 1
ATOM 11195 C C . LYS B 1 523 ? -39.938 -2.287 23.281 1 80.25 523 LYS B C 1
ATOM 11197 O O . LYS B 1 523 ? -40.719 -2.607 22.391 1 80.25 523 LYS B O 1
ATOM 11202 N N . ALA B 1 524 ? -39.156 -1.284 23.172 1 83.56 524 ALA B N 1
ATOM 11203 C CA . ALA B 1 524 ? -39.094 -0.502 21.938 1 83.56 524 ALA B CA 1
ATOM 11204 C C . ALA B 1 524 ? -38.531 -1.332 20.781 1 83.56 524 ALA B C 1
ATOM 11206 O O . ALA B 1 524 ? -37.656 -2.188 20.984 1 83.56 524 ALA B O 1
ATOM 11207 N N . PRO B 1 525 ? -39.125 -1.146 19.531 1 86.5 525 PRO B N 1
ATOM 11208 C CA . PRO B 1 525 ? -38.531 -1.814 18.375 1 86.5 525 PRO B CA 1
ATOM 11209 C C . PRO B 1 525 ? -37.062 -1.46 18.203 1 86.5 525 PRO B C 1
ATOM 11211 O O . PRO B 1 525 ? -36.656 -0.321 18.453 1 86.5 525 PRO B O 1
ATOM 11214 N N . SER B 1 526 ? -36.281 -2.451 17.859 1 86.75 526 SER B N 1
ATOM 11215 C CA . SER B 1 526 ? -34.844 -2.24 17.688 1 86.75 526 SER B CA 1
ATOM 11216 C C . SER B 1 526 ? -34.531 -1.472 16.422 1 86.75 526 SER B C 1
ATOM 11218 O O . SER B 1 526 ? -35.156 -1.708 15.375 1 86.75 526 SER B O 1
ATOM 11220 N N . LYS B 1 527 ? -33.688 -0.492 16.5 1 88.81 527 LYS B N 1
ATOM 11221 C CA . LYS B 1 527 ? -33.188 0.222 15.336 1 88.81 527 LYS B CA 1
ATOM 11222 C C . LYS B 1 527 ? -32.125 -0.596 14.609 1 88.81 527 LYS B C 1
ATOM 11224 O O . LYS B 1 527 ? -31.172 -1.091 15.227 1 88.81 527 LYS B O 1
ATOM 11229 N N . ASP B 1 528 ? -32.375 -0.754 13.328 1 93 528 ASP B N 1
ATOM 11230 C CA . ASP B 1 528 ? -31.359 -1.444 12.516 1 93 528 ASP B CA 1
ATOM 11231 C C . ASP B 1 528 ? -30.172 -0.533 12.219 1 93 528 ASP B C 1
ATOM 11233 O O . ASP B 1 528 ? -30.328 0.492 11.547 1 93 528 ASP B O 1
ATOM 11237 N N . ALA B 1 529 ? -29.016 -0.873 12.625 1 93.88 529 ALA B N 1
ATOM 11238 C CA . ALA B 1 529 ? -27.844 -0.024 12.477 1 93.88 529 ALA B CA 1
ATOM 11239 C C . ALA B 1 529 ? -26.891 -0.579 11.414 1 93.88 529 ALA B C 1
ATOM 11241 O O . ALA B 1 529 ? -25.797 -0.06 11.227 1 93.88 529 ALA B O 1
ATOM 11242 N N . THR B 1 530 ? -27.328 -1.592 10.672 1 95.62 530 THR B N 1
ATOM 11243 C CA . THR B 1 530 ? -26.438 -2.314 9.773 1 95.62 530 THR B CA 1
ATOM 11244 C C . THR B 1 530 ? -25.906 -1.386 8.688 1 95.62 530 THR B C 1
ATOM 11246 O O . THR B 1 530 ? -24.688 -1.341 8.453 1 95.62 530 THR B O 1
ATOM 11249 N N . PHE B 1 531 ? -26.781 -0.62 8.133 1 97.25 531 PHE B N 1
ATOM 11250 C CA . PHE B 1 531 ? -26.359 0.287 7.078 1 97.25 531 PHE B CA 1
ATOM 11251 C C . PHE B 1 531 ? -25.344 1.301 7.605 1 97.25 531 PHE B C 1
ATOM 11253 O O . PHE B 1 531 ? -24.344 1.583 6.953 1 97.25 531 PHE B O 1
ATOM 11260 N N . TYR B 1 532 ? -25.609 1.825 8.727 1 96.06 532 TYR B N 1
ATOM 11261 C CA . TYR B 1 532 ? -24.766 2.863 9.297 1 96.06 532 TYR B CA 1
ATOM 11262 C C . TYR B 1 532 ? -23.391 2.311 9.648 1 96.06 532 TYR B C 1
ATOM 11264 O O . TYR B 1 532 ? -22.375 2.996 9.484 1 96.06 532 TYR B O 1
ATOM 11272 N N . LYS B 1 533 ? -23.359 1.104 10.086 1 94.56 533 LYS B N 1
ATOM 11273 C CA . LYS B 1 533 ? -22.078 0.458 10.359 1 94.56 533 LYS B CA 1
ATOM 11274 C C . LYS B 1 533 ? -21.266 0.293 9.078 1 94.56 533 LYS B C 1
ATOM 11276 O O . LYS B 1 533 ? -20.062 0.564 9.062 1 94.56 533 LYS B O 1
ATOM 11281 N N . ILE B 1 534 ? -21.953 -0.102 8.016 1 96.12 534 ILE B N 1
ATOM 11282 C CA . ILE B 1 534 ? -21.297 -0.274 6.73 1 96.12 534 ILE B CA 1
ATOM 11283 C C . ILE B 1 534 ? -20.766 1.073 6.234 1 96.12 534 ILE B C 1
ATOM 11285 O O . ILE B 1 534 ? -19.609 1.187 5.824 1 96.12 534 ILE B O 1
ATOM 11289 N N . HIS B 1 535 ? -21.594 2.043 6.301 1 95.94 535 HIS B N 1
ATOM 11290 C CA . HIS B 1 535 ? -21.219 3.365 5.82 1 95.94 535 HIS B CA 1
ATOM 11291 C C . HIS B 1 535 ? -20.031 3.914 6.609 1 95.94 535 HIS B C 1
ATOM 11293 O O . HIS B 1 535 ? -19.141 4.559 6.039 1 95.94 535 HIS B O 1
ATOM 11299 N N . HIS B 1 536 ? -20.062 3.697 7.852 1 92.56 536 HIS B N 1
ATOM 11300 C CA . HIS B 1 536 ? -18.984 4.176 8.711 1 92.56 536 HIS B CA 1
ATOM 11301 C C . HIS B 1 536 ? -17.641 3.633 8.258 1 92.56 536 HIS B C 1
ATOM 11303 O O . HIS B 1 536 ? -16.656 4.383 8.141 1 92.56 536 HIS B O 1
ATOM 11309 N N . TRP B 1 537 ? -17.594 2.389 7.895 1 89.94 537 TRP B N 1
ATOM 11310 C CA . TRP B 1 537 ? -16.328 1.743 7.574 1 89.94 537 TRP B CA 1
ATOM 11311 C C . TRP B 1 537 ? -15.969 1.95 6.105 1 89.94 537 TRP B C 1
ATOM 11313 O O . TRP B 1 537 ? -14.789 2.051 5.758 1 89.94 537 TRP B O 1
ATOM 11323 N N . TYR B 1 538 ? -16.953 2.002 5.293 1 93.56 538 TYR B N 1
ATOM 11324 C CA . TYR B 1 538 ? -16.641 1.847 3.877 1 93.56 538 TYR B CA 1
ATOM 11325 C C . TYR B 1 538 ? -17.094 3.061 3.08 1 93.56 538 TYR B C 1
ATOM 11327 O O . TYR B 1 538 ? -17.266 2.98 1.861 1 93.56 538 TYR B O 1
ATOM 11335 N N . LYS B 1 539 ? -17.344 4.152 3.701 1 93.81 539 LYS B N 1
ATOM 11336 C CA . LYS B 1 539 ? -17.781 5.379 3.043 1 93.81 539 LYS B CA 1
ATOM 11337 C C . LYS B 1 539 ? -16.859 5.742 1.89 1 93.81 539 LYS B C 1
ATOM 11339 O O . LYS B 1 539 ? -17.312 6.164 0.826 1 93.81 539 LYS B O 1
ATOM 11344 N N . ARG B 1 540 ? -15.57 5.664 2.109 1 91.12 540 ARG B N 1
ATOM 11345 C CA . ARG B 1 540 ? -14.602 5.996 1.066 1 91.12 540 ARG B CA 1
ATOM 11346 C C . ARG B 1 540 ? -14.805 5.121 -0.166 1 91.12 540 ARG B C 1
ATOM 11348 O O . ARG B 1 540 ? -14.664 5.59 -1.297 1 91.12 540 ARG B O 1
ATOM 11355 N N . SER B 1 541 ? -15.078 3.873 0.088 1 93.56 541 SER B N 1
ATOM 11356 C CA . SER B 1 541 ? -15.367 2.982 -1.032 1 93.56 541 SER B CA 1
ATOM 11357 C C . SER B 1 541 ? -16.594 3.443 -1.805 1 93.56 541 SER B C 1
ATOM 11359 O O . SER B 1 541 ? -16.656 3.314 -3.029 1 93.56 541 SER B O 1
ATOM 11361 N N . PHE B 1 542 ? -17.578 3.979 -1.1 1 95.44 542 PHE B N 1
ATOM 11362 C CA . PHE B 1 542 ? -18.766 4.516 -1.771 1 95.44 542 PHE B CA 1
ATOM 11363 C C . PHE B 1 542 ? -18.391 5.688 -2.668 1 95.44 542 PHE B C 1
ATOM 11365 O O . PHE B 1 542 ? -18.828 5.762 -3.818 1 95.44 542 PHE B O 1
ATOM 11372 N N . PHE B 1 543 ? -17.547 6.598 -2.143 1 94 543 PHE B N 1
ATOM 11373 C CA . PHE B 1 543 ? -17.078 7.719 -2.951 1 94 543 PHE B CA 1
ATOM 11374 C C . PHE B 1 543 ? -16.391 7.223 -4.219 1 94 543 PHE B C 1
ATOM 11376 O O . PHE B 1 543 ? -16.703 7.691 -5.32 1 94 543 PHE B O 1
ATOM 11383 N N . MET B 1 544 ? -15.57 6.254 -4.051 1 92.5 544 MET B N 1
ATOM 11384 C CA . MET B 1 544 ? -14.828 5.711 -5.191 1 92.5 544 MET B CA 1
ATOM 11385 C C . MET B 1 544 ? -15.766 5 -6.156 1 92.5 544 MET B C 1
ATOM 11387 O O . MET B 1 544 ? -15.594 5.082 -7.375 1 92.5 544 MET B O 1
ATOM 11391 N N . GLY B 1 545 ? -16.641 4.293 -5.582 1 94.19 545 GLY B N 1
ATOM 11392 C CA . GLY B 1 545 ? -17.625 3.629 -6.418 1 94.19 545 GLY B CA 1
ATOM 11393 C C . GLY B 1 545 ? -18.406 4.59 -7.293 1 94.19 545 GLY B C 1
ATOM 11394 O O . GLY B 1 545 ? -18.672 4.305 -8.461 1 94.19 545 GLY B O 1
ATOM 11395 N N . ALA B 1 546 ? -18.75 5.73 -6.758 1 94.25 546 ALA B N 1
ATOM 11396 C CA . ALA B 1 546 ? -19.5 6.738 -7.504 1 94.25 546 ALA B CA 1
ATOM 11397 C C . ALA B 1 546 ? -18.672 7.297 -8.656 1 94.25 546 ALA B C 1
ATOM 11399 O O . ALA B 1 546 ? -19.219 7.84 -9.617 1 94.25 546 ALA B O 1
ATOM 11400 N N . ILE B 1 547 ? -17.453 7.191 -8.531 1 91.25 547 ILE B N 1
ATOM 11401 C CA . ILE B 1 547 ? -16.562 7.699 -9.57 1 91.25 547 ILE B CA 1
ATOM 11402 C C . ILE B 1 547 ? -16.25 6.594 -10.57 1 91.25 547 ILE B C 1
ATOM 11404 O O . ILE B 1 547 ? -16.328 6.805 -11.789 1 91.25 547 ILE B O 1
ATOM 11408 N N . GLU B 1 548 ? -15.984 5.277 -10.094 1 89.56 548 GLU B N 1
ATOM 11409 C CA . GLU B 1 548 ? -15.469 4.172 -10.898 1 89.56 548 GLU B CA 1
ATOM 11410 C C . GLU B 1 548 ? -16.609 3.395 -11.555 1 89.56 548 GLU B C 1
ATOM 11412 O O . GLU B 1 548 ? -16.438 2.816 -12.633 1 89.56 548 GLU B O 1
ATOM 11417 N N . ASP B 1 549 ? -17.688 3.357 -10.891 1 91.69 549 ASP B N 1
ATOM 11418 C CA . ASP B 1 549 ? -18.812 2.529 -11.328 1 91.69 549 ASP B CA 1
ATOM 11419 C C . ASP B 1 549 ? -19.922 3.385 -11.922 1 91.69 549 ASP B C 1
ATOM 11421 O O . ASP B 1 549 ? -20.938 3.639 -11.258 1 91.69 549 ASP B O 1
ATOM 11425 N N . LYS B 1 550 ? -19.859 3.627 -13.148 1 89.94 550 LYS B N 1
ATOM 11426 C CA . LYS B 1 550 ? -20.781 4.523 -13.836 1 89.94 550 LYS B CA 1
ATOM 11427 C C . LYS B 1 550 ? -22.203 3.959 -13.836 1 89.94 550 LYS B C 1
ATOM 11429 O O . LYS B 1 550 ? -23.172 4.707 -13.719 1 89.94 550 LYS B O 1
ATOM 11434 N N . LYS B 1 551 ? -22.219 2.631 -13.922 1 92 551 LYS B N 1
ATOM 11435 C CA . LYS B 1 551 ? -23.516 1.978 -14.016 1 92 551 LYS B CA 1
ATOM 11436 C C . LYS B 1 551 ? -24.312 2.152 -12.719 1 92 551 LYS B C 1
ATOM 11438 O O . LYS B 1 551 ? -25.531 2.227 -12.742 1 92 551 LYS B O 1
ATOM 11443 N N . ASN B 1 552 ? -23.625 2.281 -11.602 1 93.88 552 ASN B N 1
ATOM 11444 C CA . ASN B 1 552 ? -24.297 2.359 -10.305 1 93.88 552 ASN B CA 1
ATOM 11445 C C . ASN B 1 552 ? -24.047 3.701 -9.625 1 93.88 552 ASN B C 1
ATOM 11447 O O . ASN B 1 552 ? -24.312 3.859 -8.438 1 93.88 552 ASN B O 1
ATOM 11451 N N . LYS B 1 553 ? -23.547 4.715 -10.312 1 94.94 553 LYS B N 1
ATOM 11452 C CA . LYS B 1 553 ? -23.125 5.992 -9.75 1 94.94 553 LYS B CA 1
ATOM 11453 C C . LYS B 1 553 ? -24.266 6.668 -8.992 1 94.94 553 LYS B C 1
ATOM 11455 O O . LYS B 1 553 ? -24.094 7.066 -7.836 1 94.94 553 LYS B O 1
ATOM 11460 N N . GLU B 1 554 ? -25.391 6.75 -9.586 1 95.06 554 GLU B N 1
ATOM 11461 C CA . GLU B 1 554 ? -26.516 7.48 -9.016 1 95.06 554 GLU B CA 1
ATOM 11462 C C . GLU B 1 554 ? -27 6.824 -7.719 1 95.06 554 GLU B C 1
ATOM 11464 O O . GLU B 1 554 ? -27.234 7.512 -6.723 1 95.06 554 GLU B O 1
ATOM 11469 N N . GLU B 1 555 ? -27.078 5.555 -7.793 1 95.94 555 GLU B N 1
ATOM 11470 C CA . GLU B 1 555 ? -27.516 4.84 -6.602 1 95.94 555 GLU B CA 1
ATOM 11471 C C . GLU B 1 555 ? -26.531 5 -5.457 1 95.94 555 GLU B C 1
ATOM 11473 O O . GLU B 1 555 ? -26.922 5.18 -4.305 1 95.94 555 GLU B O 1
ATOM 11478 N N . ILE B 1 556 ? -25.297 4.98 -5.777 1 97.19 556 ILE B N 1
ATOM 11479 C CA . ILE B 1 556 ? -24.25 5.094 -4.762 1 97.19 556 ILE B CA 1
ATOM 11480 C C . ILE B 1 556 ? -24.266 6.496 -4.164 1 97.19 556 ILE B C 1
ATOM 11482 O O . ILE B 1 556 ? -24.156 6.66 -2.945 1 97.19 556 ILE B O 1
ATOM 11486 N N . MET B 1 557 ? -24.469 7.512 -4.957 1 97.19 557 MET B N 1
ATOM 11487 C CA . MET B 1 557 ? -24.516 8.891 -4.496 1 97.19 557 MET B CA 1
ATOM 11488 C C . MET B 1 557 ? -25.656 9.094 -3.494 1 97.19 557 MET B C 1
ATOM 11490 O O . MET B 1 557 ? -25.5 9.852 -2.533 1 97.19 557 MET B O 1
ATOM 11494 N N . HIS B 1 558 ? -26.719 8.391 -3.705 1 97.69 558 HIS B N 1
ATOM 11495 C CA . HIS B 1 558 ? -27.875 8.516 -2.84 1 97.69 558 HIS B CA 1
ATOM 11496 C C . HIS B 1 558 ? -27.625 7.883 -1.476 1 97.69 558 HIS B C 1
ATOM 11498 O O . HIS B 1 558 ? -28.375 8.117 -0.527 1 97.69 558 HIS B O 1
ATOM 11504 N N . LEU B 1 559 ? -26.531 7.141 -1.382 1 97.5 559 LEU B N 1
ATOM 11505 C CA . LEU B 1 559 ? -26.25 6.414 -0.149 1 97.5 559 LEU B CA 1
ATOM 11506 C C . LEU B 1 559 ? -25.234 7.16 0.708 1 97.5 559 LEU B C 1
ATOM 11508 O O . LEU B 1 559 ? -24.984 6.773 1.851 1 97.5 559 LEU B O 1
ATOM 11512 N N . LEU B 1 560 ? -24.656 8.266 0.226 1 97.38 560 LEU B N 1
ATOM 11513 C CA . LEU B 1 560 ? -23.641 8.992 0.962 1 97.38 560 LEU B CA 1
ATOM 11514 C C . LEU B 1 560 ? -24.25 9.82 2.082 1 97.38 560 LEU B C 1
ATOM 11516 O O . LEU B 1 560 ? -25.203 10.562 1.854 1 97.38 560 LEU B O 1
ATOM 11520 N N . LEU B 1 561 ? -23.75 9.68 3.301 1 96.69 561 LEU B N 1
ATOM 11521 C CA . LEU B 1 561 ? -24.219 10.406 4.48 1 96.69 561 LEU B CA 1
ATOM 11522 C C . LEU B 1 561 ? -23.234 11.516 4.859 1 96.69 561 LEU B C 1
ATOM 11524 O O . LEU B 1 561 ? -22.016 11.336 4.785 1 96.69 561 LEU B O 1
ATOM 11528 N N . PHE B 1 562 ? -23.828 12.688 5.25 1 95.94 562 PHE B N 1
ATOM 11529 C CA . PHE B 1 562 ? -23 13.836 5.613 1 95.94 562 PHE B CA 1
ATOM 11530 C C . PHE B 1 562 ? -23.531 14.508 6.871 1 95.94 562 PHE B C 1
ATOM 11532 O O . PHE B 1 562 ? -24.734 14.625 7.055 1 95.94 562 PHE B O 1
ATOM 11539 N N . PRO B 1 563 ? -22.625 14.93 7.766 1 94.5 563 PRO B N 1
ATOM 11540 C CA . PRO B 1 563 ? -23.047 15.859 8.82 1 94.5 563 PRO B CA 1
ATOM 11541 C C . PRO B 1 563 ? -23.406 17.234 8.281 1 94.5 563 PRO B C 1
ATOM 11543 O O . PRO B 1 563 ? -22.719 17.75 7.391 1 94.5 563 PRO B O 1
ATOM 11546 N N . THR B 1 564 ? -24.484 17.812 8.75 1 94.69 564 THR B N 1
ATOM 11547 C CA . THR B 1 564 ? -24.953 19.109 8.305 1 94.69 564 THR B CA 1
ATOM 11548 C C . THR B 1 564 ? -25.219 20.031 9.492 1 94.69 564 THR B C 1
ATOM 11550 O O . THR B 1 564 ? -25.078 19.625 10.648 1 94.69 564 THR B O 1
ATOM 11553 N N . THR B 1 565 ? -25.5 21.297 9.219 1 92.38 565 THR B N 1
ATOM 11554 C CA . THR B 1 565 ? -25.844 22.281 10.242 1 92.38 565 THR B CA 1
ATOM 11555 C C . THR B 1 565 ? -26.984 21.766 11.117 1 92.38 565 THR B C 1
ATOM 11557 O O . THR B 1 565 ? -26.922 21.844 12.344 1 92.38 565 THR B O 1
ATOM 11560 N N . ARG B 1 566 ? -27.969 21.203 10.531 1 87.75 566 ARG B N 1
ATOM 11561 C CA . ARG B 1 566 ? -29.125 20.703 11.281 1 87.75 566 ARG B CA 1
ATOM 11562 C C . ARG B 1 566 ? -28.734 19.516 12.148 1 87.75 566 ARG B C 1
ATOM 11564 O O . ARG B 1 566 ? -29.203 19.391 13.281 1 87.75 566 ARG B O 1
ATOM 11571 N N . THR B 1 567 ? -27.875 18.625 11.578 1 86.19 567 THR B N 1
ATOM 11572 C CA . THR B 1 567 ? -27.422 17.453 12.32 1 86.19 567 THR B CA 1
ATOM 11573 C C . THR B 1 567 ? -26.641 17.891 13.57 1 86.19 567 THR B C 1
ATOM 11575 O O . THR B 1 567 ? -26.812 17.297 14.641 1 86.19 567 THR B O 1
ATOM 11578 N N . MET B 1 568 ? -25.844 18.906 13.453 1 84.38 568 MET B N 1
ATOM 11579 C CA . MET B 1 568 ? -24.984 19.359 14.539 1 84.38 568 MET B CA 1
ATOM 11580 C C . MET B 1 568 ? -25.781 20.141 15.578 1 84.38 568 MET B C 1
ATOM 11582 O O . MET B 1 568 ? -25.5 20.047 16.766 1 84.38 568 MET B O 1
ATOM 11586 N N . VAL B 1 569 ? -26.75 20.891 15.148 1 78.69 569 VAL B N 1
ATOM 11587 C CA . VAL B 1 569 ? -27.547 21.719 16.047 1 78.69 569 VAL B CA 1
ATOM 11588 C C . VAL B 1 569 ? -28.531 20.859 16.812 1 78.69 569 VAL B C 1
ATOM 11590 O O . VAL B 1 569 ? -28.719 21.031 18.031 1 78.69 569 VAL B O 1
ATOM 11593 N N . ASN B 1 570 ? -29.062 19.891 16.094 1 77.81 570 ASN B N 1
ATOM 11594 C CA . ASN B 1 570 ? -30.125 19.094 16.688 1 77.81 570 ASN B CA 1
ATOM 11595 C C . ASN B 1 570 ? -29.562 17.984 17.578 1 77.81 570 ASN B C 1
ATOM 11597 O O . ASN B 1 570 ? -30.281 17.406 18.391 1 77.81 570 ASN B O 1
ATOM 11601 N N . SER B 1 571 ? -28.281 17.734 17.438 1 85.31 571 SER B N 1
ATOM 11602 C CA . SER B 1 571 ? -27.672 16.641 18.188 1 85.31 571 SER B CA 1
ATOM 11603 C C . SER B 1 571 ? -26.328 17.031 18.781 1 85.31 571 SER B C 1
ATOM 11605 O O . SER B 1 571 ? -25.281 16.609 18.281 1 85.31 571 SER B O 1
ATOM 11607 N N . PRO B 1 572 ? -26.375 17.703 19.922 1 81.12 572 PRO B N 1
ATOM 11608 C CA . PRO B 1 572 ? -25.125 18.156 20.531 1 81.12 572 PRO B CA 1
ATOM 11609 C C . PRO B 1 572 ? -24.188 17.016 20.875 1 81.12 572 PRO B C 1
ATOM 11611 O O . PRO B 1 572 ? -22.969 17.172 20.844 1 81.12 572 PRO B O 1
ATOM 11614 N N . GLU B 1 573 ? -24.781 15.953 21.141 1 81.81 573 GLU B N 1
ATOM 11615 C CA . GLU B 1 573 ? -23.953 14.789 21.453 1 81.81 573 GLU B CA 1
ATOM 11616 C C . GLU B 1 573 ? -23.141 14.352 20.25 1 81.81 573 GLU B C 1
ATOM 11618 O O . GLU B 1 573 ? -21.984 13.945 20.391 1 81.81 573 GLU B O 1
ATOM 11623 N N . VAL B 1 574 ? -23.766 14.461 19.109 1 85.5 574 VAL B N 1
ATOM 11624 C CA . VAL B 1 574 ? -23.062 14.102 17.875 1 85.5 574 VAL B CA 1
ATOM 11625 C C . VAL B 1 574 ? -21.922 15.078 17.625 1 85.5 574 VAL B C 1
ATOM 11627 O O . VAL B 1 574 ? -20.828 14.664 17.219 1 85.5 574 VAL B O 1
ATOM 11630 N N . GLN B 1 575 ? -22.125 16.281 17.922 1 82.25 575 GLN B N 1
ATOM 11631 C CA . GLN B 1 575 ? -21.094 17.297 17.766 1 82.25 575 GLN B CA 1
ATOM 11632 C C . GLN B 1 575 ? -19.891 17 18.656 1 82.25 575 GLN B C 1
ATOM 11634 O O . GLN B 1 575 ? -18.734 17.125 18.219 1 82.25 575 GLN B O 1
ATOM 11639 N N . GLU B 1 576 ? -20.234 16.625 19.812 1 79.56 576 GLU B N 1
ATOM 11640 C CA . GLU B 1 576 ? -19.172 16.312 20.766 1 79.56 576 GLU B CA 1
ATOM 11641 C C . GLU B 1 576 ? -18.344 15.109 20.312 1 79.56 576 GLU B C 1
ATOM 11643 O O . GLU B 1 576 ? -17.125 15.102 20.422 1 79.56 576 GLU B O 1
ATOM 11648 N N . LYS B 1 577 ? -19.078 14.172 19.812 1 81.38 577 LYS B N 1
ATOM 11649 C CA . LYS B 1 577 ? -18.406 12.992 19.297 1 81.38 577 LYS B CA 1
ATOM 11650 C C . LYS B 1 577 ? -17.516 13.336 18.109 1 81.38 577 LYS B C 1
ATOM 11652 O O . LYS B 1 577 ? -16.438 12.766 17.938 1 81.38 577 LYS B O 1
ATOM 11657 N N . PHE B 1 578 ? -17.969 14.164 17.312 1 78.94 578 PHE B N 1
ATOM 11658 C CA . PHE B 1 578 ? -17.188 14.609 16.156 1 78.94 578 PHE B CA 1
ATOM 11659 C C . PHE B 1 578 ? -15.922 15.328 16.625 1 78.94 578 PHE B C 1
ATOM 11661 O O . PHE B 1 578 ? -14.844 15.086 16.078 1 78.94 578 PHE B O 1
ATOM 11668 N N . ARG B 1 579 ? -16.094 16.172 17.609 1 70.69 579 ARG B N 1
ATOM 11669 C CA . ARG B 1 579 ? -14.984 16.938 18.141 1 70.69 579 ARG B CA 1
ATOM 11670 C C . ARG B 1 579 ? -13.898 16.031 18.703 1 70.69 579 ARG B C 1
ATOM 11672 O O . ARG B 1 579 ? -12.711 16.312 18.562 1 70.69 579 ARG B O 1
ATOM 11679 N N . LEU B 1 580 ? -14.445 15 19.234 1 65.25 580 LEU B N 1
ATOM 11680 C CA . LEU B 1 580 ? -13.531 14.062 19.875 1 65.25 580 LEU B CA 1
ATOM 11681 C C . LEU B 1 580 ? -13.039 13.016 18.891 1 65.25 580 LEU B C 1
ATOM 11683 O O . LEU B 1 580 ? -12.367 12.055 19.266 1 65.25 580 LEU B O 1
ATOM 11687 N N . HIS B 1 581 ? -13.43 13.219 17.594 1 71.38 581 HIS B N 1
ATOM 11688 C CA . HIS B 1 581 ? -13.086 12.258 16.562 1 71.38 581 HIS B CA 1
ATOM 11689 C C . HIS B 1 581 ? -13.547 10.852 16.938 1 71.38 581 HIS B C 1
ATOM 11691 O O . HIS B 1 581 ? -12.797 9.883 16.781 1 71.38 581 HIS B O 1
ATOM 11697 N N . GLN B 1 582 ? -14.703 10.812 17.531 1 73.38 582 GLN B N 1
ATOM 11698 C CA . GLN B 1 582 ? -15.25 9.547 18 1 73.38 582 GLN B CA 1
ATOM 11699 C C . GLN B 1 582 ? -16.547 9.203 17.281 1 73.38 582 GLN B C 1
ATOM 11701 O O . GLN B 1 582 ? -17.391 8.484 17.812 1 73.38 582 GLN B O 1
ATOM 11706 N N . VAL B 1 583 ? -16.703 9.828 16.188 1 83 583 VAL B N 1
ATOM 11707 C CA . VAL B 1 583 ? -17.906 9.516 15.43 1 83 583 VAL B CA 1
ATOM 11708 C C . VAL B 1 583 ? -17.859 8.055 14.977 1 83 583 VAL B C 1
ATOM 11710 O O . VAL B 1 583 ? -16.844 7.59 14.461 1 83 583 VAL B O 1
ATOM 11713 N N . SER B 1 584 ? -18.891 7.352 15.305 1 86.5 584 SER B N 1
ATOM 11714 C CA . SER B 1 584 ? -19.078 5.961 14.898 1 86.5 584 SER B CA 1
ATOM 11715 C C . SER B 1 584 ? -20.391 5.773 14.148 1 86.5 584 SER B C 1
ATOM 11717 O O . SER B 1 584 ? -21.047 6.754 13.773 1 86.5 584 SER B O 1
ATOM 11719 N N . HIS B 1 585 ? -20.75 4.578 13.953 1 91.19 585 HIS B N 1
ATOM 11720 C CA . HIS B 1 585 ? -21.984 4.266 13.266 1 91.19 585 HIS B CA 1
ATOM 11721 C C . HIS B 1 585 ? -23.203 4.77 14.055 1 91.19 585 HIS B C 1
ATOM 11723 O O . HIS B 1 585 ? -24.266 5.016 13.484 1 91.19 585 HIS B O 1
ATOM 11729 N N . GLU B 1 586 ? -23.016 5.027 15.32 1 88.88 586 GLU B N 1
ATOM 11730 C CA . GLU B 1 586 ? -24.109 5.406 16.219 1 88.88 586 GLU B CA 1
ATOM 11731 C C . GLU B 1 586 ? -24.578 6.828 15.922 1 88.88 586 GLU B C 1
ATOM 11733 O O . GLU B 1 586 ? -25.734 7.16 16.188 1 88.88 586 GLU B O 1
ATOM 11738 N N . GLU B 1 587 ? -23.719 7.629 15.422 1 90.56 587 GLU B N 1
ATOM 11739 C CA . GLU B 1 587 ? -24.062 9.023 15.141 1 90.56 587 GLU B CA 1
ATOM 11740 C C . GLU B 1 587 ? -24.609 9.18 13.727 1 90.56 587 GLU B C 1
ATOM 11742 O O . GLU B 1 587 ? -25.234 10.188 13.406 1 90.56 587 GLU B O 1
ATOM 11747 N N . LEU B 1 588 ? -24.469 8.242 12.891 1 93.31 588 LEU B N 1
ATOM 11748 C CA . LEU B 1 588 ? -24.734 8.367 11.461 1 93.31 588 LEU B CA 1
ATOM 11749 C C . LEU B 1 588 ? -26.219 8.5 11.188 1 93.31 588 LEU B C 1
ATOM 11751 O O . LEU B 1 588 ? -26.625 9.102 10.195 1 93.31 588 LEU B O 1
ATOM 11755 N N . PRO B 1 589 ? -27.078 7.934 12.078 1 92.06 589 PRO B N 1
ATOM 11756 C CA . PRO B 1 589 ? -28.5 8.141 11.844 1 92.06 589 PRO B CA 1
ATOM 11757 C C . PRO B 1 589 ? -28.891 9.617 11.844 1 92.06 589 PRO B C 1
ATOM 11759 O O . PRO B 1 589 ? -29.938 9.984 11.289 1 92.06 589 PRO B O 1
ATOM 11762 N N . HIS B 1 590 ? -28.078 10.414 12.453 1 92 590 HIS B N 1
ATOM 11763 C CA . HIS B 1 590 ? -28.375 11.844 12.508 1 92 590 HIS B CA 1
ATOM 11764 C C . HIS B 1 590 ? -27.891 12.547 11.242 1 92 590 HIS B C 1
ATOM 11766 O O . HIS B 1 590 ? -28.234 13.703 11 1 92 590 HIS B O 1
ATOM 11772 N N . PHE B 1 591 ? -27.094 11.883 10.453 1 94.75 591 PHE B N 1
ATOM 11773 C CA . PHE B 1 591 ? -26.547 12.477 9.242 1 94.75 591 PHE B CA 1
ATOM 11774 C C . PHE B 1 591 ? -27.562 12.43 8.109 1 94.75 591 PHE B C 1
ATOM 11776 O O . PHE B 1 591 ? -28.531 11.68 8.172 1 94.75 591 PHE B O 1
ATOM 11783 N N . TYR B 1 592 ? -27.359 13.266 7.094 1 95.56 592 TYR B N 1
ATOM 11784 C CA . TYR B 1 592 ? -28.266 13.328 5.953 1 95.56 592 TYR B CA 1
ATOM 11785 C C . TYR B 1 592 ? -27.625 12.703 4.715 1 95.56 592 TYR B C 1
ATOM 11787 O O . TYR B 1 592 ? -26.438 12.883 4.473 1 95.56 592 TYR B O 1
ATOM 11795 N N . THR B 1 593 ? -28.406 11.938 4.008 1 96.88 593 THR B N 1
ATOM 11796 C CA . THR B 1 593 ? -28.047 11.703 2.613 1 96.88 593 THR B CA 1
ATOM 11797 C C . THR B 1 593 ? -28.203 12.977 1.79 1 96.88 593 THR B C 1
ATOM 11799 O O . THR B 1 593 ? -28.766 13.969 2.27 1 96.88 593 THR B O 1
ATOM 11802 N N . LEU B 1 594 ? -27.672 12.969 0.583 1 97.5 594 LEU B N 1
ATOM 11803 C CA . LEU B 1 594 ? -27.859 14.133 -0.277 1 97.5 594 LEU B CA 1
ATOM 11804 C C . LEU B 1 594 ? -29.328 14.375 -0.576 1 97.5 594 LEU B C 1
ATOM 11806 O O . LEU B 1 594 ? -29.781 15.516 -0.657 1 97.5 594 LEU B O 1
ATOM 11810 N N . GLN B 1 595 ? -30.094 13.297 -0.71 1 97 595 GLN B N 1
ATOM 11811 C CA . GLN B 1 595 ? -31.531 13.438 -0.921 1 97 595 GLN B CA 1
ATOM 11812 C C . GLN B 1 595 ? -32.219 14.055 0.3 1 97 595 GLN B C 1
ATOM 11814 O O . GLN B 1 595 ? -33.031 14.969 0.167 1 97 595 GLN B O 1
ATOM 11819 N N . GLU B 1 596 ? -31.875 13.57 1.459 1 95.56 596 GLU B N 1
ATOM 11820 C CA . GLU B 1 596 ? -32.438 14.133 2.689 1 95.56 596 GLU B CA 1
ATOM 11821 C C . GLU B 1 596 ? -32.062 15.602 2.852 1 95.56 596 GLU B C 1
ATOM 11823 O O . GLU B 1 596 ? -32.844 16.406 3.342 1 95.56 596 GLU B O 1
ATOM 11828 N N . TYR B 1 597 ? -30.828 15.906 2.557 1 97.19 597 TYR B N 1
ATOM 11829 C CA . TYR B 1 597 ? -30.391 17.297 2.549 1 97.19 597 TYR B CA 1
ATOM 11830 C C . TYR B 1 597 ? -31.297 18.156 1.676 1 97.19 597 TYR B C 1
ATOM 11832 O O . TYR B 1 597 ? -31.781 19.203 2.113 1 97.19 597 TYR B O 1
ATOM 11840 N N . VAL B 1 598 ? -31.547 17.719 0.488 1 96.69 598 VAL B N 1
ATOM 11841 C CA . VAL B 1 598 ? -32.344 18.453 -0.474 1 96.69 598 VAL B CA 1
ATOM 11842 C C . VAL B 1 598 ? -33.781 18.578 0.053 1 96.69 598 VAL B C 1
ATOM 11844 O O . VAL B 1 598 ? -34.406 19.625 -0.114 1 96.69 598 VAL B O 1
ATOM 11847 N N . ASP B 1 599 ? -34.219 17.609 0.688 1 95 599 ASP B N 1
ATOM 11848 C CA . ASP B 1 599 ? -35.594 17.641 1.239 1 95 599 ASP B CA 1
ATOM 11849 C C . ASP B 1 599 ? -35.688 18.609 2.414 1 95 599 ASP B C 1
ATOM 11851 O O . ASP B 1 599 ? -36.719 19.172 2.672 1 95 599 ASP B O 1
ATOM 11855 N N . ALA B 1 600 ? -34.562 18.734 3.105 1 92.62 600 ALA B N 1
ATOM 11856 C CA . ALA B 1 600 ? -34.562 19.516 4.34 1 92.62 600 ALA B CA 1
ATOM 11857 C C . ALA B 1 600 ? -34.25 20.984 4.062 1 92.62 600 ALA B C 1
ATOM 11859 O O . ALA B 1 600 ? -34.562 21.859 4.863 1 92.62 600 ALA B O 1
ATOM 11860 N N . MET B 1 601 ? -33.594 21.297 3 1 93.94 601 MET B N 1
ATOM 11861 C CA . MET B 1 601 ? -33.125 22.656 2.77 1 93.94 601 MET B CA 1
ATOM 11862 C C . MET B 1 601 ? -34.312 23.578 2.434 1 93.94 601 MET B C 1
ATOM 11864 O O . MET B 1 601 ? -35.344 23.125 1.954 1 93.94 601 MET B O 1
ATOM 11868 N N . PRO B 1 602 ? -34.156 24.828 2.812 1 93.88 602 PRO B N 1
ATOM 11869 C CA . PRO B 1 602 ? -35.25 25.75 2.475 1 93.88 602 PRO B CA 1
ATOM 11870 C C . PRO B 1 602 ? -35.438 25.891 0.968 1 93.88 602 PRO B C 1
ATOM 11872 O O . PRO B 1 602 ? -34.5 25.688 0.194 1 93.88 602 PRO B O 1
ATOM 11875 N N . SER B 1 603 ? -36.594 26.281 0.592 1 92.5 603 SER B N 1
ATOM 11876 C CA . SER B 1 603 ? -37 26.328 -0.814 1 92.5 603 SER B CA 1
ATOM 11877 C C . SER B 1 603 ? -36.156 27.359 -1.58 1 92.5 603 SER B C 1
ATOM 11879 O O . SER B 1 603 ? -35.938 27.219 -2.787 1 92.5 603 SER B O 1
ATOM 11881 N N . TYR B 1 604 ? -35.688 28.422 -0.851 1 93.75 604 TYR B N 1
ATOM 11882 C CA . TYR B 1 604 ? -34.969 29.469 -1.531 1 93.75 604 TYR B CA 1
ATOM 11883 C C . TYR B 1 604 ? -33.5 29.078 -1.702 1 93.75 604 TYR B C 1
ATOM 11885 O O . TYR B 1 604 ? -32.75 29.766 -2.402 1 93.75 604 TYR B O 1
ATOM 11893 N N . GLN B 1 605 ? -33.062 28.031 -1.108 1 95.25 605 GLN B N 1
ATOM 11894 C CA . GLN B 1 605 ? -31.719 27.5 -1.35 1 95.25 605 GLN B CA 1
ATOM 11895 C C . GLN B 1 605 ? -31.672 26.672 -2.633 1 95.25 605 GLN B C 1
ATOM 11897 O O . GLN B 1 605 ? -32.344 25.641 -2.736 1 95.25 605 GLN B O 1
ATOM 11902 N N . LYS B 1 606 ? -30.828 27.047 -3.535 1 93 606 LYS B N 1
ATOM 11903 C CA . LYS B 1 606 ? -30.859 26.438 -4.863 1 93 606 LYS B CA 1
ATOM 11904 C C . LYS B 1 606 ? -29.688 25.469 -5.051 1 93 606 LYS B C 1
ATOM 11906 O O . LYS B 1 606 ? -29.703 24.641 -5.973 1 93 606 LYS B O 1
ATOM 11911 N N . ASP B 1 607 ? -28.688 25.578 -4.27 1 96.44 607 ASP B N 1
ATOM 11912 C CA . ASP B 1 607 ? -27.531 24.719 -4.359 1 96.44 607 ASP B CA 1
ATOM 11913 C C . ASP B 1 607 ? -27.312 23.938 -3.064 1 96.44 607 ASP B C 1
ATOM 11915 O O . ASP B 1 607 ? -27.875 24.281 -2.027 1 96.44 607 ASP B O 1
ATOM 11919 N N . ILE B 1 608 ? -26.547 22.828 -3.164 1 97.81 608 ILE B N 1
ATOM 11920 C CA . ILE B 1 608 ? -26.062 22.141 -1.971 1 97.81 608 ILE B CA 1
ATOM 11921 C C . ILE B 1 608 ? -24.766 22.797 -1.504 1 97.81 608 ILE B C 1
ATOM 11923 O O . ILE B 1 608 ? -23.812 22.938 -2.281 1 97.81 608 ILE B O 1
ATOM 11927 N N . TYR B 1 609 ? -24.812 23.281 -0.302 1 97.56 609 TYR B N 1
ATOM 11928 C CA . TYR B 1 609 ? -23.656 24 0.217 1 97.56 609 TYR B CA 1
ATOM 11929 C C . TYR B 1 609 ? -22.812 23.109 1.122 1 97.56 609 TYR B C 1
ATOM 11931 O O . TYR B 1 609 ? -23.344 22.266 1.845 1 97.56 609 TYR B O 1
ATOM 11939 N N . MET B 1 610 ? -21.516 23.281 1.086 1 96.75 610 MET B N 1
ATOM 11940 C CA . MET B 1 610 ? -20.594 22.578 1.962 1 96.75 610 MET B CA 1
ATOM 11941 C C . MET B 1 610 ? -19.469 23.484 2.432 1 96.75 610 MET B C 1
ATOM 11943 O O . MET B 1 610 ? -19.266 24.578 1.874 1 96.75 610 MET B O 1
ATOM 11947 N N . ILE B 1 611 ? -18.812 23.141 3.494 1 95.06 611 ILE B N 1
ATOM 11948 C CA . ILE B 1 611 ? -17.578 23.781 3.955 1 95.06 611 ILE B CA 1
ATOM 11949 C C . ILE B 1 611 ? -16.625 22.734 4.504 1 95.06 611 ILE B C 1
ATOM 11951 O O . ILE B 1 611 ? -17.047 21.75 5.113 1 95.06 611 ILE B O 1
ATOM 11955 N N . SER B 1 612 ? -15.414 22.844 4.195 1 92.62 612 SER B N 1
ATOM 11956 C CA . SER B 1 612 ? -14.414 21.875 4.648 1 92.62 612 SER B CA 1
ATOM 11957 C C . SER B 1 612 ? -13.43 22.531 5.613 1 92.62 612 SER B C 1
ATOM 11959 O O . SER B 1 612 ? -12.992 23.672 5.395 1 92.62 612 SER B O 1
ATOM 11961 N N . CYS B 1 613 ? -13.164 21.891 6.719 1 88.44 613 CYS B N 1
ATOM 11962 C CA . CYS B 1 613 ? -12.242 22.359 7.746 1 88.44 613 CYS B CA 1
ATOM 11963 C C . CYS B 1 613 ? -11.43 21.188 8.312 1 88.44 613 CYS B C 1
ATOM 11965 O O . CYS B 1 613 ? -11.758 20.031 8.086 1 88.44 613 CYS B O 1
ATOM 11967 N N . THR B 1 614 ? -10.414 21.469 8.969 1 76.94 614 THR B N 1
ATOM 11968 C CA . THR B 1 614 ? -9.586 20.422 9.578 1 76.94 614 THR B CA 1
ATOM 11969 C C . THR B 1 614 ? -10.344 19.719 10.695 1 76.94 614 THR B C 1
ATOM 11971 O O . THR B 1 614 ? -10.234 18.484 10.836 1 76.94 614 THR B O 1
ATOM 11974 N N . PHE B 1 615 ? -11.047 20.609 11.492 1 77.12 615 PHE B N 1
ATOM 11975 C CA . PHE B 1 615 ? -11.852 20.078 12.586 1 77.12 615 PHE B CA 1
ATOM 11976 C C . PHE B 1 615 ? -13.281 20.578 12.508 1 77.12 615 PHE B C 1
ATOM 11978 O O . PHE B 1 615 ? -13.539 21.656 11.977 1 77.12 615 PHE B O 1
ATOM 11985 N N . ILE B 1 616 ? -14.156 19.75 13.055 1 84.38 616 ILE B N 1
ATOM 11986 C CA . ILE B 1 616 ? -15.578 20.078 12.992 1 84.38 616 ILE B CA 1
ATOM 11987 C C . ILE B 1 616 ? -15.844 21.391 13.727 1 84.38 616 ILE B C 1
ATOM 11989 O O . ILE B 1 616 ? -16.703 22.172 13.32 1 84.38 616 ILE B O 1
ATOM 11993 N N . ASP B 1 617 ? -15.055 21.641 14.789 1 80.5 617 ASP B N 1
ATOM 11994 C CA . ASP B 1 617 ? -15.234 22.875 15.547 1 80.5 617 ASP B CA 1
ATOM 11995 C C . ASP B 1 617 ? -14.906 24.094 14.695 1 80.5 617 ASP B C 1
ATOM 11997 O O . ASP B 1 617 ? -15.547 25.141 14.828 1 80.5 617 ASP B O 1
ATOM 12001 N N . GLU B 1 618 ? -13.977 23.922 13.898 1 85 618 GLU B N 1
ATOM 12002 C CA . GLU B 1 618 ? -13.609 25.016 13 1 85 618 GLU B CA 1
ATOM 12003 C C . GLU B 1 618 ? -14.711 25.281 11.984 1 85 618 GLU B C 1
ATOM 12005 O O . GLU B 1 618 ? -14.977 26.438 11.633 1 85 618 GLU B O 1
ATOM 12010 N N . CYS B 1 619 ? -15.344 24.234 11.555 1 90.5 619 CYS B N 1
ATOM 12011 C CA . CYS B 1 619 ? -16.453 24.406 10.609 1 90.5 619 CYS B CA 1
ATOM 12012 C C . CYS B 1 619 ? -17.625 25.109 11.273 1 90.5 619 CYS B C 1
ATOM 12014 O O . CYS B 1 619 ? -18.203 26.031 10.695 1 90.5 619 CYS B O 1
ATOM 12016 N N . LEU B 1 620 ? -17.922 24.656 12.453 1 88.88 620 LEU B N 1
ATOM 12017 C CA . LEU B 1 620 ? -19.062 25.188 13.18 1 88.88 620 LEU B CA 1
ATOM 12018 C C . LEU B 1 620 ? -18.844 26.641 13.57 1 88.88 620 LEU B C 1
ATOM 12020 O O . LEU B 1 620 ? -19.781 27.438 13.586 1 88.88 620 LEU B O 1
ATOM 12024 N N . ALA B 1 621 ? -17.578 26.922 13.844 1 87.62 621 ALA B N 1
ATOM 12025 C CA . ALA B 1 621 ? -17.266 28.266 14.312 1 87.62 621 ALA B CA 1
ATOM 12026 C C . ALA B 1 621 ? -16.891 29.188 13.148 1 87.62 621 ALA B C 1
ATOM 12028 O O . ALA B 1 621 ? -16.641 30.375 13.344 1 87.62 621 ALA B O 1
ATOM 12029 N N . SER B 1 622 ? -16.922 28.688 11.969 1 90.75 622 SER B N 1
ATOM 12030 C CA . SER B 1 622 ? -16.516 29.484 10.812 1 90.75 622 SER B CA 1
ATOM 12031 C C . SER B 1 622 ? -17.453 30.656 10.586 1 90.75 622 SER B C 1
ATOM 12033 O O . SER B 1 622 ? -18.672 30.531 10.742 1 90.75 622 SER B O 1
ATOM 12035 N N . PRO B 1 623 ? -16.875 31.859 10.234 1 91.44 623 PRO B N 1
ATOM 12036 C CA . PRO B 1 623 ? -17.734 33 9.875 1 91.44 623 PRO B CA 1
ATOM 12037 C C . PRO B 1 623 ? -18.672 32.688 8.711 1 91.44 623 PRO B C 1
ATOM 12039 O O . PRO B 1 623 ? -19.781 33.219 8.648 1 91.44 623 PRO B O 1
ATOM 12042 N N . TYR B 1 624 ? -18.234 31.844 7.867 1 93.19 624 TYR B N 1
ATOM 12043 C CA . TYR B 1 624 ? -19.078 31.453 6.75 1 93.19 624 TYR B CA 1
ATOM 12044 C C . TYR B 1 624 ? -20.281 30.625 7.234 1 93.19 624 TYR B C 1
ATOM 12046 O O . TYR B 1 624 ? -21.391 30.797 6.738 1 93.19 624 TYR B O 1
ATOM 12054 N N . THR B 1 625 ? -19.984 29.719 8.094 1 94.06 625 THR B N 1
ATOM 12055 C CA . THR B 1 625 ? -21.078 28.938 8.672 1 94.06 625 THR B CA 1
ATOM 12056 C C . THR B 1 625 ? -22.047 29.844 9.43 1 94.06 625 THR B C 1
ATOM 12058 O O . THR B 1 625 ? -23.266 29.656 9.367 1 94.06 625 THR B O 1
ATOM 12061 N N . GLU B 1 626 ? -21.469 30.797 10.172 1 92.25 626 GLU B N 1
ATOM 12062 C CA . GLU B 1 626 ? -22.312 31.781 10.852 1 92.25 626 GLU B CA 1
ATOM 12063 C C . GLU B 1 626 ? -23.203 32.531 9.867 1 92.25 626 GLU B C 1
ATOM 12065 O O . GLU B 1 626 ? -24.391 32.75 10.133 1 92.25 626 GLU B O 1
ATOM 12070 N N . ALA B 1 627 ? -22.672 32.938 8.758 1 92.81 627 ALA B N 1
ATOM 12071 C CA . ALA B 1 627 ? -23.406 33.625 7.707 1 92.81 627 ALA B CA 1
ATOM 12072 C C . ALA B 1 627 ? -24.547 32.75 7.168 1 92.81 627 ALA B C 1
ATOM 12074 O O . ALA B 1 627 ? -25.656 33.25 6.945 1 92.81 627 ALA B O 1
ATOM 12075 N N . ALA B 1 628 ? -24.266 31.531 6.918 1 94.69 628 ALA B N 1
ATOM 12076 C CA . ALA B 1 628 ? -25.281 30.594 6.418 1 94.69 628 ALA B CA 1
ATOM 12077 C C . ALA B 1 628 ? -26.391 30.391 7.449 1 94.69 628 ALA B C 1
ATOM 12079 O O . ALA B 1 628 ? -27.578 30.391 7.105 1 94.69 628 ALA B O 1
ATOM 12080 N N . ASN B 1 629 ? -26 30.234 8.695 1 93 629 ASN B N 1
ATOM 12081 C CA . ASN B 1 629 ? -26.953 30.016 9.773 1 93 629 ASN B CA 1
ATOM 12082 C C . ASN B 1 629 ? -27.906 31.203 9.914 1 93 629 ASN B C 1
ATOM 12084 O O . ASN B 1 629 ? -29.109 31 10.102 1 93 629 ASN B O 1
ATOM 12088 N N . THR B 1 630 ? -27.359 32.406 9.891 1 90.81 630 THR B N 1
ATOM 12089 C CA . THR B 1 630 ? -28.156 33.594 10.016 1 90.81 630 THR B CA 1
ATOM 12090 C C . THR B 1 630 ? -29.188 33.688 8.891 1 90.81 630 THR B C 1
ATOM 12092 O O . THR B 1 630 ? -30.281 34.219 9.086 1 90.81 630 THR B O 1
ATOM 12095 N N . ARG B 1 631 ? -28.891 33.094 7.801 1 92.81 631 ARG B N 1
ATOM 12096 C CA . ARG B 1 631 ? -29.781 33.125 6.641 1 92.81 631 ARG B CA 1
ATOM 12097 C C . ARG B 1 631 ? -30.672 31.891 6.621 1 92.81 631 ARG B C 1
ATOM 12099 O O . ARG B 1 631 ? -31.516 31.734 5.727 1 92.81 631 ARG B O 1
ATOM 12106 N N . GLY B 1 632 ? -30.422 30.969 7.461 1 92.62 632 GLY B N 1
ATOM 12107 C CA . GLY B 1 632 ? -31.234 29.766 7.57 1 92.62 632 GLY B CA 1
ATOM 12108 C C . GLY B 1 632 ? -30.859 28.703 6.547 1 92.62 632 GLY B C 1
ATOM 12109 O O . GLY B 1 632 ? -31.703 27.875 6.18 1 92.62 632 GLY B O 1
ATOM 12110 N N . LEU B 1 633 ? -29.703 28.719 6.023 1 95.81 633 LEU B N 1
ATOM 12111 C CA . LEU B 1 633 ? -29.281 27.781 4.977 1 95.81 633 LEU B CA 1
ATOM 12112 C C . LEU B 1 633 ? -28.703 26.516 5.582 1 95.81 633 LEU B C 1
ATOM 12114 O O . LEU B 1 633 ? -28.125 26.547 6.672 1 95.81 633 LEU B O 1
ATOM 12118 N N . GLU B 1 634 ? -28.859 25.438 4.828 1 96.12 634 GLU B N 1
ATOM 12119 C CA . GLU B 1 634 ? -28.25 24.172 5.227 1 96.12 634 GLU B CA 1
ATOM 12120 C C . GLU B 1 634 ? -26.859 24.016 4.629 1 96.12 634 GLU B C 1
ATOM 12122 O O . GLU B 1 634 ? -26.641 24.359 3.465 1 96.12 634 GLU B O 1
ATOM 12127 N N . VAL B 1 635 ? -25.891 23.531 5.465 1 97.38 635 VAL B N 1
ATOM 12128 C CA . VAL B 1 635 ? -24.516 23.406 5.012 1 97.38 635 VAL B CA 1
ATOM 12129 C C . VAL B 1 635 ? -23.969 22.031 5.414 1 97.38 635 VAL B C 1
ATOM 12131 O O . VAL B 1 635 ? -24.156 21.594 6.551 1 97.38 635 VAL B O 1
ATOM 12134 N N . ILE B 1 636 ? -23.281 21.297 4.492 1 97.06 636 ILE B N 1
ATOM 12135 C CA . ILE B 1 636 ? -22.562 20.062 4.758 1 97.06 636 ILE B CA 1
ATOM 12136 C C . ILE B 1 636 ? -21.188 20.375 5.359 1 97.06 636 ILE B C 1
ATOM 12138 O O . ILE B 1 636 ? -20.5 21.281 4.902 1 97.06 636 ILE B O 1
ATOM 12142 N N . PHE B 1 637 ? -20.828 19.656 6.391 1 95.06 637 PHE B N 1
ATOM 12143 C CA . PHE B 1 637 ? -19.516 19.812 6.992 1 95.06 637 PHE B CA 1
ATOM 12144 C C . PHE B 1 637 ? -18.594 18.656 6.602 1 95.06 637 PHE B C 1
ATOM 12146 O O . PHE B 1 637 ? -18.938 17.484 6.785 1 95.06 637 PHE B O 1
ATOM 12153 N N . LEU B 1 638 ? -17.422 18.984 6.012 1 93.25 638 LEU B N 1
ATOM 12154 C CA . LEU B 1 638 ? -16.422 17.984 5.621 1 93.25 638 LEU B CA 1
ATOM 12155 C C . LEU B 1 638 ? -15.125 18.188 6.379 1 93.25 638 LEU B C 1
ATOM 12157 O O . LEU B 1 638 ? -14.617 19.312 6.465 1 93.25 638 LEU B O 1
ATOM 12161 N N . THR B 1 639 ? -14.57 17.125 6.953 1 88 639 THR B N 1
ATOM 12162 C CA . THR B 1 639 ? -13.289 17.234 7.652 1 88 639 THR B CA 1
ATOM 12163 C C . THR B 1 639 ? -12.258 16.297 7.023 1 88 639 THR B C 1
ATOM 12165 O O . THR B 1 639 ? -11.141 16.172 7.52 1 88 639 THR B O 1
ATOM 12168 N N . ASP B 1 640 ? -12.648 15.602 5.949 1 86.81 640 ASP B N 1
ATOM 12169 C CA . ASP B 1 640 ? -11.75 14.734 5.203 1 86.81 640 ASP B CA 1
ATOM 12170 C C . ASP B 1 640 ? -11.352 15.367 3.869 1 86.81 640 ASP B C 1
ATOM 12172 O O . ASP B 1 640 ? -12.219 15.664 3.039 1 86.81 640 ASP B O 1
ATOM 12176 N N . VAL B 1 641 ? -10.062 15.508 3.697 1 86 641 VAL B N 1
ATOM 12177 C CA . VAL B 1 641 ? -9.562 16.219 2.521 1 86 641 VAL B CA 1
ATOM 12178 C C . VAL B 1 641 ? -9.938 15.445 1.257 1 86 641 VAL B C 1
ATOM 12180 O O . VAL B 1 641 ? -10.211 16.047 0.217 1 86 641 VAL B O 1
ATOM 12183 N N . ASN B 1 642 ? -9.938 14.125 1.343 1 84.56 642 ASN B N 1
ATOM 12184 C CA . ASN B 1 642 ? -10.305 13.328 0.177 1 84.56 642 ASN B CA 1
ATOM 12185 C C . ASN B 1 642 ? -11.758 13.562 -0.224 1 84.56 642 ASN B C 1
ATOM 12187 O O . ASN B 1 642 ? -12.062 13.711 -1.409 1 84.56 642 ASN B O 1
ATOM 12191 N N . GLU B 1 643 ? -12.578 13.641 0.775 1 90.5 643 GLU B N 1
ATOM 12192 C CA . GLU B 1 643 ? -13.992 13.906 0.493 1 90.5 643 GLU B CA 1
ATOM 12193 C C . GLU B 1 643 ? -14.18 15.281 -0.131 1 90.5 643 GLU B C 1
ATOM 12195 O O . GLU B 1 643 ? -14.953 15.445 -1.078 1 90.5 643 GLU B O 1
ATOM 12200 N N . ASP B 1 644 ? -13.445 16.219 0.484 1 90.69 644 ASP B N 1
ATOM 12201 C CA . ASP B 1 644 ? -13.516 17.578 -0.052 1 90.69 644 ASP B CA 1
ATOM 12202 C C . ASP B 1 644 ? -13.102 17.609 -1.522 1 90.69 644 ASP B C 1
ATOM 12204 O O . ASP B 1 644 ? -13.812 18.172 -2.359 1 90.69 644 ASP B O 1
ATOM 12208 N N . LEU B 1 645 ? -12.07 16.969 -1.784 1 85.88 645 LEU B N 1
ATOM 12209 C CA . LEU B 1 645 ? -11.523 16.953 -3.137 1 85.88 645 LEU B CA 1
ATOM 12210 C C . LEU B 1 645 ? -12.445 16.188 -4.086 1 85.88 645 LEU B C 1
ATOM 12212 O O . LEU B 1 645 ? -12.719 16.656 -5.195 1 85.88 645 LEU B O 1
ATOM 12216 N N . LEU B 1 646 ? -12.945 15.016 -3.678 1 89.62 646 LEU B N 1
ATOM 12217 C CA . LEU B 1 646 ? -13.773 14.18 -4.539 1 89.62 646 LEU B CA 1
ATOM 12218 C C . LEU B 1 646 ? -15.102 14.859 -4.844 1 89.62 646 LEU B C 1
ATOM 12220 O O . LEU B 1 646 ? -15.562 14.852 -5.988 1 89.62 646 LEU B O 1
ATOM 12224 N N . LEU B 1 647 ? -15.641 15.5 -3.867 1 91.88 647 LEU B N 1
ATOM 12225 C CA . LEU B 1 647 ? -16.922 16.172 -4.062 1 91.88 647 LEU B CA 1
ATOM 12226 C C . LEU B 1 647 ? -16.766 17.406 -4.934 1 91.88 647 LEU B C 1
ATOM 12228 O O . LEU B 1 647 ? -17.594 17.688 -5.801 1 91.88 647 LEU B O 1
ATOM 12232 N N . SER B 1 648 ? -15.688 18.141 -4.695 1 87.62 648 SER B N 1
ATOM 12233 C CA . SER B 1 648 ? -15.5 19.391 -5.406 1 87.62 648 SER B CA 1
ATOM 12234 C C . SER B 1 648 ? -15.094 19.156 -6.859 1 87.62 648 SER B C 1
ATOM 12236 O O . SER B 1 648 ? -15.484 19.906 -7.75 1 87.62 648 SER B O 1
ATOM 12238 N N . THR B 1 649 ? -14.414 18.062 -7.129 1 85.12 649 THR B N 1
ATOM 12239 C CA . THR B 1 649 ? -13.812 17.875 -8.445 1 85.12 649 THR B CA 1
ATOM 12240 C C . THR B 1 649 ? -14.641 16.906 -9.289 1 85.12 649 THR B C 1
ATOM 12242 O O . THR B 1 649 ? -14.867 17.156 -10.477 1 85.12 649 THR B O 1
ATOM 12245 N N . TYR B 1 650 ? -15.148 15.781 -8.703 1 88.56 650 TYR B N 1
ATOM 12246 C CA . TYR B 1 650 ? -15.711 14.711 -9.516 1 88.56 650 TYR B CA 1
ATOM 12247 C C . TYR B 1 650 ? -17.203 14.547 -9.25 1 88.56 650 TYR B C 1
ATOM 12249 O O . TYR B 1 650 ? -17.953 14.094 -10.117 1 88.56 650 TYR B O 1
ATOM 12257 N N . LEU B 1 651 ? -17.578 14.875 -8.07 1 94.94 651 LEU B N 1
ATOM 12258 C CA . LEU B 1 651 ? -18.953 14.602 -7.652 1 94.94 651 LEU B CA 1
ATOM 12259 C C . LEU B 1 651 ? -19.672 15.898 -7.266 1 94.94 651 LEU B C 1
ATOM 12261 O O . LEU B 1 651 ? -20.328 15.961 -6.223 1 94.94 651 LEU B O 1
ATOM 12265 N N . ASN B 1 652 ? -19.516 16.953 -8.047 1 93.88 652 ASN B N 1
ATOM 12266 C CA . ASN B 1 652 ? -19.984 18.281 -7.684 1 93.88 652 ASN B CA 1
ATOM 12267 C C . ASN B 1 652 ? -21.422 18.516 -8.141 1 93.88 652 ASN B C 1
ATOM 12269 O O . ASN B 1 652 ? -21.891 19.656 -8.156 1 93.88 652 ASN B O 1
ATOM 12273 N N . GLU B 1 653 ? -22.109 17.422 -8.578 1 95.69 653 GLU B N 1
ATOM 12274 C CA . GLU B 1 653 ? -23.531 17.469 -8.945 1 95.69 653 GLU B CA 1
ATOM 12275 C C . GLU B 1 653 ? -24.281 16.281 -8.375 1 95.69 653 GLU B C 1
ATOM 12277 O O . GLU B 1 653 ? -23.75 15.18 -8.281 1 95.69 653 GLU B O 1
ATOM 12282 N N . PHE B 1 654 ? -25.5 16.547 -7.969 1 97.25 654 PHE B N 1
ATOM 12283 C CA . PHE B 1 654 ? -26.375 15.516 -7.422 1 97.25 654 PHE B CA 1
ATOM 12284 C C . PHE B 1 654 ? -27.734 15.531 -8.109 1 97.25 654 PHE B C 1
ATOM 12286 O O . PHE B 1 654 ? -28.375 16.578 -8.18 1 97.25 654 PHE B O 1
ATOM 12293 N N . ARG B 1 655 ? -28.078 14.367 -8.586 1 96.38 655 ARG B N 1
ATOM 12294 C CA . ARG B 1 655 ? -29.406 14.203 -9.164 1 96.38 655 ARG B CA 1
ATOM 12295 C C . ARG B 1 655 ? -30.406 13.672 -8.125 1 96.38 655 ARG B C 1
ATOM 12297 O O . ARG B 1 655 ? -30.312 12.508 -7.723 1 96.38 655 ARG B O 1
ATOM 12304 N N . ALA B 1 656 ? -31.359 14.5 -7.777 1 96.75 656 ALA B N 1
ATOM 12305 C CA . ALA B 1 656 ? -32.375 14.117 -6.789 1 96.75 656 ALA B CA 1
ATOM 12306 C C . ALA B 1 656 ? -33.406 13.164 -7.398 1 96.75 656 ALA B C 1
ATOM 12308 O O . ALA B 1 656 ? -33.406 12.961 -8.617 1 96.75 656 ALA B O 1
ATOM 12309 N N . ASN B 1 657 ? -34.188 12.539 -6.527 1 94.75 657 ASN B N 1
ATOM 12310 C CA . ASN B 1 657 ? -35.219 11.617 -6.969 1 94.75 657 ASN B CA 1
ATOM 12311 C C . ASN B 1 657 ? -36.219 12.305 -7.922 1 94.75 657 ASN B C 1
ATOM 12313 O O . ASN B 1 657 ? -36.781 11.656 -8.805 1 94.75 657 ASN B O 1
ATOM 12317 N N . SER B 1 658 ? -36.344 13.555 -7.785 1 93.62 658 SER B N 1
ATOM 12318 C CA . SER B 1 658 ? -37.219 14.336 -8.633 1 93.62 658 SER B CA 1
ATOM 12319 C C . SER B 1 658 ? -36.656 14.5 -10.039 1 93.62 658 SER B C 1
ATOM 12321 O O . SER B 1 658 ? -37.375 14.914 -10.961 1 93.62 658 SER B O 1
ATOM 12323 N N . GLY B 1 659 ? -35.375 14.258 -10.195 1 93 659 GLY B N 1
ATOM 12324 C CA . GLY B 1 659 ? -34.719 14.453 -11.469 1 93 659 GLY B CA 1
ATOM 12325 C C . GLY B 1 659 ? -33.938 15.75 -11.539 1 93 659 GLY B C 1
ATOM 12326 O O . GLY B 1 659 ? -33.094 15.93 -12.422 1 93 659 GLY B O 1
ATOM 12327 N N . LYS B 1 660 ? -34.219 16.625 -10.609 1 95.31 660 LYS B N 1
ATOM 12328 C CA . LYS B 1 660 ? -33.5 17.906 -10.586 1 95.31 660 LYS B CA 1
ATOM 12329 C C . LYS B 1 660 ? -32.031 17.719 -10.188 1 95.31 660 LYS B C 1
ATOM 12331 O O . LYS B 1 660 ? -31.734 16.953 -9.281 1 95.31 660 LYS B O 1
ATOM 12336 N N . VAL B 1 661 ? -31.203 18.484 -10.859 1 96.44 661 VAL B N 1
ATOM 12337 C CA . VAL B 1 661 ? -29.781 18.391 -10.594 1 96.44 661 VAL B CA 1
ATOM 12338 C C . VAL B 1 661 ? -29.328 19.578 -9.75 1 96.44 661 VAL B C 1
ATOM 12340 O O . VAL B 1 661 ? -29.641 20.734 -10.078 1 96.44 661 VAL B O 1
ATOM 12343 N N . TYR B 1 662 ? -28.719 19.359 -8.625 1 96.94 662 TYR B N 1
ATOM 12344 C CA . TYR B 1 662 ? -28.188 20.375 -7.727 1 96.94 662 TYR B CA 1
ATOM 12345 C C . TYR B 1 662 ? -26.672 20.422 -7.797 1 96.94 662 TYR B C 1
ATOM 12347 O O . TYR B 1 662 ? -26 19.391 -7.836 1 96.94 662 TYR B O 1
ATOM 12355 N N . LYS B 1 663 ? -26.156 21.656 -7.816 1 96.31 663 LYS B N 1
ATOM 12356 C CA . LYS B 1 663 ? -24.703 21.828 -7.727 1 96.31 663 LYS B CA 1
ATOM 12357 C C . LYS B 1 663 ? -24.234 21.812 -6.27 1 96.31 663 LYS B C 1
ATOM 12359 O O . LYS B 1 663 ? -24.938 22.312 -5.391 1 96.31 663 LYS B O 1
ATOM 12364 N N . ILE B 1 664 ? -23.109 21.25 -5.996 1 96.44 664 ILE B N 1
ATOM 12365 C CA . ILE B 1 664 ? -22.5 21.266 -4.672 1 96.44 664 ILE B CA 1
ATOM 12366 C C . ILE B 1 664 ? -21.391 22.312 -4.625 1 96.44 664 ILE B C 1
ATOM 12368 O O . ILE B 1 664 ? -20.406 22.219 -5.363 1 96.44 664 ILE B O 1
ATOM 12372 N N . LYS B 1 665 ? -21.562 23.328 -3.732 1 93.75 665 LYS B N 1
ATOM 12373 C CA . LYS B 1 665 ? -20.641 24.469 -3.709 1 93.75 665 LYS B CA 1
ATOM 12374 C C . LYS B 1 665 ? -20.078 24.688 -2.309 1 93.75 665 LYS B C 1
ATOM 12376 O O . LYS B 1 665 ? -20.781 24.516 -1.313 1 93.75 665 LYS B O 1
ATOM 12381 N N . ASN B 1 666 ? -18.859 25.031 -2.242 1 93.62 666 ASN B N 1
ATOM 12382 C CA . ASN B 1 666 ? -18.219 25.391 -0.985 1 93.62 666 ASN B CA 1
ATOM 12383 C C . ASN B 1 666 ? -18.469 26.859 -0.63 1 93.62 666 ASN B C 1
ATOM 12385 O O . ASN B 1 666 ? -18.125 27.75 -1.397 1 93.62 666 ASN B O 1
ATOM 12389 N N . ILE B 1 667 ? -19.016 27.125 0.504 1 93.38 667 ILE B N 1
ATOM 12390 C CA . ILE B 1 667 ? -19.453 28.469 0.879 1 93.38 667 ILE B CA 1
ATOM 12391 C C . ILE B 1 667 ? -18.25 29.328 1.227 1 93.38 667 ILE B C 1
ATOM 12393 O O . ILE B 1 667 ? -18.359 30.562 1.341 1 93.38 667 ILE B O 1
ATOM 12397 N N . ALA B 1 668 ? -17.109 28.75 1.446 1 90.5 668 ALA B N 1
ATOM 12398 C CA . ALA B 1 668 ? -15.891 29.5 1.74 1 90.5 668 ALA B CA 1
ATOM 12399 C C . ALA B 1 668 ? -15.273 30.078 0.463 1 90.5 668 ALA B C 1
ATOM 12401 O O . ALA B 1 668 ? -14.359 30.891 0.52 1 90.5 668 ALA B O 1
ATOM 12402 N N . LYS B 1 669 ? -15.828 29.75 -0.665 1 89.62 669 LYS B N 1
ATOM 12403 C CA . LYS B 1 669 ? -15.336 30.25 -1.941 1 89.62 669 LYS B CA 1
ATOM 12404 C C . LYS B 1 669 ? -15.922 31.625 -2.252 1 89.62 669 LYS B C 1
ATOM 12406 O O . LYS B 1 669 ? -17.109 31.875 -1.99 1 89.62 669 LYS B O 1
ATOM 12411 N N . LEU B 1 670 ? -15.094 32.469 -2.811 1 88.44 670 LEU B N 1
ATOM 12412 C CA . LEU B 1 670 ? -15.477 33.844 -3.096 1 88.44 670 LEU B CA 1
ATOM 12413 C C . LEU B 1 670 ? -16.656 33.906 -4.066 1 88.44 670 LEU B C 1
ATOM 12415 O O . LEU B 1 670 ? -17.516 34.781 -3.965 1 88.44 670 LEU B O 1
ATOM 12419 N N . GLU B 1 671 ? -16.719 32.938 -4.926 1 86.75 671 GLU B N 1
ATOM 12420 C CA . GLU B 1 671 ? -17.719 32.938 -5.996 1 86.75 671 GLU B CA 1
ATOM 12421 C C . GLU B 1 671 ? -19.078 32.469 -5.484 1 86.75 671 GLU B C 1
ATOM 12423 O O . GLU B 1 671 ? -20.094 32.719 -6.137 1 86.75 671 GLU B O 1
ATOM 12428 N N . THR B 1 672 ? -19.062 31.781 -4.426 1 91.06 672 THR B N 1
ATOM 12429 C CA . THR B 1 672 ? -20.328 31.266 -3.908 1 91.06 672 THR B CA 1
ATOM 12430 C C . THR B 1 672 ? -21.125 32.375 -3.219 1 91.06 672 THR B C 1
ATOM 12432 O O . THR B 1 672 ? -20.688 32.938 -2.215 1 91.06 672 THR B O 1
ATOM 12435 N N . LYS B 1 673 ? -22.219 32.656 -3.729 1 89.62 673 LYS B N 1
ATOM 12436 C CA . LYS B 1 673 ? -23.141 33.625 -3.137 1 89.62 673 LYS B CA 1
ATOM 12437 C C . LYS B 1 673 ? -24.219 32.906 -2.328 1 89.62 673 LYS B C 1
ATOM 12439 O O . LYS B 1 673 ? -24.703 31.844 -2.721 1 89.62 673 LYS B O 1
ATOM 12444 N N . LEU B 1 674 ? -24.5 33.469 -1.208 1 94.06 674 LEU B N 1
ATOM 12445 C CA . LEU B 1 674 ? -25.531 32.906 -0.346 1 94.06 674 LEU B CA 1
ATOM 12446 C C . LEU B 1 674 ? -26.828 33.688 -0.474 1 94.06 674 LEU B C 1
ATOM 12448 O O . LEU B 1 674 ? -26.828 34.906 -0.379 1 94.06 674 LEU B O 1
ATOM 12452 N N . PRO B 1 675 ? -27.906 32.969 -0.708 1 92.56 675 PRO B N 1
ATOM 12453 C CA . PRO B 1 675 ? -29.188 33.656 -0.798 1 92.56 675 PRO B CA 1
ATOM 12454 C C . PRO B 1 675 ? -29.688 34.156 0.556 1 92.56 675 PRO B C 1
ATOM 12456 O O . PRO B 1 675 ? -29.438 33.531 1.582 1 92.56 675 PRO B O 1
ATOM 12459 N N . ASP B 1 676 ? -30.406 35.281 0.564 1 88.25 676 ASP B N 1
ATOM 12460 C CA . ASP B 1 676 ? -31 35.844 1.78 1 88.25 676 ASP B CA 1
ATOM 12461 C C . ASP B 1 676 ? -32.375 35.219 2.041 1 88.25 676 ASP B C 1
ATOM 12463 O O . ASP B 1 676 ? -33.062 34.812 1.107 1 88.25 676 ASP B O 1
ATOM 12467 N N . LYS B 1 677 ? -32.75 35.125 3.363 1 88.25 677 LYS B N 1
ATOM 12468 C CA . LYS B 1 677 ? -34.094 34.688 3.734 1 88.25 677 LYS B CA 1
ATOM 12469 C C . LYS B 1 677 ? -35.156 35.625 3.193 1 88.25 677 LYS B C 1
ATOM 12471 O O . LYS B 1 677 ? -35.031 36.844 3.314 1 88.25 677 LYS B O 1
ATOM 12476 N N . PRO B 1 678 ? -36.219 35 2.498 1 81.75 678 PRO B N 1
ATOM 12477 C CA . PRO B 1 678 ? -37.25 35.875 1.984 1 81.75 678 PRO B CA 1
ATOM 12478 C C . PRO B 1 678 ? -38 36.656 3.092 1 81.75 678 PRO B C 1
ATOM 12480 O O . PRO B 1 678 ? -38.219 36.094 4.18 1 81.75 678 PRO B O 1
ATOM 12483 N N . LYS B 1 679 ? -38.062 37.969 3.193 1 69.69 679 LYS B N 1
ATOM 12484 C CA . LYS B 1 679 ? -38.812 38.781 4.148 1 69.69 679 LYS B CA 1
ATOM 12485 C C . LYS B 1 679 ? -40.312 38.5 4.059 1 69.69 679 LYS B C 1
ATOM 12487 O O . LYS B 1 679 ? -40.812 38.219 2.984 1 69.69 679 LYS B O 1
ATOM 12492 N N . ASP B 1 680 ? -41.031 37.969 5.188 1 55.16 680 ASP B N 1
ATOM 12493 C CA . ASP B 1 680 ? -42.469 37.75 5.246 1 55.16 680 ASP B CA 1
ATOM 12494 C C . ASP B 1 680 ? -43.219 38.844 4.5 1 55.16 680 ASP B C 1
ATOM 12496 O O . ASP B 1 680 ? -44.469 38.844 4.477 1 55.16 680 ASP B O 1
ATOM 12500 N N . ASP B 1 681 ? -42.875 40.094 4.469 1 43.78 681 ASP B N 1
ATOM 12501 C CA . ASP B 1 681 ? -43.812 41.062 3.865 1 43.78 681 ASP B CA 1
ATOM 12502 C C . ASP B 1 681 ? -44.094 40.688 2.41 1 43.78 681 ASP B C 1
ATOM 12504 O O . ASP B 1 681 ? -43.156 40.438 1.632 1 43.78 681 ASP B O 1
ATOM 12508 N N . VAL B 1 682 ? -45.344 40.125 2.131 1 42.19 682 VAL B N 1
ATOM 12509 C CA . VAL B 1 682 ? -46.062 39.844 0.907 1 42.19 682 VAL B CA 1
ATOM 12510 C C . VAL B 1 682 ? -45.688 40.875 -0.171 1 42.19 682 VAL B C 1
ATOM 12512 O O . VAL B 1 682 ? -46.125 40.75 -1.32 1 42.19 682 VAL B O 1
ATOM 12515 N N . SER B 1 683 ? -45.438 42.219 0.244 1 36.41 683 SER B N 1
ATOM 12516 C CA . SER B 1 683 ? -45.688 43.125 -0.88 1 36.41 683 SER B CA 1
ATOM 12517 C C . SER B 1 683 ? -44.719 42.844 -2.027 1 36.41 683 SER B C 1
ATOM 12519 O O . SER B 1 683 ? -45.156 42.625 -3.166 1 36.41 683 SER B O 1
ATOM 12521 N N . ASN B 1 684 ? -43.688 43.781 -2.371 1 32.75 684 ASN B N 1
ATOM 12522 C CA . ASN B 1 684 ? -43.156 44.031 -3.709 1 32.75 684 ASN B CA 1
ATOM 12523 C C . ASN B 1 684 ? -42.125 43 -4.109 1 32.75 684 ASN B C 1
ATOM 12525 O O . ASN B 1 684 ? -40.969 43.094 -3.715 1 32.75 684 ASN B O 1
ATOM 12529 N N . GLU B 1 685 ? -42.469 41.812 -4.223 1 36.22 685 GLU B N 1
ATOM 12530 C CA . GLU B 1 685 ? -41.688 40.75 -4.867 1 36.22 685 GLU B CA 1
ATOM 12531 C C . GLU B 1 685 ? -40.906 41.281 -6.07 1 36.22 685 GLU B C 1
ATOM 12533 O O . GLU B 1 685 ? -40 40.625 -6.559 1 36.22 685 GLU B O 1
ATOM 12538 N N . GLU B 1 686 ? -41.562 42.25 -6.812 1 32.94 686 GLU B N 1
ATOM 12539 C CA . GLU B 1 686 ? -41.094 42.656 -8.133 1 32.94 686 GLU B CA 1
ATOM 12540 C C . GLU B 1 686 ? -39.75 43.344 -8.047 1 32.94 686 GLU B C 1
ATOM 12542 O O . GLU B 1 686 ? -39.031 43.469 -9.055 1 32.94 686 GLU B O 1
ATOM 12547 N N . GLU B 1 687 ? -39.531 44.125 -6.977 1 31.25 687 GLU B N 1
ATOM 12548 C CA . GLU B 1 687 ? -38.438 45.062 -7.16 1 31.25 687 GLU B CA 1
ATOM 12549 C C . GLU B 1 687 ? -37.062 44.344 -7.07 1 31.25 687 GLU B C 1
ATOM 12551 O O . GLU B 1 687 ? -36.094 44.844 -7.609 1 31.25 687 GLU B O 1
ATOM 12556 N N . LYS B 1 688 ? -37 43.312 -6.23 1 34.62 688 LYS B N 1
ATOM 12557 C CA . LYS B 1 688 ? -35.625 42.969 -5.988 1 34.62 688 LYS B CA 1
ATOM 12558 C C . LYS B 1 688 ? -35.094 42.031 -7.062 1 34.62 688 LYS B C 1
ATOM 12560 O O . LYS B 1 688 ? -33.938 41.562 -6.988 1 34.62 688 LYS B O 1
ATOM 12565 N N . GLU B 1 689 ? -35.906 41.438 -7.848 1 32.56 689 GLU B N 1
ATOM 12566 C CA . GLU B 1 689 ? -35.25 40.656 -8.891 1 32.56 689 GLU B CA 1
ATOM 12567 C C . GLU B 1 689 ? -34.406 41.531 -9.773 1 32.56 689 GLU B C 1
ATOM 12569 O O . GLU B 1 689 ? -33.656 41.031 -10.633 1 32.56 689 GLU B O 1
ATOM 12574 N N . LYS B 1 690 ? -34.844 42.844 -9.984 1 31.97 690 LYS B N 1
ATOM 12575 C CA . LYS B 1 690 ? -34.156 43.625 -10.992 1 31.97 690 LYS B CA 1
ATOM 12576 C C . LYS B 1 690 ? -32.719 43.938 -10.539 1 31.97 690 LYS B C 1
ATOM 12578 O O . LYS B 1 690 ? -32 44.688 -11.219 1 31.97 690 LYS B O 1
ATOM 12583 N N . GLU B 1 691 ? -32.406 43.812 -9.258 1 31.59 691 GLU B N 1
ATOM 12584 C CA . GLU B 1 691 ? -30.984 44.094 -9.094 1 31.59 691 GLU B CA 1
ATOM 12585 C C . GLU B 1 691 ? -30.125 42.938 -9.578 1 31.59 691 GLU B C 1
ATOM 12587 O O . GLU B 1 691 ? -29.922 41.969 -8.852 1 31.59 691 GLU B O 1
ATOM 12592 N N . ARG B 1 692 ? -30.344 42.5 -10.758 1 29.98 692 ARG B N 1
ATOM 12593 C CA . ARG B 1 692 ? -29.344 41.688 -11.445 1 29.98 692 ARG B CA 1
ATOM 12594 C C . ARG B 1 692 ? -27.938 42.219 -11.172 1 29.98 692 ARG B C 1
ATOM 12596 O O . ARG B 1 692 ? -27.672 43.406 -11.328 1 29.98 692 ARG B O 1
ATOM 12603 N N . PRO B 1 693 ? -27.188 41.438 -10.438 1 32.25 693 PRO B N 1
ATOM 12604 C CA . PRO B 1 693 ? -25.797 41.875 -10.25 1 32.25 693 PRO B CA 1
ATOM 12605 C C . PRO B 1 693 ? -25.156 42.344 -11.539 1 32.25 693 PRO B C 1
ATOM 12607 O O . PRO B 1 693 ? -24.109 43.031 -11.508 1 32.25 693 PRO B O 1
ATOM 12610 N N . ASP B 1 694 ? -25.641 41.75 -12.68 1 29.86 694 ASP B N 1
ATOM 12611 C CA . ASP B 1 694 ? -24.75 41.938 -13.82 1 29.86 694 ASP B CA 1
ATOM 12612 C C . ASP B 1 694 ? -24.875 43.344 -14.406 1 29.86 694 ASP B C 1
ATOM 12614 O O . ASP B 1 694 ? -24.391 43.594 -15.508 1 29.86 694 ASP B O 1
ATOM 12618 N N . THR B 1 695 ? -26.062 43.938 -14.25 1 31.47 695 THR B N 1
ATOM 12619 C CA . THR B 1 695 ? -25.953 45.125 -15.109 1 31.47 695 THR B CA 1
ATOM 12620 C C . THR B 1 695 ? -24.766 46 -14.688 1 31.47 695 THR B C 1
ATOM 12622 O O . THR B 1 695 ? -24.688 46.438 -13.539 1 31.47 695 THR B O 1
ATOM 12625 N N . ASP B 1 696 ? -23.719 45.844 -15.312 1 33.12 696 ASP B N 1
ATOM 12626 C CA . ASP B 1 696 ? -22.484 46.625 -15.383 1 33.12 696 ASP B CA 1
ATOM 12627 C C . ASP B 1 696 ? -22.766 48.125 -15.352 1 33.12 696 ASP B C 1
ATOM 12629 O O . ASP B 1 696 ? -21.922 48.906 -15.75 1 33.12 696 ASP B O 1
ATOM 12633 N N . ILE B 1 697 ? -24.031 48.531 -15.578 1 36.16 697 ILE B N 1
ATOM 12634 C CA . ILE B 1 697 ? -24 50 -15.562 1 36.16 697 ILE B CA 1
ATOM 12635 C C . ILE B 1 697 ? -23.547 50.5 -14.18 1 36.16 697 ILE B C 1
ATOM 12637 O O . ILE B 1 697 ? -24.234 50.25 -13.18 1 36.16 697 ILE B O 1
ATOM 12641 N N . PRO B 1 698 ? -22.219 50.719 -13.984 1 43.62 698 PRO B N 1
ATOM 12642 C CA . PRO B 1 698 ? -21.781 51.312 -12.727 1 43.62 698 PRO B CA 1
ATOM 12643 C C . PRO B 1 698 ? -22.75 52.375 -12.195 1 43.62 698 PRO B C 1
ATOM 12645 O O . PRO B 1 698 ? -23.031 53.375 -12.891 1 43.62 698 PRO B O 1
ATOM 12648 N N . ASP B 1 699 ? -23.844 52.094 -11.82 1 48.97 699 ASP B N 1
ATOM 12649 C CA . ASP B 1 699 ? -24.609 53.125 -11.102 1 48.97 699 ASP B CA 1
ATOM 12650 C C . ASP B 1 699 ? -23.688 54.094 -10.383 1 48.97 699 ASP B C 1
ATOM 12652 O O . ASP B 1 699 ? -22.953 53.719 -9.477 1 48.97 699 ASP B O 1
ATOM 12656 N N . ARG B 1 700 ? -23.125 55.219 -11.078 1 60.91 700 ARG B N 1
ATOM 12657 C CA . ARG B 1 700 ? -22.078 56.219 -10.875 1 60.91 700 ARG B CA 1
ATOM 12658 C C . ARG B 1 700 ? -22.547 57.344 -9.938 1 60.91 700 ARG B C 1
ATOM 12660 O O . ARG B 1 700 ? -22.188 58.5 -10.117 1 60.91 700 ARG B O 1
ATOM 12667 N N . THR B 1 701 ? -23.453 56.875 -8.961 1 77.56 701 THR B N 1
ATOM 12668 C CA . THR B 1 701 ? -23.703 57.812 -7.895 1 77.56 701 THR B CA 1
ATOM 12669 C C . THR B 1 701 ? -22.422 58.094 -7.094 1 77.56 701 THR B C 1
ATOM 12671 O O . THR B 1 701 ? -21.484 57.281 -7.133 1 77.56 701 THR B O 1
ATOM 12674 N N . GLU B 1 702 ? -22.406 59.25 -6.621 1 79.44 702 GLU B N 1
ATOM 12675 C CA . GLU B 1 702 ? -21.234 59.656 -5.848 1 79.44 702 GLU B CA 1
ATOM 12676 C C . GLU B 1 702 ? -20.922 58.625 -4.758 1 79.44 702 GLU B C 1
ATOM 12678 O O . GLU B 1 702 ? -19.766 58.281 -4.52 1 79.44 702 GLU B O 1
ATOM 12683 N N . ASP B 1 703 ? -21.984 58.062 -4.176 1 81.88 703 ASP B N 1
ATOM 12684 C CA . ASP B 1 703 ? -21.812 57.062 -3.115 1 81.88 703 ASP B CA 1
ATOM 12685 C C . ASP B 1 703 ? -21.156 55.781 -3.646 1 81.88 703 ASP B C 1
ATOM 12687 O O . ASP B 1 703 ? -20.297 55.188 -2.977 1 81.88 703 ASP B O 1
ATOM 12691 N N . LYS B 1 704 ? -21.484 55.438 -4.789 1 86.5 704 LYS B N 1
ATOM 12692 C CA . LYS B 1 704 ? -20.922 54.219 -5.398 1 86.5 704 LYS B CA 1
ATOM 12693 C C . LYS B 1 704 ? -19.484 54.469 -5.844 1 86.5 704 LYS B C 1
ATOM 12695 O O . LYS B 1 704 ? -18.656 53.562 -5.777 1 86.5 704 LYS B O 1
ATOM 12700 N N . LEU B 1 705 ? -19.266 55.656 -6.348 1 87.31 705 LEU B N 1
ATOM 12701 C CA . LEU B 1 705 ? -17.906 56.031 -6.734 1 87.31 705 LEU B CA 1
ATOM 12702 C C . LEU B 1 705 ? -16.969 56 -5.527 1 87.31 705 LEU B C 1
ATOM 12704 O O . LEU B 1 705 ? -15.844 55.5 -5.621 1 87.31 705 LEU B O 1
ATOM 12708 N N . LEU B 1 706 ? -17.516 56.469 -4.445 1 89.06 706 LEU B N 1
ATOM 12709 C CA . LEU B 1 706 ? -16.719 56.469 -3.215 1 89.06 706 LEU B CA 1
ATOM 12710 C C . LEU B 1 706 ? -16.5 55.062 -2.701 1 89.06 706 LEU B C 1
ATOM 12712 O O . LEU B 1 706 ? -15.414 54.75 -2.221 1 89.06 706 LEU B O 1
ATOM 12716 N N . ALA B 1 707 ? -17.484 54.25 -2.791 1 89.62 707 ALA B N 1
ATOM 12717 C CA . ALA B 1 707 ? -17.375 52.875 -2.355 1 89.62 707 ALA B CA 1
ATOM 12718 C C . ALA B 1 707 ? -16.312 52.125 -3.174 1 89.62 707 ALA B C 1
ATOM 12720 O O . ALA B 1 707 ? -15.555 51.312 -2.631 1 89.62 707 ALA B O 1
ATOM 12721 N N . ARG B 1 708 ? -16.328 52.375 -4.395 1 90.81 708 ARG B N 1
ATOM 12722 C CA . ARG B 1 708 ? -15.336 51.75 -5.273 1 90.81 708 ARG B CA 1
ATOM 12723 C C . ARG B 1 708 ? -13.93 52.25 -4.949 1 90.81 708 ARG B C 1
ATOM 12725 O O . ARG B 1 708 ? -12.961 51.5 -5.012 1 90.81 708 ARG B O 1
ATOM 12732 N N . TYR B 1 709 ? -13.922 53.562 -4.668 1 92.81 709 TYR B N 1
ATOM 12733 C CA . TYR B 1 709 ? -12.633 54.156 -4.297 1 92.81 709 TYR B CA 1
ATOM 12734 C C . TYR B 1 709 ? -12.094 53.5 -3.025 1 92.81 709 TYR B C 1
ATOM 12736 O O . TYR B 1 709 ? -10.914 53.125 -2.957 1 92.81 709 TYR B O 1
ATOM 12744 N N . HIS B 1 710 ? -12.953 53.344 -2.029 1 94.12 710 HIS B N 1
ATOM 12745 C CA . HIS B 1 710 ? -12.555 52.75 -0.76 1 94.12 710 HIS B CA 1
ATOM 12746 C C . HIS B 1 710 ? -12.008 51.344 -0.961 1 94.12 710 HIS B C 1
ATOM 12748 O O . HIS B 1 710 ? -10.977 50.969 -0.387 1 94.12 710 HIS B O 1
ATOM 12754 N N . LEU B 1 711 ? -12.664 50.531 -1.754 1 94.75 711 LEU B N 1
ATOM 12755 C CA . LEU B 1 711 ? -12.258 49.156 -2.002 1 94.75 711 LEU B CA 1
ATOM 12756 C C . LEU B 1 711 ? -10.922 49.094 -2.74 1 94.75 711 LEU B C 1
ATOM 12758 O O . LEU B 1 711 ? -10.023 48.344 -2.354 1 94.75 711 LEU B O 1
ATOM 12762 N N . LYS B 1 712 ? -10.836 49.875 -3.766 1 94.56 712 LYS B N 1
ATOM 12763 C CA . LYS B 1 712 ? -9.617 49.906 -4.566 1 94.56 712 LYS B CA 1
ATOM 12764 C C . LYS B 1 712 ? -8.43 50.406 -3.758 1 94.56 712 LYS B C 1
ATOM 12766 O O . LYS B 1 712 ? -7.312 49.906 -3.902 1 94.56 712 LYS B O 1
ATOM 12771 N N . LEU B 1 713 ? -8.758 51.469 -2.938 1 95.12 713 LEU B N 1
ATOM 12772 C CA . LEU B 1 713 ? -7.707 52.031 -2.09 1 95.12 713 LEU B CA 1
ATOM 12773 C C . LEU B 1 713 ? -7.223 51 -1.078 1 95.12 713 LEU B C 1
ATOM 12775 O O . LEU B 1 713 ? -6.02 50.812 -0.882 1 95.12 713 LEU B O 1
ATOM 12779 N N . LEU B 1 714 ? -8.156 50.375 -0.436 1 95.5 714 LEU B N 1
ATOM 12780 C CA . LEU B 1 714 ? -7.801 49.344 0.532 1 95.5 714 LEU B CA 1
ATOM 12781 C C . LEU B 1 714 ? -6.996 48.219 -0.132 1 95.5 714 LEU B C 1
ATOM 12783 O O . LEU B 1 714 ? -6.016 47.75 0.437 1 95.5 714 LEU B O 1
ATOM 12787 N N . ARG B 1 715 ? -7.406 47.75 -1.257 1 95.12 715 ARG B N 1
ATOM 12788 C CA . ARG B 1 715 ? -6.703 46.719 -2.006 1 95.12 715 ARG B CA 1
ATOM 12789 C C . ARG B 1 715 ? -5.266 47.125 -2.295 1 95.12 715 ARG B C 1
ATOM 12791 O O . ARG B 1 715 ? -4.332 46.344 -2.051 1 95.12 715 ARG B O 1
ATOM 12798 N N . ALA B 1 716 ? -5.137 48.344 -2.824 1 95.44 716 ALA B N 1
ATOM 12799 C CA . ALA B 1 716 ? -3.803 48.844 -3.148 1 95.44 716 ALA B CA 1
ATOM 12800 C C . ALA B 1 716 ? -2.93 48.938 -1.9 1 95.44 716 ALA B C 1
ATOM 12802 O O . ALA B 1 716 ? -1.743 48.625 -1.938 1 95.44 716 ALA B O 1
ATOM 12803 N N . TYR B 1 717 ? -3.553 49.438 -0.83 1 96 717 TYR B N 1
ATOM 12804 C CA . TYR B 1 717 ? -2.828 49.594 0.427 1 96 717 TYR B CA 1
ATOM 12805 C C . TYR B 1 717 ? -2.389 48.25 0.976 1 96 717 TYR B C 1
ATOM 12807 O O . TYR B 1 717 ? -1.229 48.062 1.359 1 96 717 TYR B O 1
ATOM 12815 N N . MET B 1 718 ? -3.283 47.281 1.054 1 95 718 MET B N 1
ATOM 12816 C CA . MET B 1 718 ? -2.973 45.969 1.618 1 95 718 MET B CA 1
ATOM 12817 C C . MET B 1 718 ? -1.889 45.281 0.806 1 95 718 MET B C 1
ATOM 12819 O O . MET B 1 718 ? -1.025 44.594 1.367 1 95 718 MET B O 1
ATOM 12823 N N . ARG B 1 719 ? -1.9 45.406 -0.472 1 93.25 719 ARG B N 1
ATOM 12824 C CA . ARG B 1 719 ? -0.871 44.844 -1.335 1 93.25 719 ARG B CA 1
ATOM 12825 C C . ARG B 1 719 ? 0.497 45.438 -1.023 1 93.25 719 ARG B C 1
ATOM 12827 O O . ARG B 1 719 ? 1.516 44.75 -1.115 1 93.25 719 ARG B O 1
ATOM 12834 N N . GLN B 1 720 ? 0.419 46.688 -0.666 1 94.12 720 GLN B N 1
ATOM 12835 C CA . GLN B 1 720 ? 1.648 47.438 -0.374 1 94.12 720 GLN B CA 1
ATOM 12836 C C . GLN B 1 720 ? 2.174 47.094 1.017 1 94.12 720 GLN B C 1
ATOM 12838 O O . GLN B 1 720 ? 3.375 46.875 1.198 1 94.12 720 GLN B O 1
ATOM 12843 N N . ALA B 1 721 ? 1.281 47.031 1.955 1 93.75 721 ALA B N 1
ATOM 12844 C CA . ALA B 1 721 ? 1.661 47 3.365 1 93.75 721 ALA B CA 1
ATOM 12845 C C . ALA B 1 721 ? 1.914 45.562 3.814 1 93.75 721 ALA B C 1
ATOM 12847 O O . ALA B 1 721 ? 2.59 45.312 4.82 1 93.75 721 ALA B O 1
ATOM 12848 N N . THR B 1 722 ? 1.369 44.562 3.111 1 91.75 722 THR B N 1
ATOM 12849 C CA . THR B 1 722 ? 1.459 43.188 3.553 1 91.75 722 THR B CA 1
ATOM 12850 C C . THR B 1 722 ? 2.178 42.312 2.512 1 91.75 722 THR B C 1
ATOM 12852 O O . THR B 1 722 ? 2.025 42.531 1.309 1 91.75 722 THR B O 1
ATOM 12855 N N . PRO B 1 723 ? 2.908 41.344 2.936 1 86.12 723 PRO B N 1
ATOM 12856 C CA . PRO B 1 723 ? 3.621 40.469 1.993 1 86.12 723 PRO B CA 1
ATOM 12857 C C . PRO B 1 723 ? 2.719 39.406 1.373 1 86.12 723 PRO B C 1
ATOM 12859 O O . PRO B 1 723 ? 3.045 38.844 0.319 1 86.12 723 PRO B O 1
ATOM 12862 N N . THR B 1 724 ? 1.56 39.125 1.925 1 87.56 724 THR B N 1
ATOM 12863 C CA . THR B 1 724 ? 0.825 37.938 1.546 1 87.56 724 THR B CA 1
ATOM 12864 C C . THR B 1 724 ? -0.471 38.312 0.826 1 87.56 724 THR B C 1
ATOM 12866 O O . THR B 1 724 ? -1.058 37.469 0.134 1 87.56 724 THR B O 1
ATOM 12869 N N . VAL B 1 725 ? -0.969 39.531 0.928 1 91.69 725 VAL B N 1
ATOM 12870 C CA . VAL B 1 725 ? -2.283 39.875 0.396 1 91.69 725 VAL B CA 1
ATOM 12871 C C . VAL B 1 725 ? -2.139 40.438 -1.021 1 91.69 725 VAL B C 1
ATOM 12873 O O . VAL B 1 725 ? -1.416 41.406 -1.246 1 91.69 725 VAL B O 1
ATOM 12876 N N . HIS B 1 726 ? -2.824 39.844 -1.951 1 89.19 726 HIS B N 1
ATOM 12877 C CA . HIS B 1 726 ? -2.803 40.281 -3.34 1 89.19 726 HIS B CA 1
ATOM 12878 C C . HIS B 1 726 ? -4.156 40.844 -3.758 1 89.19 726 HIS B C 1
ATOM 12880 O O . HIS B 1 726 ? -4.23 41.688 -4.664 1 89.19 726 HIS B O 1
ATOM 12886 N N . GLY B 1 727 ? -5.152 40.312 -3.148 1 90.31 727 GLY B N 1
ATOM 12887 C CA . GLY B 1 727 ? -6.488 40.75 -3.498 1 90.31 727 GLY B CA 1
ATOM 12888 C C . GLY B 1 727 ? -7.34 41.094 -2.289 1 90.31 727 GLY B C 1
ATOM 12889 O O . GLY B 1 727 ? -7.105 40.594 -1.194 1 90.31 727 GLY B O 1
ATOM 12890 N N . VAL B 1 728 ? -8.227 42.062 -2.469 1 93.94 728 VAL B N 1
ATOM 12891 C CA . VAL B 1 728 ? -9.234 42.406 -1.476 1 93.94 728 VAL B CA 1
ATOM 12892 C C . VAL B 1 728 ? -10.609 42.469 -2.141 1 93.94 728 VAL B C 1
ATOM 12894 O O . VAL B 1 728 ? -10.766 43.125 -3.182 1 93.94 728 VAL B O 1
ATOM 12897 N N . GLU B 1 729 ? -11.484 41.781 -1.623 1 93.19 729 GLU B N 1
ATOM 12898 C CA . GLU B 1 729 ? -12.844 41.781 -2.143 1 93.19 729 GLU B CA 1
ATOM 12899 C C . GLU B 1 729 ? -13.852 42.156 -1.052 1 93.19 729 GLU B C 1
ATOM 12901 O O . GLU B 1 729 ? -13.672 41.75 0.109 1 93.19 729 GLU B O 1
ATOM 12906 N N . ARG B 1 730 ? -14.867 42.875 -1.496 1 92.88 730 ARG B N 1
ATOM 12907 C CA . ARG B 1 730 ? -15.945 43.188 -0.568 1 92.88 730 ARG B CA 1
ATOM 12908 C C . ARG B 1 730 ? -16.844 41.969 -0.321 1 92.88 730 ARG B C 1
ATOM 12910 O O . ARG B 1 730 ? -17.266 41.312 -1.267 1 92.88 730 ARG B O 1
ATOM 12917 N N . SER B 1 731 ? -17.047 41.688 0.935 1 92.38 731 SER B N 1
ATOM 12918 C CA . SER B 1 731 ? -17.844 40.531 1.278 1 92.38 731 SER B CA 1
ATOM 12919 C C . SER B 1 731 ? -19.344 40.812 1.124 1 92.38 731 SER B C 1
ATOM 12921 O O . SER B 1 731 ? -19.797 41.906 1.45 1 92.38 731 SER B O 1
ATOM 12923 N N . THR B 1 732 ? -20 39.812 0.615 1 86.81 732 THR B N 1
ATOM 12924 C CA . THR B 1 732 ? -21.453 39.844 0.606 1 86.81 732 THR B CA 1
ATOM 12925 C C . THR B 1 732 ? -22.031 38.875 1.627 1 86.81 732 THR B C 1
ATOM 12927 O O . THR B 1 732 ? -23.25 38.781 1.78 1 86.81 732 THR B O 1
ATOM 12930 N N . LYS B 1 733 ? -21.203 38.188 2.332 1 89.62 733 LYS B N 1
ATOM 12931 C CA . LYS B 1 733 ? -21.766 37.094 3.123 1 89.62 733 LYS B CA 1
ATOM 12932 C C . LYS B 1 733 ? -21.188 37.094 4.531 1 89.62 733 LYS B C 1
ATOM 12934 O O . LYS B 1 733 ? -21.75 36.469 5.438 1 89.62 733 LYS B O 1
ATOM 12939 N N . LEU B 1 734 ? -20.078 37.781 4.836 1 90.19 734 LEU B N 1
ATOM 12940 C CA . LEU B 1 734 ? -19.484 37.688 6.164 1 90.19 734 LEU B CA 1
ATOM 12941 C C . LEU B 1 734 ? -20.422 38.312 7.211 1 90.19 734 LEU B C 1
ATOM 12943 O O . LEU B 1 734 ? -21.078 39.312 6.961 1 90.19 734 LEU B O 1
ATOM 12947 N N . PRO B 1 735 ? -20.484 37.656 8.367 1 87.81 735 PRO B N 1
ATOM 12948 C CA . PRO B 1 735 ? -21.328 38.188 9.43 1 87.81 735 PRO B CA 1
ATOM 12949 C C . PRO B 1 735 ? -20.781 39.5 10 1 87.81 735 PRO B C 1
ATOM 12951 O O . PRO B 1 735 ? -19.625 39.844 9.766 1 87.81 735 PRO B O 1
ATOM 12954 N N . ALA B 1 736 ? -21.547 40.125 10.773 1 83.94 736 ALA B N 1
ATOM 12955 C CA . ALA B 1 736 ? -21.219 41.438 11.32 1 83.94 736 ALA B CA 1
ATOM 12956 C C . ALA B 1 736 ? -20.047 41.375 12.273 1 83.94 736 ALA B C 1
ATOM 12958 O O . ALA B 1 736 ? -19.328 42.375 12.469 1 83.94 736 ALA B O 1
ATOM 12959 N N . SER B 1 737 ? -19.828 40.219 12.75 1 83.31 737 SER B N 1
ATOM 12960 C CA . SER B 1 737 ? -18.812 40.062 13.781 1 83.31 737 SER B CA 1
ATOM 12961 C C . SER B 1 737 ? -17.438 39.844 13.172 1 83.31 737 SER B C 1
ATOM 12963 O O . SER B 1 737 ? -16.422 39.812 13.883 1 83.31 737 SER B O 1
ATOM 12965 N N . THR B 1 738 ? -17.375 39.75 11.875 1 89.69 738 THR B N 1
ATOM 12966 C CA . THR B 1 738 ? -16.125 39.344 11.25 1 89.69 738 THR B CA 1
ATOM 12967 C C . THR B 1 738 ? -15.648 40.438 10.273 1 89.69 738 THR B C 1
ATOM 12969 O O . THR B 1 738 ? -16.266 40.625 9.219 1 89.69 738 THR B O 1
ATOM 12972 N N . PRO B 1 739 ? -14.609 41.062 10.625 1 90.94 739 PRO B N 1
ATOM 12973 C CA . PRO B 1 739 ? -14.172 42.188 9.766 1 90.94 739 PRO B CA 1
ATOM 12974 C C . PRO B 1 739 ? -13.586 41.688 8.445 1 90.94 739 PRO B C 1
ATOM 12976 O O . PRO B 1 739 ? -13.828 42.312 7.398 1 90.94 739 PRO B O 1
ATOM 12979 N N . ALA B 1 740 ? -12.844 40.625 8.547 1 86.75 740 ALA B N 1
ATOM 12980 C CA . ALA B 1 740 ? -12.18 40.156 7.332 1 86.75 740 ALA B CA 1
ATOM 12981 C C . ALA B 1 740 ? -11.758 38.688 7.473 1 86.75 740 ALA B C 1
ATOM 12983 O O . ALA B 1 740 ? -11.516 38.219 8.578 1 86.75 740 ALA B O 1
ATOM 12984 N N . LEU B 1 741 ? -11.703 38.031 6.281 1 90.56 741 LEU B N 1
ATOM 12985 C CA . LEU B 1 741 ? -11.234 36.625 6.211 1 90.56 741 LEU B CA 1
ATOM 12986 C C . LEU B 1 741 ? -10.453 36.406 4.926 1 90.56 741 LEU B C 1
ATOM 12988 O O . LEU B 1 741 ? -10.805 36.938 3.869 1 90.56 741 LEU B O 1
ATOM 12992 N N . ALA B 1 742 ? -9.383 35.625 5.098 1 87.81 742 ALA B N 1
ATOM 12993 C CA . ALA B 1 742 ? -8.742 35.156 3.875 1 87.81 742 ALA B CA 1
ATOM 12994 C C . ALA B 1 742 ? -9.656 34.188 3.129 1 87.81 742 ALA B C 1
ATOM 12996 O O . ALA B 1 742 ? -10.289 33.312 3.742 1 87.81 742 ALA B O 1
ATOM 12997 N N . ALA B 1 743 ? -9.773 34.375 1.884 1 84.69 743 ALA B N 1
ATOM 12998 C CA . ALA B 1 743 ? -10.727 33.594 1.115 1 84.69 743 ALA B CA 1
ATOM 12999 C C . ALA B 1 743 ? -10.047 32.938 -0.081 1 84.69 743 ALA B C 1
ATOM 13001 O O . ALA B 1 743 ? -8.922 33.281 -0.442 1 84.69 743 ALA B O 1
ATOM 13002 N N . SER B 1 744 ? -10.688 31.859 -0.486 1 79.88 744 SER B N 1
ATOM 13003 C CA . SER B 1 744 ? -10.25 31.156 -1.688 1 79.88 744 SER B CA 1
ATOM 13004 C C . SER B 1 744 ? -11.172 31.453 -2.867 1 79.88 744 SER B C 1
ATOM 13006 O O . SER B 1 744 ? -12.328 31.844 -2.678 1 79.88 744 SER B O 1
ATOM 13008 N N . ASN B 1 745 ? -10.523 31.438 -4.066 1 75.19 745 ASN B N 1
ATOM 13009 C CA . ASN B 1 745 ? -11.312 31.531 -5.293 1 75.19 745 ASN B CA 1
ATOM 13010 C C . ASN B 1 745 ? -11.344 30.203 -6.043 1 75.19 745 ASN B C 1
ATOM 13012 O O . ASN B 1 745 ? -10.953 29.172 -5.5 1 75.19 745 ASN B O 1
ATOM 13016 N N . LYS B 1 746 ? -11.945 30.156 -7.172 1 70.06 746 LYS B N 1
ATOM 13017 C CA . LYS B 1 746 ? -12.156 28.938 -7.965 1 70.06 746 LYS B CA 1
ATOM 13018 C C . LYS B 1 746 ? -10.836 28.219 -8.227 1 70.06 746 LYS B C 1
ATOM 13020 O O . LYS B 1 746 ? -10.797 27 -8.352 1 70.06 746 LYS B O 1
ATOM 13025 N N . HIS B 1 747 ? -9.836 28.953 -8.102 1 70.69 747 HIS B N 1
ATOM 13026 C CA . HIS B 1 747 ? -8.555 28.375 -8.508 1 70.69 747 HIS B CA 1
ATOM 13027 C C . HIS B 1 747 ? -7.645 28.156 -7.305 1 70.69 747 HIS B C 1
ATOM 13029 O O . HIS B 1 747 ? -6.496 27.734 -7.461 1 70.69 747 HIS B O 1
ATOM 13035 N N . SER B 1 748 ? -8.227 28.547 -6.234 1 77.19 748 SER B N 1
ATOM 13036 C CA . SER B 1 748 ? -7.371 28.406 -5.059 1 77.19 748 SER B CA 1
ATOM 13037 C C . SER B 1 748 ? -7.867 27.297 -4.145 1 77.19 748 SER B C 1
ATOM 13039 O O . SER B 1 748 ? -9.016 26.859 -4.258 1 77.19 748 SER B O 1
ATOM 13041 N N . HIS B 1 749 ? -7.047 26.906 -3.252 1 81.94 749 HIS B N 1
ATOM 13042 C CA . HIS B 1 749 ? -7.324 25.766 -2.385 1 81.94 749 HIS B CA 1
ATOM 13043 C C . HIS B 1 749 ? -8 26.203 -1.092 1 81.94 749 HIS B C 1
ATOM 13045 O O . HIS B 1 749 ? -7.738 27.297 -0.593 1 81.94 749 HIS B O 1
ATOM 13051 N N . THR B 1 750 ? -8.922 25.375 -0.639 1 83.62 750 THR B N 1
ATOM 13052 C CA . THR B 1 750 ? -9.453 25.547 0.71 1 83.62 750 THR B CA 1
ATOM 13053 C C . THR B 1 750 ? -8.359 25.328 1.751 1 83.62 750 THR B C 1
ATOM 13055 O O . THR B 1 750 ? -7.289 24.797 1.437 1 83.62 750 THR B O 1
ATOM 13058 N N . PRO B 1 751 ? -8.578 25.844 2.918 1 83.12 751 PRO B N 1
ATOM 13059 C CA . PRO B 1 751 ? -7.57 25.641 3.959 1 83.12 751 PRO B CA 1
ATOM 13060 C C . PRO B 1 751 ? -7.207 24.172 4.148 1 83.12 751 PRO B C 1
ATOM 13062 O O . PRO B 1 751 ? -6.031 23.828 4.324 1 83.12 751 PRO B O 1
ATOM 13065 N N . LEU B 1 752 ? -8.242 23.359 4.094 1 82.94 752 LEU B N 1
ATOM 13066 C CA . LEU B 1 752 ? -8.023 21.938 4.254 1 82.94 752 LEU B CA 1
ATOM 13067 C C . LEU B 1 752 ? -7.168 21.375 3.121 1 82.94 752 LEU B C 1
ATOM 13069 O O . LEU B 1 752 ? -6.242 20.594 3.361 1 82.94 752 LEU B O 1
ATOM 13073 N N . GLN B 1 753 ? -7.441 21.766 1.949 1 82.5 753 GLN B N 1
ATOM 13074 C CA . GLN B 1 753 ? -6.691 21.328 0.775 1 82.5 753 GLN B CA 1
ATOM 13075 C C . GLN B 1 753 ? -5.258 21.844 0.815 1 82.5 753 GLN B C 1
ATOM 13077 O O . GLN B 1 753 ? -4.32 21.109 0.492 1 82.5 753 GLN B O 1
ATOM 13082 N N . GLU B 1 754 ? -5.117 23.062 1.143 1 80.94 754 GLU B N 1
ATOM 13083 C CA . GLU B 1 754 ? -3.783 23.656 1.208 1 80.94 754 GLU B CA 1
ATOM 13084 C C . GLU B 1 754 ? -2.9 22.922 2.211 1 80.94 754 GLU B C 1
ATOM 13086 O O . GLU B 1 754 ? -1.721 22.688 1.946 1 80.94 754 GLU B O 1
ATOM 13091 N N . LYS B 1 755 ? -3.469 22.625 3.297 1 76.38 755 LYS B N 1
ATOM 13092 C CA . LYS B 1 755 ? -2.734 21.906 4.328 1 76.38 755 LYS B CA 1
ATOM 13093 C C . LYS B 1 755 ? -2.271 20.547 3.818 1 76.38 755 LYS B C 1
ATOM 13095 O O . LYS B 1 755 ? -1.139 20.125 4.078 1 76.38 755 LYS B O 1
ATOM 13100 N N . ALA B 1 756 ? -3.176 19.906 3.154 1 73.62 756 ALA B N 1
ATOM 13101 C CA . ALA B 1 756 ? -2.848 18.594 2.6 1 73.62 756 ALA B CA 1
ATOM 13102 C C . ALA B 1 756 ? -1.762 18.719 1.533 1 73.62 756 ALA B C 1
ATOM 13104 O O . ALA B 1 756 ? -0.897 17.844 1.426 1 73.62 756 ALA B O 1
ATOM 13105 N N . MET B 1 757 ? -1.811 19.734 0.805 1 72.94 757 MET B N 1
ATOM 13106 C CA . MET B 1 757 ? -0.872 19.938 -0.293 1 72.94 757 MET B CA 1
ATOM 13107 C C . MET B 1 757 ? 0.526 20.234 0.237 1 72.94 757 MET B C 1
ATOM 13109 O O . MET B 1 757 ? 1.523 19.922 -0.415 1 72.94 757 MET B O 1
ATOM 13113 N N . GLN B 1 758 ? 0.569 20.922 1.376 1 66.31 758 GLN B N 1
ATOM 13114 C CA . GLN B 1 758 ? 1.853 21.281 1.968 1 66.31 758 GLN B CA 1
ATOM 13115 C C . GLN B 1 758 ? 2.674 20.047 2.303 1 66.31 758 GLN B C 1
ATOM 13117 O O . GLN B 1 758 ? 3.906 20.094 2.33 1 66.31 758 GLN B O 1
ATOM 13122 N N . HIS B 1 759 ? 1.974 18.984 2.451 1 60.53 759 HIS B N 1
ATOM 13123 C CA . HIS B 1 759 ? 2.652 17.75 2.836 1 60.53 759 HIS B CA 1
ATOM 13124 C C . HIS B 1 759 ? 2.842 16.828 1.635 1 60.53 759 HIS B C 1
ATOM 13126 O O . HIS B 1 759 ? 3.324 15.711 1.781 1 60.53 759 HIS B O 1
ATOM 13132 N N . SER B 1 760 ? 2.383 17.438 0.592 1 59.16 760 SER B N 1
ATOM 13133 C CA . SER B 1 760 ? 2.49 16.641 -0.625 1 59.16 760 SER B CA 1
ATOM 13134 C C . SER B 1 760 ? 3.588 17.172 -1.54 1 59.16 760 SER B C 1
ATOM 13136 O O . SER B 1 760 ? 4.223 18.188 -1.231 1 59.16 760 SER B O 1
ATOM 13138 N N . LYS B 1 761 ? 3.842 16.531 -2.654 1 50.81 761 LYS B N 1
ATOM 13139 C CA . LYS B 1 761 ? 4.82 16.922 -3.664 1 50.81 761 LYS B CA 1
ATOM 13140 C C . LYS B 1 761 ? 4.461 18.266 -4.281 1 50.81 761 LYS B C 1
ATOM 13142 O O . LYS B 1 761 ? 5.312 18.938 -4.875 1 50.81 761 LYS B O 1
ATOM 13147 N N . ASN B 1 762 ? 3.27 18.703 -3.969 1 51.06 762 ASN B N 1
ATOM 13148 C CA . ASN B 1 762 ? 2.789 19.953 -4.547 1 51.06 762 ASN B CA 1
ATOM 13149 C C . ASN B 1 762 ? 2.984 21.141 -3.592 1 51.06 762 ASN B C 1
ATOM 13151 O O . ASN B 1 762 ? 2.266 22.125 -3.672 1 51.06 762 ASN B O 1
ATOM 13155 N N . ALA B 1 763 ? 3.861 20.969 -2.691 1 57.84 763 ALA B N 1
ATOM 13156 C CA . ALA B 1 763 ? 4.109 22 -1.681 1 57.84 763 ALA B CA 1
ATOM 13157 C C . ALA B 1 763 ? 4.453 23.328 -2.328 1 57.84 763 ALA B C 1
ATOM 13159 O O . ALA B 1 763 ? 4.09 24.391 -1.808 1 57.84 763 ALA B O 1
ATOM 13160 N N . GLY B 1 764 ? 5.043 23.234 -3.561 1 57.41 764 GLY B N 1
ATOM 13161 C CA . GLY B 1 764 ? 5.371 24.469 -4.266 1 57.41 764 GLY B CA 1
ATOM 13162 C C . GLY B 1 764 ? 4.148 25.281 -4.664 1 57.41 764 GLY B C 1
ATOM 13163 O O . GLY B 1 764 ? 4.133 26.5 -4.52 1 57.41 764 GLY B O 1
ATOM 13164 N N . GLU B 1 765 ? 3.166 24.578 -5.121 1 60.22 765 GLU B N 1
ATOM 13165 C CA . GLU B 1 765 ? 1.924 25.25 -5.492 1 60.22 765 GLU B CA 1
ATOM 13166 C C . GLU B 1 765 ? 1.236 25.859 -4.27 1 60.22 765 GLU B C 1
ATOM 13168 O O . GLU B 1 765 ? 0.688 26.953 -4.344 1 60.22 765 GLU B O 1
ATOM 13173 N N . ALA B 1 766 ? 1.37 25.156 -3.238 1 63.28 766 ALA B N 1
ATOM 13174 C CA . ALA B 1 766 ? 0.776 25.656 -2 1 63.28 766 ALA B CA 1
ATOM 13175 C C . ALA B 1 766 ? 1.456 26.953 -1.551 1 63.28 766 ALA B C 1
ATOM 13177 O O . ALA B 1 766 ? 0.797 27.859 -1.047 1 63.28 766 ALA B O 1
ATOM 13178 N N . ASP B 1 767 ? 2.666 27.062 -1.883 1 63.34 767 ASP B N 1
ATOM 13179 C CA . ASP B 1 767 ? 3.416 28.25 -1.482 1 63.34 767 ASP B CA 1
ATOM 13180 C C . ASP B 1 767 ? 3.014 29.469 -2.32 1 63.34 767 ASP B C 1
ATOM 13182 O O . ASP B 1 767 ? 2.908 30.578 -1.8 1 63.34 767 ASP B O 1
ATOM 13186 N N . TYR B 1 768 ? 2.764 29.219 -3.568 1 65.81 768 TYR B N 1
ATOM 13187 C CA . TYR B 1 768 ? 2.33 30.297 -4.453 1 65.81 768 TYR B CA 1
ATOM 13188 C C . TYR B 1 768 ? 1.002 30.875 -3.986 1 65.81 768 TYR B C 1
ATOM 13190 O O . TYR B 1 768 ? 0.863 32.094 -3.867 1 65.81 768 TYR B O 1
ATOM 13198 N N . HIS B 1 769 ? 0.152 30.047 -3.629 1 71.31 769 HIS B N 1
ATOM 13199 C CA . HIS B 1 769 ? -1.166 30.516 -3.209 1 71.31 769 HIS B CA 1
ATOM 13200 C C . HIS B 1 769 ? -1.104 31.188 -1.841 1 71.31 769 HIS B C 1
ATOM 13202 O O . HIS B 1 769 ? -1.879 32.094 -1.56 1 71.31 769 HIS B O 1
ATOM 13208 N N . ARG B 1 770 ? -0.12 30.734 -1.137 1 74.12 770 ARG B N 1
ATOM 13209 C CA . ARG B 1 770 ? 0.045 31.328 0.19 1 74.12 770 ARG B CA 1
ATOM 13210 C C . ARG B 1 770 ? 0.479 32.781 0.096 1 74.12 770 ARG B C 1
ATOM 13212 O O . ARG B 1 770 ? 0.164 33.594 0.975 1 74.12 770 ARG B O 1
ATOM 13219 N N . LYS B 1 771 ? 1.086 33.156 -1.03 1 73.5 771 LYS B N 1
ATOM 13220 C CA . LYS B 1 771 ? 1.598 34.5 -1.199 1 73.5 771 LYS B CA 1
ATOM 13221 C C . LYS B 1 771 ? 0.622 35.375 -1.996 1 73.5 771 LYS B C 1
ATOM 13223 O O . LYS B 1 771 ? 0.899 36.531 -2.273 1 73.5 771 LYS B O 1
ATOM 13228 N N . GLN B 1 772 ? -0.502 34.812 -2.367 1 79.94 772 GLN B N 1
ATOM 13229 C CA . GLN B 1 772 ? -1.489 35.562 -3.148 1 79.94 772 GLN B CA 1
ATOM 13230 C C . GLN B 1 772 ? -2.887 35.406 -2.557 1 79.94 772 GLN B C 1
ATOM 13232 O O . GLN B 1 772 ? -3.834 35.062 -3.271 1 79.94 772 GLN B O 1
ATOM 13237 N N . ARG B 1 773 ? -2.861 35.812 -1.319 1 87.25 773 ARG B N 1
ATOM 13238 C CA . ARG B 1 773 ? -4.141 35.656 -0.633 1 87.25 773 ARG B CA 1
ATOM 13239 C C . ARG B 1 773 ? -5.109 36.781 -1.006 1 87.25 773 ARG B C 1
ATOM 13241 O O . ARG B 1 773 ? -4.688 37.906 -1.286 1 87.25 773 ARG B O 1
ATOM 13248 N N . THR B 1 774 ? -6.324 36.406 -1.12 1 91.19 774 THR B N 1
ATOM 13249 C CA . THR B 1 774 ? -7.391 37.406 -1.253 1 91.19 774 THR B CA 1
ATOM 13250 C C . THR B 1 774 ? -8.164 37.531 0.055 1 91.19 774 THR B C 1
ATOM 13252 O O . THR B 1 774 ? -8.562 36.531 0.655 1 91.19 774 THR B O 1
ATOM 13255 N N . LEU B 1 775 ? -8.281 38.781 0.536 1 93.25 775 LEU B N 1
ATOM 13256 C CA . LEU B 1 775 ? -9.07 39.031 1.733 1 93.25 775 LEU B CA 1
ATOM 13257 C C . LEU B 1 775 ? -10.508 39.375 1.368 1 93.25 775 LEU B C 1
ATOM 13259 O O . LEU B 1 775 ? -10.742 40.219 0.504 1 93.25 775 LEU B O 1
ATOM 13263 N N . GLU B 1 776 ? -11.367 38.656 1.884 1 94.5 776 GLU B N 1
ATOM 13264 C CA . GLU B 1 776 ? -12.766 39.062 1.893 1 94.5 776 GLU B CA 1
ATOM 13265 C C . GLU B 1 776 ? -13.07 39.969 3.078 1 94.5 776 GLU B C 1
ATOM 13267 O O . GLU B 1 776 ? -12.906 39.562 4.234 1 94.5 776 GLU B O 1
ATOM 13272 N N . VAL B 1 777 ? -13.531 41.188 2.779 1 95.38 777 VAL B N 1
ATOM 13273 C CA . VAL B 1 777 ? -13.594 42.219 3.824 1 95.38 777 VAL B CA 1
ATOM 13274 C C . VAL B 1 777 ? -15.039 42.688 4.008 1 95.38 777 VAL B C 1
ATOM 13276 O O . VAL B 1 777 ? -15.75 42.906 3.027 1 95.38 777 VAL B O 1
ATOM 13279 N N . ASN B 1 778 ? -15.477 42.812 5.297 1 93.38 778 ASN B N 1
ATOM 13280 C CA . ASN B 1 778 ? -16.781 43.344 5.68 1 93.38 778 ASN B CA 1
ATOM 13281 C C . ASN B 1 778 ? -16.75 44.844 5.895 1 93.38 778 ASN B C 1
ATOM 13283 O O . ASN B 1 778 ? -16.469 45.312 7 1 93.38 778 ASN B O 1
ATOM 13287 N N . PHE B 1 779 ? -17.156 45.625 4.91 1 92.75 779 PHE B N 1
ATOM 13288 C CA . PHE B 1 779 ? -17.031 47.062 4.93 1 92.75 779 PHE B CA 1
ATOM 13289 C C . PHE B 1 779 ? -18.016 47.688 5.922 1 92.75 779 PHE B C 1
ATOM 13291 O O . PHE B 1 779 ? -17.906 48.875 6.258 1 92.75 779 PHE B O 1
ATOM 13298 N N . GLU B 1 780 ? -18.828 46.812 6.512 1 89.44 780 GLU B N 1
ATOM 13299 C CA . GLU B 1 780 ? -19.797 47.312 7.5 1 89.44 780 GLU B CA 1
ATOM 13300 C C . GLU B 1 780 ? -19.25 47.156 8.922 1 89.44 780 GLU B C 1
ATOM 13302 O O . GLU B 1 780 ? -19.812 47.688 9.867 1 89.44 780 GLU B O 1
ATOM 13307 N N . HIS B 1 781 ? -18.234 46.438 9.031 1 91.75 781 HIS B N 1
ATOM 13308 C CA . HIS B 1 781 ? -17.641 46.219 10.344 1 91.75 781 HIS B CA 1
ATOM 13309 C C . HIS B 1 781 ? -16.938 47.469 10.844 1 91.75 781 HIS B C 1
ATOM 13311 O O . HIS B 1 781 ? -16.25 48.156 10.078 1 91.75 781 HIS B O 1
ATOM 13317 N N . ASN B 1 782 ? -17.031 47.75 12.125 1 89.38 782 ASN B N 1
ATOM 13318 C CA . ASN B 1 782 ? -16.516 48.969 12.711 1 89.38 782 ASN B CA 1
ATOM 13319 C C . ASN B 1 782 ? -14.992 49.062 12.57 1 89.38 782 ASN B C 1
ATOM 13321 O O . ASN B 1 782 ? -14.453 50.125 12.273 1 89.38 782 ASN B O 1
ATOM 13325 N N . LEU B 1 783 ? -14.336 47.938 12.805 1 91.25 783 LEU B N 1
ATOM 13326 C CA . LEU B 1 783 ? -12.883 47.875 12.672 1 91.25 783 LEU B CA 1
ATOM 13327 C C . LEU B 1 783 ? -12.453 48.312 11.273 1 91.25 783 LEU B C 1
ATOM 13329 O O . LEU B 1 783 ? -11.516 49.094 11.125 1 91.25 783 LEU B O 1
ATOM 13333 N N . ILE B 1 784 ? -13.18 47.875 10.25 1 93.5 784 ILE B N 1
ATOM 13334 C CA . ILE B 1 784 ? -12.836 48.125 8.859 1 93.5 784 ILE B CA 1
ATOM 13335 C C . ILE B 1 784 ? -13.18 49.594 8.516 1 93.5 784 ILE B C 1
ATOM 13337 O O . ILE B 1 784 ? -12.43 50.25 7.805 1 93.5 784 ILE B O 1
ATOM 13341 N N . LYS B 1 785 ? -14.281 50.031 9.055 1 90.81 785 LYS B N 1
ATOM 13342 C CA . LYS B 1 785 ? -14.664 51.438 8.844 1 90.81 785 LYS B CA 1
ATOM 13343 C C . LYS B 1 785 ? -13.594 52.375 9.375 1 90.81 785 LYS B C 1
ATOM 13345 O O . LYS B 1 785 ? -13.211 53.344 8.688 1 90.81 785 LYS B O 1
ATOM 13350 N N . LYS B 1 786 ? -13.102 52.062 10.562 1 91 786 LYS B N 1
ATOM 13351 C CA . LYS B 1 786 ? -12.062 52.906 11.164 1 91 786 LYS B CA 1
ATOM 13352 C C . LYS B 1 786 ? -10.766 52.812 10.359 1 91 786 LYS B C 1
ATOM 13354 O O . LYS B 1 786 ? -10.109 53.844 10.141 1 91 786 LYS B O 1
ATOM 13359 N N . PHE B 1 787 ? -10.484 51.656 9.969 1 91.56 787 PHE B N 1
ATOM 13360 C CA . PHE B 1 787 ? -9.273 51.438 9.18 1 91.56 787 PHE B CA 1
ATOM 13361 C C . PHE B 1 787 ? -9.328 52.219 7.867 1 91.56 787 PHE B C 1
ATOM 13363 O O . PHE B 1 787 ? -8.359 52.875 7.5 1 91.56 787 PHE B O 1
ATOM 13370 N N . ILE B 1 788 ? -10.469 52.156 7.227 1 92.06 788 ILE B N 1
ATOM 13371 C CA . ILE B 1 788 ? -10.672 52.844 5.953 1 92.06 788 ILE B CA 1
ATOM 13372 C C . ILE B 1 788 ? -10.664 54.344 6.176 1 92.06 788 ILE B C 1
ATOM 13374 O O . ILE B 1 788 ? -10.102 55.094 5.371 1 92.06 788 ILE B O 1
ATOM 13378 N N . ALA B 1 789 ? -11.258 54.781 7.273 1 91.56 789 ALA B N 1
ATOM 13379 C CA . ALA B 1 789 ? -11.297 56.219 7.586 1 91.56 789 ALA B CA 1
ATOM 13380 C C . ALA B 1 789 ? -9.883 56.781 7.75 1 91.56 789 ALA B C 1
ATOM 13382 O O . ALA B 1 789 ? -9.57 57.844 7.23 1 91.56 789 ALA B O 1
ATOM 13383 N N . GLU B 1 790 ? -9.086 56.031 8.461 1 92.19 790 GLU B N 1
ATOM 13384 C CA . GLU B 1 790 ? -7.695 56.438 8.648 1 92.19 790 GLU B CA 1
ATOM 13385 C C . GLU B 1 790 ? -6.949 56.5 7.316 1 92.19 790 GLU B C 1
ATOM 13387 O O . GLU B 1 790 ? -6.195 57.438 7.051 1 92.19 790 GLU B O 1
ATOM 13392 N N . LEU B 1 791 ? -7.223 55.562 6.508 1 93.69 791 LEU B N 1
ATOM 13393 C CA . LEU B 1 791 ? -6.562 55.469 5.211 1 93.69 791 LEU B CA 1
ATOM 13394 C C . LEU B 1 791 ? -7.004 56.594 4.285 1 93.69 791 LEU B C 1
ATOM 13396 O O . LEU B 1 791 ? -6.176 57.188 3.59 1 93.69 791 LEU B O 1
ATOM 13400 N N . VAL B 1 792 ? -8.281 56.875 4.332 1 93.31 792 VAL B N 1
ATOM 13401 C CA . VAL B 1 792 ? -8.852 57.906 3.471 1 93.31 792 VAL B CA 1
ATOM 13402 C C . VAL B 1 792 ? -8.383 59.281 3.936 1 93.31 792 VAL B C 1
ATOM 13404 O O . VAL B 1 792 ? -8.148 60.188 3.115 1 93.31 792 VAL B O 1
ATOM 13407 N N . ASN B 1 793 ? -8.273 59.438 5.273 1 93.06 793 ASN B N 1
ATOM 13408 C CA . ASN B 1 793 ? -7.777 60.688 5.816 1 93.06 793 ASN B CA 1
ATOM 13409 C C . ASN B 1 793 ? -6.375 61 5.305 1 93.06 793 ASN B C 1
ATOM 13411 O O . ASN B 1 793 ? -6.055 62.188 5.051 1 93.06 793 ASN B O 1
ATOM 13415 N N . LEU B 1 794 ? -5.598 60 5.102 1 94.5 794 LEU B N 1
ATOM 13416 C CA . LEU B 1 794 ? -4.234 60.156 4.605 1 94.5 794 LEU B CA 1
ATOM 13417 C C . LEU B 1 794 ? -4.215 60.219 3.082 1 94.5 794 LEU B C 1
ATOM 13419 O O . LEU B 1 794 ? -3.248 60.688 2.484 1 94.5 794 LEU B O 1
ATOM 13423 N N . ASN B 1 795 ? -5.352 59.719 2.482 1 95.38 795 ASN B N 1
ATOM 13424 C CA . ASN B 1 795 ? -5.477 59.656 1.029 1 95.38 795 ASN B CA 1
ATOM 13425 C C . ASN B 1 795 ? -6.848 60.125 0.564 1 95.38 795 ASN B C 1
ATOM 13427 O O . ASN B 1 795 ? -7.641 59.344 0.04 1 95.38 795 ASN B O 1
ATOM 13431 N N . PRO B 1 796 ? -7.16 61.344 0.613 1 94.44 796 PRO B N 1
ATOM 13432 C CA . PRO B 1 796 ? -8.484 61.844 0.215 1 94.44 796 PRO B CA 1
ATOM 13433 C C . PRO B 1 796 ? -8.766 61.625 -1.271 1 94.44 796 PRO B C 1
ATOM 13435 O O . PRO B 1 796 ? -7.859 61.75 -2.098 1 94.44 796 PRO B O 1
ATOM 13438 N N . PRO B 1 797 ? -10.07 61.281 -1.568 1 93 797 PRO B N 1
ATOM 13439 C CA . PRO B 1 797 ? -10.438 61.062 -2.969 1 93 797 PRO B CA 1
ATOM 13440 C C . PRO B 1 797 ? -10.234 62.312 -3.84 1 93 797 PRO B C 1
ATOM 13442 O O . PRO B 1 797 ? -10.664 63.406 -3.469 1 93 797 PRO B O 1
ATOM 13445 N N . MET B 1 798 ? -9.617 62.062 -5.016 1 91.19 798 MET B N 1
ATOM 13446 C CA . MET B 1 798 ? -9.391 63.125 -5.988 1 91.19 798 MET B CA 1
ATOM 13447 C C . MET B 1 798 ? -9.711 62.656 -7.402 1 91.19 798 MET B C 1
ATOM 13449 O O . MET B 1 798 ? -9.406 61.531 -7.766 1 91.19 798 MET B O 1
ATOM 13453 N N . LYS B 1 799 ? -10.375 63.469 -8.062 1 87.38 799 LYS B N 1
ATOM 13454 C CA . LYS B 1 799 ? -10.648 63.188 -9.469 1 87.38 799 LYS B CA 1
ATOM 13455 C C . LYS B 1 799 ? -9.406 63.406 -10.328 1 87.38 799 LYS B C 1
ATOM 13457 O O . LYS B 1 799 ? -8.516 64.188 -9.945 1 87.38 799 LYS B O 1
ATOM 13462 N N . PRO B 1 800 ? -9.453 62.719 -11.484 1 86.56 800 PRO B N 1
ATOM 13463 C CA . PRO B 1 800 ? -8.32 62.969 -12.375 1 86.56 800 PRO B CA 1
ATOM 13464 C C . PRO B 1 800 ? -8.25 64.438 -12.828 1 86.56 800 PRO B C 1
ATOM 13466 O O . PRO B 1 800 ? -9.289 65.125 -12.961 1 86.56 800 PRO B O 1
ATOM 13469 N N . ALA B 1 801 ? -7.129 65 -12.945 1 79.12 801 ALA B N 1
ATOM 13470 C CA . ALA B 1 801 ? -6.891 66.375 -13.305 1 79.12 801 ALA B CA 1
ATOM 13471 C C . ALA B 1 801 ? -7.672 66.75 -14.555 1 79.12 801 ALA B C 1
ATOM 13473 O O . ALA B 1 801 ? -8.234 67.875 -14.641 1 79.12 801 ALA B O 1
ATOM 13474 N N . ASN B 1 802 ? -7.707 65.938 -15.578 1 75.88 802 ASN B N 1
ATOM 13475 C CA . ASN B 1 802 ? -8.344 66.25 -16.844 1 75.88 802 ASN B CA 1
ATOM 13476 C C . ASN B 1 802 ? -9.766 65.75 -16.922 1 75.88 802 ASN B C 1
ATOM 13478 O O . ASN B 1 802 ? -10.336 65.562 -18 1 75.88 802 ASN B O 1
ATOM 13482 N N . SER B 1 803 ? -10.32 65.375 -15.688 1 72.12 803 SER B N 1
ATOM 13483 C CA . SER B 1 803 ? -11.641 64.75 -15.727 1 72.12 803 SER B CA 1
ATOM 13484 C C . SER B 1 803 ? -12.742 65.812 -15.945 1 72.12 803 SER B C 1
ATOM 13486 O O . SER B 1 803 ? -12.773 66.812 -15.266 1 72.12 803 SER B O 1
ATOM 13488 N N . THR B 1 804 ? -13.539 65.75 -16.969 1 74.44 804 THR B N 1
ATOM 13489 C CA . THR B 1 804 ? -14.703 66.562 -17.219 1 74.44 804 THR B CA 1
ATOM 13490 C C . THR B 1 804 ? -15.992 65.812 -16.875 1 74.44 804 THR B C 1
ATOM 13492 O O . THR B 1 804 ? -17.078 66.438 -16.875 1 74.44 804 THR B O 1
ATOM 13495 N N . ASP B 1 805 ? -15.828 64.5 -16.562 1 76.25 805 ASP B N 1
ATOM 13496 C CA . ASP B 1 805 ? -16.984 63.688 -16.266 1 76.25 805 ASP B CA 1
ATOM 13497 C C . ASP B 1 805 ? -17.109 63.406 -14.773 1 76.25 805 ASP B C 1
ATOM 13499 O O . ASP B 1 805 ? -16.203 62.875 -14.148 1 76.25 805 ASP B O 1
ATOM 13503 N N . PRO B 1 806 ? -18.188 63.812 -14.219 1 74.69 806 PRO B N 1
ATOM 13504 C CA . PRO B 1 806 ? -18.391 63.594 -12.789 1 74.69 806 PRO B CA 1
ATOM 13505 C C . PRO B 1 806 ? -18.484 62.094 -12.445 1 74.69 806 PRO B C 1
ATOM 13507 O O . PRO B 1 806 ? -18.359 61.719 -11.273 1 74.69 806 PRO B O 1
ATOM 13510 N N . ASN B 1 807 ? -18.578 61.344 -13.484 1 78.06 807 ASN B N 1
ATOM 13511 C CA . ASN B 1 807 ? -18.75 59.906 -13.258 1 78.06 807 ASN B CA 1
ATOM 13512 C C . ASN B 1 807 ? -17.422 59.156 -13.383 1 78.06 807 ASN B C 1
ATOM 13514 O O . ASN B 1 807 ? -17.391 57.938 -13.297 1 78.06 807 ASN B O 1
ATOM 13518 N N . ASP B 1 808 ? -16.453 59.938 -13.43 1 81.94 808 ASP B N 1
ATOM 13519 C CA . ASP B 1 808 ? -15.141 59.281 -13.5 1 81.94 808 ASP B CA 1
ATOM 13520 C C . ASP B 1 808 ? -14.711 58.75 -12.141 1 81.94 808 ASP B C 1
ATOM 13522 O O . ASP B 1 808 ? -14.984 59.375 -11.109 1 81.94 808 ASP B O 1
ATOM 13526 N N . ASP B 1 809 ? -14.016 57.656 -12.102 1 86.44 809 ASP B N 1
ATOM 13527 C CA . ASP B 1 809 ? -13.508 57.031 -10.875 1 86.44 809 ASP B CA 1
ATOM 13528 C C . ASP B 1 809 ? -12.43 57.906 -10.234 1 86.44 809 ASP B C 1
ATOM 13530 O O . ASP B 1 809 ? -11.719 58.625 -10.93 1 86.44 809 ASP B O 1
ATOM 13534 N N . TYR B 1 810 ? -12.391 57.875 -8.93 1 91 810 TYR B N 1
ATOM 13535 C CA . TYR B 1 810 ? -11.312 58.531 -8.203 1 91 810 TYR B CA 1
ATOM 13536 C C . TYR B 1 810 ? -9.977 57.875 -8.477 1 91 810 TYR B C 1
ATOM 13538 O O . TYR B 1 810 ? -9.93 56.656 -8.719 1 91 810 TYR B O 1
ATOM 13546 N N . VAL B 1 811 ? -8.906 58.688 -8.445 1 91.56 811 VAL B N 1
ATOM 13547 C CA . VAL B 1 811 ? -7.566 58.156 -8.727 1 91.56 811 VAL B CA 1
ATOM 13548 C C . VAL B 1 811 ? -6.973 57.562 -7.457 1 91.56 811 VAL B C 1
ATOM 13550 O O . VAL B 1 811 ? -7.102 58.125 -6.367 1 91.56 811 VAL B O 1
ATOM 13553 N N . ILE B 1 812 ? -6.359 56.438 -7.527 1 92.94 812 ILE B N 1
ATOM 13554 C CA . ILE B 1 812 ? -5.66 55.781 -6.418 1 92.94 812 ILE B CA 1
ATOM 13555 C C . ILE B 1 812 ? -4.211 56.25 -6.379 1 92.94 812 ILE B C 1
ATOM 13557 O O . ILE B 1 812 ? -3.471 56.094 -7.352 1 92.94 812 ILE B O 1
ATOM 13561 N N . PRO B 1 813 ? -3.828 56.812 -5.328 1 93.31 813 PRO B N 1
ATOM 13562 C CA . PRO B 1 813 ? -2.432 57.219 -5.234 1 93.31 813 PRO B CA 1
ATOM 13563 C C . PRO B 1 813 ? -1.448 56.062 -5.281 1 93.31 813 PRO B C 1
ATOM 13565 O O . PRO B 1 813 ? -1.72 55 -4.715 1 93.31 813 PRO B O 1
ATOM 13568 N N . LYS B 1 814 ? -0.272 56.25 -5.941 1 90.62 814 LYS B N 1
ATOM 13569 C CA . LYS B 1 814 ? 0.821 55.281 -6 1 90.62 814 LYS B CA 1
ATOM 13570 C C . LYS B 1 814 ? 2.156 55.938 -5.668 1 90.62 814 LYS B C 1
ATOM 13572 O O . LYS B 1 814 ? 2.666 56.75 -6.445 1 90.62 814 LYS B O 1
ATOM 13577 N N . PRO B 1 815 ? 2.701 55.719 -4.453 1 93.12 815 PRO B N 1
ATOM 13578 C CA . PRO B 1 815 ? 2.256 54.75 -3.449 1 93.12 815 PRO B CA 1
ATOM 13579 C C . PRO B 1 815 ? 1.124 55.312 -2.574 1 93.12 815 PRO B C 1
ATOM 13581 O O . PRO B 1 815 ? 0.919 56.5 -2.498 1 93.12 815 PRO B O 1
ATOM 13584 N N . VAL B 1 816 ? 0.439 54.438 -1.964 1 96.5 816 VAL B N 1
ATOM 13585 C CA . VAL B 1 816 ? -0.558 54.844 -0.973 1 96.5 816 VAL B CA 1
ATOM 13586 C C . VAL B 1 816 ? 0.138 55.375 0.27 1 96.5 816 VAL B C 1
ATOM 13588 O O . VAL B 1 816 ? 1.109 54.812 0.756 1 96.5 816 VAL B O 1
ATOM 13591 N N . VAL B 1 817 ? -0.328 56.5 0.768 1 96.31 817 VAL B N 1
ATOM 13592 C CA . VAL B 1 817 ? 0.285 57.125 1.937 1 96.31 817 VAL B CA 1
ATOM 13593 C C . VAL B 1 817 ? -0.163 56.406 3.203 1 96.31 817 VAL B C 1
ATOM 13595 O O . VAL B 1 817 ? -1.36 56.219 3.422 1 96.31 817 VAL B O 1
ATOM 13598 N N . SER B 1 818 ? 0.837 55.938 4.07 1 94.06 818 SER B N 1
ATOM 13599 C CA . SER B 1 818 ? 0.543 55.25 5.316 1 94.06 818 SER B CA 1
ATOM 13600 C C . SER B 1 818 ? 1.611 55.531 6.367 1 94.06 818 SER B C 1
ATOM 13602 O O . SER B 1 818 ? 2.637 56.125 6.074 1 94.06 818 SER B O 1
ATOM 13604 N N . THR B 1 819 ? 1.385 55.188 7.688 1 92.94 819 THR B N 1
ATOM 13605 C CA . THR B 1 819 ? 2.354 55.25 8.773 1 92.94 819 THR B CA 1
ATOM 13606 C C . THR B 1 819 ? 2.883 53.875 9.117 1 92.94 819 THR B C 1
ATOM 13608 O O . THR B 1 819 ? 2.238 52.875 8.812 1 92.94 819 THR B O 1
ATOM 13611 N N . PRO B 1 820 ? 4.027 53.781 9.75 1 91.12 820 PRO B N 1
ATOM 13612 C CA . PRO B 1 820 ? 4.57 52.5 10.148 1 91.12 820 PRO B CA 1
ATOM 13613 C C . PRO B 1 820 ? 3.641 51.719 11.078 1 91.12 820 PRO B C 1
ATOM 13615 O O . PRO B 1 820 ? 3.547 50.5 10.984 1 91.12 820 PRO B O 1
ATOM 13618 N N . GLU B 1 821 ? 3.01 52.469 11.906 1 86.5 821 GLU B N 1
ATOM 13619 C CA . GLU B 1 821 ? 2.068 51.812 12.82 1 86.5 821 GLU B CA 1
ATOM 13620 C C . GLU B 1 821 ? 0.882 51.219 12.07 1 86.5 821 GLU B C 1
ATOM 13622 O O . GLU B 1 821 ? 0.411 50.125 12.398 1 86.5 821 GLU B O 1
ATOM 13627 N N . MET B 1 822 ? 0.479 51.969 11.039 1 90.75 822 MET B N 1
ATOM 13628 C CA . MET B 1 822 ? -0.615 51.469 10.203 1 90.75 822 MET B CA 1
ATOM 13629 C C . MET B 1 822 ? -0.208 50.219 9.461 1 90.75 822 MET B C 1
ATOM 13631 O O . MET B 1 822 ? -0.999 49.281 9.344 1 90.75 822 MET B O 1
ATOM 13635 N N . ASP B 1 823 ? 0.979 50.25 9.047 1 93.38 823 ASP B N 1
ATOM 13636 C CA . ASP B 1 823 ? 1.486 49.094 8.297 1 93.38 823 ASP B CA 1
ATOM 13637 C C . ASP B 1 823 ? 1.574 47.844 9.18 1 93.38 823 ASP B C 1
ATOM 13639 O O . ASP B 1 823 ? 1.261 46.75 8.742 1 93.38 823 ASP B O 1
ATOM 13643 N N . GLU B 1 824 ? 1.98 48.031 10.406 1 89 824 GLU B N 1
ATOM 13644 C CA . GLU B 1 824 ? 2.051 46.938 11.352 1 89 824 GLU B CA 1
ATOM 13645 C C . GLU B 1 824 ? 0.664 46.344 11.641 1 89 824 GLU B C 1
ATOM 13647 O O . GLU B 1 824 ? 0.494 45.125 11.734 1 89 824 GLU B O 1
ATOM 13652 N N . ARG B 1 825 ? -0.264 47.219 11.75 1 90.06 825 ARG B N 1
ATOM 13653 C CA . ARG B 1 825 ? -1.634 46.781 12.008 1 90.06 825 ARG B CA 1
ATOM 13654 C C . ARG B 1 825 ? -2.207 46.062 10.797 1 90.06 825 ARG B C 1
ATOM 13656 O O . ARG B 1 825 ? -2.988 45.094 10.945 1 90.06 825 ARG B O 1
ATOM 13663 N N . ALA B 1 826 ? -1.833 46.531 9.641 1 93.12 826 ALA B N 1
ATOM 13664 C CA . ALA B 1 826 ? -2.305 45.875 8.422 1 93.12 826 ALA B CA 1
ATOM 13665 C C . ALA B 1 826 ? -1.795 44.438 8.328 1 93.12 826 ALA B C 1
ATOM 13667 O O . ALA B 1 826 ? -2.541 43.531 7.953 1 93.12 826 ALA B O 1
ATOM 13668 N N . VAL B 1 827 ? -0.548 44.281 8.688 1 92 827 VAL B N 1
ATOM 13669 C CA . VAL B 1 827 ? 0.043 42.938 8.672 1 92 827 VAL B CA 1
ATOM 13670 C C . VAL B 1 827 ? -0.664 42.062 9.695 1 92 827 VAL B C 1
ATOM 13672 O O . VAL B 1 827 ? -0.974 40.906 9.414 1 92 827 VAL B O 1
ATOM 13675 N N . LEU B 1 828 ? -0.877 42.625 10.836 1 90.75 828 LEU B N 1
ATOM 13676 C CA . LEU B 1 828 ? -1.549 41.875 11.891 1 90.75 828 LEU B CA 1
ATOM 13677 C C . LEU B 1 828 ? -2.969 41.5 11.469 1 90.75 828 LEU B C 1
ATOM 13679 O O . LEU B 1 828 ? -3.418 40.375 11.711 1 90.75 828 LEU B O 1
ATOM 13683 N N . LEU B 1 829 ? -3.699 42.469 10.852 1 92.31 829 LEU B N 1
ATOM 13684 C CA . LEU B 1 829 ? -5.051 42.188 10.367 1 92.31 829 LEU B CA 1
ATOM 13685 C C . LEU B 1 829 ? -5.055 41.062 9.359 1 92.31 829 LEU B C 1
ATOM 13687 O O . LEU B 1 829 ? -5.898 40.156 9.438 1 92.31 829 LEU B O 1
ATOM 13691 N N . ALA B 1 830 ? -4.133 41.125 8.492 1 92.75 830 ALA B N 1
ATOM 13692 C CA . ALA B 1 830 ? -4.023 40.094 7.469 1 92.75 830 ALA B CA 1
ATOM 13693 C C . ALA B 1 830 ? -3.725 38.75 8.086 1 92.75 830 ALA B C 1
ATOM 13695 O O . ALA B 1 830 ? -4.301 37.719 7.688 1 92.75 830 ALA B O 1
ATOM 13696 N N . ASP B 1 831 ? -2.881 38.688 9.07 1 91.75 831 ASP B N 1
ATOM 13697 C CA . ASP B 1 831 ? -2.5 37.438 9.727 1 91.75 831 ASP B CA 1
ATOM 13698 C C . ASP B 1 831 ? -3.668 36.844 10.508 1 91.75 831 ASP B C 1
ATOM 13700 O O . ASP B 1 831 ? -3.895 35.656 10.484 1 91.75 831 ASP B O 1
ATOM 13704 N N . ILE B 1 832 ? -4.367 37.688 11.188 1 90.94 832 ILE B N 1
ATOM 13705 C CA . ILE B 1 832 ? -5.523 37.219 11.953 1 90.94 832 ILE B CA 1
ATOM 13706 C C . ILE B 1 832 ? -6.574 36.656 11 1 90.94 832 ILE B C 1
ATOM 13708 O O . ILE B 1 832 ? -7.117 35.594 11.25 1 90.94 832 ILE B O 1
ATOM 13712 N N . ALA B 1 833 ? -6.812 37.406 9.875 1 92.62 833 ALA B N 1
ATOM 13713 C CA . ALA B 1 833 ? -7.797 36.969 8.891 1 92.62 833 ALA B CA 1
ATOM 13714 C C . ALA B 1 833 ? -7.406 35.625 8.297 1 92.62 833 ALA B C 1
ATOM 13716 O O . ALA B 1 833 ? -8.266 34.75 8.055 1 92.62 833 ALA B O 1
ATOM 13717 N N . THR B 1 834 ? -6.16 35.438 8.055 1 90.56 834 THR B N 1
ATOM 13718 C CA . THR B 1 834 ? -5.633 34.219 7.477 1 90.56 834 THR B CA 1
ATOM 13719 C C . THR B 1 834 ? -5.789 33.062 8.453 1 90.56 834 THR B C 1
ATOM 13721 O O . THR B 1 834 ? -6.289 31.984 8.086 1 90.56 834 THR B O 1
ATOM 13724 N N . TYR B 1 835 ? -5.402 33.281 9.641 1 88.88 835 TYR B N 1
ATOM 13725 C CA . TYR B 1 835 ? -5.484 32.25 10.664 1 88.88 835 TYR B CA 1
ATOM 13726 C C . TYR B 1 835 ? -6.934 31.875 10.961 1 88.88 835 TYR B C 1
ATOM 13728 O O . TYR B 1 835 ? -7.27 30.703 11.109 1 88.88 835 TYR B O 1
ATOM 13736 N N . PHE B 1 836 ? -7.75 32.906 11.055 1 88.56 836 PHE B N 1
ATOM 13737 C CA . PHE B 1 836 ? -9.156 32.688 11.375 1 88.56 836 PHE B CA 1
ATOM 13738 C C . PHE B 1 836 ? -9.852 31.891 10.289 1 88.56 836 PHE B C 1
ATOM 13740 O O . PHE B 1 836 ? -10.773 31.125 10.57 1 88.56 836 PHE B O 1
ATOM 13747 N N . ALA B 1 837 ? -9.414 32.062 9.078 1 89.38 837 ALA B N 1
ATOM 13748 C CA . ALA B 1 837 ? -10 31.328 7.953 1 89.38 837 ALA B CA 1
ATOM 13749 C C . ALA B 1 837 ? -9.555 29.875 7.949 1 89.38 837 ALA B C 1
ATOM 13751 O O . ALA B 1 837 ? -10.148 29.031 7.266 1 89.38 837 ALA B O 1
ATOM 13752 N N . GLY B 1 838 ? -8.562 29.547 8.688 1 85.44 838 GLY B N 1
ATOM 13753 C CA . GLY B 1 838 ? -8.102 28.172 8.773 1 85.44 838 GLY B CA 1
ATOM 13754 C C . GLY B 1 838 ? -6.789 27.938 8.055 1 85.44 838 GLY B C 1
ATOM 13755 O O . GLY B 1 838 ? -6.273 26.812 8.047 1 85.44 838 GLY B O 1
ATOM 13756 N N . TYR B 1 839 ? -6.168 28.969 7.504 1 85 839 TYR B N 1
ATOM 13757 C CA . TYR B 1 839 ? -4.895 28.844 6.805 1 85 839 TYR B CA 1
ATOM 13758 C C . TYR B 1 839 ? -3.725 28.953 7.773 1 85 839 TYR B C 1
ATOM 13760 O O . TYR B 1 839 ? -3.889 29.422 8.906 1 85 839 TYR B O 1
ATOM 13768 N N . GLU B 1 840 ? -2.578 28.562 7.34 1 79.44 840 GLU B N 1
ATOM 13769 C CA . GLU B 1 840 ? -1.367 28.719 8.141 1 79.44 840 GLU B CA 1
ATOM 13770 C C . GLU B 1 840 ? -0.689 30.062 7.867 1 79.44 840 GLU B C 1
ATOM 13772 O O . GLU B 1 840 ? -0.657 30.531 6.723 1 79.44 840 GLU B O 1
ATOM 13777 N N . ILE B 1 841 ? -0.235 30.641 8.961 1 82.75 841 ILE B N 1
ATOM 13778 C CA . ILE B 1 841 ? 0.477 31.906 8.852 1 82.75 841 ILE B CA 1
ATOM 13779 C C . ILE B 1 841 ? 1.901 31.672 8.359 1 82.75 841 ILE B C 1
ATOM 13781 O O . ILE B 1 841 ? 2.551 30.703 8.781 1 82.75 841 ILE B O 1
ATOM 13785 N N . GLU B 1 842 ? 2.348 32.531 7.535 1 74.44 842 GLU B N 1
ATOM 13786 C CA . GLU B 1 842 ? 3.67 32.406 6.938 1 74.44 842 GLU B CA 1
ATOM 13787 C C . GLU B 1 842 ? 4.77 32.562 7.977 1 74.44 842 GLU B C 1
ATOM 13789 O O . GLU B 1 842 ? 5.695 31.766 8.055 1 74.44 842 GLU B O 1
ATOM 13794 N N . ASN B 1 843 ? 4.664 33.656 8.781 1 79.19 843 ASN B N 1
ATOM 13795 C CA . ASN B 1 843 ? 5.672 33.969 9.789 1 79.19 843 ASN B CA 1
ATOM 13796 C C . ASN B 1 843 ? 5.086 33.906 11.195 1 79.19 843 ASN B C 1
ATOM 13798 O O . ASN B 1 843 ? 4.777 34.938 11.781 1 79.19 843 ASN B O 1
ATOM 13802 N N . LYS B 1 844 ? 5.16 32.812 11.797 1 83.19 844 LYS B N 1
ATOM 13803 C CA . LYS B 1 844 ? 4.566 32.594 13.109 1 83.19 844 LYS B CA 1
ATOM 13804 C C . LYS B 1 844 ? 5.324 33.344 14.195 1 83.19 844 LYS B C 1
ATOM 13806 O O . LYS B 1 844 ? 4.723 33.812 15.164 1 83.19 844 LYS B O 1
ATOM 13811 N N . LYS B 1 845 ? 6.609 33.406 13.984 1 83.12 845 LYS B N 1
ATOM 13812 C CA . LYS B 1 845 ? 7.438 34.062 14.977 1 83.12 845 LYS B CA 1
ATOM 13813 C C . LYS B 1 845 ? 7.078 35.562 15.078 1 83.12 845 LYS B C 1
ATOM 13815 O O . LYS B 1 845 ? 6.84 36.062 16.172 1 83.12 845 LYS B O 1
ATOM 13820 N N . SER B 1 846 ? 7.047 36.156 13.883 1 85 846 SER B N 1
ATOM 13821 C CA . SER B 1 846 ? 6.711 37.594 13.867 1 85 846 SER B CA 1
ATOM 13822 C C . SER B 1 846 ? 5.301 37.812 14.391 1 85 846 SER B C 1
ATOM 13824 O O . SER B 1 846 ? 5.055 38.812 15.094 1 85 846 SER B O 1
ATOM 13826 N N . PHE B 1 847 ? 4.441 37 14.094 1 87.75 847 PHE B N 1
ATOM 13827 C CA . PHE B 1 847 ? 3.062 37.094 14.547 1 87.75 847 PHE B CA 1
ATOM 13828 C C . PHE B 1 847 ? 2.982 36.969 16.062 1 87.75 847 PHE B C 1
ATOM 13830 O O . PHE B 1 847 ? 2.35 37.812 16.734 1 87.75 847 PHE B O 1
ATOM 13837 N N . ALA B 1 848 ? 3.645 35.969 16.594 1 85.44 848 ALA B N 1
ATOM 13838 C CA . ALA B 1 848 ? 3.635 35.75 18.047 1 85.44 848 ALA B CA 1
ATOM 13839 C C . ALA B 1 848 ? 4.27 36.938 18.781 1 85.44 848 ALA B C 1
ATOM 13841 O O . ALA B 1 848 ? 3.754 37.375 19.812 1 85.44 848 ALA B O 1
ATOM 13842 N N . LYS B 1 849 ? 5.336 37.406 18.297 1 84.44 849 LYS B N 1
ATOM 13843 C CA . LYS B 1 849 ? 6.02 38.531 18.906 1 84.44 849 LYS B CA 1
ATOM 13844 C C . LYS B 1 849 ? 5.117 39.75 18.938 1 84.44 849 LYS B C 1
ATOM 13846 O O . LYS B 1 849 ? 5.078 40.469 19.938 1 84.44 849 LYS B O 1
ATOM 13851 N N . ALA B 1 850 ? 4.477 39.938 17.781 1 84.69 850 ALA B N 1
ATOM 13852 C CA . ALA B 1 850 ? 3.551 41.062 17.719 1 84.69 850 ALA B CA 1
ATOM 13853 C C . ALA B 1 850 ? 2.445 40.938 18.766 1 84.69 850 ALA B C 1
ATOM 13855 O O . ALA B 1 850 ? 2.066 41.906 19.391 1 84.69 850 ALA B O 1
ATOM 13856 N N . LEU B 1 851 ? 2.027 39.812 18.984 1 87.44 851 LEU B N 1
ATOM 13857 C CA . LEU B 1 851 ? 0.941 39.562 19.938 1 87.44 851 LEU B CA 1
ATOM 13858 C C . LEU B 1 851 ? 1.423 39.719 21.375 1 87.44 851 LEU B C 1
ATOM 13860 O O . LEU B 1 851 ? 0.709 40.281 22.203 1 87.44 851 LEU B O 1
ATOM 13864 N N . PHE B 1 852 ? 2.689 39.281 21.641 1 84.31 852 PHE B N 1
ATOM 13865 C CA . PHE B 1 852 ? 3.258 39.469 22.969 1 84.31 852 PHE B CA 1
ATOM 13866 C C . PHE B 1 852 ? 3.43 40.969 23.25 1 84.31 852 PHE B C 1
ATOM 13868 O O . PHE B 1 852 ? 3.203 41.406 24.375 1 84.31 852 PHE B O 1
ATOM 13875 N N . MET B 1 853 ? 3.779 41.625 22.25 1 81.81 853 MET B N 1
ATOM 13876 C CA . MET B 1 853 ? 3.965 43.094 22.406 1 81.81 853 MET B CA 1
ATOM 13877 C C . MET B 1 853 ? 2.635 43.781 22.688 1 81.81 853 MET B C 1
ATOM 13879 O O . MET B 1 853 ? 2.574 44.688 23.5 1 81.81 853 MET B O 1
ATOM 13883 N N . VAL B 1 854 ? 1.674 43.281 21.984 1 79.75 854 VAL B N 1
ATOM 13884 C CA . VAL B 1 854 ? 0.341 43.812 22.203 1 79.75 854 VAL B CA 1
ATOM 13885 C C . VAL B 1 854 ? -0.084 43.562 23.656 1 79.75 854 VAL B C 1
ATOM 13887 O O . VAL B 1 854 ? -0.637 44.438 24.312 1 79.75 854 VAL B O 1
ATOM 13890 N N . LEU B 1 855 ? 0.209 42.406 24.203 1 83.25 855 LEU B N 1
ATOM 13891 C CA . LEU B 1 855 ? -0.12 42.062 25.578 1 83.25 855 LEU B CA 1
ATOM 13892 C C . LEU B 1 855 ? 0.672 42.906 26.578 1 83.25 855 LEU B C 1
ATOM 13894 O O . LEU B 1 855 ? 0.143 43.312 27.609 1 83.25 855 LEU B O 1
ATOM 13898 N N . ASP B 1 856 ? 1.896 43.125 26.219 1 81.19 856 ASP B N 1
ATOM 13899 C CA . ASP B 1 856 ? 2.77 43.938 27.062 1 81.19 856 ASP B CA 1
ATOM 13900 C C . ASP B 1 856 ? 2.24 45.344 27.172 1 81.19 856 ASP B C 1
ATOM 13902 O O . ASP B 1 856 ? 2.232 45.938 28.266 1 81.19 856 ASP B O 1
ATOM 13906 N N . THR B 1 857 ? 1.758 45.844 26.078 1 77.56 857 THR B N 1
ATOM 13907 C CA . THR B 1 857 ? 1.23 47.188 26.047 1 77.56 857 THR B CA 1
ATOM 13908 C C . THR B 1 857 ? -0.061 47.281 26.844 1 77.56 857 THR B C 1
ATOM 13910 O O . THR B 1 857 ? -0.316 48.312 27.5 1 77.56 857 THR B O 1
ATOM 13913 N N . GLN B 1 858 ? -0.824 46.281 26.828 1 76.44 858 GLN B N 1
ATOM 13914 C CA . GLN B 1 858 ? -2.062 46.25 27.609 1 76.44 858 GLN B CA 1
ATOM 13915 C C . GLN B 1 858 ? -1.779 46.281 29.109 1 76.44 858 GLN B C 1
ATOM 13917 O O . GLN B 1 858 ? -2.551 46.844 29.875 1 76.44 858 GLN B O 1
ATOM 13922 N N . LEU B 1 859 ? -0.68 45.688 29.469 1 77.69 859 LEU B N 1
ATOM 13923 C CA . LEU B 1 859 ? -0.32 45.594 30.891 1 77.69 859 LEU B CA 1
ATOM 13924 C C . LEU B 1 859 ? 0.285 46.906 31.375 1 77.69 859 LEU B C 1
ATOM 13926 O O . LEU B 1 859 ? 0.182 47.25 32.562 1 77.69 859 LEU B O 1
ATOM 13930 N N . GLU B 1 860 ? 0.969 47.625 30.516 1 68.94 860 GLU B N 1
ATOM 13931 C CA . GLU B 1 860 ? 1.518 48.938 30.859 1 68.94 860 GLU B CA 1
ATOM 13932 C C . GLU B 1 860 ? 0.407 49.969 31.078 1 68.94 860 GLU B C 1
ATOM 13934 O O . GLU B 1 860 ? 0.499 50.812 31.969 1 68.94 860 GLU B O 1
ATOM 13939 N N . GLY B 1 861 ? -0.545 49.906 30.234 1 56.94 861 GLY B N 1
ATOM 13940 C CA . GLY B 1 861 ? -1.65 50.844 30.391 1 56.94 861 GLY B CA 1
ATOM 13941 C C . GLY B 1 861 ? -2.414 50.625 31.688 1 56.94 861 GLY B C 1
ATOM 13942 O O . GLY B 1 861 ? -2.938 51.594 32.281 1 56.94 861 GLY B O 1
ATOM 13943 N N . THR B 1 862 ? -2.43 49.406 32.188 1 51.53 862 THR B N 1
ATOM 13944 C CA . THR B 1 862 ? -3.082 49.156 33.469 1 51.53 862 THR B CA 1
ATOM 13945 C C . THR B 1 862 ? -2.215 49.625 34.625 1 51.53 862 THR B C 1
ATOM 13947 O O . THR B 1 862 ? -2.732 50.062 35.656 1 51.53 862 THR B O 1
ATOM 13950 N N . SER B 1 863 ? -0.859 49.562 34.469 1 48.5 863 SER B N 1
ATOM 13951 C CA . SER B 1 863 ? 0.024 50 35.531 1 48.5 863 SER B CA 1
ATOM 13952 C C . SER B 1 863 ? 0.012 51.531 35.656 1 48.5 863 SER B C 1
ATOM 13954 O O . SER B 1 863 ? 0.134 52.062 36.75 1 48.5 863 SER B O 1
ATOM 13956 N N . SER B 1 864 ? -0.093 52.281 34.562 1 43.22 864 SER B N 1
ATOM 13957 C CA . SER B 1 864 ? -0.155 53.719 34.656 1 43.22 864 SER B CA 1
ATOM 13958 C C . SER B 1 864 ? -1.462 54.188 35.312 1 43.22 864 SER B C 1
ATOM 13960 O O . SER B 1 864 ? -1.529 55.25 35.906 1 43.22 864 SER B O 1
ATOM 13962 N N . GLN B 1 865 ? -2.475 53.438 35.188 1 37.94 865 GLN B N 1
ATOM 13963 C CA . GLN B 1 865 ? -3.688 53.875 35.875 1 37.94 865 GLN B CA 1
ATOM 13964 C C . GLN B 1 865 ? -3.564 53.625 37.375 1 37.94 865 GLN B C 1
ATOM 13966 O O . GLN B 1 865 ? -4.121 54.375 38.188 1 37.94 865 GLN B O 1
ATOM 13971 N N . GLU B 1 866 ? -2.844 52.594 37.781 1 38.19 866 GLU B N 1
ATOM 13972 C CA . GLU B 1 866 ? -2.777 52.375 39.219 1 38.19 866 GLU B CA 1
ATOM 13973 C C . GLU B 1 866 ? -1.739 53.281 39.875 1 38.19 866 GLU B C 1
ATOM 13975 O O . GLU B 1 866 ? -1.749 53.469 41.094 1 38.19 866 GLU B O 1
ATOM 13980 N N . SER B 1 867 ? -0.665 53.781 39.25 1 36.03 867 SER B N 1
ATOM 13981 C CA . SER B 1 867 ? 0.2 54.719 39.969 1 36.03 867 SER B CA 1
ATOM 13982 C C . SER B 1 867 ? -0.554 55.969 40.375 1 36.03 867 SER B C 1
ATOM 13984 O O . SER B 1 867 ? -0.098 56.719 41.219 1 36.03 867 SER B O 1
ATOM 13986 N N . SER B 1 868 ? -1.57 56.344 39.656 1 33.22 868 SER B N 1
ATOM 13987 C CA . SER B 1 868 ? -2.242 57.531 40.156 1 33.22 868 SER B CA 1
ATOM 13988 C C . SER B 1 868 ? -2.979 57.25 41.469 1 33.22 868 SER B C 1
ATOM 13990 O O . SER B 1 868 ? -3.254 58.188 42.25 1 33.22 868 SER B O 1
ATOM 13992 N N . ASN B 1 869 ? -3.451 56.094 41.688 1 30.22 869 ASN B N 1
ATOM 13993 C CA . ASN B 1 869 ? -4.246 55.969 42.906 1 30.22 869 ASN B CA 1
ATOM 13994 C C . ASN B 1 869 ? -3.367 55.656 44.125 1 30.22 869 ASN B C 1
ATOM 13996 O O . ASN B 1 869 ? -3.85 55.656 45.281 1 30.22 869 ASN B O 1
ATOM 14000 N N . SER B 1 870 ? -2.117 55.125 44.031 1 31.06 870 SER B N 1
ATOM 14001 C CA . SER B 1 870 ? -1.427 54.781 45.25 1 31.06 870 SER B CA 1
ATOM 14002 C C . SER B 1 870 ? -0.747 55.969 45.875 1 31.06 870 SER B C 1
ATOM 14004 O O . SER B 1 870 ? -0.099 55.875 46.938 1 31.06 870 SER B O 1
ATOM 14006 N N . THR B 1 871 ? -0.625 57.125 45.312 1 30.55 871 THR B N 1
ATOM 14007 C CA . THR B 1 871 ? -0.038 58.188 46.125 1 30.55 871 THR B CA 1
ATOM 14008 C C . THR B 1 871 ? -0.949 58.562 47.281 1 30.55 871 THR B C 1
ATOM 14010 O O . THR B 1 871 ? -0.562 59.344 48.156 1 30.55 871 THR B O 1
ATOM 14013 N N . ALA B 1 872 ? -2.211 58.219 47.312 1 31.17 872 ALA B N 1
ATOM 14014 C CA . ALA B 1 872 ? -2.988 58.75 48.438 1 31.17 872 ALA B CA 1
ATOM 14015 C C . ALA B 1 872 ? -2.691 58 49.719 1 31.17 872 ALA B C 1
ATOM 14017 O O . ALA B 1 872 ? -2.969 58.469 50.812 1 31.17 872 ALA B O 1
ATOM 14018 N N . PHE B 1 873 ? -2.262 56.688 49.688 1 26.06 873 PHE B N 1
ATOM 14019 C CA . PHE B 1 873 ? -2.301 56 50.969 1 26.06 873 PHE B CA 1
ATOM 14020 C C . PHE B 1 873 ? -1.046 56.281 51.781 1 26.06 873 PHE B C 1
ATOM 14022 O O . PHE B 1 873 ? -0.855 55.719 52.844 1 26.06 873 PHE B O 1
ATOM 14029 N N . LYS B 1 874 ? -0.001 57.031 51.375 1 29.95 874 LYS B N 1
ATOM 14030 C CA . LYS B 1 874 ? 1.073 57.25 52.344 1 29.95 874 LYS B CA 1
ATOM 14031 C C . LYS B 1 874 ? 0.59 58.094 53.531 1 29.95 874 LYS B C 1
ATOM 14033 O O . LYS B 1 874 ? 1.254 58.156 54.562 1 29.95 874 LYS B O 1
ATOM 14038 N N . ASP B 1 875 ? -0.389 59.031 53.438 1 26.39 875 ASP B N 1
ATOM 14039 C CA . ASP B 1 875 ? -0.527 59.938 54.562 1 26.39 875 ASP B CA 1
ATOM 14040 C C . ASP B 1 875 ? -1.064 59.219 55.812 1 26.39 875 ASP B C 1
ATOM 14042 O O . ASP B 1 875 ? -0.898 59.688 56.938 1 26.39 875 ASP B O 1
ATOM 14046 N N . GLU B 1 876 ? -2.082 58.25 55.781 1 26.14 876 GLU B N 1
ATOM 14047 C CA . GLU B 1 876 ? -2.602 57.969 57.094 1 26.14 876 GLU B CA 1
ATOM 14048 C C . GLU B 1 876 ? -1.733 56.938 57.812 1 26.14 876 GLU B C 1
ATOM 14050 O O . GLU B 1 876 ? -1.739 56.875 59.062 1 26.14 876 GLU B O 1
ATOM 14055 N N . LEU B 1 877 ? -0.948 55.969 57.344 1 21.42 877 LEU B N 1
ATOM 14056 C CA . LEU B 1 877 ? -0.073 55.375 58.375 1 21.42 877 LEU B CA 1
ATOM 14057 C C . LEU B 1 877 ? 1.265 56.125 58.406 1 21.42 877 LEU B C 1
ATOM 14059 O O . LEU B 1 877 ? 1.833 56.438 57.375 1 21.42 877 LEU B O 1
#

Solvent-accessible surface area (backbone atoms only — not comparable to full-atom values): 97997 Å² total; per-residue (Å²): 137,81,79,78,75,79,75,74,80,75,76,67,72,76,74,86,72,87,75,67,63,42,65,43,65,55,42,62,35,50,44,48,37,52,52,43,54,33,50,52,55,46,63,52,69,71,48,23,57,43,32,48,51,41,50,39,49,33,32,36,49,51,36,55,56,50,32,73,81,37,58,67,38,66,49,93,69,88,76,66,69,37,32,43,32,41,62,39,77,88,80,39,33,42,36,43,31,28,40,20,31,42,38,49,69,69,49,40,51,53,37,75,27,15,44,24,30,31,63,54,39,51,52,49,58,59,47,62,67,63,57,69,62,76,81,82,75,74,86,64,88,78,66,82,72,80,60,66,63,64,57,29,52,45,72,55,30,47,55,56,42,21,50,31,41,38,38,24,15,9,25,39,26,37,75,88,60,75,51,46,86,53,68,38,32,36,36,38,32,57,72,50,58,43,34,36,42,26,73,52,57,53,87,81,41,58,79,54,49,81,51,43,3,35,30,39,37,31,35,47,31,86,91,36,56,69,65,66,36,40,68,53,45,50,50,50,41,49,65,34,46,14,44,48,98,52,50,37,29,36,42,37,66,46,75,42,79,38,80,46,82,81,59,94,82,62,79,81,69,76,75,72,76,65,77,71,72,70,68,63,78,75,70,80,72,78,75,76,79,77,67,79,59,79,74,74,71,74,75,73,73,74,73,71,84,73,79,82,72,80,75,69,79,69,77,79,72,75,75,79,38,57,43,79,46,79,47,80,46,80,37,57,51,25,79,73,32,71,60,64,71,80,47,61,68,88,78,56,52,70,65,55,53,39,48,42,39,58,72,69,69,57,69,82,58,73,81,42,61,78,40,69,69,51,33,52,50,49,58,71,37,50,48,55,63,49,69,49,72,50,70,47,79,68,88,90,48,50,34,30,38,34,40,30,36,54,44,56,75,61,88,60,47,74,77,46,54,85,56,83,42,70,29,34,38,35,22,41,74,52,28,61,74,48,36,85,41,45,70,36,45,58,71,52,57,58,73,34,38,34,40,35,35,22,79,60,60,74,76,73,62,28,70,53,47,60,66,65,31,65,67,44,42,53,50,21,51,52,51,52,53,52,48,54,51,50,52,54,50,35,45,50,48,27,53,52,26,44,50,52,29,49,50,53,51,51,51,37,43,74,72,68,43,86,71,70,48,72,69,53,56,70,68,45,62,73,65,50,55,53,41,34,45,50,45,62,69,40,42,66,34,42,56,44,28,38,69,74,33,70,93,51,18,68,65,40,51,56,66,45,70,39,48,31,51,63,36,42,69,76,28,58,68,50,42,52,26,45,66,50,69,56,68,50,39,83,47,44,79,57,31,33,27,57,54,53,43,62,71,66,38,48,86,82,57,77,57,44,36,28,45,63,23,78,40,60,61,54,43,68,58,25,55,55,46,48,28,34,50,78,36,61,50,58,37,35,58,38,58,46,59,65,57,50,50,44,34,64,73,76,51,32,61,43,72,38,95,87,62,54,74,30,46,50,42,48,57,62,28,68,82,50,77,78,70,74,60,82,71,83,74,81,69,76,75,71,62,66,67,70,66,50,83,70,65,74,67,71,69,57,46,69,69,48,40,48,52,50,39,53,49,54,44,50,30,53,39,43,40,68,53,24,87,33,37,62,39,56,42,81,47,89,54,62,36,79,87,39,44,49,30,42,42,25,45,97,86,46,60,52,40,38,49,36,56,55,28,54,78,37,96,47,26,53,59,38,50,54,51,58,47,52,28,28,33,34,30,23,76,81,14,66,63,41,43,52,52,48,48,57,43,35,74,61,46,66,86,40,67,52,91,86,59,87,53,89,64,56,65,50,57,73,66,86,75,64,60,82,50,74,70,53,33,53,48,48,38,50,51,51,46,46,14,28,42,61,53,55,37,82,65,91,55,52,59,63,52,38,51,50,50,50,49,52,52,44,51,57,52,49,60,54,49,61,58,45,59,68,61,54,70,64,65,74,64,82,113,137,79,78,77,74,80,75,76,80,74,76,68,73,76,74,85,74,87,75,67,63,42,67,44,65,57,42,61,34,51,43,48,37,52,50,41,54,32,49,51,54,46,62,54,70,70,48,24,56,42,32,46,49,40,52,40,50,34,32,36,50,51,35,53,58,49,33,72,82,38,60,66,37,66,50,94,66,89,78,66,71,38,33,43,33,40,64,38,78,88,81,39,32,43,36,44,31,28,42,18,31,43,39,48,68,68,48,41,51,55,38,76,27,15,43,24,29,32,64,54,39,50,51,49,58,58,46,61,65,62,56,68,61,76,83,82,74,73,85,64,88,77,66,83,71,78,60,67,62,62,56,30,53,46,72,55,29,46,54,56,43,19,52,32,42,38,38,24,16,9,26,37,27,37,75,88,59,73,51,45,88,53,66,40,31,37,37,39,34,58,72,51,57,44,35,34,42,28,73,53,56,54,87,82,42,58,80,54,48,83,51,43,4,35,28,38,38,31,35,48,31,86,89,36,58,68,66,65,36,41,68,54,45,50,50,48,41,48,67,32,46,15,44,49,99,53,50,36,29,38,42,36,65,46,76,42,79,40,80,46,82,82,59,95,81,60,82,69,89,59,62,69,71,59,81,70,72,71,68,64,78,77,67,82,72,77,78,76,81,77,68,80,58,80,77,75,70,74,75,75,70,77,75,71,84,73,78,82,72,84,75,68,82,70,76,79,71,78,76,73,34,48,42,77,46,79,47,79,46,80,38,55,51,26,80,73,32,70,60,62,73,80,46,60,66,88,78,55,52,70,66,54,54,39,50,41,40,56,72,70,68,57,69,83,56,72,81,42,60,77,40,69,70,50,34,50,51,48,58,71,38,50,49,53,62,48,69,49,73,49,70,47,78,69,87,89,48,51,34,30,39,33,40,30,37,53,44,56,75,62,88,60,48,75,79,47,54,84,54,82,42,70,28,34,40,35,22,42,74,53,30,61,73,46,36,85,40,47,71,35,44,58,70,53,59,59,72,34,40,34,39,37,37,23,79,62,59,74,76,73,62,30,71,53,45,58,68,63,31,65,66,43,44,53,50,21,52,51,52,52,53,53,48,55,50,50,52,54,50,35,45,51,47,26,52,51,25,43,49,51,30,51,50,51,52,51,49,37,41,75,72,69,42,86,71,70,48,72,68,53,56,70,68,45,62,71,65,49,54,52,42,34,45,49,44,63,69,41,42,66,34,43,58,44,28,38,69,74,34,69,93,50,16,70,65,39,51,56,65,43,71,37,46,29,52,65,35,41,70,75,28,57,66,50,42,52,26,45,65,50,70,55,67,51,39,84,47,44,79,57,32,31,28,57,55,52,44,62,70,65,38,49,87,82,57,77,56,45,35,28,44,63,24,78,40,59,61,54,43,68,58,25,56,56,45,48,28,34,52,77,38,61,51,59,37,34,59,36,57,46,58,66,59,47,50,43,33,63,73,76,51,32,63,44,72,38,96,86,63,52,72,31,46,50,42,48,57,62,27,68,82,50,78,80,71,75,61,82,70,84,74,81,68,75,76,72,62,66,67,70,65,51,83,70,65,72,68,70,67,58,44,71,68,46,41,47,53,51,38,53,49,52,44,48,29,54,39,43,41,69,52,24,86,34,38,63,39,57,41,80,48,89,55,62,36,79,88,40,43,50,31,44,42,24,45,95,85,45,60,51,41,40,48,36,57,55,29,55,76,38,95,47,26,53,61,37,49,55,52,59,48,50,29,27,33,33,29,24,76,81,15,66,63,41,42,51,51,49,48,55,44,36,73,60,46,65,85,39,67,51,90,86,59,88,53,90,64,56,64,51,57,73,66,86,74,63,62,80,52,72,68,54,34,53,48,48,37,49,50,52,44,44,14,30,42,62,54,55,36,82,66,89,55,52,58,63,51,38,51,52,50,51,49,52,53,44,51,56,52,50,59,53,48,61,58,48,60,68,62,59,69,65,65,60,74,81,109

Nearest PDB structures (foldseek):
  8eob-assembly1_A  TM=8.787E-01  e=1.260E-51  Homo sapiens
  5uls-assembly1_B  TM=8.617E-01  e=1.665E-50  Canis lupus familiaris
  6xlf-assembly1_B  TM=8.838E-01  e=4.060E-47  Saccharomyces cerevisiae S288C
  6xle-assembly1_B  TM=8.770E-01  e=3.843E-47  Saccharomyces cerevisiae S288C
  7klv-assembly1_A  TM=8.082E-01  e=8.428E-43  Homo sapiens

Radius of gyration: 43.44 Å; Cα contacts (8 Å, |Δi|>4): 2747; chains: 2; bounding box: 96×148×127 Å